Protein AF-0000000083251674 (afdb_homodimer)

Organism: NCBI:txid582686

Radius of gyration: 40.23 Å; Cα contacts (8 Å, |Δi|>4): 4989; chains: 2; bounding box: 79×121×109 Å

Structure (mmCIF, N/CA/C/O backbone):
data_AF-0000000083251674-model_v1
#
loop_
_entity.id
_entity.type
_entity.pdbx_description
1 polymer 'Glycosyl hydrolase family 65'
#
loop_
_atom_site.group_PDB
_atom_site.id
_atom_site.type_symbol
_atom_site.label_atom_id
_atom_site.label_alt_id
_atom_site.label_comp_id
_atom_site.label_asym_id
_atom_site.label_entity_id
_atom_site.label_seq_id
_atom_site.pdbx_PDB_ins_code
_atom_site.Cartn_x
_atom_site.Cartn_y
_atom_site.Cartn_z
_atom_site.occupancy
_atom_site.B_iso_or_equiv
_atom_site.auth_seq_id
_atom_site.auth_comp_id
_atom_site.auth_asym_id
_atom_site.auth_atom_id
_atom_site.pdbx_PDB_model_num
ATOM 1 N N . MET A 1 1 ? 18.375 31.219 18.047 1 66.94 1 MET A N 1
ATOM 2 C CA . MET A 1 1 ? 17.484 31.719 17 1 66.94 1 MET A CA 1
ATOM 3 C C . MET A 1 1 ? 16.75 30.562 16.328 1 66.94 1 MET A C 1
ATOM 5 O O . MET A 1 1 ? 17.359 29.547 15.984 1 66.94 1 MET A O 1
ATOM 9 N N . THR A 1 2 ? 15.352 30.672 16.344 1 87.25 2 THR A N 1
ATOM 10 C CA . THR A 1 2 ? 14.547 29.672 15.633 1 87.25 2 THR A CA 1
ATOM 11 C C . THR A 1 2 ? 14.133 30.188 14.258 1 87.25 2 THR A C 1
ATOM 13 O O . THR A 1 2 ? 13.391 31.172 14.156 1 87.25 2 THR A O 1
ATOM 16 N N . THR A 1 3 ? 14.766 29.672 13.227 1 94.19 3 THR A N 1
ATOM 17 C CA . THR A 1 3 ? 14.469 30.078 11.859 1 94.19 3 THR A CA 1
ATOM 18 C C . THR A 1 3 ? 14.039 28.891 11.016 1 94.19 3 THR A C 1
ATOM 20 O O . THR A 1 3 ? 14.344 27.734 11.352 1 94.19 3 THR A O 1
ATOM 23 N N . VAL A 1 4 ? 13.242 29.109 10.07 1 97.12 4 VAL A N 1
ATOM 24 C CA . VAL A 1 4 ? 12.938 28.203 8.977 1 97.12 4 VAL A CA 1
ATOM 25 C C . VAL A 1 4 ? 13.484 28.75 7.66 1 97.12 4 VAL A C 1
ATOM 27 O O . VAL A 1 4 ? 13.102 29.859 7.242 1 97.12 4 VAL A O 1
ATOM 30 N N . THR A 1 5 ? 14.383 28.016 7.031 1 97.38 5 THR A N 1
ATOM 31 C CA . THR A 1 5 ? 15.078 28.547 5.867 1 97.38 5 THR A CA 1
ATOM 32 C C . THR A 1 5 ? 14.93 27.609 4.668 1 97.38 5 THR A C 1
ATOM 34 O O . THR A 1 5 ? 15.016 26.391 4.816 1 97.38 5 THR A O 1
ATOM 37 N N . TYR A 1 6 ? 14.609 28.172 3.521 1 97.5 6 TYR A N 1
ATOM 38 C CA . TYR A 1 6 ? 14.727 27.531 2.221 1 97.5 6 TYR A CA 1
ATOM 39 C C . TYR A 1 6 ? 15.961 28.016 1.479 1 97.5 6 TYR A C 1
ATOM 41 O O . TYR A 1 6 ? 15.922 29.047 0.807 1 97.5 6 TYR A O 1
ATOM 49 N N . ASP A 1 7 ? 17.016 27.25 1.614 1 96.62 7 ASP A N 1
ATOM 50 C CA . ASP A 1 7 ? 18.312 27.609 1.05 1 96.62 7 ASP A CA 1
ATOM 51 C C . ASP A 1 7 ? 18.484 27.016 -0.347 1 96.62 7 ASP A C 1
ATOM 53 O O . ASP A 1 7 ? 18.672 25.812 -0.494 1 96.62 7 ASP A O 1
ATOM 57 N N . ASN A 1 8 ? 18.484 27.922 -1.36 1 94.5 8 ASN A N 1
ATOM 58 C CA . ASN A 1 8 ? 18.547 27.516 -2.762 1 94.5 8 ASN A CA 1
ATOM 59 C C . ASN A 1 8 ? 17.5 26.453 -3.094 1 94.5 8 ASN A C 1
ATOM 61 O O . ASN A 1 8 ? 17.797 25.484 -3.779 1 94.5 8 ASN A O 1
ATOM 65 N N . ALA A 1 9 ? 16.391 26.594 -2.541 1 93.88 9 ALA A N 1
ATOM 66 C CA . ALA A 1 9 ? 15.25 25.703 -2.777 1 93.88 9 ALA A CA 1
ATOM 67 C C . ALA A 1 9 ? 13.953 26.5 -2.912 1 93.88 9 ALA A C 1
ATOM 69 O O . ALA A 1 9 ? 13.695 27.422 -2.125 1 93.88 9 ALA A O 1
ATOM 70 N N . PRO A 1 10 ? 13.211 26.203 -3.91 1 93.19 10 PRO A N 1
ATOM 71 C CA . PRO A 1 10 ? 11.945 26.906 -4.074 1 93.19 10 PRO A CA 1
ATOM 72 C C . PRO A 1 10 ? 10.898 26.5 -3.039 1 93.19 10 PRO A C 1
ATOM 74 O O . PRO A 1 10 ? 11.07 25.5 -2.342 1 93.19 10 PRO A O 1
ATOM 77 N N . SER A 1 11 ? 9.914 27.312 -2.848 1 94.19 11 SER A N 1
ATOM 78 C CA . SER A 1 11 ? 8.781 27.016 -1.973 1 94.19 11 SER A CA 1
ATOM 79 C C . SER A 1 11 ? 7.461 27.391 -2.633 1 94.19 11 SER A C 1
ATOM 81 O O . SER A 1 11 ? 7.379 28.406 -3.334 1 94.19 11 SER A O 1
ATOM 83 N N . GLY A 1 12 ? 6.477 26.5 -2.426 1 90.75 12 GLY A N 1
ATOM 84 C CA . GLY A 1 12 ? 5.125 26.766 -2.889 1 90.75 12 GLY A CA 1
ATOM 85 C C . GLY A 1 12 ? 4.156 27.062 -1.758 1 90.75 12 GLY A C 1
ATOM 86 O O . GLY A 1 12 ? 4.57 27.344 -0.635 1 90.75 12 GLY A O 1
ATOM 87 N N . TRP A 1 13 ? 2.924 27 -2.096 1 86.94 13 TRP A N 1
ATOM 88 C CA . TRP A 1 13 ? 1.87 27.391 -1.161 1 86.94 13 TRP A CA 1
ATOM 89 C C . TRP A 1 13 ? 1.936 26.531 0.105 1 86.94 13 TRP A C 1
ATOM 91 O O . TRP A 1 13 ? 1.899 27.062 1.218 1 86.94 13 TRP A O 1
ATOM 101 N N . ASN A 1 14 ? 2.1 25.234 0.009 1 85.56 14 ASN A N 1
ATOM 102 C CA . ASN A 1 14 ? 2.068 24.344 1.164 1 85.56 14 ASN A CA 1
ATOM 103 C C . ASN A 1 14 ? 3.34 24.469 2 1 85.56 14 ASN A C 1
ATOM 105 O O . ASN A 1 14 ? 3.432 23.891 3.086 1 85.56 14 ASN A O 1
ATOM 109 N N . GLU A 1 15 ? 4.23 25.312 1.51 1 92.56 15 GLU A N 1
ATOM 110 C CA . GLU A 1 15 ? 5.48 25.547 2.227 1 92.56 15 GLU A CA 1
ATOM 111 C C . GLU A 1 15 ? 5.645 27.031 2.576 1 92.56 15 GLU A C 1
ATOM 113 O O . GLU A 1 15 ? 6.715 27.453 3.018 1 92.56 15 GLU A O 1
ATOM 118 N N . ALA A 1 16 ? 4.582 27.75 2.357 1 95.81 16 ALA A N 1
ATOM 119 C CA . ALA A 1 16 ? 4.66 29.203 2.559 1 95.81 16 ALA A CA 1
ATOM 120 C C . ALA A 1 16 ? 4.934 29.531 4.02 1 95.81 16 ALA A C 1
ATOM 122 O O . ALA A 1 16 ? 4.516 28.797 4.922 1 95.81 16 ALA A O 1
ATOM 123 N N . LEU A 1 17 ? 5.633 30.609 4.246 1 98 17 LEU A N 1
ATOM 124 C CA . LEU A 1 17 ? 6.027 31.047 5.578 1 98 17 LEU A CA 1
ATOM 125 C C . LEU A 1 17 ? 5.039 32.094 6.125 1 98 17 LEU A C 1
ATOM 127 O O . LEU A 1 17 ? 4.754 33.094 5.469 1 98 17 LEU A O 1
ATOM 131 N N . PRO A 1 18 ? 4.543 31.906 7.332 1 96.88 18 PRO A N 1
ATOM 132 C CA . PRO A 1 18 ? 3.432 32.719 7.848 1 96.88 18 PRO A CA 1
ATOM 133 C C . PRO A 1 18 ? 3.9 34 8.508 1 96.88 18 PRO A C 1
ATOM 135 O O . PRO A 1 18 ? 4.961 34.031 9.133 1 96.88 18 PRO A O 1
ATOM 138 N N . LEU A 1 19 ? 3.158 35.062 8.375 1 97.69 19 LEU A N 1
ATOM 139 C CA . LEU A 1 19 ? 3.219 36.312 9.102 1 97.69 19 LEU A CA 1
ATOM 140 C C . LEU A 1 19 ? 1.829 36.75 9.555 1 97.69 19 LEU A C 1
ATOM 142 O O . LEU A 1 19 ? 0.825 36.375 8.953 1 97.69 19 LEU A O 1
ATOM 146 N N . GLY A 1 20 ? 1.795 37.5 10.672 1 97 20 GLY A N 1
ATOM 147 C CA . GLY A 1 20 ? 0.514 38.031 11.102 1 97 20 GLY A CA 1
ATOM 148 C C . GLY A 1 20 ? 0.587 38.75 12.438 1 97 20 GLY A C 1
ATOM 149 O O . GLY A 1 20 ? 1.54 38.562 13.195 1 97 20 GLY A O 1
ATOM 150 N N . ASN A 1 21 ? -0.344 39.594 12.672 1 96.19 21 ASN A N 1
ATOM 151 C CA . ASN A 1 21 ? -0.434 40.312 13.938 1 96.19 21 ASN A CA 1
ATOM 152 C C . ASN A 1 21 ? -1.709 39.969 14.695 1 96.19 21 ASN A C 1
ATOM 154 O O . ASN A 1 21 ? -2.172 40.75 15.539 1 96.19 21 ASN A O 1
ATOM 158 N N . GLY A 1 22 ? -2.303 38.844 14.344 1 94.5 22 GLY A N 1
ATOM 159 C CA . GLY A 1 22 ? -3.523 38.375 14.969 1 94.5 22 GLY A CA 1
ATOM 160 C C . GLY A 1 22 ? -4.703 38.312 14.008 1 94.5 22 GLY A C 1
ATOM 161 O O . GLY A 1 22 ? -5.27 37.25 13.766 1 94.5 22 GLY A O 1
ATOM 162 N N . HIS A 1 23 ? -5.09 39.5 13.422 1 94.94 23 HIS A N 1
ATOM 163 C CA . HIS A 1 23 ? -6.27 39.562 12.562 1 94.94 23 HIS A CA 1
ATOM 164 C C . HIS A 1 23 ? -5.895 39.938 11.133 1 94.94 23 HIS A C 1
ATOM 166 O O . HIS A 1 23 ? -6.734 39.875 10.227 1 94.94 23 HIS A O 1
ATOM 172 N N . PHE A 1 24 ? -4.656 40.312 10.914 1 96.06 24 PHE A N 1
ATOM 173 C CA . PHE A 1 24 ? -4.141 40.719 9.609 1 96.06 24 PHE A CA 1
ATOM 174 C C . PHE A 1 24 ? -2.787 40.062 9.344 1 96.06 24 PHE A C 1
ATOM 176 O O . PHE A 1 24 ? -1.938 40 10.242 1 96.06 24 PHE A O 1
ATOM 183 N N . GLY A 1 25 ? -2.643 39.469 8.234 1 95.25 25 GLY A N 1
ATOM 184 C CA . GLY A 1 25 ? -1.374 38.812 7.91 1 95.25 25 GLY A CA 1
ATOM 185 C C . GLY A 1 25 ? -1.382 38.125 6.57 1 95.25 25 GLY A C 1
ATOM 186 O O . GLY A 1 25 ? -2.215 38.406 5.711 1 95.25 25 GLY A O 1
ATOM 187 N N . GLY A 1 26 ? -0.346 37.312 6.348 1 95 26 GLY A N 1
ATOM 188 C CA . GLY A 1 26 ? -0.196 36.594 5.102 1 95 26 GLY A CA 1
ATOM 189 C C . GLY A 1 26 ? 0.861 35.5 5.172 1 95 26 GLY A C 1
ATOM 190 O O . GLY A 1 26 ? 1.481 35.281 6.219 1 95 26 GLY A O 1
ATOM 191 N N . MET A 1 27 ? 0.949 34.719 4.113 1 95.25 27 MET A N 1
ATOM 192 C CA . MET A 1 27 ? 1.993 33.688 3.951 1 95.25 27 MET A CA 1
ATOM 193 C C . MET A 1 27 ? 2.814 33.969 2.695 1 95.25 27 MET A C 1
ATOM 195 O O . MET A 1 27 ? 2.273 34.375 1.67 1 95.25 27 MET A O 1
ATOM 199 N N . ILE A 1 28 ? 4.121 33.719 2.758 1 97.69 28 ILE A N 1
ATOM 200 C CA . ILE A 1 28 ? 5.031 34.094 1.683 1 97.69 28 ILE A CA 1
ATOM 201 C C . ILE A 1 28 ? 5.738 32.844 1.135 1 97.69 28 ILE A C 1
ATOM 203 O O . ILE A 1 28 ? 6.191 32 1.9 1 97.69 28 ILE A O 1
ATOM 207 N N . HIS A 1 29 ? 5.762 32.688 -0.113 1 96.25 29 HIS A N 1
ATOM 208 C CA . HIS A 1 29 ? 6.543 31.656 -0.774 1 96.25 29 HIS A CA 1
ATOM 209 C C . HIS A 1 29 ? 7.273 32.219 -1.994 1 96.25 29 HIS A C 1
ATOM 211 O O . HIS A 1 29 ? 6.977 33.312 -2.451 1 96.25 29 HIS A O 1
ATOM 217 N N . TYR A 1 30 ? 8.305 31.562 -2.451 1 97.56 30 TYR A N 1
ATOM 218 C CA . TYR A 1 30 ? 9.141 32 -3.557 1 97.56 30 TYR A CA 1
ATOM 219 C C . TYR A 1 30 ? 9.391 30.891 -4.547 1 97.56 30 TYR A C 1
ATOM 221 O O . TYR A 1 30 ? 10.023 29.875 -4.207 1 97.56 30 TYR A O 1
ATOM 229 N N . GLU A 1 31 ? 8.859 31.016 -5.668 1 93.31 31 GLU A N 1
ATOM 230 C CA . GLU A 1 31 ? 9.062 30.078 -6.758 1 93.31 31 GLU A CA 1
ATOM 231 C C . GLU A 1 31 ? 8.906 30.75 -8.117 1 93.31 31 GLU A C 1
ATOM 233 O O . GLU A 1 31 ? 8.234 31.781 -8.227 1 93.31 31 GLU A O 1
ATOM 238 N N . ASP A 1 32 ? 9.609 30.375 -9.156 1 91.25 32 ASP A N 1
ATOM 239 C CA . ASP A 1 32 ? 9.57 30.891 -10.523 1 91.25 32 ASP A CA 1
ATOM 240 C C . ASP A 1 32 ? 10 32.344 -10.578 1 91.25 32 ASP A C 1
ATOM 242 O O . ASP A 1 32 ? 9.445 33.156 -11.344 1 91.25 32 ASP A O 1
ATOM 246 N N . HIS A 1 33 ? 10.836 32.656 -9.711 1 94.94 33 HIS A N 1
ATOM 247 C CA . HIS A 1 33 ? 11.43 34 -9.672 1 94.94 33 HIS A CA 1
ATOM 248 C C . HIS A 1 33 ? 10.391 35.062 -9.281 1 94.94 33 HIS A C 1
ATOM 250 O O . HIS A 1 33 ? 10.453 36.188 -9.742 1 94.94 33 HIS A O 1
ATOM 256 N N . ILE A 1 34 ? 9.375 34.625 -8.531 1 97.19 34 ILE A N 1
ATOM 257 C CA . ILE A 1 34 ? 8.344 35.531 -8 1 97.19 34 ILE A CA 1
ATOM 258 C C . ILE A 1 34 ? 8.211 35.312 -6.496 1 97.19 34 ILE A C 1
ATOM 260 O O . ILE A 1 34 ? 8.07 34.188 -6.031 1 97.19 34 ILE A O 1
ATOM 264 N N . LEU A 1 35 ? 8.344 36.312 -5.754 1 98.25 35 LEU A N 1
ATOM 265 C CA . LEU A 1 35 ? 7.973 36.312 -4.344 1 98.25 35 LEU A CA 1
ATOM 266 C C . LEU A 1 35 ? 6.5 36.656 -4.168 1 98.25 35 LEU A C 1
ATOM 268 O O . LEU A 1 35 ? 6.059 37.719 -4.559 1 98.25 35 LEU A O 1
ATOM 272 N N . THR A 1 36 ? 5.746 35.75 -3.621 1 96.56 36 THR A N 1
ATOM 273 C CA . THR A 1 36 ? 4.309 35.969 -3.48 1 96.56 36 THR A CA 1
ATOM 274 C C . THR A 1 36 ? 3.902 35.938 -2.01 1 96.56 36 THR A C 1
ATOM 276 O O . THR A 1 36 ? 4.289 35.062 -1.26 1 96.56 36 THR A O 1
ATOM 279 N N . MET A 1 37 ? 3.178 36.906 -1.598 1 96.44 37 MET A N 1
ATOM 280 C CA . MET A 1 37 ? 2.533 36.906 -0.288 1 96.44 37 MET A CA 1
ATOM 281 C C . MET A 1 37 ? 1.017 36.844 -0.428 1 96.44 37 MET A C 1
ATOM 283 O O . MET A 1 37 ? 0.399 37.719 -1.034 1 96.44 37 MET A O 1
ATOM 287 N N . ALA A 1 38 ? 0.453 35.875 0.093 1 93.12 38 ALA A N 1
ATOM 288 C CA . ALA A 1 38 ? -0.998 35.781 0.246 1 93.12 38 ALA A CA 1
ATOM 289 C C . ALA A 1 38 ? -1.465 36.594 1.456 1 93.12 38 ALA A C 1
ATOM 291 O O . ALA A 1 38 ? -0.956 36.406 2.564 1 93.12 38 ALA A O 1
ATOM 292 N N . LEU A 1 39 ? 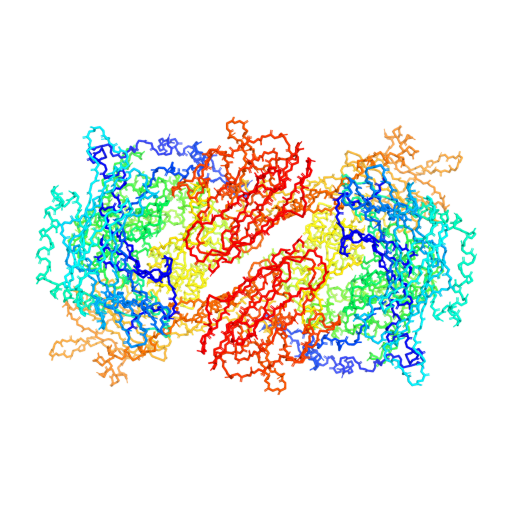-2.389 37.406 1.215 1 94.19 39 LEU A N 1
ATOM 293 C CA . LEU A 1 39 ? -2.785 38.375 2.225 1 94.19 39 LEU A CA 1
ATOM 294 C C . LEU A 1 39 ? -4.234 38.188 2.648 1 94.19 39 LEU A C 1
ATOM 296 O O . LEU A 1 39 ? -5.109 37.969 1.802 1 94.19 39 LEU A O 1
ATOM 300 N N . ASN A 1 40 ? -4.438 38.25 3.986 1 93.56 40 ASN A N 1
ATOM 301 C CA . ASN A 1 40 ? -5.805 38.188 4.492 1 93.56 40 ASN A CA 1
ATOM 302 C C . ASN A 1 40 ? -6 39.094 5.703 1 93.56 40 ASN A C 1
ATOM 304 O O . ASN A 1 40 ? -5.09 39.25 6.52 1 93.56 40 ASN A O 1
ATOM 308 N N . HIS A 1 41 ? -7.121 39.656 5.723 1 95.38 41 HIS A N 1
ATOM 309 C CA . HIS A 1 41 ? -7.676 40.375 6.875 1 95.38 41 HIS A CA 1
ATOM 310 C C . HIS A 1 41 ? -8.969 39.719 7.348 1 95.38 41 HIS A C 1
ATOM 312 O O . HIS A 1 41 ? -9.859 39.438 6.539 1 95.38 41 HIS A O 1
ATOM 318 N N . TYR A 1 42 ? -9.18 39.469 8.648 1 93.25 42 TYR A N 1
ATOM 319 C CA . TYR A 1 42 ? -10.305 38.719 9.188 1 93.25 42 TYR A CA 1
ATOM 320 C C . TYR A 1 42 ? -11.633 39.312 8.719 1 93.25 42 TYR A C 1
ATOM 322 O O . TYR A 1 42 ? -12.578 38.594 8.414 1 93.25 42 TYR A O 1
ATOM 330 N N . GLU A 1 43 ? -11.719 40.594 8.594 1 93.81 43 GLU A N 1
ATOM 331 C CA . GLU A 1 43 ? -12.969 41.25 8.234 1 93.81 43 GLU A CA 1
ATOM 332 C C . GLU A 1 43 ? -13.352 41 6.785 1 93.81 43 GLU A C 1
ATOM 334 O O . GLU A 1 43 ? -14.516 41.094 6.41 1 93.81 43 GLU A O 1
ATOM 339 N N . VAL A 1 44 ? -12.359 40.688 6 1 93.31 44 VAL A N 1
ATOM 340 C CA . VAL A 1 44 ? -12.633 40.281 4.629 1 93.31 44 VAL A CA 1
ATOM 341 C C . VAL A 1 44 ? -12.805 38.781 4.562 1 93.31 44 VAL A C 1
ATOM 343 O O . VAL A 1 44 ? -13.789 38.281 4 1 93.31 44 VAL A O 1
ATOM 346 N N . TYR A 1 45 ? -11.938 38.125 5.195 1 90.31 45 TYR A N 1
ATOM 347 C CA . TYR A 1 45 ? -11.805 36.656 5.164 1 90.31 45 TYR A CA 1
ATOM 348 C C . TYR A 1 45 ? -13.102 36 5.59 1 90.31 45 TYR A C 1
ATOM 350 O O . TYR A 1 45 ? -13.531 35 4.973 1 90.31 45 TYR A O 1
ATOM 358 N N . TYR A 1 46 ? -13.82 36.5 6.559 1 90 46 TYR A N 1
ATOM 359 C CA . TYR A 1 46 ? -14.969 35.812 7.141 1 90 46 TYR A CA 1
ATOM 360 C C . TYR A 1 46 ? -16.266 36.5 6.77 1 90 46 TYR A C 1
ATOM 362 O O . TYR A 1 46 ? -17.359 36 7.07 1 90 46 TYR A O 1
ATOM 370 N N . ARG A 1 47 ? -16.219 37.562 6.109 1 90.25 47 ARG A N 1
ATOM 371 C CA . ARG A 1 47 ? -17.391 38.375 5.871 1 90.25 47 ARG A CA 1
ATOM 372 C C . ARG A 1 47 ? -18.422 37.625 5.035 1 90.25 47 ARG A C 1
ATOM 374 O O . ARG A 1 47 ? -19.609 37.969 5.059 1 90.25 47 ARG A O 1
ATOM 381 N N . LYS A 1 48 ? -18.031 36.688 4.328 1 87.44 48 LYS A N 1
ATOM 382 C CA . LYS A 1 48 ? -18.922 35.938 3.469 1 87.44 48 LYS A CA 1
ATOM 383 C C . LYS A 1 48 ? -19.953 35.156 4.297 1 87.44 48 LYS A C 1
ATOM 385 O O . LYS A 1 48 ? -21.031 34.812 3.803 1 87.44 48 LYS A O 1
ATOM 390 N N . LEU A 1 49 ? -19.688 34.875 5.496 1 85.38 49 LEU A N 1
ATOM 391 C CA . LEU A 1 49 ? -20.547 34.062 6.363 1 85.38 49 LEU A CA 1
ATOM 392 C C . LEU A 1 49 ? -21.906 34.75 6.578 1 85.38 49 LEU A C 1
ATOM 394 O O . LEU A 1 49 ? -21.953 35.969 6.766 1 85.38 49 LEU A O 1
ATOM 398 N N . HIS A 1 50 ? -22.984 34 6.664 1 85.5 50 HIS A N 1
ATOM 399 C CA . HIS A 1 50 ? -24.344 34.5 6.812 1 85.5 50 HIS A CA 1
ATOM 400 C C . HIS A 1 50 ? -24.5 35.312 8.094 1 85.5 50 HIS A C 1
ATOM 402 O O . HIS A 1 50 ? -25.266 36.281 8.141 1 85.5 50 HIS A O 1
ATOM 408 N N . ARG A 1 51 ? -23.766 35.031 9.047 1 84.75 51 ARG A N 1
ATOM 409 C CA . ARG A 1 51 ? -23.875 35.719 10.344 1 84.75 51 ARG A CA 1
ATOM 410 C C . ARG A 1 51 ? -23.594 37.188 10.227 1 84.75 51 ARG A C 1
ATOM 412 O O . ARG A 1 51 ? -24.047 38 11.055 1 84.75 51 ARG A O 1
ATOM 419 N N . TYR A 1 52 ? -22.906 37.562 9.18 1 88.56 52 TYR A N 1
ATOM 420 C CA . TYR A 1 52 ? -22.516 38.938 9.047 1 88.56 52 TYR A CA 1
ATOM 421 C C . TYR A 1 52 ? -23.391 39.656 8.023 1 88.56 52 TYR A C 1
ATOM 423 O O . TYR A 1 52 ? -23.125 40.812 7.672 1 88.56 52 TYR A O 1
ATOM 431 N N . SER A 1 53 ? -24.375 38.969 7.539 1 89.88 53 SER A N 1
ATOM 432 C CA . SER A 1 53 ? -25.359 39.656 6.695 1 89.88 53 SER A CA 1
ATOM 433 C C . SER A 1 53 ? -26.266 40.562 7.516 1 89.88 53 SER A C 1
ATOM 435 O O . SER A 1 53 ? -26.469 40.312 8.711 1 89.88 53 SER A O 1
ATOM 437 N N . HIS A 1 54 ? -26.766 41.531 6.859 1 90.25 54 HIS A N 1
ATOM 438 C CA . HIS A 1 54 ? -27.719 42.406 7.535 1 90.25 54 HIS A CA 1
ATOM 439 C C . HIS A 1 54 ? -28.969 41.656 7.938 1 90.25 54 HIS A C 1
ATOM 441 O O . HIS A 1 54 ? -29.531 41.906 9.008 1 90.25 54 HIS A O 1
ATOM 447 N N . ARG A 1 55 ? -29.297 40.781 7.113 1 88.12 55 ARG A N 1
ATOM 448 C CA . ARG A 1 55 ? -30.469 39.969 7.395 1 88.12 55 ARG A CA 1
ATOM 449 C C . ARG A 1 55 ? -30.312 39.188 8.703 1 88.12 55 ARG A C 1
ATOM 451 O O . ARG A 1 55 ? -31.234 39.156 9.523 1 88.12 55 ARG A O 1
ATOM 458 N N . TYR A 1 56 ? -29.25 38.625 8.867 1 87.88 56 TYR A N 1
ATOM 459 C CA . TYR A 1 56 ? -28.969 37.875 10.086 1 87.88 56 TYR A CA 1
ATOM 460 C C . TYR A 1 56 ? -28.875 38.781 11.289 1 87.88 56 TYR A C 1
ATOM 462 O O . TYR A 1 56 ? -29.5 38.562 12.328 1 87.88 56 TYR A O 1
ATOM 470 N N . MET A 1 57 ? -28.156 39.875 11.148 1 85.38 57 MET A N 1
ATOM 471 C CA . MET A 1 57 ? -27.875 40.812 12.242 1 85.38 57 MET A CA 1
ATOM 472 C C . MET A 1 57 ? -29.125 41.531 12.688 1 85.38 57 MET A C 1
ATOM 474 O O . MET A 1 57 ? -29.234 41.969 13.828 1 85.38 57 MET A O 1
ATOM 478 N N . GLU A 1 58 ? -30.094 41.594 11.758 1 85 58 GLU A N 1
ATOM 479 C CA . GLU A 1 58 ? -31.328 42.312 12.07 1 85 58 GLU A CA 1
ATOM 480 C C . GLU A 1 58 ? -32.375 41.375 12.633 1 85 58 GLU A C 1
ATOM 482 O O . GLU A 1 58 ? -33.562 41.75 12.766 1 85 58 GLU A O 1
ATOM 487 N N . GLY A 1 59 ? -32 40.156 12.93 1 79.81 59 GLY A N 1
ATOM 488 C CA . GLY A 1 59 ? -32.938 39.375 13.758 1 79.81 59 GLY A CA 1
ATOM 489 C C . GLY A 1 59 ? -33.281 38.031 13.172 1 79.81 59 GLY A C 1
ATOM 490 O O . GLY A 1 59 ? -33.938 37.219 13.828 1 79.81 59 GLY A O 1
ATOM 491 N N . GLU A 1 60 ? -32.969 37.75 11.898 1 78.06 60 GLU A N 1
ATOM 492 C CA . GLU A 1 60 ? -33.312 36.438 11.367 1 78.06 60 GLU A CA 1
ATOM 493 C C . GLU A 1 60 ? -32.75 35.312 12.258 1 78.06 60 GLU A C 1
ATOM 495 O O . GLU A 1 60 ? -33.5 34.438 12.68 1 78.06 60 GLU A O 1
ATOM 500 N N . GLY A 1 61 ? -31.531 35.406 12.695 1 75.12 61 GLY A N 1
ATOM 501 C CA . GLY A 1 61 ? -30.859 34.438 13.57 1 75.12 61 GLY A CA 1
ATOM 502 C C . GLY A 1 61 ? -31.266 33 13.297 1 75.12 61 GLY A C 1
ATOM 503 O O . GLY A 1 61 ? -32.031 32.75 12.367 1 75.12 61 GLY A O 1
ATOM 504 N N . PRO A 1 62 ? -30.688 32 13.945 1 80.5 62 PRO A N 1
ATOM 505 C CA . PRO A 1 62 ? -31.031 30.594 13.758 1 80.5 62 PRO A CA 1
ATOM 506 C C . PRO A 1 62 ? -32.406 30.234 14.359 1 80.5 62 PRO A C 1
ATOM 508 O O . PRO A 1 62 ? -32.781 30.797 15.375 1 80.5 62 PRO A O 1
ATOM 511 N N . ASP A 1 63 ? -33.094 29.344 13.703 1 83.25 63 ASP A N 1
ATOM 512 C CA . ASP A 1 63 ? -34.344 28.766 14.242 1 83.25 63 ASP A CA 1
ATOM 513 C C . ASP A 1 63 ? -34.062 27.531 15.086 1 83.25 63 ASP A C 1
ATOM 515 O O . ASP A 1 63 ? -33.562 26.531 14.57 1 83.25 63 ASP A O 1
ATOM 519 N N . PHE A 1 64 ? -34.312 27.625 16.312 1 90.19 64 PHE A N 1
ATOM 520 C CA . PHE A 1 64 ? -34 26.531 17.219 1 90.19 64 PHE A CA 1
ATOM 521 C C . PHE A 1 64 ? -35.219 25.672 17.516 1 90.19 64 PHE A C 1
ATOM 523 O O . PHE A 1 64 ? -35.156 24.812 18.406 1 90.19 64 PHE A O 1
ATOM 530 N N . SER A 1 65 ? -36.25 25.844 16.766 1 88.69 65 SER A N 1
ATOM 531 C CA . SER A 1 65 ? -37.469 25.062 17.016 1 88.69 65 SER A CA 1
ATOM 532 C C . SER A 1 65 ? -37.281 23.609 16.641 1 88.69 65 SER A C 1
ATOM 534 O O . SER A 1 65 ? -37.875 22.719 17.234 1 88.69 65 SER A O 1
ATOM 536 N N . LEU A 1 66 ? -36.531 23.344 15.664 1 89.38 66 LEU A N 1
ATOM 537 C CA . LEU A 1 66 ? -36.25 22 15.172 1 89.38 66 LEU A CA 1
ATOM 538 C C . LEU A 1 66 ? -34.75 21.797 14.984 1 89.38 66 LEU A C 1
ATOM 540 O O . LEU A 1 66 ? -34.031 22.719 14.602 1 89.38 66 LEU A O 1
ATOM 544 N N . GLN A 1 67 ? -34.312 20.656 15.383 1 87.38 67 GLN A N 1
ATOM 545 C CA . GLN A 1 67 ? -33 20.156 14.992 1 87.38 67 GLN A CA 1
ATOM 546 C C . GLN A 1 67 ? -33.125 18.844 14.219 1 87.38 67 GLN A C 1
ATOM 548 O O . GLN A 1 67 ? -33.906 17.969 14.578 1 87.38 67 GLN A O 1
ATOM 553 N N . TYR A 1 68 ? -32.406 18.703 13.195 1 82.56 68 TYR A N 1
ATOM 554 C CA . TYR A 1 68 ? -32.531 17.562 12.297 1 82.56 68 TYR A CA 1
ATOM 555 C C . TYR A 1 68 ? -33.969 17.438 11.781 1 82.56 68 TYR A C 1
ATOM 557 O O . TYR A 1 68 ? -34.438 16.312 11.586 1 82.56 68 TYR A O 1
ATOM 565 N N . GLY A 1 69 ? -34.688 18.5 11.75 1 82.62 69 GLY A N 1
ATOM 566 C CA . GLY A 1 69 ? -36.062 18.531 11.25 1 82.62 69 GLY A CA 1
ATOM 567 C C . GLY A 1 69 ? -37.062 18 12.25 1 82.62 69 GLY A C 1
ATOM 568 O O . GLY A 1 69 ? -38.188 17.672 11.875 1 82.62 69 GLY A O 1
ATOM 569 N N . ARG A 1 70 ? -36.656 17.891 13.484 1 89.88 70 ARG A N 1
ATOM 570 C CA . ARG A 1 70 ? -37.5 17.266 14.492 1 89.88 70 ARG A CA 1
ATOM 571 C C . ARG A 1 70 ? -37.469 18.031 15.805 1 89.88 70 ARG A C 1
ATOM 573 O O . ARG A 1 70 ? -36.469 18.719 16.094 1 89.88 70 ARG A O 1
ATOM 580 N N . THR A 1 71 ? -38.562 17.938 16.562 1 91.81 71 THR A N 1
ATOM 581 C CA . THR A 1 71 ? -38.531 18.391 17.953 1 91.81 71 THR A CA 1
ATOM 582 C C . THR A 1 71 ? -37.656 17.453 18.797 1 91.81 71 THR A C 1
ATOM 584 O O . THR A 1 71 ? -37.344 16.344 18.375 1 91.81 71 THR A O 1
ATOM 587 N N . PHE A 1 72 ? -37.375 17.891 19.953 1 93 72 PHE A N 1
ATOM 588 C CA . PHE A 1 72 ? -36.531 17.047 20.812 1 93 72 PHE A CA 1
ATOM 589 C C . PHE A 1 72 ? -37.281 15.766 21.172 1 93 72 PHE A C 1
ATOM 591 O O . PHE A 1 72 ? -36.656 14.688 21.203 1 93 72 PHE A O 1
ATOM 598 N N . GLU A 1 73 ? -38.469 15.82 21.375 1 91.38 73 GLU A N 1
ATOM 599 C CA . GLU A 1 73 ? -39.25 14.648 21.719 1 91.38 73 GLU A CA 1
ATOM 600 C C . GLU A 1 73 ? -39.312 13.656 20.562 1 91.38 73 GLU A C 1
ATOM 602 O O . GLU A 1 73 ? -39.219 12.445 20.766 1 91.38 73 GLU A O 1
ATOM 607 N N . GLN A 1 74 ? -39.469 14.148 19.391 1 89.12 74 GLN A N 1
ATOM 608 C CA . GLN A 1 74 ? -39.469 13.305 18.203 1 89.12 74 GLN A CA 1
ATOM 609 C C . GLN A 1 74 ? -38.094 12.633 18 1 89.12 74 GLN A C 1
ATOM 611 O O . GLN A 1 74 ? -38.031 11.469 17.609 1 89.12 74 GLN A O 1
ATOM 616 N N . LEU A 1 75 ? -37.156 13.414 18.25 1 87.62 75 LEU A N 1
ATOM 617 C CA . LEU A 1 75 ? -35.781 12.898 18.109 1 87.62 75 LEU A CA 1
ATOM 618 C C . LEU A 1 75 ? -35.531 11.773 19.094 1 87.62 75 LEU A C 1
ATOM 620 O O . LEU A 1 75 ? -34.875 10.773 18.766 1 87.62 75 LEU A O 1
ATOM 624 N N . LYS A 1 76 ? -35.906 11.891 20.281 1 88.31 76 LYS A N 1
ATOM 625 C CA . LYS A 1 76 ? -35.75 10.875 21.328 1 88.31 76 LYS A CA 1
ATOM 626 C C . LYS A 1 76 ? -36.438 9.578 20.938 1 88.31 76 LYS A C 1
ATOM 628 O O . LYS A 1 76 ? -35.906 8.492 21.141 1 88.31 76 LYS A O 1
ATOM 633 N N . ARG A 1 77 ? -37.562 9.68 20.406 1 87.81 77 ARG A N 1
ATOM 634 C CA . ARG A 1 77 ? -38.312 8.508 19.984 1 87.81 77 ARG A CA 1
ATOM 635 C C . ARG A 1 77 ? -37.625 7.785 18.828 1 87.81 77 ARG A C 1
ATOM 637 O O . ARG A 1 77 ? -37.5 6.555 18.844 1 87.81 77 ARG A O 1
ATOM 644 N N . ARG A 1 78 ? -37.188 8.594 17.984 1 84.06 78 ARG A N 1
ATOM 645 C CA . ARG A 1 78 ? -36.469 8.023 16.828 1 84.06 78 ARG A CA 1
ATOM 646 C C . ARG A 1 78 ? -35.188 7.336 17.281 1 84.06 78 ARG A C 1
ATOM 648 O O . ARG A 1 78 ? -34.812 6.289 16.734 1 84.06 78 ARG A O 1
ATOM 655 N N . ALA A 1 79 ? -34.531 7.957 18.172 1 82.94 79 ALA A N 1
ATOM 656 C CA . ALA A 1 79 ? -33.281 7.391 18.688 1 82.94 79 ALA A CA 1
ATOM 657 C C . ALA A 1 79 ? -33.531 6.031 19.328 1 82.94 79 ALA A C 1
ATOM 659 O O . ALA A 1 79 ? -32.719 5.113 19.188 1 82.94 79 ALA A O 1
ATOM 660 N N . LEU A 1 80 ? -34.562 5.852 19.969 1 81.38 80 LEU A N 1
ATOM 661 C CA . LEU A 1 80 ? -34.906 4.59 20.609 1 81.38 80 LEU A CA 1
ATOM 662 C C . LEU A 1 80 ? -35.188 3.51 19.578 1 81.38 80 LEU A C 1
ATOM 664 O O . LEU A 1 80 ? -34.844 2.342 19.781 1 81.38 80 LEU A O 1
ATOM 668 N N . GLU A 1 81 ? -35.688 3.943 18.516 1 78.25 81 GLU A N 1
ATOM 669 C CA . GLU A 1 81 ? -36.031 3.008 17.453 1 78.25 81 GLU A CA 1
ATOM 670 C C . GLU A 1 81 ? -34.781 2.547 16.703 1 78.25 81 GLU A C 1
ATOM 672 O O . GLU A 1 81 ? -34.75 1.451 16.141 1 78.25 81 GLU A O 1
ATOM 677 N N . LEU A 1 82 ? -33.844 3.318 16.75 1 73.56 82 LEU A N 1
ATOM 678 C CA . LEU A 1 82 ? -32.656 3.045 15.945 1 73.56 82 LEU A CA 1
ATOM 679 C C . LEU A 1 82 ? -31.562 2.443 16.797 1 73.56 82 LEU A C 1
ATOM 681 O O . LEU A 1 82 ? -30.438 2.248 16.312 1 73.56 82 LEU A O 1
ATOM 685 N N . TYR A 1 83 ? -31.859 2.232 17.969 1 69.69 83 TYR A N 1
ATOM 686 C CA . TYR A 1 83 ? -30.859 1.562 18.781 1 69.69 83 TYR A CA 1
ATOM 687 C C . TYR A 1 83 ? -30.781 0.079 18.438 1 69.69 83 TYR A C 1
ATOM 689 O O . TYR A 1 83 ? -31.812 -0.577 18.234 1 69.69 83 TYR A O 1
ATOM 697 N N . ARG A 1 84 ? -29.469 -0.46 18.156 1 67.88 84 ARG A N 1
ATOM 698 C CA . ARG A 1 84 ? -29.219 -1.88 17.922 1 67.88 84 ARG A CA 1
ATOM 699 C C . ARG A 1 84 ? -27.984 -2.346 18.688 1 67.88 84 ARG A C 1
ATOM 701 O O . ARG A 1 84 ? -26.953 -1.665 18.688 1 67.88 84 ARG A O 1
ATOM 708 N N . ASP A 1 85 ? -28.172 -3.438 19.406 1 62.78 85 ASP A N 1
ATOM 709 C CA . ASP A 1 85 ? -27.016 -4.094 20.016 1 62.78 85 ASP A CA 1
ATOM 710 C C . ASP A 1 85 ? -26.016 -4.551 18.953 1 62.78 85 ASP A C 1
ATOM 712 O O . ASP A 1 85 ? -26.391 -5.234 18 1 62.78 85 ASP A O 1
ATOM 716 N N . SER A 1 86 ? -24.797 -4.094 19.172 1 63.69 86 SER A N 1
ATOM 717 C CA . SER A 1 86 ? -23.75 -4.406 18.188 1 63.69 86 SER A CA 1
ATOM 718 C C . SER A 1 86 ? -23.562 -5.91 18.047 1 63.69 86 SER A C 1
ATOM 720 O O . SER A 1 86 ? -23.062 -6.383 17.016 1 63.69 86 SER A O 1
ATOM 722 N N . ALA A 1 87 ? -23.859 -6.688 19.141 1 58.78 87 ALA A N 1
ATOM 723 C CA . ALA A 1 87 ? -23.781 -8.141 19.078 1 58.78 87 ALA A CA 1
ATOM 724 C C . ALA A 1 87 ? -24.844 -8.711 18.141 1 58.78 87 ALA A C 1
ATOM 726 O O . ALA A 1 87 ? -24.688 -9.82 17.609 1 58.78 87 ALA A O 1
ATOM 727 N N . GLU A 1 88 ? -25.906 -7.895 18.031 1 58.06 88 GLU A N 1
ATOM 728 C CA . GLU A 1 88 ? -27.031 -8.383 17.25 1 58.06 88 GLU A CA 1
ATOM 729 C C . GLU A 1 88 ? -26.906 -7.988 15.781 1 58.06 88 GLU A C 1
ATOM 731 O O . GLU A 1 88 ? -27.438 -8.672 14.898 1 58.06 88 GLU A O 1
ATOM 736 N N . GLY A 1 89 ? -26.297 -6.898 15.555 1 58.81 89 GLY A N 1
ATOM 737 C CA . GLY A 1 89 ? -26.156 -6.449 14.18 1 58.81 89 GLY A CA 1
ATOM 738 C C . GLY A 1 89 ? -25.359 -5.168 14.039 1 58.81 89 GLY A C 1
ATOM 739 O O . GLY A 1 89 ? -24.938 -4.59 15.039 1 58.81 89 GLY A O 1
ATOM 740 N N . PRO A 1 90 ? -25.094 -4.809 12.758 1 59.5 90 PRO A N 1
ATOM 741 C CA . PRO A 1 90 ? -24.328 -3.58 12.516 1 59.5 90 PRO A CA 1
ATOM 742 C C . PRO A 1 90 ? -25.016 -2.34 13.078 1 59.5 90 PRO A C 1
ATOM 744 O O . PRO A 1 90 ? -26.25 -2.24 13.039 1 59.5 90 PRO A O 1
ATOM 747 N N . LEU A 1 91 ? -24.172 -1.422 13.555 1 66 91 LEU A N 1
ATOM 748 C CA . LEU A 1 91 ? -24.656 -0.191 14.172 1 66 91 LEU A CA 1
ATOM 749 C C . LEU A 1 91 ? -25.156 0.783 13.109 1 66 91 LEU A C 1
ATOM 751 O O . LEU A 1 91 ? -24.703 0.746 11.961 1 66 91 LEU A O 1
ATOM 755 N N . PHE A 1 92 ? -26.125 1.662 13.469 1 63.06 92 PHE A N 1
ATOM 756 C CA . PHE A 1 92 ? -26.625 2.711 12.586 1 63.06 92 PHE A CA 1
ATOM 757 C C . PHE A 1 92 ? -25.781 3.975 12.719 1 63.06 92 PHE A C 1
ATOM 759 O O . PHE A 1 92 ? -25.375 4.344 13.82 1 63.06 92 PHE A O 1
ATOM 766 N N . LEU A 1 93 ? -25.469 4.613 11.5 1 63.59 93 LEU A N 1
ATOM 767 C CA . L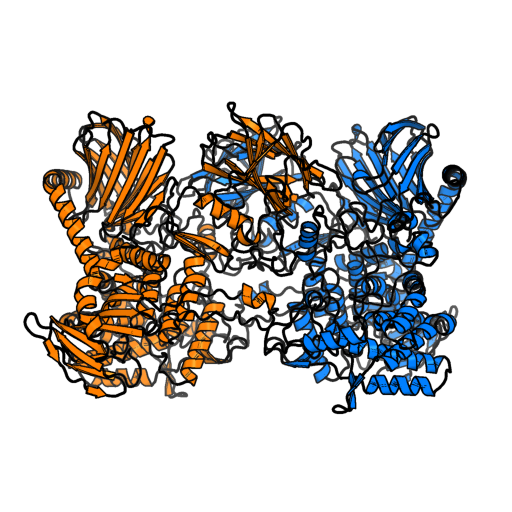EU A 1 93 ? -24.906 5.957 11.547 1 63.59 93 LEU A CA 1
ATOM 768 C C . LEU A 1 93 ? -25.984 7 11.812 1 63.59 93 LEU A C 1
ATOM 770 O O . LEU A 1 93 ? -27.094 6.906 11.266 1 63.59 93 LEU A O 1
ATOM 774 N N . TYR A 1 94 ? -25.656 7.941 12.672 1 58.16 94 TYR A N 1
ATOM 775 C CA . TYR A 1 94 ? -26.672 8.914 13.07 1 58.16 94 TYR A CA 1
ATOM 776 C C . TYR A 1 94 ? -27.125 9.742 11.875 1 58.16 94 TYR A C 1
ATOM 778 O O . TYR A 1 94 ? -28.297 10.125 11.789 1 58.16 94 TYR A O 1
ATOM 786 N N . GLY A 1 95 ? -26.156 10.047 11 1 59.25 95 GLY A N 1
ATOM 787 C CA . GLY A 1 95 ? -26.562 10.828 9.844 1 59.25 95 GLY A CA 1
ATOM 788 C C . GLY A 1 95 ? -27.641 10.156 9.023 1 59.25 95 GLY A C 1
ATOM 789 O O . GLY A 1 95 ? -28.609 10.805 8.594 1 59.25 95 GLY A O 1
ATOM 790 N N . ASP A 1 96 ? -27.531 8.914 8.938 1 55.66 96 ASP A N 1
ATOM 791 C CA . ASP A 1 96 ? -28.516 8.141 8.188 1 55.66 96 ASP A CA 1
ATOM 792 C C . ASP A 1 96 ? -29.828 7.988 8.977 1 55.66 96 ASP A C 1
ATOM 794 O O . ASP A 1 96 ? -30.906 7.977 8.391 1 55.66 96 ASP A O 1
ATOM 798 N N . ALA A 1 97 ? -29.594 8.008 10.25 1 50.94 97 ALA A N 1
ATOM 799 C CA . ALA A 1 97 ? -30.734 7.703 11.109 1 50.94 97 ALA A CA 1
ATOM 800 C C . ALA A 1 97 ? -31.594 8.945 11.344 1 50.94 97 ALA A C 1
ATOM 802 O O . ALA A 1 97 ? -32.812 8.859 11.375 1 50.94 97 ALA A O 1
ATOM 803 N N . LEU A 1 98 ? -30.969 10.117 11.43 1 58.16 98 LEU A N 1
ATOM 804 C CA . LEU A 1 98 ? -31.719 11.266 11.922 1 58.16 98 LEU A CA 1
ATOM 805 C C . LEU A 1 98 ? -32.094 12.211 10.781 1 58.16 98 LEU A C 1
ATOM 807 O O . LEU A 1 98 ? -33.062 12.969 10.875 1 58.16 98 LEU A O 1
ATOM 811 N N . ASN A 1 99 ? -31.125 12.18 9.789 1 54.78 99 ASN A N 1
ATOM 812 C CA . ASN A 1 99 ? -31.359 13.156 8.734 1 54.78 99 ASN A CA 1
ATOM 813 C C . ASN A 1 99 ? -32.125 12.523 7.559 1 54.78 99 ASN A C 1
ATOM 815 O O . ASN A 1 99 ? -31.75 11.445 7.09 1 54.78 99 ASN A O 1
ATOM 819 N N . GLU A 1 100 ? -33.5 12.656 7.48 1 51.41 100 GLU A N 1
ATOM 820 C CA . GLU A 1 100 ? -34.188 12.195 6.273 1 51.41 100 GLU A CA 1
ATOM 821 C C . GLU A 1 100 ? -33.312 12.422 5.035 1 51.41 100 GLU A C 1
ATOM 823 O O . GLU A 1 100 ? -33.469 11.727 4.031 1 51.41 100 GLU A O 1
ATOM 828 N N . GLN A 1 101 ? -32.625 13.398 4.98 1 42.34 101 GLN A N 1
ATOM 829 C CA . GLN A 1 101 ? -31.734 13.672 3.865 1 42.34 101 GLN A CA 1
ATOM 830 C C . GLN A 1 101 ? -30.328 13.141 4.148 1 42.34 101 GLN A C 1
ATOM 832 O O . GLN A 1 101 ? -29.688 13.531 5.129 1 42.34 101 GLN A O 1
ATOM 837 N N . SER A 1 102 ? -30.406 11.734 4.207 1 37.25 102 SER A N 1
ATOM 838 C CA . SER A 1 102 ? -29.203 10.945 4.445 1 37.25 102 SER A CA 1
ATOM 839 C C . SER A 1 102 ? -27.953 11.797 4.301 1 37.25 102 SER A C 1
ATOM 841 O O . SER A 1 102 ? -27.984 12.875 3.701 1 37.25 102 SER A O 1
ATOM 843 N N . MET A 1 103 ? -26.969 11.188 4.953 1 37.44 103 MET A N 1
ATOM 844 C CA . MET A 1 103 ? -25.594 11.648 5.004 1 37.44 103 MET A CA 1
ATOM 845 C C . MET A 1 103 ? -25.156 12.227 3.66 1 37.44 103 MET A C 1
ATOM 847 O O . MET A 1 103 ? -23.984 12.547 3.463 1 37.44 103 MET A O 1
ATOM 851 N N . TYR A 1 104 ? -25.875 11.773 2.703 1 33.97 104 TYR A N 1
ATOM 852 C CA . TYR A 1 104 ? -25.391 12.5 1.541 1 33.97 104 TYR A CA 1
ATOM 853 C C . TYR A 1 104 ? -25.344 14 1.813 1 33.97 104 TYR A C 1
ATOM 855 O O . TYR A 1 104 ? -26.281 14.727 1.459 1 33.97 104 TYR A O 1
ATOM 863 N N . ARG A 1 105 ? -25.344 14.156 3.082 1 36.38 105 ARG A N 1
ATOM 864 C CA . ARG A 1 105 ? -25.047 15.578 3.225 1 36.38 105 ARG A CA 1
ATOM 865 C C . ARG A 1 105 ? -24.328 16.109 1.994 1 36.38 105 ARG A C 1
ATOM 867 O O . ARG A 1 105 ? -23.297 15.57 1.582 1 36.38 105 ARG A O 1
ATOM 874 N N . LYS A 1 106 ? -25.078 16.422 1.136 1 35.22 106 LYS A N 1
ATOM 875 C CA . LYS A 1 106 ? -24.5 17.344 0.163 1 35.22 106 LYS A CA 1
ATOM 876 C C . LYS A 1 106 ? -23.406 18.203 0.796 1 35.22 106 LYS A C 1
ATOM 878 O O . LYS A 1 106 ? -23.688 19.297 1.312 1 35.22 106 LYS A O 1
ATOM 883 N N . TYR A 1 107 ? -22.922 17.562 1.68 1 35.34 107 TYR A N 1
ATOM 884 C CA . TYR A 1 107 ? -21.797 18.281 2.238 1 35.34 107 TYR A CA 1
ATOM 885 C C . TYR A 1 107 ? -21.328 19.391 1.289 1 35.34 107 TYR A C 1
ATOM 887 O O . TYR A 1 107 ? -20.469 20.203 1.641 1 35.34 107 TYR A O 1
ATOM 895 N N . GLY A 1 108 ? -21.5 19.031 0.058 1 34.12 108 GLY A N 1
ATOM 896 C CA . GLY A 1 108 ? -21.109 20.156 -0.773 1 34.12 108 GLY A CA 1
ATOM 897 C C . GLY A 1 108 ? -22 21.375 -0.573 1 34.12 108 GLY A C 1
ATOM 898 O O . GLY A 1 108 ? -23.219 21.297 -0.731 1 34.12 108 GLY A O 1
ATOM 899 N N . LYS A 1 109 ? -21.875 22.078 0.579 1 37.97 109 LYS A N 1
ATOM 900 C CA . LYS A 1 109 ? -22.531 23.344 0.302 1 37.97 109 LYS A CA 1
ATOM 901 C C . LYS A 1 109 ? -22.734 23.547 -1.198 1 37.97 109 LYS A C 1
ATOM 903 O O . LYS A 1 109 ? -21.906 23.109 -2.002 1 37.97 109 LYS A O 1
ATOM 908 N N . PRO A 1 110 ? -23.875 23.656 -1.647 1 36.5 110 PRO A N 1
ATOM 909 C CA . PRO A 1 110 ? -23.844 24.062 -3.055 1 36.5 110 PRO A CA 1
ATOM 910 C C . PRO A 1 110 ? -22.531 24.734 -3.449 1 36.5 110 PRO A C 1
ATOM 912 O O . PRO A 1 110 ? -21.891 25.359 -2.609 1 36.5 110 PRO A O 1
ATOM 915 N N . SER A 1 111 ? -21.828 24.25 -4.445 1 37.81 111 SER A N 1
ATOM 916 C CA . SER A 1 111 ? -20.672 24.938 -5.004 1 37.81 111 SER A CA 1
ATOM 917 C C . SER A 1 111 ? -20.609 26.391 -4.527 1 37.81 111 SER A C 1
ATOM 919 O O . SER A 1 111 ? -19.516 26.953 -4.379 1 37.81 111 SER A O 1
ATOM 921 N N . GLY A 1 112 ? -21.719 27.047 -4.145 1 40.25 112 GLY A N 1
ATOM 922 C CA . GLY A 1 112 ? -21.812 28.469 -3.879 1 40.25 112 GLY A CA 1
ATOM 923 C C . GLY A 1 112 ? -21.672 28.812 -2.408 1 40.25 112 GLY A C 1
ATOM 924 O O . GLY A 1 112 ? -21.734 29.984 -2.031 1 40.25 112 GLY A O 1
ATOM 925 N N . GLY A 1 113 ? -21.781 28.031 -1.519 1 45.56 113 GLY A N 1
ATOM 926 C CA . GLY A 1 113 ? -21.75 28.516 -0.146 1 45.56 113 GLY A CA 1
ATOM 927 C C . GLY A 1 113 ? -20.359 28.453 0.464 1 45.56 113 GLY A C 1
ATOM 928 O O . GLY A 1 113 ? -20 27.484 1.119 1 45.56 113 GLY A O 1
ATOM 929 N N . VAL A 1 114 ? -19.578 29.344 -0.112 1 54.59 114 VAL A N 1
ATOM 930 C CA . VAL A 1 114 ? -18.172 29.547 0.149 1 54.59 114 VAL A CA 1
ATOM 931 C C . VAL A 1 114 ? -17.984 30.188 1.526 1 54.59 114 VAL A C 1
ATOM 933 O O . VAL A 1 114 ? -18.859 30.922 2.002 1 54.59 114 VAL A O 1
ATOM 936 N N . SER A 1 115 ? -17.031 29.609 2.518 1 63.94 115 SER A N 1
ATOM 937 C CA . SER A 1 115 ? -16.938 30.078 3.898 1 63.94 115 SER A CA 1
ATOM 938 C C . SER A 1 115 ? -15.914 31.188 4.039 1 63.94 115 SER A C 1
ATOM 940 O O . SER A 1 115 ? -15.969 31.984 4.977 1 63.94 115 SER A O 1
ATOM 942 N N . HIS A 1 116 ? -14.922 31.344 3.219 1 80 116 HIS A N 1
ATOM 943 C CA . HIS A 1 116 ? -13.969 32.438 3.391 1 80 116 HIS A CA 1
ATOM 944 C C . HIS A 1 116 ? -13.523 33 2.043 1 80 116 HIS A C 1
ATOM 946 O O . HIS A 1 116 ? -13.523 32.281 1.039 1 80 116 HIS A O 1
ATOM 952 N N . TYR A 1 117 ? -13.32 34.344 2.037 1 86.81 117 TYR A N 1
ATOM 953 C CA . TYR A 1 117 ? -12.867 35.031 0.829 1 86.81 117 TYR A CA 1
ATOM 954 C C . TYR A 1 117 ? -11.516 35.688 1.055 1 86.81 117 TYR A C 1
ATOM 956 O O . TYR A 1 117 ? -11.234 36.188 2.148 1 86.81 117 TYR A O 1
ATOM 964 N N . PRO A 1 118 ? -10.688 35.75 0.024 1 89.5 118 PRO A N 1
ATOM 965 C CA . PRO A 1 118 ? -9.344 36.281 0.177 1 89.5 118 PRO A CA 1
ATOM 966 C C . PRO A 1 118 ? -9.328 37.812 0.152 1 89.5 118 PRO A C 1
ATOM 968 O O . PRO A 1 118 ? -10.164 38.438 -0.513 1 89.5 118 PRO A O 1
ATOM 971 N N . THR A 1 119 ? -8.312 38.344 0.849 1 94.19 119 THR A N 1
ATOM 972 C CA . THR A 1 119 ? -8.055 39.781 0.749 1 94.19 119 THR A CA 1
ATOM 973 C C . THR A 1 119 ? -7.203 40.094 -0.478 1 94.19 119 THR A C 1
ATOM 975 O O . THR A 1 119 ? -7.375 41.156 -1.109 1 94.19 119 THR A O 1
ATOM 978 N N . GLY A 1 120 ? -6.258 39.25 -0.817 1 94.12 120 GLY A N 1
ATOM 979 C CA . GLY A 1 120 ? -5.516 39.375 -2.059 1 94.12 120 GLY A CA 1
ATOM 980 C C . GLY A 1 120 ? -4.086 38.875 -1.96 1 94.12 120 GLY A C 1
ATOM 981 O O . GLY A 1 120 ? -3.766 38.062 -1.09 1 94.12 120 GLY A O 1
ATOM 982 N N . GLU A 1 121 ? -3.262 39.312 -2.98 1 95.19 121 GLU A N 1
ATOM 983 C CA . GLU A 1 121 ? -1.859 38.906 -3.049 1 95.19 121 GLU A CA 1
ATOM 984 C C . GLU A 1 121 ? -0.967 40.094 -3.398 1 95.19 121 GLU A C 1
ATOM 986 O O . GLU A 1 121 ? -1.387 41 -4.121 1 95.19 121 GLU A O 1
ATOM 991 N N . ILE A 1 122 ? 0.213 40.031 -2.846 1 97.31 122 ILE A N 1
ATOM 992 C CA . ILE A 1 122 ? 1.307 40.938 -3.236 1 97.31 122 ILE A CA 1
ATOM 993 C C . ILE A 1 122 ? 2.42 40.125 -3.889 1 97.31 122 ILE A C 1
ATOM 995 O O . ILE A 1 122 ? 2.902 39.125 -3.312 1 97.31 122 ILE A O 1
ATOM 999 N N . LYS A 1 123 ? 2.803 40.5 -5.066 1 97.88 123 LYS A N 1
ATOM 1000 C CA . LYS A 1 123 ? 3.873 39.812 -5.766 1 97.88 123 LYS A CA 1
ATOM 1001 C C . LYS A 1 123 ? 5.039 40.75 -6.078 1 97.88 123 LYS A C 1
ATOM 1003 O O . LYS A 1 123 ? 4.828 41.906 -6.449 1 97.88 123 LYS A O 1
ATOM 1008 N N . LEU A 1 124 ? 6.211 40.312 -5.801 1 98.56 124 LEU A N 1
ATOM 1009 C CA . LEU A 1 124 ? 7.438 41 -6.195 1 98.56 124 LEU A CA 1
ATOM 1010 C C . LEU A 1 124 ? 8.156 40.219 -7.301 1 98.56 124 LEU A C 1
ATOM 1012 O O . LEU A 1 124 ? 8.227 39 -7.262 1 98.56 124 LEU A O 1
ATOM 1016 N N . PHE A 1 125 ? 8.703 40.938 -8.242 1 98.31 125 PHE A N 1
ATOM 1017 C CA . PHE A 1 125 ? 9.359 40.344 -9.391 1 98.31 125 PHE A CA 1
ATOM 1018 C C . PHE A 1 125 ? 10.828 40.75 -9.453 1 98.31 125 PHE A C 1
ATOM 1020 O O . PHE A 1 125 ? 11.148 41.781 -10.047 1 98.31 125 PHE A O 1
ATOM 1027 N N . PRO A 1 126 ? 11.688 39.969 -8.844 1 98.12 126 PRO A N 1
ATOM 1028 C CA . PRO A 1 126 ? 13.102 40.25 -9.117 1 98.12 126 PRO A CA 1
ATOM 1029 C C . PRO A 1 126 ? 13.414 40.312 -10.609 1 98.12 126 PRO A C 1
ATOM 1031 O O . PRO A 1 126 ? 12.797 39.594 -11.406 1 98.12 126 PRO A O 1
ATOM 1034 N N . SER A 1 127 ? 14.43 41.062 -11.016 1 97.12 127 SER A N 1
ATOM 1035 C CA . SER A 1 127 ? 14.742 41.281 -12.43 1 97.12 127 SER A CA 1
ATOM 1036 C C . SER A 1 127 ? 15.414 40.062 -13.039 1 97.12 127 SER A C 1
ATOM 1038 O O . SER A 1 127 ? 15.891 39.188 -12.32 1 97.12 127 SER A O 1
ATOM 1040 N N . ALA A 1 128 ? 15.477 40.094 -14.344 1 95.38 128 ALA A N 1
ATOM 1041 C CA . ALA A 1 128 ? 16.109 39.031 -15.102 1 95.38 128 ALA A CA 1
ATOM 1042 C C . ALA A 1 128 ? 17.609 38.906 -14.766 1 95.38 128 ALA A C 1
ATOM 1044 O O . ALA A 1 128 ? 18.203 37.844 -14.883 1 95.38 128 ALA A O 1
ATOM 1045 N N . ALA A 1 129 ? 18.141 40.031 -14.273 1 95.69 129 ALA A N 1
ATOM 1046 C CA . ALA A 1 129 ? 19.547 40.031 -13.906 1 95.69 129 ALA A CA 1
ATOM 1047 C C . ALA A 1 129 ? 19.844 39.094 -12.75 1 95.69 129 ALA A C 1
ATOM 1049 O O . ALA A 1 129 ? 20.984 38.719 -12.516 1 95.69 129 ALA A O 1
ATOM 1050 N N . LEU A 1 130 ? 18.797 38.688 -12.039 1 96.94 130 LEU A N 1
ATOM 1051 C CA . LEU A 1 130 ? 18.969 37.812 -10.867 1 96.94 130 LEU A CA 1
ATOM 1052 C C . LEU A 1 130 ? 18.531 36.406 -11.18 1 96.94 130 LEU A C 1
ATOM 1054 O O . LEU A 1 130 ? 18.484 35.562 -10.281 1 96.94 130 LEU A O 1
ATOM 1058 N N . GLU A 1 131 ? 18.141 36.156 -12.398 1 93.69 131 GLU A N 1
ATOM 1059 C CA . GLU A 1 131 ? 17.797 34.781 -12.758 1 93.69 131 GLU A CA 1
ATOM 1060 C C . GLU A 1 131 ? 19 33.844 -12.633 1 93.69 131 GLU A C 1
ATOM 1062 O O . GLU A 1 131 ? 20.141 34.281 -12.781 1 93.69 131 GLU A O 1
ATOM 1067 N N . ASP A 1 132 ? 18.75 32.594 -12.352 1 89.88 132 ASP A N 1
ATOM 1068 C CA . ASP A 1 132 ? 19.797 31.578 -12.125 1 89.88 132 ASP A CA 1
ATOM 1069 C C . ASP A 1 132 ? 20.828 32.094 -11.125 1 89.88 132 ASP A C 1
ATOM 1071 O O . ASP A 1 132 ? 22.031 32.156 -11.438 1 89.88 132 ASP A O 1
ATOM 1075 N N . PRO A 1 133 ? 20.328 32.375 -9.938 1 95.31 133 PRO A N 1
ATOM 1076 C CA . PRO A 1 133 ? 21.188 33.031 -8.938 1 95.31 133 PRO A CA 1
ATOM 1077 C C . PRO A 1 133 ? 22.312 32.094 -8.453 1 95.31 133 PRO A C 1
ATOM 1079 O O . PRO A 1 133 ? 22.188 30.875 -8.555 1 95.31 133 PRO A O 1
ATOM 1082 N N . ASP A 1 134 ? 23.406 32.75 -7.941 1 93.69 134 ASP A N 1
ATOM 1083 C CA . ASP A 1 134 ? 24.469 32 -7.242 1 93.69 134 ASP A CA 1
ATOM 1084 C C . ASP A 1 134 ? 23.953 31.438 -5.922 1 93.69 134 ASP A C 1
ATOM 1086 O O . ASP A 1 134 ? 24.344 30.344 -5.512 1 93.69 134 ASP A O 1
ATOM 1090 N N . HIS A 1 135 ? 23.172 32.25 -5.367 1 94.62 135 HIS A N 1
ATOM 1091 C CA . HIS A 1 135 ? 22.594 31.859 -4.086 1 94.62 135 HIS A CA 1
ATOM 1092 C C . HIS A 1 135 ? 21.297 32.625 -3.816 1 94.62 135 HIS A C 1
ATOM 1094 O O . HIS A 1 135 ? 21.188 33.812 -4.184 1 94.62 135 HIS A O 1
ATOM 1100 N N . TYR A 1 136 ? 20.328 32 -3.258 1 96.88 136 TYR A N 1
ATOM 1101 C CA . TYR A 1 136 ? 19.188 32.688 -2.67 1 96.88 136 TYR A CA 1
ATOM 1102 C C . TYR A 1 136 ? 18.672 31.969 -1.442 1 96.88 136 TYR A C 1
ATOM 1104 O O . TYR A 1 136 ? 18.922 30.766 -1.277 1 96.88 136 TYR A O 1
ATOM 1112 N N . ASP A 1 137 ? 18.031 32.656 -0.568 1 96.81 137 ASP A N 1
ATOM 1113 C CA . ASP A 1 137 ? 17.344 32 0.544 1 96.81 137 ASP A CA 1
ATOM 1114 C C . ASP A 1 137 ? 16.094 32.781 0.945 1 96.81 137 ASP A C 1
ATOM 1116 O O . ASP A 1 137 ? 16.047 34 0.787 1 96.81 137 ASP A O 1
ATOM 1120 N N . LEU A 1 138 ? 15.039 32.125 1.221 1 98.25 138 LEU A N 1
ATOM 1121 C CA . LEU A 1 138 ? 13.844 32.625 1.896 1 98.25 138 LEU A CA 1
ATOM 1122 C C . LEU A 1 138 ? 13.797 32.156 3.342 1 98.25 138 LEU A C 1
ATOM 1124 O O . LEU A 1 138 ? 13.844 30.938 3.6 1 98.25 138 LEU A O 1
ATOM 1128 N N . ARG A 1 139 ? 13.703 33.094 4.262 1 97.81 139 ARG A N 1
ATOM 1129 C CA . ARG A 1 139 ? 13.875 32.719 5.664 1 97.81 139 ARG A CA 1
ATOM 1130 C C . ARG A 1 139 ? 12.805 33.375 6.535 1 97.81 139 ARG A C 1
ATOM 1132 O O . ARG A 1 139 ? 12.516 34.562 6.391 1 97.81 139 ARG A O 1
ATOM 1139 N N . LEU A 1 140 ? 12.164 32.562 7.387 1 98.31 140 LEU A N 1
ATOM 1140 C CA . LEU A 1 140 ? 11.328 33.062 8.477 1 98.31 140 LEU A CA 1
ATOM 1141 C C . LEU A 1 140 ? 12.109 33.094 9.789 1 98.31 140 LEU A C 1
ATOM 1143 O O . LEU A 1 140 ? 12.703 32.062 10.18 1 98.31 140 LEU A O 1
ATOM 1147 N N . ASP A 1 141 ? 12.242 34.219 10.375 1 97.06 141 ASP A N 1
ATOM 1148 C CA . ASP A 1 141 ? 12.719 34.375 11.75 1 97.06 141 ASP A CA 1
ATOM 1149 C C . ASP A 1 141 ? 11.555 34.562 12.719 1 97.06 141 ASP A C 1
ATOM 1151 O O . ASP A 1 141 ? 10.953 35.656 12.758 1 97.06 141 ASP A O 1
ATOM 1155 N N . VAL A 1 142 ? 11.289 33.625 13.555 1 96.12 142 VAL A N 1
ATOM 1156 C CA . VAL A 1 142 ? 10.078 33.688 14.367 1 96.12 142 VAL A CA 1
ATOM 1157 C C . VAL A 1 142 ? 10.281 34.688 15.523 1 96.12 142 VAL A C 1
ATOM 1159 O O . VAL A 1 142 ? 9.312 35.25 16.047 1 96.12 142 VAL A O 1
ATOM 1162 N N . GLU A 1 143 ? 11.516 34.844 15.961 1 95.19 143 GLU A N 1
ATOM 1163 C CA . GLU A 1 143 ? 11.773 35.781 17.047 1 95.19 143 GLU A CA 1
ATOM 1164 C C . GLU A 1 143 ? 11.586 37.25 16.594 1 95.19 143 GLU A C 1
ATOM 1166 O O . GLU A 1 143 ? 11.102 38.062 17.359 1 95.19 143 GLU A O 1
ATOM 1171 N N . GLN A 1 144 ? 11.898 37.438 15.367 1 96.25 144 GLN A N 1
ATOM 1172 C CA . GLN A 1 144 ? 11.75 38.781 14.82 1 96.25 144 GLN A CA 1
ATOM 1173 C C . GLN A 1 144 ? 10.43 38.906 14.062 1 96.25 144 GLN A C 1
ATOM 1175 O O . GLN A 1 144 ? 10.023 40.031 13.711 1 96.25 144 GLN A O 1
ATOM 1180 N N . ALA A 1 145 ? 9.75 37.875 13.852 1 97.62 145 ALA A N 1
ATOM 1181 C CA . ALA A 1 145 ? 8.523 37.812 13.055 1 97.62 145 ALA A CA 1
ATOM 1182 C C . ALA A 1 145 ? 8.719 38.5 11.703 1 97.62 145 ALA A C 1
ATOM 1184 O O . ALA A 1 145 ? 7.957 39.406 11.352 1 97.62 145 ALA A O 1
ATOM 1185 N N . GLU A 1 146 ? 9.695 37.969 10.969 1 98.25 146 GLU A N 1
ATOM 1186 C CA . GLU A 1 146 ? 10.102 38.531 9.695 1 98.25 146 GLU A CA 1
ATOM 1187 C C . GLU A 1 146 ? 10.383 37.438 8.664 1 98.25 146 GLU A C 1
ATOM 1189 O O . GLU A 1 146 ? 10.977 36.406 8.992 1 98.25 146 GLU A O 1
ATOM 1194 N N . VAL A 1 147 ? 9.867 37.656 7.453 1 98.56 147 VAL A N 1
ATOM 1195 C CA . VAL A 1 147 ? 10.266 36.812 6.328 1 98.56 147 VAL A CA 1
ATOM 1196 C C . VAL A 1 147 ? 11.172 37.594 5.391 1 98.56 147 VAL A C 1
ATOM 1198 O O . VAL A 1 147 ? 10.82 38.688 4.957 1 98.56 147 VAL A O 1
ATOM 1201 N N . ARG A 1 148 ? 12.336 37 5.055 1 98.56 148 ARG A N 1
ATOM 1202 C CA . ARG A 1 148 ? 13.32 37.719 4.25 1 98.56 148 ARG A CA 1
ATOM 1203 C C . ARG A 1 148 ? 13.75 36.875 3.049 1 98.56 148 ARG A C 1
ATOM 1205 O O . ARG A 1 148 ? 14.109 35.719 3.195 1 98.56 148 ARG A O 1
ATOM 1212 N N . LEU A 1 149 ? 13.641 37.469 1.892 1 98.62 149 LEU A N 1
ATOM 1213 C CA . LEU A 1 149 ? 14.234 36.875 0.686 1 98.62 149 LEU A CA 1
ATOM 1214 C C . LEU A 1 149 ? 15.562 37.562 0.364 1 98.62 149 LEU A C 1
ATOM 1216 O O . LEU A 1 149 ? 15.664 38.781 0.378 1 98.62 149 LEU A O 1
ATOM 1220 N N . ARG A 1 150 ? 16.578 36.812 0.156 1 98.31 150 ARG A N 1
ATOM 1221 C CA . ARG A 1 150 ? 17.875 37.312 -0.326 1 98.31 150 ARG A CA 1
ATOM 1222 C C . ARG A 1 150 ? 18.281 36.594 -1.604 1 98.31 150 ARG A C 1
ATOM 1224 O O . ARG A 1 150 ? 18.219 35.344 -1.678 1 98.31 150 ARG A O 1
ATOM 1231 N N . ILE A 1 151 ? 18.609 37.312 -2.637 1 98.25 151 ILE A N 1
ATOM 1232 C CA . ILE A 1 151 ? 19.109 36.781 -3.895 1 98.25 151 ILE A CA 1
ATOM 1233 C C . ILE A 1 151 ? 20.453 37.406 -4.242 1 98.25 151 ILE A C 1
ATOM 1235 O O . ILE A 1 151 ? 20.625 38.625 -4.109 1 98.25 151 ILE A O 1
ATOM 1239 N N . GLU A 1 152 ? 21.375 36.594 -4.617 1 97.81 152 GLU A N 1
ATOM 1240 C CA . GLU A 1 152 ? 22.703 37.062 -5 1 97.81 152 GLU A CA 1
ATOM 1241 C C . GLU A 1 152 ? 23.141 36.469 -6.336 1 97.81 152 GLU A C 1
ATOM 1243 O O . GLU A 1 152 ? 22.938 35.281 -6.586 1 97.81 152 GLU A O 1
ATOM 1248 N N . ARG A 1 153 ? 23.609 37.312 -7.203 1 96.75 153 ARG A N 1
ATOM 1249 C CA . ARG A 1 153 ? 24.172 36.875 -8.477 1 96.75 153 ARG A CA 1
ATOM 1250 C C . ARG A 1 153 ? 25.312 37.781 -8.906 1 96.75 153 ARG A C 1
ATOM 1252 O O . ARG A 1 153 ? 25.094 38.969 -9.148 1 96.75 153 ARG A O 1
ATOM 1259 N N . GLU A 1 154 ? 26.547 37.281 -9.039 1 94.62 154 GLU A N 1
ATOM 1260 C CA . GLU A 1 154 ? 27.703 38 -9.562 1 94.62 154 GLU A CA 1
ATOM 1261 C C . GLU A 1 154 ? 27.875 39.344 -8.867 1 94.62 154 GLU A C 1
ATOM 1263 O O . GLU A 1 154 ? 27.984 40.375 -9.531 1 94.62 154 GLU A O 1
ATOM 1268 N N . GLY A 1 155 ? 27.719 39.344 -7.586 1 94.62 155 GLY A N 1
ATOM 1269 C CA . GLY A 1 155 ? 27.938 40.562 -6.793 1 94.62 155 GLY A CA 1
ATOM 1270 C C . GLY A 1 155 ? 26.672 41.375 -6.613 1 94.62 155 GLY A C 1
ATOM 1271 O O . GLY A 1 155 ? 26.609 42.219 -5.73 1 94.62 155 GLY A O 1
ATOM 1272 N N . ARG A 1 156 ? 25.625 41.219 -7.441 1 97.25 156 ARG A N 1
ATOM 1273 C CA . ARG A 1 156 ? 24.328 41.844 -7.281 1 97.25 156 ARG A CA 1
ATOM 1274 C C . ARG A 1 156 ? 23.531 41.188 -6.16 1 97.25 156 ARG A C 1
ATOM 1276 O O . ARG A 1 156 ? 23.516 39.969 -6.035 1 97.25 156 ARG A O 1
ATOM 1283 N N . LYS A 1 157 ? 22.984 42.062 -5.332 1 98.06 157 LYS A N 1
ATOM 1284 C CA . LYS A 1 157 ? 22.234 41.562 -4.184 1 98.06 157 LYS A CA 1
ATOM 1285 C C . LYS A 1 157 ? 20.875 42.25 -4.07 1 98.06 157 LYS A C 1
ATOM 1287 O O . LYS A 1 157 ? 20.781 43.469 -4.258 1 98.06 157 LYS A O 1
ATOM 1292 N N . LEU A 1 158 ? 19.859 41.5 -3.889 1 98.56 158 LEU A N 1
ATOM 1293 C CA . LEU A 1 158 ? 18.516 41.969 -3.582 1 98.56 158 LEU A CA 1
ATOM 1294 C C . LEU A 1 158 ? 18 41.312 -2.299 1 98.56 158 LEU A C 1
ATOM 1296 O O . LEU A 1 158 ? 18.031 40.094 -2.152 1 98.56 158 LEU A O 1
ATOM 1300 N N . THR A 1 159 ? 17.625 42.156 -1.37 1 98.62 159 THR A N 1
ATOM 1301 C CA . THR A 1 159 ? 17.031 41.688 -0.129 1 98.62 159 THR A CA 1
ATOM 1302 C C . THR A 1 159 ? 15.641 42.312 0.071 1 98.62 159 THR A C 1
ATOM 1304 O O . THR A 1 159 ? 15.477 43.531 -0.058 1 98.62 159 THR A O 1
ATOM 1307 N N . ALA A 1 160 ? 14.648 41.562 0.263 1 98.69 160 ALA A N 1
ATOM 1308 C CA . ALA A 1 160 ? 13.297 42 0.624 1 98.69 160 ALA A CA 1
ATOM 1309 C C . ALA A 1 160 ? 12.898 41.438 1.993 1 98.69 160 ALA A C 1
ATOM 1311 O O . ALA A 1 160 ? 12.719 40.25 2.162 1 98.69 160 ALA A O 1
ATOM 1312 N N . SER A 1 161 ? 12.773 42.25 2.998 1 98.5 161 SER A N 1
ATOM 1313 C CA . SER A 1 161 ? 12.375 41.906 4.355 1 98.5 161 SER A CA 1
ATOM 1314 C C . SER A 1 161 ? 10.953 42.375 4.656 1 98.5 161 SER A C 1
ATOM 1316 O O . SER A 1 161 ? 10.664 43.562 4.617 1 98.5 161 SER A O 1
ATOM 1318 N N . THR A 1 162 ? 10.078 41.438 4.973 1 98.75 162 THR A N 1
ATOM 1319 C CA . THR A 1 162 ? 8.664 41.75 5.141 1 98.75 162 THR A CA 1
ATOM 1320 C C . THR A 1 162 ? 8.219 41.469 6.578 1 98.75 162 THR A C 1
ATOM 1322 O O . THR A 1 162 ? 8.539 40.438 7.152 1 98.75 162 THR A O 1
ATOM 1325 N N . ILE A 1 163 ? 7.488 42.406 7.207 1 98.44 163 ILE A N 1
ATOM 1326 C CA . ILE A 1 163 ? 6.84 42.25 8.5 1 98.44 163 ILE A CA 1
ATOM 1327 C C . ILE A 1 163 ? 5.391 42.719 8.422 1 98.44 163 ILE A C 1
ATOM 1329 O O . ILE A 1 163 ? 5.027 43.469 7.523 1 98.44 163 ILE A O 1
ATOM 1333 N N . VAL A 1 164 ? 4.547 42.219 9.25 1 98 164 VAL A N 1
ATOM 1334 C CA . VAL A 1 164 ? 3.221 42.781 9.516 1 98 164 VAL A CA 1
ATOM 1335 C C . VAL A 1 164 ? 3.238 43.562 10.82 1 98 164 VAL A C 1
ATOM 1337 O O . VAL A 1 164 ? 3.547 43.031 11.883 1 98 164 VAL A O 1
ATOM 1340 N N . ALA A 1 165 ? 2.955 44.812 10.68 1 96.88 165 ALA A N 1
ATOM 1341 C CA . ALA A 1 165 ? 3.062 45.719 11.828 1 96.88 165 ALA A CA 1
ATOM 1342 C C . ALA A 1 165 ? 2.082 45.312 12.922 1 96.88 165 ALA A C 1
ATOM 1344 O O . ALA A 1 165 ? 0.959 44.906 12.641 1 96.88 165 ALA A O 1
ATOM 1345 N N . GLU A 1 166 ? 2.562 45.562 14.164 1 94.12 166 GLU A N 1
ATOM 1346 C CA . GLU A 1 166 ? 1.692 45.312 15.312 1 94.12 166 GLU A CA 1
ATOM 1347 C C . GLU A 1 166 ? 0.723 46.469 15.539 1 94.12 166 GLU A C 1
ATOM 1349 O O . GLU A 1 166 ? -0.351 46.281 16.125 1 94.12 166 GLU A O 1
ATOM 1354 N N . ASP A 1 167 ? 1.165 47.625 15.07 1 89.88 167 ASP A N 1
ATOM 1355 C CA . ASP A 1 167 ? 0.349 48.844 15.234 1 89.88 167 ASP A CA 1
ATOM 1356 C C . ASP A 1 167 ? -0.381 49.188 13.938 1 89.88 167 ASP A C 1
ATOM 1358 O O . ASP A 1 167 ? 0.141 49.938 13.102 1 89.88 167 ASP A O 1
ATOM 1362 N N . GLY A 1 168 ? -1.605 48.688 13.836 1 89.31 168 GLY A N 1
ATOM 1363 C CA . GLY A 1 168 ? -2.4 49 12.664 1 89.31 168 GLY A CA 1
ATOM 1364 C C . GLY A 1 168 ? -2.352 47.938 11.594 1 89.31 168 GLY A C 1
ATOM 1365 O O . GLY A 1 168 ? -1.63 46.938 11.727 1 89.31 168 GLY A O 1
ATOM 1366 N N . ASP A 1 169 ? -3.096 48.125 10.539 1 94.81 169 ASP A N 1
ATOM 1367 C CA . ASP A 1 169 ? -3.203 47.188 9.43 1 94.81 169 ASP A CA 1
ATOM 1368 C C . ASP A 1 169 ? -2.215 47.531 8.32 1 94.81 169 ASP A C 1
ATOM 1370 O O . ASP A 1 169 ? -2.609 48.031 7.258 1 94.81 169 ASP A O 1
ATOM 1374 N N . TYR A 1 170 ? -0.89 47.219 8.594 1 97.12 170 TYR A N 1
ATOM 1375 C CA . TYR A 1 170 ? 0.151 47.562 7.629 1 97.12 170 TYR A CA 1
ATOM 1376 C C . TYR A 1 170 ? 1.063 46.375 7.371 1 97.12 170 TYR A C 1
ATOM 1378 O O . TYR A 1 170 ? 1.426 45.625 8.305 1 97.12 170 TYR A O 1
ATOM 1386 N N . VAL A 1 171 ? 1.349 46.094 6.145 1 97.94 171 VAL A N 1
ATOM 1387 C CA . VAL A 1 171 ? 2.473 45.281 5.738 1 97.94 171 VAL A CA 1
ATOM 1388 C C . VAL A 1 171 ? 3.637 46.156 5.289 1 97.94 171 VAL A C 1
ATOM 1390 O O . VAL A 1 171 ? 3.463 47.031 4.453 1 97.94 171 VAL A O 1
ATOM 1393 N N . LEU A 1 172 ? 4.801 45.938 5.871 1 98.06 172 LEU A N 1
ATOM 1394 C CA . LEU A 1 172 ? 6.016 46.688 5.508 1 98.06 172 LEU A CA 1
ATOM 1395 C C . LEU A 1 172 ? 7.023 45.75 4.844 1 98.06 172 LEU A C 1
ATOM 1397 O O . LEU A 1 172 ? 7.402 44.719 5.422 1 98.06 172 LEU A O 1
ATOM 1401 N N . THR A 1 173 ? 7.395 46.031 3.66 1 98.5 173 THR A N 1
ATOM 1402 C CA . THR A 1 173 ? 8.477 45.312 2.99 1 98.5 173 THR A CA 1
ATOM 1403 C C . THR A 1 173 ? 9.641 46.25 2.689 1 98.5 173 THR A C 1
ATOM 1405 O O . THR A 1 173 ? 9.531 47.156 1.836 1 98.5 173 THR A O 1
ATOM 1408 N N . GLU A 1 174 ? 10.75 46.062 3.371 1 98.06 174 GLU A N 1
ATOM 1409 C CA . GLU A 1 174 ? 11.961 46.844 3.115 1 98.06 174 GLU A CA 1
ATOM 1410 C C . GLU A 1 174 ? 12.828 46.156 2.057 1 98.06 174 GLU A C 1
ATOM 1412 O O . GLU A 1 174 ? 13.172 44.969 2.186 1 98.06 174 GLU A O 1
ATOM 1417 N N . ILE A 1 175 ? 13.117 46.906 1.069 1 98.19 175 ILE A N 1
ATOM 1418 C CA . ILE A 1 175 ? 13.906 46.375 -0.044 1 98.19 175 ILE A CA 1
ATOM 1419 C C . ILE A 1 175 ? 15.273 47.031 -0.06 1 98.19 175 ILE A C 1
ATOM 1421 O O . ILE A 1 175 ? 15.383 48.25 0.004 1 98.19 175 ILE A O 1
ATOM 1425 N N . ARG A 1 176 ? 16.328 46.219 -0.092 1 98.25 176 ARG A N 1
ATOM 1426 C CA . ARG A 1 176 ? 17.688 46.656 -0.327 1 98.25 176 ARG A CA 1
ATOM 1427 C C . ARG A 1 176 ? 18.266 46.031 -1.583 1 98.25 176 ARG A C 1
ATOM 1429 O O . ARG A 1 176 ? 18.094 44.812 -1.799 1 98.25 176 ARG A O 1
ATOM 1436 N N . GLN A 1 177 ? 18.844 46.812 -2.432 1 97.94 177 GLN A N 1
ATOM 1437 C CA . GLN A 1 177 ? 19.406 46.281 -3.672 1 97.94 177 GLN A CA 1
ATOM 1438 C C . GLN A 1 177 ? 20.672 47.031 -4.051 1 97.94 177 GLN A C 1
ATOM 1440 O O . GLN A 1 177 ? 20.797 48.219 -3.775 1 97.94 177 GLN A O 1
ATOM 1445 N N . THR A 1 178 ? 21.641 46.438 -4.641 1 97.31 178 THR A N 1
ATOM 1446 C CA . THR A 1 178 ? 22.906 47.031 -5.027 1 97.31 178 THR A CA 1
ATOM 1447 C C . THR A 1 178 ? 22.734 47.969 -6.227 1 97.31 178 THR A C 1
ATOM 1449 O O . THR A 1 178 ? 23.531 48.875 -6.449 1 97.31 178 THR A O 1
ATOM 1452 N N . GLU A 1 179 ? 21.734 47.625 -7.066 1 94.56 179 GLU A N 1
ATOM 1453 C CA . GLU A 1 179 ? 21.297 48.438 -8.195 1 94.56 179 GLU A CA 1
ATOM 1454 C C . GLU A 1 179 ? 19.797 48.656 -8.195 1 94.56 179 GLU A C 1
ATOM 1456 O O . GLU A 1 179 ? 19.031 47.719 -7.941 1 94.56 179 GLU A O 1
ATOM 1461 N N . GLY A 1 180 ? 19.375 49.812 -8.422 1 93.12 180 GLY A N 1
ATOM 1462 C CA . GLY A 1 180 ? 17.969 50.156 -8.336 1 93.12 180 GLY A CA 1
ATOM 1463 C C . GLY A 1 180 ? 17.094 49.375 -9.281 1 93.12 180 GLY A C 1
ATOM 1464 O O . GLY A 1 180 ? 15.867 49.312 -9.102 1 93.12 180 GLY A O 1
ATOM 1465 N N . SER A 1 181 ? 17.656 48.656 -10.234 1 94 181 SER A N 1
ATOM 1466 C CA . SER A 1 181 ? 16.891 47.969 -11.266 1 94 181 SER A CA 1
ATOM 1467 C C . SER A 1 181 ? 16.656 46.5 -10.898 1 94 181 SER A C 1
ATOM 1469 O O . SER A 1 181 ? 15.984 45.781 -11.625 1 94 181 SER A O 1
ATOM 1471 N N . LEU A 1 182 ? 17.094 46.062 -9.727 1 97.12 182 LEU A N 1
ATOM 1472 C CA . LEU A 1 182 ? 17.062 44.625 -9.414 1 97.12 182 LEU A CA 1
ATOM 1473 C C . LEU A 1 182 ? 15.656 44.188 -9.047 1 97.12 182 LEU A C 1
ATOM 1475 O O . LEU A 1 182 ? 15.305 43 -9.234 1 97.12 182 LEU A O 1
ATOM 1479 N N . LEU A 1 183 ? 14.883 44.969 -8.461 1 97.88 183 LEU A N 1
ATOM 1480 C CA . LEU A 1 183 ? 13.445 44.719 -8.383 1 97.88 183 LEU A CA 1
ATOM 1481 C C . LEU A 1 183 ? 12.719 45.375 -9.555 1 97.88 183 LEU A C 1
ATOM 1483 O O . LEU A 1 183 ? 12.711 46.594 -9.688 1 97.88 183 LEU A O 1
ATOM 1487 N N . SER A 1 184 ? 12.062 44.562 -10.328 1 97.25 184 SER A N 1
ATOM 1488 C CA . SER A 1 184 ? 11.508 45.062 -11.586 1 97.25 184 SER A CA 1
ATOM 1489 C C . SER A 1 184 ? 10.086 45.562 -11.398 1 97.25 184 SER A C 1
ATOM 1491 O O . SER A 1 184 ? 9.672 46.531 -12.055 1 97.25 184 SER A O 1
ATOM 1493 N N . ALA A 1 185 ? 9.352 44.875 -10.57 1 98 185 ALA A N 1
ATOM 1494 C CA . ALA A 1 185 ? 7.938 45.219 -10.484 1 98 185 ALA A CA 1
ATOM 1495 C C . ALA A 1 185 ? 7.332 44.719 -9.172 1 98 185 ALA A C 1
ATOM 1497 O O . ALA A 1 185 ? 7.898 43.844 -8.516 1 98 185 ALA A O 1
ATOM 1498 N N . VAL A 1 186 ? 6.254 45.344 -8.805 1 98.12 186 VAL A N 1
ATOM 1499 C CA . VAL A 1 186 ? 5.379 44.938 -7.707 1 98.12 186 VAL A CA 1
ATOM 1500 C C . VAL A 1 186 ? 3.938 44.844 -8.203 1 98.12 186 VAL A C 1
ATOM 1502 O O . VAL A 1 186 ? 3.494 45.688 -8.992 1 98.12 186 VAL A O 1
ATOM 1505 N N . GLU A 1 187 ? 3.236 43.781 -7.805 1 98.12 187 GLU A N 1
ATOM 1506 C CA . GLU A 1 187 ? 1.876 43.562 -8.289 1 98.12 187 GLU A CA 1
ATOM 1507 C C . GLU A 1 187 ? 0.916 43.281 -7.137 1 98.12 187 GLU A C 1
ATOM 1509 O O . GLU A 1 187 ? 1.278 42.625 -6.168 1 98.12 187 GLU A O 1
ATOM 1514 N N . LEU A 1 188 ? -0.292 43.875 -7.215 1 97.56 188 LEU A N 1
ATOM 1515 C CA . LEU A 1 188 ? -1.429 43.531 -6.375 1 97.56 188 LEU A CA 1
ATOM 1516 C C . LEU A 1 188 ? -2.488 42.781 -7.184 1 97.56 188 LEU A C 1
ATOM 1518 O O . LEU A 1 188 ? -2.807 43.156 -8.305 1 97.56 188 LEU A O 1
ATOM 1522 N N . SER A 1 189 ? -2.922 41.688 -6.617 1 94.19 189 SER A N 1
ATOM 1523 C CA . SER A 1 189 ? -3.961 40.938 -7.293 1 94.19 189 SER A CA 1
ATOM 1524 C C . SER A 1 189 ? -4.887 40.25 -6.289 1 94.19 189 SER A C 1
ATOM 1526 O O . SER A 1 189 ? -4.574 40.188 -5.098 1 94.19 189 SER A O 1
ATOM 1528 N N . VAL A 1 190 ? -6.074 39.906 -6.645 1 90 190 VAL A N 1
ATOM 1529 C CA . VAL A 1 190 ? -7.004 39.031 -5.922 1 90 190 VAL A CA 1
ATOM 1530 C C . VAL A 1 190 ? -7.305 37.781 -6.754 1 90 190 VAL A C 1
ATOM 1532 O O . VAL A 1 190 ? -7.648 37.906 -7.934 1 90 190 VAL A O 1
ATOM 1535 N N . PRO A 1 191 ? -7.062 36.594 -6.137 1 80.44 191 PRO A N 1
ATOM 1536 C CA . PRO A 1 191 ? -7.434 35.406 -6.91 1 80.44 191 PRO A CA 1
ATOM 1537 C C . PRO A 1 191 ? -8.945 35.219 -7.039 1 80.44 191 PRO A C 1
ATOM 1539 O O . PRO A 1 191 ? -9.492 34.219 -6.605 1 80.44 191 PRO A O 1
ATOM 1542 N N . ALA A 1 192 ? -9.672 36.062 -7.559 1 61.47 192 ALA A N 1
ATOM 1543 C CA . ALA A 1 192 ? -11.117 36.219 -7.59 1 61.47 192 ALA A CA 1
ATOM 1544 C C . ALA A 1 192 ? -11.773 35.094 -8.375 1 61.47 192 ALA A C 1
ATOM 1546 O O . ALA A 1 192 ? -12.906 34.688 -8.094 1 61.47 192 ALA A O 1
ATOM 1547 N N . ARG A 1 193 ? -11.055 34.531 -9.227 1 59.25 193 ARG A N 1
ATOM 1548 C CA . ARG A 1 193 ? -11.695 33.594 -10.172 1 59.25 193 ARG A CA 1
ATOM 1549 C C . ARG A 1 193 ? -12.156 32.344 -9.469 1 59.25 193 ARG A C 1
ATOM 1551 O O . ARG A 1 193 ? -12.984 31.578 -10 1 59.25 193 ARG A O 1
ATOM 1558 N N . ARG A 1 194 ? -11.805 32.281 -8.195 1 70.69 194 ARG A N 1
ATOM 1559 C CA . ARG A 1 194 ? -12.227 31.078 -7.512 1 70.69 194 ARG A CA 1
ATOM 1560 C C . ARG A 1 194 ? -13.359 31.359 -6.535 1 70.69 194 ARG A C 1
ATOM 1562 O O . ARG A 1 194 ? -13.883 30.438 -5.902 1 70.69 194 ARG A O 1
ATOM 1569 N N . TYR A 1 195 ? -13.672 32.625 -6.477 1 74.44 195 TYR A N 1
ATOM 1570 C CA . TYR A 1 195 ? -14.664 33.062 -5.496 1 74.44 195 TYR A CA 1
ATOM 1571 C C . TYR A 1 195 ? -15.867 33.688 -6.184 1 74.44 195 TYR A C 1
ATOM 1573 O O . TYR A 1 195 ? -15.75 34.719 -6.855 1 74.44 195 TYR A O 1
ATOM 1581 N N . ALA A 1 196 ? -16.953 33.094 -6.027 1 70.06 196 ALA A N 1
ATOM 1582 C CA . ALA A 1 196 ? -18.188 33.469 -6.711 1 70.06 196 ALA A CA 1
ATOM 1583 C C . ALA A 1 196 ? -18.641 34.875 -6.281 1 70.06 196 ALA A C 1
ATOM 1585 O O . ALA A 1 196 ? -18.547 35.219 -5.102 1 70.06 196 ALA A O 1
ATOM 1586 N N . GLU A 1 197 ? -19.062 35.688 -7.219 1 77.19 197 GLU A N 1
ATOM 1587 C CA . GLU A 1 197 ? -19.766 36.938 -7.012 1 77.19 197 GLU A CA 1
ATOM 1588 C C . GLU A 1 197 ? -18.875 37.969 -6.328 1 77.19 197 GLU A C 1
ATOM 1590 O O . GLU A 1 197 ? -19.312 38.688 -5.426 1 77.19 197 GLU A O 1
ATOM 1595 N N . MET A 1 198 ? -17.609 37.938 -6.543 1 87 198 MET A N 1
ATOM 1596 C CA . MET A 1 198 ? -16.703 38.969 -6.074 1 87 198 MET A CA 1
ATOM 1597 C C . MET A 1 198 ? -16.328 39.938 -7.207 1 87 198 MET A C 1
ATOM 1599 O O . MET A 1 198 ? -16 39.5 -8.312 1 87 198 MET A O 1
ATOM 1603 N N . ASP A 1 199 ? -16.516 41.156 -6.988 1 91 199 ASP A N 1
ATOM 1604 C CA . ASP A 1 199 ? -16.109 42.188 -7.941 1 91 199 ASP A CA 1
ATOM 1605 C C . ASP A 1 199 ? -14.852 42.906 -7.469 1 91 199 ASP A C 1
ATOM 1607 O O . ASP A 1 199 ? -14.727 43.25 -6.285 1 91 199 ASP A O 1
ATOM 1611 N N . VAL A 1 200 ? -13.883 43.062 -8.367 1 94.31 200 VAL A N 1
ATOM 1612 C CA . VAL A 1 200 ? -12.641 43.75 -8.023 1 94.31 200 VAL A CA 1
ATOM 1613 C C . VAL A 1 200 ? -12.32 44.781 -9.094 1 94.31 200 VAL A C 1
ATOM 1615 O O . VAL A 1 200 ? -12.492 44.531 -10.289 1 94.31 200 VAL A O 1
ATOM 1618 N N . SER A 1 201 ? -11.945 45.969 -8.711 1 95.69 201 SER A N 1
ATOM 1619 C CA . SER A 1 201 ? -11.484 47.031 -9.609 1 95.69 201 SER A CA 1
ATOM 1620 C C . SER A 1 201 ? -10.102 47.531 -9.219 1 95.69 201 SER A C 1
ATOM 1622 O O . SER A 1 201 ? -9.836 47.781 -8.039 1 95.69 201 SER A O 1
ATOM 1624 N N . TYR A 1 202 ? -9.242 47.625 -10.164 1 97.62 202 TYR A N 1
ATOM 1625 C CA . TYR A 1 202 ? -7.859 48.031 -9.945 1 97.62 202 TYR A CA 1
ATOM 1626 C C . TYR A 1 202 ? -7.645 49.5 -10.367 1 97.62 202 TYR A C 1
ATOM 1628 O O . TYR A 1 202 ? -8.203 49.938 -11.367 1 97.62 202 TYR A O 1
ATOM 1636 N N . HIS A 1 203 ? -6.785 50.25 -9.562 1 97.75 203 HIS A N 1
ATOM 1637 C CA . HIS A 1 203 ? -6.629 51.688 -9.789 1 97.75 203 HIS A CA 1
ATOM 1638 C C . HIS A 1 203 ? -5.188 52.125 -9.555 1 97.75 203 HIS A C 1
ATOM 1640 O O . HIS A 1 203 ? -4.473 51.531 -8.742 1 97.75 203 HIS A O 1
ATOM 1646 N N . ALA A 1 204 ? -4.777 53.125 -10.258 1 97.69 204 ALA A N 1
ATOM 1647 C CA . ALA A 1 204 ? -3.555 53.875 -10.008 1 97.69 204 ALA A CA 1
ATOM 1648 C C . ALA A 1 204 ? -3.873 55.281 -9.484 1 97.69 204 ALA A C 1
ATOM 1650 O O . ALA A 1 204 ? -4.676 56 -10.078 1 97.69 204 ALA A O 1
ATOM 1651 N N . ARG A 1 205 ? -3.348 55.625 -8.383 1 96.69 205 ARG A N 1
ATOM 1652 C CA . ARG A 1 205 ? -3.586 56.969 -7.824 1 96.69 205 ARG A CA 1
ATOM 1653 C C . ARG A 1 205 ? -2.572 57.969 -8.359 1 96.69 205 ARG A C 1
ATOM 1655 O O . ARG A 1 205 ? -2.932 59.094 -8.695 1 96.69 205 ARG A O 1
ATOM 1662 N N . ASP A 1 206 ? -1.335 57.656 -8.289 1 95.31 206 ASP A N 1
ATOM 1663 C CA . ASP A 1 206 ? -0.22 58.406 -8.844 1 95.31 206 ASP A CA 1
ATOM 1664 C C . ASP A 1 206 ? 0.945 57.5 -9.203 1 95.31 206 ASP A C 1
ATOM 1666 O O . ASP A 1 206 ? 0.744 56.312 -9.492 1 95.31 206 ASP A O 1
ATOM 1670 N N . GLU A 1 207 ? 2.141 58.031 -9.203 1 96.12 207 GLU A N 1
ATOM 1671 C CA . GLU A 1 207 ? 3.275 57.219 -9.672 1 96.12 207 GLU A CA 1
ATOM 1672 C C . GLU A 1 207 ? 3.838 56.344 -8.547 1 96.12 207 GLU A C 1
ATOM 1674 O O . GLU A 1 207 ? 4.77 55.594 -8.773 1 96.12 207 GLU A O 1
ATOM 1679 N N . SER A 1 208 ? 3.303 56.438 -7.336 1 96.06 208 SER A N 1
ATOM 1680 C CA . SER A 1 208 ? 3.852 55.656 -6.215 1 96.06 208 SER A CA 1
ATOM 1681 C C . SER A 1 208 ? 2.756 54.906 -5.469 1 96.06 208 SER A C 1
ATOM 1683 O O . SER A 1 208 ? 3.045 54.094 -4.586 1 96.06 208 SER A O 1
ATOM 1685 N N . ILE A 1 209 ? 1.446 55.219 -5.82 1 97.5 209 ILE A N 1
ATOM 1686 C CA . ILE A 1 209 ? 0.339 54.594 -5.094 1 97.5 209 ILE A CA 1
ATOM 1687 C C . ILE A 1 209 ? -0.592 53.875 -6.07 1 97.5 209 ILE A C 1
ATOM 1689 O O . ILE A 1 209 ? -1.04 54.469 -7.055 1 97.5 209 ILE A O 1
ATOM 1693 N N . PHE A 1 210 ? -0.884 52.656 -5.863 1 98.12 210 PHE A N 1
ATOM 1694 C CA . PHE A 1 210 ? -1.871 51.875 -6.594 1 98.12 210 PHE A CA 1
ATOM 1695 C C . PHE A 1 210 ? -2.689 51.031 -5.641 1 98.12 210 PHE A C 1
ATOM 1697 O O . PHE A 1 210 ? -2.26 50.75 -4.52 1 98.12 210 PHE A O 1
ATOM 1704 N N . TYR A 1 211 ? -3.896 50.688 -5.973 1 98.25 211 TYR A N 1
ATOM 1705 C CA . TYR A 1 211 ? -4.809 49.969 -5.078 1 98.25 211 TYR A CA 1
ATOM 1706 C C . TYR A 1 211 ? -5.895 49.25 -5.863 1 98.25 211 TYR A C 1
ATOM 1708 O O . TYR A 1 211 ? -5.992 49.406 -7.086 1 98.25 211 TYR A O 1
ATOM 1716 N N . TYR A 1 212 ? -6.633 48.375 -5.242 1 97.69 212 TYR A N 1
ATOM 1717 C CA . TYR A 1 212 ? -7.859 47.812 -5.785 1 97.69 212 TYR A CA 1
ATOM 1718 C C . TYR A 1 212 ? -8.977 47.844 -4.754 1 97.69 212 TYR A C 1
ATOM 1720 O O . TYR A 1 212 ? -8.727 48 -3.557 1 97.69 212 TYR A O 1
ATOM 1728 N N . THR A 1 213 ? -10.188 47.875 -5.188 1 96.62 213 THR A N 1
ATOM 1729 C CA . THR A 1 213 ? -11.391 47.719 -4.379 1 96.62 213 THR A CA 1
ATOM 1730 C C . THR A 1 213 ? -12.094 46.406 -4.695 1 96.62 213 THR A C 1
ATOM 1732 O O . THR A 1 213 ? -12.211 46.031 -5.863 1 96.62 213 THR A O 1
ATOM 1735 N N . GLY A 1 214 ? -12.375 45.688 -3.695 1 94.69 214 GLY A N 1
ATOM 1736 C CA . GLY A 1 214 ? -13.156 44.469 -3.828 1 94.69 214 GLY A CA 1
ATOM 1737 C C . GLY A 1 214 ? -14.5 44.562 -3.133 1 94.69 214 GLY A C 1
ATOM 1738 O O . GLY A 1 214 ? -14.672 45.344 -2.189 1 94.69 214 GLY A O 1
ATOM 1739 N N . SER A 1 215 ? -15.5 43.812 -3.646 1 94.12 215 SER A N 1
ATOM 1740 C CA . SER A 1 215 ? -16.828 43.75 -3.021 1 94.12 215 SER A CA 1
ATOM 1741 C C . SER A 1 215 ? -17.5 42.406 -3.26 1 94.12 215 SER A C 1
ATOM 1743 O O . SER A 1 215 ? -17.266 41.75 -4.277 1 94.12 215 SER A O 1
ATOM 1745 N N . PHE A 1 216 ? -18.266 41.938 -2.326 1 91.5 216 PHE A N 1
ATOM 1746 C CA . PHE A 1 216 ? -19.062 40.719 -2.441 1 91.5 216 PHE A CA 1
ATOM 1747 C C . PHE A 1 216 ? -20.203 40.75 -1.43 1 91.5 216 PHE A C 1
ATOM 1749 O O . PHE A 1 216 ? -20.219 41.562 -0.5 1 91.5 216 PHE A O 1
ATOM 1756 N N . TYR A 1 217 ? -21.234 39.875 -1.65 1 90.69 217 TYR A N 1
ATOM 1757 C CA . TYR A 1 217 ? -22.359 39.75 -0.729 1 90.69 217 TYR A CA 1
ATOM 1758 C C . TYR A 1 217 ? -22.125 38.625 0.27 1 90.69 217 TYR A C 1
ATOM 1760 O O . TYR A 1 217 ? -21.719 37.531 -0.111 1 90.69 217 TYR A O 1
ATOM 1768 N N . PRO A 1 218 ? -22.266 38.906 1.58 1 89.25 218 PRO A N 1
ATOM 1769 C CA . PRO A 1 218 ? -22.344 37.781 2.504 1 89.25 218 PRO A CA 1
ATOM 1770 C C . PRO A 1 218 ? -23.438 36.781 2.111 1 89.25 218 PRO A C 1
ATOM 1772 O O . PRO A 1 218 ? -24.406 37.156 1.448 1 89.25 218 PRO A O 1
ATOM 1775 N N . ASP A 1 219 ? -23.234 35.625 2.547 1 83.56 219 ASP A N 1
ATOM 1776 C CA . ASP A 1 219 ? -24.25 34.594 2.287 1 83.56 219 ASP A CA 1
ATOM 1777 C C . ASP A 1 219 ? -25.594 34.969 2.91 1 83.56 219 ASP A C 1
ATOM 1779 O O . ASP A 1 219 ? -25.641 35.5 4.023 1 83.56 219 ASP A O 1
ATOM 1783 N N . GLY A 1 220 ? -26.672 34.75 2.201 1 83.12 220 GLY A N 1
ATOM 1784 C CA . GLY A 1 220 ? -28.031 34.969 2.699 1 83.12 220 GLY A CA 1
ATOM 1785 C C . GLY A 1 220 ? -28.453 36.406 2.686 1 83.12 220 GLY A C 1
ATOM 1786 O O . GLY A 1 220 ? -29.562 36.75 3.092 1 83.12 220 GLY A O 1
ATOM 1787 N N . GLU A 1 221 ? -27.562 37.25 2.191 1 88.69 221 GLU A N 1
ATOM 1788 C CA . GLU A 1 221 ? -27.859 38.688 2.197 1 88.69 221 GLU A CA 1
ATOM 1789 C C . GLU A 1 221 ? -29.016 39.031 1.262 1 88.69 221 GLU A C 1
ATOM 1791 O O . GLU A 1 221 ? -29.219 38.344 0.25 1 88.69 221 GLU A O 1
ATOM 1796 N N . ASP A 1 222 ? -29.875 40 1.695 1 90.69 222 ASP A N 1
ATOM 1797 C CA . ASP A 1 222 ? -30.875 40.562 0.808 1 90.69 222 ASP A CA 1
ATOM 1798 C C . ASP A 1 222 ? -30.25 41.562 -0.162 1 90.69 222 ASP A C 1
ATOM 1800 O O . ASP A 1 222 ? -30.109 42.75 0.16 1 90.69 222 ASP A O 1
ATOM 1804 N N . LYS A 1 223 ? -30.016 41.188 -1.331 1 91.19 223 LYS A N 1
ATOM 1805 C CA . LYS A 1 223 ? -29.266 41.938 -2.316 1 91.19 223 LYS A CA 1
ATOM 1806 C C . LYS A 1 223 ? -30.047 43.156 -2.799 1 91.19 223 LYS A C 1
ATOM 1808 O O . LYS A 1 223 ? -29.469 44.094 -3.324 1 91.19 223 LYS A O 1
ATOM 1813 N N . GLU A 1 224 ? -31.359 43.156 -2.699 1 92.12 224 GLU A N 1
ATOM 1814 C CA . GLU A 1 224 ? -32.188 44.281 -3.111 1 92.12 224 GLU A CA 1
ATOM 1815 C C . GLU A 1 224 ? -32.156 45.406 -2.076 1 92.12 224 GLU A C 1
ATOM 1817 O O . GLU A 1 224 ? -32.312 46.594 -2.422 1 92.12 224 GLU A O 1
ATOM 1822 N N . ARG A 1 225 ? -31.906 45 -0.873 1 91.69 225 ARG A N 1
ATOM 1823 C CA . ARG A 1 225 ? -32.031 45.969 0.212 1 91.69 225 ARG A CA 1
ATOM 1824 C C . ARG A 1 225 ? -30.672 46.469 0.681 1 91.69 225 ARG A C 1
ATOM 1826 O O . ARG A 1 225 ? -30.547 47.531 1.262 1 91.69 225 ARG A O 1
ATOM 1833 N N . SER A 1 226 ? -29.672 45.656 0.533 1 92.19 226 SER A N 1
ATOM 1834 C CA . SER A 1 226 ? -28.359 45.969 1.079 1 92.19 226 SER A CA 1
ATOM 1835 C C . SER A 1 226 ? -27.281 45.938 -0.007 1 92.19 226 SER A C 1
ATOM 1837 O O . SER A 1 226 ? -27.297 45.094 -0.878 1 92.19 226 SER A O 1
ATOM 1839 N N . PRO A 1 227 ? -26.406 47 0.019 1 92.19 227 PRO A N 1
ATOM 1840 C CA . PRO A 1 227 ? -25.266 46.938 -0.89 1 92.19 227 PRO A CA 1
ATOM 1841 C C . PRO A 1 227 ? -24.25 45.844 -0.502 1 92.19 227 PRO A C 1
ATOM 1843 O O . PRO A 1 227 ? -24.297 45.344 0.623 1 92.19 227 PRO A O 1
ATOM 1846 N N . PRO A 1 228 ? -23.422 45.406 -1.411 1 93.94 228 PRO A N 1
ATOM 1847 C CA . PRO A 1 228 ? -22.391 44.438 -1.062 1 93.94 228 PRO A CA 1
ATOM 1848 C C . PRO A 1 228 ? -21.359 45 -0.097 1 93.94 228 PRO A C 1
ATOM 1850 O O . PRO A 1 228 ? -21.141 46.219 -0.054 1 93.94 228 PRO A O 1
ATOM 1853 N N . PHE A 1 229 ? -20.75 44.094 0.66 1 94.44 229 PHE A N 1
ATOM 1854 C CA . PHE A 1 229 ? -19.578 44.438 1.463 1 94.44 229 PHE A CA 1
ATOM 1855 C C . PHE A 1 229 ? -18.422 44.875 0.574 1 94.44 229 PHE A C 1
ATOM 1857 O O . PHE A 1 229 ? -18.188 44.281 -0.485 1 94.44 229 PHE A O 1
ATOM 1864 N N . SER A 1 230 ? -17.672 45.906 1.031 1 95.94 230 SER A N 1
ATOM 1865 C CA . SER A 1 230 ? -16.562 46.406 0.224 1 95.94 230 SER A CA 1
ATOM 1866 C C . SER A 1 230 ? -15.297 46.562 1.058 1 95.94 230 SER A C 1
ATOM 1868 O O . SER A 1 230 ? -15.367 46.812 2.264 1 95.94 230 SER A O 1
ATOM 1870 N N . PHE A 1 231 ? -14.141 46.406 0.423 1 97.06 231 PHE A N 1
ATOM 1871 C CA . PHE A 1 231 ? -12.836 46.625 1.037 1 97.06 231 PHE A CA 1
ATOM 1872 C C . PHE A 1 231 ? -11.852 47.188 0.028 1 97.06 231 PHE A C 1
ATOM 1874 O O . PHE A 1 231 ? -12.125 47.219 -1.174 1 97.06 231 PHE A O 1
ATOM 1881 N N . LEU A 1 232 ? -10.781 47.75 0.504 1 98.12 232 LEU A N 1
ATOM 1882 C CA . LEU A 1 232 ? -9.75 48.344 -0.317 1 98.12 232 LEU A CA 1
ATOM 1883 C C . LEU A 1 232 ? -8.359 47.969 0.177 1 98.12 232 LEU A C 1
ATOM 1885 O O . LEU A 1 232 ? -8.109 47.938 1.385 1 98.12 232 LEU A O 1
ATOM 1889 N N . VAL A 1 233 ? -7.457 47.562 -0.722 1 98.25 233 VAL A N 1
ATOM 1890 C CA . VAL A 1 233 ? -6.047 47.312 -0.435 1 98.25 233 VAL A CA 1
ATOM 1891 C C . VAL A 1 233 ? -5.184 48.281 -1.224 1 98.25 233 VAL A C 1
ATOM 1893 O O . VAL A 1 233 ? -5.34 48.438 -2.439 1 98.25 233 VAL A O 1
ATOM 1896 N N . MET A 1 234 ? -4.312 48.969 -0.563 1 98.38 234 MET A N 1
ATOM 1897 C CA . MET A 1 234 ? -3.475 50 -1.175 1 98.38 234 MET A CA 1
ATOM 1898 C C . MET A 1 234 ? -2.004 49.781 -0.851 1 98.38 234 MET A C 1
ATOM 1900 O O . MET A 1 234 ? -1.66 49.438 0.282 1 98.38 234 MET A O 1
ATOM 1904 N N . THR A 1 235 ? -1.147 49.906 -1.854 1 98.31 235 THR A N 1
ATOM 1905 C CA . THR A 1 235 ? 0.298 49.875 -1.657 1 98.31 235 THR A CA 1
ATOM 1906 C C . THR A 1 235 ? 0.945 51.156 -2.102 1 98.31 235 THR A C 1
ATOM 1908 O O . THR A 1 235 ? 0.587 51.719 -3.145 1 98.31 235 THR A O 1
ATOM 1911 N N . LYS A 1 236 ? 1.824 51.688 -1.322 1 97.81 236 LYS A N 1
ATOM 1912 C CA . LYS A 1 236 ? 2.646 52.875 -1.639 1 97.81 236 LYS A CA 1
ATOM 1913 C C . LYS A 1 236 ? 4.125 52.5 -1.688 1 97.81 236 LYS A C 1
ATOM 1915 O O . LYS A 1 236 ? 4.633 51.812 -0.79 1 97.81 236 LYS A O 1
ATOM 1920 N N . ALA A 1 237 ? 4.797 52.906 -2.723 1 97.06 237 ALA A N 1
ATOM 1921 C CA . ALA A 1 237 ? 6.246 52.781 -2.816 1 97.06 237 ALA A CA 1
ATOM 1922 C C . ALA A 1 237 ? 6.949 54.031 -2.32 1 97.06 237 ALA A C 1
ATOM 1924 O O . ALA A 1 237 ? 6.727 55.125 -2.852 1 97.06 237 ALA A O 1
ATOM 1925 N N . ILE A 1 238 ? 7.707 53.906 -1.279 1 95.94 238 ILE A N 1
ATOM 1926 C CA . ILE A 1 238 ? 8.516 55 -0.75 1 95.94 238 ILE A CA 1
ATOM 1927 C C . ILE A 1 238 ? 9.953 54.844 -1.232 1 95.94 238 ILE A C 1
ATOM 1929 O O . ILE A 1 238 ? 10.625 53.875 -0.933 1 95.94 238 ILE A O 1
ATOM 1933 N N . GLY A 1 239 ? 10.484 55.781 -1.959 1 93.44 239 GLY A N 1
ATOM 1934 C CA . GLY A 1 239 ? 11.828 55.719 -2.508 1 93.44 239 GLY A CA 1
ATOM 1935 C C . GLY A 1 239 ? 11.867 55.25 -3.951 1 93.44 239 GLY A C 1
ATOM 1936 O O . GLY A 1 239 ? 12.938 54.938 -4.477 1 93.44 239 GLY A O 1
ATOM 1937 N N . ALA A 1 240 ? 10.719 55.156 -4.539 1 95.06 240 ALA A N 1
ATOM 1938 C CA . ALA A 1 240 ? 10.625 54.781 -5.949 1 95.06 240 ALA A CA 1
ATOM 1939 C C . ALA A 1 240 ? 9.328 55.312 -6.566 1 95.06 240 ALA A C 1
ATOM 1941 O O . ALA A 1 240 ? 8.367 55.594 -5.848 1 95.06 240 ALA A O 1
ATOM 1942 N N . THR A 1 241 ? 9.328 55.5 -7.801 1 95.56 241 THR A N 1
ATOM 1943 C CA . THR A 1 241 ? 8.133 55.688 -8.617 1 95.56 241 THR A CA 1
ATOM 1944 C C . THR A 1 241 ? 8.055 54.625 -9.711 1 95.56 241 THR A C 1
ATOM 1946 O O . THR A 1 241 ? 8.922 53.75 -9.812 1 95.56 241 THR A O 1
ATOM 1949 N N . GLY A 1 242 ? 6.945 54.562 -10.414 1 96.19 242 GLY A N 1
ATOM 1950 C CA . GLY A 1 242 ? 6.852 53.594 -11.469 1 96.19 242 GLY A CA 1
ATOM 1951 C C . GLY A 1 242 ? 5.668 53.812 -12.391 1 96.19 242 GLY A C 1
ATOM 1952 O O . GLY A 1 242 ? 4.867 54.719 -12.18 1 96.19 242 GLY A O 1
ATOM 1953 N N . ASP A 1 243 ? 5.629 53.062 -13.5 1 96.75 243 ASP A N 1
ATOM 1954 C CA . ASP A 1 243 ? 4.492 52.969 -14.414 1 96.75 243 ASP A CA 1
ATOM 1955 C C . ASP A 1 243 ? 3.471 51.938 -13.938 1 96.75 243 ASP A C 1
ATOM 1957 O O . ASP A 1 243 ? 3.793 50.781 -13.805 1 96.75 243 ASP A O 1
ATOM 1961 N N . ILE A 1 244 ? 2.324 52.438 -13.633 1 97.81 244 ILE A N 1
ATOM 1962 C CA . ILE A 1 244 ? 1.296 51.562 -13.086 1 97.81 244 ILE A CA 1
ATOM 1963 C C . ILE A 1 244 ? 0.308 51.156 -14.188 1 97.81 244 ILE A C 1
ATOM 1965 O O . ILE A 1 244 ? -0.265 52.031 -14.852 1 97.81 244 ILE A O 1
ATOM 1969 N N . GLU A 1 245 ? 0.169 49.875 -14.383 1 97.06 245 GLU A N 1
ATOM 1970 C CA . GLU A 1 245 ? -0.756 49.312 -15.359 1 97.06 245 GLU A CA 1
ATOM 1971 C C . GLU A 1 245 ? -1.847 48.469 -14.68 1 97.06 245 GLU A C 1
ATOM 1973 O O . GLU A 1 245 ? -1.552 47.594 -13.891 1 97.06 245 GLU A O 1
ATOM 1978 N N . CYS A 1 246 ? -3.051 48.844 -15 1 96.62 246 CYS A N 1
ATOM 1979 C CA . CYS A 1 246 ? -4.199 48.094 -14.484 1 96.62 246 CYS A CA 1
ATOM 1980 C C . CYS A 1 246 ? -4.703 47.094 -15.516 1 96.62 246 CYS A C 1
ATOM 1982 O O . CYS A 1 246 ? -5.094 47.469 -16.625 1 96.62 246 CYS A O 1
ATOM 1984 N N . ALA A 1 247 ? -4.547 45.906 -15.148 1 93.31 247 ALA A N 1
ATOM 1985 C CA . ALA A 1 247 ? -5.137 44.844 -15.953 1 93.31 247 ALA A CA 1
ATOM 1986 C C . ALA A 1 247 ? -6.391 44.281 -15.289 1 93.31 247 ALA A C 1
ATOM 1988 O O . ALA A 1 247 ? -6.789 44.719 -14.211 1 93.31 247 ALA A O 1
ATOM 1989 N N . SER A 1 248 ? -7.07 43.344 -15.961 1 87.81 248 SER A N 1
ATOM 1990 C CA . SER A 1 248 ? -8.297 42.75 -15.445 1 87.81 248 SER A CA 1
ATOM 1991 C C . SER A 1 248 ? -8.023 41.875 -14.227 1 87.81 248 SER A C 1
ATOM 1993 O O . SER A 1 248 ? -8.914 41.625 -13.406 1 87.81 248 SER A O 1
ATOM 1995 N N . ASP A 1 249 ? -6.758 41.469 -14.094 1 88.88 249 ASP A N 1
ATOM 1996 C CA . ASP A 1 249 ? -6.504 40.5 -13.039 1 88.88 249 ASP A CA 1
ATOM 1997 C C . ASP A 1 249 ? -5.496 41.031 -12.031 1 88.88 249 ASP A C 1
ATOM 1999 O O . ASP A 1 249 ? -5.012 40.281 -11.172 1 88.88 249 ASP A O 1
ATOM 2003 N N . GLY A 1 250 ? -5.141 42.281 -12.156 1 94.94 250 GLY A N 1
ATOM 2004 C CA . GLY A 1 250 ? -4.207 42.844 -11.195 1 94.94 250 GLY A CA 1
ATOM 2005 C C . GLY A 1 250 ? -3.711 44.219 -11.586 1 94.94 250 GLY A C 1
ATOM 2006 O O . GLY A 1 250 ? -4.047 44.719 -12.664 1 94.94 250 GLY A O 1
ATOM 2007 N N . VAL A 1 251 ? -3.123 44.844 -10.711 1 97.88 251 VAL A N 1
ATOM 2008 C CA . VAL A 1 251 ? -2.455 46.125 -10.961 1 97.88 251 VAL A CA 1
ATOM 2009 C C . VAL A 1 251 ? -0.963 46 -10.664 1 97.88 251 VAL A C 1
ATOM 2011 O O . VAL A 1 251 ? -0.575 45.438 -9.633 1 97.88 251 VAL A O 1
ATOM 2014 N N . ARG A 1 252 ? -0.128 46.375 -11.602 1 97.06 252 ARG A N 1
ATOM 2015 C CA . ARG A 1 252 ? 1.316 46.188 -11.523 1 97.06 252 ARG A CA 1
ATOM 2016 C C . ARG A 1 252 ? 2.057 47.5 -11.695 1 97.06 252 ARG A C 1
ATOM 2018 O O . ARG A 1 252 ? 1.742 48.281 -12.602 1 97.06 252 ARG A O 1
ATOM 2025 N N . MET A 1 253 ? 2.939 47.75 -10.844 1 98 253 MET A N 1
ATOM 2026 C CA . MET A 1 253 ? 3.85 48.875 -10.953 1 98 253 MET A CA 1
ATOM 2027 C C . MET A 1 253 ? 5.223 48.438 -11.438 1 98 253 MET A C 1
ATOM 2029 O O . MET A 1 253 ? 5.898 47.656 -10.766 1 98 253 MET A O 1
ATOM 2033 N N . ARG A 1 254 ? 5.605 48.812 -12.523 1 97.81 254 ARG A N 1
ATOM 2034 C CA . ARG A 1 254 ? 6.988 48.656 -12.961 1 97.81 254 ARG A CA 1
ATOM 2035 C C . ARG A 1 254 ? 7.867 49.781 -12.391 1 97.81 254 ARG A C 1
ATOM 2037 O O . ARG A 1 254 ? 7.672 50.938 -12.703 1 97.81 254 ARG A O 1
ATOM 2044 N N . LEU A 1 255 ? 8.789 49.438 -11.578 1 96.75 255 LEU A N 1
ATOM 2045 C CA . LEU A 1 255 ? 9.555 50.406 -10.805 1 96.75 255 LEU A CA 1
ATOM 2046 C C . LEU A 1 255 ? 10.484 51.219 -11.711 1 96.75 255 LEU A C 1
ATOM 2048 O O . LEU A 1 255 ? 11.078 50.656 -12.648 1 96.75 255 LEU A O 1
ATOM 2052 N N . ARG A 1 256 ? 10.445 52.531 -11.469 1 92.25 256 ARG A N 1
ATOM 2053 C CA . ARG A 1 256 ? 11.383 53.469 -12.039 1 92.25 256 ARG A CA 1
ATOM 2054 C C . ARG A 1 256 ? 11.984 54.375 -10.945 1 92.25 256 ARG A C 1
ATOM 2056 O O . ARG A 1 256 ? 11.352 54.625 -9.922 1 92.25 256 ARG A O 1
ATOM 2063 N N . ASP A 1 257 ? 13.227 54.781 -11.109 1 89.75 257 ASP A N 1
ATOM 2064 C CA . ASP A 1 257 ? 13.891 55.719 -10.219 1 89.75 257 ASP A CA 1
ATOM 2065 C C . ASP A 1 257 ? 14.07 55.125 -8.82 1 89.75 257 ASP A C 1
ATOM 2067 O O . ASP A 1 257 ? 13.914 55.844 -7.82 1 89.75 257 ASP A O 1
ATOM 2071 N N . ALA A 1 258 ? 14.109 53.781 -8.797 1 93.25 258 ALA A N 1
ATOM 2072 C CA . ALA A 1 258 ? 14.289 53.156 -7.5 1 93.25 258 ALA A CA 1
ATOM 2073 C C . ALA A 1 258 ? 15.734 53.281 -7.02 1 93.25 258 ALA A C 1
ATOM 2075 O O . ALA A 1 258 ? 16.672 53.156 -7.809 1 93.25 258 ALA A O 1
ATOM 2076 N N . GLY A 1 259 ? 15.93 53.656 -5.828 1 92.75 259 GLY A N 1
ATOM 2077 C CA . GLY A 1 259 ? 17.25 53.656 -5.227 1 92.75 259 GLY A CA 1
ATOM 2078 C C . GLY A 1 259 ? 17.656 52.344 -4.625 1 92.75 259 GLY A C 1
ATOM 2079 O O . GLY A 1 259 ? 17.047 51.312 -4.93 1 92.75 259 GLY A O 1
ATOM 2080 N N . GLU A 1 260 ? 18.688 52.344 -3.838 1 95.31 260 GLU A N 1
ATOM 2081 C CA . GLU A 1 260 ? 19.219 51.156 -3.186 1 95.31 260 GLU A CA 1
ATOM 2082 C C . GLU A 1 260 ? 18.312 50.719 -2.035 1 95.31 260 GLU A C 1
ATOM 2084 O O . GLU A 1 260 ? 18.375 49.562 -1.597 1 95.31 260 GLU A O 1
ATOM 2089 N N . ARG A 1 261 ? 17.578 51.688 -1.552 1 96.31 261 ARG A N 1
ATOM 2090 C CA . ARG A 1 261 ? 16.641 51.406 -0.47 1 96.31 261 ARG A CA 1
ATOM 2091 C C . ARG A 1 261 ? 15.234 51.875 -0.821 1 96.31 261 ARG A C 1
ATOM 2093 O O . ARG A 1 261 ? 15.047 53.031 -1.266 1 96.31 261 ARG A O 1
ATOM 2100 N N . LEU A 1 262 ? 14.32 51.094 -0.758 1 95.5 262 LEU A N 1
ATOM 2101 C CA . LEU A 1 262 ? 12.922 51.5 -0.883 1 95.5 262 LEU A CA 1
ATOM 2102 C C . LEU A 1 262 ? 12.039 50.656 0.061 1 95.5 262 LEU A C 1
ATOM 2104 O O . LEU A 1 262 ? 12.469 49.656 0.585 1 95.5 262 LEU A O 1
ATOM 2108 N N . THR A 1 263 ? 10.898 51.156 0.449 1 97.25 263 THR A N 1
ATOM 2109 C CA . THR A 1 263 ? 9.922 50.5 1.321 1 97.25 263 THR A CA 1
ATOM 2110 C C . THR A 1 263 ? 8.562 50.438 0.641 1 97.25 263 THR A C 1
ATOM 2112 O O . THR A 1 263 ? 8.07 51.406 0.092 1 97.25 263 THR A O 1
ATOM 2115 N N . LEU A 1 264 ? 8.023 49.281 0.562 1 97.94 264 LEU A N 1
ATOM 2116 C CA . LEU A 1 264 ? 6.633 49.062 0.169 1 97.94 264 LEU A CA 1
ATOM 2117 C C . LEU A 1 264 ? 5.723 49.031 1.394 1 97.94 264 LEU A C 1
ATOM 2119 O O . LEU A 1 264 ? 5.938 48.219 2.293 1 97.94 264 LEU A O 1
ATOM 2123 N N . LEU A 1 265 ? 4.816 49.938 1.435 1 97.62 265 LEU A N 1
ATOM 2124 C CA . LEU A 1 265 ? 3.824 50 2.502 1 97.62 265 LEU A CA 1
ATOM 2125 C C . LEU A 1 265 ? 2.438 49.625 1.972 1 97.62 265 LEU A C 1
ATOM 2127 O O . LEU A 1 265 ? 1.952 50.25 1.024 1 97.62 265 LEU A O 1
ATOM 2131 N N . THR A 1 266 ? 1.816 48.562 2.527 1 98.06 266 THR A N 1
ATOM 2132 C CA . THR A 1 266 ? 0.49 48.156 2.104 1 98.06 266 THR A CA 1
ATOM 2133 C C . THR A 1 266 ? -0.499 48.219 3.264 1 98.06 266 THR A C 1
ATOM 2135 O O . THR A 1 266 ? -0.159 47.875 4.398 1 98.06 266 THR A O 1
ATOM 2138 N N . THR A 1 267 ? -1.713 48.688 3.029 1 97.56 267 THR A N 1
ATOM 2139 C CA . THR A 1 267 ? -2.758 48.719 4.047 1 97.56 267 THR A CA 1
ATOM 2140 C C . THR A 1 267 ? -4.066 48.156 3.498 1 97.56 267 THR A C 1
ATOM 2142 O O . THR A 1 267 ? -4.211 47.969 2.289 1 97.56 267 THR A O 1
ATOM 2145 N N . VAL A 1 268 ? -4.945 47.781 4.371 1 97.44 268 VAL A N 1
ATOM 2146 C CA . VAL A 1 268 ? -6.289 47.312 4.062 1 97.44 268 VAL A CA 1
ATOM 2147 C C . VAL A 1 268 ? -7.32 48.156 4.801 1 97.44 268 VAL A C 1
ATOM 2149 O O . VAL A 1 268 ? -7.121 48.531 5.965 1 97.44 268 VAL A O 1
ATOM 2152 N N . VAL A 1 269 ? -8.344 48.625 4.094 1 97.62 269 VAL A N 1
ATOM 2153 C CA . VAL A 1 269 ? -9.484 49.344 4.676 1 97.62 269 VAL A CA 1
ATOM 2154 C C . VAL A 1 269 ? -10.781 48.594 4.312 1 97.62 269 VAL A C 1
ATOM 2156 O O . VAL A 1 269 ? -10.992 48.25 3.148 1 97.62 269 VAL A O 1
ATOM 2159 N N . THR A 1 270 ? -11.555 48.344 5.301 1 96.12 270 THR A N 1
ATOM 2160 C CA . THR A 1 270 ? -12.828 47.688 5.047 1 96.12 270 THR A CA 1
ATOM 2161 C C . THR A 1 270 ? -13.992 48.625 5.363 1 96.12 270 THR A C 1
ATOM 2163 O O . THR A 1 270 ? -13.805 49.656 6.027 1 96.12 270 THR A O 1
ATOM 2166 N N . GLU A 1 271 ? -15.18 48.312 4.938 1 92.31 271 GLU A N 1
ATOM 2167 C CA . GLU A 1 271 ? -16.359 49.125 5.184 1 92.31 271 GLU A CA 1
ATOM 2168 C C . GLU A 1 271 ? -16.719 49.156 6.664 1 92.31 271 GLU A C 1
ATOM 2170 O O . GLU A 1 271 ? -17.406 50.062 7.133 1 92.31 271 GLU A O 1
ATOM 2175 N N . ALA A 1 272 ? -16.266 48.125 7.371 1 87.5 272 ALA A N 1
ATOM 2176 C CA . ALA A 1 272 ? -16.5 48.094 8.812 1 87.5 272 ALA A CA 1
ATOM 2177 C C . ALA A 1 272 ? -15.703 49.188 9.508 1 87.5 272 ALA A C 1
ATOM 2179 O O . ALA A 1 272 ? -16.062 49.656 10.602 1 87.5 272 ALA A O 1
ATOM 2180 N N . GLN A 1 273 ? -14.742 49.719 8.844 1 89.19 273 GLN A N 1
ATOM 2181 C CA . GLN A 1 273 ? -13.836 50.688 9.453 1 89.19 273 GLN A CA 1
ATOM 2182 C C . GLN A 1 273 ? -14.172 52.094 9 1 89.19 273 GLN A C 1
ATOM 2184 O O . GLN A 1 273 ? -13.938 53.062 9.727 1 89.19 273 GLN A O 1
ATOM 2189 N N . ALA A 1 274 ? -14.609 52.156 7.746 1 92.75 274 ALA A N 1
ATOM 2190 C CA . ALA A 1 274 ? -14.82 53.5 7.207 1 92.75 274 ALA A CA 1
ATOM 2191 C C . ALA A 1 274 ? -15.867 53.5 6.094 1 92.75 274 ALA A C 1
ATOM 2193 O O . ALA A 1 274 ? -16.031 52.469 5.414 1 92.75 274 ALA A O 1
ATOM 2194 N N . THR A 1 275 ? -16.438 54.656 5.949 1 91.81 275 THR A N 1
ATOM 2195 C CA . THR A 1 275 ? -17.406 54.844 4.867 1 91.81 275 THR A CA 1
ATOM 2196 C C . THR A 1 275 ? -16.688 55.156 3.553 1 91.81 275 THR A C 1
ATOM 2198 O O . THR A 1 275 ? -17.031 54.562 2.51 1 91.81 275 THR A O 1
ATOM 2201 N N . ASP A 1 276 ? -15.781 56.031 3.652 1 96.19 276 ASP A N 1
ATOM 2202 C CA . ASP A 1 276 ? -14.953 56.344 2.486 1 96.19 276 ASP A CA 1
ATOM 2203 C C . ASP A 1 276 ? -13.633 55.594 2.533 1 96.19 276 ASP A C 1
ATOM 2205 O O . ASP A 1 276 ? -12.648 56.062 3.1 1 96.19 276 ASP A O 1
ATOM 2209 N N . LEU A 1 277 ? -13.625 54.469 1.829 1 97.75 277 LEU A N 1
ATOM 2210 C CA . LEU A 1 277 ? -12.492 53.562 1.893 1 97.75 277 LEU A CA 1
ATOM 2211 C C . LEU A 1 277 ? -11.242 54.188 1.307 1 97.75 277 LEU A C 1
ATOM 2213 O O . LEU A 1 277 ? -10.148 54.094 1.876 1 97.75 277 LEU A O 1
ATOM 2217 N N . LEU A 1 278 ? -11.344 54.875 0.182 1 97.62 278 LEU A N 1
ATOM 2218 C CA . LEU A 1 278 ? -10.195 55.469 -0.506 1 97.62 278 LEU A CA 1
ATOM 2219 C C . LEU A 1 278 ? -9.562 56.562 0.33 1 97.62 278 LEU A C 1
ATOM 2221 O O . LEU A 1 278 ? -8.352 56.594 0.529 1 97.62 278 LEU A O 1
ATOM 2225 N N . GLN A 1 279 ? -10.406 57.5 0.774 1 97.38 279 GLN A N 1
ATOM 2226 C CA . GLN A 1 279 ? -9.875 58.594 1.57 1 97.38 279 GLN A CA 1
ATOM 2227 C C . GLN A 1 279 ? -9.211 58.062 2.846 1 97.38 279 GLN A C 1
ATOM 2229 O O . GLN A 1 279 ? -8.156 58.562 3.246 1 97.38 279 GLN A O 1
ATOM 2234 N N . THR A 1 280 ? -9.867 57.125 3.445 1 97.44 280 THR A N 1
ATOM 2235 C CA . THR A 1 280 ? -9.297 56.562 4.66 1 97.44 280 THR A CA 1
ATOM 2236 C C . THR A 1 280 ? -7.945 55.906 4.375 1 97.44 280 THR A C 1
ATOM 2238 O O . THR A 1 280 ? -7.004 56.062 5.156 1 97.44 280 THR A O 1
ATOM 2241 N N . ALA A 1 281 ? -7.82 55.156 3.297 1 97.94 281 ALA A N 1
ATOM 2242 C CA . ALA A 1 281 ? -6.559 54.531 2.922 1 97.94 281 ALA A CA 1
ATOM 2243 C C . ALA A 1 281 ? -5.477 55.562 2.664 1 97.94 281 ALA A C 1
ATOM 2245 O O . ALA A 1 281 ? -4.328 55.406 3.09 1 97.94 281 ALA A O 1
ATOM 2246 N N . LEU A 1 282 ? -5.816 56.656 1.988 1 97.19 282 LEU A N 1
ATOM 2247 C CA . LEU A 1 282 ? -4.867 57.719 1.684 1 97.19 282 LEU A CA 1
ATOM 2248 C C . LEU A 1 282 ? -4.398 58.406 2.959 1 97.19 282 LEU A C 1
ATOM 2250 O O . LEU A 1 282 ? -3.211 58.719 3.105 1 97.19 282 LEU A O 1
ATOM 2254 N N . ASP A 1 283 ? -5.34 58.625 3.814 1 96.25 283 ASP A N 1
ATOM 2255 C CA . ASP A 1 283 ? -4.988 59.25 5.094 1 96.25 283 ASP A CA 1
ATOM 2256 C C . ASP A 1 283 ? -4.059 58.344 5.898 1 96.25 283 ASP A C 1
ATOM 2258 O O . ASP A 1 283 ? -3.086 58.781 6.496 1 96.25 283 ASP A O 1
ATOM 2262 N N . ARG A 1 284 ? -4.379 57.031 5.902 1 95.31 284 ARG A N 1
ATOM 2263 C CA . ARG A 1 284 ? -3.529 56.062 6.586 1 95.31 284 ARG A CA 1
ATOM 2264 C C . ARG A 1 284 ? -2.113 56.094 6.02 1 95.31 284 ARG A C 1
ATOM 2266 O O . ARG A 1 284 ? -1.139 56.062 6.773 1 95.31 284 ARG A O 1
ATOM 2273 N N . MET A 1 285 ? -1.993 56.156 4.715 1 95.44 285 MET A N 1
ATOM 2274 C CA . MET A 1 285 ? -0.69 56.125 4.055 1 95.44 285 MET A CA 1
ATOM 2275 C C . MET A 1 285 ? 0.109 57.375 4.375 1 95.44 285 MET A C 1
ATOM 2277 O O . MET A 1 285 ? 1.315 57.312 4.613 1 95.44 285 MET A O 1
ATOM 2281 N N . ALA A 1 286 ? -0.558 58.469 4.391 1 93.81 286 ALA A N 1
ATOM 2282 C CA . ALA A 1 286 ? 0.103 59.75 4.68 1 93.81 286 ALA A CA 1
ATOM 2283 C C . ALA A 1 286 ? 0.658 59.75 6.102 1 93.81 286 ALA A C 1
ATOM 2285 O O . ALA A 1 286 ? 1.766 60.25 6.336 1 93.81 286 ALA A O 1
ATOM 2286 N N . GLU A 1 287 ? -0.088 59.219 6.938 1 93 287 GLU A N 1
ATOM 2287 C CA . GLU A 1 287 ? 0.328 59.156 8.336 1 93 287 GLU A CA 1
ATOM 2288 C C . GLU A 1 287 ? 1.424 58.125 8.547 1 93 287 GLU A C 1
ATOM 2290 O O . GLU A 1 287 ? 2.361 58.344 9.312 1 93 287 GLU A O 1
ATOM 2295 N N . ALA A 1 288 ? 1.343 57.062 7.922 1 92.62 288 ALA A N 1
ATOM 2296 C CA . ALA A 1 288 ? 2.199 55.906 8.164 1 92.62 288 ALA A CA 1
ATOM 2297 C C . ALA A 1 288 ? 3.631 56.156 7.707 1 92.62 288 ALA A C 1
ATOM 2299 O O . ALA A 1 288 ? 4.582 55.688 8.312 1 92.62 288 ALA A O 1
ATOM 2300 N N . VAL A 1 289 ? 3.846 56.969 6.738 1 92.62 289 VAL A N 1
ATOM 2301 C CA . VAL A 1 289 ? 5.16 57.219 6.152 1 92.62 289 VAL A CA 1
ATOM 2302 C C . VAL A 1 289 ? 6.102 57.781 7.215 1 92.62 289 VAL A C 1
ATOM 2304 O O . VAL A 1 289 ? 7.27 57.406 7.293 1 92.62 289 VAL A O 1
ATOM 2307 N N . SER A 1 290 ? 5.539 58.625 8.055 1 92.56 290 SER A N 1
ATOM 2308 C CA . SER A 1 290 ? 6.375 59.25 9.07 1 92.56 290 SER A CA 1
ATOM 2309 C C . SER A 1 290 ? 6.531 58.344 10.289 1 92.56 290 SER A C 1
ATOM 2311 O O . SER A 1 290 ? 7.324 58.656 11.188 1 92.56 290 SER A O 1
ATOM 2313 N N . ARG A 1 291 ? 5.891 57.219 10.266 1 95.06 291 ARG A N 1
ATOM 2314 C CA . ARG A 1 291 ? 5.855 56.375 11.453 1 95.06 291 ARG A CA 1
ATOM 2315 C C . ARG A 1 291 ? 6.508 55.031 11.195 1 95.06 291 ARG A C 1
ATOM 2317 O O . ARG A 1 291 ? 6.438 54.125 12.031 1 95.06 291 ARG A O 1
ATOM 2324 N N . ILE A 1 292 ? 7.133 54.844 10.125 1 95.94 292 ILE A N 1
ATOM 2325 C CA . ILE A 1 292 ? 7.664 53.562 9.719 1 95.94 292 ILE A CA 1
ATOM 2326 C C . ILE A 1 292 ? 8.648 53.062 10.773 1 95.94 292 ILE A C 1
ATOM 2328 O O . ILE A 1 292 ? 8.562 51.906 11.211 1 95.94 292 ILE A O 1
ATOM 2332 N N . GLU A 1 293 ? 9.562 53.875 11.203 1 96.06 293 GLU A N 1
ATOM 2333 C CA . GLU A 1 293 ? 10.562 53.469 12.18 1 96.06 293 GLU A CA 1
ATOM 2334 C C . GLU A 1 293 ? 9.914 53.125 13.523 1 96.06 293 GLU A C 1
ATOM 2336 O O . GLU A 1 293 ? 10.336 52.188 14.203 1 96.06 293 GLU A O 1
ATOM 2341 N N . ALA A 1 294 ? 8.938 53.906 13.82 1 96.25 294 ALA A N 1
ATOM 2342 C CA . ALA A 1 294 ? 8.195 53.594 15.047 1 96.25 294 ALA A CA 1
ATOM 2343 C C . ALA A 1 294 ? 7.453 52.281 14.945 1 96.25 294 ALA A C 1
ATOM 2345 O O . ALA A 1 294 ? 7.383 51.531 15.914 1 96.25 294 ALA A O 1
ATOM 2346 N N . MET A 1 295 ? 6.879 52.031 13.805 1 96.5 295 MET A N 1
ATOM 2347 C CA . MET A 1 295 ? 6.18 50.781 13.578 1 96.5 295 MET A CA 1
ATOM 2348 C C . MET A 1 295 ? 7.133 49.594 13.703 1 96.5 295 MET A C 1
ATOM 2350 O O . MET A 1 295 ? 6.793 48.562 14.305 1 96.5 295 MET A O 1
ATOM 2354 N N . LYS A 1 296 ? 8.297 49.719 13.156 1 97.19 296 LYS A N 1
ATOM 2355 C CA . LYS A 1 296 ? 9.297 48.656 13.25 1 97.19 296 LYS A CA 1
ATOM 2356 C C . LYS A 1 296 ? 9.734 48.438 14.703 1 97.19 296 LYS A C 1
ATOM 2358 O O . LYS A 1 296 ? 9.883 47.312 15.141 1 97.19 296 LYS A O 1
ATOM 2363 N N . ALA A 1 297 ? 9.914 49.531 15.375 1 97.19 297 ALA A N 1
ATOM 2364 C CA . ALA A 1 297 ? 10.328 49.469 16.781 1 97.19 297 ALA A CA 1
ATOM 2365 C C . ALA A 1 297 ? 9.25 48.812 17.625 1 97.19 297 ALA A C 1
ATOM 2367 O O . ALA A 1 297 ? 9.562 47.969 18.5 1 97.19 297 ALA A O 1
ATOM 2368 N N . ASN A 1 298 ? 8.023 49.219 17.406 1 97.19 298 ASN A N 1
ATOM 2369 C CA . ASN A 1 298 ? 6.918 48.594 18.141 1 97.19 298 ASN A CA 1
ATOM 2370 C C . ASN A 1 298 ? 6.805 47.125 17.828 1 97.19 298 ASN A C 1
ATOM 2372 O O . ASN A 1 298 ? 6.496 46.312 18.703 1 97.19 298 ASN A O 1
ATOM 2376 N N . HIS A 1 299 ? 6.977 46.812 16.594 1 97.5 299 HIS A N 1
ATOM 2377 C CA . HIS A 1 299 ? 6.973 45.406 16.172 1 97.5 299 HIS A CA 1
ATOM 2378 C C . HIS A 1 299 ? 8.039 44.625 16.906 1 97.5 299 HIS A C 1
ATOM 2380 O O . HIS A 1 299 ? 7.75 43.562 17.453 1 97.5 299 HIS A O 1
ATOM 2386 N N . ARG A 1 300 ? 9.234 45.031 16.906 1 97.19 300 ARG A N 1
ATOM 2387 C CA . ARG A 1 300 ? 10.328 44.375 17.594 1 97.19 300 ARG A CA 1
ATOM 2388 C C . ARG A 1 300 ? 10.055 44.25 19.094 1 97.19 300 ARG A C 1
ATOM 2390 O O . ARG A 1 300 ? 10.328 43.219 19.703 1 97.19 300 ARG A O 1
ATOM 2397 N N . ALA A 1 301 ? 9.523 45.281 19.625 1 97.25 301 ALA A N 1
ATOM 2398 C CA . ALA A 1 301 ? 9.219 45.312 21.047 1 97.25 301 ALA A CA 1
ATOM 2399 C C . ALA A 1 301 ? 8.164 44.25 21.391 1 97.25 301 ALA A C 1
ATOM 2401 O O . ALA A 1 301 ? 8.266 43.562 22.422 1 97.25 301 ALA A O 1
ATOM 2402 N N . TYR A 1 302 ? 7.195 44.219 20.609 1 96.56 302 TYR A N 1
ATOM 2403 C CA . TYR A 1 302 ? 6.133 43.25 20.859 1 96.56 302 TYR A CA 1
ATOM 2404 C C . TYR A 1 302 ? 6.68 41.844 20.875 1 96.56 302 TYR A C 1
ATOM 2406 O O . TYR A 1 302 ? 6.426 41.062 21.812 1 96.56 302 TYR A O 1
ATOM 2414 N N . TRP A 1 303 ? 7.379 41.438 19.875 1 97.12 303 TRP A N 1
ATOM 2415 C CA . TRP A 1 303 ? 7.828 40.062 19.75 1 97.12 303 TRP A CA 1
ATOM 2416 C C . TRP A 1 303 ? 8.922 39.75 20.781 1 97.12 303 TRP A C 1
ATOM 2418 O O . TRP A 1 303 ? 9.031 38.625 21.25 1 97.12 303 TRP A O 1
ATOM 2428 N N . SER A 1 304 ? 9.688 40.781 21.078 1 96.19 304 SER A N 1
ATOM 2429 C CA . SER A 1 304 ? 10.633 40.594 22.188 1 96.19 304 SER A CA 1
ATOM 2430 C C . SER A 1 304 ? 9.906 40.281 23.484 1 96.19 304 SER A C 1
ATOM 2432 O O . SER A 1 304 ? 10.305 39.375 24.219 1 96.19 304 SER A O 1
ATOM 2434 N N . ARG A 1 305 ? 8.898 41 23.766 1 95.69 305 ARG A N 1
ATOM 2435 C CA . ARG A 1 305 ? 8.094 40.75 24.953 1 95.69 305 ARG A CA 1
ATOM 2436 C C . ARG A 1 305 ? 7.414 39.375 24.875 1 95.69 305 ARG A C 1
ATOM 2438 O O . ARG A 1 305 ? 7.312 38.688 25.875 1 95.69 305 ARG A O 1
ATOM 2445 N N . PHE A 1 306 ? 6.918 39.094 23.75 1 96 306 PHE A N 1
ATOM 2446 C CA . PHE A 1 306 ? 6.254 37.812 23.531 1 96 306 PHE A CA 1
ATOM 2447 C C . PHE A 1 306 ? 7.168 36.656 23.906 1 96 306 PHE A C 1
ATOM 2449 O O . PHE A 1 306 ? 6.773 35.75 24.656 1 96 306 PHE A O 1
ATOM 2456 N N . TRP A 1 307 ? 8.438 36.656 23.422 1 95.69 307 TRP A N 1
ATOM 2457 C CA . TRP A 1 307 ? 9.336 35.531 23.609 1 95.69 307 TRP A CA 1
ATOM 2458 C C . TRP A 1 307 ? 10.023 35.594 24.969 1 95.69 307 TRP A C 1
ATOM 2460 O O . TRP A 1 307 ? 10.633 34.625 25.406 1 95.69 307 TRP A O 1
ATOM 2470 N N . SER A 1 308 ? 9.906 36.688 25.641 1 94.5 308 SER A N 1
ATOM 2471 C CA . SER A 1 308 ? 10.453 36.812 26.984 1 94.5 308 SER A CA 1
ATOM 2472 C C . SER A 1 308 ? 9.555 36.094 28 1 94.5 308 SER A C 1
ATOM 2474 O O . SER A 1 308 ? 9.984 35.812 29.125 1 94.5 308 SER A O 1
ATOM 2476 N N . ARG A 1 309 ? 8.391 35.812 27.672 1 95.06 309 ARG A N 1
ATOM 2477 C CA . ARG A 1 309 ? 7.406 35.25 28.578 1 95.06 309 ARG A CA 1
ATOM 2478 C C . ARG A 1 309 ? 7.672 33.75 28.828 1 95.06 309 ARG A C 1
ATOM 2480 O O . ARG A 1 309 ? 7.539 33.281 29.953 1 95.06 309 ARG A O 1
ATOM 2487 N N . SER A 1 310 ? 7.898 33.062 27.797 1 95.62 310 SER A N 1
ATOM 2488 C CA . SER A 1 310 ? 8.117 31.625 27.953 1 95.62 310 SER A CA 1
ATOM 2489 C C . SER A 1 310 ? 9.031 31.078 26.859 1 95.62 310 SER A C 1
ATOM 2491 O O . SER A 1 310 ? 9.102 31.641 25.781 1 95.62 310 SER A O 1
ATOM 2493 N N . SER A 1 311 ? 9.719 30.031 27.125 1 95.44 311 SER A N 1
ATOM 2494 C CA . SER A 1 311 ? 10.586 29.312 26.188 1 95.44 311 SER A CA 1
ATOM 2495 C C . SER A 1 311 ? 10.914 27.922 26.703 1 95.44 311 SER A C 1
ATOM 2497 O O . SER A 1 311 ? 10.742 27.625 27.891 1 95.44 311 SER A O 1
ATOM 2499 N N . VAL A 1 312 ? 11.297 27.031 25.797 1 97.12 312 VAL A N 1
ATOM 2500 C CA . VAL A 1 312 ? 11.703 25.688 26.172 1 97.12 312 VAL A CA 1
ATOM 2501 C C . VAL A 1 312 ? 13.07 25.359 25.578 1 97.12 312 VAL A C 1
ATOM 2503 O O . VAL A 1 312 ? 13.438 25.922 24.531 1 97.12 312 VAL A O 1
ATOM 2506 N N . ALA A 1 313 ? 13.859 24.594 26.172 1 95.75 313 ALA A N 1
ATOM 2507 C CA . ALA A 1 313 ? 15.117 24.016 25.719 1 95.75 313 ALA A CA 1
ATOM 2508 C C . ALA A 1 313 ? 15.094 22.5 25.812 1 95.75 313 ALA A C 1
ATOM 2510 O O . ALA A 1 313 ? 14.969 21.938 26.906 1 95.75 313 ALA A O 1
ATOM 2511 N N . LEU A 1 314 ? 15.117 21.906 24.703 1 96.06 314 LEU A N 1
ATOM 2512 C CA . LEU A 1 314 ? 15 20.453 24.625 1 96.06 314 LEU A CA 1
ATOM 2513 C C . LEU A 1 314 ? 16.234 19.844 23.969 1 96.06 314 LEU A C 1
ATOM 2515 O O . LEU A 1 314 ? 16.938 20.516 23.203 1 96.06 314 LEU A O 1
ATOM 2519 N N . PRO A 1 315 ? 16.594 18.609 24.281 1 92.31 315 PRO A N 1
ATOM 2520 C CA . PRO A 1 315 ? 17.672 17.953 23.562 1 92.31 315 PRO A CA 1
ATOM 2521 C C . PRO A 1 315 ? 17.359 17.719 22.078 1 92.31 315 PRO A C 1
ATOM 2523 O O . PRO A 1 315 ? 18.266 17.672 21.25 1 92.31 315 PRO A O 1
ATOM 2526 N N . ASP A 1 316 ? 16.188 17.609 21.812 1 89.88 316 ASP A N 1
ATOM 2527 C CA . ASP A 1 316 ? 15.695 17.469 20.438 1 89.88 316 ASP A CA 1
ATOM 2528 C C . ASP A 1 316 ? 15.445 18.828 19.797 1 89.88 316 ASP A C 1
ATOM 2530 O O . ASP A 1 316 ? 14.383 19.422 19.984 1 89.88 316 ASP A O 1
ATOM 2534 N N . LYS A 1 317 ? 16.344 19.234 18.891 1 91.94 317 LYS A N 1
ATOM 2535 C CA . LYS A 1 317 ? 16.266 20.578 18.312 1 91.94 317 LYS A CA 1
ATOM 2536 C C . LYS A 1 317 ? 15.055 20.719 17.391 1 91.94 317 LYS A C 1
ATOM 2538 O O . LYS A 1 317 ? 14.469 21.797 17.297 1 91.94 317 LYS A O 1
ATOM 2543 N N . LEU A 1 318 ? 14.742 19.688 16.641 1 94.81 318 LEU A N 1
ATOM 2544 C CA . LEU A 1 318 ? 13.562 19.75 15.781 1 94.81 318 LEU A CA 1
ATOM 2545 C C . LEU A 1 318 ? 12.312 20.047 16.609 1 94.81 318 LEU A C 1
ATOM 2547 O O . LEU A 1 318 ? 11.523 20.922 16.25 1 94.81 318 LEU A O 1
ATOM 2551 N N . LEU A 1 319 ? 12.148 19.312 17.672 1 96.31 319 LEU A N 1
ATOM 2552 C CA . LEU A 1 319 ? 10.953 19.484 18.484 1 96.31 319 LEU A CA 1
ATOM 2553 C C . LEU A 1 319 ? 10.945 20.859 19.156 1 96.31 319 LEU A C 1
ATOM 2555 O O . LEU A 1 319 ? 9.891 21.484 19.297 1 96.31 319 LEU A O 1
ATOM 2559 N N . GLN A 1 320 ? 12.125 21.297 19.641 1 96.12 320 GLN A N 1
ATOM 2560 C CA . GLN A 1 320 ? 12.234 22.641 20.219 1 96.12 320 GLN A CA 1
ATOM 2561 C C . GLN A 1 320 ? 11.789 23.688 19.203 1 96.12 320 GLN A C 1
ATOM 2563 O O . GLN A 1 320 ? 11.016 24.594 19.547 1 96.12 320 GLN A O 1
ATOM 2568 N N . ASP A 1 321 ? 12.266 23.609 17.984 1 96.62 321 ASP A N 1
ATOM 2569 C CA . ASP A 1 321 ? 11.914 24.562 16.953 1 96.62 321 ASP A CA 1
ATOM 2570 C C . ASP A 1 321 ? 10.43 24.5 16.609 1 96.62 321 ASP A C 1
ATOM 2572 O O . ASP A 1 321 ? 9.797 25.516 16.359 1 96.62 321 ASP A O 1
ATOM 2576 N N . LEU A 1 322 ? 9.906 23.281 16.562 1 97.81 322 LEU A N 1
ATOM 2577 C CA . LEU A 1 322 ? 8.484 23.141 16.266 1 97.81 322 LEU A CA 1
ATOM 2578 C C . LEU A 1 322 ? 7.633 23.781 17.359 1 97.81 322 LEU A C 1
ATOM 2580 O O . LEU A 1 322 ? 6.574 24.344 17.062 1 97.81 322 LEU A O 1
ATOM 2584 N N . TRP A 1 323 ? 8.055 23.641 18.625 1 97.94 323 TRP A N 1
ATOM 2585 C CA . TRP A 1 323 ? 7.348 24.312 19.688 1 97.94 323 TRP A CA 1
ATOM 2586 C C . TRP A 1 323 ? 7.273 25.812 19.438 1 97.94 323 TRP A C 1
ATOM 2588 O O . TRP A 1 323 ? 6.199 26.422 19.5 1 97.94 323 TRP A O 1
ATOM 2598 N N . HIS A 1 324 ? 8.367 26.422 19 1 97.75 324 HIS A N 1
ATOM 2599 C CA . HIS A 1 324 ? 8.438 27.859 18.781 1 97.75 324 HIS A CA 1
ATOM 2600 C C . HIS A 1 324 ? 7.652 28.266 17.547 1 97.75 324 HIS A C 1
ATOM 2602 O O . HIS A 1 324 ? 6.906 29.25 17.562 1 97.75 324 HIS A O 1
ATOM 2608 N N . VAL A 1 325 ? 7.805 27.516 16.453 1 98 325 VAL A N 1
ATOM 2609 C CA . VAL A 1 325 ? 7.148 27.844 15.195 1 98 325 VAL A CA 1
ATOM 2610 C C . VAL A 1 325 ? 5.633 27.797 15.375 1 98 325 VAL A C 1
ATOM 2612 O O . VAL A 1 325 ? 4.914 28.656 14.875 1 98 325 VAL A O 1
ATOM 2615 N N . ASN A 1 326 ? 5.188 26.828 16.078 1 97.94 326 ASN A N 1
ATOM 2616 C CA . ASN A 1 326 ? 3.74 26.656 16.188 1 97.94 326 ASN A CA 1
ATOM 2617 C C . ASN A 1 326 ? 3.141 27.625 17.203 1 97.94 326 ASN A C 1
ATOM 2619 O O . ASN A 1 326 ? 2.01 28.094 17.031 1 97.94 326 ASN A O 1
ATOM 2623 N N . LEU A 1 327 ? 3.838 27.922 18.297 1 98 327 LEU A N 1
ATOM 2624 C CA . LEU A 1 327 ? 3.385 28.969 19.203 1 98 327 LEU A CA 1
ATOM 2625 C C . LEU A 1 327 ? 3.334 30.312 18.469 1 98 327 LEU A C 1
ATOM 2627 O O . LEU A 1 327 ? 2.393 31.094 18.656 1 98 327 LEU A O 1
ATOM 2631 N N . TYR A 1 328 ? 4.344 30.594 17.703 1 97.38 328 TYR A N 1
ATOM 2632 C CA . TYR A 1 328 ? 4.395 31.781 16.844 1 97.38 328 TYR A CA 1
ATOM 2633 C C . TYR A 1 328 ? 3.191 31.828 15.914 1 97.38 328 TYR A C 1
ATOM 2635 O O . TYR A 1 328 ? 2.545 32.875 15.773 1 97.38 328 TYR A O 1
ATOM 2643 N N . ALA A 1 329 ? 2.92 30.688 15.219 1 97.06 329 ALA A N 1
ATOM 2644 C CA . ALA A 1 329 ? 1.805 30.641 14.273 1 97.06 329 ALA A CA 1
ATOM 2645 C C . ALA A 1 329 ? 0.484 30.969 14.969 1 97.06 329 ALA A C 1
ATOM 2647 O O . ALA A 1 329 ? -0.366 31.656 14.406 1 97.06 329 ALA A O 1
ATOM 2648 N N . LEU A 1 330 ? 0.328 30.469 16.141 1 97.12 330 LEU A N 1
ATOM 2649 C CA . LEU A 1 330 ? -0.876 30.766 16.906 1 97.12 330 LEU A CA 1
ATOM 2650 C C . LEU A 1 330 ? -0.97 32.25 17.219 1 97.12 330 LEU A C 1
ATOM 2652 O O . LEU A 1 330 ? -2.047 32.844 17.125 1 97.12 330 LEU A O 1
ATOM 2656 N N . ALA A 1 331 ? 0.11 32.812 17.547 1 96.81 331 ALA A N 1
ATOM 2657 C CA . ALA A 1 331 ? 0.131 34.25 17.844 1 96.81 331 ALA A CA 1
ATOM 2658 C C . ALA A 1 331 ? -0.204 35.062 16.594 1 96.81 331 ALA A C 1
ATOM 2660 O O . ALA A 1 331 ? -0.843 36.125 16.688 1 96.81 331 ALA A O 1
ATOM 2661 N N . CYS A 1 332 ? 0.202 34.625 15.484 1 96.5 332 CYS A N 1
ATOM 2662 C CA . CYS A 1 332 ? 0.011 35.312 14.219 1 96.5 332 CYS A CA 1
ATOM 2663 C C . CYS A 1 332 ? -1.461 35.344 13.82 1 96.5 332 CYS A C 1
ATOM 2665 O O . CYS A 1 332 ? -1.896 36.219 13.086 1 96.5 332 CYS A O 1
ATOM 2667 N N . CYS A 1 333 ? -2.268 34.438 14.32 1 94.69 333 CYS A N 1
ATOM 2668 C CA . CYS A 1 333 ? -3.621 34.344 13.781 1 94.69 333 CYS A CA 1
ATOM 2669 C C . CYS A 1 333 ? -4.648 34.281 14.906 1 94.69 333 CYS A C 1
ATOM 2671 O O . CYS A 1 333 ? -5.766 33.781 14.703 1 94.69 333 CYS A O 1
ATOM 2673 N N . ASN A 1 334 ? -4.383 34.75 16.031 1 91.56 334 ASN A N 1
ATOM 2674 C CA . ASN A 1 334 ? -5.223 34.562 17.219 1 91.56 334 ASN A CA 1
ATOM 2675 C C . ASN A 1 334 ? -6.383 35.531 17.266 1 91.56 334 ASN A C 1
ATOM 2677 O O . ASN A 1 334 ? -7.219 35.5 18.156 1 91.56 334 ASN A O 1
ATOM 2681 N N . GLY A 1 335 ? -6.445 36.469 16.344 1 87.5 335 GLY A N 1
ATOM 2682 C CA . GLY A 1 335 ? -7.574 37.375 16.25 1 87.5 335 GLY A CA 1
ATOM 2683 C C . GLY A 1 335 ? -7.414 38.625 17.109 1 87.5 335 GLY A C 1
ATOM 2684 O O . GLY A 1 335 ? -8.281 39.5 17.094 1 87.5 335 GLY A O 1
ATOM 2685 N N . ARG A 1 336 ? -6.348 38.688 17.797 1 86.5 336 ARG A N 1
ATOM 2686 C CA . ARG A 1 336 ? -6.137 39.844 18.656 1 86.5 336 ARG A CA 1
ATOM 2687 C C . ARG A 1 336 ? -6.203 41.156 17.859 1 86.5 336 ARG A C 1
ATOM 2689 O O . ARG A 1 336 ? -5.715 41.219 16.734 1 86.5 336 ARG A O 1
ATOM 2696 N N . GLY A 1 337 ? -6.809 42.094 18.5 1 79.69 337 GLY A N 1
ATOM 2697 C CA . GLY A 1 337 ? -6.906 43.406 17.875 1 79.69 337 GLY A CA 1
ATOM 2698 C C . GLY A 1 337 ? -7.996 43.469 16.812 1 79.69 337 GLY A C 1
ATOM 2699 O O . GLY A 1 337 ? -8.289 44.562 16.281 1 79.69 337 GLY A O 1
ATOM 2700 N N . GLY A 1 338 ? -8.648 42.344 16.547 1 85.44 338 GLY A N 1
ATOM 2701 C CA . GLY A 1 338 ? -9.68 42.312 15.516 1 85.44 338 GLY A CA 1
ATOM 2702 C C . GLY A 1 338 ? -11.078 42.469 16.078 1 85.44 338 GLY A C 1
ATOM 2703 O O . GLY A 1 338 ? -11.266 42.594 17.281 1 85.44 338 GLY A O 1
ATOM 2704 N N . SER A 1 339 ? -12.008 42.531 15.141 1 88.5 339 SER A N 1
ATOM 2705 C CA . SER A 1 339 ? -13.391 42.812 15.523 1 88.5 339 SER A CA 1
ATOM 2706 C C . SER A 1 339 ? -14.242 41.531 15.438 1 88.5 339 SER A C 1
ATOM 2708 O O . SER A 1 339 ? -15.461 41.594 15.594 1 88.5 339 SER A O 1
ATOM 2710 N N . MET A 1 340 ? -13.617 40.469 15.195 1 90.5 340 MET A N 1
ATOM 2711 C CA . MET A 1 340 ? -14.352 39.219 15.023 1 90.5 340 MET A CA 1
ATOM 2712 C C . MET A 1 340 ? -13.797 38.156 15.953 1 90.5 340 MET A C 1
ATOM 2714 O O . MET A 1 340 ? -13.336 37.094 15.484 1 90.5 340 MET A O 1
ATOM 2718 N N . PRO A 1 341 ? -13.953 38.312 17.188 1 87.75 341 PRO A N 1
ATOM 2719 C CA . PRO A 1 341 ? -13.398 37.312 18.109 1 87.75 341 PRO A CA 1
ATOM 2720 C C . PRO A 1 341 ? -14 35.938 17.938 1 87.75 341 PRO A C 1
ATOM 2722 O O . PRO A 1 341 ? -13.328 34.938 18.203 1 87.75 341 PRO A O 1
ATOM 2725 N N . GLU A 1 342 ? -15.195 35.812 17.422 1 88.25 342 GLU A N 1
ATOM 2726 C CA . GLU A 1 342 ? -15.891 34.562 17.266 1 88.25 342 GLU A CA 1
ATOM 2727 C C . GLU A 1 342 ? -15.289 33.75 16.125 1 88.25 342 GLU A C 1
ATOM 2729 O O . GLU A 1 342 ? -15.664 32.594 15.906 1 88.25 342 GLU A O 1
ATOM 2734 N N . GLN A 1 343 ? -14.359 34.344 15.414 1 89.38 343 GLN A N 1
ATOM 2735 C CA . GLN A 1 343 ? -13.695 33.625 14.336 1 89.38 343 GLN A CA 1
ATOM 2736 C C . GLN A 1 343 ? -12.203 33.469 14.617 1 89.38 343 GLN A C 1
ATOM 2738 O O . GLN A 1 343 ? -11.453 33 13.758 1 89.38 343 GLN A O 1
ATOM 2743 N N . ALA A 1 344 ? -11.805 33.781 15.805 1 88.69 344 ALA A N 1
ATOM 2744 C CA . ALA A 1 344 ? -10.383 33.812 16.156 1 88.69 344 ALA A CA 1
ATOM 2745 C C . ALA A 1 344 ? -9.758 32.438 15.984 1 88.69 344 ALA A C 1
ATOM 2747 O O . ALA A 1 344 ? -10.281 31.438 16.5 1 88.69 344 ALA A O 1
ATOM 2748 N N . CYS A 1 345 ? -8.656 32.406 15.227 1 91.81 345 CYS A N 1
ATOM 2749 C CA . CYS A 1 345 ? -7.863 31.203 15.047 1 91.81 345 CYS A CA 1
ATOM 2750 C C . CYS A 1 345 ? -8.711 30.062 14.484 1 91.81 345 CYS A C 1
ATOM 2752 O O . CYS A 1 345 ? -8.664 28.938 14.992 1 91.81 345 CYS A O 1
ATOM 2754 N N . GLY A 1 346 ? -9.508 30.359 13.539 1 89.5 346 GLY A N 1
ATOM 2755 C CA . GLY A 1 346 ? -10.328 29.328 12.906 1 89.5 346 GLY A CA 1
ATOM 2756 C C . GLY A 1 346 ? -9.516 28.156 12.391 1 89.5 346 GLY A C 1
ATOM 2757 O O . GLY A 1 346 ? -8.289 28.141 12.508 1 89.5 346 GLY A O 1
ATOM 2758 N N . LEU A 1 347 ? -10.133 27.219 11.859 1 89 347 LEU A N 1
ATOM 2759 C CA . LEU A 1 347 ? -9.586 25.906 11.492 1 89 347 LEU A CA 1
ATOM 2760 C C . LEU A 1 347 ? -8.273 26.062 10.727 1 89 347 LEU A C 1
ATOM 2762 O O . LEU A 1 347 ? -7.32 25.328 10.969 1 89 347 LEU A O 1
ATOM 2766 N N . ASN A 1 348 ? -8.219 27.047 9.766 1 88.94 348 ASN A N 1
ATOM 2767 C CA . ASN A 1 348 ? -7.062 27.172 8.883 1 88.94 348 ASN A CA 1
ATOM 2768 C C . ASN A 1 348 ? -6.258 28.438 9.195 1 88.94 348 ASN A C 1
ATOM 2770 O O . ASN A 1 348 ? -5.43 28.859 8.391 1 88.94 348 ASN A O 1
ATOM 2774 N N . GLY A 1 349 ? -6.555 29.062 10.258 1 88.88 349 GLY A N 1
ATOM 2775 C CA . GLY A 1 349 ? -5.859 30.281 10.617 1 88.88 349 GLY A CA 1
ATOM 2776 C C . GLY A 1 349 ? -6.281 31.484 9.781 1 88.88 349 GLY A C 1
ATOM 2777 O O . GLY A 1 349 ? -7.477 31.734 9.609 1 88.88 349 GLY A O 1
ATOM 2778 N N . LEU A 1 350 ? -5.316 32.25 9.352 1 87.31 350 LEU A N 1
ATOM 2779 C CA . LEU A 1 350 ? -5.555 33.531 8.695 1 87.31 350 LEU A CA 1
ATOM 2780 C C . LEU A 1 350 ? -5.148 33.469 7.227 1 87.31 350 LEU A C 1
ATOM 2782 O O . LEU A 1 350 ? -5.34 34.438 6.484 1 87.31 350 LEU A O 1
ATOM 2786 N N . TRP A 1 351 ? -4.781 32.281 6.699 1 84.75 351 TRP A N 1
ATOM 2787 C CA . TRP A 1 351 ? -3.887 32.438 5.555 1 84.75 351 TRP A CA 1
ATOM 2788 C C . TRP A 1 351 ? -4.488 31.781 4.312 1 84.75 351 TRP A C 1
ATOM 2790 O O . TRP A 1 351 ? -4.043 32.031 3.191 1 84.75 351 TRP A O 1
ATOM 2800 N N . ASP A 1 352 ? -5.465 31.031 4.406 1 80.31 352 ASP A N 1
ATOM 2801 C CA . ASP A 1 352 ? -5.902 30.234 3.262 1 80.31 352 ASP A CA 1
ATOM 2802 C C . ASP A 1 352 ? -6.539 31.125 2.193 1 80.31 352 ASP A C 1
ATOM 2804 O O . ASP A 1 352 ? -7.527 31.812 2.457 1 80.31 352 ASP A O 1
ATOM 2808 N N . ILE A 1 353 ? -5.938 31.172 0.99 1 77.56 353 ILE A N 1
ATOM 2809 C CA . ILE A 1 353 ? -6.453 31.984 -0.105 1 77.56 353 ILE A CA 1
ATOM 2810 C C . ILE A 1 353 ? -6.734 31.109 -1.317 1 77.56 353 ILE A C 1
ATOM 2812 O O . ILE A 1 353 ? -7.078 31.609 -2.393 1 77.56 353 ILE A O 1
ATOM 2816 N N . LYS A 1 354 ? -6.426 29.891 -1.188 1 69.69 354 LYS A N 1
ATOM 2817 C CA . LYS A 1 354 ? -6.465 29.031 -2.361 1 69.69 354 LYS A CA 1
ATOM 2818 C C . LYS A 1 354 ? -7.898 28.781 -2.812 1 69.69 354 LYS A C 1
ATOM 2820 O O . LYS A 1 354 ? -8.203 28.859 -4.004 1 69.69 354 LYS A O 1
ATOM 2825 N N . GLN A 1 355 ? -8.695 28.344 -1.929 1 70.75 355 GLN A N 1
ATOM 2826 C CA . GLN A 1 355 ? -10.102 28.109 -2.223 1 70.75 355 GLN A CA 1
ATOM 2827 C C . GLN A 1 355 ? -10.945 28.172 -0.954 1 70.75 355 GLN A C 1
ATOM 2829 O O . GLN A 1 355 ? -10.43 28.016 0.152 1 70.75 355 GLN A O 1
ATOM 2834 N N . PRO A 1 356 ? -12.148 28.609 -1.313 1 63.69 356 PRO A N 1
ATOM 2835 C CA . PRO A 1 356 ? -12.992 28.531 -0.121 1 63.69 356 PRO A CA 1
ATOM 2836 C C . PRO A 1 356 ? -12.977 27.141 0.522 1 63.69 356 PRO A C 1
ATOM 2838 O O . PRO A 1 356 ? -13.156 26.141 -0.168 1 63.69 356 PRO A O 1
ATOM 2841 N N . THR A 1 357 ? -12.438 27.234 1.677 1 60.94 357 THR A N 1
ATOM 2842 C CA . THR A 1 357 ? -12.297 25.938 2.318 1 60.94 357 THR A CA 1
ATOM 2843 C C . THR A 1 357 ? -13.664 25.344 2.645 1 60.94 357 THR A C 1
ATOM 2845 O O . THR A 1 357 ? -14.609 26.078 2.928 1 60.94 357 THR A O 1
ATOM 2848 N N . LYS A 1 358 ? -13.758 24.094 2.646 1 60.66 358 LYS A N 1
ATOM 2849 C CA . LYS A 1 358 ? -14.961 23.312 2.865 1 60.66 358 LYS A CA 1
ATOM 2850 C C . LYS A 1 358 ? -15.484 23.484 4.289 1 60.66 358 LYS A C 1
ATOM 2852 O O . LYS A 1 358 ? -16.688 23.484 4.52 1 60.66 358 LYS A O 1
ATOM 2857 N N . TRP A 1 359 ? -14.57 23.672 5.121 1 70.56 359 TRP A N 1
ATOM 2858 C CA . TRP A 1 359 ? -14.992 23.766 6.512 1 70.56 359 TRP A CA 1
ATOM 2859 C C . TRP A 1 359 ? -15.023 25.219 6.98 1 70.56 359 TRP A C 1
ATOM 2861 O O . TRP A 1 359 ? -15.289 25.484 8.156 1 70.56 359 TRP A O 1
ATOM 2871 N N . GLY A 1 360 ? -14.914 26.156 5.988 1 70.88 360 GLY A N 1
ATOM 2872 C CA . GLY A 1 360 ? -15.141 27.578 6.191 1 70.88 360 GLY A CA 1
ATOM 2873 C C . GLY A 1 360 ? -14.133 28.219 7.125 1 70.88 360 GLY A C 1
ATOM 2874 O O . GLY A 1 360 ? -14.297 29.375 7.523 1 70.88 360 GLY A O 1
ATOM 2875 N N . SER A 1 361 ? -13.078 27.453 7.473 1 81.12 361 SER A N 1
ATOM 2876 C CA . SER A 1 361 ? -12.102 27.938 8.445 1 81.12 361 SER A CA 1
ATOM 2877 C C . SER A 1 361 ? -12.797 28.5 9.688 1 81.12 361 SER A C 1
ATOM 2879 O O . SER A 1 361 ? -12.328 29.469 10.273 1 81.12 361 SER A O 1
ATOM 2881 N N . MET A 1 362 ? -14.008 27.984 9.992 1 83.5 362 MET A N 1
ATOM 2882 C CA . MET A 1 362 ? -14.789 28.438 11.141 1 83.5 362 MET A CA 1
ATOM 2883 C C . MET A 1 362 ? -14.453 27.641 12.383 1 83.5 362 MET A C 1
ATOM 2885 O O . MET A 1 362 ? -13.578 26.766 12.352 1 83.5 362 MET A O 1
ATOM 2889 N N . TRP A 1 363 ? -15.086 28.031 13.422 1 88.25 363 TRP A N 1
ATOM 2890 C CA . TRP A 1 363 ? -14.914 27.281 14.664 1 88.25 363 TRP A CA 1
ATOM 2891 C C . TRP A 1 363 ? -15.625 25.922 14.586 1 88.25 363 TRP A C 1
ATOM 2893 O O . TRP A 1 363 ? -16.828 25.875 14.297 1 88.25 363 TRP A O 1
ATOM 2903 N N . TYR A 1 364 ? -14.883 24.953 14.766 1 88.31 364 TYR A N 1
ATOM 2904 C CA . TYR A 1 364 ? -15.438 23.641 15.023 1 88.31 364 TYR A CA 1
ATOM 2905 C C . TYR A 1 364 ? -15.234 23.234 16.469 1 88.31 364 TYR A C 1
ATOM 2907 O O . TYR A 1 364 ? -14.102 23.203 16.969 1 88.31 364 TYR A O 1
ATOM 2915 N N . TRP A 1 365 ? -16.312 22.828 17.109 1 90.31 365 TRP A N 1
ATOM 2916 C CA . TRP A 1 365 ? -16.391 22.891 18.562 1 90.31 365 TRP A CA 1
ATOM 2917 C C . TRP A 1 365 ? -16.172 21.516 19.172 1 90.31 365 TRP A C 1
ATOM 2919 O O . TRP A 1 365 ? -16.281 21.344 20.391 1 90.31 365 TRP A O 1
ATOM 2929 N N . ASP A 1 366 ? -15.859 20.547 18.375 1 90.75 366 ASP A N 1
ATOM 2930 C CA . ASP A 1 366 ? -15.828 19.188 18.906 1 90.75 366 ASP A CA 1
ATOM 2931 C C . ASP A 1 366 ? -14.398 18.719 19.141 1 90.75 366 ASP A C 1
ATOM 2933 O O . ASP A 1 366 ? -14.164 17.547 19.438 1 90.75 366 ASP A O 1
ATOM 2937 N N . VAL A 1 367 ? -13.383 19.562 18.906 1 93.06 367 VAL A N 1
ATOM 2938 C CA . VAL A 1 367 ? -12 19.312 19.297 1 93.06 367 VAL A CA 1
ATOM 2939 C C . VAL A 1 367 ? -11.086 20.375 18.688 1 93.06 367 VAL A C 1
ATOM 2941 O O . VAL A 1 367 ? -10.055 20.719 19.281 1 93.06 367 VAL A O 1
ATOM 2944 N N . ASN A 1 368 ? -11.391 20.922 17.578 1 93.5 368 ASN A N 1
ATOM 2945 C CA . ASN A 1 368 ? -10.469 21.703 16.75 1 93.5 368 ASN A CA 1
ATOM 2946 C C . ASN A 1 368 ? -10.094 23.016 17.438 1 93.5 368 ASN A C 1
ATOM 2948 O O . ASN A 1 368 ? -8.914 23.297 17.656 1 93.5 368 ASN A O 1
ATOM 2952 N N . ILE A 1 369 ? -11.125 23.781 17.781 1 93.69 369 ILE A N 1
ATOM 2953 C CA . ILE A 1 369 ? -10.828 25.078 18.359 1 93.69 369 ILE A CA 1
ATOM 2954 C C . ILE A 1 369 ? -10.258 24.906 19.766 1 93.69 369 ILE A C 1
ATOM 2956 O O . ILE A 1 369 ? -9.414 25.688 20.203 1 93.69 369 ILE A O 1
ATOM 2960 N N . GLN A 1 370 ? -10.727 23.859 20.453 1 94.56 370 GLN A N 1
ATOM 2961 C CA . GLN A 1 370 ? -10.188 23.562 21.781 1 94.56 370 GLN A CA 1
ATOM 2962 C C . GLN A 1 370 ? -8.703 23.219 21.703 1 94.56 370 GLN A C 1
ATOM 2964 O O . GLN A 1 370 ? -7.895 23.766 22.469 1 94.56 370 GLN A O 1
ATOM 2969 N N . ALA A 1 371 ? -8.359 22.406 20.781 1 95.06 371 ALA A N 1
ATOM 2970 C CA . ALA A 1 371 ? -6.977 21.969 20.625 1 95.06 371 ALA A CA 1
ATOM 2971 C C . ALA A 1 371 ? -6.066 23.125 20.25 1 95.06 371 ALA A C 1
ATOM 2973 O O . ALA A 1 371 ? -4.902 23.172 20.656 1 95.06 371 ALA A O 1
ATOM 2974 N N . ALA A 1 372 ? -6.562 24.047 19.484 1 95.62 372 ALA A N 1
ATOM 2975 C CA . ALA A 1 372 ? -5.766 25.203 19.078 1 95.62 372 ALA A CA 1
ATOM 2976 C C . ALA A 1 372 ? -5.418 26.094 20.266 1 95.62 372 ALA A C 1
ATOM 2978 O O . ALA A 1 372 ? -4.34 26.688 20.312 1 95.62 372 ALA A O 1
ATOM 2979 N N . PHE A 1 373 ? -6.246 26.094 21.297 1 95.19 373 PHE A N 1
ATOM 2980 C CA . PHE A 1 373 ? -6.07 27.078 22.359 1 95.19 373 PHE A CA 1
ATOM 2981 C C . PHE A 1 373 ? -5.531 26.438 23.625 1 95.19 373 PHE A C 1
ATOM 2983 O O . PHE A 1 373 ? -5.055 27.109 24.531 1 95.19 373 PHE A O 1
ATOM 2990 N N . TRP A 1 374 ? -5.48 25.109 23.703 1 90.12 374 TRP A N 1
ATOM 2991 C CA . TRP A 1 374 ? -5.098 24.328 24.875 1 90.12 374 TRP A CA 1
ATOM 2992 C C . TRP A 1 374 ? -3.73 24.75 25.391 1 90.12 374 TRP A C 1
ATOM 2994 O O . TRP A 1 374 ? -3.52 24.844 26.609 1 90.12 374 TRP A O 1
ATOM 3004 N N . PRO A 1 375 ? -2.846 25.031 24.609 1 94.62 375 PRO A N 1
ATOM 3005 C CA . PRO A 1 375 ? -1.479 25.203 25.109 1 94.62 375 PRO A CA 1
ATOM 3006 C C . PRO A 1 375 ? -1.219 26.609 25.656 1 94.62 375 PRO A C 1
ATOM 3008 O O . PRO A 1 375 ? -0.21 26.828 26.328 1 94.62 375 PRO A O 1
ATOM 3011 N N . LEU A 1 376 ? -2.08 27.531 25.406 1 96.75 376 LEU A N 1
ATOM 3012 C CA . LEU A 1 376 ? -1.774 28.938 25.594 1 96.75 376 LEU A CA 1
ATOM 3013 C C . LEU A 1 376 ? -1.738 29.297 27.078 1 96.75 376 LEU A C 1
ATOM 3015 O O . LEU A 1 376 ? -1.103 30.266 27.469 1 96.75 376 LEU A O 1
ATOM 3019 N N . TYR A 1 377 ? -2.426 28.484 27.938 1 97.12 377 TYR A N 1
ATOM 3020 C CA . TYR A 1 377 ? -2.398 28.703 29.375 1 97.12 377 TYR A CA 1
ATOM 3021 C C . TYR A 1 377 ? -1.025 28.375 29.953 1 97.12 377 TYR A C 1
ATOM 3023 O O . TYR A 1 377 ? -0.316 29.266 30.422 1 97.12 377 TYR A O 1
ATOM 3031 N N . THR A 1 378 ? -0.608 27.203 29.672 1 98 378 THR A N 1
ATOM 3032 C CA . THR A 1 378 ? 0.683 26.766 30.203 1 98 378 THR A CA 1
ATOM 3033 C C . THR A 1 378 ? 1.824 27.5 29.5 1 98 378 THR A C 1
ATOM 3035 O O . THR A 1 378 ? 2.854 27.797 30.109 1 98 378 THR A O 1
ATOM 3038 N N . ALA A 1 379 ? 1.628 27.953 28.297 1 98.12 379 ALA A N 1
ATOM 3039 C CA . ALA A 1 379 ? 2.67 28.656 27.562 1 98.12 379 ALA A CA 1
ATOM 3040 C C . ALA A 1 379 ? 2.754 30.109 28 1 98.12 379 ALA A C 1
ATOM 3042 O O . ALA A 1 379 ? 3.594 30.875 27.516 1 98.12 379 ALA A O 1
ATOM 3043 N N . ASN A 1 380 ? 1.912 30.453 28.922 1 98.12 380 ASN A N 1
ATOM 3044 C CA . ASN A 1 380 ? 1.941 31.766 29.562 1 98.12 380 ASN A CA 1
ATOM 3045 C C . ASN A 1 380 ? 1.573 32.875 28.578 1 98.12 380 ASN A C 1
ATOM 3047 O O . ASN A 1 380 ? 2.232 33.906 28.531 1 98.12 380 ASN A O 1
ATOM 3051 N N . HIS A 1 381 ? 0.59 32.594 27.781 1 97.5 381 HIS A N 1
ATOM 3052 C CA . HIS A 1 381 ? 0.071 33.594 26.859 1 97.5 381 HIS A CA 1
ATOM 3053 C C . HIS A 1 381 ? -1.441 33.75 27 1 97.5 381 HIS A C 1
ATOM 3055 O O . HIS A 1 381 ? -2.178 33.531 26.031 1 97.5 381 HIS A O 1
ATOM 3061 N N . LEU A 1 382 ? -1.87 34.188 28.156 1 96.12 382 LEU A N 1
ATOM 3062 C CA . LEU A 1 382 ? -3.283 34.344 28.469 1 96.12 382 LEU A CA 1
ATOM 3063 C C . LEU A 1 382 ? -3.896 35.438 27.609 1 96.12 382 LEU A C 1
ATOM 3065 O O . LEU A 1 382 ? -5.094 35.406 27.312 1 96.12 382 LEU A O 1
ATOM 3069 N N . GLU A 1 383 ? -3.055 36.375 27.188 1 93.75 383 GLU A N 1
ATOM 3070 C CA . GLU A 1 383 ? -3.551 37.469 26.328 1 93.75 383 GLU A CA 1
ATOM 3071 C C . GLU A 1 383 ? -4.051 36.906 24.984 1 93.75 383 GLU A C 1
ATOM 3073 O O . GLU A 1 383 ? -4.941 37.5 24.359 1 93.75 383 GLU A O 1
ATOM 3078 N N . LEU A 1 384 ? -3.451 35.812 24.547 1 95.12 384 LEU A N 1
ATOM 3079 C CA . LEU A 1 384 ? -3.939 35.156 23.344 1 95.12 384 LEU A CA 1
ATOM 3080 C C . LEU A 1 384 ? -5.164 34.312 23.656 1 95.12 384 LEU A C 1
ATOM 3082 O O . LEU A 1 384 ? -6.117 34.25 22.891 1 95.12 384 LEU A O 1
ATOM 3086 N N . ALA A 1 385 ? -5.156 33.656 24.844 1 94.62 385 ALA A N 1
ATOM 3087 C CA . ALA A 1 385 ? -6.242 32.781 25.25 1 94.62 385 ALA A CA 1
ATOM 3088 C C . ALA A 1 385 ? -7.543 33.562 25.422 1 94.62 385 ALA A C 1
ATOM 3090 O O . ALA A 1 385 ? -8.633 33 25.328 1 94.62 385 ALA A O 1
ATOM 3091 N N . GLU A 1 386 ? -7.465 34.781 25.641 1 94.31 386 GLU A N 1
ATOM 3092 C CA . GLU A 1 386 ? -8.625 35.625 25.875 1 94.31 386 GLU A CA 1
ATOM 3093 C C . GLU A 1 386 ? -9.562 35.625 24.656 1 94.31 386 GLU A C 1
ATOM 3095 O O . GLU A 1 386 ? -10.773 35.75 24.812 1 94.31 386 GLU A O 1
ATOM 3100 N N . ALA A 1 387 ? -8.961 35.469 23.516 1 93.25 387 ALA A N 1
ATOM 3101 C CA . ALA A 1 387 ? -9.766 35.438 22.297 1 93.25 387 ALA A CA 1
ATOM 3102 C C . ALA A 1 387 ? -10.781 34.312 22.328 1 93.25 387 ALA A C 1
ATOM 3104 O O . ALA A 1 387 ? -11.891 34.438 21.812 1 93.25 387 ALA A O 1
ATOM 3105 N N . PHE A 1 388 ? -10.422 33.219 22.875 1 93.94 388 PHE A N 1
ATOM 3106 C CA . PHE A 1 388 ? -11.352 32.125 23.016 1 93.94 388 PHE A CA 1
ATOM 3107 C C . PHE A 1 388 ? -12.539 32.5 23.891 1 93.94 388 PHE A C 1
ATOM 3109 O O . PHE A 1 388 ? -13.688 32.188 23.562 1 93.94 388 PHE A O 1
ATOM 3116 N N . ASN A 1 389 ? -12.305 33.156 25.016 1 94.5 389 ASN A N 1
ATOM 3117 C CA . ASN A 1 389 ? -13.359 33.594 25.938 1 94.5 389 ASN A CA 1
ATOM 3118 C C . ASN A 1 389 ? -14.344 34.531 25.25 1 94.5 389 ASN A C 1
ATOM 3120 O O . ASN A 1 389 ? -15.562 34.344 25.344 1 94.5 389 ASN A O 1
ATOM 3124 N N . GLU A 1 390 ? -13.734 35.438 24.578 1 93.5 390 GLU A N 1
ATOM 3125 C CA . GLU A 1 390 ? -14.586 36.406 23.906 1 93.5 390 GLU A CA 1
ATOM 3126 C C . GLU A 1 390 ? -15.422 35.75 22.812 1 93.5 390 GLU A C 1
ATOM 3128 O O . GLU A 1 390 ? -16.594 36.094 22.625 1 93.5 390 GLU A O 1
ATOM 3133 N N . GLY A 1 391 ? -14.805 34.906 22.125 1 93 391 GLY A N 1
ATOM 3134 C CA . GLY A 1 391 ? -15.523 34.188 21.078 1 93 391 GLY A CA 1
ATOM 3135 C C . GLY A 1 391 ? -16.656 33.344 21.625 1 93 391 GLY A C 1
ATOM 3136 O O . GLY A 1 391 ? -17.766 33.344 21.094 1 93 391 GLY A O 1
ATOM 3137 N N . LEU A 1 392 ? -16.359 32.594 22.656 1 94.12 392 LEU A N 1
ATOM 3138 C CA . LEU A 1 392 ? -17.375 31.75 23.266 1 94.12 392 LEU A CA 1
ATOM 3139 C C . LEU A 1 392 ? -18.547 32.594 23.797 1 94.12 392 LEU A C 1
ATOM 3141 O O . LEU A 1 392 ? -19.703 32.219 23.609 1 94.12 392 LEU A O 1
ATOM 3145 N N . LEU A 1 393 ? -18.281 33.656 24.453 1 94.75 393 LEU A N 1
ATOM 3146 C CA . LEU A 1 393 ? -19.281 34.5 25.078 1 94.75 393 LEU A CA 1
ATOM 3147 C C . LEU A 1 393 ? -20.203 35.125 24.016 1 94.75 393 LEU A C 1
ATOM 3149 O O . LEU A 1 393 ? -21.391 35.344 24.281 1 94.75 393 LEU A O 1
ATOM 3153 N N . ALA A 1 394 ? -19.672 35.25 22.812 1 91.25 394 ALA A N 1
ATOM 3154 C CA . ALA A 1 394 ? -20.469 35.812 21.719 1 91.25 394 ALA A CA 1
ATOM 3155 C C . ALA A 1 394 ? -21.578 34.844 21.297 1 91.25 394 ALA A C 1
ATOM 3157 O O . ALA A 1 394 ? -22.531 35.25 20.641 1 91.25 394 ALA A O 1
ATOM 3158 N N . TYR A 1 395 ? -21.5 33.594 21.672 1 92.44 395 TYR A N 1
ATOM 3159 C CA . TYR A 1 395 ? -22.484 32.625 21.234 1 92.44 395 TYR A CA 1
ATOM 3160 C C . TYR A 1 395 ? -23.438 32.25 22.359 1 92.44 395 TYR A C 1
ATOM 3162 O O . TYR A 1 395 ? -24.391 31.5 22.172 1 92.44 395 TYR A O 1
ATOM 3170 N N . VAL A 1 396 ? -23.312 32.812 23.547 1 95.25 396 VAL A N 1
ATOM 3171 C CA . VAL A 1 396 ? -24.078 32.406 24.734 1 95.25 396 VAL A CA 1
ATOM 3172 C C . VAL A 1 396 ? -25.562 32.656 24.5 1 95.25 396 VAL A C 1
ATOM 3174 O O . VAL A 1 396 ? -26.406 31.828 24.844 1 95.25 396 VAL A O 1
ATOM 3177 N N . GLY A 1 397 ? -25.875 33.812 23.906 1 93.19 397 GLY A N 1
ATOM 3178 C CA . GLY A 1 397 ? -27.266 34.125 23.609 1 93.19 397 GLY A CA 1
ATOM 3179 C C . GLY A 1 397 ? -27.938 33.062 22.766 1 93.19 397 GLY A C 1
ATOM 3180 O O . GLY A 1 397 ? -29.094 32.688 23.016 1 93.19 397 GLY A O 1
ATOM 3181 N N . HIS A 1 398 ? -27.312 32.594 21.766 1 92.25 398 HIS A N 1
ATOM 3182 C CA . HIS A 1 398 ? -27.844 31.547 20.906 1 92.25 398 HIS A CA 1
ATOM 3183 C C . HIS A 1 398 ? -28.047 30.25 21.672 1 92.25 398 HIS A C 1
ATOM 3185 O O . HIS A 1 398 ? -29.078 29.578 21.516 1 92.25 398 HIS A O 1
ATOM 3191 N N . ALA A 1 399 ? -27.062 29.891 22.469 1 95.94 399 ALA A N 1
ATOM 3192 C CA . ALA A 1 399 ? -27.141 28.656 23.219 1 95.94 399 ALA A CA 1
ATOM 3193 C C . ALA A 1 399 ? -28.281 28.688 24.234 1 95.94 399 ALA A C 1
ATOM 3195 O O . ALA A 1 399 ? -28.922 27.672 24.5 1 95.94 399 ALA A O 1
ATOM 3196 N N . GLU A 1 400 ? -28.562 29.797 24.781 1 96.5 400 GLU A N 1
ATOM 3197 C CA . GLU A 1 400 ? -29.688 29.969 25.688 1 96.5 400 GLU A CA 1
ATOM 3198 C C . GLU A 1 400 ? -31.016 29.766 24.984 1 96.5 400 GLU A C 1
ATOM 3200 O O . GLU A 1 400 ? -31.922 29.109 25.5 1 96.5 400 GLU A O 1
ATOM 3205 N N . ARG A 1 401 ? -31.094 30.344 23.844 1 95 401 ARG A N 1
ATOM 3206 C CA . ARG A 1 401 ? -32.312 30.188 23.062 1 95 401 ARG A CA 1
ATOM 3207 C C . ARG A 1 401 ? -32.531 28.734 22.672 1 95 401 ARG A C 1
ATOM 3209 O O . ARG A 1 401 ? -33.688 28.266 22.656 1 95 401 ARG A O 1
ATOM 3216 N N . MET A 1 402 ? -31.484 28.094 22.297 1 96 402 MET A N 1
ATOM 3217 C CA . MET A 1 402 ? -31.609 26.688 21.953 1 96 402 MET A CA 1
ATOM 3218 C C . MET A 1 402 ? -32.094 25.875 23.141 1 96 402 MET A C 1
ATOM 3220 O O . MET A 1 402 ? -32.969 25 22.984 1 96 402 MET A O 1
ATOM 3224 N N . ALA A 1 403 ? -31.562 26.141 24.344 1 97.12 403 ALA A N 1
ATOM 3225 C CA . ALA A 1 403 ? -32 25.453 25.562 1 97.12 403 ALA A CA 1
ATOM 3226 C C . ALA A 1 403 ? -33.5 25.641 25.781 1 97.12 403 ALA A C 1
ATOM 3228 O O . ALA A 1 403 ? -34.219 24.672 26.078 1 97.12 403 ALA A O 1
ATOM 3229 N N . GLU A 1 404 ? -33.938 26.734 25.547 1 96 404 GLU A N 1
ATOM 3230 C CA . GLU A 1 404 ? -35.344 27.078 25.797 1 96 404 GLU A CA 1
ATOM 3231 C C . GLU A 1 404 ? -36.25 26.531 24.703 1 96 404 GLU A C 1
ATOM 3233 O O . GLU A 1 404 ? -37.25 25.891 24.984 1 96 404 GLU A O 1
ATOM 3238 N N . ARG A 1 405 ? -35.875 26.75 23.469 1 95.12 405 ARG A N 1
ATOM 3239 C CA . ARG A 1 405 ? -36.781 26.516 22.359 1 95.12 405 ARG A CA 1
ATOM 3240 C C . ARG A 1 405 ? -36.719 25.062 21.906 1 95.12 405 ARG A C 1
ATOM 3242 O O . ARG A 1 405 ? -37.75 24.5 21.516 1 95.12 405 ARG A O 1
ATOM 3249 N N . PHE A 1 406 ? -35.625 24.531 21.859 1 95.12 406 PHE A N 1
ATOM 3250 C CA . PHE A 1 406 ? -35.5 23.156 21.375 1 95.12 406 PHE A CA 1
ATOM 3251 C C . PHE A 1 406 ? -35.688 22.172 22.516 1 95.12 406 PHE A C 1
ATOM 3253 O O . PHE A 1 406 ? -36.5 21.25 22.422 1 95.12 406 PHE A O 1
ATOM 3260 N N . TYR A 1 407 ? -35.031 22.391 23.609 1 96.06 407 TYR A N 1
ATOM 3261 C CA . TYR A 1 407 ? -35.031 21.422 24.688 1 96.06 407 TYR A CA 1
ATOM 3262 C C . TYR A 1 407 ? -36.156 21.719 25.688 1 96.06 407 TYR A C 1
ATOM 3264 O O . TYR A 1 407 ? -36.594 20.828 26.422 1 96.06 407 TYR A O 1
ATOM 3272 N N . GLY A 1 408 ? -36.562 22.938 25.797 1 95.31 408 GLY A N 1
ATOM 3273 C CA . GLY A 1 408 ? -37.625 23.312 26.719 1 95.31 408 GLY A CA 1
ATOM 3274 C C . GLY A 1 408 ? -37.156 23.406 28.172 1 95.31 408 GLY A C 1
ATOM 3275 O O . GLY A 1 408 ? -37.938 23.141 29.094 1 95.31 408 GLY A O 1
ATOM 3276 N N . VAL A 1 409 ? -35.875 23.656 28.359 1 96.5 409 VAL A N 1
ATOM 3277 C CA . VAL A 1 409 ? -35.312 23.766 29.703 1 96.5 409 VAL A CA 1
ATOM 3278 C C . VAL A 1 409 ? -34.562 25.094 29.844 1 96.5 409 VAL A C 1
ATOM 3280 O O . VAL A 1 409 ? -34.344 25.797 28.859 1 96.5 409 VAL A O 1
ATOM 3283 N N . GLU A 1 410 ? -34.188 25.453 31.031 1 95.5 410 GLU A N 1
ATOM 3284 C CA . GLU A 1 410 ? -33.438 26.672 31.297 1 95.5 410 GLU A CA 1
ATOM 3285 C C . GLU A 1 410 ? -31.922 26.438 31.156 1 95.5 410 GLU A C 1
ATOM 3287 O O . GLU A 1 410 ? -31.469 25.297 31.156 1 95.5 410 GLU A O 1
ATOM 3292 N N . GLY A 1 411 ? -31.25 27.656 31.031 1 97.38 411 GLY A N 1
ATOM 3293 C CA . GLY A 1 411 ? -29.797 27.594 31.016 1 97.38 411 GLY A CA 1
ATOM 3294 C C . GLY A 1 411 ? -29.219 27.75 29.625 1 97.38 411 GLY A C 1
ATOM 3295 O O . GLY A 1 411 ? -29.781 28.438 28.781 1 97.38 411 GLY A O 1
ATOM 3296 N N . ILE A 1 412 ? -28.031 27.203 29.422 1 97.19 412 ILE A N 1
ATOM 3297 C CA . ILE A 1 412 ? -27.25 27.281 28.188 1 97.19 412 ILE A CA 1
ATOM 3298 C C . ILE A 1 412 ? -27.078 25.875 27.609 1 97.19 412 ILE A C 1
ATOM 3300 O O . ILE A 1 412 ? -26.438 25.016 28.234 1 97.19 412 ILE A O 1
ATOM 3304 N N . ALA A 1 413 ? -27.562 25.641 26.453 1 92.94 413 ALA A N 1
ATOM 3305 C CA . ALA A 1 413 ? -27.531 24.312 25.844 1 92.94 413 ALA A CA 1
ATOM 3306 C C . ALA A 1 413 ? -26.109 23.781 25.75 1 92.94 413 ALA A C 1
ATOM 3308 O O . ALA A 1 413 ? -25.25 24.406 25.125 1 92.94 413 ALA A O 1
ATOM 3309 N N . GLY A 1 414 ? -25.875 22.625 26.219 1 87.88 414 GLY A N 1
ATOM 3310 C CA . GLY A 1 414 ? -24.547 22.047 26.328 1 87.88 414 GLY A CA 1
ATOM 3311 C C . GLY A 1 414 ? -23.984 21.578 25 1 87.88 414 GLY A C 1
ATOM 3312 O O . GLY A 1 414 ? -22.781 21.391 24.875 1 87.88 414 GLY A O 1
ATOM 3313 N N . ASP A 1 415 ? -24.844 21.453 23.938 1 89.88 415 ASP A N 1
ATOM 3314 C CA . ASP A 1 415 ? -24.438 20.828 22.688 1 89.88 415 ASP A CA 1
ATOM 3315 C C . ASP A 1 415 ? -24.422 21.859 21.547 1 89.88 415 ASP A C 1
ATOM 3317 O O . ASP A 1 415 ? -24.281 21.5 20.375 1 89.88 415 ASP A O 1
ATOM 3321 N N . TYR A 1 416 ? -24.641 23.078 21.781 1 90.19 416 TYR A N 1
ATOM 3322 C CA . TYR A 1 416 ? -24.594 24.094 20.734 1 90.19 416 TYR A CA 1
ATOM 3323 C C . TYR A 1 416 ? -23.219 24.141 20.078 1 90.19 416 TYR A C 1
ATOM 3325 O O . TYR A 1 416 ? -22.203 24.094 20.766 1 90.19 416 TYR A O 1
ATOM 3333 N N . PRO A 1 417 ? -23.109 24.281 18.859 1 87.88 417 PRO A N 1
ATOM 3334 C CA . PRO A 1 417 ? -24.203 24.406 17.906 1 87.88 417 PRO A CA 1
ATOM 3335 C C . PRO A 1 417 ? -24.609 23.078 17.281 1 87.88 417 PRO A C 1
ATOM 3337 O O . PRO A 1 417 ? -25.469 23.031 16.391 1 87.88 417 PRO A O 1
ATOM 3340 N N . HIS A 1 418 ? -23.953 21.984 17.656 1 85.31 418 HIS A N 1
ATOM 3341 C CA . HIS A 1 418 ? -24.25 20.672 17.094 1 85.31 418 HIS A CA 1
ATOM 3342 C C . HIS A 1 418 ? -25.172 19.875 18 1 85.31 418 HIS A C 1
ATOM 3344 O O . HIS A 1 418 ? -24.703 19.203 18.922 1 85.31 418 HIS A O 1
ATOM 3350 N N . ALA A 1 419 ? -26.375 19.781 17.578 1 88.5 419 ALA A N 1
ATOM 3351 C CA . ALA A 1 419 ? -27.375 19.141 18.422 1 88.5 419 ALA A CA 1
ATOM 3352 C C . ALA A 1 419 ? -26.953 17.734 18.812 1 88.5 419 ALA A C 1
ATOM 3354 O O . ALA A 1 419 ? -26.469 16.969 17.969 1 88.5 419 ALA A O 1
ATOM 3355 N N . LEU A 1 420 ? -26.984 17.438 20.094 1 91.62 420 LEU A N 1
ATOM 3356 C CA . LEU A 1 420 ? -26.766 16.141 20.734 1 91.62 420 LEU A CA 1
ATOM 3357 C C . LEU A 1 420 ? -25.281 15.922 21 1 91.62 420 LEU A C 1
ATOM 3359 O O . LEU A 1 420 ? -24.891 14.922 21.609 1 91.62 420 LEU A O 1
ATOM 3363 N N . TYR A 1 421 ? -24.406 16.828 20.594 1 93.88 421 TYR A N 1
ATOM 3364 C CA . TYR A 1 421 ? -23.016 16.812 21.031 1 93.88 421 TYR A CA 1
ATOM 3365 C C . TYR A 1 421 ? -22.859 17.422 22.406 1 93.88 421 TYR A C 1
ATOM 3367 O O . TYR A 1 421 ? -22.234 18.484 22.562 1 93.88 421 TYR A O 1
ATOM 3375 N N . PHE A 1 422 ? -23.25 16.719 23.375 1 96.44 422 PHE A N 1
ATOM 3376 C CA . PHE A 1 422 ? -23.453 17.297 24.688 1 96.44 422 PHE A CA 1
ATOM 3377 C C . PHE A 1 422 ? -22.109 17.578 25.359 1 96.44 422 PHE A C 1
ATOM 3379 O O . PHE A 1 422 ? -22.047 18.297 26.359 1 96.44 422 PHE A O 1
ATOM 3386 N N . SER A 1 423 ? -21.047 17.109 24.828 1 96.19 423 SER A N 1
ATOM 3387 C CA . SER A 1 423 ? -19.75 17.312 25.422 1 96.19 423 SER A CA 1
ATOM 3388 C C . SER A 1 423 ? -19.188 18.703 25.094 1 96.19 423 SER A C 1
ATOM 3390 O O . SER A 1 423 ? -18.234 19.156 25.719 1 96.19 423 SER A O 1
ATOM 3392 N N . ILE A 1 424 ? -19.75 19.438 24.188 1 95.56 424 ILE A N 1
ATOM 3393 C CA . ILE A 1 424 ? -19.156 20.625 23.578 1 95.56 424 ILE A CA 1
ATOM 3394 C C . ILE A 1 424 ? -19.031 21.734 24.625 1 95.56 424 ILE A C 1
ATOM 3396 O O . ILE A 1 424 ? -17.938 22.031 25.094 1 95.56 424 ILE A O 1
ATOM 3400 N N . TRP A 1 425 ? -20.078 22.25 25.125 1 96.25 425 TRP A N 1
ATOM 3401 C CA . TRP A 1 425 ? -20.047 23.438 25.969 1 96.25 425 TRP A CA 1
ATOM 3402 C C . TRP A 1 425 ? -19.484 23.109 27.344 1 96.25 425 TRP A C 1
ATOM 3404 O O . TRP A 1 425 ? -18.781 23.938 27.938 1 96.25 425 TRP A O 1
ATOM 3414 N N . PRO A 1 426 ? -19.781 21.906 27.906 1 97 426 PRO A N 1
ATOM 3415 C CA . PRO A 1 426 ? -19.047 21.547 29.141 1 97 426 PRO A CA 1
ATOM 3416 C C . PRO A 1 426 ? -17.531 21.578 28.953 1 97 426 PRO A C 1
ATOM 3418 O O . PRO A 1 426 ? -16.812 22.016 29.844 1 97 426 PRO A O 1
ATOM 3421 N N . TRP A 1 427 ? -17.078 21.125 27.859 1 96 427 TRP A N 1
ATOM 3422 C CA . TRP A 1 427 ? -15.648 21.188 27.547 1 96 427 TRP A CA 1
ATOM 3423 C C . TRP A 1 427 ? -15.18 22.641 27.422 1 96 427 TRP A C 1
ATOM 3425 O O . TRP A 1 427 ? -14.117 23 27.922 1 96 427 TRP A O 1
ATOM 3435 N N . CYS A 1 428 ? -15.961 23.453 26.797 1 95.06 428 CYS A N 1
ATOM 3436 C CA . CYS A 1 428 ? -15.633 24.875 26.656 1 95.06 428 CYS A CA 1
ATOM 3437 C C . CYS A 1 428 ? -15.586 25.547 28.031 1 95.06 428 CYS A C 1
ATOM 3439 O O . CYS A 1 428 ? -14.805 26.469 28.234 1 95.06 428 CYS A O 1
ATOM 3441 N N . ALA A 1 429 ? -16.438 25.062 28.938 1 94.12 429 ALA A N 1
ATOM 3442 C CA . ALA A 1 429 ? -16.453 25.594 30.297 1 94.12 429 ALA A CA 1
ATOM 3443 C C . ALA A 1 429 ? -15.086 25.469 30.953 1 94.12 429 ALA A C 1
ATOM 3445 O O . ALA A 1 429 ? -14.695 26.328 31.75 1 94.12 429 ALA A O 1
ATOM 3446 N N . GLN A 1 430 ? -14.477 24.484 30.656 1 94.88 430 GLN A N 1
ATOM 3447 C CA . GLN A 1 430 ? -13.141 24.266 31.188 1 94.88 430 GLN A CA 1
ATOM 3448 C C . GLN A 1 430 ? -12.195 25.406 30.828 1 94.88 430 GLN A C 1
ATOM 3450 O O . GLN A 1 430 ? -11.344 25.797 31.625 1 94.88 430 GLN A O 1
ATOM 3455 N N . PHE A 1 431 ? -12.328 25.969 29.688 1 95.88 431 PHE A N 1
ATOM 3456 C CA . PHE A 1 431 ? -11.445 27.016 29.219 1 95.88 431 PHE A CA 1
ATOM 3457 C C . PHE A 1 431 ? -11.695 28.312 29.984 1 95.88 431 PHE A C 1
ATOM 3459 O O . PHE A 1 431 ? -10.758 29.031 30.344 1 95.88 431 PHE A O 1
ATOM 3466 N N . LEU A 1 432 ? -12.938 28.562 30.25 1 97 432 LEU A N 1
ATOM 3467 C CA . LEU A 1 432 ? -13.266 29.719 31.078 1 97 432 LEU A CA 1
ATOM 3468 C C . LEU A 1 432 ? -12.711 29.547 32.5 1 97 432 LEU A C 1
ATOM 3470 O O . LEU A 1 432 ? -12.133 30.484 33.062 1 97 432 LEU A O 1
ATOM 3474 N N . TRP A 1 433 ? -12.93 28.375 33 1 97.12 433 TRP A N 1
ATOM 3475 C CA . TRP A 1 433 ? -12.445 28.047 34.312 1 97.12 433 TRP A CA 1
ATOM 3476 C C . TRP A 1 433 ? -10.93 28.156 34.406 1 97.12 433 TRP A C 1
ATOM 3478 O O . TRP A 1 433 ? -10.383 28.734 35.344 1 97.12 433 TRP A O 1
ATOM 3488 N N . ASP A 1 434 ? -10.227 27.672 33.469 1 96.81 434 ASP A N 1
ATOM 3489 C CA . ASP A 1 434 ? -8.766 27.688 33.438 1 96.81 434 ASP A CA 1
ATOM 3490 C C . ASP A 1 434 ? -8.234 29.109 33.25 1 96.81 434 ASP A C 1
ATOM 3492 O O . ASP A 1 434 ? -7.188 29.453 33.812 1 96.81 434 ASP A O 1
ATOM 3496 N N . TYR A 1 435 ? -8.953 29.875 32.438 1 97.44 435 TYR A N 1
ATOM 3497 C CA . TYR A 1 435 ? -8.531 31.266 32.312 1 97.44 435 TYR A CA 1
ATOM 3498 C C . TYR A 1 435 ? -8.484 31.953 33.688 1 97.44 435 TYR A C 1
ATOM 3500 O O . TYR A 1 435 ? -7.543 32.688 33.969 1 97.44 435 TYR A O 1
ATOM 3508 N N . TYR A 1 436 ? -9.477 31.719 34.562 1 96.88 436 TYR A N 1
ATOM 3509 C CA . TYR A 1 436 ? -9.461 32.219 35.906 1 96.88 436 TYR A CA 1
ATOM 3510 C C . TYR A 1 436 ? -8.32 31.609 36.719 1 96.88 436 TYR A C 1
ATOM 3512 O O . TYR A 1 436 ? -7.516 32.312 37.312 1 96.88 436 TYR A O 1
ATOM 3520 N N . ARG A 1 437 ? -8.219 30.234 36.656 1 97.12 437 ARG A N 1
ATOM 3521 C CA . ARG A 1 437 ? -7.301 29.5 37.531 1 97.12 437 ARG A CA 1
ATOM 3522 C C . ARG A 1 437 ? -5.852 29.875 37.25 1 97.12 437 ARG A C 1
ATOM 3524 O O . ARG A 1 437 ? -5.012 29.891 38.125 1 97.12 437 ARG A O 1
ATOM 3531 N N . TYR A 1 438 ? -5.559 30.219 36 1 97.75 438 TYR A N 1
ATOM 3532 C CA . TYR A 1 438 ? -4.188 30.547 35.625 1 97.75 438 TYR A CA 1
ATOM 3533 C C . TYR A 1 438 ? -3.922 32.031 35.812 1 97.75 438 TYR A C 1
ATOM 3535 O O . TYR A 1 438 ? -2.779 32.438 36.031 1 97.75 438 TYR A O 1
ATOM 3543 N N . GLY A 1 439 ? -4.93 32.844 35.688 1 96.44 439 GLY A N 1
ATOM 3544 C CA . GLY A 1 439 ? -4.77 34.281 35.812 1 96.44 439 GLY A CA 1
ATOM 3545 C C . GLY A 1 439 ? -5.156 34.812 37.188 1 96.44 439 GLY A C 1
ATOM 3546 O O . GLY A 1 439 ? -4.742 35.906 37.562 1 96.44 439 GLY A O 1
ATOM 3547 N N . MET A 1 440 ? -6.031 34.094 37.906 1 97.25 440 MET A N 1
ATOM 3548 C CA . MET A 1 440 ? -6.52 34.406 39.25 1 97.25 440 MET A CA 1
ATOM 3549 C C . MET A 1 440 ? -7.258 35.75 39.25 1 97.25 440 MET A C 1
ATOM 3551 O O . MET A 1 440 ? -7.137 36.531 40.219 1 97.25 440 MET A O 1
ATOM 3555 N N . ASN A 1 441 ? -7.895 36.031 38.156 1 96.56 441 ASN A N 1
ATOM 3556 C CA . ASN A 1 441 ? -8.727 37.219 38.062 1 96.56 441 ASN A CA 1
ATOM 3557 C C . ASN A 1 441 ? -10.148 36.969 38.562 1 96.56 441 ASN A C 1
ATOM 3559 O O . ASN A 1 441 ? -10.992 36.5 37.781 1 96.56 441 ASN A O 1
ATOM 3563 N N . GLU A 1 442 ? -10.453 37.375 39.688 1 96 442 GLU A N 1
ATOM 3564 C CA . GLU A 1 442 ? -11.75 37.062 40.281 1 96 442 GLU A CA 1
ATOM 3565 C C . GLU A 1 442 ? -12.875 37.844 39.594 1 96 442 GLU A C 1
ATOM 3567 O O . GLU A 1 442 ? -14 37.344 39.531 1 96 442 GLU A O 1
ATOM 3572 N N . ALA A 1 443 ? -12.57 39 39.125 1 97.12 443 ALA A N 1
ATOM 3573 C CA . ALA A 1 443 ? -13.586 39.781 38.406 1 97.12 443 ALA A CA 1
ATOM 3574 C C . ALA A 1 443 ? -14.031 39.062 37.156 1 97.12 443 ALA A C 1
ATOM 3576 O O . ALA A 1 443 ? -15.227 39.031 36.844 1 97.12 443 ALA A O 1
ATOM 3577 N N . PHE A 1 444 ? -13.102 38.562 36.469 1 96.38 444 PHE A N 1
ATOM 3578 C CA . PHE A 1 444 ? -13.43 37.75 35.281 1 96.38 444 PHE A CA 1
ATOM 3579 C C . PHE A 1 444 ? -14.312 36.562 35.656 1 96.38 444 PHE A C 1
ATOM 3581 O O . PHE A 1 444 ? -15.305 36.281 34.969 1 96.38 444 PHE A O 1
ATOM 3588 N N . LEU A 1 445 ? -13.938 35.812 36.719 1 98.06 445 LEU A N 1
ATOM 3589 C CA . LEU A 1 445 ? -14.719 34.656 37.188 1 98.06 445 LEU A CA 1
ATOM 3590 C C . LEU A 1 445 ? -16.156 35.062 37.5 1 98.06 445 LEU A C 1
ATOM 3592 O O . LEU A 1 445 ? -17.094 34.406 37.062 1 98.06 445 LEU A O 1
ATOM 3596 N N . ARG A 1 446 ? -16.266 36.156 38.188 1 97.25 446 ARG A N 1
ATOM 3597 C CA . ARG A 1 446 ? -17.562 36.594 38.688 1 97.25 446 ARG A CA 1
ATOM 3598 C C . ARG A 1 446 ? -18.438 37.094 37.562 1 97.25 446 ARG A C 1
ATOM 3600 O O . ARG A 1 446 ? -19.609 36.75 37.438 1 97.25 446 ARG A O 1
ATOM 3607 N N . ASP A 1 447 ? -17.828 37.844 36.656 1 97.19 447 ASP A N 1
ATOM 3608 C CA . ASP A 1 447 ? -18.641 38.625 35.75 1 97.19 447 ASP A CA 1
ATOM 3609 C C . ASP A 1 447 ? -18.797 37.938 34.406 1 97.19 447 ASP A C 1
ATOM 3611 O O . ASP A 1 447 ? -19.781 38.156 33.688 1 97.19 447 ASP A O 1
ATOM 3615 N N . LYS A 1 448 ? -17.875 37.156 34.062 1 97.19 448 LYS A N 1
ATOM 3616 C CA . LYS A 1 448 ? -17.906 36.562 32.719 1 97.19 448 LYS A CA 1
ATOM 3617 C C . LYS A 1 448 ? -18.016 35.062 32.781 1 97.19 448 LYS A C 1
ATOM 3619 O O . LYS A 1 448 ? -18.844 34.469 32.062 1 97.19 448 LYS A O 1
ATOM 3624 N N . ALA A 1 449 ? -17.25 34.375 33.562 1 98.06 449 ALA A N 1
ATOM 3625 C CA . ALA A 1 449 ? -17.156 32.938 33.5 1 98.06 449 ALA A CA 1
ATOM 3626 C C . ALA A 1 449 ? -18.312 32.281 34.25 1 98.06 449 ALA A C 1
ATOM 3628 O O . ALA A 1 449 ? -18.984 31.391 33.719 1 98.06 449 ALA A O 1
ATOM 3629 N N . TYR A 1 450 ? -18.641 32.688 35.469 1 97.69 450 TYR A N 1
ATOM 3630 C CA . TYR A 1 450 ? -19.578 32 36.344 1 97.69 450 TYR A CA 1
ATOM 3631 C C . TYR A 1 450 ? -20.984 32 35.75 1 97.69 450 TYR A C 1
ATOM 3633 O O . TYR A 1 450 ? -21.688 31 35.812 1 97.69 450 TYR A O 1
ATOM 3641 N N . PRO A 1 451 ? -21.438 33.094 35.156 1 97.44 451 PRO A N 1
ATOM 3642 C CA . PRO A 1 451 ? -22.766 33.031 34.562 1 97.44 451 PRO A CA 1
ATOM 3643 C C . PRO A 1 451 ? -22.891 31.938 33.531 1 97.44 451 PRO A C 1
ATOM 3645 O O . PRO A 1 451 ? -23.938 31.266 33.438 1 97.44 451 PRO A O 1
ATOM 3648 N N . VAL A 1 452 ? -21.891 31.75 32.75 1 98 452 VAL A N 1
ATOM 3649 C CA . VAL A 1 452 ? -21.906 30.703 31.719 1 98 452 VAL A CA 1
ATOM 3650 C C . VAL A 1 452 ? -21.859 29.328 32.375 1 98 452 VAL A C 1
ATOM 3652 O O . VAL A 1 452 ? -22.594 28.422 32 1 98 452 VAL A O 1
ATOM 3655 N N . LEU A 1 453 ? -20.969 29.156 33.406 1 98.06 453 LEU A N 1
ATOM 3656 C CA . LEU A 1 453 ? -20.844 27.906 34.125 1 98.06 453 LEU A CA 1
ATOM 3657 C C . LEU A 1 453 ? -22.172 27.516 34.75 1 98.06 453 LEU A C 1
ATOM 3659 O O . LEU A 1 453 ? -22.609 26.375 34.656 1 98.06 453 LEU A O 1
ATOM 3663 N N . ARG A 1 454 ? -22.781 28.469 35.344 1 97.44 454 ARG A N 1
ATOM 3664 C CA . ARG A 1 454 ? -24.078 28.25 36 1 97.44 454 ARG A CA 1
ATOM 3665 C C . ARG A 1 454 ? -25.141 27.875 34.969 1 97.44 454 ARG A C 1
ATOM 3667 O O . ARG A 1 454 ? -25.953 26.984 35.219 1 97.44 454 ARG A O 1
ATOM 3674 N N . GLY A 1 455 ? -25.156 28.609 33.906 1 97.81 455 GLY A N 1
ATOM 3675 C CA . GLY A 1 455 ? -26.109 28.328 32.844 1 97.81 455 GLY A CA 1
ATOM 3676 C C . GLY A 1 455 ? -25.984 26.906 32.312 1 97.81 455 GLY A C 1
ATOM 3677 O O . GLY A 1 455 ? -27 26.25 32.062 1 97.81 455 GLY A O 1
ATOM 3678 N N . ILE A 1 456 ? -24.781 26.422 32.062 1 98.19 456 ILE A N 1
ATOM 3679 C CA . ILE A 1 456 ? -24.547 25.062 31.562 1 98.19 456 ILE A CA 1
ATOM 3680 C C . ILE A 1 456 ? -25.016 24.047 32.594 1 98.19 456 ILE A C 1
ATOM 3682 O O . ILE A 1 456 ? -25.656 23.047 32.25 1 98.19 456 ILE A O 1
ATOM 3686 N N . ALA A 1 457 ? -24.688 24.312 33.875 1 97.5 457 ALA A N 1
ATOM 3687 C CA . ALA A 1 457 ? -25.109 23.422 34.938 1 97.5 457 ALA A CA 1
ATOM 3688 C C . ALA A 1 457 ? -26.625 23.328 35 1 97.5 457 ALA A C 1
ATOM 3690 O O . ALA A 1 457 ? -27.188 22.234 35.156 1 97.5 457 ALA A O 1
ATOM 3691 N N . ARG A 1 458 ? -27.297 24.391 34.812 1 96.81 458 ARG A N 1
ATOM 3692 C CA . ARG A 1 458 ? -28.75 24.438 34.875 1 96.81 458 ARG A CA 1
ATOM 3693 C C . ARG A 1 458 ? -29.359 23.672 33.719 1 96.81 458 ARG A C 1
ATOM 3695 O O . ARG A 1 458 ? -30.391 23.016 33.844 1 96.81 458 ARG A O 1
ATOM 3702 N N . PHE A 1 459 ? -28.875 23.875 32.594 1 97.44 459 PHE A N 1
ATOM 3703 C CA . PHE A 1 459 ? -29.328 23.125 31.453 1 97.44 459 PHE A CA 1
ATOM 3704 C C . PHE A 1 459 ? -29.297 21.625 31.734 1 97.44 459 PHE A C 1
ATOM 3706 O O . PHE A 1 459 ? -30.281 20.906 31.484 1 97.44 459 PHE A O 1
ATOM 3713 N N . PHE A 1 460 ? -28.156 21.094 32.312 1 97.69 460 PHE A N 1
ATOM 3714 C CA . PHE A 1 460 ? -28 19.656 32.5 1 97.69 460 PHE A CA 1
ATOM 3715 C C . PHE A 1 460 ? -28.859 19.172 33.656 1 97.69 460 PHE A C 1
ATOM 3717 O O . PHE A 1 460 ? -29.25 18 33.688 1 97.69 460 PHE A O 1
ATOM 3724 N N . GLU A 1 461 ? -29.234 20.062 34.562 1 95.62 461 GLU A N 1
ATOM 3725 C CA . GLU A 1 461 ? -30.25 19.719 35.562 1 95.62 461 GLU A CA 1
ATOM 3726 C C . GLU A 1 461 ? -31.547 19.297 34.875 1 95.62 461 GLU A C 1
ATOM 3728 O O . GLU A 1 461 ? -32.25 18.422 35.375 1 95.62 461 GLU A O 1
ATOM 3733 N N . GLY A 1 462 ? -31.734 19.938 33.812 1 94.88 462 GLY A N 1
ATOM 3734 C CA . GLY A 1 462 ? -33 19.688 33.156 1 94.88 462 GLY A CA 1
ATOM 3735 C C . GLY A 1 462 ? -32.969 18.547 32.156 1 94.88 462 GLY A C 1
ATOM 3736 O O . GLY A 1 462 ? -33.969 17.891 31.891 1 94.88 462 GLY A O 1
ATOM 3737 N N . VAL A 1 463 ? -31.812 18.297 31.578 1 95.62 463 VAL A N 1
ATOM 3738 C CA . VAL A 1 463 ? -31.766 17.406 30.422 1 95.62 463 VAL A CA 1
ATOM 3739 C C . VAL A 1 463 ? -31.344 16.016 30.875 1 95.62 463 VAL A C 1
ATOM 3741 O O . VAL A 1 463 ? -31.688 15.016 30.219 1 95.62 463 VAL A O 1
ATOM 3744 N N . LEU A 1 464 ? -30.594 15.836 31.984 1 96.81 464 LEU A N 1
ATOM 3745 C CA . LEU A 1 464 ? -30.188 14.523 32.469 1 96.81 464 LEU A CA 1
ATOM 3746 C C . LEU A 1 464 ? -31.406 13.695 32.875 1 96.81 464 LEU A C 1
ATOM 3748 O O . LEU A 1 464 ? -32.375 14.234 33.438 1 96.81 464 LEU A O 1
ATOM 3752 N N . GLU A 1 465 ? -31.312 12.406 32.594 1 94.81 465 GLU A N 1
ATOM 3753 C CA . GLU A 1 465 ? -32.406 11.5 32.906 1 94.81 465 GLU A CA 1
ATOM 3754 C C . GLU A 1 465 ? -32.062 10.578 34.062 1 94.81 465 GLU A C 1
ATOM 3756 O O . GLU A 1 465 ? -31.047 9.906 34.062 1 94.81 465 GLU A O 1
ATOM 3761 N N . TYR A 1 466 ? -32.938 10.539 34.938 1 94.88 466 TYR A N 1
ATOM 3762 C CA . TYR A 1 466 ? -32.75 9.664 36.094 1 94.88 466 TYR A CA 1
ATOM 3763 C C . TYR A 1 466 ? -33.219 8.25 35.781 1 94.88 466 TYR A C 1
ATOM 3765 O O . TYR A 1 466 ? -34.312 8.047 35.281 1 94.88 466 TYR A O 1
ATOM 3773 N N . ASP A 1 467 ? -32.344 7.375 36 1 92.81 467 ASP A N 1
ATOM 3774 C CA . ASP A 1 467 ? -32.688 5.957 35.875 1 92.81 467 ASP A CA 1
ATOM 3775 C C . ASP A 1 467 ? -32.938 5.336 37.25 1 92.81 467 ASP A C 1
ATOM 3777 O O . ASP A 1 467 ? -32.031 5.098 38.031 1 92.81 467 ASP A O 1
ATOM 3781 N N . ALA A 1 468 ? -34.156 4.922 37.5 1 90.44 468 ALA A N 1
ATOM 3782 C CA . ALA A 1 468 ? -34.562 4.434 38.812 1 90.44 468 ALA A CA 1
ATOM 3783 C C . ALA A 1 468 ? -33.906 3.094 39.156 1 90.44 468 ALA A C 1
ATOM 3785 O O . ALA A 1 468 ? -33.688 2.779 40.312 1 90.44 468 ALA A O 1
ATOM 3786 N N . ASP A 1 469 ? -33.656 2.34 38.156 1 90 469 ASP A N 1
ATOM 3787 C CA . ASP A 1 469 ? -33.094 1.02 38.375 1 90 469 ASP A CA 1
ATOM 3788 C C . ASP A 1 469 ? -31.641 1.131 38.875 1 90 469 ASP A C 1
ATOM 3790 O O . ASP A 1 469 ? -31.25 0.413 39.812 1 90 469 ASP A O 1
ATOM 3794 N N . SER A 1 470 ? -30.891 2.055 38.375 1 91.12 470 SER A N 1
ATOM 3795 C CA . SER A 1 470 ? -29.484 2.17 38.719 1 91.12 470 SER A CA 1
ATOM 3796 C C . SER A 1 470 ? -29.266 3.264 39.75 1 91.12 470 SER A C 1
ATOM 3798 O O . SER A 1 470 ? -28.219 3.316 40.406 1 91.12 470 SER A O 1
ATOM 3800 N N . GLY A 1 471 ? -30.281 4.102 39.906 1 93.94 471 GLY A N 1
ATOM 3801 C CA . GLY A 1 471 ? -30.125 5.242 40.781 1 93.94 471 GLY A CA 1
ATOM 3802 C C . GLY A 1 471 ? -29.156 6.289 40.25 1 93.94 471 GLY A C 1
ATOM 3803 O O . GLY A 1 471 ? -28.609 7.078 41 1 93.94 471 GLY A O 1
ATOM 3804 N N . ARG A 1 472 ? -28.859 6.23 39 1 96.38 472 ARG A N 1
ATOM 3805 C CA . ARG A 1 472 ? -27.891 7.121 38.344 1 96.38 472 ARG A CA 1
ATOM 3806 C C . ARG A 1 472 ? -28.578 8 37.312 1 96.38 472 ARG A C 1
ATOM 3808 O O . ARG A 1 472 ? -29.719 7.738 36.906 1 96.38 472 ARG A O 1
ATOM 3815 N N . TYR A 1 473 ? -27.906 9.055 37 1 97.31 473 TYR A N 1
ATOM 3816 C CA . TYR A 1 473 ? -28.344 9.93 35.938 1 97.31 473 TYR A CA 1
ATOM 3817 C C . TYR A 1 473 ? -27.594 9.625 34.625 1 97.31 473 TYR A C 1
ATOM 3819 O O . TYR A 1 473 ? -26.406 9.344 34.656 1 97.31 473 TYR A O 1
ATOM 3827 N N . GLY A 1 474 ? -28.312 9.586 33.594 1 96.12 474 GLY A N 1
ATOM 3828 C CA . GLY A 1 474 ? -27.719 9.367 32.281 1 96.12 474 GLY A CA 1
ATOM 3829 C C . GLY A 1 474 ? -28.188 10.375 31.25 1 96.12 474 GLY A C 1
ATOM 3830 O O . GLY A 1 474 ? -28.938 11.297 31.562 1 96.12 474 GLY A O 1
ATOM 3831 N N . ILE A 1 475 ? -27.547 10.273 30.031 1 94.62 475 ILE A N 1
ATOM 3832 C CA . ILE A 1 475 ? -27.891 11.156 28.922 1 94.62 475 ILE A CA 1
ATOM 3833 C C . ILE A 1 475 ? -28.297 10.328 27.703 1 94.62 475 ILE A C 1
ATOM 3835 O O . ILE A 1 475 ? -27.531 9.477 27.25 1 94.62 475 ILE A O 1
ATOM 3839 N N . PHE A 1 476 ? -29.453 10.602 27.188 1 91.94 476 PHE A N 1
ATOM 3840 C CA . PHE A 1 476 ? -29.969 9.977 25.969 1 91.94 476 PHE A CA 1
ATOM 3841 C C . PHE A 1 476 ? -30.969 10.883 25.266 1 91.94 476 PHE A C 1
ATOM 3843 O O . PHE A 1 476 ? -31.828 11.477 25.922 1 91.94 476 PHE A O 1
ATOM 3850 N N . PRO A 1 477 ? -30.984 11.023 23.953 1 90.44 477 PRO A N 1
ATOM 3851 C CA . PRO A 1 477 ? -29.953 10.547 23.047 1 90.44 477 PRO A CA 1
ATOM 3852 C C . PRO A 1 477 ? -28.656 11.352 23.156 1 90.44 477 PRO A C 1
ATOM 3854 O O . PRO A 1 477 ? -28.688 12.516 23.562 1 90.44 477 PRO A O 1
ATOM 3857 N N . ASP A 1 478 ? -27.547 10.68 22.906 1 91.75 478 ASP A N 1
ATOM 3858 C CA . ASP A 1 478 ? -26.203 11.273 22.906 1 91.75 478 ASP A CA 1
ATOM 3859 C C . ASP A 1 478 ? -25.438 10.883 21.641 1 91.75 478 ASP A C 1
ATOM 3861 O O . ASP A 1 478 ? -25.75 9.891 21 1 91.75 478 ASP A O 1
ATOM 3865 N N . ILE A 1 479 ? -24.609 11.828 21.203 1 90.38 479 ILE A N 1
ATOM 3866 C CA . ILE A 1 479 ? -23.688 11.516 20.094 1 90.38 479 ILE A CA 1
ATOM 3867 C C . ILE A 1 479 ? -22.25 11.797 20.516 1 90.38 479 ILE A C 1
ATOM 3869 O O . ILE A 1 479 ? -21.953 12.898 20.984 1 90.38 479 ILE A O 1
ATOM 3873 N N . SER A 1 480 ? -21.375 10.719 20.453 1 91.75 480 SER A N 1
ATOM 3874 C CA . SER A 1 480 ? -19.953 11.008 20.484 1 91.75 480 SER A CA 1
ATOM 3875 C C . SER A 1 480 ? -19.5 11.742 19.234 1 91.75 480 SER A C 1
ATOM 3877 O O . SER A 1 480 ? -19.688 11.258 18.109 1 91.75 480 SER A O 1
ATOM 3879 N N . PRO A 1 481 ? -18.969 12.82 19.375 1 90.12 481 PRO A N 1
ATOM 3880 C CA . PRO A 1 481 ? -18.75 13.695 18.219 1 90.12 481 PRO A CA 1
ATOM 3881 C C . PRO A 1 481 ? -18.031 12.992 17.062 1 90.12 481 PRO A C 1
ATOM 3883 O O . PRO A 1 481 ? -16.938 12.469 17.25 1 90.12 481 PRO A O 1
ATOM 3886 N N . GLU A 1 482 ? -18.609 12.977 15.883 1 82.06 482 GLU A N 1
ATOM 3887 C CA . GLU A 1 482 ? -18.172 12.516 14.562 1 82.06 482 GLU A CA 1
ATOM 3888 C C . GLU A 1 482 ? -18.016 11 14.531 1 82.06 482 GLU A C 1
ATOM 3890 O O . GLU A 1 482 ? -17.578 10.438 13.531 1 82.06 482 GLU A O 1
ATOM 3895 N N . GLN A 1 483 ? -18.312 10.352 15.648 1 82.06 483 GLN A N 1
ATOM 3896 C CA . GLN A 1 483 ? -18.172 8.898 15.664 1 82.06 483 GLN A CA 1
ATOM 3897 C C . GLN A 1 483 ? -19.266 8.234 14.828 1 82.06 483 GLN A C 1
ATOM 3899 O O . GLN A 1 483 ? -19.062 7.156 14.273 1 82.06 483 GLN A O 1
ATOM 3904 N N . GLY A 1 484 ? -20.469 8.875 14.766 1 71.12 484 GLY A N 1
ATOM 3905 C CA . GLY A 1 484 ? -21.453 8.398 13.812 1 71.12 484 GLY A CA 1
ATOM 3906 C C . GLY A 1 484 ? -22.703 7.852 14.477 1 71.12 484 GLY A C 1
ATOM 3907 O O . GLY A 1 484 ? -23.797 8.383 14.289 1 71.12 484 GLY A O 1
ATOM 3908 N N . PRO A 1 485 ? -22.594 6.836 15.438 1 72.12 485 PRO A N 1
ATOM 3909 C CA . PRO A 1 485 ? -23.797 6.195 15.961 1 72.12 485 PRO A CA 1
ATOM 3910 C C . PRO A 1 485 ? -24.484 7.023 17.047 1 72.12 485 PRO A C 1
ATOM 3912 O O . PRO A 1 485 ? -23.812 7.684 17.844 1 72.12 485 PRO A O 1
ATOM 3915 N N . LEU A 1 486 ? -25.875 7.031 16.969 1 80.75 486 LEU A N 1
ATOM 3916 C CA . LEU A 1 486 ? -26.609 7.457 18.141 1 80.75 486 LEU A CA 1
ATOM 3917 C C . LEU A 1 486 ? -26.328 6.539 19.328 1 80.75 486 LEU A C 1
ATOM 3919 O O . LEU A 1 486 ? -26.25 5.316 19.172 1 80.75 486 LEU A O 1
ATOM 3923 N N . THR A 1 487 ? -26.078 7.16 20.438 1 87.81 487 THR A N 1
ATOM 3924 C CA . THR A 1 487 ? -25.656 6.352 21.578 1 87.81 487 THR A CA 1
ATOM 3925 C C . THR A 1 487 ? -26.219 6.91 22.891 1 87.81 487 THR A C 1
ATOM 3927 O O . THR A 1 487 ? -27.156 7.719 22.859 1 87.81 487 THR A O 1
ATOM 3930 N N . ARG A 1 488 ? -25.875 6.277 23.953 1 90.38 488 ARG A N 1
ATOM 3931 C CA . ARG A 1 488 ? -26.172 6.688 25.312 1 90.38 488 ARG A CA 1
ATOM 3932 C C . ARG A 1 488 ? -24.906 6.773 26.156 1 90.38 488 ARG A C 1
ATOM 3934 O O . ARG A 1 488 ? -24.016 5.926 26.031 1 90.38 488 ARG A O 1
ATOM 3941 N N . ASN A 1 489 ? -24.797 7.898 26.906 1 95 489 ASN A N 1
ATOM 3942 C CA . ASN A 1 489 ? -23.719 8.008 27.891 1 95 489 ASN A CA 1
ATOM 3943 C C . ASN A 1 489 ? -22.344 7.832 27.25 1 95 489 ASN A C 1
ATOM 3945 O O . ASN A 1 489 ? -21.578 6.969 27.656 1 95 489 ASN A O 1
ATOM 3949 N N . SER A 1 490 ? -22 8.664 26.281 1 96 490 SER A N 1
ATOM 3950 C CA . SER A 1 490 ? -20.625 8.617 25.781 1 96 490 SER A CA 1
ATOM 3951 C C . SER A 1 490 ? -19.625 9.047 26.844 1 96 490 SER A C 1
ATOM 3953 O O . SER A 1 490 ? -19.938 9.906 27.672 1 96 490 SER A O 1
ATOM 3955 N N . THR A 1 491 ? -18.484 8.43 26.844 1 97.69 491 THR A N 1
ATOM 3956 C CA . THR A 1 491 ? -17.453 8.727 27.844 1 97.69 491 THR A CA 1
ATOM 3957 C C . THR A 1 491 ? -17.078 10.203 27.812 1 97.69 491 THR A C 1
ATOM 3959 O O . THR A 1 491 ? -16.891 10.828 28.859 1 97.69 491 THR A O 1
ATOM 3962 N N . CYS A 1 492 ? -16.969 10.75 26.656 1 97.19 492 CYS A N 1
ATOM 3963 C CA . CYS A 1 492 ? -16.609 12.156 26.516 1 97.19 492 CYS A CA 1
ATOM 3964 C C . CYS A 1 492 ? -17.672 13.062 27.141 1 97.19 492 CYS A C 1
ATOM 3966 O O . CYS A 1 492 ? -17.359 14.023 27.828 1 97.19 492 CYS A O 1
ATOM 3968 N N . THR A 1 493 ? -18.938 12.711 26.906 1 97.56 493 THR A N 1
ATOM 3969 C CA . THR A 1 493 ? -20.031 13.492 27.469 1 97.56 493 THR A CA 1
ATOM 3970 C C . THR A 1 493 ? -20.062 13.367 28.984 1 97.56 493 THR A C 1
ATOM 3972 O O . THR A 1 493 ? -20.141 14.375 29.703 1 97.56 493 THR A O 1
ATOM 3975 N N . LEU A 1 494 ? -19.984 12.18 29.469 1 98.25 494 LEU A N 1
ATOM 3976 C CA . LEU A 1 494 ? -20.031 11.961 30.906 1 98.25 494 LEU A CA 1
ATOM 3977 C C . LEU A 1 494 ? -18.891 12.703 31.609 1 98.25 494 LEU A C 1
ATOM 3979 O O . LEU A 1 494 ? -19.109 13.359 32.625 1 98.25 494 LEU A O 1
ATOM 3983 N N . ALA A 1 495 ? -17.734 12.594 31.047 1 98 495 ALA A N 1
ATOM 3984 C CA . ALA A 1 495 ? -16.578 13.234 31.656 1 98 495 ALA A CA 1
ATOM 3985 C C . ALA A 1 495 ? -16.719 14.75 31.641 1 98 495 ALA A C 1
ATOM 3987 O O . ALA A 1 495 ? -16.438 15.414 32.625 1 98 495 ALA A O 1
ATOM 3988 N N . ALA A 1 496 ? -17.094 15.328 30.516 1 98 496 ALA A N 1
ATOM 3989 C CA . ALA A 1 496 ? -17.203 16.766 30.359 1 98 496 ALA A CA 1
ATOM 3990 C C . ALA A 1 496 ? -18.297 17.328 31.266 1 98 496 ALA A C 1
ATOM 3992 O O . ALA A 1 496 ? -18.125 18.359 31.922 1 98 496 ALA A O 1
ATOM 3993 N N . VAL A 1 497 ? -19.406 16.656 31.312 1 98.31 497 VAL A N 1
ATOM 3994 C CA . VAL A 1 497 ? -20.531 17.109 32.125 1 98.31 497 VAL A CA 1
ATOM 3995 C C . VAL A 1 497 ? -20.172 17.016 33.594 1 98.31 497 VAL A C 1
ATOM 3997 O O . VAL A 1 497 ? -20.438 17.953 34.375 1 98.31 497 VAL A O 1
ATOM 4000 N N . LYS A 1 498 ? -19.641 15.898 33.969 1 98.12 498 LYS A N 1
ATOM 4001 C CA . LYS A 1 498 ? -19.188 15.734 35.344 1 98.12 498 LYS A CA 1
ATOM 4002 C C . LYS A 1 498 ? -18.266 16.875 35.781 1 98.12 498 LYS A C 1
ATOM 4004 O O . LYS A 1 498 ? -18.453 17.469 36.844 1 98.12 498 LYS A O 1
ATOM 4009 N N . TYR A 1 499 ? -17.359 17.141 34.969 1 97.81 499 TYR A N 1
ATOM 4010 C CA . TYR A 1 499 ? -16.391 18.188 35.25 1 97.81 499 TYR A CA 1
ATOM 4011 C C . TYR A 1 499 ? -17.062 19.562 35.312 1 97.81 499 TYR A C 1
ATOM 4013 O O . TYR A 1 499 ? -16.75 20.391 36.156 1 97.81 499 TYR A O 1
ATOM 4021 N N . ALA A 1 500 ? -17.938 19.828 34.375 1 98 500 ALA A N 1
ATOM 4022 C CA . ALA A 1 500 ? -18.641 21.109 34.312 1 98 500 ALA A CA 1
ATOM 4023 C C . ALA A 1 500 ? -19.438 21.344 35.594 1 98 500 ALA A C 1
ATOM 4025 O O . ALA A 1 500 ? -19.484 22.453 36.125 1 98 500 ALA A O 1
ATOM 4026 N N . LEU A 1 501 ? -20.094 20.312 36.062 1 98 501 LEU A N 1
ATOM 4027 C CA . LEU A 1 501 ? -20.859 20.406 37.312 1 98 501 LEU A CA 1
ATOM 4028 C C . LEU A 1 501 ? -19.953 20.703 38.5 1 98 501 LEU A C 1
ATOM 4030 O O . LEU A 1 501 ? -20.281 21.516 39.344 1 98 501 LEU A O 1
ATOM 4034 N N . ARG A 1 502 ? -18.859 20.109 38.469 1 97.12 502 ARG A N 1
ATOM 4035 C CA . ARG A 1 502 ? -17.891 20.328 39.562 1 97.12 502 ARG A CA 1
ATOM 4036 C C . ARG A 1 502 ? -17.328 21.75 39.5 1 97.12 502 ARG A C 1
ATOM 4038 O O . ARG A 1 502 ? -17.172 22.406 40.531 1 97.12 502 ARG A O 1
ATOM 4045 N N . ILE A 1 503 ? -16.984 22.203 38.281 1 97.25 503 ILE A N 1
ATOM 4046 C CA . ILE A 1 503 ? -16.469 23.562 38.094 1 97.25 503 ILE A CA 1
ATOM 4047 C C . ILE A 1 503 ? -17.5 24.578 38.594 1 97.25 503 ILE A C 1
ATOM 4049 O O . ILE A 1 503 ? -17.141 25.531 39.281 1 97.25 503 ILE A O 1
ATOM 4053 N N . ALA A 1 504 ? -18.703 24.359 38.219 1 97.75 504 ALA A N 1
ATOM 4054 C CA . ALA A 1 504 ? -19.75 25.281 38.625 1 97.75 504 ALA A CA 1
ATOM 4055 C C . ALA A 1 504 ? -19.891 25.328 40.125 1 97.75 504 ALA A C 1
ATOM 4057 O O . ALA A 1 504 ? -20.047 26.406 40.719 1 97.75 504 ALA A O 1
ATOM 4058 N N . ALA A 1 505 ? -19.859 24.203 40.719 1 97.62 505 ALA A N 1
ATOM 4059 C CA . ALA A 1 505 ? -19.953 24.125 42.156 1 97.62 505 ALA A CA 1
ATOM 4060 C C . ALA A 1 505 ? -18.781 24.812 42.844 1 97.62 505 ALA A C 1
ATOM 4062 O O . ALA A 1 505 ? -18.953 25.562 43.812 1 97.62 505 ALA A O 1
ATOM 4063 N N . GLU A 1 506 ? -17.625 24.578 42.375 1 96.62 506 GLU A N 1
ATOM 4064 C CA . GLU A 1 506 ? -16.438 25.188 42.938 1 96.62 506 GLU A CA 1
ATOM 4065 C C . GLU A 1 506 ? -16.453 26.703 42.75 1 96.62 506 GLU A C 1
ATOM 4067 O O . GLU A 1 506 ? -16.062 27.438 43.656 1 96.62 506 GLU A O 1
ATOM 4072 N N . ALA A 1 507 ? -16.797 27.125 41.562 1 97.69 507 ALA A N 1
ATOM 4073 C CA . ALA A 1 507 ? -16.906 28.562 41.312 1 97.69 507 ALA A CA 1
ATOM 4074 C C . ALA A 1 507 ? -17.922 29.219 42.219 1 97.69 507 ALA A C 1
ATOM 4076 O O . ALA A 1 507 ? -17.719 30.328 42.719 1 97.69 507 ALA A O 1
ATOM 4077 N N . SER A 1 508 ? -19.031 28.516 42.375 1 96.88 508 SER A N 1
ATOM 4078 C CA . SER A 1 508 ? -20.062 29 43.281 1 96.88 508 SER A CA 1
ATOM 4079 C C . SER A 1 508 ? -19.531 29.188 44.688 1 96.88 508 SER A C 1
ATOM 4081 O O . SER A 1 508 ? -19.812 30.188 45.344 1 96.88 508 SER A O 1
ATOM 4083 N N . GLU A 1 509 ? -18.812 28.297 45.156 1 96.31 509 GLU A N 1
ATOM 4084 C CA . GLU A 1 509 ? -18.203 28.359 46.469 1 96.31 509 GLU A CA 1
ATOM 4085 C C . GLU A 1 509 ? -17.234 29.531 46.594 1 96.31 509 GLU A C 1
ATOM 4087 O O . GLU A 1 509 ? -17.25 30.266 47.562 1 96.31 509 GLU A O 1
ATOM 4092 N N . LEU A 1 510 ? -16.375 29.703 45.625 1 95.94 510 LEU A N 1
ATOM 4093 C CA . LEU A 1 510 ? -15.367 30.75 45.625 1 95.94 510 LEU A CA 1
ATOM 4094 C C . LEU A 1 510 ? -16.016 32.125 45.625 1 95.94 510 LEU A C 1
ATOM 4096 O O . LEU A 1 510 ? -15.484 33.062 46.188 1 95.94 510 LEU A O 1
ATOM 4100 N N . LEU A 1 511 ? -17.188 32.219 44.969 1 96.69 511 LEU A N 1
ATOM 4101 C CA . LEU A 1 511 ? -17.828 33.531 44.812 1 96.69 511 LEU A CA 1
ATOM 4102 C C . LEU A 1 511 ? -18.844 33.781 45.906 1 96.69 511 LEU A C 1
ATOM 4104 O O . LEU A 1 511 ? -19.469 34.844 45.969 1 96.69 511 LEU A O 1
ATOM 4108 N N . GLY A 1 512 ? -19.062 32.781 46.75 1 93.69 512 GLY A N 1
ATOM 4109 C CA . GLY A 1 512 ? -19.984 32.938 47.844 1 93.69 512 GLY A CA 1
ATOM 4110 C C . GLY A 1 512 ? -21.438 32.906 47.406 1 93.69 512 GLY A C 1
ATOM 4111 O O . GLY A 1 512 ? -22.281 33.562 48.031 1 93.69 512 GLY A O 1
ATOM 4112 N N . GLU A 1 513 ? -21.703 32.219 46.375 1 91.25 513 GLU A N 1
ATOM 4113 C CA . GLU A 1 513 ? -23.062 32.062 45.875 1 91.25 513 GLU A CA 1
ATOM 4114 C C . GLU A 1 513 ? -23.875 31.094 46.75 1 91.25 513 GLU A C 1
ATOM 4116 O O . GLU A 1 513 ? -23.359 30.562 47.719 1 91.25 513 GLU A O 1
ATOM 4121 N N . THR A 1 514 ? -25.141 30.859 46.344 1 86.75 514 THR A N 1
ATOM 4122 C CA . THR A 1 514 ? -26.078 30.109 47.188 1 86.75 514 THR A CA 1
ATOM 4123 C C . THR A 1 514 ? -25.656 28.656 47.312 1 86.75 514 THR A C 1
ATOM 4125 O O . THR A 1 514 ? -25.188 28.047 46.344 1 86.75 514 THR A O 1
ATOM 4128 N N . TYR A 1 515 ? -25.875 28.203 48.375 1 88.69 515 TYR A N 1
ATOM 4129 C CA . TYR A 1 515 ? -25.469 26.844 48.75 1 88.69 515 TYR A CA 1
ATOM 4130 C C . TYR A 1 515 ? -26.359 25.812 48.062 1 88.69 515 TYR A C 1
ATOM 4132 O O . TYR A 1 515 ? -25.891 24.734 47.688 1 88.69 515 TYR A O 1
ATOM 4140 N N . GLU A 1 516 ? -27.531 26.047 47.812 1 90.38 516 GLU A N 1
ATOM 4141 C CA . GLU A 1 516 ? -28.5 25.078 47.344 1 90.38 516 GLU A CA 1
ATOM 4142 C C . GLU A 1 516 ? -28.125 24.594 45.938 1 90.38 516 GLU A C 1
ATOM 4144 O O . GLU A 1 516 ? -28.141 23.391 45.656 1 90.38 516 GLU A O 1
ATOM 4149 N N . GLU A 1 517 ? -27.797 25.484 45.125 1 92.56 517 GLU A N 1
ATOM 4150 C CA . GLU A 1 517 ? -27.438 25.109 43.781 1 92.56 517 GLU A CA 1
ATOM 4151 C C . GLU A 1 517 ? -26.156 24.281 43.75 1 92.56 517 GLU A C 1
ATOM 4153 O O . GLU A 1 517 ? -26.094 23.25 43.062 1 92.56 517 GLU A O 1
ATOM 4158 N N . ARG A 1 518 ? -25.172 24.734 44.438 1 93.75 518 ARG A N 1
ATOM 4159 C CA . ARG A 1 518 ? -23.906 24.031 44.406 1 93.75 518 ARG A CA 1
ATOM 4160 C C . ARG A 1 518 ? -24.047 22.625 44.938 1 93.75 518 ARG A C 1
ATOM 4162 O O . ARG A 1 518 ? -23.422 21.688 44.438 1 93.75 518 ARG A O 1
ATOM 4169 N N . ASP A 1 519 ? -24.812 22.422 45.969 1 95.06 519 ASP A N 1
ATOM 4170 C CA . ASP A 1 519 ? -25.031 21.094 46.531 1 95.06 519 ASP A CA 1
ATOM 4171 C C . ASP A 1 519 ? -25.719 20.172 45.5 1 95.06 519 ASP A C 1
ATOM 4173 O O . ASP A 1 519 ? -25.406 18.984 45.438 1 95.06 519 ASP A O 1
ATOM 4177 N N . ARG A 1 520 ? -26.609 20.688 44.812 1 95.62 520 ARG A N 1
ATOM 4178 C CA . ARG A 1 520 ? -27.297 19.922 43.781 1 95.62 520 ARG A CA 1
ATOM 4179 C C . ARG A 1 520 ? -26.328 19.484 42.688 1 95.62 520 ARG A C 1
ATOM 4181 O O . ARG A 1 520 ? -26.375 18.344 42.219 1 95.62 520 ARG A O 1
ATOM 4188 N N . TRP A 1 521 ? -25.516 20.422 42.25 1 97.44 521 TRP A N 1
ATOM 4189 C CA . TRP A 1 521 ? -24.562 20.125 41.188 1 97.44 521 TRP A CA 1
ATOM 4190 C C . TRP A 1 521 ? -23.547 19.078 41.625 1 97.44 521 TRP A C 1
ATOM 4192 O O . TRP A 1 521 ? -23.203 18.172 40.844 1 97.44 521 TRP A O 1
ATOM 4202 N N . LYS A 1 522 ? -23.047 19.172 42.844 1 96.81 522 LYS A N 1
ATOM 4203 C CA . LYS A 1 522 ? -22.141 18.156 43.375 1 96.81 522 LYS A CA 1
ATOM 4204 C C . LYS A 1 522 ? -22.812 16.781 43.406 1 96.81 522 LYS A C 1
ATOM 4206 O O . LYS A 1 522 ? -22.203 15.773 43.062 1 96.81 522 LYS A O 1
ATOM 4211 N N . ALA A 1 523 ? -24.047 16.781 43.812 1 96.06 523 ALA A N 1
ATOM 4212 C CA . ALA A 1 523 ? -24.797 15.531 43.906 1 96.06 523 ALA A CA 1
ATOM 4213 C C . ALA A 1 523 ? -25.016 14.93 42.5 1 96.06 523 ALA A C 1
ATOM 4215 O O . ALA A 1 523 ? -24.906 13.711 42.344 1 96.06 523 ALA A O 1
ATOM 4216 N N . LEU A 1 524 ? -25.359 15.727 41.594 1 96.81 524 LEU A N 1
ATOM 4217 C CA . LEU A 1 524 ? -25.562 15.266 40.219 1 96.81 524 LEU A CA 1
ATOM 4218 C C . LEU A 1 524 ? -24.266 14.68 39.656 1 96.81 524 LEU A C 1
ATOM 4220 O O . LEU A 1 524 ? -24.297 13.641 39 1 96.81 524 LEU A O 1
ATOM 4224 N N . ALA A 1 525 ? -23.141 15.344 39.875 1 97.56 525 ALA A N 1
ATOM 4225 C CA . ALA A 1 525 ? -21.844 14.875 39.375 1 97.56 525 ALA A CA 1
ATOM 4226 C C . ALA A 1 525 ? -21.5 13.5 39.969 1 97.56 525 ALA A C 1
ATOM 4228 O O . ALA A 1 525 ? -20.969 12.641 39.25 1 97.56 525 ALA A O 1
ATOM 4229 N N . GLU A 1 526 ? -21.844 13.305 41.188 1 96.06 526 GLU A N 1
ATOM 4230 C CA . GLU A 1 526 ? -21.516 12.055 41.875 1 96.06 526 GLU A CA 1
ATOM 4231 C C . GLU A 1 526 ? -22.438 10.922 41.406 1 96.06 526 GLU A C 1
ATOM 4233 O O . GLU A 1 526 ? -22.062 9.75 41.469 1 96.06 526 GLU A O 1
ATOM 4238 N N . ARG A 1 527 ? -23.594 11.266 40.969 1 96.62 527 ARG A N 1
ATOM 4239 C CA . ARG A 1 527 ? -24.578 10.25 40.625 1 96.62 527 ARG A CA 1
ATOM 4240 C C . ARG A 1 527 ? -24.719 10.094 39.125 1 96.62 527 ARG A C 1
ATOM 4242 O O . ARG A 1 527 ? -25.672 9.492 38.625 1 96.62 527 ARG A O 1
ATOM 4249 N N . LEU A 1 528 ? -23.828 10.672 38.406 1 97.69 528 LEU A N 1
ATOM 4250 C CA . LEU A 1 528 ? -23.812 10.438 36.938 1 97.69 528 LEU A CA 1
ATOM 4251 C C . LEU A 1 528 ? -23.438 9 36.625 1 97.69 528 LEU A C 1
ATOM 4253 O O . LEU A 1 528 ? -22.703 8.359 37.406 1 97.69 528 LEU A O 1
ATOM 4257 N N . ALA A 1 529 ? -23.875 8.469 35.531 1 97.06 529 ALA A N 1
ATOM 4258 C CA . ALA A 1 529 ? -23.516 7.129 35.094 1 97.06 529 ALA A CA 1
ATOM 4259 C C . ALA A 1 529 ? -22 6.961 35.031 1 97.06 529 ALA A C 1
ATOM 4261 O O . ALA A 1 529 ? -21.281 7.898 34.688 1 97.06 529 ALA A O 1
ATOM 4262 N N . PRO A 1 530 ? -21.516 5.84 35.438 1 96.19 530 PRO A N 1
ATOM 4263 C CA . PRO A 1 530 ? -20.078 5.613 35.344 1 96.19 530 PRO A CA 1
ATOM 4264 C C . PRO A 1 530 ? -19.594 5.512 33.906 1 96.19 530 PRO A C 1
ATOM 4266 O O . PRO A 1 530 ? -20.406 5.297 33 1 96.19 530 PRO A O 1
ATOM 4269 N N . TYR A 1 531 ? -18.281 5.668 33.719 1 97.06 531 TYR A N 1
ATOM 4270 C CA . TYR A 1 531 ? -17.719 5.477 32.406 1 97.06 531 TYR A CA 1
ATOM 4271 C C . TYR A 1 531 ? -17.906 4.035 31.938 1 97.06 531 TYR A C 1
ATOM 4273 O O . TYR A 1 531 ? -17.5 3.1 32.625 1 97.06 531 TYR A O 1
ATOM 4281 N N . PRO A 1 532 ? -18.484 3.877 30.75 1 95.88 532 PRO A N 1
ATOM 4282 C CA . PRO A 1 532 ? -18.625 2.5 30.266 1 95.88 532 PRO A CA 1
ATOM 4283 C C . PRO A 1 532 ? -17.297 1.827 29.984 1 95.88 532 PRO A C 1
ATOM 4285 O O . PRO A 1 532 ? -16.375 2.473 29.484 1 95.88 532 PRO A O 1
ATOM 4288 N N . SER A 1 533 ? -17.141 0.568 30.328 1 95.44 533 SER A N 1
ATOM 4289 C CA . SER A 1 533 ? -15.898 -0.183 30.125 1 95.44 533 SER A CA 1
ATOM 4290 C C . SER A 1 533 ? -16.188 -1.63 29.75 1 95.44 533 SER A C 1
ATOM 4292 O O . SER A 1 533 ? -17.297 -2.131 29.984 1 95.44 533 SER A O 1
ATOM 4294 N N . ALA A 1 534 ? -15.273 -2.244 29.078 1 92.69 534 ALA A N 1
ATOM 4295 C CA . ALA A 1 534 ? -15.352 -3.656 28.703 1 92.69 534 ALA A CA 1
ATOM 4296 C C . ALA A 1 534 ? -13.969 -4.227 28.406 1 92.69 534 ALA A C 1
ATOM 4298 O O . ALA A 1 534 ? -12.992 -3.48 28.312 1 92.69 534 ALA A O 1
ATOM 4299 N N . VAL A 1 535 ? -13.859 -5.535 28.344 1 86.44 535 VAL A N 1
ATOM 4300 C CA . VAL A 1 535 ? -12.602 -6.199 28 1 86.44 535 VAL A CA 1
ATOM 4301 C C . VAL A 1 535 ? -12.477 -6.336 26.484 1 86.44 535 VAL A C 1
ATOM 4303 O O . VAL A 1 535 ? -13.32 -6.961 25.844 1 86.44 535 VAL A O 1
ATOM 4306 N N . SER A 1 536 ? -11.469 -5.645 25.922 1 79.19 536 SER A N 1
ATOM 4307 C CA . SER A 1 536 ? -11.094 -5.809 24.516 1 79.19 536 SER A CA 1
ATOM 4308 C C . SER A 1 536 ? -10.305 -7.098 24.312 1 79.19 536 SER A C 1
ATOM 4310 O O . SER A 1 536 ? -9.531 -7.508 25.172 1 79.19 536 SER A O 1
ATOM 4312 N N . ALA A 1 537 ? -10.508 -7.719 23.172 1 62.41 537 ALA A N 1
ATOM 4313 C CA . ALA A 1 537 ? -9.766 -8.93 22.828 1 62.41 537 ALA A CA 1
ATOM 4314 C C . ALA A 1 537 ? -8.273 -8.641 22.703 1 62.41 537 ALA A C 1
ATOM 4316 O O . ALA A 1 537 ? -7.441 -9.508 23 1 62.41 537 ALA A O 1
ATOM 4317 N N . ARG A 1 538 ? -7.953 -7.438 22.359 1 61.59 538 ARG A N 1
ATOM 4318 C CA . ARG A 1 538 ? -6.578 -7.113 22 1 61.59 538 ARG A CA 1
ATOM 4319 C C . ARG A 1 538 ? -5.914 -6.25 23.062 1 61.59 538 ARG A C 1
ATOM 4321 O O . ARG A 1 538 ? -4.699 -6.316 23.25 1 61.59 538 ARG A O 1
ATOM 4328 N N . TYR A 1 539 ? -6.703 -5.477 23.859 1 78.75 539 TYR A N 1
ATOM 4329 C CA . TYR A 1 539 ? -6.066 -4.414 24.625 1 78.75 539 TYR A CA 1
ATOM 4330 C C . TYR A 1 539 ? -6.344 -4.582 26.109 1 78.75 539 TYR A C 1
ATOM 4332 O O . TYR A 1 539 ? -5.848 -3.812 26.938 1 78.75 539 TYR A O 1
ATOM 4340 N N . GLY A 1 540 ? -7.137 -5.621 26.562 1 81.25 540 GLY A N 1
ATOM 4341 C CA . GLY A 1 540 ? -7.551 -5.758 27.938 1 81.25 540 GLY A CA 1
ATOM 4342 C C . GLY A 1 540 ? -8.773 -4.926 28.281 1 81.25 540 GLY A C 1
ATOM 4343 O O . GLY A 1 540 ? -9.602 -4.645 27.422 1 81.25 540 GLY A O 1
ATOM 4344 N N . GLU A 1 541 ? -8.875 -4.59 29.531 1 90.62 541 GLU A N 1
ATOM 4345 C CA . GLU A 1 541 ? -10.016 -3.773 29.938 1 90.62 541 GLU A CA 1
ATOM 4346 C C . GLU A 1 541 ? -9.836 -2.324 29.484 1 90.62 541 GLU A C 1
ATOM 4348 O O . GLU A 1 541 ? -8.844 -1.68 29.812 1 90.62 541 GLU A O 1
ATOM 4353 N N . VAL A 1 542 ? -10.766 -1.814 28.719 1 94.56 542 VAL A N 1
ATOM 4354 C CA . VAL A 1 542 ? -10.68 -0.462 28.172 1 94.56 542 VAL A CA 1
ATOM 4355 C C . VAL A 1 542 ? -11.969 0.3 28.469 1 94.56 542 VAL A C 1
ATOM 4357 O O . VAL A 1 542 ? -13.008 -0.308 28.734 1 94.56 542 VAL A O 1
ATOM 4360 N N . MET A 1 543 ? -11.883 1.593 28.484 1 96.75 543 MET A N 1
ATOM 4361 C CA . MET A 1 543 ? -13.086 2.416 28.406 1 96.75 543 MET A CA 1
ATOM 4362 C C . MET A 1 543 ? -13.695 2.375 27.016 1 96.75 543 MET A C 1
ATOM 4364 O O . MET A 1 543 ? -12.977 2.357 26.016 1 96.75 543 MET A O 1
ATOM 4368 N N . LEU A 1 544 ? -15.016 2.377 27 1 94.5 544 LEU A N 1
ATOM 4369 C CA . LEU A 1 544 ? -15.742 2.363 25.734 1 94.5 544 LEU A CA 1
ATOM 4370 C C . LEU A 1 544 ? -16.047 3.781 25.266 1 94.5 544 LEU A C 1
ATOM 4372 O O . LEU A 1 544 ? -16.078 4.715 26.078 1 94.5 544 LEU A O 1
ATOM 4376 N N . ASP A 1 545 ? -16.281 3.9 23.969 1 93.75 545 ASP A N 1
ATOM 4377 C CA . ASP A 1 545 ? -16.703 5.191 23.453 1 93.75 545 ASP A CA 1
ATOM 4378 C C . ASP A 1 545 ? -18.016 5.637 24.078 1 93.75 545 ASP A C 1
ATOM 4380 O O . ASP A 1 545 ? -18.219 6.824 24.344 1 93.75 545 ASP A O 1
ATOM 4384 N N . SER A 1 546 ? -18.875 4.676 24.219 1 92.94 546 SER A N 1
ATOM 4385 C CA . SER A 1 546 ? -20.172 4.906 24.828 1 92.94 546 SER A CA 1
ATOM 4386 C C . SER A 1 546 ? -20.766 3.611 25.391 1 92.94 546 SER A C 1
ATOM 4388 O O . SER A 1 546 ? -20.203 2.531 25.156 1 92.94 546 SER A O 1
ATOM 4390 N N . GLU A 1 547 ? -21.797 3.783 26.062 1 90.81 547 GLU A N 1
ATOM 4391 C CA . GLU A 1 547 ? -22.422 2.639 26.719 1 90.81 547 GLU A CA 1
ATOM 4392 C C . GLU A 1 547 ? -22.797 1.563 25.703 1 90.81 547 GLU A C 1
ATOM 4394 O O . GLU A 1 547 ? -22.703 0.369 25.984 1 90.81 547 GLU A O 1
ATOM 4399 N N . TRP A 1 548 ? -23.141 1.971 24.469 1 84.44 548 TRP A N 1
ATOM 4400 C CA . TRP A 1 548 ? -23.609 1.005 23.469 1 84.44 548 TRP A CA 1
ATOM 4401 C C . TRP A 1 548 ? -22.516 0.69 22.453 1 84.44 548 TRP A C 1
ATOM 4403 O O . TRP A 1 548 ? -22.75 -0.018 21.484 1 84.44 548 TRP A O 1
ATOM 4413 N N . ALA A 1 549 ? -21.312 1.185 22.641 1 86.5 549 ALA A N 1
ATOM 4414 C CA . ALA A 1 549 ? -20.219 0.958 21.703 1 86.5 549 ALA A CA 1
ATOM 4415 C C . ALA A 1 549 ? -19.562 -0.399 21.938 1 86.5 549 ALA A C 1
ATOM 4417 O O . ALA A 1 549 ? -19.391 -0.814 23.078 1 86.5 549 ALA A O 1
ATOM 4418 N N . PRO A 1 550 ? -19.203 -1.138 20.891 1 81.81 550 PRO A N 1
ATOM 4419 C CA . PRO A 1 550 ? -18.375 -2.336 21.094 1 81.81 550 PRO A CA 1
ATOM 4420 C C . PRO A 1 550 ? -16.969 -2.012 21.562 1 81.81 550 PRO A C 1
ATOM 4422 O O . PRO A 1 550 ? -16.484 -0.888 21.375 1 81.81 550 PRO A O 1
ATOM 4425 N N . ALA A 1 551 ? -16.25 -2.975 22.219 1 80.31 551 ALA A N 1
ATOM 4426 C CA . ALA A 1 551 ? -14.93 -2.773 22.828 1 80.31 551 ALA A CA 1
ATOM 4427 C C . ALA A 1 551 ? -13.875 -2.473 21.766 1 80.31 551 ALA A C 1
ATOM 4429 O O . ALA A 1 551 ? -12.852 -1.853 22.062 1 80.31 551 ALA A O 1
ATOM 4430 N N . ASP A 1 552 ? -14.039 -2.803 20.547 1 75.81 552 ASP A N 1
ATOM 4431 C CA . ASP A 1 552 ? -13.023 -2.598 19.516 1 75.81 552 ASP A CA 1
ATOM 4432 C C . ASP A 1 552 ? -13.547 -1.697 18.391 1 75.81 552 ASP A C 1
ATOM 4434 O O . ASP A 1 552 ? -13.141 -1.836 17.234 1 75.81 552 ASP A O 1
ATOM 4438 N N . LEU A 1 553 ? -14.391 -0.777 18.812 1 80.12 553 LEU A N 1
ATOM 4439 C CA . LEU A 1 553 ? -14.953 0.168 17.859 1 80.12 553 LEU A CA 1
ATOM 4440 C C . LEU A 1 553 ? -13.852 1.017 17.234 1 80.12 553 LEU A C 1
ATOM 4442 O O . LEU A 1 553 ? -12.984 1.538 17.938 1 80.12 553 LEU A O 1
ATOM 4446 N N . PRO A 1 554 ? -13.781 1.128 15.82 1 75.25 554 PRO A N 1
ATOM 4447 C CA . PRO A 1 554 ? -12.883 2.137 15.242 1 75.25 554 PRO A CA 1
ATOM 4448 C C . PRO A 1 554 ? -13.234 3.555 15.688 1 75.25 554 PRO A C 1
ATOM 4450 O O . PRO A 1 554 ? -14.414 3.902 15.781 1 75.25 554 PRO A O 1
ATOM 4453 N N . LEU A 1 555 ? -12.227 4.355 15.914 1 85.94 555 LEU A N 1
ATOM 4454 C CA . LEU A 1 555 ? -12.453 5.668 16.5 1 85.94 555 LEU A CA 1
ATOM 4455 C C . LEU A 1 555 ? -12.164 6.777 15.5 1 85.94 555 LEU A C 1
ATOM 4457 O O . LEU A 1 555 ? -11.211 6.688 14.727 1 85.94 555 LEU A O 1
ATOM 4461 N N . ARG A 1 556 ? -12.992 7.797 15.5 1 85.06 556 ARG A N 1
ATOM 4462 C CA . ARG A 1 556 ? -12.742 9.031 14.766 1 85.06 556 ARG A CA 1
ATOM 4463 C C . ARG A 1 556 ? -11.875 9.992 15.578 1 85.06 556 ARG A C 1
ATOM 4465 O O . ARG A 1 556 ? -10.859 10.484 15.086 1 85.06 556 ARG A O 1
ATOM 4472 N N . HIS A 1 557 ? -12.344 10.312 16.75 1 89.88 557 HIS A N 1
ATOM 4473 C CA . HIS A 1 557 ? -11.625 11.102 17.734 1 89.88 557 HIS A CA 1
ATOM 4474 C C . HIS A 1 557 ? -11.219 10.242 18.938 1 89.88 557 HIS A C 1
ATOM 4476 O O . HIS A 1 557 ? -11.867 9.234 19.234 1 89.88 557 HIS A O 1
ATOM 4482 N N . PRO A 1 558 ? -10.117 10.664 19.547 1 93.56 558 PRO A N 1
ATOM 4483 C CA . PRO A 1 558 ? -9.82 9.969 20.797 1 93.56 558 PRO A CA 1
ATOM 4484 C C . PRO A 1 558 ? -10.586 10.547 21.984 1 93.56 558 PRO A C 1
ATOM 4486 O O . PRO A 1 558 ? -10.023 10.672 23.078 1 93.56 558 PRO A O 1
ATOM 4489 N N . SER A 1 559 ? -11.828 10.789 21.781 1 93.69 559 SER A N 1
ATOM 4490 C CA . SER A 1 559 ? -12.648 11.516 22.734 1 93.69 559 SER A CA 1
ATOM 4491 C C . SER A 1 559 ? -12.852 10.711 24.016 1 93.69 559 SER A C 1
ATOM 4493 O O . SER A 1 559 ? -13.125 11.266 25.078 1 93.69 559 SER A O 1
ATOM 4495 N N . LEU A 1 560 ? -12.75 9.406 23.906 1 96.31 560 LEU A N 1
ATOM 4496 C CA . LEU A 1 560 ? -12.914 8.555 25.078 1 96.31 560 LEU A CA 1
ATOM 4497 C C . LEU A 1 560 ? -11.773 8.781 26.062 1 96.31 560 LEU A C 1
ATOM 4499 O O . LEU A 1 560 ? -11.844 8.32 27.203 1 96.31 560 LEU A O 1
ATOM 4503 N N . LEU A 1 561 ? -10.758 9.562 25.703 1 97.31 561 LEU A N 1
ATOM 4504 C CA . LEU A 1 561 ? -9.648 9.883 26.578 1 97.31 561 LEU A CA 1
ATOM 4505 C C . LEU A 1 561 ? -9.938 11.133 27.406 1 97.31 561 LEU A C 1
ATOM 4507 O O . LEU A 1 561 ? -9.125 11.539 28.234 1 97.31 561 LEU A O 1
ATOM 4511 N N . MET A 1 562 ? -11.086 11.695 27.297 1 97.38 562 MET A N 1
ATOM 4512 C CA . MET A 1 562 ? -11.477 12.945 27.938 1 97.38 562 MET A CA 1
ATOM 4513 C C . MET A 1 562 ? -11.242 12.883 29.438 1 97.38 562 MET A C 1
ATOM 4515 O O . MET A 1 562 ? -10.797 13.859 30.047 1 97.38 562 MET A O 1
ATOM 4519 N N . PRO A 1 563 ? -11.461 11.75 30.172 1 97.88 563 PRO A N 1
ATOM 4520 C CA . PRO A 1 563 ? -11.188 11.703 31.609 1 97.88 563 PRO A CA 1
ATOM 4521 C C . PRO A 1 563 ? -9.703 11.828 31.938 1 97.88 563 PRO A C 1
ATOM 4523 O O . PRO A 1 563 ? -9.344 12.164 33.062 1 97.88 563 PRO A O 1
ATOM 4526 N N . ILE A 1 564 ? -8.828 11.539 31.016 1 98.06 564 ILE A N 1
ATOM 4527 C CA . ILE A 1 564 ? -7.387 11.594 31.219 1 98.06 564 ILE A CA 1
ATOM 4528 C C . ILE A 1 564 ? -6.863 12.969 30.797 1 98.06 564 ILE A C 1
ATOM 4530 O O . ILE A 1 564 ? -6.27 13.688 31.594 1 98.06 564 ILE A O 1
ATOM 4534 N N . TYR A 1 565 ? -7.086 13.312 29.625 1 96.81 565 TYR A N 1
ATOM 4535 C CA . TYR A 1 565 ? -6.777 14.617 29.062 1 96.81 565 TYR A CA 1
ATOM 4536 C C . TYR A 1 565 ? -7.887 15.094 28.141 1 96.81 565 TYR A C 1
ATOM 4538 O O . TYR A 1 565 ? -8.352 14.336 27.281 1 96.81 565 TYR A O 1
ATOM 4546 N N . PRO A 1 566 ? -8.344 16.281 28.344 1 95.56 566 PRO A N 1
ATOM 4547 C CA . PRO A 1 566 ? -7.707 17.375 29.078 1 95.56 566 PRO A CA 1
ATOM 4548 C C . PRO A 1 566 ? -8.188 17.484 30.516 1 95.56 566 PRO A C 1
ATOM 4550 O O . PRO A 1 566 ? -7.648 18.281 31.297 1 95.56 566 PRO A O 1
ATOM 4553 N N . ILE A 1 567 ? -9.172 16.688 31 1 95.5 567 ILE A N 1
ATOM 4554 C CA . ILE A 1 567 ? -9.82 16.906 32.281 1 95.5 567 ILE A CA 1
ATOM 4555 C C . ILE A 1 567 ? -8.891 16.484 33.406 1 95.5 567 ILE A C 1
ATOM 4557 O O . ILE A 1 567 ? -8.75 17.203 34.406 1 95.5 567 ILE A O 1
ATOM 4561 N N . GLY A 1 568 ? -8.258 15.336 33.312 1 95.12 568 GLY A N 1
ATOM 4562 C CA . GLY A 1 568 ? -7.281 14.898 34.312 1 95.12 568 GLY A CA 1
ATOM 4563 C C . GLY A 1 568 ? -7.91 14.211 35.5 1 95.12 568 GLY A C 1
ATOM 4564 O O . GLY A 1 568 ? -7.305 14.148 36.594 1 95.12 568 GLY A O 1
ATOM 4565 N N . GLU A 1 569 ? -9.109 13.75 35.344 1 96.44 569 GLU A N 1
ATOM 4566 C CA . GLU A 1 569 ? -9.734 12.953 36.406 1 96.44 569 GLU A CA 1
ATOM 4567 C C . GLU A 1 569 ? -8.953 11.664 36.656 1 96.44 569 GLU A C 1
ATOM 4569 O O . GLU A 1 569 ? -8.859 11.203 37.781 1 96.44 569 GLU A O 1
ATOM 4574 N N . ILE A 1 570 ? -8.5 11.062 35.625 1 97.44 570 ILE A N 1
ATOM 4575 C CA . ILE A 1 570 ? -7.645 9.883 35.688 1 97.44 570 ILE A CA 1
ATOM 4576 C C . ILE A 1 570 ? -6.211 10.266 35.312 1 97.44 570 ILE A C 1
ATOM 4578 O O . ILE A 1 570 ? -5.973 10.883 34.281 1 97.44 570 ILE A O 1
ATOM 4582 N N . ASP A 1 571 ? -5.289 9.922 36.156 1 96.69 571 ASP A N 1
ATOM 4583 C CA . ASP A 1 571 ? -3.895 10.266 35.906 1 96.69 571 ASP A CA 1
ATOM 4584 C C . ASP A 1 571 ? -2.951 9.25 36.562 1 96.69 571 ASP A C 1
ATOM 4586 O O . ASP A 1 571 ? -3.373 8.156 36.938 1 96.69 571 ASP A O 1
ATOM 4590 N N . ARG A 1 572 ? -1.663 9.547 36.625 1 94.69 572 ARG A N 1
ATOM 4591 C CA . ARG A 1 572 ? -0.628 8.617 37.062 1 94.69 572 ARG A CA 1
ATOM 4592 C C . ARG A 1 572 ? -0.775 8.312 38.531 1 94.69 572 ARG A C 1
ATOM 4594 O O . ARG A 1 572 ? -0.197 7.344 39.031 1 94.69 572 ARG A O 1
ATOM 4601 N N . ARG A 1 573 ? -1.577 9.023 39.219 1 93.5 573 ARG A N 1
ATOM 4602 C CA . ARG A 1 573 ? -1.734 8.836 40.656 1 93.5 573 ARG A CA 1
ATOM 4603 C C . ARG A 1 573 ? -3.023 8.086 40.969 1 93.5 573 ARG A C 1
ATOM 4605 O O . ARG A 1 573 ? -3.287 7.75 42.125 1 93.5 573 ARG A O 1
ATOM 4612 N N . SER A 1 574 ? -3.76 7.84 40 1 95.5 574 SER A N 1
ATOM 4613 C CA . SER A 1 574 ? -4.992 7.082 40.188 1 95.5 574 SER A CA 1
ATOM 4614 C C . SER A 1 574 ? -4.695 5.656 40.625 1 95.5 574 SER A C 1
ATOM 4616 O O . SER A 1 574 ? -3.551 5.203 40.562 1 95.5 574 SER A O 1
ATOM 4618 N N . GLY A 1 575 ? -5.734 4.965 41.125 1 94.56 575 GLY A N 1
ATOM 4619 C CA . GLY A 1 575 ? -5.582 3.58 41.531 1 94.56 575 GLY A CA 1
ATOM 4620 C C . GLY A 1 575 ? -5.047 2.686 40.438 1 94.56 575 GLY A C 1
ATOM 4621 O O . GLY A 1 575 ? -5.262 2.953 39.25 1 94.56 575 GLY A O 1
ATOM 4622 N N . PRO A 1 576 ? -4.406 1.708 40.812 1 92.19 576 PRO A N 1
ATOM 4623 C CA . PRO A 1 576 ? -3.713 0.874 39.844 1 92.19 576 PRO A CA 1
ATOM 4624 C C . PRO A 1 576 ? -4.652 0.317 38.75 1 92.19 576 PRO A C 1
ATOM 4626 O O . PRO A 1 576 ? -4.301 0.28 37.594 1 92.19 576 PRO A O 1
ATOM 4629 N N . GLU A 1 577 ? -5.828 -0.134 39.156 1 90.94 577 GLU A N 1
ATOM 4630 C CA . GLU A 1 577 ? -6.773 -0.705 38.188 1 90.94 577 GLU A CA 1
ATOM 4631 C C . GLU A 1 577 ? -7.238 0.342 37.188 1 90.94 577 GLU A C 1
ATOM 4633 O O . GLU A 1 577 ? -7.336 0.059 36 1 90.94 577 GLU A O 1
ATOM 4638 N N . LEU A 1 578 ? -7.48 1.498 37.75 1 94.75 578 LEU A N 1
ATOM 4639 C CA . LEU A 1 578 ? -7.938 2.59 36.906 1 94.75 578 LEU A CA 1
ATOM 4640 C C . LEU A 1 578 ? -6.816 3.066 36 1 94.75 578 LEU A C 1
ATOM 4642 O O . LEU A 1 578 ? -7.059 3.383 34.812 1 94.75 578 LEU A O 1
ATOM 4646 N N . ARG A 1 579 ? -5.652 3.104 36.469 1 94.06 579 ARG A N 1
ATOM 4647 C CA . ARG A 1 579 ? -4.496 3.502 35.688 1 94.06 579 ARG A CA 1
ATOM 4648 C C . ARG A 1 579 ? -4.238 2.51 34.562 1 94.06 579 ARG A C 1
ATOM 4650 O O . ARG A 1 579 ? -3.918 2.908 33.438 1 94.06 579 ARG A O 1
ATOM 4657 N N . GLN A 1 580 ? -4.352 1.25 34.938 1 92 580 GLN A N 1
ATOM 4658 C CA . GLN A 1 580 ? -4.152 0.214 33.938 1 92 580 GLN A CA 1
ATOM 4659 C C . GLN A 1 580 ? -5.215 0.3 32.844 1 92 580 GLN A C 1
ATOM 4661 O O . GLN A 1 580 ? -4.906 0.169 31.656 1 92 580 GLN A O 1
ATOM 4666 N N . ARG A 1 581 ? -6.422 0.468 33.25 1 94.19 581 ARG A N 1
ATOM 4667 C CA . ARG A 1 581 ? -7.508 0.629 32.281 1 94.19 581 ARG A CA 1
ATOM 4668 C C . ARG A 1 581 ? -7.254 1.821 31.375 1 94.19 581 ARG A C 1
ATOM 4670 O O . ARG A 1 581 ? -7.496 1.748 30.156 1 94.19 581 ARG A O 1
ATOM 4677 N N . ALA A 1 582 ? -6.754 2.883 31.953 1 96.44 582 ALA A N 1
ATOM 4678 C CA . ALA A 1 582 ? -6.449 4.09 31.188 1 96.44 582 ALA A CA 1
ATOM 4679 C C . ALA A 1 582 ? -5.32 3.832 30.188 1 96.44 582 ALA A C 1
ATOM 4681 O O . ALA A 1 582 ? -5.391 4.262 29.031 1 96.44 582 ALA A O 1
ATOM 4682 N N . ALA A 1 583 ? -4.32 3.148 30.641 1 93.5 583 ALA A N 1
ATOM 4683 C CA . ALA A 1 583 ? -3.199 2.814 29.766 1 93.5 583 ALA A CA 1
ATOM 4684 C C . ALA A 1 583 ? -3.652 1.922 28.609 1 93.5 583 ALA A C 1
ATOM 4686 O O . ALA A 1 583 ? -3.229 2.111 27.469 1 93.5 583 ALA A O 1
ATOM 4687 N N . ASN A 1 584 ? -4.504 0.918 28.953 1 92.56 584 ASN A N 1
ATOM 4688 C CA . ASN A 1 584 ? -5.086 0.071 27.922 1 92.56 584 ASN A CA 1
ATOM 4689 C C . ASN A 1 584 ? -5.883 0.89 26.906 1 92.56 584 ASN A C 1
ATOM 4691 O O . ASN A 1 584 ? -5.801 0.649 25.703 1 92.56 584 ASN A O 1
ATOM 4695 N N . THR A 1 585 ? -6.633 1.804 27.391 1 94.69 585 THR A N 1
ATOM 4696 C CA . THR A 1 585 ? -7.477 2.641 26.547 1 94.69 585 THR A CA 1
ATOM 4697 C C . THR A 1 585 ? -6.629 3.502 25.625 1 94.69 585 THR A C 1
ATOM 4699 O O . THR A 1 585 ? -6.973 3.686 24.453 1 94.69 585 THR A O 1
ATOM 4702 N N . LEU A 1 586 ? -5.531 4.008 26.156 1 95 586 LEU A N 1
ATOM 4703 C CA . LEU A 1 586 ? -4.617 4.809 25.344 1 95 586 LEU A CA 1
ATOM 4704 C C . LEU A 1 586 ? -4.023 3.977 24.203 1 95 586 LEU A C 1
ATOM 4706 O O . LEU A 1 586 ? -3.945 4.441 23.062 1 95 586 LEU A O 1
ATOM 4710 N N . ARG A 1 587 ? -3.629 2.76 24.516 1 88.19 587 ARG A N 1
ATOM 4711 C CA . ARG A 1 587 ? -3.096 1.865 23.5 1 88.19 587 ARG A CA 1
ATOM 4712 C C . ARG A 1 587 ? -4.148 1.551 22.438 1 88.19 587 ARG A C 1
ATOM 4714 O O . ARG A 1 587 ? -3.852 1.554 21.25 1 88.19 587 ARG A O 1
ATOM 4721 N N . TYR A 1 588 ? -5.348 1.255 22.922 1 88.69 588 TYR A N 1
ATOM 4722 C CA . TYR A 1 588 ? -6.488 1.005 22.047 1 88.69 588 TYR A CA 1
ATOM 4723 C C . TYR A 1 588 ? -6.746 2.197 21.141 1 88.69 588 TYR A C 1
ATOM 4725 O O . TYR A 1 588 ? -6.812 2.049 19.906 1 88.69 588 TYR A O 1
ATOM 4733 N N . ALA A 1 589 ? -6.812 3.393 21.672 1 91.81 589 ALA A N 1
ATOM 4734 C CA . ALA A 1 589 ? -7.094 4.613 20.922 1 91.81 589 ALA A CA 1
ATOM 4735 C C . ALA A 1 589 ? -5.988 4.895 19.906 1 91.81 589 ALA A C 1
ATOM 4737 O O . ALA A 1 589 ? -6.27 5.273 18.766 1 91.81 589 ALA A O 1
ATOM 4738 N N . SER A 1 590 ? -4.77 4.738 20.297 1 88.06 590 SER A N 1
ATOM 4739 C CA . SER A 1 590 ? -3.641 5.02 19.406 1 88.06 590 SER A CA 1
ATOM 4740 C C . SER A 1 590 ? -3.631 4.074 18.219 1 88.06 590 SER A C 1
ATOM 4742 O O . SER A 1 590 ? -3.205 4.457 17.125 1 88.06 590 SER A O 1
ATOM 4744 N N . ALA A 1 591 ? -4.141 2.891 18.406 1 75.31 591 ALA A N 1
ATOM 4745 C CA . ALA A 1 591 ? -4.086 1.869 17.359 1 75.31 591 ALA A CA 1
ATOM 4746 C C . ALA A 1 591 ? -5.309 1.943 16.453 1 75.31 591 ALA A C 1
ATOM 4748 O O . ALA A 1 591 ? -5.242 1.571 15.273 1 75.31 591 ALA A O 1
ATOM 4749 N N . ARG A 1 592 ? -6.453 2.365 16.953 1 77.62 592 ARG A N 1
ATOM 4750 C CA . ARG A 1 592 ? -7.703 2.172 16.234 1 77.62 592 ARG A CA 1
ATOM 4751 C C . ARG A 1 592 ? -8.281 3.506 15.766 1 77.62 592 ARG A C 1
ATOM 4753 O O . ARG A 1 592 ? -9.344 3.547 15.148 1 77.62 592 ARG A O 1
ATOM 4760 N N . MET A 1 593 ? -7.656 4.508 16.047 1 82.62 593 MET A N 1
ATOM 4761 C CA . MET A 1 593 ? -8.164 5.82 15.656 1 82.62 593 MET A CA 1
ATOM 4762 C C . MET A 1 593 ? -7.809 6.137 14.211 1 82.62 593 MET A C 1
ATOM 4764 O O . MET A 1 593 ? -6.742 5.75 13.727 1 82.62 593 MET A O 1
ATOM 4768 N N . GLU A 1 594 ? -8.742 6.812 13.539 1 73.94 594 GLU A N 1
ATOM 4769 C CA . GLU A 1 594 ? -8.477 7.355 12.211 1 73.94 594 GLU A CA 1
ATOM 4770 C C . GLU A 1 594 ? -7.395 8.43 12.258 1 73.94 594 GLU A C 1
ATOM 4772 O O . GLU A 1 594 ? -7.355 9.234 13.195 1 73.94 594 GLU A O 1
ATOM 4777 N N . TYR A 1 595 ? -6.605 8.453 11.18 1 75.19 595 TYR A N 1
ATOM 4778 C CA . TYR A 1 595 ? -5.555 9.461 11.086 1 75.19 595 TYR A CA 1
ATOM 4779 C C . TYR A 1 595 ? -6.133 10.82 10.719 1 75.19 595 TYR A C 1
ATOM 4781 O O . TYR A 1 595 ? -6.895 10.938 9.758 1 75.19 595 TYR A O 1
ATOM 4789 N N . GLY A 1 596 ? -5.895 11.789 11.617 1 79.19 596 GLY A N 1
ATOM 4790 C CA . GLY A 1 596 ? -6.273 13.18 11.398 1 79.19 596 GLY A CA 1
ATOM 4791 C C . GLY A 1 596 ? -5.266 14.164 11.961 1 79.19 596 GLY A C 1
ATOM 4792 O O . GLY A 1 596 ? -4.102 13.82 12.164 1 79.19 596 GLY A O 1
ATOM 4793 N N . MET A 1 597 ? -5.652 15.453 12.07 1 86.75 597 MET A N 1
ATOM 4794 C CA . MET A 1 597 ? -4.766 16.5 12.562 1 86.75 597 MET A CA 1
ATOM 4795 C C . MET A 1 597 ? -5.051 16.812 14.023 1 86.75 597 MET A C 1
ATOM 4797 O O . MET A 1 597 ? -4.43 17.703 14.609 1 86.75 597 MET A O 1
ATOM 4801 N N . PHE A 1 598 ? -5.922 16.062 14.617 1 88.69 598 PHE A N 1
ATOM 4802 C CA . PHE A 1 598 ? -6.402 16.422 15.945 1 88.69 598 PHE A CA 1
ATOM 4803 C C . PHE A 1 598 ? -6.066 15.328 16.953 1 88.69 598 PHE A C 1
ATOM 4805 O O . PHE A 1 598 ? -6.438 15.43 18.125 1 88.69 598 PHE A O 1
ATOM 4812 N N . GLN A 1 599 ? -5.395 14.328 16.625 1 90.31 599 GLN A N 1
ATOM 4813 C CA . GLN A 1 599 ? -5.324 13.172 17.516 1 90.31 599 GLN A CA 1
ATOM 4814 C C . GLN A 1 599 ? -3.934 13.031 18.125 1 90.31 599 GLN A C 1
ATOM 4816 O O . GLN A 1 599 ? -3.789 12.547 19.25 1 90.31 599 GLN A O 1
ATOM 4821 N N . PHE A 1 600 ? -2.836 13.391 17.438 1 92.19 600 PHE A N 1
ATOM 4822 C CA . PHE A 1 600 ? -1.506 12.969 17.859 1 92.19 600 PHE A CA 1
ATOM 4823 C C . PHE A 1 600 ? -1.07 13.719 19.109 1 92.19 600 PHE A C 1
ATOM 4825 O O . PHE A 1 600 ? -0.474 13.133 20.016 1 92.19 600 PHE A O 1
ATOM 4832 N N . GLY A 1 601 ? -1.396 15.031 19.219 1 95.94 601 GLY A N 1
ATOM 4833 C CA . GLY A 1 601 ? -1.109 15.766 20.453 1 95.94 601 GLY A CA 1
ATOM 4834 C C . GLY A 1 601 ? -1.968 15.328 21.625 1 95.94 601 GLY A C 1
ATOM 4835 O O . GLY A 1 601 ? -1.498 15.281 22.766 1 95.94 601 GLY A O 1
ATOM 4836 N N . TRP A 1 602 ? -3.246 15 21.312 1 96.94 602 TRP A N 1
ATOM 4837 C CA . TRP A 1 602 ? -4.152 14.516 22.344 1 96.94 602 TRP A CA 1
ATOM 4838 C C . TRP A 1 602 ? -3.648 13.211 22.938 1 96.94 602 TRP A C 1
ATOM 4840 O O . TRP A 1 602 ? -3.607 13.055 24.172 1 96.94 602 TRP A O 1
ATOM 4850 N N . LEU A 1 603 ? -3.207 12.305 22.109 1 96.88 603 LEU A N 1
ATOM 4851 C CA . LEU A 1 603 ? -2.633 11.039 22.547 1 96.88 603 LEU A CA 1
ATOM 4852 C C . LEU A 1 603 ? -1.375 11.266 23.375 1 96.88 603 LEU A C 1
ATOM 4854 O O . LEU A 1 603 ? -1.196 10.641 24.422 1 96.88 603 LEU A O 1
ATOM 4858 N N . SER A 1 604 ? -0.565 12.148 22.891 1 97.19 604 SER A N 1
ATOM 4859 C CA . SER A 1 604 ? 0.679 12.469 23.578 1 97.19 604 SER A CA 1
ATOM 4860 C C . SER A 1 604 ? 0.408 13.062 24.953 1 97.19 604 SER A C 1
ATOM 4862 O O . SER A 1 604 ? 1.037 12.672 25.938 1 97.19 604 SER A O 1
ATOM 4864 N N . CYS A 1 605 ? -0.497 14 25.047 1 98 605 CYS A N 1
ATOM 4865 C CA . CYS A 1 605 ? -0.842 14.633 26.328 1 98 605 CYS A CA 1
ATOM 4866 C C . CYS A 1 605 ? -1.418 13.617 27.297 1 98 605 CYS A C 1
ATOM 4868 O O . CYS A 1 605 ? -1.114 13.656 28.5 1 98 605 CYS A O 1
ATOM 4870 N N . ALA A 1 606 ? -2.25 12.727 26.766 1 98.25 606 ALA A N 1
ATOM 4871 C CA . ALA A 1 606 ? -2.809 11.68 27.625 1 98.25 606 ALA A CA 1
ATOM 4872 C C . ALA A 1 606 ? -1.709 10.789 28.188 1 98.25 606 ALA A C 1
ATOM 4874 O O . ALA A 1 606 ? -1.737 10.43 29.375 1 98.25 606 ALA A O 1
ATOM 4875 N N . ALA A 1 607 ? -0.765 10.445 27.375 1 97.38 607 ALA A N 1
ATOM 4876 C CA . ALA A 1 607 ? 0.37 9.648 27.844 1 97.38 607 ALA A CA 1
ATOM 4877 C C . ALA A 1 607 ? 1.143 10.383 28.938 1 97.38 607 ALA A C 1
ATOM 4879 O O . ALA A 1 607 ? 1.562 9.781 29.922 1 97.38 607 ALA A O 1
ATOM 4880 N N . SER A 1 608 ? 1.321 11.672 28.75 1 98 608 SER A N 1
ATOM 4881 C CA . SER A 1 608 ? 2.016 12.484 29.734 1 98 608 SER A CA 1
ATOM 4882 C C . SER A 1 608 ? 1.27 12.492 31.062 1 98 608 SER A C 1
ATOM 4884 O O . SER A 1 608 ? 1.884 12.391 32.125 1 98 608 SER A O 1
ATOM 4886 N N . ARG A 1 609 ? -0.041 12.609 31.031 1 98.12 609 ARG A N 1
ATOM 4887 C CA . ARG A 1 609 ? -0.867 12.633 32.219 1 98.12 609 ARG A CA 1
ATOM 4888 C C . ARG A 1 609 ? -0.785 11.305 32.969 1 98.12 609 ARG A C 1
ATOM 4890 O O . ARG A 1 609 ? -0.921 11.273 34.219 1 98.12 609 ARG A O 1
ATOM 4897 N N . LEU A 1 610 ? -0.527 10.281 32.25 1 97.31 610 LEU A N 1
ATOM 4898 C CA . LEU A 1 610 ? -0.393 8.961 32.844 1 97.31 610 LEU A CA 1
ATOM 4899 C C . LEU A 1 610 ? 1.042 8.719 33.312 1 97.31 610 LEU A C 1
ATOM 4901 O O . LEU A 1 610 ? 1.363 7.637 33.812 1 97.31 610 LEU A O 1
ATOM 4905 N N . GLY A 1 611 ? 1.948 9.688 33.062 1 95.75 611 GLY A N 1
ATOM 4906 C CA . GLY A 1 611 ? 3.316 9.633 33.562 1 95.75 611 GLY A CA 1
ATOM 4907 C C . GLY A 1 611 ? 4.262 8.914 32.625 1 95.75 611 GLY A C 1
ATOM 4908 O O . GLY A 1 611 ? 5.391 8.586 33 1 95.75 611 GLY A O 1
ATOM 4909 N N . ASP A 1 612 ? 3.85 8.609 31.406 1 94.5 612 ASP A N 1
ATOM 4910 C CA . ASP A 1 612 ? 4.648 7.879 30.438 1 94.5 612 ASP A CA 1
ATOM 4911 C C . ASP A 1 612 ? 5.238 8.82 29.375 1 94.5 612 ASP A C 1
ATOM 4913 O O . ASP A 1 612 ? 4.727 8.898 28.266 1 94.5 612 ASP A O 1
ATOM 4917 N N . GLY A 1 613 ? 6.391 9.453 29.734 1 95.25 613 GLY A N 1
ATOM 4918 C CA . GLY A 1 613 ? 7.031 10.422 28.859 1 95.25 613 GLY A CA 1
ATOM 4919 C C . GLY A 1 613 ? 7.535 9.82 27.562 1 95.25 613 GLY A C 1
ATOM 4920 O O . GLY A 1 613 ? 7.508 10.469 26.516 1 95.25 613 GLY A O 1
ATOM 4921 N N . ASP A 1 614 ? 8.016 8.555 27.594 1 92.44 614 ASP A N 1
ATOM 4922 C CA . ASP A 1 614 ? 8.5 7.887 26.391 1 92.44 614 ASP A CA 1
ATOM 4923 C C . ASP A 1 614 ? 7.367 7.68 25.391 1 92.44 614 ASP A C 1
ATOM 4925 O O . ASP A 1 614 ? 7.527 7.949 24.188 1 92.44 614 ASP A O 1
ATOM 4929 N N . ALA A 1 615 ? 6.203 7.207 25.906 1 91.31 615 ALA A N 1
ATOM 4930 C CA . ALA A 1 615 ? 5.047 7.039 25.031 1 91.31 615 ALA A CA 1
ATOM 4931 C C . ALA A 1 615 ? 4.574 8.383 24.469 1 91.31 615 ALA A C 1
ATOM 4933 O O . ALA A 1 615 ? 4.141 8.469 23.328 1 91.31 615 ALA A O 1
ATOM 4934 N N . ALA A 1 616 ? 4.621 9.414 25.281 1 96.06 616 ALA A N 1
ATOM 4935 C CA . ALA A 1 616 ? 4.188 10.742 24.859 1 96.06 616 ALA A CA 1
ATOM 4936 C C . ALA A 1 616 ? 4.996 11.219 23.656 1 96.06 616 ALA A C 1
ATOM 4938 O O . ALA A 1 616 ? 4.426 11.656 22.641 1 96.06 616 ALA A O 1
ATOM 4939 N N . LEU A 1 617 ? 6.297 11.109 23.781 1 95.88 617 LEU A N 1
ATOM 4940 C CA . LEU A 1 617 ? 7.164 11.555 22.688 1 95.88 617 LEU A CA 1
ATOM 4941 C C . LEU A 1 617 ? 6.965 10.695 21.453 1 95.88 617 LEU A C 1
ATOM 4943 O O . LEU A 1 617 ? 6.895 11.219 20.328 1 95.88 617 LEU A O 1
ATOM 4947 N N . ARG A 1 618 ? 6.918 9.406 21.641 1 91.44 618 ARG A N 1
ATOM 4948 C CA . ARG A 1 618 ? 6.734 8.477 20.531 1 91.44 618 ARG A CA 1
ATOM 4949 C C . ARG A 1 618 ? 5.453 8.789 19.766 1 91.44 618 ARG A C 1
ATOM 4951 O O . ARG A 1 618 ? 5.461 8.859 18.531 1 91.44 618 ARG A O 1
ATOM 4958 N N . LEU A 1 619 ? 4.344 8.914 20.469 1 92.62 619 LEU A N 1
ATOM 4959 C CA . LEU A 1 619 ? 3.053 9.172 19.844 1 92.62 619 LEU A CA 1
ATOM 4960 C C . LEU A 1 619 ? 3.062 10.508 19.109 1 92.62 619 LEU A C 1
ATOM 4962 O O . LEU A 1 619 ? 2.469 10.633 18.031 1 92.62 619 LEU A O 1
ATOM 4966 N N . LEU A 1 620 ? 3.695 11.469 19.656 1 95.44 620 LEU A N 1
ATOM 4967 C CA . LEU A 1 620 ? 3.787 12.773 19.016 1 95.44 620 LEU A CA 1
ATOM 4968 C C . LEU A 1 620 ? 4.492 12.68 17.672 1 95.44 620 LEU A C 1
ATOM 4970 O O . LEU A 1 620 ? 4.043 13.273 16.688 1 95.44 620 LEU A O 1
ATOM 4974 N N . TYR A 1 621 ? 5.523 11.938 17.547 1 92.94 621 TYR A N 1
ATOM 4975 C CA . TYR A 1 621 ? 6.277 11.781 16.312 1 92.94 621 TYR A CA 1
ATOM 4976 C C . TYR A 1 621 ? 5.559 10.836 15.359 1 92.94 621 TYR A C 1
ATOM 4978 O O . TYR A 1 621 ? 5.211 11.219 14.242 1 92.94 621 TYR A O 1
ATOM 4986 N N . GLU A 1 622 ? 5.223 9.656 15.828 1 86.56 622 GLU A N 1
ATOM 4987 C CA . GLU A 1 622 ? 4.777 8.594 14.938 1 86.56 622 GLU A CA 1
ATOM 4988 C C . GLU A 1 622 ? 3.357 8.844 14.445 1 86.56 622 GLU A C 1
ATOM 4990 O O . GLU A 1 622 ? 2.982 8.391 13.359 1 86.56 622 GLU A O 1
ATOM 4995 N N . GLN A 1 623 ? 2.621 9.602 15.234 1 89.31 623 GLN A N 1
ATOM 4996 C CA . GLN A 1 623 ? 1.23 9.812 14.852 1 89.31 623 GLN A CA 1
ATOM 4997 C C . GLN A 1 623 ? 1.029 11.211 14.281 1 89.31 623 GLN A C 1
ATOM 4999 O O . GLN A 1 623 ? -0.045 11.531 13.766 1 89.31 623 GLN A O 1
ATOM 5004 N N . GLY A 1 624 ? 2.053 12.039 14.328 1 91.75 624 GLY A N 1
ATOM 5005 C CA . GLY A 1 624 ? 1.884 13.398 13.859 1 91.75 624 GLY A CA 1
ATOM 5006 C C . GLY A 1 624 ? 3.041 13.883 13.008 1 91.75 624 GLY A C 1
ATOM 5007 O O . GLY A 1 624 ? 2.977 13.836 11.773 1 91.75 624 GLY A O 1
ATOM 5008 N N . ILE A 1 625 ? 4.16 14.172 13.57 1 93.88 625 ILE A N 1
ATOM 5009 C CA . ILE A 1 625 ? 5.309 14.812 12.938 1 93.88 625 ILE A CA 1
ATOM 5010 C C . ILE A 1 625 ? 5.781 13.977 11.75 1 93.88 625 ILE A C 1
ATOM 5012 O O . ILE A 1 625 ? 5.98 14.5 10.656 1 93.88 625 ILE A O 1
ATOM 5016 N N . ASP A 1 626 ? 5.863 12.688 11.906 1 88 626 ASP A N 1
ATOM 5017 C CA . ASP A 1 626 ? 6.383 11.789 10.883 1 88 626 ASP A CA 1
ATOM 5018 C C . ASP A 1 626 ? 5.445 11.719 9.68 1 88 626 ASP A C 1
ATOM 5020 O O . ASP A 1 626 ? 5.863 11.352 8.586 1 88 626 ASP A O 1
ATOM 5024 N N . LEU A 1 627 ? 4.211 12.117 9.898 1 82 627 LEU A N 1
ATOM 5025 C CA . LEU A 1 627 ? 3.217 11.844 8.867 1 82 627 LEU A CA 1
ATOM 5026 C C . LEU A 1 627 ? 2.768 13.141 8.195 1 82 627 LEU A C 1
ATOM 5028 O O . LEU A 1 627 ? 2.451 13.141 7 1 82 627 LEU A O 1
ATOM 5032 N N . SER A 1 628 ? 2.729 14.305 8.906 1 88.19 628 SER A N 1
ATOM 5033 C CA . SER A 1 628 ? 1.98 15.438 8.375 1 88.19 628 SER A CA 1
ATOM 5034 C C . SER A 1 628 ? 2.814 16.719 8.414 1 88.19 628 SER A C 1
ATOM 5036 O O . SER A 1 628 ? 2.359 17.781 7.977 1 88.19 628 SER A O 1
ATOM 5038 N N . LEU A 1 629 ? 3.984 16.703 8.875 1 93 629 LEU A N 1
ATOM 5039 C CA . LEU A 1 629 ? 4.828 17.891 8.953 1 93 629 LEU A CA 1
ATOM 5040 C C . LEU A 1 629 ? 5.215 18.375 7.562 1 93 629 LEU A C 1
ATOM 5042 O O . LEU A 1 629 ? 5.562 17.578 6.691 1 93 629 LEU A O 1
ATOM 5046 N N . ARG A 1 630 ? 5.051 19.688 7.32 1 93.31 630 ARG A N 1
ATOM 5047 C CA . ARG A 1 630 ? 5.574 20.328 6.121 1 93.31 630 ARG A CA 1
ATOM 5048 C C . ARG A 1 630 ? 6.855 21.094 6.43 1 93.31 630 ARG A C 1
ATOM 5050 O O . ARG A 1 630 ? 7.133 21.406 7.586 1 93.31 630 ARG A O 1
ATOM 5057 N N . CYS A 1 631 ? 7.555 21.531 5.434 1 95.38 631 CYS A N 1
ATOM 5058 C CA . CYS A 1 631 ? 8.883 22.109 5.594 1 95.38 631 CYS A CA 1
ATOM 5059 C C . CYS A 1 631 ? 8.812 23.469 6.254 1 95.38 631 CYS A C 1
ATOM 5061 O O . CYS A 1 631 ? 9.82 24 6.727 1 95.38 631 CYS A O 1
ATOM 5063 N N . ASN A 1 632 ? 7.656 24.078 6.301 1 96.62 632 ASN A N 1
ATOM 5064 C CA . ASN A 1 632 ? 7.523 25.375 6.953 1 96.62 632 ASN A CA 1
ATOM 5065 C C . ASN A 1 632 ? 7.262 25.234 8.453 1 96.62 632 ASN A C 1
ATOM 5067 O O . ASN A 1 632 ? 7.141 26.219 9.164 1 96.62 632 ASN A O 1
ATOM 5071 N N . GLY A 1 633 ? 7.113 24 8.883 1 96.56 633 GLY A N 1
ATOM 5072 C CA . GLY A 1 633 ? 6.941 23.734 10.305 1 96.56 633 GLY A CA 1
ATOM 5073 C C . GLY A 1 633 ? 5.488 23.609 10.719 1 96.56 633 GLY A C 1
ATOM 5074 O O . GLY A 1 633 ? 5.188 23.375 11.891 1 96.56 633 GLY A O 1
ATOM 5075 N N . LEU A 1 634 ? 4.617 23.734 9.766 1 96.12 634 LEU A N 1
ATOM 5076 C CA . LEU A 1 634 ? 3.195 23.562 10.031 1 96.12 634 LEU A CA 1
ATOM 5077 C C . LEU A 1 634 ? 2.715 22.203 9.531 1 96.12 634 LEU A C 1
ATOM 5079 O O . LEU A 1 634 ? 3.514 21.391 9.062 1 96.12 634 LEU A O 1
ATOM 5083 N N . PHE A 1 635 ? 1.422 21.922 9.781 1 93.69 635 PHE A N 1
ATOM 5084 C CA . PHE A 1 635 ? 0.868 20.609 9.453 1 93.69 635 PHE A CA 1
ATOM 5085 C C . PHE A 1 635 ? -0.319 20.734 8.508 1 93.69 635 PHE A C 1
ATOM 5087 O O . PHE A 1 635 ? -1.182 21.594 8.703 1 93.69 635 PHE A O 1
ATOM 5094 N N . ALA A 1 636 ? -0.335 19.938 7.461 1 88 636 ALA A N 1
ATOM 5095 C CA . ALA A 1 636 ? -1.39 20 6.453 1 88 636 ALA A CA 1
ATOM 5096 C C . ALA A 1 636 ? -2.223 18.719 6.445 1 88 636 ALA A C 1
ATOM 5098 O O . ALA A 1 636 ? -1.692 17.625 6.645 1 88 636 ALA A O 1
ATOM 5099 N N . GLU A 1 637 ? -3.48 18.844 6.164 1 83.19 637 GLU A N 1
ATOM 5100 C CA . GLU A 1 637 ? -4.414 17.734 6.125 1 83.19 637 GLU A CA 1
ATOM 5101 C C . GLU A 1 637 ? -4.367 17.016 4.777 1 83.19 637 GLU A C 1
ATOM 5103 O O . GLU A 1 637 ? -4.852 17.547 3.773 1 83.19 637 GLU A O 1
ATOM 5108 N N . GLU A 1 638 ? -3.824 15.828 4.742 1 74.69 638 GLU A N 1
ATOM 5109 C CA . GLU A 1 638 ? -3.773 14.984 3.551 1 74.69 638 GLU A CA 1
ATOM 5110 C C . GLU A 1 638 ? -4.355 13.602 3.828 1 74.69 638 GLU A C 1
ATOM 5112 O O . GLU A 1 638 ? -3.771 12.586 3.438 1 74.69 638 GLU A O 1
ATOM 5117 N N . THR A 1 639 ? -5.414 13.633 4.504 1 69.81 639 THR A N 1
ATOM 5118 C CA . THR A 1 639 ? -6.051 12.375 4.875 1 69.81 639 THR A CA 1
ATOM 5119 C C . THR A 1 639 ? -6.984 11.891 3.77 1 69.81 639 THR A C 1
ATOM 5121 O O . THR A 1 639 ? -7.414 12.68 2.926 1 69.81 639 THR A O 1
ATOM 5124 N N . GLU A 1 640 ? -7.289 10.656 3.742 1 60.66 640 GLU A N 1
ATOM 5125 C CA . GLU A 1 640 ? -8.234 10.078 2.789 1 60.66 640 GLU A CA 1
ATOM 5126 C C . GLU A 1 640 ? -9.594 10.766 2.875 1 60.66 640 GLU A C 1
ATOM 5128 O O . GLU A 1 640 ? -10.242 11.008 1.854 1 60.66 640 GLU A O 1
ATOM 5133 N N . ARG A 1 641 ? -10.008 11.047 4.051 1 64.56 641 ARG A N 1
ATOM 5134 C CA . ARG A 1 641 ? -11.305 11.703 4.234 1 64.56 641 ARG A CA 1
ATOM 5135 C C . ARG A 1 641 ? -11.328 13.07 3.559 1 64.56 641 ARG A C 1
ATOM 5137 O O . ARG A 1 641 ? -12.312 13.43 2.912 1 64.56 641 ARG A O 1
ATOM 5144 N N . TRP A 1 642 ? -10.289 13.805 3.682 1 71.62 642 TRP A N 1
ATOM 5145 C CA . TRP A 1 642 ? -10.203 15.117 3.055 1 71.62 642 TRP A CA 1
ATOM 5146 C C . TRP A 1 642 ? -10.234 15 1.534 1 71.62 642 TRP A C 1
ATOM 5148 O O . TRP A 1 642 ? -10.961 15.727 0.859 1 71.62 642 TRP A O 1
ATOM 5158 N N . MET A 1 643 ? -9.477 14.102 1.072 1 66.94 643 MET A N 1
ATOM 5159 C CA . MET A 1 643 ? -9.414 13.906 -0.373 1 66.94 643 MET A CA 1
ATOM 5160 C C . MET A 1 643 ? -10.766 13.477 -0.927 1 66.94 643 MET A C 1
ATOM 5162 O O . MET A 1 643 ? -11.18 13.938 -1.988 1 66.94 643 MET A O 1
ATOM 5166 N N . ASN A 1 644 ? -11.398 12.617 -0.192 1 62.12 644 ASN A N 1
ATOM 5167 C CA . ASN A 1 644 ? -12.734 12.188 -0.593 1 62.12 644 ASN A CA 1
ATOM 5168 C C . ASN A 1 644 ? -13.727 13.344 -0.566 1 62.12 644 ASN A C 1
ATOM 5170 O O . ASN A 1 644 ? -14.609 13.43 -1.423 1 62.12 644 ASN A O 1
ATOM 5174 N N . TYR A 1 645 ? -13.523 14.141 0.387 1 67 645 TYR A N 1
ATOM 5175 C CA . TYR A 1 645 ? -14.398 15.305 0.481 1 67 645 TYR A CA 1
ATOM 5176 C C . TYR A 1 645 ? -14.227 16.219 -0.733 1 67 645 TYR A C 1
ATOM 5178 O O . TYR A 1 645 ? -15.203 16.734 -1.263 1 67 645 TYR A O 1
ATOM 5186 N N . CYS A 1 646 ? -13.055 16.422 -1.162 1 67.38 646 CYS A N 1
ATOM 5187 C CA . CYS A 1 646 ? -12.797 17.25 -2.338 1 67.38 646 CYS A CA 1
ATOM 5188 C C . CYS A 1 646 ? -13.461 16.656 -3.576 1 67.38 646 CYS A C 1
ATOM 5190 O O . CYS A 1 646 ? -14.016 17.375 -4.398 1 67.38 646 CYS A O 1
ATOM 5192 N N . ASN A 1 647 ? -13.5 15.391 -3.594 1 60.28 647 ASN A N 1
ATOM 5193 C CA . ASN A 1 647 ? -14.062 14.719 -4.758 1 60.28 647 ASN A CA 1
ATOM 5194 C C . ASN A 1 647 ? -15.594 14.758 -4.742 1 60.28 647 ASN A C 1
ATOM 5196 O O . ASN A 1 647 ? -16.219 14.961 -5.781 1 60.28 647 ASN A O 1
ATOM 5200 N N . ILE A 1 648 ? -16.141 14.555 -3.568 1 59.03 648 ILE A N 1
ATOM 5201 C CA . ILE A 1 648 ? -17.594 14.523 -3.424 1 59.03 648 ILE A CA 1
ATOM 5202 C C . ILE A 1 648 ? -18.156 15.914 -3.697 1 59.03 648 ILE A C 1
ATOM 5204 O O . ILE A 1 648 ? -19.25 16.047 -4.258 1 59.03 648 ILE A O 1
ATOM 5208 N N . THR A 1 649 ? -17.375 16.906 -3.357 1 62.5 649 THR A N 1
ATOM 5209 C CA . THR A 1 649 ? -17.875 18.266 -3.508 1 62.5 649 THR A CA 1
ATOM 5210 C C . THR A 1 649 ? -17.406 18.875 -4.824 1 62.5 649 THR A C 1
ATOM 5212 O O . THR A 1 649 ? -17.625 20.062 -5.082 1 62.5 649 THR A O 1
ATOM 5215 N N . ASN A 1 650 ? -16.75 18.078 -5.617 1 62.41 650 ASN A N 1
ATOM 5216 C CA . ASN A 1 650 ? -16.25 18.484 -6.926 1 62.41 650 ASN A CA 1
ATOM 5217 C C . ASN A 1 650 ? -15.336 19.703 -6.828 1 62.41 650 ASN A C 1
ATOM 5219 O O . ASN A 1 650 ? -15.445 20.625 -7.633 1 62.41 650 ASN A O 1
ATOM 5223 N N . GLU A 1 651 ? -14.641 19.703 -5.777 1 68.56 651 GLU A N 1
ATOM 5224 C CA . GLU A 1 651 ? -13.672 20.781 -5.59 1 68.56 651 GLU A CA 1
ATOM 5225 C C . GLU A 1 651 ? -12.258 20.312 -5.934 1 68.56 651 GLU A C 1
ATOM 5227 O O . GLU A 1 651 ? -11.953 19.125 -5.863 1 68.56 651 GLU A O 1
ATOM 5232 N N . PRO A 1 652 ? -11.523 21.328 -6.355 1 68.88 652 PRO A N 1
ATOM 5233 C CA . PRO A 1 652 ? -10.133 20.953 -6.625 1 68.88 652 PRO A CA 1
ATOM 5234 C C . PRO A 1 652 ? -9.414 20.422 -5.387 1 68.88 652 PRO A C 1
ATOM 5236 O O . PRO A 1 652 ? -9.68 20.891 -4.27 1 68.88 652 PRO A O 1
ATOM 5239 N N . LEU A 1 653 ? -8.523 19.531 -5.617 1 71.12 653 LEU A N 1
ATOM 5240 C CA . LEU A 1 653 ? -7.746 18.938 -4.535 1 71.12 653 LEU A CA 1
ATOM 5241 C C . LEU A 1 653 ? -6.719 19.938 -4 1 71.12 653 LEU A C 1
ATOM 5243 O O . LEU A 1 653 ? -6.066 20.641 -4.777 1 71.12 653 LEU A O 1
ATOM 5247 N N . TYR A 1 654 ? -6.664 20.188 -2.723 1 75.44 654 TYR A N 1
ATOM 5248 C CA . TYR A 1 654 ? -5.594 20.922 -2.057 1 75.44 654 TYR A CA 1
ATOM 5249 C C . TYR A 1 654 ? -5.414 20.438 -0.622 1 75.44 654 TYR A C 1
ATOM 5251 O O . TYR A 1 654 ? -6.199 19.625 -0.13 1 75.44 654 TYR A O 1
ATOM 5259 N N . HIS A 1 655 ? -4.387 20.906 0.113 1 79.38 655 HIS A N 1
ATOM 5260 C CA . HIS A 1 655 ? -4.051 20.453 1.46 1 79.38 655 HIS A CA 1
ATOM 5261 C C . HIS A 1 655 ? -3.893 21.641 2.41 1 79.38 655 HIS A C 1
ATOM 5263 O O . HIS A 1 655 ? -2.812 22.219 2.504 1 79.38 655 HIS A O 1
ATOM 5269 N N . PRO A 1 656 ? -4.891 21.906 3.197 1 83.75 656 PRO A N 1
ATOM 5270 C CA . PRO A 1 656 ? -4.832 23.094 4.059 1 83.75 656 PRO A CA 1
ATOM 5271 C C . PRO A 1 656 ? -4.043 22.844 5.34 1 83.75 656 PRO A C 1
ATOM 5273 O O . PRO A 1 656 ? -4.055 21.734 5.879 1 83.75 656 PRO A O 1
ATOM 5276 N N . HIS A 1 657 ? -3.43 23.875 5.879 1 89.56 657 HIS A N 1
ATOM 5277 C CA . HIS A 1 657 ? -2.838 23.844 7.211 1 89.56 657 HIS A CA 1
ATOM 5278 C C . HIS A 1 657 ? -3.914 23.859 8.289 1 89.56 657 HIS A C 1
ATOM 5280 O O . HIS A 1 657 ? -4.926 24.547 8.156 1 89.56 657 HIS A O 1
ATOM 5286 N N . MET A 1 658 ? -3.658 23.156 9.336 1 92.75 658 MET A N 1
ATOM 5287 C CA . MET A 1 658 ? -4.648 23.047 10.406 1 92.75 658 MET A CA 1
ATOM 5288 C C . MET A 1 658 ? -4.09 23.578 11.719 1 92.75 658 MET A C 1
ATOM 5290 O O . MET A 1 658 ? -3.084 23.062 12.219 1 92.75 658 MET A O 1
ATOM 5294 N N . MET A 1 659 ? -4.82 24.453 12.375 1 94.75 659 MET A N 1
ATOM 5295 C CA . MET A 1 659 ? -4.309 25.125 13.562 1 94.75 659 MET A CA 1
ATOM 5296 C C . MET A 1 659 ? -4.414 24.234 14.789 1 94.75 659 MET A C 1
ATOM 5298 O O . MET A 1 659 ? -3.676 24.406 15.758 1 94.75 659 MET A O 1
ATOM 5302 N N . GLU A 1 660 ? -5.359 23.297 14.766 1 95.56 660 GLU A N 1
ATOM 5303 C CA . GLU A 1 660 ? -5.418 22.359 15.883 1 95.56 660 GLU A CA 1
ATOM 5304 C C . GLU A 1 660 ? -4.094 21.609 16.047 1 95.56 660 GLU A C 1
ATOM 5306 O O . GLU A 1 660 ? -3.686 21.297 17.172 1 95.56 660 GLU A O 1
ATOM 5311 N N . ALA A 1 661 ? -3.441 21.344 14.961 1 95.94 661 ALA A N 1
ATOM 5312 C CA . ALA A 1 661 ? -2.15 20.656 15.023 1 95.94 661 ALA A CA 1
ATOM 5313 C C . ALA A 1 661 ? -1.1 21.531 15.695 1 95.94 661 ALA A C 1
ATOM 5315 O O . ALA A 1 661 ? -0.264 21.031 16.453 1 95.94 661 ALA A O 1
ATOM 5316 N N . SER A 1 662 ? -1.144 22.828 15.414 1 96.5 662 SER A N 1
ATOM 5317 C CA . SER A 1 662 ? -0.218 23.75 16.062 1 96.5 662 SER A CA 1
ATOM 5318 C C . SER A 1 662 ? -0.416 23.766 17.578 1 96.5 662 SER A C 1
ATOM 5320 O O . SER A 1 662 ? 0.555 23.734 18.328 1 96.5 662 SER A O 1
ATOM 5322 N N . GLY A 1 663 ? -1.647 23.828 17.969 1 97.38 663 GLY A N 1
ATOM 5323 C CA . GLY A 1 663 ? -1.932 23.781 19.391 1 97.38 663 GLY A CA 1
ATOM 5324 C C . GLY A 1 663 ? -1.476 22.5 20.047 1 97.38 663 GLY A C 1
ATOM 5325 O O . GLY A 1 663 ? -0.917 22.531 21.156 1 97.38 663 GLY A O 1
ATOM 5326 N N . GLU A 1 664 ? -1.647 21.438 19.359 1 96.81 664 GLU A N 1
ATOM 5327 C CA . GLU A 1 664 ? -1.326 20.125 19.906 1 96.81 664 GLU A CA 1
ATOM 5328 C C . GLU A 1 664 ? 0.178 19.953 20.094 1 96.81 664 GLU A C 1
ATOM 5330 O O . GLU A 1 664 ? 0.623 19.359 21.078 1 96.81 664 GLU A O 1
ATOM 5335 N N . ILE A 1 665 ? 0.982 20.453 19.172 1 97.44 665 ILE A N 1
ATOM 5336 C CA . ILE A 1 665 ? 2.434 20.375 19.281 1 97.44 665 ILE A CA 1
ATOM 5337 C C . ILE A 1 665 ? 2.902 21.078 20.547 1 97.44 665 ILE A C 1
ATOM 5339 O O . ILE A 1 665 ? 3.666 20.516 21.344 1 97.44 665 ILE A O 1
ATOM 5343 N N . VAL A 1 666 ? 2.445 22.25 20.75 1 98.25 666 VAL A N 1
ATOM 5344 C CA . VAL A 1 666 ? 2.859 23.062 21.891 1 98.25 666 VAL A CA 1
ATOM 5345 C C . VAL A 1 666 ? 2.344 22.453 23.188 1 98.25 666 VAL A C 1
ATOM 5347 O O . VAL A 1 666 ? 3.082 22.344 24.172 1 98.25 666 VAL A O 1
ATOM 5350 N N . ALA A 1 667 ? 1.13 21.953 23.156 1 98.19 667 ALA A N 1
ATOM 5351 C CA . ALA A 1 667 ? 0.521 21.359 24.344 1 98.19 667 ALA A CA 1
ATOM 5352 C C . ALA A 1 667 ? 1.274 20.109 24.766 1 98.19 667 ALA A C 1
ATOM 5354 O O . ALA A 1 667 ? 1.48 19.875 25.969 1 98.19 667 ALA A O 1
ATOM 5355 N N . ALA A 1 668 ? 1.604 19.266 23.828 1 98.12 668 ALA A N 1
ATOM 5356 C CA . ALA A 1 668 ? 2.287 18.016 24.141 1 98.12 668 ALA A CA 1
ATOM 5357 C C . ALA A 1 668 ? 3.617 18.266 24.828 1 98.12 668 ALA A C 1
ATOM 5359 O O . ALA A 1 668 ? 3.936 17.625 25.828 1 98.12 668 ALA A O 1
ATOM 5360 N N . VAL A 1 669 ? 4.383 19.234 24.344 1 98.19 669 VAL A N 1
ATOM 5361 C CA . VAL A 1 669 ? 5.676 19.562 24.938 1 98.19 669 VAL A CA 1
ATOM 5362 C C . VAL A 1 669 ? 5.465 20.156 26.328 1 98.19 669 VAL A C 1
ATOM 5364 O O . VAL A 1 669 ? 6.156 19.781 27.281 1 98.19 669 VAL A O 1
ATOM 5367 N N . ASN A 1 670 ? 4.504 21.016 26.453 1 98.5 670 ASN A N 1
ATOM 5368 C CA . ASN A 1 670 ? 4.188 21.594 27.75 1 98.5 670 ASN A CA 1
ATOM 5369 C C . ASN A 1 670 ? 3.875 20.516 28.797 1 98.5 670 ASN A C 1
ATOM 5371 O O . ASN A 1 670 ? 4.395 20.562 29.906 1 98.5 670 ASN A O 1
ATOM 5375 N N . GLU A 1 671 ? 3.041 19.562 28.391 1 98.19 671 GLU A N 1
ATOM 5376 C CA . GLU A 1 671 ? 2.566 18.547 29.312 1 98.19 671 GLU A CA 1
ATOM 5377 C C . GLU A 1 671 ? 3.711 17.656 29.781 1 98.19 671 GLU A C 1
ATOM 5379 O O . GLU A 1 671 ? 3.668 17.109 30.891 1 98.19 671 GLU A O 1
ATOM 5384 N N . MET A 1 672 ? 4.699 17.5 29 1 98.06 672 MET A N 1
ATOM 5385 C CA . MET A 1 672 ? 5.867 16.719 29.391 1 98.06 672 MET A CA 1
ATOM 5386 C C . MET A 1 672 ? 6.719 17.469 30.391 1 98.06 672 MET A C 1
ATOM 5388 O O . MET A 1 672 ? 7.324 16.859 31.281 1 98.06 672 MET A O 1
ATOM 5392 N N . LEU A 1 673 ? 6.691 18.812 30.328 1 98.31 673 LEU A N 1
ATOM 5393 C CA . LEU A 1 673 ? 7.617 19.641 31.094 1 98.31 673 LEU A CA 1
ATOM 5394 C C . LEU A 1 673 ? 6.977 20.109 32.406 1 98.31 673 LEU A C 1
ATOM 5396 O O . LEU A 1 673 ? 7.641 20.172 33.438 1 98.31 673 LEU A O 1
ATOM 5400 N N . LEU A 1 674 ? 5.707 20.469 32.344 1 98.62 674 LEU A N 1
ATOM 5401 C CA . LEU A 1 674 ? 5.031 21.078 33.469 1 98.62 674 LEU A CA 1
ATOM 5402 C C . LEU A 1 674 ? 3.545 20.734 33.469 1 98.62 674 LEU A C 1
ATOM 5404 O O . LEU A 1 674 ? 2.877 20.859 32.438 1 98.62 674 LEU A O 1
ATOM 5408 N N . GLN A 1 675 ? 3.068 20.281 34.594 1 98.25 675 GLN A N 1
ATOM 5409 C CA . GLN A 1 675 ? 1.643 20.062 34.844 1 98.25 675 GLN A CA 1
ATOM 5410 C C . GLN A 1 675 ? 1.183 20.719 36.125 1 98.25 675 GLN A C 1
ATOM 5412 O O . GLN A 1 675 ? 1.96 20.859 37.062 1 98.25 675 GLN A O 1
ATOM 5417 N N . SER A 1 676 ? -0.087 21.203 36.188 1 97.94 676 SER A N 1
ATOM 5418 C CA . SER A 1 676 ? -0.636 21.812 37.406 1 97.94 676 SER A CA 1
ATOM 5419 C C . SER A 1 676 ? -2.16 21.75 37.406 1 97.94 676 SER A C 1
ATOM 5421 O O . SER A 1 676 ? -2.812 22.484 38.156 1 97.94 676 SER A O 1
ATOM 5423 N N . TYR A 1 677 ? -2.748 20.906 36.562 1 94.62 677 TYR A N 1
ATOM 5424 C CA . TYR A 1 677 ? -4.18 20.828 36.312 1 94.62 677 TYR A CA 1
ATOM 5425 C C . TYR A 1 677 ? -4.957 20.547 37.594 1 94.62 677 TYR A C 1
ATOM 5427 O O . TYR A 1 677 ? -6.129 20.906 37.688 1 94.62 677 TYR A O 1
ATOM 5435 N N . ASP A 1 678 ? -4.348 19.906 38.594 1 93.5 678 ASP A N 1
ATOM 5436 C CA . ASP A 1 678 ? -5.023 19.547 39.812 1 93.5 678 ASP A CA 1
ATOM 5437 C C . ASP A 1 678 ? -4.676 20.531 40.938 1 93.5 678 ASP A C 1
ATOM 5439 O O . ASP A 1 678 ? -4.941 20.266 42.125 1 93.5 678 ASP A O 1
ATOM 5443 N N . GLY A 1 679 ? -4.016 21.562 40.594 1 94.44 679 GLY A N 1
ATOM 5444 C CA . GLY A 1 679 ? -3.66 22.594 41.562 1 94.44 679 GLY A CA 1
ATOM 5445 C C . GLY A 1 679 ? -2.293 22.375 42.188 1 94.44 679 GLY A C 1
ATOM 5446 O O . GLY A 1 679 ? -1.868 23.141 43.031 1 94.44 679 GLY A O 1
ATOM 5447 N N . VAL A 1 680 ? -1.647 21.344 41.781 1 96.75 680 VAL A N 1
ATOM 5448 C CA . VAL A 1 680 ? -0.315 21.031 42.281 1 96.75 680 VAL A CA 1
ATOM 5449 C C . VAL A 1 680 ? 0.711 21.203 41.156 1 96.75 680 VAL A C 1
ATOM 5451 O O . VAL A 1 680 ? 0.544 20.656 40.062 1 96.75 680 VAL A O 1
ATOM 5454 N N . ILE A 1 681 ? 1.771 21.984 41.406 1 98.12 681 ILE A N 1
ATOM 5455 C CA . ILE A 1 681 ? 2.83 22.203 40.438 1 98.12 681 ILE A CA 1
ATOM 5456 C C . ILE A 1 681 ? 3.705 20.953 40.344 1 98.12 681 ILE A C 1
ATOM 5458 O O . ILE A 1 681 ? 4.312 20.531 41.344 1 98.12 681 ILE A O 1
ATOM 5462 N N . ASP A 1 682 ? 3.678 20.359 39.219 1 97.75 682 ASP A N 1
ATOM 5463 C CA . ASP A 1 682 ? 4.504 19.188 38.938 1 97.75 682 ASP A CA 1
ATOM 5464 C C . ASP A 1 682 ? 5.516 19.5 37.812 1 97.75 682 ASP A C 1
ATOM 5466 O O . ASP A 1 682 ? 5.145 19.672 36.656 1 97.75 682 ASP A O 1
ATOM 5470 N N . VAL A 1 683 ? 6.797 19.594 38.188 1 98.06 683 VAL A N 1
ATOM 5471 C CA . VAL A 1 683 ? 7.867 19.969 37.281 1 98.06 683 VAL A CA 1
ATOM 5472 C C . VAL A 1 683 ? 8.531 18.719 36.719 1 98.06 683 VAL A C 1
ATOM 5474 O O . VAL A 1 683 ? 8.953 17.828 37.469 1 98.06 683 VAL A O 1
ATOM 5477 N N . PHE A 1 684 ? 8.648 18.609 35.406 1 97.81 684 PHE A N 1
ATOM 5478 C CA . PHE A 1 684 ? 9.203 17.484 34.625 1 97.81 684 PHE A CA 1
ATOM 5479 C C . PHE A 1 684 ? 8.469 16.188 34.969 1 97.81 684 PHE A C 1
ATOM 5481 O O . PHE A 1 684 ? 9.102 15.18 35.281 1 97.81 684 PHE A O 1
ATOM 5488 N N . PRO A 1 685 ? 7.145 16.219 34.844 1 96.75 685 PRO A N 1
ATOM 5489 C CA . PRO A 1 685 ? 6.371 15.07 35.312 1 96.75 685 PRO A CA 1
ATOM 5490 C C . PRO A 1 685 ? 6.441 13.883 34.375 1 96.75 685 PRO A C 1
ATOM 5492 O O . PRO A 1 685 ? 6.23 12.742 34.781 1 96.75 685 PRO A O 1
ATOM 5495 N N . ALA A 1 686 ? 6.691 14.195 33.094 1 97 686 ALA A N 1
ATOM 5496 C CA . ALA A 1 686 ? 6.633 13.133 32.094 1 97 686 ALA A CA 1
ATOM 5497 C C . ALA A 1 686 ? 7.676 13.352 31 1 97 686 ALA A C 1
ATOM 5499 O O . ALA A 1 686 ? 7.367 13.273 29.812 1 97 686 ALA A O 1
ATOM 5500 N N . VAL A 1 687 ? 8.852 13.742 31.328 1 96.38 687 VAL A N 1
ATOM 5501 C CA . VAL A 1 687 ? 9.93 13.867 30.359 1 96.38 687 VAL A CA 1
ATOM 5502 C C . VAL A 1 687 ? 10.367 12.484 29.891 1 96.38 687 VAL A C 1
ATOM 5504 O O . VAL A 1 687 ? 10.406 11.539 30.672 1 96.38 687 VAL A O 1
ATOM 5507 N N . PRO A 1 688 ? 10.648 12.312 28.594 1 95.19 688 PRO A N 1
ATOM 5508 C CA . PRO A 1 688 ? 11.078 11.023 28.062 1 95.19 688 PRO A CA 1
ATOM 5509 C C . PRO A 1 688 ? 12.367 10.516 28.703 1 95.19 688 PRO A C 1
ATOM 5511 O O . PRO A 1 688 ? 13.281 11.305 28.969 1 95.19 688 PRO A O 1
ATOM 5514 N N . GLN A 1 689 ? 12.438 9.203 28.906 1 92.38 689 GLN A N 1
ATOM 5515 C CA . GLN A 1 689 ? 13.578 8.578 29.562 1 92.38 689 GLN A CA 1
ATOM 5516 C C . GLN A 1 689 ? 14.453 7.828 28.562 1 92.38 689 GLN A C 1
ATOM 5518 O O . GLN A 1 689 ? 15.508 7.297 28.922 1 92.38 689 GLN A O 1
ATOM 5523 N N . GLY A 1 690 ? 14.102 7.809 27.312 1 87.69 690 GLY A N 1
ATOM 5524 C CA . GLY A 1 690 ? 14.883 7.156 26.281 1 87.69 690 GLY A CA 1
ATOM 5525 C C . GLY A 1 690 ? 14.625 5.664 26.188 1 87.69 690 GLY A C 1
ATOM 5526 O O . GLY A 1 690 ? 15.438 4.926 25.625 1 87.69 690 GLY A O 1
ATOM 5527 N N . ALA A 1 691 ? 13.562 5.203 26.703 1 75.75 691 ALA A N 1
ATOM 5528 C CA . ALA A 1 691 ? 13.242 3.781 26.656 1 75.75 691 ALA A CA 1
ATOM 5529 C C . ALA A 1 691 ? 12.797 3.373 25.25 1 75.75 691 ALA A C 1
ATOM 5531 O O . ALA A 1 691 ? 12.203 4.172 24.516 1 75.75 691 ALA A O 1
ATOM 5532 N N . THR A 1 692 ? 13.422 2.189 24.828 1 65 692 THR A N 1
ATOM 5533 C CA . THR A 1 692 ? 13.086 1.685 23.5 1 65 692 THR A CA 1
ATOM 5534 C C . THR A 1 692 ? 11.695 1.05 23.5 1 65 692 THR A C 1
ATOM 5536 O O . THR A 1 692 ? 11.305 0.393 24.453 1 65 692 THR A O 1
ATOM 5539 N N . ALA A 1 693 ? 10.938 1.548 22.625 1 57 693 ALA A N 1
ATOM 5540 C CA . ALA A 1 693 ? 9.633 0.92 22.469 1 57 693 ALA A CA 1
ATOM 5541 C C . ALA A 1 693 ? 9.766 -0.526 22 1 57 693 ALA A C 1
ATOM 5543 O O . ALA A 1 693 ? 10.5 -0.812 21.062 1 57 693 ALA A O 1
ATOM 5544 N N . GLN A 1 694 ? 9.727 -1.575 22.938 1 47.91 694 GLN A N 1
ATOM 5545 C CA . GLN A 1 694 ? 9.711 -2.957 22.469 1 47.91 694 GLN A CA 1
ATOM 5546 C C . GLN A 1 694 ? 8.648 -3.17 21.406 1 47.91 694 GLN A C 1
ATOM 5548 O O . GLN A 1 694 ? 7.492 -2.771 21.578 1 47.91 694 GLN A O 1
ATOM 5553 N N . LEU A 1 695 ? 9.117 -3.186 20.281 1 45.72 695 LEU A N 1
ATOM 5554 C CA . LEU A 1 695 ? 8.047 -3.602 19.375 1 45.72 695 LEU A CA 1
ATOM 5555 C C . LEU A 1 695 ? 7.406 -4.898 19.844 1 45.72 695 LEU A C 1
ATOM 5557 O O . LEU A 1 695 ? 8.102 -5.859 20.172 1 45.72 695 LEU A O 1
ATOM 5561 N N . GLY A 1 696 ? 6.77 -4.898 20.953 1 43.44 696 GLY A N 1
ATOM 5562 C CA . GLY A 1 696 ? 6.059 -6.027 21.531 1 43.44 696 GLY A CA 1
ATOM 5563 C C . GLY A 1 696 ? 5.73 -7.109 20.531 1 43.44 696 GLY A C 1
ATOM 5564 O O . GLY A 1 696 ? 4.695 -7.77 20.625 1 43.44 696 GLY A O 1
ATOM 5565 N N . ASP A 1 697 ? 6.523 -7.207 19.5 1 43.62 697 ASP A N 1
ATOM 5566 C CA . ASP A 1 697 ? 6.105 -8.305 18.641 1 43.62 697 ASP A CA 1
ATOM 5567 C C . ASP A 1 697 ? 6.836 -9.594 18.984 1 43.62 697 ASP A C 1
ATOM 5569 O O . ASP A 1 697 ? 8.008 -9.773 18.656 1 43.62 697 ASP A O 1
ATOM 5573 N N . PRO A 1 698 ? 6.383 -10.297 20.109 1 43.28 698 PRO A N 1
ATOM 5574 C CA . PRO A 1 698 ? 6.977 -11.57 20.516 1 43.28 698 PRO A CA 1
ATOM 5575 C C . PRO A 1 698 ? 7.375 -12.438 19.312 1 43.28 698 PRO A C 1
ATOM 5577 O O . PRO A 1 698 ? 8.102 -13.422 19.469 1 43.28 698 PRO A O 1
ATOM 5580 N N . ALA A 1 699 ? 6.902 -12.156 18.219 1 43.56 699 ALA A N 1
ATOM 5581 C CA . ALA A 1 699 ? 7.145 -12.984 17.047 1 43.56 699 ALA A CA 1
ATOM 5582 C C . ALA A 1 699 ? 8.297 -12.43 16.219 1 43.56 699 ALA A C 1
ATOM 5584 O O . ALA A 1 699 ? 8.602 -12.945 15.141 1 43.56 699 ALA A O 1
ATOM 5585 N N . ALA A 1 700 ? 9.102 -11.539 16.875 1 48.62 700 ALA A N 1
ATOM 5586 C CA . ALA A 1 700 ? 10.195 -10.953 16.109 1 48.62 700 ALA A CA 1
ATOM 5587 C C . ALA A 1 700 ? 11.477 -11.758 16.281 1 48.62 700 ALA A C 1
ATOM 5589 O O . ALA A 1 700 ? 11.734 -12.305 17.359 1 48.62 700 ALA A O 1
ATOM 5590 N N . TYR A 1 701 ? 12.148 -12.094 15.203 1 49.03 701 TYR A N 1
ATOM 5591 C CA . TYR A 1 701 ? 13.469 -12.703 15.266 1 49.03 701 TYR A CA 1
ATOM 5592 C C . TYR A 1 701 ? 14.492 -11.727 15.828 1 49.03 701 TYR A C 1
ATOM 5594 O O . TYR A 1 701 ? 14.367 -10.516 15.656 1 49.03 701 TYR A O 1
ATOM 5602 N N . ASP A 1 702 ? 15.406 -12.211 16.656 1 43.41 702 ASP A N 1
ATOM 5603 C CA . ASP A 1 702 ? 16.391 -11.43 17.391 1 43.41 702 ASP A CA 1
ATOM 5604 C C . ASP A 1 702 ? 17.031 -10.375 16.484 1 43.41 702 ASP A C 1
ATOM 5606 O O . ASP A 1 702 ? 17.234 -9.227 16.906 1 43.41 702 ASP A O 1
ATOM 5610 N N . HIS A 1 703 ? 17.219 -10.844 15.352 1 46.16 703 HIS A N 1
ATOM 5611 C CA . HIS A 1 703 ? 17.922 -9.93 14.453 1 46.16 703 HIS A CA 1
ATOM 5612 C C . HIS A 1 703 ? 17.016 -8.766 14.047 1 46.16 703 HIS A C 1
ATOM 5614 O O . HIS A 1 703 ? 17.5 -7.723 13.609 1 46.16 703 HIS A O 1
ATOM 5620 N N . GLN A 1 704 ? 15.742 -8.977 14.258 1 47.97 704 GLN A N 1
ATOM 5621 C CA . GLN A 1 704 ? 14.766 -7.949 13.898 1 47.97 704 GLN A CA 1
ATOM 5622 C C . GLN A 1 704 ? 14.602 -6.938 15.031 1 47.97 704 GLN A C 1
ATOM 5624 O O . GLN A 1 704 ? 14.18 -5.801 14.797 1 47.97 704 GLN A O 1
ATOM 5629 N N . THR A 1 705 ? 14.766 -7.379 16.25 1 48.03 705 THR A N 1
ATOM 5630 C CA . THR A 1 705 ? 14.477 -6.543 17.406 1 48.03 705 THR A CA 1
ATOM 5631 C C . THR A 1 705 ? 15.391 -5.32 17.438 1 48.03 705 THR A C 1
ATOM 5633 O O . THR A 1 705 ? 14.953 -4.223 17.781 1 48.03 705 THR A O 1
ATOM 5636 N N . GLU A 1 706 ? 16.609 -5.586 17.312 1 47.34 706 GLU A N 1
ATOM 5637 C CA . GLU A 1 706 ? 17.5 -4.43 17.406 1 47.34 706 GLU A CA 1
ATOM 5638 C C . GLU A 1 706 ? 17.125 -3.379 16.359 1 47.34 706 GLU A C 1
ATOM 5640 O O . GLU A 1 706 ? 17.188 -2.18 16.625 1 47.34 706 GLU A O 1
ATOM 5645 N N . GLU A 1 707 ? 16.797 -3.9 15.234 1 47.78 707 GLU A N 1
ATOM 5646 C CA . GLU A 1 707 ? 16.562 -2.994 14.117 1 47.78 707 GLU A CA 1
ATOM 5647 C C . GLU A 1 707 ? 15.219 -2.291 14.242 1 47.78 707 GLU A C 1
ATOM 5649 O O . GLU A 1 707 ? 15.07 -1.138 13.828 1 47.78 707 GLU A O 1
ATOM 5654 N N . ARG A 1 708 ? 14.367 -2.955 14.938 1 50.78 708 ARG A N 1
ATOM 5655 C CA . ARG A 1 708 ? 13.008 -2.428 14.969 1 50.78 708 ARG A CA 1
ATOM 5656 C C . ARG A 1 708 ? 12.797 -1.521 16.172 1 50.78 708 ARG A C 1
ATOM 5658 O O . ARG A 1 708 ? 11.828 -0.771 16.234 1 50.78 708 ARG A O 1
ATOM 5665 N N . MET A 1 709 ? 13.625 -1.515 17.062 1 56.5 709 MET A N 1
ATOM 5666 C CA . MET A 1 709 ? 13.422 -0.679 18.234 1 56.5 709 MET A CA 1
ATOM 5667 C C . MET A 1 709 ? 13.914 0.742 17.984 1 56.5 709 MET A C 1
ATOM 5669 O O . MET A 1 709 ? 15.102 0.954 17.734 1 56.5 709 MET A O 1
ATOM 5673 N N . ARG A 1 710 ? 12.938 1.604 17.594 1 62.06 710 ARG A N 1
ATOM 5674 C CA . ARG A 1 710 ? 13.336 3.004 17.5 1 62.06 710 ARG A CA 1
ATOM 5675 C C . ARG A 1 710 ? 13.383 3.662 18.875 1 62.06 710 ARG A C 1
ATOM 5677 O O . ARG A 1 710 ? 12.492 3.439 19.703 1 62.06 710 ARG A O 1
ATOM 5684 N N . ALA A 1 711 ? 14.523 4.098 19.234 1 69.31 711 ALA A N 1
ATOM 5685 C CA . ALA A 1 711 ? 14.656 4.84 20.484 1 69.31 711 ALA A CA 1
ATOM 5686 C C . ALA A 1 711 ? 14.602 6.344 20.234 1 69.31 711 ALA A C 1
ATOM 5688 O O . ALA A 1 711 ? 15.164 6.84 19.25 1 69.31 711 ALA A O 1
ATOM 5689 N N . TYR A 1 712 ? 13.758 7.043 21.031 1 82.88 712 TYR A N 1
ATOM 5690 C CA . TYR A 1 712 ? 13.766 8.5 21.078 1 82.88 712 TYR A CA 1
ATOM 5691 C C . TYR A 1 712 ? 14.656 9 22.203 1 82.88 712 TYR A C 1
ATOM 5693 O O . TYR A 1 712 ? 14.836 8.312 23.219 1 82.88 712 TYR A O 1
ATOM 5701 N N . PRO A 1 713 ? 15.211 10.125 22.031 1 85.25 713 PRO A N 1
ATOM 5702 C CA . PRO A 1 713 ? 16.203 10.609 23 1 85.25 713 PRO A CA 1
ATOM 5703 C C . PRO A 1 713 ? 15.602 10.883 24.375 1 85.25 713 PRO A C 1
ATOM 5705 O O . PRO A 1 713 ? 14.477 11.383 24.469 1 85.25 713 PRO A O 1
ATOM 5708 N N . ALA A 1 714 ? 16.344 10.477 25.375 1 93.12 714 ALA A N 1
ATOM 5709 C CA . ALA A 1 714 ? 16 10.875 26.75 1 93.12 714 ALA A CA 1
ATOM 5710 C C . ALA A 1 714 ? 16.188 12.375 26.953 1 93.12 714 ALA A C 1
ATOM 5712 O O . ALA A 1 714 ? 17.109 12.977 26.375 1 93.12 714 ALA A O 1
ATOM 5713 N N . TRP A 1 715 ? 15.352 12.969 27.75 1 95.94 715 TRP A N 1
ATOM 5714 C CA . TRP A 1 715 ? 15.492 14.375 28.109 1 95.94 715 TRP A CA 1
ATOM 5715 C C . TRP A 1 715 ? 16.25 14.539 29.422 1 95.94 715 TRP A C 1
ATOM 5717 O O . TRP A 1 715 ? 15.742 15.141 30.359 1 95.94 715 TRP A O 1
ATOM 5727 N N . ASP A 1 716 ? 17.453 14.062 29.406 1 94.69 716 ASP A N 1
ATOM 5728 C CA . ASP A 1 716 ? 18.328 14.195 30.578 1 94.69 716 ASP A CA 1
ATOM 5729 C C . ASP A 1 716 ? 18.781 15.641 30.75 1 94.69 716 ASP A C 1
ATOM 5731 O O . ASP A 1 716 ? 19.125 16.062 31.859 1 94.69 716 ASP A O 1
ATOM 5735 N N . GLU A 1 717 ? 18.844 16.312 29.688 1 94.56 717 GLU A N 1
ATOM 5736 C CA . GLU A 1 717 ? 19.156 17.734 29.656 1 94.56 717 GLU A CA 1
ATOM 5737 C C . GLU A 1 717 ? 18.016 18.531 29.031 1 94.56 717 GLU A C 1
ATOM 5739 O O . GLU A 1 717 ? 17.797 18.469 27.828 1 94.56 717 GLU A O 1
ATOM 5744 N N . CYS A 1 718 ? 17.25 19.281 29.828 1 96 718 CYS A N 1
ATOM 5745 C CA . CYS A 1 718 ? 16.203 20.141 29.312 1 96 718 CYS A CA 1
ATOM 5746 C C . CYS A 1 718 ? 15.844 21.234 30.312 1 96 718 CYS A C 1
ATOM 5748 O O . CYS A 1 718 ? 16.266 21.188 31.469 1 96 718 CYS A O 1
ATOM 5750 N N . ALA A 1 719 ? 15.258 22.203 29.859 1 97.06 719 ALA A N 1
ATOM 5751 C CA . ALA A 1 719 ? 14.867 23.344 30.672 1 97.06 719 ALA A CA 1
ATOM 5752 C C . ALA A 1 719 ? 13.672 24.078 30.062 1 97.06 719 ALA A C 1
ATOM 5754 O O . ALA A 1 719 ? 13.328 23.859 28.906 1 97.06 719 ALA A O 1
ATOM 5755 N N . PHE A 1 720 ? 13 24.797 30.906 1 97.69 720 PHE A N 1
ATOM 5756 C CA . PHE A 1 720 ? 11.984 25.719 30.422 1 97.69 720 PHE A CA 1
ATOM 5757 C C . PHE A 1 720 ? 11.953 26.984 31.266 1 97.69 720 PHE A C 1
ATOM 5759 O O . PHE A 1 720 ? 12.438 26.984 32.406 1 97.69 720 PHE A O 1
ATOM 5766 N N . ARG A 1 721 ? 11.438 28.016 30.672 1 96.62 721 ARG A N 1
ATOM 5767 C CA . ARG A 1 721 ? 11.336 29.312 31.328 1 96.62 721 ARG A CA 1
ATOM 5768 C C . ARG A 1 721 ? 9.93 29.906 31.188 1 96.62 721 ARG A C 1
ATOM 5770 O O . ARG A 1 721 ? 9.375 29.922 30.078 1 96.62 721 ARG A O 1
ATOM 5777 N N . GLY A 1 722 ? 9.43 30.281 32.312 1 97.5 722 GLY A N 1
ATOM 5778 C CA . GLY A 1 722 ? 8.281 31.156 32.344 1 97.5 722 GLY A CA 1
ATOM 5779 C C . GLY A 1 722 ? 6.98 30.453 32.031 1 97.5 722 GLY A C 1
ATOM 5780 O O . GLY A 1 722 ? 5.984 31.109 31.688 1 97.5 722 GLY A O 1
ATOM 5781 N N . LEU A 1 723 ? 6.934 29.141 32 1 98.44 723 LEU A N 1
ATOM 5782 C CA . LEU A 1 723 ? 5.637 28.484 31.844 1 98.44 723 LEU A CA 1
ATOM 5783 C C . LEU A 1 723 ? 4.715 28.797 33 1 98.44 723 LEU A C 1
ATOM 5785 O O . LEU A 1 723 ? 5.184 29.062 34.125 1 98.44 723 LEU A O 1
ATOM 5789 N N . LEU A 1 724 ? 3.488 28.828 32.719 1 98.56 724 LEU A N 1
ATOM 5790 C CA . LEU A 1 724 ? 2.518 29.25 33.719 1 98.56 724 LEU A CA 1
ATOM 5791 C C . LEU A 1 724 ? 1.8 28.031 34.344 1 98.56 724 LEU A C 1
ATOM 5793 O O . LEU A 1 724 ? 1.42 27.109 33.594 1 98.56 724 LEU A O 1
ATOM 5797 N N . ALA A 1 725 ? 1.688 28.016 35.625 1 98.5 725 ALA A N 1
ATOM 5798 C CA . ALA A 1 725 ? 0.933 27 36.344 1 98.5 725 ALA A CA 1
ATOM 5799 C C . ALA A 1 725 ? -0.307 27.594 37 1 98.5 725 ALA A C 1
ATOM 5801 O O . ALA A 1 725 ? -0.409 28.812 37.156 1 98.5 725 ALA A O 1
ATOM 5802 N N . VAL A 1 726 ? -1.222 26.75 37.344 1 97.81 726 VAL A N 1
ATOM 5803 C CA . VAL A 1 726 ? -2.441 27.141 38.062 1 97.81 726 VAL A CA 1
ATOM 5804 C C . VAL A 1 726 ? -2.084 27.891 39.344 1 97.81 726 VAL A C 1
ATOM 5806 O O . VAL A 1 726 ? -1.14 27.531 40.031 1 97.81 726 VAL A O 1
ATOM 5809 N N . GLY A 1 727 ? -2.891 28.938 39.625 1 97.19 727 GLY A N 1
ATOM 5810 C CA . GLY A 1 727 ? -2.637 29.781 40.812 1 97.19 727 GLY A CA 1
ATOM 5811 C C . GLY A 1 727 ? -1.888 31.047 40.469 1 97.19 727 GLY A C 1
ATOM 5812 O O . GLY A 1 727 ? -1.655 31.891 41.344 1 97.19 727 GLY A O 1
ATOM 5813 N N . GLY A 1 728 ? -1.567 31.234 39.156 1 97.75 728 GLY A N 1
ATOM 5814 C CA . GLY A 1 728 ? -0.805 32.375 38.688 1 97.75 728 GLY A CA 1
A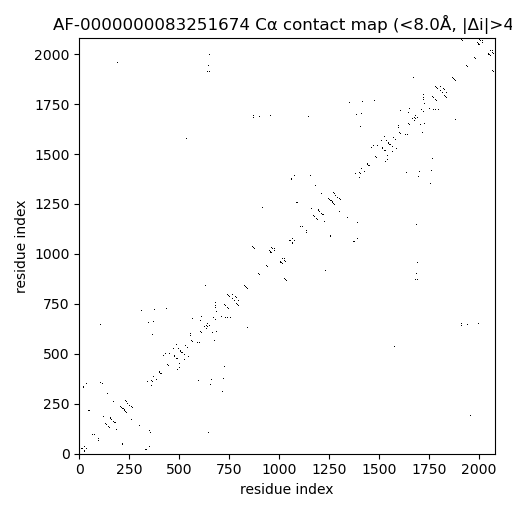TOM 5815 C C . GLY A 1 728 ? 0.672 32.281 39.031 1 97.75 728 GLY A C 1
ATOM 5816 O O . GLY A 1 728 ? 1.285 33.281 39.438 1 97.75 728 GLY A O 1
ATOM 5817 N N . PHE A 1 729 ? 1.228 31.125 38.938 1 98.31 729 PHE A N 1
ATOM 5818 C CA . PHE A 1 729 ? 2.639 30.906 39.219 1 98.31 729 PHE A CA 1
ATOM 5819 C C . PHE A 1 729 ? 3.436 30.734 37.938 1 98.31 729 PHE A C 1
ATOM 5821 O O . PHE A 1 729 ? 3.227 29.781 37.188 1 98.31 729 PHE A O 1
ATOM 5828 N N . GLU A 1 730 ? 4.316 31.672 37.594 1 98.06 730 GLU A N 1
ATOM 5829 C CA . GLU A 1 730 ? 5.285 31.5 36.531 1 98.06 730 GLU A CA 1
ATOM 5830 C C . GLU A 1 730 ? 6.457 30.625 36.969 1 98.06 730 GLU A C 1
ATOM 5832 O O . GLU A 1 730 ? 7.172 30.969 37.906 1 98.06 730 GLU A O 1
ATOM 5837 N N . VAL A 1 731 ? 6.582 29.516 36.281 1 98.25 731 VAL A N 1
ATOM 5838 C CA . VAL A 1 731 ? 7.535 28.516 36.719 1 98.25 731 VAL A CA 1
ATOM 5839 C C . VAL A 1 731 ? 8.656 28.359 35.719 1 98.25 731 VAL A C 1
ATOM 5841 O O . VAL A 1 731 ? 8.398 28.344 34.5 1 98.25 731 VAL A O 1
ATOM 5844 N N . SER A 1 732 ? 9.914 28.375 36.094 1 97.44 732 SER A N 1
ATOM 5845 C CA . SER A 1 732 ? 11.102 28.016 35.312 1 97.44 732 SER A CA 1
ATOM 5846 C C . SER A 1 732 ? 11.891 26.906 36 1 97.44 732 SER A C 1
ATOM 5848 O O . SER A 1 732 ? 11.875 26.797 37.219 1 97.44 732 SER A O 1
ATOM 5850 N N . ALA A 1 733 ? 12.43 26.047 35.188 1 97.56 733 ALA A N 1
ATOM 5851 C CA . ALA A 1 733 ? 13.18 24.938 35.781 1 97.56 733 ALA A CA 1
ATOM 5852 C C . ALA A 1 733 ? 14.258 24.438 34.844 1 97.56 733 ALA A C 1
ATOM 5854 O O . ALA A 1 733 ? 14.188 24.641 33.625 1 97.56 733 ALA A O 1
ATOM 5855 N N . SER A 1 734 ? 15.242 23.828 35.406 1 95.88 734 SER A N 1
ATOM 5856 C CA . SER A 1 734 ? 16.328 23.203 34.656 1 95.88 734 SER A CA 1
ATOM 5857 C C . SER A 1 734 ? 16.609 21.797 35.156 1 95.88 734 SER A C 1
ATOM 5859 O O . SER A 1 734 ? 16.469 21.5 36.344 1 95.88 734 SER A O 1
ATOM 5861 N N . ARG A 1 735 ? 16.859 20.969 34.219 1 95.12 735 ARG A N 1
ATOM 5862 C CA . ARG A 1 735 ? 17.188 19.562 34.469 1 95.12 735 ARG A CA 1
ATOM 5863 C C . ARG A 1 735 ? 18.5 19.188 33.812 1 95.12 735 ARG A C 1
ATOM 5865 O O . ARG A 1 735 ? 18.734 19.516 32.625 1 95.12 735 ARG A O 1
ATOM 5872 N N . SER A 1 736 ? 19.453 18.578 34.5 1 93.38 736 SER A N 1
ATOM 5873 C CA . SER A 1 736 ? 20.734 18.094 34 1 93.38 736 SER A CA 1
ATOM 5874 C C . SER A 1 736 ? 21.062 16.719 34.531 1 93.38 736 SER A C 1
ATOM 5876 O O . SER A 1 736 ? 20.828 16.438 35.719 1 93.38 736 SER A O 1
ATOM 5878 N N . GLY A 1 737 ? 21.656 15.859 33.719 1 92 737 GLY A N 1
ATOM 5879 C CA . GLY A 1 737 ? 22 14.508 34.125 1 92 737 GLY A CA 1
ATOM 5880 C C . GLY A 1 737 ? 20.812 13.711 34.625 1 92 737 GLY A C 1
ATOM 5881 O O . GLY A 1 737 ? 20.938 12.914 35.531 1 92 737 GLY A O 1
ATOM 5882 N N . GLY A 1 738 ? 19.703 14.078 34.156 1 92.56 738 GLY A N 1
ATOM 5883 C CA . GLY A 1 738 ? 18.484 13.352 34.531 1 92.56 738 GLY A CA 1
ATOM 5884 C C . GLY A 1 738 ? 17.891 13.797 35.844 1 92.56 738 GLY A C 1
ATOM 5885 O O . GLY A 1 738 ? 16.922 13.211 36.312 1 92.56 738 GLY A O 1
ATOM 5886 N N . ARG A 1 739 ? 18.438 14.852 36.469 1 92.75 739 ARG A N 1
ATOM 5887 C CA . ARG A 1 739 ? 17.953 15.344 37.75 1 92.75 739 ARG A CA 1
ATOM 5888 C C . ARG A 1 739 ? 17.594 16.812 37.656 1 92.75 739 ARG A C 1
ATOM 5890 O O . ARG A 1 739 ? 18.234 17.578 36.938 1 92.75 739 ARG A O 1
ATOM 5897 N N . THR A 1 740 ? 16.625 17.203 38.469 1 95.56 740 THR A N 1
ATOM 5898 C CA . THR A 1 740 ? 16.219 18.594 38.531 1 95.56 740 THR A CA 1
ATOM 5899 C C . THR A 1 740 ? 17.266 19.422 39.281 1 95.56 740 THR A C 1
ATOM 5901 O O . THR A 1 740 ? 17.641 19.094 40.406 1 95.56 740 THR A O 1
ATOM 5904 N N . ASP A 1 741 ? 17.672 20.5 38.719 1 93.69 741 ASP A N 1
ATOM 5905 C CA . ASP A 1 741 ? 18.656 21.391 39.344 1 93.69 741 ASP A CA 1
ATOM 5906 C C . ASP A 1 741 ? 17.984 22.375 40.281 1 93.69 741 ASP A C 1
ATOM 5908 O O . ASP A 1 741 ? 18.406 22.531 41.438 1 93.69 741 ASP A O 1
ATOM 5912 N N . TRP A 1 742 ? 17.031 23.031 39.781 1 93.81 742 TRP A N 1
ATOM 5913 C CA . TRP A 1 742 ? 16.281 24.047 40.5 1 93.81 742 TRP A CA 1
ATOM 5914 C C . TRP A 1 742 ? 14.922 24.297 39.875 1 93.81 742 TRP A C 1
ATOM 5916 O O . TRP A 1 742 ? 14.695 23.938 38.719 1 93.81 742 TRP A O 1
ATOM 5926 N N . VAL A 1 743 ? 14.047 24.828 40.625 1 96.56 743 VAL A N 1
ATOM 5927 C CA . VAL A 1 743 ? 12.742 25.328 40.188 1 96.56 743 VAL A CA 1
ATOM 5928 C C . VAL A 1 743 ? 12.555 26.766 40.656 1 96.56 743 VAL A C 1
ATOM 5930 O O . VAL A 1 743 ? 12.695 27.062 41.875 1 96.56 743 VAL A O 1
ATOM 5933 N N . SER A 1 744 ? 12.344 27.641 39.75 1 96.19 744 SER A N 1
ATOM 5934 C CA . SER A 1 744 ? 12.031 29.016 40.094 1 96.19 744 SER A CA 1
ATOM 5935 C C . SER A 1 744 ? 10.539 29.297 39.938 1 96.19 744 SER A C 1
ATOM 5937 O O . SER A 1 744 ? 9.922 28.875 38.969 1 96.19 744 SER A O 1
ATOM 5939 N N . ILE A 1 745 ? 9.953 29.984 40.906 1 96.62 745 ILE A N 1
ATOM 5940 C CA . ILE A 1 745 ? 8.539 30.312 40.875 1 96.62 745 ILE A CA 1
ATOM 5941 C C . ILE A 1 745 ? 8.359 31.812 41.125 1 96.62 745 ILE A C 1
ATOM 5943 O O . ILE A 1 745 ? 8.758 32.344 42.156 1 96.62 745 ILE A O 1
ATOM 5947 N N . ARG A 1 746 ? 7.91 32.5 40.156 1 96.5 746 ARG A N 1
ATOM 5948 C CA . ARG A 1 746 ? 7.41 33.875 40.344 1 96.5 746 ARG A CA 1
ATOM 5949 C C . ARG A 1 746 ? 5.91 33.844 40.625 1 96.5 746 ARG A C 1
ATOM 5951 O O . ARG A 1 746 ? 5.121 33.406 39.812 1 96.5 746 ARG A O 1
ATOM 5958 N N . SER A 1 747 ? 5.523 34.312 41.812 1 96.44 747 SER A N 1
ATOM 5959 C CA . SER A 1 747 ? 4.117 34.344 42.188 1 96.44 747 SER A CA 1
ATOM 5960 C C . SER A 1 747 ? 3.436 35.625 41.719 1 96.44 747 SER A C 1
ATOM 5962 O O . SER A 1 747 ? 3.738 36.719 42.219 1 96.44 747 SER A O 1
ATOM 5964 N N . LEU A 1 748 ? 2.547 35.5 40.781 1 96.5 748 LEU A N 1
ATOM 5965 C CA . LEU A 1 748 ? 1.906 36.656 40.188 1 96.5 748 LEU A CA 1
ATOM 5966 C C . LEU A 1 748 ? 0.73 37.125 41.031 1 96.5 748 LEU A C 1
ATOM 5968 O O . LEU A 1 748 ? 0.395 38.312 41.031 1 96.5 748 LEU A O 1
ATOM 5972 N N . ALA A 1 749 ? 0.131 36.219 41.781 1 96.38 749 ALA A N 1
ATOM 5973 C CA . ALA A 1 749 ? -1.102 36.531 42.469 1 96.38 749 ALA A CA 1
ATOM 5974 C C . ALA A 1 749 ? -0.946 36.312 43.969 1 96.38 749 ALA A C 1
ATOM 5976 O O . ALA A 1 749 ? -1.857 36.625 44.75 1 96.38 749 ALA A O 1
ATOM 5977 N N . GLY A 1 750 ? 0.199 35.812 44.375 1 94.88 750 GLY A N 1
ATOM 5978 C CA . GLY A 1 750 ? 0.346 35.406 45.75 1 94.88 750 GLY A CA 1
ATOM 5979 C C . GLY A 1 750 ? -0.35 34.094 46.062 1 94.88 750 GLY A C 1
ATOM 5980 O O . GLY A 1 750 ? -0.632 33.312 45.156 1 94.88 750 GLY A O 1
ATOM 5981 N N . GLY A 1 751 ? -0.469 33.719 47.281 1 94 751 GLY A N 1
ATOM 5982 C CA . GLY A 1 751 ? -1.146 32.5 47.656 1 94 751 GLY A CA 1
ATOM 5983 C C . GLY A 1 751 ? -0.191 31.391 48.031 1 94 751 GLY A C 1
ATOM 5984 O O . GLY A 1 751 ? 1.015 31.609 48.156 1 94 751 GLY A O 1
ATOM 5985 N N . GLU A 1 752 ? -0.811 30.266 48.156 1 95.94 752 GLU A N 1
ATOM 5986 C CA . GLU A 1 752 ? -0.022 29.094 48.562 1 95.94 752 GLU A CA 1
ATOM 5987 C C . GLU A 1 752 ? 0.454 28.312 47.344 1 95.94 752 GLU A C 1
ATOM 5989 O O . GLU A 1 752 ? -0.351 27.938 46.5 1 95.94 752 GLU A O 1
ATOM 5994 N N . ALA A 1 753 ? 1.717 28.188 47.219 1 97 753 ALA A N 1
ATOM 5995 C CA . ALA A 1 753 ? 2.273 27.297 46.188 1 97 753 ALA A CA 1
ATOM 5996 C C . ALA A 1 753 ? 2.346 25.859 46.719 1 97 753 ALA A C 1
ATOM 5998 O O . ALA A 1 753 ? 2.836 25.609 47.812 1 97 753 ALA A O 1
ATOM 5999 N N . VAL A 1 754 ? 1.692 24.969 46.031 1 97.25 754 VAL A N 1
ATOM 6000 C CA . VAL A 1 754 ? 1.751 23.531 46.344 1 97.25 754 VAL A CA 1
ATOM 6001 C C . VAL A 1 754 ? 2.514 22.812 45.219 1 97.25 754 VAL A C 1
ATOM 6003 O O . VAL A 1 754 ? 2.146 22.906 44.062 1 97.25 754 VAL A O 1
ATOM 6006 N N . MET A 1 755 ? 3.604 22.172 45.531 1 96.81 755 MET A N 1
ATOM 6007 C CA . MET A 1 755 ? 4.465 21.562 44.5 1 96.81 755 MET A CA 1
ATOM 6008 C C . MET A 1 755 ? 4.805 20.125 44.906 1 96.81 755 MET A C 1
ATOM 6010 O O . MET A 1 755 ? 5.055 19.828 46.062 1 96.81 755 MET A O 1
ATOM 6014 N N . ARG A 1 756 ? 4.684 19.234 43.938 1 95 756 ARG A N 1
ATOM 6015 C CA . ARG A 1 756 ? 5.285 17.922 44.094 1 95 756 ARG A CA 1
ATOM 6016 C C . ARG A 1 756 ? 6.797 17.984 43.906 1 95 756 ARG A C 1
ATOM 6018 O O . ARG A 1 756 ? 7.285 18.531 42.938 1 95 756 ARG A O 1
ATOM 6025 N N . SER A 1 757 ? 7.543 17.422 44.812 1 92.62 757 SER A N 1
ATOM 6026 C CA . SER A 1 757 ? 8.992 17.547 44.75 1 92.62 757 SER A CA 1
ATOM 6027 C C . SER A 1 757 ? 9.555 16.922 43.5 1 92.62 757 SER A C 1
ATOM 6029 O O . SER A 1 757 ? 9.352 15.734 43.25 1 92.62 757 SER A O 1
ATOM 6031 N N . PRO A 1 758 ? 10.164 17.719 42.719 1 94.12 758 PRO A N 1
ATOM 6032 C CA . PRO A 1 758 ? 10.805 17.156 41.531 1 94.12 758 PRO A CA 1
ATOM 6033 C C . PRO A 1 758 ? 12.219 16.656 41.812 1 94.12 758 PRO A C 1
ATOM 6035 O O . PRO A 1 758 ? 12.938 16.266 40.875 1 94.12 758 PRO A O 1
ATOM 6038 N N . PHE A 1 759 ? 12.539 16.656 43.094 1 92.19 759 PHE A N 1
ATOM 6039 C CA . PHE A 1 759 ? 13.883 16.266 43.5 1 92.19 759 PHE A CA 1
ATOM 6040 C C . PHE A 1 759 ? 13.883 14.844 44.062 1 92.19 759 PHE A C 1
ATOM 6042 O O . PHE A 1 759 ? 12.82 14.234 44.219 1 92.19 759 PHE A O 1
ATOM 6049 N N . GLY A 1 760 ? 15.047 14.281 44.281 1 86.5 760 GLY A N 1
ATOM 6050 C CA . GLY A 1 760 ? 15.156 12.922 44.781 1 86.5 760 GLY A CA 1
ATOM 6051 C C . GLY A 1 760 ? 14.625 12.766 46.188 1 86.5 760 GLY A C 1
ATOM 6052 O O . GLY A 1 760 ? 14.594 13.734 46.969 1 86.5 760 GLY A O 1
ATOM 6053 N N . GLU A 1 761 ? 14.195 11.602 46.469 1 82.44 761 GLU A N 1
ATOM 6054 C CA . GLU A 1 761 ? 13.711 11.305 47.812 1 82.44 761 GLU A CA 1
ATOM 6055 C C . GLU A 1 761 ? 14.789 11.539 48.875 1 82.44 761 GLU A C 1
ATOM 6057 O O . GLU A 1 761 ? 15.945 11.156 48.688 1 82.44 761 GLU A O 1
ATOM 6062 N N . GLY A 1 762 ? 14.484 12.141 49.938 1 80.88 762 GLY A N 1
ATOM 6063 C CA . GLY A 1 762 ? 15.391 12.305 51.062 1 80.88 762 GLY A CA 1
ATOM 6064 C C . GLY A 1 762 ? 16.328 13.484 50.906 1 80.88 762 GLY A C 1
ATOM 6065 O O . GLY A 1 762 ? 17.109 13.781 51.812 1 80.88 762 GLY A O 1
ATOM 6066 N N . GLU A 1 763 ? 16.203 14.195 49.812 1 87.38 763 GLU A N 1
ATOM 6067 C CA . GLU A 1 763 ? 17.094 15.344 49.594 1 87.38 763 GLU A CA 1
ATOM 6068 C C . GLU A 1 763 ? 16.656 16.531 50.438 1 87.38 763 GLU A C 1
ATOM 6070 O O . GLU A 1 763 ? 15.477 16.703 50.719 1 87.38 763 GLU A O 1
ATOM 6075 N N . ASP A 1 764 ? 17.672 17.281 50.906 1 88.69 764 ASP A N 1
ATOM 6076 C CA . ASP A 1 764 ? 17.391 18.5 51.688 1 88.69 764 ASP A CA 1
ATOM 6077 C C . ASP A 1 764 ? 16.938 19.625 50.75 1 88.69 764 ASP A C 1
ATOM 6079 O O . ASP A 1 764 ? 17.75 20.188 50 1 88.69 764 ASP A O 1
ATOM 6083 N N . ILE A 1 765 ? 15.617 19.938 50.781 1 92.25 765 ILE A N 1
ATOM 6084 C CA . ILE A 1 765 ? 15.031 20.938 49.906 1 92.25 765 ILE A CA 1
ATOM 6085 C C . ILE A 1 765 ? 15.055 22.312 50.562 1 92.25 765 ILE A C 1
ATOM 6087 O O . ILE A 1 765 ? 14.594 22.469 51.688 1 92.25 765 ILE A O 1
ATOM 6091 N N . VAL A 1 766 ? 15.602 23.297 49.875 1 91.88 766 VAL A N 1
ATOM 6092 C CA . VAL A 1 766 ? 15.664 24.688 50.312 1 91.88 766 VAL A CA 1
ATOM 6093 C C . VAL A 1 766 ? 14.75 25.547 49.438 1 91.88 766 VAL A C 1
ATOM 6095 O O . VAL A 1 766 ? 14.727 25.406 48.219 1 91.88 766 VAL A O 1
ATOM 6098 N N . ILE A 1 767 ? 13.953 26.344 50.094 1 93.69 767 ILE A N 1
ATOM 6099 C CA . ILE A 1 767 ? 13.156 27.359 49.406 1 93.69 767 ILE A CA 1
ATOM 6100 C C . ILE A 1 767 ? 13.664 28.75 49.75 1 93.69 767 ILE A C 1
ATOM 6102 O O . ILE A 1 767 ? 13.68 29.125 50.938 1 93.69 767 ILE A O 1
ATOM 6106 N N . MET A 1 768 ? 14.102 29.469 48.812 1 91.56 768 MET A N 1
ATOM 6107 C CA . MET A 1 768 ? 14.641 30.812 49.031 1 91.56 768 MET A CA 1
ATOM 6108 C C . MET A 1 768 ? 13.742 31.859 48.375 1 91.56 768 MET A C 1
ATOM 6110 O O . MET A 1 768 ? 13.469 31.797 47.188 1 91.56 768 MET A O 1
ATOM 6114 N N . ALA A 1 769 ? 13.188 32.75 49.125 1 91.94 769 ALA A N 1
ATOM 6115 C CA . ALA A 1 769 ? 12.5 33.906 48.594 1 91.94 769 ALA A CA 1
ATOM 6116 C C . ALA A 1 769 ? 13.492 34.969 48.125 1 91.94 769 ALA A C 1
ATOM 6118 O O . ALA A 1 769 ? 14.391 35.344 48.875 1 91.94 769 ALA A O 1
ATOM 6119 N N . LEU A 1 770 ? 13.336 35.344 46.938 1 86.31 770 LEU A N 1
ATOM 6120 C CA . LEU A 1 770 ? 14.25 36.312 46.375 1 86.31 770 LEU A CA 1
ATOM 6121 C C . LEU A 1 770 ? 13.594 37.688 46.312 1 86.31 770 LEU A C 1
ATOM 6123 O O . LEU A 1 770 ? 12.508 37.875 45.781 1 86.31 770 LEU A O 1
ATOM 6127 N N . THR A 1 771 ? 13.883 38.594 47.125 1 72.62 771 THR A N 1
ATOM 6128 C CA . THR A 1 771 ? 13.469 39.969 47 1 72.62 771 THR A CA 1
ATOM 6129 C C . THR A 1 771 ? 14.578 40.844 46.406 1 72.62 771 THR A C 1
ATOM 6131 O O . THR A 1 771 ? 15.68 40.344 46.156 1 72.62 771 THR A O 1
ATOM 6134 N N . ALA A 1 772 ? 14.258 42.062 45.875 1 62.97 772 ALA A N 1
ATOM 6135 C CA . ALA A 1 772 ? 15.25 42.969 45.312 1 62.97 772 ALA A CA 1
ATOM 6136 C C . ALA A 1 772 ? 16.469 43.125 46.219 1 62.97 772 ALA A C 1
ATOM 6138 O O . ALA A 1 772 ? 17.578 43.312 45.75 1 62.97 772 ALA A O 1
ATOM 6139 N N . THR A 1 773 ? 16.312 43.031 47.562 1 65.38 773 THR A N 1
ATOM 6140 C CA . THR A 1 773 ? 17.406 43.438 48.469 1 65.38 773 THR A CA 1
ATOM 6141 C C . THR A 1 773 ? 17.797 42.281 49.375 1 65.38 773 THR A C 1
ATOM 6143 O O . THR A 1 773 ? 18.812 42.344 50.062 1 65.38 773 THR A O 1
ATOM 6146 N N . SER A 1 774 ? 16.906 41.219 49.406 1 70.38 774 SER A N 1
ATOM 6147 C CA . SER A 1 774 ? 17.234 40.188 50.406 1 70.38 774 SER A CA 1
ATOM 6148 C C . SER A 1 774 ? 16.859 38.781 49.938 1 70.38 774 SER A C 1
ATOM 6150 O O . SER A 1 774 ? 16.062 38.656 49 1 70.38 774 SER A O 1
ATOM 6152 N N . ARG A 1 775 ? 17.688 37.781 50.406 1 83.69 775 ARG A N 1
ATOM 6153 C CA . ARG A 1 775 ? 17.391 36.375 50.312 1 83.69 775 ARG A CA 1
ATOM 6154 C C . ARG A 1 775 ? 17 35.781 51.656 1 83.69 775 ARG A C 1
ATOM 6156 O O . ARG A 1 775 ? 17.75 35.906 52.625 1 83.69 775 ARG A O 1
ATOM 6163 N N . GLU A 1 776 ? 15.688 35.344 51.688 1 86.94 776 GLU A N 1
ATOM 6164 C CA . GLU A 1 776 ? 15.211 34.781 52.938 1 86.94 776 GLU A CA 1
ATOM 6165 C C . GLU A 1 776 ? 14.75 33.344 52.75 1 86.94 776 GLU A C 1
ATOM 6167 O O . GLU A 1 776 ? 14.055 33 51.781 1 86.94 776 GLU A O 1
ATOM 6172 N N . ARG A 1 777 ? 15.164 32.5 53.562 1 89.88 777 ARG A N 1
ATOM 6173 C CA . ARG A 1 777 ? 14.734 31.109 53.531 1 89.88 777 ARG A CA 1
ATOM 6174 C C . ARG A 1 777 ? 13.297 30.969 54 1 89.88 777 ARG A C 1
ATOM 6176 O O . ARG A 1 777 ? 12.891 31.609 54.969 1 89.88 777 ARG A O 1
ATOM 6183 N N . VAL A 1 778 ? 12.578 30.297 53.25 1 91.69 778 VAL A N 1
ATOM 6184 C CA . VAL A 1 778 ? 11.195 30 53.625 1 91.69 778 VAL A CA 1
ATOM 6185 C C . VAL A 1 778 ? 11.086 28.531 54.031 1 91.69 778 VAL A C 1
ATOM 6187 O O . VAL A 1 778 ? 11.578 27.641 53.344 1 91.69 778 VAL A O 1
ATOM 6190 N N . ALA A 1 779 ? 10.523 28.219 55.219 1 86.44 779 ALA A N 1
ATOM 6191 C CA . ALA A 1 779 ? 10.352 26.844 55.688 1 86.44 779 ALA A CA 1
ATOM 6192 C C . ALA A 1 779 ? 9.172 26.172 55 1 86.44 779 ALA A C 1
ATOM 6194 O O . ALA A 1 779 ? 8.039 26.656 55.062 1 86.44 779 ALA A O 1
ATOM 6195 N N . PRO A 1 780 ? 9.469 25.188 54.25 1 86 780 PRO A N 1
ATOM 6196 C CA . PRO A 1 780 ? 8.344 24.484 53.625 1 86 780 PRO A CA 1
ATOM 6197 C C . PRO A 1 780 ? 7.516 23.688 54.625 1 86 780 PRO A C 1
ATOM 6199 O O . PRO A 1 780 ? 8.031 23.25 55.656 1 86 780 PRO A O 1
ATOM 6202 N N . VAL A 1 781 ? 6.215 23.594 54.312 1 90.19 781 VAL A N 1
ATOM 6203 C CA . VAL A 1 781 ? 5.32 22.672 55 1 90.19 781 VAL A CA 1
ATOM 6204 C C . VAL A 1 781 ? 5.02 21.469 54.125 1 90.19 781 VAL A C 1
ATOM 6206 O O . VAL A 1 781 ? 4.68 21.625 52.938 1 90.19 781 VAL A O 1
ATOM 6209 N N . TYR A 1 782 ? 5.297 20.281 54.656 1 90.19 782 TYR A N 1
ATOM 6210 C CA . TYR A 1 782 ? 5.004 19.062 53.906 1 90.19 782 TYR A CA 1
ATOM 6211 C C . TYR A 1 782 ? 3.641 18.5 54.312 1 90.19 782 TYR A C 1
ATOM 6213 O O . TYR A 1 782 ? 3.385 18.25 55.469 1 90.19 782 TYR A O 1
ATOM 6221 N N . ARG A 1 783 ? 2.768 18.484 53.344 1 89.12 783 ARG A N 1
ATOM 6222 C CA . ARG A 1 783 ? 1.452 17.891 53.531 1 89.12 783 ARG A CA 1
ATOM 6223 C C . ARG A 1 783 ? 1.04 17.062 52.312 1 89.12 783 ARG A C 1
ATOM 6225 O O . ARG A 1 783 ? 1.13 17.531 51.188 1 89.12 783 ARG A O 1
ATOM 6232 N N . ASP A 1 784 ? 0.623 15.797 52.469 1 84.94 784 ASP A N 1
ATOM 6233 C CA . ASP A 1 784 ? 0.098 14.906 51.438 1 84.94 784 ASP A CA 1
ATOM 6234 C C . ASP A 1 784 ? 1.124 14.688 50.344 1 84.94 784 ASP A C 1
ATOM 6236 O O . ASP A 1 784 ? 0.778 14.711 49.156 1 84.94 784 ASP A O 1
ATOM 6240 N N . GLY A 1 785 ? 2.371 14.688 50.719 1 83.81 785 GLY A N 1
ATOM 6241 C CA . GLY A 1 785 ? 3.443 14.383 49.781 1 83.81 785 GLY A CA 1
ATOM 6242 C C . GLY A 1 785 ? 3.852 15.578 48.938 1 83.81 785 GLY A C 1
ATOM 6243 O O . GLY A 1 785 ? 4.594 15.438 47.969 1 83.81 785 GLY A O 1
ATOM 6244 N N . CYS A 1 786 ? 3.338 16.781 49.281 1 93.88 786 CYS A N 1
ATOM 6245 C CA . CYS A 1 786 ? 3.635 17.984 48.531 1 93.88 786 CYS A CA 1
ATOM 6246 C C . CYS A 1 786 ? 4.336 19.016 49.406 1 93.88 786 CYS A C 1
ATOM 6248 O O . CYS A 1 786 ? 4.164 19.031 50.625 1 93.88 786 CYS A O 1
ATOM 6250 N N . LEU A 1 787 ? 5.133 19.734 48.781 1 93.88 787 LEU A N 1
ATOM 6251 C CA . LEU A 1 787 ? 5.742 20.906 49.375 1 93.88 787 LEU A CA 1
ATOM 6252 C C . LEU A 1 787 ? 4.816 22.125 49.281 1 93.88 787 LEU A C 1
ATOM 6254 O O . LEU A 1 787 ? 4.312 22.438 48.219 1 93.88 787 LEU A O 1
ATOM 6258 N N . ARG A 1 788 ? 4.512 22.766 50.438 1 96 788 ARG A N 1
ATOM 6259 C CA . ARG A 1 788 ? 3.617 23.906 50.469 1 96 788 ARG A CA 1
ATOM 6260 C C . ARG A 1 788 ? 4.289 25.109 51.125 1 96 788 ARG A C 1
ATOM 6262 O O . ARG A 1 788 ? 5.016 24.969 52.125 1 96 788 ARG A O 1
ATOM 6269 N N . PHE A 1 789 ? 4.156 26.266 50.594 1 95.44 789 PHE A N 1
ATOM 6270 C CA . PHE A 1 789 ? 4.645 27.5 51.188 1 95.44 789 PHE A CA 1
ATOM 6271 C C . PHE A 1 789 ? 3.857 28.703 50.688 1 95.44 789 PHE A C 1
ATOM 6273 O O . PHE A 1 789 ? 3.414 28.719 49.531 1 95.44 789 PHE A O 1
ATOM 6280 N N . ASN A 1 790 ? 3.646 29.672 51.531 1 94.31 790 ASN A N 1
ATOM 6281 C CA . ASN A 1 790 ? 2.936 30.891 51.125 1 94.31 790 ASN A CA 1
ATOM 6282 C C . ASN A 1 790 ? 3.822 31.828 50.312 1 94.31 790 ASN A C 1
ATOM 6284 O O . ASN A 1 790 ? 5.027 31.906 50.562 1 94.31 790 ASN A O 1
ATOM 6288 N N . THR A 1 791 ? 3.26 32.406 49.406 1 95.06 791 THR A N 1
ATOM 6289 C CA . THR A 1 791 ? 4 33.344 48.531 1 95.06 791 THR A CA 1
ATOM 6290 C C . THR A 1 791 ? 3.365 34.719 48.562 1 95.06 791 THR A C 1
ATOM 6292 O O . THR A 1 791 ? 2.188 34.875 48.875 1 95.06 791 THR A O 1
ATOM 6295 N N . ALA A 1 792 ? 4.176 35.75 48.25 1 93.56 792 ALA A N 1
ATOM 6296 C CA . ALA A 1 792 ? 3.689 37.125 48.094 1 93.56 792 ALA A CA 1
ATOM 6297 C C . ALA A 1 792 ? 3.557 37.5 46.625 1 93.56 792 ALA A C 1
ATOM 6299 O O . ALA A 1 792 ? 4.309 37 45.781 1 93.56 792 ALA A O 1
ATOM 6300 N N . ARG A 1 793 ? 2.592 38.312 46.312 1 94 793 ARG A N 1
ATOM 6301 C CA . ARG A 1 793 ? 2.383 38.781 44.938 1 94 793 ARG A CA 1
ATOM 6302 C C . ARG A 1 793 ? 3.66 39.406 44.375 1 94 793 ARG A C 1
ATOM 6304 O O . ARG A 1 793 ? 4.301 40.219 45.031 1 94 793 ARG A O 1
ATOM 6311 N N . ASP A 1 794 ? 4.078 38.969 43.219 1 91.94 794 ASP A N 1
ATOM 6312 C CA . ASP A 1 794 ? 5.184 39.469 42.406 1 91.94 794 ASP A CA 1
ATOM 6313 C C . ASP A 1 794 ? 6.531 39.125 43.062 1 91.94 794 ASP A C 1
ATOM 6315 O O . ASP A 1 794 ? 7.543 39.781 42.75 1 91.94 794 ASP A O 1
ATOM 6319 N N . ALA A 1 795 ? 6.508 38.094 44 1 92.88 795 ALA A N 1
ATOM 6320 C CA . ALA A 1 795 ? 7.758 37.656 44.594 1 92.88 795 ALA A CA 1
ATOM 6321 C C . ALA A 1 795 ? 8.32 36.438 43.875 1 92.88 795 ALA A C 1
ATOM 6323 O O . ALA A 1 795 ? 7.578 35.688 43.219 1 92.88 795 ALA A O 1
ATOM 6324 N N . ASN A 1 796 ? 9.594 36.344 43.969 1 94.69 796 ASN A N 1
ATOM 6325 C CA . ASN A 1 796 ? 10.305 35.219 43.312 1 94.69 796 ASN A CA 1
ATOM 6326 C C . ASN A 1 796 ? 10.844 34.25 44.375 1 94.69 796 ASN A C 1
ATOM 6328 O O . ASN A 1 796 ? 11.32 34.656 45.406 1 94.69 796 ASN A O 1
ATOM 6332 N N . TYR A 1 797 ? 10.617 33 44.062 1 94.56 797 TYR A N 1
ATOM 6333 C CA . TYR A 1 797 ? 11.109 31.906 44.906 1 94.56 797 TYR A CA 1
ATOM 6334 C C . TYR A 1 797 ? 11.953 30.938 44.094 1 94.56 797 TYR A C 1
ATOM 6336 O O . TYR A 1 797 ? 11.672 30.688 42.938 1 94.56 797 TYR A O 1
ATOM 6344 N N . VAL A 1 798 ? 12.984 30.406 44.688 1 93.81 798 VAL A N 1
ATOM 6345 C CA . VAL A 1 798 ? 13.773 29.344 44.062 1 93.81 798 VAL A CA 1
ATOM 6346 C C . VAL A 1 798 ? 13.844 28.141 45 1 93.81 798 VAL A C 1
ATOM 6348 O O . VAL A 1 798 ? 14.102 28.281 46.188 1 93.81 798 VAL A O 1
ATOM 6351 N N . VAL A 1 799 ? 13.516 27.031 44.469 1 94.75 799 VAL A N 1
ATOM 6352 C CA . VAL A 1 799 ? 13.555 25.766 45.188 1 94.75 799 VAL A CA 1
ATOM 6353 C C . VAL A 1 799 ? 14.703 24.906 44.656 1 94.75 799 VAL A C 1
ATOM 6355 O O . VAL A 1 799 ? 14.812 24.688 43.438 1 94.75 799 VAL A O 1
ATOM 6358 N N . TYR A 1 800 ? 15.547 24.438 45.5 1 93 800 TYR A N 1
ATOM 6359 C CA . TYR A 1 800 ? 16.703 23.641 45.094 1 93 800 TYR A CA 1
ATOM 6360 C C . TYR A 1 800 ? 17.172 22.734 46.219 1 93 800 TYR A C 1
ATOM 6362 O O . TYR A 1 800 ? 16.641 22.797 47.344 1 93 800 TYR A O 1
ATOM 6370 N N . VAL A 1 801 ? 18.062 21.875 45.875 1 91.81 801 VAL A N 1
ATOM 6371 C CA . VAL A 1 801 ? 18.672 21 46.875 1 91.81 801 VAL A CA 1
ATOM 6372 C C . VAL A 1 801 ? 19.844 21.703 47.531 1 91.81 801 VAL A C 1
ATOM 6374 O O . VAL A 1 801 ? 20.75 22.188 46.844 1 91.81 801 VAL A O 1
ATOM 6377 N N . GLY A 1 802 ? 19.859 21.719 48.906 1 87.94 802 GLY A N 1
ATOM 6378 C CA . GLY A 1 802 ? 20.828 22.484 49.688 1 87.94 802 GLY A CA 1
ATOM 6379 C C . GLY A 1 802 ? 22.266 22.109 49.375 1 87.94 802 GLY A C 1
ATOM 6380 O O . GLY A 1 802 ? 23.125 22.969 49.281 1 87.94 802 GLY A O 1
ATOM 6381 N N . SER A 1 803 ? 22.562 20.891 49.25 1 80.69 803 SER A N 1
ATOM 6382 C CA . SER A 1 803 ? 23.922 20.422 49.031 1 80.69 803 SER A CA 1
ATOM 6383 C C . SER A 1 803 ? 24.422 20.828 47.656 1 80.69 803 SER A C 1
ATOM 6385 O O . SER A 1 803 ? 25.625 20.766 47.375 1 80.69 803 SER A O 1
ATOM 6387 N N . ARG A 1 804 ? 23.484 21.391 46.75 1 74.75 804 ARG A N 1
ATOM 6388 C CA . ARG A 1 804 ? 23.891 21.719 45.406 1 74.75 804 ARG A CA 1
ATOM 6389 C C . ARG A 1 804 ? 23.844 23.219 45.156 1 74.75 804 ARG A C 1
ATOM 6391 O O . ARG A 1 804 ? 23.703 23.672 44.031 1 74.75 804 ARG A O 1
ATOM 6398 N N . ALA A 1 805 ? 23.766 24.047 46.219 1 70.44 805 ALA A N 1
ATOM 6399 C CA . ALA A 1 805 ? 23.578 25.5 46.188 1 70.44 805 ALA A CA 1
ATOM 6400 C C . ALA A 1 805 ? 24.703 26.188 45.438 1 70.44 805 ALA A C 1
ATOM 6402 O O . ALA A 1 805 ? 24.484 27.172 44.75 1 70.44 805 ALA A O 1
ATOM 6403 N N . GLU A 1 806 ? 25.953 25.875 45.688 1 58.97 806 GLU A N 1
ATOM 6404 C CA . GLU A 1 806 ? 27.078 26.578 45.062 1 58.97 806 GLU A CA 1
ATOM 6405 C C . GLU A 1 806 ? 26.922 26.656 43.562 1 58.97 806 GLU A C 1
ATOM 6407 O O . GLU A 1 806 ? 27.266 27.672 42.938 1 58.97 806 GLU A O 1
ATOM 6412 N N . GLY A 1 807 ? 26.453 25.656 42.938 1 52.59 807 GLY A N 1
ATOM 6413 C CA . GLY A 1 807 ? 26.328 25.672 41.5 1 52.59 807 GLY A CA 1
ATOM 6414 C C . GLY A 1 807 ? 25.203 26.547 41 1 52.59 807 GLY A C 1
ATOM 6415 O O . GLY A 1 807 ? 25.094 26.812 39.812 1 52.59 807 GLY A O 1
ATOM 6416 N N . LEU A 1 808 ? 24.266 26.828 41.844 1 56.94 808 LEU A N 1
ATOM 6417 C CA . LEU A 1 808 ? 23.047 27.516 41.438 1 56.94 808 LEU A CA 1
ATOM 6418 C C . LEU A 1 808 ? 23.297 29.016 41.312 1 56.94 808 LEU A C 1
ATOM 6420 O O . LEU A 1 808 ? 22.531 29.719 40.656 1 56.94 808 LEU A O 1
ATOM 6424 N N . ARG A 1 809 ? 24.219 29.688 42.156 1 48.84 809 ARG A N 1
ATOM 6425 C CA . ARG A 1 809 ? 24.453 31.125 42.031 1 48.84 809 ARG A CA 1
ATOM 6426 C C . ARG A 1 809 ? 24.734 31.516 40.594 1 48.84 809 ARG A C 1
ATOM 6428 O O . ARG A 1 809 ? 24.344 32.594 40.156 1 48.84 809 ARG A O 1
ATOM 6435 N N . SER A 1 810 ? 25.578 30.734 40 1 44.09 810 SER A N 1
ATOM 6436 C CA . SER A 1 810 ? 25.922 31.094 38.625 1 44.09 810 SER A CA 1
ATOM 6437 C C . SER A 1 810 ? 24.781 30.781 37.656 1 44.09 810 SER A C 1
ATOM 6439 O O . SER A 1 810 ? 24.656 31.406 36.594 1 44.09 810 SER A O 1
ATOM 6441 N N . ALA A 1 811 ? 24.062 29.828 37.906 1 45.34 811 ALA A N 1
ATOM 6442 C CA . ALA A 1 811 ? 23.109 29.297 36.938 1 45.34 811 ALA A CA 1
ATOM 6443 C C . ALA A 1 811 ? 21.906 30.219 36.781 1 45.34 811 ALA A C 1
ATOM 6445 O O . ALA A 1 811 ? 21.156 30.125 35.812 1 45.34 811 ALA A O 1
ATOM 6446 N N . TRP A 1 812 ? 21.672 31.016 37.938 1 42.31 812 TRP A N 1
ATOM 6447 C CA . TRP A 1 812 ? 20.453 31.812 37.875 1 42.31 812 TRP A CA 1
ATOM 6448 C C . TRP A 1 812 ? 20.594 32.969 36.875 1 42.31 812 TRP A C 1
ATOM 6450 O O . TRP A 1 812 ? 19.609 33.406 36.281 1 42.31 812 TRP A O 1
ATOM 6460 N N . SER A 1 813 ? 21.688 33.781 37.062 1 35.16 813 SER A N 1
ATOM 6461 C CA . SER A 1 813 ? 21.875 34.938 36.188 1 35.16 813 SER A CA 1
ATOM 6462 C C . SER A 1 813 ? 22.203 34.5 34.75 1 35.16 813 SER A C 1
ATOM 6464 O O . SER A 1 813 ? 21.969 35.25 33.812 1 35.16 813 SER A O 1
ATOM 6466 N N . THR A 1 814 ? 23.125 33.594 34.594 1 34.78 814 THR A N 1
ATOM 6467 C CA . THR A 1 814 ? 23.828 33.438 33.312 1 34.78 814 THR A CA 1
ATOM 6468 C C . THR A 1 814 ? 22.938 32.719 32.312 1 34.78 814 THR A C 1
ATOM 6470 O O . THR A 1 814 ? 23.188 32.781 31.094 1 34.78 814 THR A O 1
ATOM 6473 N N . ARG A 1 815 ? 22.281 31.656 32.656 1 38.31 815 ARG A N 1
ATOM 6474 C CA . ARG A 1 815 ? 21.922 30.703 31.625 1 38.31 815 ARG A CA 1
ATOM 6475 C C . ARG A 1 815 ? 20.797 31.219 30.75 1 38.31 815 ARG A C 1
ATOM 6477 O O . ARG A 1 815 ? 20.234 30.484 29.938 1 38.31 815 ARG A O 1
ATOM 6484 N N . ALA A 1 816 ? 20.25 32.25 31.156 1 34.66 816 ALA A N 1
ATOM 6485 C CA . ALA A 1 816 ? 19.344 32.75 30.125 1 34.66 816 ALA A CA 1
ATOM 6486 C C . ALA A 1 816 ? 20 32.719 28.75 1 34.66 816 ALA A C 1
ATOM 6488 O O . ALA A 1 816 ? 19.328 32.562 27.734 1 34.66 816 ALA A O 1
ATOM 6489 N N . ARG A 1 817 ? 21.359 33.062 28.688 1 30.95 817 ARG A N 1
ATOM 6490 C CA . ARG A 1 817 ? 22.031 33.438 27.453 1 30.95 817 ARG A CA 1
ATOM 6491 C C . ARG A 1 817 ? 22.484 32.188 26.688 1 30.95 817 ARG A C 1
ATOM 6493 O O . ARG A 1 817 ? 22.938 32.281 25.547 1 30.95 817 ARG A O 1
ATOM 6500 N N . GLU A 1 818 ? 22.75 31.094 27.422 1 33.78 818 GLU A N 1
ATOM 6501 C CA . GLU A 1 818 ? 23.469 30.062 26.703 1 33.78 818 GLU A CA 1
ATOM 6502 C C . GLU A 1 818 ? 22.547 29.344 25.703 1 33.78 818 GLU A C 1
ATOM 6504 O O . GLU A 1 818 ? 23 28.438 24.984 1 33.78 818 GLU A O 1
ATOM 6509 N N . GLY A 1 819 ? 21.391 29.422 25.922 1 31.89 819 GLY A N 1
ATOM 6510 C CA . GLY A 1 819 ? 20.562 28.781 24.906 1 31.89 819 GLY A CA 1
ATOM 6511 C C . GLY A 1 819 ? 20.859 29.266 23.5 1 31.89 819 GLY A C 1
ATOM 6512 O O . GLY A 1 819 ? 20.125 28.938 22.562 1 31.89 819 GLY A O 1
ATOM 6513 N N . ARG A 1 820 ? 21.734 30.359 23.516 1 30.66 820 ARG A N 1
ATOM 6514 C CA . ARG A 1 820 ? 21.984 31 22.234 1 30.66 820 ARG A CA 1
ATOM 6515 C C . ARG A 1 820 ? 22.969 30.188 21.391 1 30.66 820 ARG A C 1
ATOM 6517 O O . ARG A 1 820 ? 23.312 30.562 20.281 1 30.66 820 ARG A O 1
ATOM 6524 N N . ALA A 1 821 ? 23.828 29.453 22.094 1 31.27 821 ALA A N 1
ATOM 6525 C CA . ALA A 1 821 ? 24.953 29.062 21.266 1 31.27 821 ALA A CA 1
ATOM 6526 C C . ALA A 1 821 ? 24.5 28.203 20.078 1 31.27 821 ALA A C 1
ATOM 6528 O O . ALA A 1 821 ? 25.234 28 19.125 1 31.27 821 ALA A O 1
ATOM 6529 N N . ALA A 1 822 ? 23.875 27.219 20.484 1 32.12 822 ALA A N 1
ATOM 6530 C CA . ALA A 1 822 ? 23.75 26.281 19.375 1 32.12 822 ALA A CA 1
ATOM 6531 C C . ALA A 1 822 ? 23 26.922 18.203 1 32.12 822 ALA A C 1
ATOM 6533 O O . ALA A 1 822 ? 21.922 26.453 17.828 1 32.12 822 ALA A O 1
ATOM 6534 N N . LEU A 1 823 ? 22.922 28.078 18.328 1 31.89 823 LEU A N 1
ATOM 6535 C CA . LEU A 1 823 ? 22.141 28.844 17.359 1 31.89 823 LEU A CA 1
ATOM 6536 C C . LEU A 1 823 ? 22.609 28.562 15.938 1 31.89 823 LEU A C 1
ATOM 6538 O O . LEU A 1 823 ? 21.875 28.797 14.977 1 31.89 823 LEU A O 1
ATOM 6542 N N . ALA A 1 824 ? 23.984 28.719 15.82 1 33.28 824 ALA A N 1
ATOM 6543 C CA . ALA A 1 824 ? 24.391 29.141 14.477 1 33.28 824 ALA A CA 1
ATOM 6544 C C . ALA A 1 824 ? 24.188 28.016 13.469 1 33.28 824 ALA A C 1
ATOM 6546 O O . ALA A 1 824 ? 24.734 28.047 12.367 1 33.28 824 ALA A O 1
ATOM 6547 N N . ALA A 1 825 ? 24.078 26.891 13.969 1 39.72 825 ALA A N 1
ATOM 6548 C CA . ALA A 1 825 ? 24.172 26.016 12.797 1 39.72 825 ALA A CA 1
ATOM 6549 C C . ALA A 1 825 ? 22.984 26.219 11.859 1 39.72 825 ALA A C 1
ATOM 6551 O O . ALA A 1 825 ? 21.922 25.625 12.07 1 39.72 825 ALA A O 1
ATOM 6552 N N . GLY A 1 826 ? 22.594 27.391 11.586 1 46 826 GLY A N 1
ATOM 6553 C CA . GLY A 1 826 ? 21.5 28.078 10.914 1 46 826 GLY A CA 1
ATOM 6554 C C . GLY A 1 826 ? 20.891 27.266 9.781 1 46 826 GLY A C 1
ATOM 6555 O O . GLY A 1 826 ? 19.688 27.047 9.75 1 46 826 GLY A O 1
ATOM 6556 N N . GLY A 1 827 ? 21.641 27.375 8.445 1 62.78 827 GLY A N 1
ATOM 6557 C CA . GLY A 1 827 ? 21.016 27.375 7.125 1 62.78 827 GLY A CA 1
ATOM 6558 C C . GLY A 1 827 ? 20.531 26.016 6.695 1 62.78 827 GLY A C 1
ATOM 6559 O O . GLY A 1 827 ? 19.703 25.906 5.777 1 62.78 827 GLY A O 1
ATOM 6560 N N . ALA A 1 828 ? 20.906 25.047 7.492 1 84.56 828 ALA A N 1
ATOM 6561 C CA . ALA A 1 828 ? 20.516 23.734 6.973 1 84.56 828 ALA A CA 1
ATOM 6562 C C . ALA A 1 828 ? 19.172 23.297 7.551 1 84.56 828 ALA A C 1
ATOM 6564 O O . ALA A 1 828 ? 18.859 23.609 8.695 1 84.56 828 ALA A O 1
ATOM 6565 N N . PRO A 1 829 ? 18.375 22.656 6.824 1 94 829 PRO A N 1
ATOM 6566 C CA . PRO A 1 829 ? 17.109 22.141 7.332 1 94 829 PRO A CA 1
ATOM 6567 C C . PRO A 1 829 ? 17.281 21.141 8.469 1 94 829 PRO A C 1
ATOM 6569 O O . PRO A 1 829 ? 18.297 20.438 8.531 1 94 829 PRO A O 1
ATOM 6572 N N . ARG A 1 830 ? 16.438 21.109 9.5 1 94.56 830 ARG A N 1
ATOM 6573 C CA . ARG A 1 830 ? 16.359 20.031 10.469 1 94.56 830 ARG A CA 1
ATOM 6574 C C . ARG A 1 830 ? 15.766 18.766 9.844 1 94.56 830 ARG A C 1
ATOM 6576 O O . ARG A 1 830 ? 14.719 18.828 9.195 1 94.56 830 ARG A O 1
ATOM 6583 N N . VAL A 1 831 ? 16.484 17.672 10.016 1 92.12 831 VAL A N 1
ATOM 6584 C CA . VAL A 1 831 ? 16.062 16.438 9.383 1 92.12 831 VAL A CA 1
ATOM 6585 C C . VAL A 1 831 ? 15.805 15.375 10.453 1 92.12 831 VAL A C 1
ATOM 6587 O O . VAL A 1 831 ? 16.578 15.242 11.406 1 92.12 831 VAL A O 1
ATOM 6590 N N . HIS A 1 832 ? 14.625 14.758 10.375 1 91.06 832 HIS A N 1
ATOM 6591 C CA . HIS A 1 832 ? 14.25 13.648 11.25 1 91.06 832 HIS A CA 1
ATOM 6592 C C . HIS A 1 832 ? 13.898 12.406 10.43 1 91.06 832 HIS A C 1
ATOM 6594 O O . HIS A 1 832 ? 13.148 12.5 9.453 1 91.06 832 HIS A O 1
ATOM 6600 N N . GLU A 1 833 ? 14.539 11.258 10.812 1 85.75 833 GLU A N 1
ATOM 6601 C CA . GLU A 1 833 ? 14.117 10 10.203 1 85.75 833 GLU A CA 1
ATOM 6602 C C . GLU A 1 833 ? 12.828 9.484 10.836 1 85.75 833 GLU A C 1
ATOM 6604 O O . GLU A 1 833 ? 12.82 9.078 12.008 1 85.75 833 GLU A O 1
ATOM 6609 N N . ALA A 1 834 ? 11.766 9.477 10.109 1 83.81 834 ALA A N 1
ATOM 6610 C CA . ALA A 1 834 ? 10.453 9.039 10.578 1 83.81 834 ALA A CA 1
ATOM 6611 C C . ALA A 1 834 ? 10.461 7.543 10.891 1 83.81 834 ALA A C 1
ATOM 6613 O O . ALA A 1 834 ? 11.344 6.812 10.438 1 83.81 834 ALA A O 1
ATOM 6614 N N . HIS A 1 835 ? 9.484 7.09 11.672 1 78.19 835 HIS A N 1
ATOM 6615 C CA . HIS A 1 835 ? 9.336 5.68 12.023 1 78.19 835 HIS A CA 1
ATOM 6616 C C . HIS A 1 835 ? 9.055 4.836 10.789 1 78.19 835 HIS A C 1
ATOM 6618 O O . HIS A 1 835 ? 9.266 3.619 10.805 1 78.19 835 HIS A O 1
ATOM 6624 N N . THR A 1 836 ? 8.68 5.512 9.727 1 69.19 836 THR A N 1
ATOM 6625 C CA . THR A 1 836 ? 8.438 4.832 8.461 1 69.19 836 THR A CA 1
ATOM 6626 C C . THR A 1 836 ? 9.734 4.668 7.676 1 69.19 836 THR A C 1
ATOM 6628 O O . THR A 1 836 ? 9.758 4.008 6.637 1 69.19 836 THR A O 1
ATOM 6631 N N . GLY A 1 837 ? 10.758 5.242 8.078 1 71.69 837 GLY A N 1
ATOM 6632 C CA . GLY A 1 837 ? 12.047 5.148 7.406 1 71.69 837 GLY A CA 1
ATOM 6633 C C . GLY A 1 837 ? 12.305 6.305 6.457 1 71.69 837 GLY A C 1
ATOM 6634 O O . GLY A 1 837 ? 13.422 6.461 5.957 1 71.69 837 GLY A O 1
ATOM 6635 N N . ARG A 1 838 ? 11.32 7.156 6.211 1 80.44 838 ARG A N 1
ATOM 6636 C CA . ARG A 1 838 ? 11.539 8.336 5.383 1 80.44 838 ARG A CA 1
ATOM 6637 C C . ARG A 1 838 ? 12.039 9.508 6.223 1 80.44 838 ARG A C 1
ATOM 6639 O O . ARG A 1 838 ? 11.727 9.609 7.406 1 80.44 838 ARG A O 1
ATOM 6646 N N . ARG A 1 839 ? 12.688 10.469 5.633 1 90.75 839 ARG A N 1
ATOM 6647 C CA . ARG A 1 839 ? 13.109 11.695 6.305 1 90.75 839 ARG A CA 1
ATOM 6648 C C . ARG A 1 839 ? 12.008 12.75 6.262 1 90.75 839 ARG A C 1
ATOM 6650 O O . ARG A 1 839 ? 11.312 12.883 5.25 1 90.75 839 ARG A O 1
ATOM 6657 N N . VAL A 1 840 ? 11.797 13.477 7.238 1 90.5 840 VAL A N 1
ATOM 6658 C CA . VAL A 1 840 ? 10.961 14.672 7.297 1 90.5 840 VAL A CA 1
ATOM 6659 C C . VAL A 1 840 ? 11.82 15.891 7.594 1 90.5 840 VAL A C 1
ATOM 6661 O O . VAL A 1 840 ? 12.891 15.781 8.195 1 90.5 840 VAL A O 1
ATOM 6664 N N . PHE A 1 841 ? 11.359 17.109 7.168 1 94.12 841 PHE A N 1
ATOM 6665 C CA . PHE A 1 841 ? 12.242 18.266 7.152 1 94.12 841 PHE A CA 1
ATOM 6666 C C . PHE A 1 841 ? 11.547 19.484 7.746 1 94.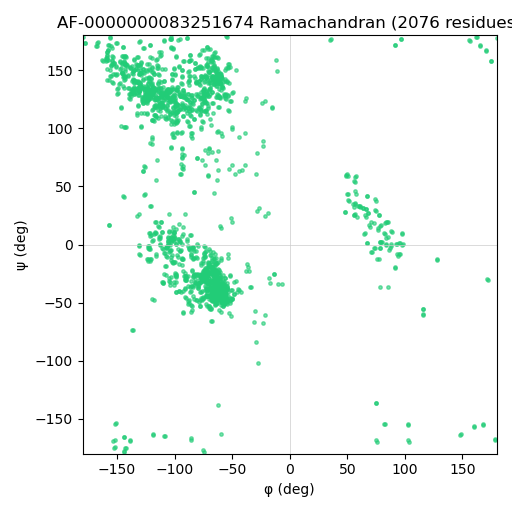12 841 PHE A C 1
ATOM 6668 O O . PHE A 1 841 ? 10.359 19.703 7.52 1 94.12 841 PHE A O 1
ATOM 6675 N N . LEU A 1 842 ? 12.258 20.25 8.492 1 96.69 842 LEU A N 1
ATOM 6676 C CA . LEU A 1 842 ? 11.961 21.656 8.773 1 96.69 842 LEU A CA 1
ATOM 6677 C C . LEU A 1 842 ? 12.945 22.562 8.055 1 96.69 842 LEU A C 1
ATOM 6679 O O . LEU A 1 842 ? 14.125 22.625 8.414 1 96.69 842 LEU A O 1
ATOM 6683 N N . GLY A 1 843 ? 12.438 23.234 7.043 1 96.62 843 GLY A N 1
ATOM 6684 C CA . GLY A 1 843 ? 13.312 23.922 6.113 1 96.62 843 GLY A CA 1
ATOM 6685 C C . GLY A 1 843 ? 13.711 23.078 4.918 1 96.62 843 GLY A C 1
ATOM 6686 O O . GLY A 1 843 ? 13.312 21.906 4.82 1 96.62 843 GLY A O 1
ATOM 6687 N N . LYS A 1 844 ? 14.359 23.703 3.947 1 96.06 844 LYS A N 1
ATOM 6688 C CA . LYS A 1 844 ? 14.82 23 2.748 1 96.06 844 LYS A CA 1
ATOM 6689 C C . LYS A 1 844 ? 16.188 23.516 2.309 1 96.06 844 LYS A C 1
ATOM 6691 O O . LYS A 1 844 ? 16.578 24.641 2.635 1 96.06 844 LYS A O 1
ATOM 6696 N N . ASP A 1 845 ? 16.875 22.734 1.689 1 94.69 845 ASP A N 1
ATOM 6697 C CA . ASP A 1 845 ? 18.062 23.109 0.935 1 94.69 845 ASP A CA 1
ATOM 6698 C C . ASP A 1 845 ? 18.141 22.375 -0.403 1 94.69 845 ASP A C 1
ATOM 6700 O O . ASP A 1 845 ? 17.141 21.812 -0.854 1 94.69 845 ASP A O 1
ATOM 6704 N N . ARG A 1 846 ? 19.203 22.422 -1.079 1 90.88 846 ARG A N 1
ATOM 6705 C CA . ARG A 1 846 ? 19.344 21.875 -2.428 1 90.88 846 ARG A CA 1
ATOM 6706 C C . ARG A 1 846 ? 19.172 20.359 -2.432 1 90.88 846 ARG A C 1
ATOM 6708 O O . ARG A 1 846 ? 18.781 19.781 -3.441 1 90.88 846 ARG A O 1
ATOM 6715 N N . ASP A 1 847 ? 19.453 19.75 -1.274 1 91.44 847 ASP A N 1
ATOM 6716 C CA . ASP A 1 847 ? 19.469 18.281 -1.228 1 91.44 847 ASP A CA 1
ATOM 6717 C C . ASP A 1 847 ? 18.109 17.734 -0.81 1 91.44 847 ASP A C 1
ATOM 6719 O O . ASP A 1 847 ? 17.859 16.531 -0.964 1 91.44 847 ASP A O 1
ATOM 6723 N N . THR A 1 848 ? 17.25 18.609 -0.317 1 91.94 848 THR A N 1
ATOM 6724 C CA . THR A 1 848 ? 15.984 18.156 0.263 1 91.94 848 THR A CA 1
ATOM 6725 C C . THR A 1 848 ? 15.164 17.391 -0.766 1 91.94 848 THR A C 1
ATOM 6727 O O . THR A 1 848 ? 14.633 16.312 -0.468 1 91.94 848 THR A O 1
ATOM 6730 N N . ARG A 1 849 ? 15.055 17.875 -1.955 1 88.62 849 ARG A N 1
ATOM 6731 C CA . ARG A 1 849 ? 14.273 17.219 -2.99 1 88.62 849 ARG A CA 1
ATOM 6732 C C . ARG A 1 849 ? 14.852 15.844 -3.326 1 88.62 849 ARG A C 1
ATOM 6734 O O . ARG A 1 849 ? 14.109 14.875 -3.502 1 88.62 849 ARG A O 1
ATOM 6741 N N . HIS A 1 850 ? 16.203 15.844 -3.498 1 90.06 850 HIS A N 1
ATOM 6742 C CA . HIS A 1 850 ? 16.875 14.57 -3.754 1 90.06 850 HIS A CA 1
ATOM 6743 C C . HIS A 1 850 ? 16.547 13.547 -2.674 1 90.06 850 HIS A C 1
ATOM 6745 O O . HIS A 1 850 ? 16.172 12.414 -2.98 1 90.06 850 HIS A O 1
ATOM 6751 N N . ASP A 1 851 ? 16.656 13.953 -1.458 1 89.44 851 ASP A N 1
ATOM 6752 C CA . ASP A 1 851 ? 16.406 13.047 -0.335 1 89.44 851 ASP A CA 1
ATOM 6753 C C . ASP A 1 851 ? 14.961 12.578 -0.313 1 89.44 851 ASP A C 1
ATOM 6755 O O . ASP A 1 851 ? 14.688 11.398 -0.062 1 89.44 851 ASP A O 1
ATOM 6759 N N . GLN A 1 852 ? 14.062 13.469 -0.555 1 86.69 852 GLN A N 1
ATOM 6760 C CA . GLN A 1 852 ? 12.648 13.109 -0.574 1 86.69 852 GLN A CA 1
ATOM 6761 C C . GLN A 1 852 ? 12.352 12.102 -1.676 1 86.69 852 GLN A C 1
ATOM 6763 O O . GLN A 1 852 ? 11.625 11.125 -1.453 1 86.69 852 GLN A O 1
ATOM 6768 N N . LEU A 1 853 ? 12.891 12.32 -2.812 1 86.19 853 LEU A N 1
ATOM 6769 C CA . LEU A 1 853 ? 12.664 11.414 -3.938 1 86.19 853 LEU A CA 1
ATOM 6770 C C . LEU A 1 853 ? 13.258 10.039 -3.658 1 86.19 853 LEU A C 1
ATOM 6772 O O . LEU A 1 853 ? 12.625 9.016 -3.92 1 86.19 853 LEU A O 1
ATOM 6776 N N . LEU A 1 854 ? 14.492 10.078 -3.205 1 86.38 854 LEU A N 1
ATOM 6777 C CA . LEU A 1 854 ? 15.172 8.828 -2.908 1 86.38 854 LEU A CA 1
ATOM 6778 C C . LEU A 1 854 ? 14.391 8.008 -1.893 1 86.38 854 LEU A C 1
ATOM 6780 O O . LEU A 1 854 ? 14.188 6.805 -2.08 1 86.38 854 LEU A O 1
ATOM 6784 N N . ASP A 1 855 ? 13.953 8.641 -0.836 1 80.81 855 ASP A N 1
ATOM 6785 C CA . ASP A 1 855 ? 13.211 7.945 0.214 1 80.81 855 ASP A CA 1
ATOM 6786 C C . ASP A 1 855 ? 11.891 7.398 -0.317 1 80.81 855 ASP A C 1
ATOM 6788 O O . ASP A 1 855 ? 11.523 6.258 -0.034 1 80.81 855 ASP A O 1
ATOM 6792 N N . HIS A 1 856 ? 11.219 8.234 -1.08 1 75.62 856 HIS A N 1
ATOM 6793 C CA . HIS A 1 856 ? 9.906 7.832 -1.582 1 75.62 856 HIS A CA 1
ATOM 6794 C C . HIS A 1 856 ? 10.031 6.703 -2.598 1 75.62 856 HIS A C 1
ATOM 6796 O O . HIS A 1 856 ? 9.141 5.852 -2.695 1 75.62 856 HIS A O 1
ATOM 6802 N N . PHE A 1 857 ? 11.062 6.793 -3.309 1 75.88 857 PHE A N 1
ATOM 6803 C CA . PHE A 1 857 ? 11.219 5.828 -4.391 1 75.88 857 PHE A CA 1
ATOM 6804 C C . PHE A 1 857 ? 11.734 4.496 -3.857 1 75.88 857 PHE A C 1
ATOM 6806 O O . PHE A 1 857 ? 11.492 3.445 -4.461 1 75.88 857 PHE A O 1
ATOM 6813 N N . THR A 1 858 ? 12.438 4.52 -2.756 1 70.62 858 THR A N 1
ATOM 6814 C CA . THR A 1 858 ? 13.055 3.305 -2.23 1 70.62 858 THR A CA 1
ATOM 6815 C C . THR A 1 858 ? 12.258 2.771 -1.041 1 70.62 858 THR A C 1
ATOM 6817 O O . THR A 1 858 ? 12.555 1.692 -0.525 1 70.62 858 THR A O 1
ATOM 6820 N N . PHE A 1 859 ? 11.383 3.678 -0.611 1 60.06 859 PHE A N 1
ATOM 6821 C CA . PHE A 1 859 ? 10.617 3.283 0.568 1 60.06 859 PHE A CA 1
ATOM 6822 C C . PHE A 1 859 ? 9.641 2.162 0.233 1 60.06 859 PHE A C 1
ATOM 6824 O O . PHE A 1 859 ? 8.898 2.254 -0.745 1 60.06 859 PHE A O 1
ATOM 6831 N N . ASP A 1 860 ? 10.047 1.013 0.769 1 48.84 860 ASP A N 1
ATOM 6832 C CA . ASP A 1 860 ? 9.102 -0.096 0.669 1 48.84 860 ASP A CA 1
ATOM 6833 C C . ASP A 1 860 ? 7.973 0.052 1.684 1 48.84 860 ASP A C 1
ATOM 6835 O O . ASP A 1 860 ? 8.219 0.275 2.871 1 48.84 860 ASP A O 1
ATOM 6839 N N . TYR A 1 861 ? 7.141 0.949 1.435 1 41.09 861 TYR A N 1
ATOM 6840 C CA . TYR A 1 861 ? 6.07 1.189 2.396 1 41.09 861 TYR A CA 1
ATOM 6841 C C . TYR A 1 861 ? 5.73 -0.083 3.164 1 41.09 861 TYR A C 1
ATOM 6843 O O . TYR A 1 861 ? 5.363 -1.097 2.564 1 41.09 861 TYR A O 1
ATOM 6851 N N . TYR A 1 862 ? 6.527 -0.422 4.137 1 37.91 862 TYR A N 1
ATOM 6852 C CA . TYR A 1 862 ? 6.211 -1.527 5.035 1 37.91 862 TYR A CA 1
ATOM 6853 C C . TYR A 1 862 ? 4.703 -1.676 5.203 1 37.91 862 TYR A C 1
ATOM 6855 O O . TYR A 1 862 ? 4.188 -2.795 5.27 1 37.91 862 TYR A O 1
ATOM 6863 N N . ALA A 1 863 ? 4.355 -0.598 5.832 1 37.44 863 ALA A N 1
ATOM 6864 C CA . ALA A 1 863 ? 3.035 -0.785 6.434 1 37.44 863 ALA A CA 1
ATOM 6865 C C . ALA A 1 863 ? 2.018 -1.233 5.387 1 37.44 863 ALA A C 1
ATOM 6867 O O . ALA A 1 863 ? 0.873 -1.55 5.723 1 37.44 863 ALA A O 1
ATOM 6868 N N . GLY A 1 864 ? 2.148 -0.618 4.27 1 33.5 864 GLY A N 1
ATOM 6869 C CA . GLY A 1 864 ? 1.046 -1.111 3.457 1 33.5 864 GLY A CA 1
ATOM 6870 C C . GLY A 1 864 ? 1.115 -2.605 3.203 1 33.5 864 GLY A C 1
ATOM 6871 O O . GLY A 1 864 ? 1.838 -3.326 3.895 1 33.5 864 GLY A O 1
ATOM 6872 N N . ASN A 1 865 ? 0.798 -3.105 1.857 1 33.47 865 ASN A N 1
ATOM 6873 C CA . ASN A 1 865 ? 0.466 -4.5 1.586 1 33.47 865 ASN A CA 1
ATOM 6874 C C . ASN A 1 865 ? 1.699 -5.395 1.658 1 33.47 865 ASN A C 1
ATOM 6876 O O . ASN A 1 865 ? 2.59 -5.301 0.812 1 33.47 865 ASN A O 1
ATOM 6880 N N . SER A 1 866 ? 2.281 -5.598 2.838 1 37.25 866 SER A N 1
ATOM 6881 C CA . SER A 1 866 ? 3.162 -6.758 2.939 1 37.25 866 SER A CA 1
ATOM 6882 C C . SER A 1 866 ? 3.037 -7.656 1.714 1 37.25 866 SER A C 1
ATOM 6884 O O . SER A 1 866 ? 3.979 -8.375 1.363 1 37.25 866 SER A O 1
ATOM 6886 N N . ARG A 1 867 ? 1.863 -7.691 1.235 1 38.25 867 ARG A N 1
ATOM 6887 C CA . ARG A 1 867 ? 1.63 -8.688 0.191 1 38.25 867 ARG A CA 1
ATOM 6888 C C . ARG A 1 867 ? 2.107 -8.172 -1.165 1 38.25 867 ARG A C 1
ATOM 6890 O O . ARG A 1 867 ? 2.303 -8.961 -2.096 1 38.25 867 ARG A O 1
ATOM 6897 N N . VAL A 1 868 ? 1.99 -6.727 -1.383 1 40.06 868 VAL A N 1
ATOM 6898 C CA . VAL A 1 868 ? 2.412 -6.336 -2.725 1 40.06 868 VAL A CA 1
ATOM 6899 C C . VAL A 1 868 ? 3.643 -5.438 -2.639 1 40.06 868 VAL A C 1
ATOM 6901 O O . VAL A 1 868 ? 3.545 -4.277 -2.234 1 40.06 868 VAL A O 1
ATOM 6904 N N . SER A 1 869 ? 4.668 -5.719 -2.086 1 41.41 869 SER A N 1
ATOM 6905 C CA . SER A 1 869 ? 5.91 -4.953 -2.104 1 41.41 869 SER A CA 1
ATOM 6906 C C . SER A 1 869 ? 6.176 -4.359 -3.482 1 41.41 869 SER A C 1
ATOM 6908 O O . SER A 1 869 ? 6.137 -5.07 -4.488 1 41.41 869 SER A O 1
ATOM 6910 N N . LYS A 1 870 ? 5.789 -3.002 -3.805 1 45.91 870 LYS A N 1
ATOM 6911 C CA . LYS A 1 870 ? 6.441 -2.389 -4.957 1 45.91 870 LYS A CA 1
ATOM 6912 C C . LYS A 1 870 ? 7.941 -2.668 -4.957 1 45.91 870 LYS A C 1
ATOM 6914 O O . LYS A 1 870 ? 8.68 -2.115 -4.137 1 45.91 870 LYS A O 1
ATOM 6919 N N . LEU A 1 871 ? 8.32 -3.773 -5.051 1 49.22 871 LEU A N 1
ATOM 6920 C CA . LEU A 1 871 ? 9.719 -4.176 -4.949 1 49.22 871 LEU A CA 1
ATOM 6921 C C . LEU A 1 871 ? 10.531 -3.639 -6.125 1 49.22 871 LEU A C 1
ATOM 6923 O O . LEU A 1 871 ? 10.062 -3.65 -7.266 1 49.22 871 LEU A O 1
ATOM 6927 N N . ALA A 1 872 ? 11.477 -2.691 -5.762 1 56.53 872 ALA A N 1
ATOM 6928 C CA . ALA A 1 872 ? 12.461 -2.244 -6.742 1 56.53 872 ALA A CA 1
ATOM 6929 C C . ALA A 1 872 ? 12.945 -3.408 -7.605 1 56.53 872 ALA A C 1
ATOM 6931 O O . ALA A 1 872 ? 13.352 -4.449 -7.082 1 56.53 872 ALA A O 1
ATOM 6932 N N . SER A 1 873 ? 12.719 -3.125 -8.938 1 61.25 873 SER A N 1
ATOM 6933 C CA . SER A 1 873 ? 13.258 -4.105 -9.875 1 61.25 873 SER A CA 1
ATOM 6934 C C . SER A 1 873 ? 14.781 -4.078 -9.891 1 61.25 873 SER A C 1
ATOM 6936 O O . SER A 1 873 ? 15.43 -5.129 -9.867 1 61.25 873 SER A O 1
ATOM 6938 N N . TYR A 1 874 ? 15.352 -2.779 -9.906 1 80.12 874 TYR A N 1
ATOM 6939 C CA . TYR A 1 874 ? 16.797 -2.611 -9.945 1 80.12 874 TYR A CA 1
ATOM 6940 C C . TYR A 1 874 ? 17.219 -1.391 -9.141 1 80.12 874 TYR A C 1
ATOM 6942 O O . TYR A 1 874 ? 16.578 -0.346 -9.188 1 80.12 874 TYR A O 1
ATOM 6950 N N . ARG A 1 875 ? 18.297 -1.49 -8.32 1 85.56 875 ARG A N 1
ATOM 6951 C CA . ARG A 1 875 ? 19.031 -0.396 -7.703 1 85.56 875 ARG A CA 1
ATOM 6952 C C . ARG A 1 875 ? 20.484 -0.386 -8.164 1 85.56 875 ARG A C 1
ATOM 6954 O O . ARG A 1 875 ? 21.297 -1.192 -7.699 1 85.56 875 ARG A O 1
ATOM 6961 N N . LEU A 1 876 ? 20.766 0.577 -8.984 1 90.81 876 LEU A N 1
ATOM 6962 C CA . LEU A 1 876 ? 22.062 0.598 -9.656 1 90.81 876 LEU A CA 1
ATOM 6963 C C . LEU A 1 876 ? 22.891 1.79 -9.195 1 90.81 876 LEU A C 1
ATOM 6965 O O . LEU A 1 876 ? 22.5 2.941 -9.383 1 90.81 876 LEU A O 1
ATOM 6969 N N . ASP A 1 877 ? 24 1.496 -8.555 1 93 877 ASP A N 1
ATOM 6970 C CA . ASP A 1 877 ? 24.969 2.498 -8.102 1 93 877 ASP A CA 1
ATOM 6971 C C . ASP A 1 877 ? 26.141 2.621 -9.07 1 93 877 ASP A C 1
ATOM 6973 O O . ASP A 1 877 ? 26.938 1.695 -9.203 1 93 877 ASP A O 1
ATOM 6977 N N . PHE A 1 878 ? 26.234 3.75 -9.703 1 97.19 878 PHE A N 1
ATOM 6978 C CA . PHE A 1 878 ? 27.25 3.943 -10.742 1 97.19 878 PHE A CA 1
ATOM 6979 C C . PHE A 1 878 ? 28.516 4.543 -10.148 1 97.19 878 PHE A C 1
ATOM 6981 O O . PHE A 1 878 ? 28.453 5.508 -9.383 1 97.19 878 PHE A O 1
ATOM 6988 N N . GLY A 1 879 ? 29.641 3.971 -10.5 1 97.06 879 GLY A N 1
ATOM 6989 C CA . GLY A 1 879 ? 30.875 4.535 -9.969 1 97.06 879 GLY A CA 1
ATOM 6990 C C . GLY A 1 879 ? 32.094 3.648 -10.195 1 97.06 879 GLY A C 1
ATOM 6991 O O . GLY A 1 879 ? 32.156 2.92 -11.188 1 97.06 879 GLY A O 1
ATOM 6992 N N . VAL A 1 880 ? 33.062 3.844 -9.336 1 95.88 880 VAL A N 1
ATOM 6993 C CA . VAL A 1 880 ? 34.344 3.15 -9.453 1 95.88 880 VAL A CA 1
ATOM 6994 C C . VAL A 1 880 ? 34.188 1.718 -8.945 1 95.88 880 VAL A C 1
ATOM 6996 O O . VAL A 1 880 ? 33.188 1.372 -8.305 1 95.88 880 VAL A O 1
ATOM 6999 N N . LYS A 1 881 ? 35.094 0.888 -9.25 1 92 881 LYS A N 1
ATOM 7000 C CA . LYS A 1 881 ? 35.062 -0.533 -8.914 1 92 881 LYS A CA 1
ATOM 7001 C C . LYS A 1 881 ? 35.062 -0.744 -7.406 1 92 881 LYS A C 1
ATOM 7003 O O . LYS A 1 881 ? 35.625 0.052 -6.652 1 92 881 LYS A O 1
ATOM 7008 N N . PRO A 1 882 ? 34.344 -1.848 -7.035 1 84.88 882 PRO A N 1
ATOM 7009 C CA . PRO A 1 882 ? 34.219 -2.129 -5.602 1 84.88 882 PRO A CA 1
ATOM 7010 C C . PRO A 1 882 ? 35.562 -2.262 -4.914 1 84.88 882 PRO A C 1
ATOM 7012 O O . PRO A 1 882 ? 35.688 -1.966 -3.725 1 84.88 882 PRO A O 1
ATOM 7015 N N . GLU A 1 883 ? 36.5 -2.686 -5.668 1 81.31 883 GLU A N 1
ATOM 7016 C CA . GLU A 1 883 ? 37.844 -2.82 -5.109 1 81.31 883 GLU A CA 1
ATOM 7017 C C . GLU A 1 883 ? 38.406 -1.466 -4.691 1 81.31 883 GLU A C 1
ATOM 7019 O O . GLU A 1 883 ? 39.219 -1.382 -3.764 1 81.31 883 GLU A O 1
ATOM 7024 N N . LEU A 1 884 ? 38 -0.469 -5.363 1 79.81 884 LEU A N 1
ATOM 7025 C CA . LEU A 1 884 ? 38.469 0.884 -5.078 1 79.81 884 LEU A CA 1
ATOM 7026 C C . LEU A 1 884 ? 37.625 1.546 -4.012 1 79.81 884 LEU A C 1
ATOM 7028 O O . LEU A 1 884 ? 38.125 2.305 -3.182 1 79.81 884 LEU A O 1
ATOM 7032 N N . LEU A 1 885 ? 36.406 1.28 -4.047 1 84.56 885 LEU A N 1
ATOM 7033 C CA . LEU A 1 885 ? 35.438 1.861 -3.104 1 84.56 885 LEU A CA 1
ATOM 7034 C C . LEU A 1 885 ? 34.375 0.848 -2.717 1 84.56 885 LEU A C 1
ATOM 7036 O O . LEU A 1 885 ? 33.438 0.61 -3.477 1 84.56 885 LEU A O 1
ATOM 7040 N N . ALA A 1 886 ? 34.562 0.302 -1.55 1 84.44 886 ALA A N 1
ATOM 7041 C CA . ALA A 1 886 ? 33.531 -0.56 -0.983 1 84.44 886 ALA A CA 1
ATOM 7042 C C . ALA A 1 886 ? 32.531 0.252 -0.173 1 84.44 886 ALA A C 1
ATOM 7044 O O . ALA A 1 886 ? 32.906 0.987 0.742 1 84.44 886 ALA A O 1
ATOM 7045 N N . LYS A 1 887 ? 31.359 0.24 -0.599 1 86.62 887 LYS A N 1
ATOM 7046 C CA . LYS A 1 887 ? 30.312 1.02 0.068 1 86.62 887 LYS A CA 1
ATOM 7047 C C . LYS A 1 887 ? 29.5 0.145 1.01 1 86.62 887 LYS A C 1
ATOM 7049 O O . LYS A 1 887 ? 29.188 -1.005 0.689 1 86.62 887 LYS A O 1
ATOM 7054 N N . ASP A 1 888 ? 29.281 0.571 2.133 1 82.31 888 ASP A N 1
ATOM 7055 C CA . ASP A 1 888 ? 28.266 -0.002 3 1 82.31 888 ASP A CA 1
ATOM 7056 C C . ASP A 1 888 ? 26.891 0.604 2.707 1 82.31 888 ASP A C 1
ATOM 7058 O O . ASP A 1 888 ? 26.5 1.611 3.307 1 82.31 888 ASP A O 1
ATOM 7062 N N . TYR A 1 889 ? 26.172 -0.047 1.825 1 78.38 889 TYR A N 1
ATOM 7063 C CA . TYR A 1 889 ? 24.922 0.503 1.322 1 78.38 889 TYR A CA 1
ATOM 7064 C C . TYR A 1 889 ? 23.875 0.59 2.432 1 78.38 889 TYR A C 1
ATOM 7066 O O . TYR A 1 889 ? 22.859 1.273 2.285 1 78.38 889 TYR A O 1
ATOM 7074 N N . ARG A 1 890 ? 24.047 -0.044 3.65 1 70.81 890 ARG A N 1
ATOM 7075 C CA . ARG A 1 890 ? 23.156 0.045 4.797 1 70.81 890 ARG A CA 1
ATOM 7076 C C . ARG A 1 890 ? 23.109 1.467 5.348 1 70.81 890 ARG A C 1
ATOM 7078 O O . ARG A 1 890 ? 22.141 1.848 6.02 1 70.81 890 ARG A O 1
ATOM 7085 N N . GLN A 1 891 ? 24.078 2.152 4.93 1 76.94 891 GLN A N 1
ATOM 7086 C CA . GLN A 1 891 ? 24.172 3.521 5.426 1 76.94 891 GLN A CA 1
ATOM 7087 C C . GLN A 1 891 ? 23.688 4.523 4.379 1 76.94 891 GLN A C 1
ATOM 7089 O O . GLN A 1 891 ? 23.578 5.719 4.664 1 76.94 891 GLN A O 1
ATOM 7094 N N . ALA A 1 892 ? 23.469 4.02 3.211 1 79.62 892 ALA A N 1
ATOM 7095 C CA . ALA A 1 892 ? 23.109 4.926 2.127 1 79.62 892 ALA A CA 1
ATOM 7096 C C . ALA A 1 892 ? 21.641 5.34 2.227 1 79.62 892 ALA A C 1
ATOM 7098 O O . ALA A 1 892 ? 21.25 6.398 1.727 1 79.62 892 ALA A O 1
ATOM 7099 N N . LEU A 1 893 ? 20.75 4.395 2.762 1 73.56 893 LEU A N 1
ATOM 7100 C CA . LEU A 1 893 ? 19.328 4.664 2.949 1 73.56 893 LEU A CA 1
ATOM 7101 C C . LEU A 1 893 ? 18.922 4.461 4.406 1 73.56 893 LEU A C 1
ATOM 7103 O O . LEU A 1 893 ? 19.5 3.623 5.102 1 73.56 893 LEU A O 1
ATOM 7107 N N . PRO A 1 894 ? 18.047 5.426 4.918 1 61.12 894 PRO A N 1
ATOM 7108 C CA . PRO A 1 894 ? 17.609 5.16 6.293 1 61.12 894 PRO A CA 1
ATOM 7109 C C . PRO A 1 894 ? 17.062 3.75 6.477 1 61.12 894 PRO A C 1
ATOM 7111 O O . PRO A 1 894 ? 17.281 3.129 7.52 1 61.12 894 PRO A O 1
ATOM 7114 N N . ARG A 1 895 ? 15.922 3.324 5.766 1 55.34 895 ARG A N 1
ATOM 7115 C CA . ARG A 1 895 ? 15.328 2.008 5.98 1 55.34 895 ARG A CA 1
ATOM 7116 C C . ARG A 1 895 ? 15.586 1.091 4.789 1 55.34 895 ARG A C 1
ATOM 7118 O O . ARG A 1 895 ? 15.516 1.527 3.639 1 55.34 895 ARG A O 1
ATOM 7125 N N . GLN A 1 896 ? 16.438 0.084 5.031 1 48 896 GLN A N 1
ATOM 7126 C CA . GLN A 1 896 ? 16.406 -0.972 4.023 1 48 896 GLN A CA 1
ATOM 7127 C C . GLN A 1 896 ? 15.453 -2.094 4.434 1 48 896 GLN A C 1
ATOM 7129 O O . GLN A 1 896 ? 15.547 -2.619 5.547 1 48 896 GLN A O 1
ATOM 7134 N N . VAL A 1 897 ? 14.172 -1.883 4.172 1 42.22 897 VAL A N 1
ATOM 7135 C CA . VAL A 1 897 ? 13.18 -2.842 4.641 1 42.22 897 VAL A CA 1
ATOM 7136 C C . VAL A 1 897 ? 13.836 -4.203 4.859 1 42.22 897 VAL A C 1
ATOM 7138 O O . VAL A 1 897 ? 13.57 -4.871 5.859 1 42.22 897 VAL A O 1
ATOM 7141 N N . HIS A 1 898 ? 14.312 -4.941 3.736 1 40.38 898 HIS A N 1
ATOM 7142 C CA . HIS A 1 898 ? 14.625 -6.359 3.877 1 40.38 898 HIS A CA 1
ATOM 7143 C C . HIS A 1 898 ? 16.094 -6.566 4.25 1 40.38 898 HIS A C 1
ATOM 7145 O O . HIS A 1 898 ? 16.703 -7.551 3.832 1 40.38 898 HIS A O 1
ATOM 7151 N N . VAL A 1 899 ? 16.578 -5.637 4.828 1 35.38 899 VAL A N 1
ATOM 7152 C CA . VAL A 1 899 ? 17.938 -6.059 5.156 1 35.38 899 VAL A CA 1
ATOM 7153 C C . VAL A 1 899 ? 17.891 -7.32 6.008 1 35.38 899 VAL A C 1
ATOM 7155 O O . VAL A 1 899 ? 18.938 -7.93 6.273 1 35.38 899 VAL A O 1
ATOM 7158 N N . GLU A 1 900 ? 16.953 -7.309 6.941 1 33 900 GLU A N 1
ATOM 7159 C CA . GLU A 1 900 ? 17 -8.289 8.023 1 33 900 GLU A CA 1
ATOM 7160 C C . GLU A 1 900 ? 16.672 -9.688 7.516 1 33 900 GLU A C 1
ATOM 7162 O O . GLU A 1 900 ? 15.516 -10.102 7.5 1 33 900 GLU A O 1
ATOM 7167 N N . GLY A 1 901 ? 17.531 -10.336 6.918 1 35.16 901 GLY A N 1
ATOM 7168 C CA . GLY A 1 901 ? 17.5 -11.703 6.41 1 35.16 901 GLY A CA 1
ATOM 7169 C C . GLY A 1 901 ? 16.734 -11.828 5.105 1 35.16 901 GLY A C 1
ATOM 7170 O O . GLY A 1 901 ? 16.641 -12.922 4.535 1 35.16 901 GLY A O 1
ATOM 7171 N N . VAL A 1 902 ? 15.672 -11 5.098 1 37.31 902 VAL A N 1
ATOM 7172 C CA . VAL A 1 902 ? 15.055 -10.93 3.777 1 37.31 902 VAL A CA 1
ATOM 7173 C C . VAL A 1 902 ? 15.961 -10.156 2.822 1 37.31 902 VAL A C 1
ATOM 7175 O O . VAL A 1 902 ? 16.484 -9.102 3.18 1 37.31 902 VAL A O 1
ATOM 7178 N N . LEU A 1 903 ? 16.484 -10.742 1.921 1 40.16 903 LEU A N 1
ATOM 7179 C CA . LEU A 1 903 ? 17.328 -10.242 0.844 1 40.16 903 LEU A CA 1
ATOM 7180 C C . LEU A 1 903 ? 16.812 -8.898 0.337 1 40.16 903 LEU A C 1
ATOM 7182 O O . LEU A 1 903 ? 15.695 -8.805 -0.158 1 40.16 903 LEU A O 1
ATOM 7186 N N . GLY A 1 904 ? 16.922 -7.82 1.191 1 46.03 904 GLY A N 1
ATOM 7187 C CA . GLY A 1 904 ? 16.609 -6.488 0.701 1 46.03 904 GLY A CA 1
ATOM 7188 C C . GLY A 1 904 ? 17.234 -6.18 -0.641 1 46.03 904 GLY A C 1
ATOM 7189 O O . GLY A 1 904 ? 18.141 -6.898 -1.089 1 46.03 904 GLY A O 1
ATOM 7190 N N . GLN A 1 905 ? 16.594 -5.367 -1.404 1 55.59 905 GLN A N 1
ATOM 7191 C CA . GLN A 1 905 ? 17.109 -4.977 -2.709 1 55.59 905 GLN A CA 1
ATOM 7192 C C . GLN A 1 905 ? 18.484 -4.32 -2.572 1 55.59 905 GLN A C 1
ATOM 7194 O O . GLN A 1 905 ? 18.609 -3.258 -1.959 1 55.59 905 GLN A O 1
ATOM 7199 N N . ALA A 1 906 ? 19.562 -5.105 -2.701 1 64.31 906 ALA A N 1
ATOM 7200 C CA . ALA A 1 906 ? 20.938 -4.598 -2.676 1 64.31 906 ALA A CA 1
ATOM 7201 C C . ALA A 1 906 ? 21.234 -3.758 -3.916 1 64.31 906 ALA A C 1
ATOM 7203 O O . ALA A 1 906 ? 20.641 -3.973 -4.973 1 64.31 906 ALA A O 1
ATOM 7204 N N . PHE A 1 907 ? 21.922 -2.621 -3.676 1 79.12 907 PHE A N 1
ATOM 7205 C CA . PHE A 1 907 ? 22.438 -1.85 -4.797 1 79.12 907 PHE A CA 1
ATOM 7206 C C . PHE A 1 907 ? 23.453 -2.666 -5.594 1 79.12 907 PHE A C 1
ATOM 7208 O O . PHE A 1 907 ? 24.266 -3.389 -5.012 1 79.12 907 PHE A O 1
ATOM 7215 N N . ARG A 1 908 ? 23.266 -2.746 -6.844 1 82.12 908 ARG A N 1
ATOM 7216 C CA . ARG A 1 908 ? 24.266 -3.312 -7.75 1 82.12 908 ARG A CA 1
ATOM 7217 C C . ARG A 1 908 ? 25.234 -2.24 -8.234 1 82.12 908 ARG A C 1
ATOM 7219 O O . ARG A 1 908 ? 24.812 -1.174 -8.688 1 82.12 908 ARG A O 1
ATOM 7226 N N . LYS A 1 909 ? 26.5 -2.557 -8.094 1 89.06 909 LYS A N 1
ATOM 7227 C CA . LYS A 1 909 ? 27.516 -1.635 -8.594 1 89.06 909 LYS A CA 1
ATOM 7228 C C . LYS A 1 909 ? 27.641 -1.727 -10.117 1 89.06 909 LYS A C 1
ATOM 7230 O O . LYS A 1 909 ? 27.75 -2.822 -10.664 1 89.06 909 LYS A O 1
ATOM 7235 N N . VAL A 1 910 ? 27.531 -0.599 -10.773 1 94.25 910 VAL A N 1
ATOM 7236 C CA . VAL A 1 910 ? 27.766 -0.501 -12.211 1 94.25 910 VAL A CA 1
ATOM 7237 C C . VAL A 1 910 ? 29.016 0.34 -12.477 1 94.25 910 VAL A C 1
ATOM 7239 O O . VAL A 1 910 ? 29.078 1.507 -12.086 1 94.25 910 VAL A O 1
ATOM 7242 N N . THR A 1 911 ? 30 -0.234 -13.109 1 96.31 911 THR A N 1
ATOM 7243 C CA . THR A 1 911 ? 31.266 0.447 -13.391 1 96.31 911 THR A CA 1
ATOM 7244 C C . THR A 1 911 ? 31.391 0.744 -14.883 1 96.31 911 THR A C 1
ATOM 7246 O O . THR A 1 911 ? 30.5 0.41 -15.664 1 96.31 911 THR A O 1
ATOM 7249 N N . ALA A 1 912 ? 32.469 1.438 -15.195 1 96.5 912 ALA A N 1
ATOM 7250 C CA . ALA A 1 912 ? 32.75 1.742 -16.594 1 96.5 912 ALA A CA 1
ATOM 7251 C C . ALA A 1 912 ? 32.969 0.466 -17.406 1 96.5 912 ALA A C 1
ATOM 7253 O O . ALA A 1 912 ? 32.844 0.461 -18.625 1 96.5 912 ALA A O 1
ATOM 7254 N N . ASP A 1 913 ? 33.188 -0.716 -16.703 1 94.38 913 ASP A N 1
ATOM 7255 C CA . ASP A 1 913 ? 33.5 -1.979 -17.375 1 94.38 913 ASP A CA 1
ATOM 7256 C C . ASP A 1 913 ? 32.281 -2.904 -17.391 1 94.38 913 ASP A C 1
ATOM 7258 O O . ASP A 1 913 ? 32.375 -4.039 -17.875 1 94.38 913 ASP A O 1
ATOM 7262 N N . SER A 1 914 ? 31.219 -2.469 -16.828 1 94 914 SER A N 1
ATOM 7263 C CA . SER A 1 914 ? 30.031 -3.311 -16.766 1 94 914 SER A CA 1
ATOM 7264 C C . SER A 1 914 ? 29.391 -3.48 -18.141 1 94 914 SER A C 1
ATOM 7266 O O . SER A 1 914 ? 28.375 -2.844 -18.453 1 94 914 SER A O 1
ATOM 7268 N N . LEU A 1 915 ? 29.922 -4.41 -18.922 1 94 915 LEU A N 1
ATOM 7269 C CA . LEU A 1 915 ? 29.406 -4.676 -20.25 1 94 915 LEU A CA 1
ATOM 7270 C C . LEU A 1 915 ? 28.141 -5.516 -20.203 1 94 915 LEU A C 1
ATOM 7272 O O . LEU A 1 915 ? 28.047 -6.453 -19.406 1 94 915 LEU A O 1
ATOM 7276 N N . PHE A 1 916 ? 27.234 -5.16 -21.078 1 91.88 916 PHE A N 1
ATOM 7277 C CA . PHE A 1 916 ? 26 -5.93 -21.172 1 91.88 916 PHE A CA 1
ATOM 7278 C C . PHE A 1 916 ? 26.266 -7.309 -21.766 1 91.88 916 PHE A C 1
ATOM 7280 O O . PHE A 1 916 ? 26.969 -7.441 -22.766 1 91.88 916 PHE A O 1
ATOM 7287 N N . THR A 1 917 ? 25.672 -8.336 -21.078 1 82.75 917 THR A N 1
ATOM 7288 C CA . THR A 1 917 ? 25.531 -9.688 -21.609 1 82.75 917 THR A CA 1
ATOM 7289 C C . THR A 1 917 ? 24.141 -10.242 -21.328 1 82.75 917 THR A C 1
ATOM 7291 O O . THR A 1 917 ? 23.469 -9.805 -20.391 1 82.75 917 THR A O 1
ATOM 7294 N N . PRO A 1 918 ? 23.656 -11.062 -22.172 1 75.69 918 PRO A N 1
ATOM 7295 C CA . PRO A 1 918 ? 22.359 -11.664 -21.875 1 75.69 918 PRO A CA 1
ATOM 7296 C C . PRO A 1 918 ? 22.312 -12.312 -20.484 1 75.69 918 PRO A C 1
ATOM 7298 O O . PRO A 1 918 ? 21.234 -12.43 -19.906 1 75.69 918 PRO A O 1
ATOM 7301 N N . GLN A 1 919 ? 23.453 -12.734 -19.984 1 73.44 919 GLN A N 1
ATOM 7302 C CA . GLN A 1 919 ? 23.516 -13.352 -18.656 1 73.44 919 GLN A CA 1
ATOM 7303 C C . GLN A 1 919 ? 23.312 -12.312 -17.562 1 73.44 919 GLN A C 1
ATOM 7305 O O . GLN A 1 919 ? 22.578 -12.562 -16.594 1 73.44 919 GLN A O 1
ATOM 7310 N N . THR A 1 920 ? 23.984 -11.18 -17.75 1 77.12 920 THR A N 1
ATOM 7311 C CA . THR A 1 920 ? 23.859 -10.164 -16.703 1 77.12 920 THR A CA 1
ATOM 7312 C C . THR A 1 920 ? 22.516 -9.445 -16.797 1 77.12 920 THR A C 1
ATOM 7314 O O . THR A 1 920 ? 21.984 -9.008 -15.789 1 77.12 920 THR A O 1
ATOM 7317 N N . GLY A 1 921 ? 22.016 -9.336 -18.031 1 82.62 921 GLY A N 1
ATOM 7318 C CA . GLY A 1 921 ? 20.75 -8.656 -18.281 1 82.62 921 GLY A CA 1
ATOM 7319 C C . GLY A 1 921 ? 20.844 -7.152 -18.109 1 82.62 921 GLY A C 1
ATOM 7320 O O . GLY A 1 921 ? 19.844 -6.441 -18.25 1 82.62 921 GLY A O 1
ATOM 7321 N N . ILE A 1 922 ? 22 -6.621 -17.625 1 90.25 922 ILE A N 1
ATOM 7322 C CA . ILE A 1 922 ? 22.203 -5.184 -17.484 1 90.25 922 ILE A CA 1
ATOM 7323 C C . ILE A 1 922 ? 23.656 -4.836 -17.797 1 90.25 922 ILE A C 1
ATOM 7325 O O . ILE A 1 922 ? 24.562 -5.621 -17.531 1 90.25 922 ILE A O 1
ATOM 7329 N N . GLY A 1 923 ? 23.891 -3.721 -18.406 1 93.38 923 GLY A N 1
ATOM 7330 C CA . GLY A 1 923 ? 25.234 -3.238 -18.688 1 93.38 923 GLY A CA 1
ATOM 7331 C C . GLY A 1 923 ? 25.281 -2.26 -19.844 1 93.38 923 GLY A C 1
ATOM 7332 O O . GLY A 1 923 ? 24.266 -1.939 -20.438 1 93.38 923 GLY A O 1
ATOM 7333 N N . TRP A 1 924 ? 26.516 -1.744 -20.031 1 96.81 924 TRP A N 1
ATOM 7334 C CA . TRP A 1 924 ? 26.766 -0.84 -21.156 1 96.81 924 TRP A CA 1
ATOM 7335 C C . TRP A 1 924 ? 26.812 -1.607 -22.469 1 96.81 924 TRP A C 1
ATOM 7337 O O . TRP A 1 924 ? 27.375 -2.705 -22.531 1 96.81 924 TRP A O 1
ATOM 7347 N N . ALA A 1 925 ? 26.234 -1.018 -23.562 1 96.12 925 ALA A N 1
ATOM 7348 C CA . ALA A 1 925 ? 26.359 -1.604 -24.891 1 96.12 925 ALA A CA 1
ATOM 7349 C C . ALA A 1 925 ? 27.812 -1.625 -25.344 1 96.12 925 ALA A C 1
ATOM 7351 O O . ALA A 1 925 ? 28.25 -2.566 -26 1 96.12 925 ALA A O 1
ATOM 7352 N N . ARG A 1 926 ? 28.531 -0.515 -25.016 1 95.25 926 ARG A N 1
ATOM 7353 C CA . ARG A 1 926 ? 29.953 -0.356 -25.25 1 95.25 926 ARG A CA 1
ATOM 7354 C C . ARG A 1 926 ? 30.625 0.344 -24.078 1 95.25 926 ARG A C 1
ATOM 7356 O O . ARG A 1 926 ? 30.016 1.199 -23.422 1 95.25 926 ARG A O 1
ATOM 7363 N N . THR A 1 927 ? 31.859 -0.054 -23.797 1 93.12 927 THR A N 1
ATOM 7364 C CA . THR A 1 927 ? 32.5 0.478 -22.594 1 93.12 927 THR A CA 1
ATOM 7365 C C . THR A 1 927 ? 33.594 1.461 -22.953 1 93.12 927 THR A C 1
ATOM 7367 O O . THR A 1 927 ? 34.188 2.104 -22.078 1 93.12 927 THR A O 1
ATOM 7370 N N . GLU A 1 928 ? 34 1.668 -24.156 1 89.81 928 GLU A N 1
ATOM 7371 C CA . GLU A 1 928 ? 35.188 2.416 -24.578 1 89.81 928 GLU A CA 1
ATOM 7372 C C . GLU A 1 928 ? 35.062 3.898 -24.234 1 89.81 928 GLU A C 1
ATOM 7374 O O . GLU A 1 928 ? 36.062 4.562 -23.938 1 89.81 928 GLU A O 1
ATOM 7379 N N . SER A 1 929 ? 33.969 4.492 -24.203 1 89.12 929 SER A N 1
ATOM 7380 C CA . SER A 1 929 ? 33.844 5.941 -24.078 1 89.12 929 SER A CA 1
ATOM 7381 C C . SER A 1 929 ? 33.25 6.324 -22.719 1 89.12 929 SER A C 1
ATOM 7383 O O . SER A 1 929 ? 32.75 7.438 -22.562 1 89.12 929 SER A O 1
ATOM 7385 N N . VAL A 1 930 ? 33.281 5.473 -21.734 1 95.44 930 VAL A N 1
ATOM 7386 C CA . VAL A 1 930 ? 32.688 5.793 -20.438 1 95.44 930 VAL A CA 1
ATOM 7387 C C . VAL A 1 930 ? 33.75 5.707 -19.344 1 95.44 930 VAL A C 1
ATOM 7389 O O . VAL A 1 930 ? 34.656 4.879 -19.422 1 95.44 930 VAL A O 1
ATOM 7392 N N . GLU A 1 931 ? 33.719 6.59 -18.438 1 96.06 931 GLU A N 1
ATOM 7393 C CA . GLU A 1 931 ? 34.688 6.641 -17.328 1 96.06 931 GLU A CA 1
ATOM 7394 C C . GLU A 1 931 ? 33.969 6.695 -15.984 1 96.06 931 GLU A C 1
ATOM 7396 O O . GLU A 1 931 ? 32.812 7.168 -15.898 1 96.06 931 GLU A O 1
ATOM 7401 N N . ALA A 1 932 ? 34.625 6.16 -14.938 1 97.62 932 ALA A N 1
ATOM 7402 C CA . ALA A 1 932 ? 34.094 6.219 -13.57 1 97.62 932 ALA A CA 1
ATOM 7403 C C . ALA A 1 932 ? 35 7.094 -12.688 1 97.62 932 ALA A C 1
ATOM 7405 O O . ALA A 1 932 ? 36.219 7.035 -12.781 1 97.62 932 ALA A O 1
ATOM 7406 N N . VAL A 1 933 ? 34.344 7.961 -11.906 1 97.5 933 VAL A N 1
ATOM 7407 C CA . VAL A 1 933 ? 35.094 8.898 -11.07 1 97.5 933 VAL A CA 1
ATOM 7408 C C . VAL A 1 933 ? 34.469 8.93 -9.672 1 97.5 933 VAL A C 1
ATOM 7410 O O . VAL A 1 933 ? 33.25 8.891 -9.516 1 97.5 933 VAL A O 1
ATOM 7413 N N . ASP A 1 934 ? 35.281 8.883 -8.648 1 97.25 934 ASP A N 1
ATOM 7414 C CA . ASP A 1 934 ? 34.875 9.109 -7.262 1 97.25 934 ASP A CA 1
ATOM 7415 C C . ASP A 1 934 ? 35.312 10.484 -6.773 1 97.25 934 ASP A C 1
ATOM 7417 O O . ASP A 1 934 ? 36.5 10.812 -6.836 1 97.25 934 ASP A O 1
ATOM 7421 N N . ARG A 1 935 ? 34.375 11.305 -6.312 1 96.88 935 ARG A N 1
ATOM 7422 C CA . ARG A 1 935 ? 34.656 12.641 -5.812 1 96.88 935 ARG A CA 1
ATOM 7423 C C . ARG A 1 935 ? 34.719 12.656 -4.289 1 96.88 935 ARG A C 1
ATOM 7425 O O . ARG A 1 935 ? 34.781 13.727 -3.678 1 96.88 935 ARG A O 1
ATOM 7432 N N . GLU A 1 936 ? 34.531 11.508 -3.67 1 93.69 936 GLU A N 1
ATOM 7433 C CA . GLU A 1 936 ? 34.625 11.289 -2.23 1 93.69 936 GLU A CA 1
ATOM 7434 C C . GLU A 1 936 ? 33.406 11.828 -1.498 1 93.69 936 GLU A C 1
ATOM 7436 O O . GLU A 1 936 ? 33.219 11.57 -0.306 1 93.69 936 GLU A O 1
ATOM 7441 N N . GLY A 1 937 ? 32.625 12.562 -2.094 1 92.12 937 GLY A N 1
ATOM 7442 C CA . GLY A 1 937 ? 31.375 13.055 -1.536 1 92.12 937 GLY A CA 1
ATOM 7443 C C . GLY A 1 937 ? 30.312 13.328 -2.59 1 92.12 937 GLY A C 1
ATOM 7444 O O . GLY A 1 937 ? 30.547 13.117 -3.781 1 92.12 937 GLY A O 1
ATOM 7445 N N . PRO A 1 938 ? 29.203 13.906 -2.059 1 93 938 PRO A N 1
ATOM 7446 C CA . PRO A 1 938 ? 28.75 14.367 -0.743 1 93 938 PRO A CA 1
ATOM 7447 C C . PRO A 1 938 ? 28.188 13.227 0.117 1 93 938 PRO A C 1
ATOM 7449 O O . PRO A 1 938 ? 28.078 13.375 1.338 1 93 938 PRO A O 1
ATOM 7452 N N . ASP A 1 939 ? 27.672 12.141 -0.46 1 92.06 939 ASP A N 1
ATOM 7453 C CA . ASP A 1 939 ? 27.172 10.969 0.241 1 92.06 939 ASP A CA 1
ATOM 7454 C C . ASP A 1 939 ? 27.5 9.688 -0.523 1 92.06 939 ASP A C 1
ATOM 7456 O O . ASP A 1 939 ? 28.125 9.734 -1.579 1 92.06 939 ASP A O 1
ATOM 7460 N N . LEU A 1 940 ? 27.047 8.578 -0.101 1 91.56 940 LEU A N 1
ATOM 7461 C CA . LEU A 1 940 ? 27.484 7.281 -0.628 1 91.56 940 LEU A CA 1
ATOM 7462 C C . LEU A 1 940 ? 26.922 7.059 -2.031 1 91.56 940 LEU A C 1
ATOM 7464 O O . LEU A 1 940 ? 27.531 6.355 -2.838 1 91.56 940 LEU A O 1
ATOM 7468 N N . LEU A 1 941 ? 25.844 7.641 -2.387 1 92.94 941 LEU A N 1
ATOM 7469 C CA . LEU A 1 941 ? 25.188 7.324 -3.648 1 92.94 941 LEU A CA 1
ATOM 7470 C C . LEU A 1 941 ? 25.484 8.383 -4.703 1 92.94 941 LEU A C 1
ATOM 7472 O O . LEU A 1 941 ? 25.359 8.133 -5.902 1 92.94 941 LEU A O 1
ATOM 7476 N N . ARG A 1 942 ? 25.984 9.578 -4.258 1 95.88 942 ARG A N 1
ATOM 7477 C CA . ARG A 1 942 ? 26.234 10.664 -5.207 1 95.88 942 ARG A CA 1
ATOM 7478 C C . ARG A 1 942 ? 27.734 10.859 -5.426 1 95.88 942 ARG A C 1
ATOM 7480 O O . ARG A 1 942 ? 28.141 11.508 -6.387 1 95.88 942 ARG A O 1
ATOM 7487 N N . ARG A 1 943 ? 28.5 10.398 -4.59 1 95.75 943 ARG A N 1
ATOM 7488 C CA . ARG A 1 943 ? 29.922 10.742 -4.539 1 95.75 943 ARG A CA 1
ATOM 7489 C C . ARG A 1 943 ? 30.641 10.289 -5.805 1 95.75 943 ARG A C 1
ATOM 7491 O O . ARG A 1 943 ? 31.625 10.898 -6.215 1 95.75 943 ARG A O 1
ATOM 7498 N N . ASP A 1 944 ? 30.234 9.109 -6.344 1 96.88 944 ASP A N 1
ATOM 7499 C CA . ASP A 1 944 ? 30.875 8.656 -7.578 1 96.88 944 ASP A CA 1
ATOM 7500 C C . ASP A 1 944 ? 29.828 8.469 -8.688 1 96.88 944 ASP A C 1
ATOM 7502 O O . ASP A 1 944 ? 28.625 8.508 -8.43 1 96.88 944 ASP A O 1
ATOM 7506 N N . PHE A 1 945 ? 30.328 8.453 -9.891 1 98.12 945 PHE A N 1
ATOM 7507 C CA . PHE A 1 945 ? 29.469 8.398 -11.062 1 98.12 945 PHE A CA 1
ATOM 7508 C C . PHE A 1 945 ? 30.203 7.766 -12.242 1 98.12 945 PHE A C 1
ATOM 7510 O O . PHE A 1 945 ? 31.406 7.539 -12.188 1 98.12 945 PHE A O 1
ATOM 7517 N N . VAL A 1 946 ? 29.453 7.336 -13.227 1 98.31 946 VAL A N 1
ATOM 7518 C CA . VAL A 1 946 ? 29.953 7.031 -14.562 1 98.31 946 VAL A CA 1
ATOM 7519 C C . VAL A 1 946 ? 29.516 8.117 -15.539 1 98.31 946 VAL A C 1
ATOM 7521 O O . VAL A 1 946 ? 28.406 8.633 -15.438 1 98.31 946 VAL A O 1
ATOM 7524 N N . GLY A 1 947 ? 30.438 8.594 -16.344 1 97.75 947 GLY A N 1
ATOM 7525 C CA . GLY A 1 947 ? 30.109 9.648 -17.297 1 97.75 947 GLY A CA 1
ATOM 7526 C C . GLY A 1 947 ? 31.047 9.68 -18.484 1 97.75 947 GLY A C 1
ATOM 7527 O O . GLY A 1 947 ? 31.875 8.781 -18.672 1 97.75 947 GLY A O 1
ATOM 7528 N N . GLY A 1 948 ? 30.719 10.617 -19.344 1 96.62 948 GLY A N 1
ATOM 7529 C CA . GLY A 1 948 ? 31.5 10.812 -20.547 1 96.62 948 GLY A CA 1
ATOM 7530 C C . GLY A 1 948 ? 30.984 11.938 -21.422 1 96.62 948 GLY A C 1
ATOM 7531 O O . GLY A 1 948 ? 30.047 12.648 -21.047 1 96.62 948 GLY A O 1
ATOM 7532 N N . THR A 1 949 ? 31.672 12.141 -22.453 1 96.06 949 THR A N 1
ATOM 7533 C CA . THR A 1 949 ? 31.281 13.164 -23.422 1 96.06 949 THR A CA 1
ATOM 7534 C C . THR A 1 949 ? 30.578 12.531 -24.609 1 96.06 949 THR A C 1
ATOM 7536 O O . THR A 1 949 ? 29.656 13.125 -25.188 1 96.06 949 THR A O 1
ATOM 7539 N N . ASP A 1 950 ? 30.953 11.305 -24.969 1 95.56 950 ASP 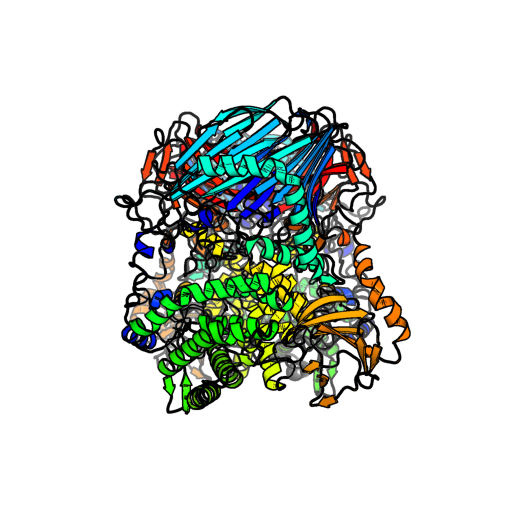A N 1
ATOM 7540 C CA . ASP A 1 950 ? 30.312 10.586 -26.078 1 95.56 950 ASP A CA 1
ATOM 7541 C C . ASP A 1 950 ? 29.016 9.93 -25.609 1 95.56 950 ASP A C 1
ATOM 7543 O O . ASP A 1 950 ? 28.844 9.656 -24.422 1 95.56 950 ASP A O 1
ATOM 7547 N N . GLU A 1 951 ? 28.234 9.742 -26.531 1 95.69 951 GLU A N 1
ATOM 7548 C CA . GLU A 1 951 ? 26.984 9.031 -26.266 1 95.69 951 GLU A CA 1
ATOM 7549 C C . GLU A 1 951 ? 27.266 7.621 -25.75 1 95.69 951 GLU A C 1
ATOM 7551 O O . GLU A 1 951 ? 28.172 6.945 -26.219 1 95.69 951 GLU A O 1
ATOM 7556 N N . ALA A 1 952 ? 26.547 7.164 -24.781 1 97 952 ALA A N 1
ATOM 7557 C CA . ALA A 1 952 ? 26.625 5.809 -24.25 1 97 952 ALA A CA 1
ATOM 7558 C C . ALA A 1 952 ? 25.234 5.223 -24.031 1 97 952 ALA A C 1
ATOM 7560 O O . ALA A 1 952 ? 24.297 5.941 -23.656 1 97 952 ALA A O 1
ATOM 7561 N N . VAL A 1 953 ? 25.094 3.953 -24.312 1 97.06 953 VAL A N 1
ATOM 7562 C CA . VAL A 1 953 ? 23.828 3.27 -24.141 1 97.06 953 VAL A CA 1
ATOM 7563 C C . VAL A 1 953 ? 23.922 2.227 -23.031 1 97.06 953 VAL A C 1
ATOM 7565 O O . VAL A 1 953 ? 24.828 1.379 -23.062 1 97.06 953 VAL A O 1
ATOM 7568 N N . PHE A 1 954 ? 23.094 2.316 -22.062 1 96.62 954 PHE A N 1
ATOM 7569 C CA . PHE A 1 954 ? 22.969 1.348 -20.984 1 96.62 954 PHE A CA 1
ATOM 7570 C C . PHE A 1 954 ? 21.719 0.487 -21.172 1 96.62 954 PHE A C 1
ATOM 7572 O O . PHE A 1 954 ? 20.625 1.01 -21.359 1 96.62 954 PHE A O 1
ATOM 7579 N N . LEU A 1 955 ? 21.938 -0.827 -21.156 1 95 955 LEU A N 1
ATOM 7580 C CA . LEU A 1 955 ? 20.859 -1.77 -21.391 1 95 955 LEU A CA 1
ATOM 7581 C C . LEU A 1 955 ? 20.406 -2.432 -20.094 1 95 955 LEU A C 1
ATOM 7583 O O . LEU A 1 955 ? 21.234 -2.844 -19.281 1 95 955 LEU A O 1
ATOM 7587 N N . VAL A 1 956 ? 19.094 -2.488 -19.906 1 91.56 956 VAL A N 1
ATOM 7588 C CA . VAL A 1 956 ? 18.5 -3.162 -18.75 1 91.56 956 VAL A CA 1
ATOM 7589 C C . VAL A 1 956 ? 17.375 -4.078 -19.219 1 91.56 956 VAL A C 1
ATOM 7591 O O . VAL A 1 956 ? 16.391 -3.615 -19.797 1 91.56 956 VAL A O 1
ATOM 7594 N N . GLU A 1 957 ? 17.453 -5.324 -18.984 1 88 957 GLU A N 1
ATOM 7595 C CA . GLU A 1 957 ? 16.375 -6.25 -19.312 1 88 957 GLU A CA 1
ATOM 7596 C C . GLU A 1 957 ? 15.211 -6.102 -18.328 1 88 957 GLU A C 1
ATOM 7598 O O . GLU A 1 957 ? 15.406 -6.156 -17.109 1 88 957 GLU A O 1
ATOM 7603 N N . LEU A 1 958 ? 14.031 -5.84 -18.828 1 84.94 958 LEU A N 1
ATOM 7604 C CA . LEU A 1 958 ? 12.812 -5.672 -18.031 1 84.94 958 LEU A CA 1
ATOM 7605 C C . LEU A 1 958 ? 11.68 -6.516 -18.609 1 84.94 958 LEU A C 1
ATOM 7607 O O . LEU A 1 958 ? 11.484 -6.566 -19.812 1 84.94 958 LEU A O 1
ATOM 7611 N N . PRO A 1 959 ? 10.938 -7.262 -17.75 1 82 959 PRO A N 1
ATOM 7612 C CA . PRO A 1 959 ? 9.68 -7.855 -18.203 1 82 959 PRO A CA 1
ATOM 7613 C C . PRO A 1 959 ? 8.648 -6.809 -18.609 1 82 959 PRO A C 1
ATOM 7615 O O . PRO A 1 959 ? 8.812 -5.625 -18.312 1 82 959 PRO A O 1
ATOM 7618 N N . ARG A 1 960 ? 7.703 -7.297 -19.375 1 83.44 960 ARG A N 1
ATOM 7619 C CA . ARG A 1 960 ? 6.578 -6.438 -19.719 1 83.44 960 ARG A CA 1
ATOM 7620 C C . ARG A 1 960 ? 5.992 -5.777 -18.484 1 83.44 960 ARG A C 1
ATOM 7622 O O . ARG A 1 960 ? 5.824 -6.426 -17.453 1 83.44 960 ARG A O 1
ATOM 7629 N N . GLY A 1 961 ? 5.797 -4.48 -18.547 1 79.75 961 GLY A N 1
ATOM 7630 C CA . GLY A 1 961 ? 5.227 -3.748 -17.422 1 79.75 961 GLY A CA 1
ATOM 7631 C C . GLY A 1 961 ? 5.473 -2.254 -17.5 1 79.75 961 GLY A C 1
ATOM 7632 O O . GLY A 1 961 ? 6.012 -1.759 -18.484 1 79.75 961 GLY A O 1
ATOM 7633 N N . ARG A 1 962 ? 4.98 -1.59 -16.578 1 83.06 962 ARG A N 1
ATOM 7634 C CA . ARG A 1 962 ? 5.234 -0.162 -16.406 1 83.06 962 ARG A CA 1
ATOM 7635 C C . ARG A 1 962 ? 6.188 0.09 -15.242 1 83.06 962 ARG A C 1
ATOM 7637 O O . ARG A 1 962 ? 6.016 -0.467 -14.156 1 83.06 962 ARG A O 1
ATOM 7644 N N . TYR A 1 963 ? 7.137 0.882 -15.5 1 84.56 963 TYR A N 1
ATOM 7645 C CA . TYR A 1 963 ? 8.188 1.129 -14.523 1 84.56 963 TYR A CA 1
ATOM 7646 C C . TYR A 1 963 ? 8.414 2.623 -14.336 1 84.56 963 TYR A C 1
ATOM 7648 O O . TYR A 1 963 ? 8.07 3.426 -15.203 1 84.56 963 TYR A O 1
ATOM 7656 N N . ASP A 1 964 ? 8.922 2.969 -13.172 1 84.69 964 ASP A N 1
ATOM 7657 C CA . ASP A 1 964 ? 9.477 4.289 -12.883 1 84.69 964 ASP A CA 1
ATOM 7658 C C . ASP A 1 964 ? 10.984 4.215 -12.672 1 84.69 964 ASP A C 1
ATOM 7660 O O . ASP A 1 964 ? 11.477 3.324 -11.977 1 84.69 964 ASP A O 1
ATOM 7664 N N . LEU A 1 965 ? 11.617 5.098 -13.367 1 91.44 965 LEU A N 1
ATOM 7665 C CA . LEU A 1 965 ? 13.07 5.203 -13.234 1 91.44 965 LEU A CA 1
ATOM 7666 C C . LEU A 1 965 ? 13.453 6.473 -12.484 1 91.44 965 LEU A C 1
ATOM 7668 O O . LEU A 1 965 ? 13.125 7.582 -12.922 1 91.44 965 LEU A O 1
ATOM 7672 N N . LEU A 1 966 ? 14.086 6.34 -11.312 1 92.19 966 LEU A N 1
ATOM 7673 C CA . LEU A 1 966 ? 14.727 7.465 -10.641 1 92.19 966 LEU A CA 1
ATOM 7674 C C . LEU A 1 966 ? 16.156 7.648 -11.141 1 92.19 966 LEU A C 1
ATOM 7676 O O . LEU A 1 966 ? 16.969 6.723 -11.055 1 92.19 966 LEU A O 1
ATOM 7680 N N . ILE A 1 967 ? 16.453 8.789 -11.641 1 95.81 967 ILE A N 1
ATOM 7681 C CA . ILE A 1 967 ? 17.812 9.094 -12.062 1 95.81 967 ILE A CA 1
ATOM 7682 C C . ILE A 1 967 ? 18.391 10.188 -11.172 1 95.81 967 ILE A C 1
ATOM 7684 O O . ILE A 1 967 ? 17.703 11.141 -10.812 1 95.81 967 ILE A O 1
ATOM 7688 N N . VAL A 1 968 ? 19.609 10.016 -10.727 1 96.38 968 VAL A N 1
ATOM 7689 C CA . VAL A 1 968 ? 20.406 11.055 -10.078 1 96.38 968 VAL A CA 1
ATOM 7690 C C . VAL A 1 968 ? 21.641 11.367 -10.922 1 96.38 968 VAL A C 1
ATOM 7692 O O . VAL A 1 968 ? 22.375 10.453 -11.305 1 96.38 968 VAL A O 1
ATOM 7695 N N . SER A 1 969 ? 21.797 12.625 -11.258 1 97.62 969 SER A N 1
ATOM 7696 C CA . SER A 1 969 ? 22.906 13.07 -12.094 1 97.62 969 SER A CA 1
ATOM 7697 C C . SER A 1 969 ? 23.562 14.328 -11.523 1 97.62 969 SER A C 1
ATOM 7699 O O . SER A 1 969 ? 22.875 15.25 -11.078 1 97.62 969 SER A O 1
ATOM 7701 N N . GLY A 1 970 ? 24.828 14.344 -11.469 1 97.12 970 GLY A N 1
ATOM 7702 C CA . GLY A 1 970 ? 25.594 15.5 -11.023 1 97.12 970 GLY A CA 1
ATOM 7703 C C . GLY A 1 970 ? 27.047 15.18 -10.711 1 97.12 970 GLY A C 1
ATOM 7704 O O . GLY A 1 970 ? 27.469 14.031 -10.812 1 97.12 970 GLY A O 1
ATOM 7705 N N . ASP A 1 971 ? 27.797 16.188 -10.477 1 97.19 971 ASP A N 1
ATOM 7706 C CA . ASP A 1 971 ? 29.234 16.109 -10.195 1 97.19 971 ASP A CA 1
ATOM 7707 C C . ASP A 1 971 ? 29.625 17.094 -9.094 1 97.19 971 ASP A C 1
ATOM 7709 O O . ASP A 1 971 ? 29.359 18.297 -9.195 1 97.19 971 ASP A O 1
ATOM 7713 N N . ALA A 1 972 ? 30.266 16.562 -8.078 1 96.19 972 ALA A N 1
ATOM 7714 C CA . ALA A 1 972 ? 30.609 17.391 -6.93 1 96.19 972 ALA A CA 1
ATOM 7715 C C . ALA A 1 972 ? 31.656 18.438 -7.309 1 96.19 972 ALA A C 1
ATOM 7717 O O . ALA A 1 972 ? 31.734 19.5 -6.672 1 96.19 972 ALA A O 1
ATOM 7718 N N . ALA A 1 973 ? 32.406 18.25 -8.422 1 96.31 973 ALA A N 1
ATOM 7719 C CA . ALA A 1 973 ? 33.594 19.078 -8.633 1 96.31 973 ALA A CA 1
ATOM 7720 C C . ALA A 1 973 ? 33.531 19.797 -9.977 1 96.31 973 ALA A C 1
ATOM 7722 O O . ALA A 1 973 ? 34.312 20.719 -10.227 1 96.31 973 ALA A O 1
ATOM 7723 N N . ALA A 1 974 ? 32.594 19.406 -10.844 1 96.06 974 ALA A N 1
ATOM 7724 C CA . ALA A 1 974 ? 32.656 19.953 -12.195 1 96.06 974 ALA A CA 1
ATOM 7725 C C . ALA A 1 974 ? 31.25 20.188 -12.742 1 96.06 974 ALA A C 1
ATOM 7727 O O . ALA A 1 974 ? 30.281 19.609 -12.25 1 96.06 974 ALA A O 1
ATOM 7728 N N . LEU A 1 975 ? 31.203 21.016 -13.773 1 96.19 975 LEU A N 1
ATOM 7729 C CA . LEU A 1 975 ? 29.969 21.234 -14.523 1 96.19 975 LEU A CA 1
ATOM 7730 C C . LEU A 1 975 ? 29.578 19.984 -15.297 1 96.19 975 LEU A C 1
ATOM 7732 O O . LEU A 1 975 ? 30.438 19.266 -15.82 1 96.19 975 LEU A O 1
ATOM 7736 N N . SER A 1 976 ? 28.297 19.703 -15.367 1 97.25 976 SER A N 1
ATOM 7737 C CA . SER A 1 976 ? 27.781 18.578 -16.141 1 97.25 976 SER A CA 1
ATOM 7738 C C . SER A 1 976 ? 26.406 18.891 -16.734 1 97.25 976 SER A C 1
ATOM 7740 O O . SER A 1 976 ? 25.719 19.781 -16.25 1 97.25 976 SER A O 1
ATOM 7742 N N . TYR A 1 977 ? 26.125 18.297 -17.781 1 97.69 977 TYR A N 1
ATOM 7743 C CA . TYR A 1 977 ? 24.828 18.438 -18.438 1 97.69 977 TYR A CA 1
ATOM 7744 C C . TYR A 1 977 ? 24.422 17.141 -19.109 1 97.69 977 TYR A C 1
ATOM 7746 O O . TYR A 1 977 ? 24.828 16.859 -20.25 1 97.69 977 TYR A O 1
ATOM 7754 N N . THR A 1 978 ? 23.5 16.359 -18.469 1 97.19 978 THR A N 1
ATOM 7755 C CA . THR A 1 978 ? 23.125 15.016 -18.891 1 97.19 978 THR A CA 1
ATOM 7756 C C . THR A 1 978 ? 21.797 15.031 -19.625 1 97.19 978 THR A C 1
ATOM 7758 O O . THR A 1 978 ? 20.812 15.625 -19.156 1 97.19 978 THR A O 1
ATOM 7761 N N . GLU A 1 979 ? 21.781 14.477 -20.766 1 96.5 979 GLU A N 1
ATOM 7762 C CA . GLU A 1 979 ? 20.547 14.117 -21.453 1 96.5 979 GLU A CA 1
ATOM 7763 C C . GLU A 1 979 ? 20.344 12.602 -21.438 1 96.5 979 GLU A C 1
ATOM 7765 O O . GLU A 1 979 ? 21.266 11.836 -21.734 1 96.5 979 GLU A O 1
ATOM 7770 N N . LEU A 1 980 ? 19.203 12.133 -21.047 1 96 980 LEU A N 1
ATOM 7771 C CA . LEU A 1 980 ? 18.828 10.719 -21.062 1 96 980 LEU A CA 1
ATOM 7772 C C . LEU A 1 980 ? 17.656 10.477 -22 1 96 980 LEU A C 1
ATOM 7774 O O . LEU A 1 980 ? 16.609 11.094 -21.875 1 96 980 LEU A O 1
ATOM 7778 N N . ASN A 1 981 ? 17.891 9.648 -22.969 1 93.94 981 ASN A N 1
ATOM 7779 C CA . ASN A 1 981 ? 16.844 9.211 -23.875 1 93.94 981 ASN A CA 1
ATOM 7780 C C . ASN A 1 981 ? 16.516 7.734 -23.688 1 93.94 981 ASN A C 1
ATOM 7782 O O . ASN A 1 981 ? 17.391 6.879 -23.781 1 93.94 981 ASN A O 1
ATOM 7786 N N . ILE A 1 982 ? 15.273 7.488 -23.375 1 90.75 982 ILE A N 1
ATOM 7787 C CA . ILE A 1 982 ? 14.797 6.113 -23.281 1 90.75 982 ILE A CA 1
ATOM 7788 C C . ILE A 1 982 ? 14.055 5.727 -24.547 1 90.75 982 ILE A C 1
ATOM 7790 O O . ILE A 1 982 ? 13.102 6.398 -24.953 1 90.75 982 ILE A O 1
ATOM 7794 N N . GLN A 1 983 ? 14.43 4.734 -25.172 1 82.75 983 GLN A N 1
ATOM 7795 C CA . GLN A 1 983 ? 13.82 4.32 -26.438 1 82.75 983 GLN A CA 1
ATOM 7796 C C . GLN A 1 983 ? 12.312 4.121 -26.281 1 82.75 983 GLN A C 1
ATOM 7798 O O . GLN A 1 983 ? 11.875 3.359 -25.406 1 82.75 983 GLN A O 1
ATOM 7803 N N . GLY A 1 984 ? 11.562 4.711 -27.125 1 74.38 984 GLY A N 1
ATOM 7804 C CA . GLY A 1 984 ? 10.109 4.629 -27.062 1 74.38 984 GLY A CA 1
ATOM 7805 C C . GLY A 1 984 ? 9.516 5.441 -25.922 1 74.38 984 GLY A C 1
ATOM 7806 O O . GLY A 1 984 ? 8.297 5.445 -25.734 1 74.38 984 GLY A O 1
ATOM 7807 N N . GLY A 1 985 ? 10.422 6.027 -25.141 1 77.19 985 GLY A N 1
ATOM 7808 C CA . GLY A 1 985 ? 9.977 6.793 -24 1 77.19 985 GLY A CA 1
ATOM 7809 C C . GLY A 1 985 ? 10.375 8.258 -24.062 1 77.19 985 GLY A C 1
ATOM 7810 O O . GLY A 1 985 ? 10.617 8.789 -25.141 1 77.19 985 GLY A O 1
ATOM 7811 N N . PRO A 1 986 ? 10.305 8.945 -22.984 1 78.19 986 PRO A N 1
ATOM 7812 C CA . PRO A 1 986 ? 10.578 10.383 -22.938 1 78.19 986 PRO A CA 1
ATOM 7813 C C . PRO A 1 986 ? 12.07 10.703 -22.969 1 78.19 986 PRO A C 1
ATOM 7815 O O . PRO A 1 986 ? 12.898 9.828 -22.688 1 78.19 986 PRO A O 1
ATOM 7818 N N . ARG A 1 987 ? 12.328 11.891 -23.5 1 87.38 987 ARG A N 1
ATOM 7819 C CA . ARG A 1 987 ? 13.648 12.508 -23.391 1 87.38 987 ARG A CA 1
ATOM 7820 C C . ARG A 1 987 ? 13.719 13.414 -22.156 1 87.38 987 ARG A C 1
ATOM 7822 O O . ARG A 1 987 ? 12.844 14.258 -21.953 1 87.38 987 ARG A O 1
ATOM 7829 N N . TRP A 1 988 ? 14.766 13.148 -21.312 1 90.88 988 TRP A N 1
ATOM 7830 C CA . TRP A 1 988 ? 14.898 13.945 -20.094 1 90.88 988 TRP A CA 1
ATOM 7831 C C . TRP A 1 988 ? 16.203 14.734 -20.094 1 90.88 988 TRP A C 1
ATOM 7833 O O . TRP A 1 988 ? 17.25 14.219 -20.5 1 90.88 988 TRP A O 1
ATOM 7843 N N . THR A 1 989 ? 16.125 15.969 -19.75 1 92.06 989 THR A N 1
ATOM 7844 C CA . THR A 1 989 ? 17.266 16.828 -19.453 1 92.06 989 THR A CA 1
ATOM 7845 C C . THR A 1 989 ? 16.953 17.781 -18.312 1 92.06 989 THR A C 1
ATOM 7847 O O . THR A 1 989 ? 15.781 18.016 -18 1 92.06 989 THR A O 1
ATOM 7850 N N . THR A 1 990 ? 18.047 18.203 -17.641 1 88.94 990 THR A N 1
ATOM 7851 C CA . THR A 1 990 ? 17.844 19.297 -16.688 1 88.94 990 THR A CA 1
ATOM 7852 C C . THR A 1 990 ? 17.578 20.609 -17.422 1 88.94 990 THR A C 1
ATOM 7854 O O . THR A 1 990 ? 17.906 20.75 -18.594 1 88.94 990 THR A O 1
ATOM 7857 N N . GLU A 1 991 ? 16.938 21.516 -16.75 1 82.06 991 GLU A N 1
ATOM 7858 C CA . GLU A 1 991 ? 16.609 22.812 -17.344 1 82.06 991 GLU A CA 1
ATOM 7859 C C . GLU A 1 991 ? 17.891 23.562 -17.734 1 82.06 991 GLU A C 1
ATOM 7861 O O . GLU A 1 991 ? 17.891 24.297 -18.719 1 82.06 991 GLU A O 1
ATOM 7866 N N . ARG A 1 992 ? 18.891 23.375 -16.984 1 89.25 992 ARG A N 1
ATOM 7867 C CA . ARG A 1 992 ? 20.188 23.984 -17.219 1 89.25 992 ARG A CA 1
ATOM 7868 C C . ARG A 1 992 ? 21.312 23.031 -16.812 1 89.25 992 ARG A C 1
ATOM 7870 O O . ARG A 1 992 ? 21.062 21.984 -16.203 1 89.25 992 ARG A O 1
ATOM 7877 N N . ALA A 1 993 ? 22.516 23.484 -17.219 1 95 993 ALA A N 1
ATOM 7878 C CA . ALA A 1 993 ? 23.688 22.734 -16.766 1 95 993 ALA A CA 1
ATOM 7879 C C . ALA A 1 993 ? 23.797 22.75 -15.25 1 95 993 ALA A C 1
ATOM 7881 O O . ALA A 1 993 ? 23.453 23.734 -14.602 1 95 993 ALA A O 1
ATOM 7882 N N . LEU A 1 994 ? 24.25 21.703 -14.68 1 95.44 994 LEU A N 1
ATOM 7883 C CA . LEU A 1 994 ? 24.453 21.609 -13.242 1 95.44 994 LEU A CA 1
ATOM 7884 C C . LEU A 1 994 ? 25.859 22.078 -12.867 1 95.44 994 LEU A C 1
ATOM 7886 O O . LEU A 1 994 ? 26.844 21.609 -13.438 1 95.44 994 LEU A O 1
ATOM 7890 N N . ARG A 1 995 ? 25.953 22.984 -12.008 1 93.94 995 ARG A N 1
ATOM 7891 C CA . ARG A 1 995 ? 27.234 23.453 -11.5 1 93.94 995 ARG A CA 1
ATOM 7892 C C . ARG A 1 995 ? 27.875 22.406 -10.578 1 93.94 995 ARG A C 1
ATOM 7894 O O . ARG A 1 995 ? 27.234 21.422 -10.219 1 93.94 995 ARG A O 1
ATOM 7901 N N . ALA A 1 996 ? 29.156 22.672 -10.234 1 94.81 996 ALA A N 1
ATOM 7902 C CA . ALA A 1 996 ? 29.828 21.812 -9.258 1 94.81 996 ALA A CA 1
ATOM 7903 C C . ALA A 1 996 ? 29.047 21.75 -7.953 1 94.81 996 ALA A C 1
ATOM 7905 O O . ALA A 1 996 ? 28.656 22.781 -7.398 1 94.81 996 ALA A O 1
ATOM 7906 N N . GLY A 1 997 ? 28.75 20.516 -7.539 1 93.31 997 GLY A N 1
ATOM 7907 C CA . GLY A 1 997 ? 28.047 20.344 -6.273 1 93.31 997 GLY A CA 1
ATOM 7908 C C . GLY A 1 997 ? 26.547 20.266 -6.434 1 93.31 997 GLY A C 1
ATOM 7909 O O . GLY A 1 997 ? 25.828 19.938 -5.48 1 93.31 997 GLY A O 1
ATOM 7910 N N . GLU A 1 998 ? 26.031 20.531 -7.645 1 93.75 998 GLU A N 1
ATOM 7911 C CA . GLU A 1 998 ? 24.609 20.422 -7.902 1 93.75 998 GLU A CA 1
ATOM 7912 C C . GLU A 1 998 ? 24.25 19.062 -8.477 1 93.75 998 GLU A C 1
ATOM 7914 O O . GLU A 1 998 ? 25 18.5 -9.281 1 93.75 998 GLU A O 1
ATOM 7919 N N . TYR A 1 999 ? 23.156 18.516 -8.008 1 95.75 999 TYR A N 1
ATOM 7920 C CA . TYR A 1 999 ? 22.656 17.25 -8.5 1 95.75 999 TYR A CA 1
ATOM 7921 C C . TYR A 1 999 ? 21.188 17.344 -8.914 1 95.75 999 TYR A C 1
ATOM 7923 O O . TYR A 1 999 ? 20.438 18.125 -8.328 1 95.75 999 TYR A O 1
ATOM 7931 N N . ALA A 1 1000 ? 20.859 16.688 -9.945 1 94.44 1000 ALA A N 1
ATOM 7932 C CA . ALA A 1 1000 ? 19.469 16.547 -10.359 1 94.44 1000 ALA A CA 1
ATOM 7933 C C . ALA A 1 1000 ? 18.938 15.156 -10.031 1 94.44 1000 ALA A C 1
ATOM 7935 O O . ALA A 1 1000 ? 19.641 14.164 -10.195 1 94.44 1000 ALA A O 1
ATOM 7936 N N . ALA A 1 1001 ? 17.828 15.047 -9.445 1 92.94 1001 ALA A N 1
ATOM 7937 C CA . ALA A 1 1001 ? 17.078 13.812 -9.234 1 92.94 1001 ALA A CA 1
ATOM 7938 C C . ALA A 1 1001 ? 15.688 13.906 -9.859 1 92.94 1001 ALA A C 1
ATOM 7940 O O . ALA A 1 1001 ? 14.977 14.891 -9.664 1 92.94 1001 ALA A O 1
ATOM 7941 N N . GLU A 1 1002 ? 15.391 12.93 -10.68 1 90.81 1002 GLU A N 1
ATOM 7942 C CA . GLU A 1 1002 ? 14.102 12.953 -11.367 1 90.81 1002 GLU A CA 1
ATOM 7943 C C . GLU A 1 1002 ? 13.555 11.539 -11.555 1 90.81 1002 GLU A C 1
ATOM 7945 O O . GLU A 1 1002 ? 14.32 10.578 -11.641 1 90.81 1002 GLU A O 1
ATOM 7950 N N . ILE A 1 1003 ? 12.211 11.375 -11.531 1 88.31 1003 ILE A N 1
ATOM 7951 C CA . ILE A 1 1003 ? 11.539 10.117 -11.836 1 88.31 1003 ILE A CA 1
ATOM 7952 C C . ILE A 1 1003 ? 11.047 10.125 -13.281 1 88.31 1003 ILE A C 1
ATOM 7954 O O . ILE A 1 1003 ? 10.328 11.039 -13.695 1 88.31 1003 ILE A O 1
ATOM 7958 N N . ILE A 1 1004 ? 11.492 9.219 -14.023 1 89.19 1004 ILE A N 1
ATOM 7959 C CA . ILE A 1 1004 ? 11.141 9.102 -15.438 1 89.19 1004 ILE A CA 1
ATOM 7960 C C . ILE A 1 1004 ? 10.367 7.809 -15.672 1 89.19 1004 ILE A C 1
ATOM 7962 O O . ILE A 1 1004 ? 10.828 6.723 -15.312 1 89.19 1004 ILE A O 1
ATOM 7966 N N . PRO A 1 1005 ? 9.164 7.84 -16.281 1 83.88 1005 PRO A N 1
ATOM 7967 C CA . PRO A 1 1005 ? 8.398 6.621 -16.547 1 83.88 1005 PRO A CA 1
ATOM 7968 C C . PRO A 1 1005 ? 9 5.785 -17.672 1 83.88 1005 PRO A C 1
ATOM 7970 O O . PRO A 1 1005 ? 9.523 6.336 -18.641 1 83.88 1005 PRO A O 1
ATOM 7973 N N . ILE A 1 1006 ? 8.938 4.465 -17.547 1 87.19 1006 ILE A N 1
ATOM 7974 C CA . ILE A 1 1006 ? 9.305 3.506 -18.578 1 87.19 1006 ILE A CA 1
ATOM 7975 C C . ILE A 1 1006 ? 8.117 2.588 -18.875 1 87.19 1006 ILE A C 1
ATOM 7977 O O . ILE A 1 1006 ? 7.57 1.961 -17.969 1 87.19 1006 ILE A O 1
ATOM 7981 N N . THR A 1 1007 ? 7.711 2.537 -20.125 1 82.62 1007 THR A N 1
ATOM 7982 C CA . THR A 1 1007 ? 6.707 1.566 -20.547 1 82.62 1007 THR A CA 1
ATOM 7983 C C . THR A 1 1007 ? 7.352 0.437 -21.359 1 82.62 1007 THR A C 1
ATOM 7985 O O . THR A 1 1007 ? 7.875 0.663 -22.453 1 82.62 1007 THR A O 1
ATOM 7988 N N . GLN A 1 1008 ? 7.379 -0.691 -20.75 1 84.56 1008 GLN A N 1
ATOM 7989 C CA . GLN A 1 1008 ? 7.867 -1.893 -21.422 1 84.56 1008 GLN A CA 1
ATOM 7990 C C . GLN A 1 1008 ? 6.707 -2.736 -21.953 1 84.56 1008 GLN A C 1
ATOM 7992 O O . GLN A 1 1008 ? 6.055 -3.451 -21.188 1 84.56 1008 GLN A O 1
ATOM 7997 N N . ARG A 1 1009 ? 6.504 -2.752 -23.25 1 80.62 1009 ARG A N 1
ATOM 7998 C CA . ARG A 1 1009 ? 5.324 -3.371 -23.844 1 80.62 1009 ARG A CA 1
ATOM 7999 C C . ARG A 1 1009 ? 5.531 -4.871 -24.047 1 80.62 1009 ARG A C 1
ATOM 8001 O O . ARG A 1 1009 ? 4.57 -5.617 -24.219 1 80.62 1009 ARG A O 1
ATOM 8008 N N . LYS A 1 1010 ? 6.766 -5.285 -24.109 1 84.25 1010 LYS A N 1
ATOM 8009 C CA . LYS A 1 1010 ? 7.125 -6.699 -24.188 1 84.25 1010 LYS A CA 1
ATOM 8010 C C . LYS A 1 1010 ? 8.383 -6.996 -23.391 1 84.25 1010 LYS A C 1
ATOM 8012 O O . LYS A 1 1010 ? 9.141 -6.082 -23.047 1 84.25 1010 LYS A O 1
ATOM 8017 N N . ASP A 1 1011 ? 8.586 -8.219 -23.094 1 82.88 1011 ASP A N 1
ATOM 8018 C CA . ASP A 1 1011 ? 9.836 -8.602 -22.438 1 82.88 1011 ASP A CA 1
ATOM 8019 C C . ASP A 1 1011 ? 11.039 -8.203 -23.281 1 82.88 1011 ASP A C 1
ATOM 8021 O O . ASP A 1 1011 ? 11.016 -8.328 -24.516 1 82.88 1011 ASP A O 1
ATOM 8025 N N . GLY A 1 1012 ? 12.047 -7.637 -22.719 1 86.31 1012 GLY A N 1
ATOM 8026 C CA . GLY A 1 1012 ? 13.25 -7.254 -23.438 1 86.31 1012 GLY A CA 1
ATOM 8027 C C . GLY A 1 1012 ? 14.078 -6.211 -22.719 1 86.31 1012 GLY A C 1
ATOM 8028 O O . GLY A 1 1012 ? 14.055 -6.145 -21.484 1 86.31 1012 GLY A O 1
ATOM 8029 N N . CYS A 1 1013 ? 14.859 -5.516 -23.5 1 90.06 1013 CYS A N 1
ATOM 8030 C CA . CYS A 1 1013 ? 15.773 -4.559 -22.875 1 90.06 1013 CYS A CA 1
ATOM 8031 C C . CYS A 1 1013 ? 15.258 -3.133 -23.047 1 90.06 1013 CYS A C 1
ATOM 8033 O O . CYS A 1 1013 ? 14.805 -2.748 -24.125 1 90.06 1013 CYS A O 1
ATOM 8035 N N . ALA A 1 1014 ? 15.25 -2.408 -22 1 91.94 1014 ALA A N 1
ATOM 8036 C CA . ALA A 1 1014 ? 15.141 -0.955 -22.094 1 91.94 1014 ALA A CA 1
ATOM 8037 C C . ALA A 1 1014 ? 16.5 -0.324 -22.406 1 91.94 1014 ALA A C 1
ATOM 8039 O O . ALA A 1 1014 ? 17.5 -0.66 -21.781 1 91.94 1014 ALA A O 1
ATOM 8040 N N . GLU A 1 1015 ? 16.5 0.522 -23.406 1 95.31 1015 GLU A N 1
ATOM 8041 C CA . GLU A 1 1015 ? 17.719 1.218 -23.797 1 95.31 1015 GLU A CA 1
ATOM 8042 C C . GLU A 1 1015 ? 17.766 2.627 -23.219 1 95.31 1015 GLU A C 1
ATOM 8044 O O . GLU A 1 1015 ? 16.938 3.475 -23.578 1 95.31 1015 GLU A O 1
ATOM 8049 N N . LEU A 1 1016 ? 18.719 2.867 -22.359 1 96.25 1016 LEU A N 1
ATOM 8050 C CA . LEU A 1 1016 ? 18.953 4.184 -21.766 1 96.25 1016 LEU A CA 1
ATOM 8051 C C . LEU A 1 1016 ? 20.156 4.859 -22.438 1 96.25 1016 LEU A C 1
ATOM 8053 O O . LEU A 1 1016 ? 21.297 4.488 -22.172 1 96.25 1016 LEU A O 1
ATOM 8057 N N . ARG A 1 1017 ? 19.844 5.84 -23.234 1 96.75 1017 ARG A N 1
ATOM 8058 C CA . ARG A 1 1017 ? 20.906 6.527 -23.984 1 96.75 1017 ARG A CA 1
ATOM 8059 C C . ARG A 1 1017 ? 21.297 7.832 -23.297 1 96.75 1017 ARG A C 1
ATOM 8061 O O . ARG A 1 1017 ? 20.469 8.734 -23.141 1 96.75 1017 ARG A O 1
ATOM 8068 N N . PHE A 1 1018 ? 22.562 7.957 -22.875 1 96.94 1018 PHE A N 1
ATOM 8069 C CA . PHE A 1 1018 ? 23.109 9.156 -22.25 1 96.94 1018 PHE A CA 1
ATOM 8070 C C . PHE A 1 1018 ? 23.875 10 -23.266 1 96.94 1018 PHE A C 1
ATOM 8072 O O . PHE A 1 1018 ? 24.656 9.477 -24.062 1 96.94 1018 PHE A O 1
ATOM 8079 N N . ARG A 1 1019 ? 23.562 11.297 -23.219 1 96.44 1019 ARG A N 1
ATOM 8080 C CA . ARG A 1 1019 ? 24.203 12.227 -24.141 1 96.44 1019 ARG A CA 1
ATOM 8081 C C . ARG A 1 1019 ? 24.656 13.492 -23.422 1 96.44 1019 ARG A C 1
ATOM 8083 O O . ARG A 1 1019 ? 24.062 13.875 -22.406 1 96.44 1019 ARG A O 1
ATOM 8090 N N . SER A 1 1020 ? 25.719 14.062 -23.953 1 96 1020 SER A N 1
ATOM 8091 C CA . SER A 1 1020 ? 26.172 15.375 -23.5 1 96 1020 SER A CA 1
ATOM 8092 C C . SER A 1 1020 ? 25.312 16.484 -24.094 1 96 1020 SER A C 1
ATOM 8094 O O . SER A 1 1020 ? 24.672 16.297 -25.125 1 96 1020 SER A O 1
ATOM 8096 N N . ARG A 1 1021 ? 25.281 17.516 -23.406 1 95.19 1021 ARG A N 1
ATOM 8097 C CA . ARG A 1 1021 ? 24.578 18.703 -23.891 1 95.19 1021 ARG A CA 1
ATOM 8098 C C . ARG A 1 1021 ? 25.438 19.953 -23.703 1 95.19 1021 ARG A C 1
ATOM 8100 O O . ARG A 1 1021 ? 26.109 20.109 -22.672 1 95.19 1021 ARG A O 1
ATOM 8107 N N . SER A 1 1022 ? 25.406 20.859 -24.688 1 94.81 1022 SER A N 1
ATOM 8108 C CA . SER A 1 1022 ? 26.109 22.141 -24.656 1 94.81 1022 SER A CA 1
ATOM 8109 C C . SER A 1 1022 ? 27.594 21.953 -24.406 1 94.81 1022 SER A C 1
ATOM 8111 O O . SER A 1 1022 ? 28.203 22.719 -23.656 1 94.81 1022 SER A O 1
ATOM 8113 N N . GLY A 1 1023 ? 28.109 20.906 -24.859 1 94.12 1023 GLY A N 1
ATOM 8114 C CA . GLY A 1 1023 ? 29.547 20.656 -24.766 1 94.12 1023 GLY A CA 1
ATOM 8115 C C . GLY A 1 1023 ? 29.969 20.156 -23.406 1 94.12 1023 GLY A C 1
ATOM 8116 O O . GLY A 1 1023 ? 31.172 19.969 -23.156 1 94.12 1023 GLY A O 1
ATOM 8117 N N . LEU A 1 1024 ? 29.094 19.953 -22.484 1 97.25 1024 LEU A N 1
ATOM 8118 C CA . LEU A 1 1024 ? 29.406 19.484 -21.125 1 97.25 1024 LEU A CA 1
ATOM 8119 C C . LEU A 1 1024 ? 29.141 17.984 -21 1 97.25 1024 LEU A C 1
ATOM 8121 O O . LEU A 1 1024 ? 28.219 17.469 -21.609 1 97.25 1024 LEU A O 1
ATOM 8125 N N . PRO A 1 1025 ? 29.906 17.328 -20.219 1 97.31 1025 PRO A N 1
ATOM 8126 C CA . PRO A 1 1025 ? 29.766 15.875 -20.109 1 97.31 1025 PRO A CA 1
ATOM 8127 C C . PRO A 1 1025 ? 28.5 15.461 -19.359 1 97.31 1025 PRO A C 1
ATOM 8129 O O . PRO A 1 1025 ? 27.984 16.219 -18.531 1 97.31 1025 PRO A O 1
ATOM 8132 N N . TRP A 1 1026 ? 28.016 14.281 -19.672 1 97.62 1026 TRP A N 1
ATOM 8133 C CA . TRP A 1 1026 ? 26.938 13.68 -18.906 1 97.62 1026 TRP A CA 1
ATOM 8134 C C . TRP A 1 1026 ? 27.484 12.867 -17.734 1 97.62 1026 TRP A C 1
ATOM 8136 O O . TRP A 1 1026 ? 28.625 12.398 -17.766 1 97.62 1026 TRP A O 1
ATOM 8146 N N . ARG A 1 1027 ? 26.781 12.781 -16.625 1 98.06 1027 ARG A N 1
ATOM 8147 C CA . ARG A 1 1027 ? 27.047 11.984 -15.43 1 98.06 1027 ARG A CA 1
ATOM 8148 C C . ARG A 1 1027 ? 25.828 11.188 -15 1 98.06 1027 ARG A C 1
ATOM 8150 O O . ARG A 1 1027 ? 24.703 11.672 -15.109 1 98.06 1027 ARG A O 1
ATOM 8157 N N . VAL A 1 1028 ? 26.016 9.938 -14.602 1 98.25 1028 VAL A N 1
ATOM 8158 C CA . VAL A 1 1028 ? 24.969 9.195 -13.914 1 98.25 1028 VAL A CA 1
ATOM 8159 C C . VAL A 1 1028 ? 25.516 8.617 -12.609 1 98.25 1028 VAL A C 1
ATOM 8161 O O . VAL A 1 1028 ? 26.531 7.914 -12.609 1 98.25 1028 VAL A O 1
ATOM 8164 N N . ASN A 1 1029 ? 24.844 8.953 -11.523 1 98 1029 ASN A N 1
ATOM 8165 C CA . ASN A 1 1029 ? 25.25 8.492 -10.203 1 98 1029 ASN A CA 1
ATOM 8166 C C . ASN A 1 1029 ? 24.438 7.285 -9.75 1 98 1029 ASN A C 1
ATOM 8168 O O . ASN A 1 1029 ? 24.969 6.363 -9.141 1 98 1029 ASN A O 1
ATOM 8172 N N . LEU A 1 1030 ? 23.234 7.328 -10.008 1 95.88 1030 LEU A N 1
ATOM 8173 C CA . LEU A 1 1030 ? 22.281 6.363 -9.469 1 95.88 1030 LEU A CA 1
ATOM 8174 C C . LEU A 1 1030 ? 21.109 6.152 -10.438 1 95.88 1030 LEU A C 1
ATOM 8176 O O . LEU A 1 1030 ? 20.609 7.113 -11.016 1 95.88 1030 LEU A O 1
ATOM 8180 N N . LEU A 1 1031 ? 20.75 4.941 -10.664 1 94.5 1031 LEU A N 1
ATOM 8181 C CA . LEU A 1 1031 ? 19.469 4.582 -11.266 1 94.5 1031 LEU A CA 1
ATOM 8182 C C . LEU A 1 1031 ? 18.703 3.598 -10.383 1 94.5 1031 LEU A C 1
ATOM 8184 O O . LEU A 1 1031 ? 19.266 2.58 -9.961 1 94.5 1031 LEU A O 1
ATOM 8188 N N . VAL A 1 1032 ? 17.484 3.883 -10.094 1 88.94 1032 VAL A N 1
ATOM 8189 C CA . VAL A 1 1032 ? 16.594 2.941 -9.438 1 88.94 1032 VAL A CA 1
ATOM 8190 C C . VAL A 1 1032 ? 15.352 2.717 -10.305 1 88.94 1032 VAL A C 1
ATOM 8192 O O . VAL A 1 1032 ? 14.727 3.676 -10.766 1 88.94 1032 VAL A O 1
ATOM 8195 N N . ILE A 1 1033 ? 15.031 1.506 -10.578 1 87.81 1033 ILE A N 1
ATOM 8196 C CA . ILE A 1 1033 ? 13.883 1.164 -11.414 1 87.81 1033 ILE A CA 1
ATOM 8197 C C . ILE A 1 1033 ? 12.875 0.357 -10.602 1 87.81 1033 ILE A C 1
ATOM 8199 O O . ILE A 1 1033 ? 13.188 -0.732 -10.117 1 87.81 1033 ILE A O 1
ATOM 8203 N N . ASN A 1 1034 ? 11.695 0.935 -10.492 1 80 1034 ASN A N 1
ATOM 8204 C CA . ASN A 1 1034 ? 10.609 0.271 -9.781 1 80 1034 ASN A CA 1
ATOM 8205 C C . ASN A 1 1034 ? 9.461 -0.089 -10.711 1 80 1034 ASN A C 1
ATOM 8207 O O . ASN A 1 1034 ? 9.102 0.694 -11.594 1 80 1034 ASN A O 1
ATOM 8211 N N . ARG A 1 1035 ? 8.93 -1.29 -10.492 1 79.31 1035 ARG A N 1
ATOM 8212 C CA . ARG A 1 1035 ? 7.684 -1.62 -11.18 1 79.31 1035 ARG A CA 1
ATOM 8213 C C . ARG A 1 1035 ? 6.496 -0.919 -10.531 1 79.31 1035 ARG A C 1
ATOM 8215 O O . ARG A 1 1035 ? 6.348 -0.946 -9.305 1 79.31 1035 ARG A O 1
ATOM 8222 N N . ASN A 1 1036 ? 5.66 -0.19 -11.195 1 70.19 1036 ASN A N 1
ATOM 8223 C CA . ASN A 1 1036 ? 4.57 0.619 -10.664 1 70.19 1036 ASN A CA 1
ATOM 8224 C C . ASN A 1 1036 ? 3.256 -0.156 -10.641 1 70.19 1036 ASN A C 1
ATOM 8226 O O . ASN A 1 1036 ? 2.445 0.013 -9.727 1 70.19 1036 ASN A O 1
ATOM 8230 N N . TYR A 1 1037 ? 2.891 -1.01 -11.703 1 67.94 1037 TYR A N 1
ATOM 8231 C CA . TYR A 1 1037 ? 1.627 -1.733 -11.781 1 67.94 1037 TYR A CA 1
ATOM 8232 C C . TYR A 1 1037 ? 1.864 -3.236 -11.867 1 67.94 1037 TYR A C 1
ATOM 8234 O O . TYR A 1 1037 ? 1.926 -3.801 -12.969 1 67.94 1037 TYR A O 1
ATOM 8242 N N . THR A 1 1038 ? 1.971 -3.811 -10.641 1 58.09 1038 THR A N 1
ATOM 8243 C CA . THR A 1 1038 ? 2.453 -5.18 -10.523 1 58.09 1038 THR A CA 1
ATOM 8244 C C . THR A 1 1038 ? 1.509 -6.148 -11.227 1 58.09 1038 THR A C 1
ATOM 8246 O O . THR A 1 1038 ? 1.928 -7.219 -11.672 1 58.09 1038 THR A O 1
ATOM 8249 N N . TYR A 1 1039 ? 0.224 -5.797 -11.391 1 58.09 1039 TYR A N 1
ATOM 8250 C CA . TYR A 1 1039 ? -0.675 -6.816 -11.922 1 58.09 1039 TYR A CA 1
ATOM 8251 C C . TYR A 1 1039 ? -0.923 -6.605 -13.414 1 58.09 1039 TYR A C 1
ATOM 8253 O O . TYR A 1 1039 ? -1.823 -7.219 -13.992 1 58.09 1039 TYR A O 1
ATOM 8261 N N . LEU A 1 1040 ? -0.156 -5.73 -14.047 1 63.09 1040 LEU A N 1
ATOM 8262 C CA . LEU A 1 1040 ? -0.255 -5.559 -15.492 1 63.09 1040 LEU A CA 1
ATOM 8263 C C . LEU A 1 1040 ? 0.908 -6.242 -16.203 1 63.09 1040 LEU A C 1
ATOM 8265 O O . LEU A 1 1040 ? 2.049 -6.18 -15.742 1 63.09 1040 LEU A O 1
ATOM 8269 N N . MET B 1 1 ? -16.375 -28.719 -23.578 1 67.44 1 MET B N 1
ATOM 8270 C CA . MET B 1 1 ? -15.016 -28.438 -24.031 1 67.44 1 MET B CA 1
ATOM 8271 C C . MET B 1 1 ? -14.344 -27.406 -23.141 1 67.44 1 MET B C 1
ATOM 8273 O O . MET B 1 1 ? -14.953 -26.391 -22.797 1 67.44 1 MET B O 1
ATOM 8277 N N . THR B 1 2 ? -13.109 -27.797 -22.594 1 87.31 2 THR B N 1
ATOM 8278 C CA . THR B 1 2 ? -12.328 -26.859 -21.797 1 87.31 2 THR B CA 1
ATOM 8279 C C . THR B 1 2 ? -11.211 -26.25 -22.641 1 87.31 2 THR B C 1
ATOM 8281 O O . THR B 1 2 ? -10.297 -26.953 -23.078 1 87.31 2 THR B O 1
ATOM 8284 N N . THR B 1 3 ? -11.406 -24.984 -23.031 1 94.31 3 THR B N 1
ATOM 8285 C CA . THR B 1 3 ? -10.422 -24.281 -23.844 1 94.31 3 THR B CA 1
ATOM 8286 C C . THR B 1 3 ? -9.953 -23.016 -23.141 1 94.31 3 THR B C 1
ATOM 8288 O O . THR B 1 3 ? -10.641 -22.484 -22.266 1 94.31 3 THR B O 1
ATOM 8291 N N . VAL B 1 4 ? -8.773 -22.625 -23.391 1 97.12 4 VAL B N 1
ATOM 8292 C CA . VAL B 1 4 ? -8.227 -21.312 -23.078 1 97.12 4 VAL B CA 1
ATOM 8293 C C . VAL B 1 4 ? -7.953 -20.547 -24.375 1 97.12 4 VAL B C 1
ATOM 8295 O O . VAL B 1 4 ? -7.172 -21 -25.203 1 97.12 4 VAL B O 1
ATOM 8298 N N . THR B 1 5 ? -8.609 -19.391 -24.516 1 97.38 5 THR B N 1
ATOM 8299 C CA . THR B 1 5 ? -8.539 -18.688 -25.797 1 97.38 5 THR B CA 1
ATOM 8300 C C . THR B 1 5 ? -8.086 -17.25 -25.578 1 97.38 5 THR B C 1
ATOM 8302 O O . THR B 1 5 ? -8.508 -16.594 -24.641 1 97.38 5 THR B O 1
ATOM 8305 N N . TYR B 1 6 ? -7.141 -16.812 -26.391 1 97.5 6 TYR B N 1
ATOM 8306 C CA . TYR B 1 6 ? -6.797 -15.406 -26.578 1 97.5 6 TYR B CA 1
ATOM 8307 C C . TYR B 1 6 ? -7.391 -14.859 -27.859 1 97.5 6 TYR B C 1
ATOM 8309 O O . TYR B 1 6 ? -6.797 -15 -28.938 1 97.5 6 TYR B O 1
ATOM 8317 N N . ASP B 1 7 ? -8.531 -14.234 -27.719 1 96.56 7 ASP B N 1
ATOM 8318 C CA . ASP B 1 7 ? -9.289 -13.719 -28.859 1 96.56 7 ASP B CA 1
ATOM 8319 C C . ASP B 1 7 ? -8.93 -12.266 -29.141 1 96.56 7 ASP B C 1
ATOM 8321 O O . ASP B 1 7 ? -9.312 -11.359 -28.391 1 96.56 7 ASP B O 1
ATOM 8325 N N . ASN B 1 8 ? -8.234 -12.062 -30.297 1 94.5 8 ASN B N 1
ATOM 8326 C CA . ASN B 1 8 ? -7.738 -10.742 -30.672 1 94.5 8 ASN B CA 1
ATOM 8327 C C . ASN B 1 8 ? -6.949 -10.094 -29.547 1 94.5 8 ASN B C 1
ATOM 8329 O O . ASN B 1 8 ? -7.125 -8.906 -29.266 1 94.5 8 ASN B O 1
ATOM 8333 N N . ALA B 1 9 ? -6.223 -10.852 -28.859 1 93.94 9 ALA B N 1
ATOM 8334 C CA . ALA B 1 9 ? -5.355 -10.398 -27.781 1 93.94 9 ALA B CA 1
ATOM 8335 C C . ALA B 1 9 ? -4 -11.094 -27.844 1 93.94 9 ALA B C 1
ATOM 8337 O O . ALA B 1 9 ? -3.924 -12.312 -28.031 1 93.94 9 ALA B O 1
ATOM 8338 N N . PRO B 1 10 ? -2.971 -10.32 -27.719 1 93.25 10 PRO B N 1
ATOM 8339 C CA . PRO B 1 10 ? -1.64 -10.93 -27.75 1 93.25 10 PRO B CA 1
ATOM 8340 C C . PRO B 1 10 ? -1.323 -11.711 -26.469 1 93.25 10 PRO B C 1
ATOM 8342 O O . PRO B 1 10 ? -2.031 -11.578 -25.469 1 93.25 10 PRO B O 1
ATOM 8345 N N . SER B 1 11 ? -0.382 -12.594 -26.531 1 94.5 11 SER B N 1
ATOM 8346 C CA . SER B 1 11 ? 0.111 -13.336 -25.375 1 94.5 11 SER B CA 1
ATOM 8347 C C . SER B 1 11 ? 1.635 -13.391 -25.359 1 94.5 11 SER B C 1
ATOM 8349 O O . SER B 1 11 ? 2.27 -13.5 -26.406 1 94.5 11 SER B O 1
ATOM 8351 N N . GLY B 1 12 ? 2.166 -13.227 -24.141 1 91.06 12 GLY B N 1
ATOM 8352 C CA . GLY B 1 12 ? 3.6 -13.359 -23.938 1 91.06 12 GLY B CA 1
ATOM 8353 C C . GLY B 1 12 ? 3.973 -14.617 -23.172 1 91.06 12 GLY B C 1
ATOM 8354 O O . GLY B 1 12 ? 3.166 -15.547 -23.062 1 91.06 12 GLY B O 1
ATOM 8355 N N . TRP B 1 13 ? 5.168 -14.625 -22.703 1 87.5 13 TRP B N 1
ATOM 8356 C CA . TRP B 1 13 ? 5.727 -15.812 -22.062 1 87.5 13 TRP B CA 1
ATOM 8357 C C . TRP B 1 13 ? 4.883 -16.219 -20.859 1 87.5 13 TRP B C 1
ATOM 8359 O O . TRP B 1 13 ? 4.516 -17.391 -20.734 1 87.5 13 TRP B O 1
ATOM 8369 N N . ASN B 1 14 ? 4.484 -15.328 -20.016 1 86.31 14 ASN B N 1
ATOM 8370 C CA . ASN B 1 14 ? 3.766 -15.656 -18.781 1 86.31 14 ASN B CA 1
ATOM 8371 C C . ASN B 1 14 ? 2.32 -16.047 -19.078 1 86.31 14 ASN B C 1
ATOM 8373 O O . ASN B 1 14 ? 1.603 -16.5 -18.172 1 86.31 14 ASN B O 1
ATOM 8377 N N . GLU B 1 15 ? 1.987 -15.984 -20.359 1 92.81 15 GLU B N 1
ATOM 8378 C CA . GLU B 1 15 ? 0.644 -16.375 -20.781 1 92.81 15 GLU B CA 1
ATOM 8379 C C . GLU B 1 15 ? 0.689 -17.5 -21.797 1 92.81 15 GLU B C 1
ATOM 8381 O O . GLU B 1 15 ? -0.33 -17.844 -22.406 1 92.81 15 GLU B O 1
ATOM 8386 N N . ALA B 1 16 ? 1.867 -18.031 -21.953 1 96.06 16 ALA B N 1
ATOM 8387 C CA . ALA B 1 16 ? 2.049 -19.062 -22.984 1 96.06 16 ALA B CA 1
ATOM 8388 C C . ALA B 1 16 ? 1.22 -20.297 -22.672 1 96.06 16 ALA B C 1
ATOM 8390 O O . ALA B 1 16 ? 0.981 -20.625 -21.516 1 96.06 16 ALA B O 1
ATOM 8391 N N . LEU B 1 17 ? 0.773 -20.969 -23.703 1 98.06 17 LEU B N 1
ATOM 8392 C CA . LEU B 1 17 ? -0.077 -22.156 -23.594 1 98.06 17 LEU B CA 1
ATOM 8393 C C . LEU B 1 17 ? 0.754 -23.422 -23.656 1 98.06 17 LEU B C 1
ATOM 8395 O O . LEU B 1 17 ? 1.533 -23.625 -24.594 1 98.06 17 LEU B O 1
ATOM 8399 N N . PRO B 1 18 ? 0.585 -24.344 -22.719 1 97 18 PRO B N 1
ATOM 8400 C CA . PRO B 1 18 ? 1.484 -25.484 -22.578 1 97 18 PRO B CA 1
ATOM 8401 C C . PRO B 1 18 ? 1.084 -26.672 -23.453 1 97 18 PRO B C 1
ATOM 8403 O O . PRO B 1 18 ? -0.107 -26.906 -23.672 1 97 18 PRO B O 1
ATOM 8406 N N . LEU B 1 19 ? 2.029 -27.391 -23.953 1 97.75 19 LEU B N 1
ATOM 8407 C CA . LEU B 1 19 ? 1.939 -28.703 -24.594 1 97.75 19 LEU B CA 1
ATOM 8408 C C . LEU B 1 19 ? 3.018 -29.641 -24.062 1 97.75 19 LEU B C 1
ATOM 8410 O O . LEU B 1 19 ? 4.062 -29.188 -23.594 1 97.75 19 LEU B O 1
ATOM 8414 N N . GLY B 1 20 ? 2.699 -30.938 -24.078 1 97.06 20 GLY B N 1
ATOM 8415 C CA . GLY B 1 20 ? 3.721 -31.906 -23.688 1 97.06 20 GLY B CA 1
ATOM 8416 C C . GLY B 1 20 ? 3.213 -33.344 -23.625 1 97.06 20 GLY B C 1
ATOM 8417 O O . GLY B 1 20 ? 2.004 -33.562 -23.578 1 97.06 20 GLY B O 1
ATOM 8418 N N . ASN B 1 21 ? 4.102 -34.25 -23.719 1 96.25 21 ASN B N 1
ATOM 8419 C CA . ASN B 1 21 ? 3.766 -35.656 -23.641 1 96.25 21 ASN B CA 1
ATOM 8420 C C . ASN B 1 21 ? 4.418 -36.312 -22.422 1 96.25 21 ASN B C 1
ATOM 8422 O O . ASN B 1 21 ? 4.605 -37.531 -22.391 1 96.25 21 ASN B O 1
ATOM 8426 N N . GLY B 1 22 ? 4.816 -35.5 -21.469 1 94.56 22 GLY B N 1
ATOM 8427 C CA . GLY B 1 22 ? 5.453 -35.969 -20.25 1 94.56 22 GLY B CA 1
ATOM 8428 C C . GLY B 1 22 ? 6.891 -35.5 -20.109 1 94.56 22 GLY B C 1
ATOM 8429 O O . GLY B 1 22 ? 7.238 -34.812 -19.156 1 94.56 22 GLY B O 1
ATOM 8430 N N . HIS B 1 23 ? 7.77 -35.875 -21.094 1 95 23 HIS B N 1
ATOM 8431 C CA . HIS B 1 23 ? 9.188 -35.531 -21 1 95 23 HIS B CA 1
ATOM 8432 C C . HIS B 1 23 ? 9.617 -34.594 -22.125 1 95 23 HIS B C 1
ATOM 8434 O O . HIS B 1 23 ? 10.734 -34.094 -22.125 1 95 23 HIS B O 1
ATOM 8440 N N . PHE B 1 24 ? 8.758 -34.406 -23.094 1 96.12 24 PHE B N 1
ATOM 8441 C CA . PHE B 1 24 ? 9.016 -33.531 -24.234 1 96.12 24 PHE B CA 1
ATOM 8442 C C . PHE B 1 24 ? 7.828 -32.625 -24.5 1 96.12 24 PHE B C 1
ATOM 8444 O O . PHE B 1 24 ? 6.676 -33.031 -24.438 1 96.12 24 PHE B O 1
ATOM 8451 N N . GLY B 1 25 ? 8.078 -31.375 -24.641 1 95.44 25 GLY B N 1
ATOM 8452 C CA . GLY B 1 25 ? 6.996 -30.438 -24.906 1 95.44 25 GLY B CA 1
ATOM 8453 C C . GLY B 1 25 ? 7.457 -29 -25 1 95.44 25 GLY B C 1
ATOM 8454 O O . GLY B 1 25 ? 8.633 -28.734 -25.234 1 95.44 25 GLY B O 1
ATOM 8455 N N . GLY B 1 26 ? 6.484 -28.094 -24.984 1 95.12 26 GLY B N 1
ATOM 8456 C CA . GLY B 1 26 ? 6.758 -26.672 -25.078 1 95.12 26 GLY B CA 1
ATOM 8457 C C . GLY B 1 26 ? 5.566 -25.797 -24.719 1 95.12 26 GLY B C 1
ATOM 8458 O O . GLY B 1 26 ? 4.504 -26.312 -24.359 1 95.12 26 GLY B O 1
ATOM 8459 N N . MET B 1 27 ? 5.793 -24.516 -24.672 1 95.44 27 MET B N 1
ATOM 8460 C CA . MET B 1 27 ? 4.738 -23.516 -24.484 1 95.44 27 MET B CA 1
ATOM 8461 C C . MET B 1 27 ? 4.684 -22.547 -25.641 1 95.44 27 MET B C 1
ATOM 8463 O O . MET B 1 27 ? 5.719 -22.156 -26.188 1 95.44 27 MET B O 1
ATOM 8467 N N . ILE B 1 28 ? 3.477 -22.125 -26.031 1 97.81 28 ILE B N 1
ATOM 8468 C CA . ILE B 1 28 ? 3.293 -21.344 -27.25 1 97.81 28 ILE B CA 1
ATOM 8469 C C . ILE B 1 28 ? 2.65 -20 -26.906 1 97.81 28 ILE B C 1
ATOM 8471 O O . ILE B 1 28 ? 1.704 -19.938 -26.109 1 97.81 28 ILE B O 1
ATOM 8475 N N . HIS B 1 29 ? 3.18 -18.953 -27.375 1 96.44 29 HIS B N 1
ATOM 8476 C CA . HIS B 1 29 ? 2.572 -17.625 -27.266 1 96.44 29 HIS B CA 1
ATOM 8477 C C . HIS B 1 29 ? 2.648 -16.875 -28.594 1 96.44 29 HIS B C 1
ATOM 8479 O O . HIS B 1 29 ? 3.379 -17.281 -29.5 1 96.44 29 HIS B O 1
ATOM 8485 N N . TYR B 1 30 ? 1.81 -15.891 -28.797 1 97.69 30 TYR B N 1
ATOM 8486 C CA . TYR B 1 30 ? 1.714 -15.141 -30.047 1 97.69 30 TYR B CA 1
ATOM 8487 C C . TYR B 1 30 ? 1.695 -13.641 -29.766 1 97.69 30 TYR B C 1
ATOM 8489 O O . TYR B 1 30 ? 0.764 -13.125 -29.141 1 97.69 30 TYR B O 1
ATOM 8497 N N . GLU B 1 31 ? 2.703 -13.008 -30.172 1 93.5 31 GLU B N 1
ATOM 8498 C CA . GLU B 1 31 ? 2.811 -11.555 -30.062 1 93.5 31 GLU B CA 1
ATOM 8499 C C . GLU B 1 31 ? 3.732 -10.992 -31.141 1 93.5 31 GLU B C 1
ATOM 8501 O O . GLU B 1 31 ? 4.598 -11.703 -31.656 1 93.5 31 GLU B O 1
ATOM 8506 N N . ASP B 1 32 ? 3.533 -9.82 -31.672 1 91.38 32 ASP B N 1
ATOM 8507 C CA . ASP B 1 32 ? 4.324 -9.117 -32.688 1 91.38 32 ASP B CA 1
ATOM 8508 C C . ASP B 1 32 ? 4.324 -9.867 -34 1 91.38 32 ASP B C 1
ATOM 8510 O O . ASP B 1 32 ? 5.344 -9.922 -34.688 1 91.38 32 ASP B O 1
ATOM 8514 N N . HIS B 1 33 ? 3.281 -10.508 -34.219 1 95 33 HIS B N 1
ATOM 8515 C CA . HIS B 1 33 ? 3.076 -11.211 -35.469 1 95 33 HIS B CA 1
ATOM 8516 C C . HIS B 1 33 ? 4.027 -12.398 -35.594 1 95 33 HIS B C 1
ATOM 8518 O O . HIS B 1 33 ? 4.457 -12.742 -36.719 1 95 33 HIS B O 1
ATOM 8524 N N . ILE B 1 34 ? 4.449 -12.953 -34.469 1 97.25 34 ILE B N 1
ATOM 8525 C CA . ILE B 1 34 ? 5.293 -14.141 -34.406 1 97.25 34 ILE B CA 1
ATOM 8526 C C . ILE B 1 34 ? 4.664 -15.18 -33.469 1 97.25 34 ILE B C 1
ATOM 8528 O O . ILE B 1 34 ? 4.297 -14.859 -32.344 1 97.25 34 ILE B O 1
ATOM 8532 N N . LEU B 1 35 ? 4.438 -16.328 -33.938 1 98.31 35 LEU B N 1
ATOM 8533 C CA . LEU B 1 35 ? 4.094 -17.453 -33.094 1 98.31 35 LEU B CA 1
ATOM 8534 C C . LEU B 1 35 ? 5.352 -18.156 -32.594 1 98.31 35 LEU B C 1
ATOM 8536 O O . LEU B 1 35 ? 6.16 -18.641 -33.375 1 98.31 35 LEU B O 1
ATOM 8540 N N . THR B 1 36 ? 5.535 -18.203 -31.312 1 96.75 36 THR B N 1
ATOM 8541 C CA . THR B 1 36 ? 6.746 -18.766 -30.734 1 96.75 36 THR B CA 1
ATOM 8542 C C . THR B 1 36 ? 6.41 -19.969 -29.844 1 96.75 36 THR B C 1
ATOM 8544 O O . THR B 1 36 ? 5.52 -19.875 -29 1 96.75 36 THR B O 1
ATOM 8547 N N . MET B 1 37 ? 7.059 -21.031 -30.031 1 96.62 37 MET B N 1
ATOM 8548 C CA . MET B 1 37 ? 7.004 -22.172 -29.125 1 96.62 37 MET B CA 1
ATOM 8549 C C . MET B 1 37 ? 8.344 -22.391 -28.438 1 96.62 37 MET B C 1
ATOM 8551 O O . MET B 1 37 ? 9.359 -22.609 -29.094 1 96.62 37 MET B O 1
ATOM 8555 N N . ALA B 1 38 ? 8.359 -22.312 -27.203 1 93.38 38 ALA B N 1
ATOM 8556 C CA . ALA B 1 38 ? 9.508 -22.734 -26.406 1 93.38 38 ALA B CA 1
ATOM 8557 C C . ALA B 1 38 ? 9.539 -24.25 -26.234 1 93.38 38 ALA B C 1
ATOM 8559 O O . ALA B 1 38 ? 8.539 -24.859 -25.844 1 93.38 38 ALA B O 1
ATOM 8560 N N . LEU B 1 39 ? 10.641 -24.781 -26.516 1 94.5 39 LEU B N 1
ATOM 8561 C CA . LEU B 1 39 ? 10.742 -26.234 -26.609 1 94.5 39 LEU B CA 1
ATOM 8562 C C . LEU B 1 39 ? 11.734 -26.766 -25.578 1 94.5 39 LEU B C 1
ATOM 8564 O O . LEU B 1 39 ? 12.836 -26.234 -25.422 1 94.5 39 LEU B O 1
ATOM 8568 N N . ASN B 1 40 ? 11.305 -27.859 -24.906 1 93.81 40 ASN B N 1
ATOM 8569 C CA . ASN B 1 40 ? 12.219 -28.531 -23.984 1 93.81 40 ASN B CA 1
ATOM 8570 C C . ASN B 1 40 ? 12.039 -30.047 -24 1 93.81 40 ASN B C 1
ATOM 8572 O O . ASN B 1 40 ? 10.914 -30.531 -24.156 1 93.81 40 ASN B O 1
ATOM 8576 N N . HIS B 1 41 ? 13.117 -30.688 -23.906 1 95.5 41 HIS B N 1
ATOM 8577 C CA . HIS B 1 41 ? 13.227 -32.125 -23.625 1 95.5 41 HIS B CA 1
ATOM 8578 C C . HIS B 1 41 ? 13.953 -32.375 -22.312 1 95.5 41 HIS B C 1
ATOM 8580 O O . HIS B 1 41 ? 15.016 -31.797 -22.062 1 95.5 41 HIS B O 1
ATOM 8586 N N . TYR B 1 42 ? 13.469 -33.25 -21.438 1 93.38 42 TYR B N 1
ATOM 8587 C CA . TYR B 1 42 ? 14 -33.469 -20.078 1 93.38 42 TYR B CA 1
ATOM 8588 C C . TYR B 1 42 ? 15.484 -33.781 -20.125 1 93.38 42 TYR B C 1
ATOM 8590 O O . TYR B 1 42 ? 16.25 -33.312 -19.281 1 93.38 42 TYR B O 1
ATOM 8598 N N . GLU B 1 43 ? 15.938 -34.5 -21.109 1 93.88 43 GLU B N 1
ATOM 8599 C CA . GLU B 1 43 ? 17.328 -34.938 -21.188 1 93.88 43 GLU B CA 1
ATOM 8600 C C . GLU B 1 43 ? 18.25 -33.75 -21.5 1 93.88 43 GLU B C 1
ATOM 8602 O O . GLU B 1 43 ? 19.453 -33.812 -21.219 1 93.88 43 GLU B O 1
ATOM 8607 N N . VAL B 1 44 ? 17.703 -32.75 -22.109 1 93.5 44 VAL B N 1
ATOM 8608 C CA . VAL B 1 44 ? 18.469 -31.547 -22.328 1 93.5 44 VAL B CA 1
ATOM 8609 C C . VAL B 1 44 ? 18.297 -30.594 -21.141 1 93.5 44 VAL B C 1
ATOM 8611 O O . VAL B 1 44 ? 19.266 -30.094 -20.578 1 93.5 44 VAL B O 1
ATOM 8614 N N . TYR B 1 45 ? 17.094 -30.453 -20.75 1 90.69 45 TYR B N 1
ATOM 8615 C CA . TYR B 1 45 ? 16.656 -29.516 -19.734 1 90.69 45 TYR B CA 1
ATOM 8616 C C . TYR B 1 45 ? 17.406 -29.719 -18.422 1 90.69 45 TYR B C 1
ATOM 8618 O O . TYR B 1 45 ? 17.828 -28.766 -17.781 1 90.69 45 TYR B O 1
ATOM 8626 N N . TYR B 1 46 ? 17.703 -30.938 -18.016 1 90.19 46 TYR B N 1
ATOM 8627 C CA . TYR B 1 46 ? 18.25 -31.219 -16.688 1 90.19 46 TYR B CA 1
ATOM 8628 C C . TYR B 1 46 ? 19.703 -31.688 -16.781 1 90.19 46 TYR B C 1
ATOM 8630 O O . TYR B 1 46 ? 20.359 -31.859 -15.758 1 90.19 46 TYR B O 1
ATOM 8638 N N . ARG B 1 47 ? 20.203 -31.828 -17.906 1 90.38 47 ARG B N 1
ATOM 8639 C CA . ARG B 1 47 ? 21.516 -32.438 -18.094 1 90.38 47 ARG B CA 1
ATOM 8640 C C . ARG B 1 47 ? 22.609 -31.594 -17.453 1 90.38 47 ARG B C 1
ATOM 8642 O O . ARG B 1 47 ? 23.688 -32.094 -17.141 1 90.38 47 ARG B O 1
ATOM 8649 N N . LYS B 1 48 ? 22.375 -30.391 -17.25 1 87.81 48 LYS B N 1
ATOM 8650 C CA . LYS B 1 48 ? 23.359 -29.484 -16.672 1 87.81 48 LYS B CA 1
ATOM 8651 C C . LYS B 1 48 ? 23.656 -29.875 -15.219 1 87.81 48 LYS B C 1
ATOM 8653 O O . LYS B 1 48 ? 24.734 -29.547 -14.703 1 87.81 48 LYS B O 1
ATOM 8658 N N . LEU B 1 49 ? 22.828 -30.547 -14.562 1 85.62 49 LEU B N 1
ATOM 8659 C CA . LEU B 1 49 ? 22.969 -30.906 -13.156 1 85.62 49 LEU B CA 1
ATOM 8660 C C . LEU B 1 49 ? 24.172 -31.812 -12.945 1 85.62 49 LEU B C 1
ATOM 8662 O O . LEU B 1 49 ? 24.422 -32.719 -13.742 1 85.62 49 LEU B O 1
ATOM 8666 N N . HIS B 1 50 ? 24.875 -31.672 -11.852 1 85.81 50 HIS B N 1
ATOM 8667 C CA . HIS B 1 50 ? 26.094 -32.406 -11.531 1 85.81 50 HIS B CA 1
ATOM 8668 C C . HIS B 1 50 ? 25.812 -33.906 -11.461 1 85.81 50 HIS B C 1
ATOM 8670 O O . HIS B 1 50 ? 26.672 -34.719 -11.805 1 85.81 50 HIS B O 1
ATOM 8676 N N . ARG B 1 51 ? 24.688 -34.281 -11.133 1 85.12 51 ARG B N 1
ATOM 8677 C CA . ARG B 1 51 ? 24.328 -35.688 -10.969 1 85.12 51 ARG B CA 1
ATOM 8678 C C . ARG B 1 51 ? 24.5 -36.469 -12.281 1 85.12 51 ARG B C 1
ATOM 8680 O O . ARG B 1 51 ? 24.672 -37.688 -12.281 1 85.12 51 ARG B O 1
ATOM 8687 N N . TYR B 1 52 ? 24.484 -35.719 -13.359 1 88.69 52 TYR B N 1
ATOM 8688 C CA . TYR B 1 52 ? 24.547 -36.375 -14.656 1 88.69 52 TYR B CA 1
ATOM 8689 C C . TYR B 1 52 ? 25.922 -36.281 -15.266 1 88.69 52 TYR B C 1
ATOM 8691 O O . TYR B 1 52 ? 26.141 -36.625 -16.422 1 88.69 52 TYR B O 1
ATOM 8699 N N . SER B 1 53 ? 26.828 -35.719 -14.523 1 90 53 SER B N 1
ATOM 8700 C CA . SER B 1 53 ? 28.234 -35.719 -14.953 1 90 53 SER B CA 1
ATOM 8701 C C . SER B 1 53 ? 28.828 -37.125 -14.836 1 90 53 SER B C 1
ATOM 8703 O O . SER B 1 53 ? 28.391 -37.938 -14.016 1 90 53 SER B O 1
ATOM 8705 N N . HIS B 1 54 ? 29.797 -37.344 -15.633 1 90.44 54 HIS B N 1
ATOM 8706 C CA . HIS B 1 54 ? 30.5 -38.625 -15.547 1 90.44 54 HIS B CA 1
ATOM 8707 C C . HIS B 1 54 ? 31.203 -38.781 -14.195 1 90.44 54 HIS B C 1
ATOM 8709 O O . HIS B 1 54 ? 31.25 -39.875 -13.633 1 90.44 54 HIS B O 1
ATOM 8715 N N . ARG B 1 55 ? 31.656 -37.688 -13.781 1 88.38 55 ARG B N 1
ATOM 8716 C CA . ARG B 1 55 ? 32.312 -37.688 -12.484 1 88.38 55 ARG B CA 1
ATOM 8717 C C . ARG B 1 55 ? 31.391 -38.156 -11.375 1 88.38 55 ARG B C 1
ATOM 8719 O O . ARG B 1 55 ? 31.781 -39 -10.539 1 88.38 55 ARG B O 1
ATOM 8726 N N . TYR B 1 56 ? 30.266 -37.656 -11.359 1 88 56 TYR B N 1
ATOM 8727 C CA . TYR B 1 56 ? 29.297 -38.062 -10.359 1 88 56 TYR B CA 1
ATOM 8728 C C . TYR B 1 56 ? 28.875 -39.5 -10.547 1 88 56 TYR B C 1
ATOM 8730 O O . TYR B 1 56 ? 28.859 -40.281 -9.586 1 88 56 TYR B O 1
ATOM 8738 N N . MET B 1 57 ? 28.594 -39.906 -11.75 1 85.56 57 MET B N 1
ATOM 8739 C CA . MET B 1 57 ? 28.047 -41.219 -12.062 1 85.56 57 MET B CA 1
ATOM 8740 C C . MET B 1 57 ? 29.094 -42.312 -11.828 1 85.56 57 MET B C 1
ATOM 8742 O O . MET B 1 57 ? 28.75 -43.469 -11.609 1 85.56 57 MET B O 1
ATOM 8746 N N . GLU B 1 58 ? 30.344 -41.844 -11.844 1 85.69 58 GLU B N 1
ATOM 8747 C CA . GLU B 1 58 ? 31.422 -42.812 -11.672 1 85.69 58 GLU B CA 1
ATOM 8748 C C . GLU B 1 58 ? 31.844 -42.938 -10.211 1 85.69 58 GLU B C 1
ATOM 8750 O O . GLU B 1 58 ? 32.875 -43.531 -9.898 1 85.69 58 GLU B O 1
ATOM 8755 N N . GLY B 1 59 ? 31.078 -42.281 -9.312 1 80.56 59 GLY B N 1
ATOM 8756 C CA . GLY B 1 59 ? 31.297 -42.656 -7.926 1 80.56 59 GLY B CA 1
ATOM 8757 C C . GLY B 1 59 ? 31.562 -41.469 -7.02 1 80.56 59 GLY B C 1
ATOM 8758 O O . GLY B 1 59 ? 31.625 -41.625 -5.797 1 80.56 59 GLY B O 1
ATOM 8759 N N . GLU B 1 60 ? 31.828 -40.281 -7.543 1 78.94 60 GLU B N 1
ATOM 8760 C CA . GLU B 1 60 ? 32.031 -39.125 -6.652 1 78.94 60 GLU B CA 1
ATOM 8761 C C . GLU B 1 60 ? 30.891 -38.969 -5.66 1 78.94 60 GLU B C 1
ATOM 8763 O O . GLU B 1 60 ? 31.125 -38.938 -4.449 1 78.94 60 GLU B O 1
ATOM 8768 N N . GLY B 1 61 ? 29.672 -39.062 -6.094 1 75.75 61 GLY B N 1
ATOM 8769 C CA . GLY B 1 61 ? 28.469 -38.969 -5.273 1 75.75 61 GLY B CA 1
ATOM 8770 C C . GLY B 1 61 ? 28.609 -37.969 -4.133 1 75.75 61 GLY B C 1
ATOM 8771 O O . GLY B 1 61 ? 29.625 -37.312 -4.016 1 75.75 61 GLY B O 1
ATOM 8772 N N . PRO B 1 62 ? 27.578 -37.719 -3.334 1 80.81 62 PRO B N 1
ATOM 8773 C CA . PRO B 1 62 ? 27.625 -36.781 -2.203 1 80.81 62 PRO B CA 1
ATOM 8774 C C . PRO B 1 62 ? 28.422 -37.344 -1.022 1 80.81 62 PRO B C 1
ATOM 8776 O O . PRO B 1 62 ? 28.438 -38.562 -0.79 1 80.81 62 PRO B O 1
ATOM 8779 N N . ASP B 1 63 ? 29.109 -36.469 -0.32 1 83.44 63 ASP B N 1
ATOM 8780 C CA . ASP B 1 63 ? 29.781 -36.812 0.927 1 83.44 63 ASP B CA 1
ATOM 8781 C C . ASP B 1 63 ? 28.859 -36.594 2.125 1 83.44 63 ASP B C 1
ATOM 8783 O O . ASP B 1 63 ? 28.422 -35.469 2.404 1 83.44 63 ASP B O 1
ATOM 8787 N N . PHE B 1 64 ? 28.547 -37.656 2.771 1 90.44 64 PHE B N 1
ATOM 8788 C CA . PHE B 1 64 ? 27.578 -37.562 3.863 1 90.44 64 PHE B CA 1
ATOM 8789 C C . PHE B 1 64 ? 28.297 -37.562 5.211 1 90.44 64 PHE B C 1
ATOM 8791 O O . PHE B 1 64 ? 27.656 -37.719 6.258 1 90.44 64 PHE B O 1
ATOM 8798 N N . SER B 1 65 ? 29.578 -37.344 5.215 1 88.94 65 SER B N 1
ATOM 8799 C CA . SER B 1 65 ? 30.312 -37.344 6.477 1 88.94 65 SER B CA 1
ATOM 8800 C C . SER B 1 65 ? 29.969 -36.094 7.309 1 88.94 65 SER B C 1
ATOM 8802 O O . SER B 1 65 ? 30 -36.156 8.539 1 88.94 65 SER B O 1
ATOM 8804 N N . LEU B 1 66 ? 29.719 -35.031 6.688 1 89.44 66 LEU B N 1
ATOM 8805 C CA . LEU B 1 66 ? 29.375 -33.781 7.34 1 89.44 66 LEU B CA 1
ATOM 8806 C C . LEU B 1 66 ? 28.141 -33.156 6.707 1 89.44 66 LEU B C 1
ATOM 8808 O O . LEU B 1 66 ? 27.922 -33.281 5.496 1 89.44 66 LEU B O 1
ATOM 8812 N N . GLN B 1 67 ? 27.328 -32.625 7.551 1 87.62 67 GLN B N 1
ATOM 8813 C CA . GLN B 1 67 ? 26.266 -31.734 7.125 1 87.62 67 GLN B CA 1
ATOM 8814 C C . GLN B 1 67 ? 26.406 -30.359 7.789 1 87.62 67 GLN B C 1
ATOM 8816 O O . GLN B 1 67 ? 26.719 -30.281 8.984 1 87.62 67 GLN B O 1
ATOM 8821 N N . TYR B 1 68 ? 26.25 -29.344 7.082 1 82.75 68 TYR B N 1
ATOM 8822 C CA . TYR B 1 68 ? 26.5 -27.984 7.559 1 82.75 68 TYR B CA 1
ATOM 8823 C C . TYR B 1 68 ? 27.922 -27.844 8.086 1 82.75 68 TYR B C 1
ATOM 8825 O O . TYR B 1 68 ? 28.156 -27.125 9.055 1 82.75 68 TYR B O 1
ATOM 8833 N N . GLY B 1 69 ? 28.797 -28.656 7.621 1 82.62 69 GLY B N 1
ATOM 8834 C CA . GLY B 1 69 ? 30.203 -28.625 8 1 82.62 69 GLY B CA 1
ATOM 8835 C C . GLY B 1 69 ? 30.484 -29.281 9.352 1 82.62 69 GLY B C 1
ATOM 8836 O O . GLY B 1 69 ? 31.531 -29.062 9.945 1 82.62 69 GLY B O 1
ATOM 8837 N N . ARG B 1 70 ? 29.531 -30.062 9.82 1 89.88 70 ARG B N 1
ATOM 8838 C CA . ARG B 1 70 ? 29.641 -30.625 11.156 1 89.88 70 ARG B CA 1
ATOM 8839 C C . ARG B 1 70 ? 29.188 -32.062 11.188 1 89.88 70 ARG B C 1
ATOM 8841 O O . ARG B 1 70 ? 28.375 -32.5 10.352 1 89.88 70 ARG B O 1
ATOM 8848 N N . THR B 1 71 ? 29.734 -32.844 12.148 1 92 71 THR B N 1
ATOM 8849 C CA . THR B 1 71 ? 29.172 -34.156 12.438 1 92 71 THR B CA 1
ATOM 8850 C C . THR B 1 71 ? 27.812 -34 13.133 1 92 71 THR B C 1
ATOM 8852 O O . THR B 1 71 ? 27.469 -32.938 13.609 1 92 71 THR B O 1
ATOM 8855 N N . PHE B 1 72 ? 27.141 -35.094 13.211 1 93.12 72 PHE B N 1
ATOM 8856 C CA . PHE B 1 72 ? 25.828 -35 13.852 1 93.12 72 PHE B CA 1
ATOM 8857 C C . PHE B 1 72 ? 25.969 -34.656 15.328 1 93.12 72 PHE B C 1
ATOM 8859 O O . PHE B 1 72 ? 25.188 -33.844 15.859 1 93.12 72 PHE B O 1
ATOM 8866 N N . GLU B 1 73 ? 26.906 -35.125 15.961 1 91.56 73 GLU B N 1
ATOM 8867 C CA . GLU B 1 73 ? 27.141 -34.844 17.375 1 91.56 73 GLU B CA 1
ATOM 8868 C C . GLU B 1 73 ? 27.484 -33.375 17.578 1 91.56 73 GLU B C 1
ATOM 8870 O O . GLU B 1 73 ? 27.031 -32.75 18.547 1 91.56 73 GLU B O 1
ATOM 8875 N N . GLN B 1 74 ? 28.281 -32.844 16.719 1 89.25 74 GLN B N 1
ATOM 8876 C CA . GLN B 1 74 ? 28.625 -31.422 16.797 1 89.25 74 GLN B CA 1
ATOM 8877 C C . GLN B 1 74 ? 27.406 -30.531 16.562 1 89.25 74 GLN B C 1
ATOM 8879 O O . GLN B 1 74 ? 27.25 -29.5 17.219 1 89.25 74 GLN B O 1
ATOM 8884 N N . LEU B 1 75 ? 26.656 -30.969 15.664 1 87.88 75 LEU B N 1
ATOM 8885 C CA . LEU B 1 75 ? 25.438 -30.234 15.344 1 87.88 75 LEU B CA 1
ATOM 8886 C C . LEU B 1 75 ? 24.484 -30.219 16.531 1 87.88 75 LEU B C 1
ATOM 8888 O O . LEU B 1 75 ? 23.859 -29.188 16.828 1 87.88 75 LEU B O 1
ATOM 8892 N N . LYS B 1 76 ? 24.297 -31.266 17.188 1 88.69 76 LYS B N 1
ATOM 8893 C CA . LYS B 1 76 ? 23.422 -31.375 18.359 1 88.69 76 LYS B CA 1
ATOM 8894 C C . LYS B 1 76 ? 23.891 -30.453 19.484 1 88.69 76 LYS B C 1
ATOM 8896 O O . LYS B 1 76 ? 23.078 -29.781 20.125 1 88.69 76 LYS B O 1
ATOM 8901 N N . ARG B 1 77 ? 25.109 -30.359 19.672 1 88.19 77 ARG B N 1
ATOM 8902 C CA . ARG B 1 77 ? 25.672 -29.484 20.688 1 88.19 77 ARG B CA 1
ATOM 8903 C C . ARG B 1 77 ? 25.438 -28.016 20.359 1 88.19 77 ARG B C 1
ATOM 8905 O O . ARG B 1 77 ? 25.047 -27.234 21.219 1 88.19 77 ARG B O 1
ATOM 8912 N N . ARG B 1 78 ? 25.656 -27.766 19.141 1 84.5 78 ARG B N 1
ATOM 8913 C CA . ARG B 1 78 ? 25.453 -26.391 18.688 1 84.5 78 ARG B CA 1
ATOM 8914 C C . ARG B 1 78 ? 23.984 -26 18.812 1 84.5 78 ARG B C 1
ATOM 8916 O O . ARG B 1 78 ? 23.672 -24.859 19.156 1 84.5 78 ARG B O 1
ATOM 8923 N N . ALA B 1 79 ? 23.156 -26.906 18.469 1 83.5 79 ALA B N 1
ATOM 8924 C CA . ALA B 1 79 ? 21.734 -26.641 18.547 1 83.5 79 ALA B CA 1
ATOM 8925 C C . ALA B 1 79 ? 21.297 -26.328 19.969 1 83.5 79 ALA B C 1
ATOM 8927 O O . ALA B 1 79 ? 20.469 -25.453 20.203 1 83.5 79 ALA B O 1
ATOM 8928 N N . LEU B 1 80 ? 21.828 -26.922 20.906 1 82.38 80 LEU B N 1
ATOM 8929 C CA . LEU B 1 80 ? 21.516 -26.703 22.312 1 82.38 80 LEU B CA 1
ATOM 8930 C C . LEU B 1 80 ? 21.984 -25.328 22.75 1 82.38 80 LEU B C 1
ATOM 8932 O O . LEU B 1 80 ? 21.328 -24.656 23.562 1 82.38 80 LEU B O 1
ATOM 8936 N N . GLU B 1 81 ? 23.031 -24.922 22.172 1 79.31 81 GLU B N 1
ATOM 8937 C CA . GLU B 1 81 ? 23.578 -23.625 22.516 1 79.31 81 GLU B CA 1
ATOM 8938 C C . GLU B 1 81 ? 22.75 -22.484 21.906 1 79.31 81 GLU B C 1
ATOM 8940 O O . GLU B 1 81 ? 22.734 -21.375 22.438 1 79.31 81 GLU B O 1
ATOM 8945 N N . LEU B 1 82 ? 22.141 -22.781 20.922 1 74.75 82 LEU B N 1
ATOM 8946 C CA . LEU B 1 82 ? 21.438 -21.734 20.188 1 74.75 82 LEU B CA 1
ATOM 8947 C C . LEU B 1 82 ? 19.953 -21.75 20.5 1 74.75 82 LEU B C 1
ATOM 8949 O O . LEU B 1 82 ? 19.172 -21.016 19.875 1 74.75 82 LEU B O 1
ATOM 8953 N N . TYR B 1 83 ? 19.609 -22.547 21.328 1 72.5 83 TYR B N 1
ATOM 8954 C CA . TYR B 1 83 ? 18.219 -22.5 21.75 1 72.5 83 TYR B CA 1
ATOM 8955 C C . TYR B 1 83 ? 17.969 -21.344 22.703 1 72.5 83 TYR B C 1
ATOM 8957 O O . TYR B 1 83 ? 18.797 -21.047 23.578 1 72.5 83 TYR B O 1
ATOM 8965 N N . ARG B 1 84 ? 16.859 -20.5 22.438 1 70.19 84 ARG B N 1
ATOM 8966 C CA . ARG B 1 84 ? 16.422 -19.406 23.312 1 70.19 84 ARG B CA 1
ATOM 8967 C C . ARG B 1 84 ? 14.898 -19.406 23.438 1 70.19 84 ARG B C 1
ATOM 8969 O O . ARG B 1 84 ? 14.18 -19.531 22.453 1 70.19 84 ARG B O 1
ATOM 8976 N N . ASP B 1 85 ? 14.484 -19.328 24.688 1 65.25 85 ASP B N 1
ATOM 8977 C CA . ASP B 1 85 ? 13.062 -19.125 24.938 1 65.25 85 ASP B CA 1
ATOM 8978 C C . ASP B 1 85 ? 12.586 -17.797 24.344 1 65.25 85 ASP B C 1
ATOM 8980 O O . ASP B 1 85 ? 13.172 -16.75 24.625 1 65.25 85 ASP B O 1
ATOM 8984 N N . SER B 1 86 ? 11.547 -17.938 23.547 1 65.62 86 SER B N 1
ATOM 8985 C CA . SER B 1 86 ? 11.039 -16.766 22.859 1 65.62 86 SER B CA 1
ATOM 8986 C C . SER B 1 86 ? 10.578 -15.703 23.859 1 65.62 86 SER B C 1
ATOM 8988 O O . SER B 1 86 ? 10.516 -14.516 23.516 1 65.62 86 SER B O 1
ATOM 8990 N N . ALA B 1 87 ? 10.133 -16.125 25.078 1 61.06 87 ALA B N 1
ATOM 8991 C CA . ALA B 1 87 ? 9.742 -15.18 26.125 1 61.06 87 ALA B CA 1
ATOM 8992 C C . ALA B 1 87 ? 10.945 -14.383 26.625 1 61.06 87 ALA B C 1
ATOM 8994 O O . ALA B 1 87 ? 10.789 -13.281 27.156 1 61.06 87 ALA B O 1
ATOM 8995 N N . GLU B 1 88 ? 12.102 -15.047 26.422 1 60.78 88 GLU B N 1
ATOM 8996 C CA . GLU B 1 88 ? 13.312 -14.43 26.938 1 60.78 88 GLU B CA 1
ATOM 8997 C C . GLU B 1 88 ? 13.977 -13.523 25.906 1 60.78 88 GLU B C 1
ATOM 8999 O O . GLU B 1 88 ? 14.688 -12.578 26.25 1 60.78 88 GLU B O 1
ATOM 9004 N N . GLY B 1 89 ? 13.797 -13.883 24.688 1 61.25 89 GLY B N 1
ATOM 9005 C CA . GLY B 1 89 ? 14.422 -13.078 23.656 1 61.25 89 GLY B CA 1
ATOM 9006 C C . GLY B 1 89 ? 14.109 -13.57 22.25 1 61.25 89 GLY B C 1
ATOM 9007 O O . GLY B 1 89 ? 13.438 -14.586 22.078 1 61.25 89 GLY B O 1
ATOM 9008 N N . PRO B 1 90 ? 14.547 -12.766 21.25 1 61.88 90 PRO B N 1
ATOM 9009 C CA . PRO B 1 90 ? 14.305 -13.148 19.859 1 61.88 90 PRO B CA 1
ATOM 9010 C C . PRO B 1 90 ? 14.938 -14.484 19.5 1 61.88 90 PRO B C 1
ATOM 9012 O O . PRO B 1 90 ? 16.031 -14.805 19.969 1 61.88 90 PRO B O 1
ATOM 9015 N N . LEU B 1 91 ? 14.234 -15.18 18.609 1 68.56 91 LEU B N 1
ATOM 9016 C CA . LEU B 1 91 ? 14.664 -16.516 18.188 1 68.56 91 LEU B CA 1
ATOM 9017 C C . LEU B 1 91 ? 15.812 -16.422 17.188 1 68.56 91 LEU B C 1
ATOM 9019 O O . LEU B 1 91 ? 15.953 -15.438 16.469 1 68.56 91 LEU B O 1
ATOM 9023 N N . PHE B 1 92 ? 16.672 -17.484 17.141 1 65.56 92 PHE B N 1
ATOM 9024 C CA . PHE B 1 92 ? 17.75 -17.594 16.156 1 65.56 92 PHE B CA 1
ATOM 9025 C C . PHE B 1 92 ? 17.25 -18.266 14.883 1 65.56 92 PHE B C 1
ATOM 9027 O O . PHE B 1 92 ? 16.469 -19.219 14.938 1 65.56 92 PHE B O 1
ATOM 9034 N N . LEU B 1 93 ? 17.75 -17.703 13.688 1 65.5 93 LEU B N 1
ATOM 9035 C CA . LEU B 1 93 ? 17.547 -18.422 12.438 1 65.5 93 LEU B CA 1
ATOM 9036 C C . LEU B 1 93 ? 18.594 -19.516 12.273 1 65.5 93 LEU B C 1
ATOM 9038 O O . LEU B 1 93 ? 19.766 -19.328 12.594 1 65.5 93 LEU B O 1
ATOM 9042 N N . TYR B 1 94 ? 18.141 -20.656 11.781 1 60.25 94 TYR B N 1
ATOM 9043 C CA . TYR B 1 94 ? 19.062 -21.797 11.703 1 60.25 94 TYR B CA 1
ATOM 9044 C C . TYR B 1 94 ? 20.203 -21.516 10.734 1 60.25 94 TYR B C 1
ATOM 9046 O O . TYR B 1 94 ? 21.328 -21.953 10.945 1 60.25 94 TYR B O 1
ATOM 9054 N N . GLY B 1 95 ? 19.844 -20.828 9.625 1 60.28 95 GLY B N 1
ATOM 9055 C CA . GLY B 1 95 ? 20.906 -20.516 8.68 1 60.28 95 GLY B CA 1
ATOM 9056 C C . GLY B 1 95 ? 22.047 -19.75 9.305 1 60.28 95 GLY B C 1
ATOM 9057 O O . GLY B 1 95 ? 23.219 -20.047 9.047 1 60.28 95 GLY B O 1
ATOM 9058 N N . ASP B 1 96 ? 21.703 -18.891 10.156 1 56.38 96 ASP B N 1
ATOM 9059 C CA . ASP B 1 96 ? 22.703 -18.078 10.844 1 56.38 96 ASP B CA 1
ATOM 9060 C C . ASP B 1 96 ? 23.406 -18.891 11.93 1 56.38 96 ASP B C 1
ATOM 9062 O O . ASP B 1 96 ? 24.609 -18.703 12.18 1 56.38 96 ASP B O 1
ATOM 9066 N N . ALA B 1 97 ? 22.641 -19.828 12.398 1 52.34 97 ALA B N 1
ATOM 9067 C CA . ALA B 1 97 ? 23.141 -20.547 13.562 1 52.34 97 ALA B CA 1
ATOM 9068 C C . ALA B 1 97 ? 24.062 -21.688 13.148 1 52.34 97 ALA B C 1
ATOM 9070 O O . ALA B 1 97 ? 25.078 -21.938 13.805 1 52.34 97 ALA B O 1
ATOM 9071 N N . LEU B 1 98 ? 23.766 -22.344 12.016 1 59 98 LEU B N 1
ATOM 9072 C CA . LEU B 1 98 ? 24.453 -23.594 11.734 1 59 98 LEU B CA 1
ATOM 9073 C C . LEU B 1 98 ? 25.531 -23.375 10.664 1 59 98 LEU B C 1
ATOM 9075 O O . LEU B 1 98 ? 26.5 -24.141 10.594 1 59 98 LEU B O 1
ATOM 9079 N N . ASN B 1 99 ? 25.141 -22.391 9.773 1 55.69 99 ASN B N 1
ATOM 9080 C CA . ASN B 1 99 ? 26.078 -22.25 8.656 1 55.69 99 ASN B CA 1
ATOM 9081 C C . ASN B 1 99 ? 27.125 -21.172 8.938 1 55.69 99 ASN B C 1
ATOM 9083 O O . ASN B 1 99 ? 26.781 -20.078 9.375 1 55.69 99 ASN B O 1
ATOM 9087 N N . GLU B 1 100 ? 28.344 -21.531 9.422 1 52.12 100 GLU B N 1
ATOM 9088 C CA . GLU B 1 100 ? 29.391 -20.516 9.531 1 52.12 100 GLU B CA 1
ATOM 9089 C C . GLU B 1 100 ? 29.281 -19.5 8.398 1 52.12 100 GLU B C 1
ATOM 9091 O O . GLU B 1 100 ? 29.719 -18.359 8.547 1 52.12 100 GLU B O 1
ATOM 9096 N N . GLN B 1 101 ? 28.953 -19.859 7.312 1 42.75 101 GLN B N 1
ATOM 9097 C CA . GLN B 1 101 ? 28.766 -18.953 6.191 1 42.75 101 GLN B CA 1
ATOM 9098 C C . GLN B 1 101 ? 27.312 -18.5 6.098 1 42.75 101 GLN B C 1
ATOM 9100 O O . GLN B 1 101 ? 26.406 -19.328 6 1 42.75 101 GLN B O 1
ATOM 9105 N N . SER B 1 102 ? 27.016 -17.688 7.203 1 37.84 102 SER B N 1
ATOM 9106 C CA . SER B 1 102 ? 25.688 -17.094 7.328 1 37.84 102 SER B CA 1
ATOM 9107 C C . SER B 1 102 ? 24.891 -17.25 6.039 1 37.84 102 SER B C 1
ATOM 9109 O O . SER B 1 102 ? 25.469 -17.453 4.969 1 37.84 102 SER B O 1
ATOM 9111 N N . MET B 1 103 ? 23.609 -17.344 6.34 1 37.56 103 MET B N 1
ATOM 9112 C CA . MET B 1 103 ? 22.578 -17.375 5.312 1 37.56 103 MET B CA 1
ATOM 9113 C C . MET B 1 103 ? 22.953 -16.484 4.137 1 37.56 103 MET B C 1
ATOM 9115 O O . MET B 1 103 ? 22.156 -16.281 3.217 1 37.56 103 MET B O 1
ATOM 9119 N N . TYR B 1 104 ? 23.812 -15.562 4.484 1 34.12 104 TYR B N 1
ATOM 9120 C CA . TYR B 1 104 ? 24.125 -14.891 3.229 1 34.12 104 TYR B CA 1
ATOM 9121 C C . TYR B 1 104 ? 24.516 -15.898 2.154 1 34.12 104 TYR B C 1
ATOM 9123 O O . TYR B 1 104 ? 25.703 -16.172 1.947 1 34.12 104 TYR B O 1
ATOM 9131 N N . ARG B 1 105 ? 24.016 -17.016 2.484 1 36.19 105 ARG B N 1
ATOM 9132 C CA . ARG B 1 105 ? 24.203 -17.844 1.297 1 36.19 105 ARG B CA 1
ATOM 9133 C C . ARG B 1 105 ? 24.344 -16.969 0.048 1 36.19 105 ARG B C 1
ATOM 9135 O O . ARG B 1 105 ? 23.547 -16.078 -0.196 1 36.19 105 ARG B O 1
ATOM 9142 N N . LYS B 1 106 ? 25.5 -16.656 -0.158 1 35.56 106 LYS B N 1
ATOM 9143 C CA . LYS B 1 106 ? 25.719 -16.266 -1.548 1 35.56 106 LYS B CA 1
ATOM 9144 C C . LYS B 1 106 ? 24.703 -16.938 -2.475 1 35.56 106 LYS B C 1
ATOM 9146 O O . LYS B 1 106 ? 24.938 -18.031 -2.973 1 35.56 106 LYS B O 1
ATOM 9151 N N . TYR B 1 107 ? 23.703 -17.078 -1.857 1 35.69 107 TYR B N 1
ATOM 9152 C CA . TYR B 1 107 ? 22.641 -17.609 -2.705 1 35.69 107 TYR B CA 1
ATOM 9153 C C . TYR B 1 107 ? 22.969 -17.422 -4.18 1 35.69 107 TYR B C 1
ATOM 9155 O O . TYR B 1 107 ? 22.219 -17.859 -5.055 1 35.69 107 TYR B O 1
ATOM 9163 N N . GLY B 1 108 ? 23.734 -16.375 -4.367 1 34.16 108 GLY B N 1
ATOM 9164 C CA . GLY B 1 108 ? 24.078 -16.391 -5.777 1 34.16 108 GLY B CA 1
ATOM 9165 C C . GLY B 1 108 ? 24.859 -17.625 -6.188 1 34.16 108 GLY B C 1
ATOM 9166 O O . GLY B 1 108 ? 25.984 -17.828 -5.719 1 34.16 108 GLY B O 1
ATOM 9167 N N . LYS B 1 109 ? 24.281 -18.828 -6.102 1 37.78 109 LYS B N 1
ATOM 9168 C CA . LYS B 1 109 ? 25.156 -19.703 -6.879 1 37.78 109 LYS B CA 1
ATOM 9169 C C . LYS B 1 109 ? 26.094 -18.875 -7.758 1 37.78 109 LYS B C 1
ATOM 9171 O O . LYS B 1 109 ? 25.719 -17.828 -8.266 1 37.78 109 LYS B O 1
ATOM 9176 N N . PRO B 1 110 ? 27.297 -18.969 -7.562 1 36.38 110 PRO B N 1
ATOM 9177 C CA . PRO B 1 110 ? 28.016 -18.297 -8.648 1 36.38 110 PRO B CA 1
ATOM 9178 C C . PRO B 1 110 ? 27.188 -18.219 -9.938 1 36.38 110 PRO B C 1
ATOM 9180 O O . PRO B 1 110 ? 26.359 -19.078 -10.195 1 36.38 110 PRO B O 1
ATOM 9183 N N . SER B 1 111 ? 26.938 -17.016 -10.453 1 37.62 111 SER B N 1
ATOM 9184 C CA . SER B 1 111 ? 26.312 -16.859 -11.766 1 37.62 111 SER B CA 1
ATOM 9185 C C . SER B 1 111 ? 26.328 -18.172 -12.539 1 37.62 111 SER B C 1
ATOM 9187 O O . SER B 1 111 ? 25.438 -18.422 -13.352 1 37.62 111 SER B O 1
ATOM 9189 N N . GLY B 1 112 ? 27.234 -19.125 -12.305 1 39.94 112 GLY B N 1
ATOM 9190 C CA . GLY B 1 112 ? 27.5 -20.281 -13.141 1 39.94 112 GLY B CA 1
ATOM 9191 C C . GLY B 1 112 ? 26.734 -21.516 -12.727 1 39.94 112 GLY B C 1
ATOM 9192 O O . GLY B 1 112 ? 26.844 -22.578 -13.352 1 39.94 112 GLY B O 1
ATOM 9193 N N . GLY B 1 113 ? 26.219 -21.656 -11.664 1 45.59 113 GLY B N 1
ATOM 9194 C CA . GLY B 1 113 ? 25.625 -22.953 -11.359 1 45.59 113 GLY B CA 1
ATOM 9195 C C . GLY B 1 113 ? 24.141 -23.016 -11.703 1 45.59 113 GLY B C 1
ATOM 9196 O O . GLY B 1 113 ? 23.297 -22.828 -10.836 1 45.59 113 GLY B O 1
ATOM 9197 N N . VAL B 1 114 ? 23.984 -22.906 -12.984 1 54.19 114 VAL B N 1
ATOM 9198 C CA . VAL B 1 114 ? 22.719 -22.875 -13.695 1 54.19 114 VAL B CA 1
ATOM 9199 C C . VAL B 1 114 ? 22.047 -24.234 -13.641 1 54.19 114 VAL B C 1
ATOM 9201 O O . VAL B 1 114 ? 22.734 -25.266 -13.555 1 54.19 114 VAL B O 1
ATOM 9204 N N . SER B 1 115 ? 20.641 -24.391 -13.219 1 64.75 115 SER B N 1
ATOM 9205 C CA . SER B 1 115 ? 20.031 -25.688 -12.961 1 64.75 115 SER B CA 1
ATOM 9206 C C . SER B 1 115 ? 19.344 -26.25 -14.211 1 64.75 115 SER B C 1
ATOM 9208 O O . SER B 1 115 ? 19.125 -27.453 -14.328 1 64.75 115 SER B O 1
ATOM 9210 N N . HIS B 1 116 ? 18.938 -25.516 -15.195 1 80.38 116 HIS B N 1
ATOM 9211 C CA . HIS B 1 116 ? 18.312 -26.094 -16.375 1 80.38 116 HIS B CA 1
ATOM 9212 C C . HIS B 1 116 ? 18.672 -25.328 -17.641 1 80.38 116 HIS B C 1
ATOM 9214 O O . HIS B 1 116 ? 18.969 -24.125 -17.562 1 80.38 116 HIS B O 1
ATOM 9220 N N . TYR B 1 117 ? 18.828 -26.094 -18.75 1 87.44 117 TYR B N 1
ATOM 9221 C CA . TYR B 1 117 ? 19.172 -25.5 -20.031 1 87.44 117 TYR B CA 1
ATOM 9222 C C . TYR B 1 117 ? 18.078 -25.75 -21.062 1 87.44 117 TYR B C 1
ATOM 9224 O O . TYR B 1 117 ? 17.438 -26.812 -21.047 1 87.44 117 TYR B O 1
ATOM 9232 N N . PRO B 1 118 ? 17.875 -24.812 -21.969 1 89.88 118 PRO B N 1
ATOM 9233 C CA . PRO B 1 118 ? 16.797 -24.953 -22.938 1 89.88 118 PRO B CA 1
ATOM 9234 C C . PRO B 1 118 ? 17.156 -25.875 -24.094 1 89.88 118 PRO B C 1
ATOM 9236 O O . PRO B 1 118 ? 18.312 -25.969 -24.484 1 89.88 118 PRO B O 1
ATOM 9239 N N . THR B 1 119 ? 16.078 -26.469 -24.656 1 94.38 119 THR B N 1
ATOM 9240 C CA . THR B 1 119 ? 16.25 -27.234 -25.891 1 94.38 119 THR B CA 1
ATOM 9241 C C . THR B 1 119 ? 16.156 -26.297 -27.094 1 94.38 119 THR B C 1
ATOM 9243 O O . THR B 1 119 ? 16.844 -26.516 -28.109 1 94.38 119 THR B O 1
ATOM 9246 N N . GLY B 1 120 ? 15.312 -25.281 -27.047 1 94.44 120 GLY B N 1
ATOM 9247 C CA . GLY B 1 120 ? 15.289 -24.266 -28.094 1 94.44 120 GLY B CA 1
ATOM 9248 C C . GLY B 1 120 ? 13.898 -23.703 -28.328 1 94.44 120 GLY B C 1
ATOM 9249 O O . GLY B 1 120 ? 13.039 -23.766 -27.453 1 94.44 120 GLY B O 1
ATOM 9250 N N . GLU B 1 121 ? 13.773 -23.016 -29.516 1 95.44 121 GLU B N 1
ATOM 9251 C CA . GLU B 1 121 ? 12.508 -22.391 -29.906 1 95.44 121 GLU B CA 1
ATOM 9252 C C . GLU B 1 121 ? 12.195 -22.641 -31.375 1 95.44 121 GLU B C 1
ATOM 9254 O O . GLU B 1 121 ? 13.102 -22.766 -32.219 1 95.44 121 GLU B O 1
ATOM 9259 N N . ILE B 1 122 ? 10.914 -22.734 -31.609 1 97.5 122 ILE B N 1
ATOM 9260 C CA . ILE B 1 122 ? 10.375 -22.719 -32.969 1 97.5 122 ILE B CA 1
ATOM 9261 C C . ILE B 1 122 ? 9.531 -21.469 -33.188 1 97.5 122 ILE B C 1
ATOM 9263 O O . ILE B 1 122 ? 8.617 -21.188 -32.406 1 97.5 122 ILE B O 1
ATOM 9267 N N . LYS B 1 123 ? 9.844 -20.734 -34.219 1 97.94 123 LYS B N 1
ATOM 9268 C CA . LYS B 1 123 ? 9.094 -19.516 -34.5 1 97.94 123 LYS B CA 1
ATOM 9269 C C . LYS B 1 123 ? 8.461 -19.594 -35.906 1 97.94 123 LYS B C 1
ATOM 9271 O O . LYS B 1 123 ? 9.086 -20.062 -36.844 1 97.94 123 LYS B O 1
ATOM 9276 N N . LEU B 1 124 ? 7.227 -19.25 -35.969 1 98.56 124 LEU B N 1
ATOM 9277 C CA . LEU B 1 124 ? 6.523 -19.078 -37.25 1 98.56 124 LEU B CA 1
ATOM 9278 C C . LEU B 1 124 ? 6.238 -17.609 -37.531 1 98.56 124 LEU B C 1
ATOM 9280 O O . LEU B 1 124 ? 5.871 -16.859 -36.594 1 98.56 124 LEU B O 1
ATOM 9284 N N . PHE B 1 125 ? 6.379 -17.219 -38.75 1 98.31 125 PHE B N 1
ATOM 9285 C CA . PHE B 1 125 ? 6.199 -15.828 -39.156 1 98.31 125 PHE B CA 1
ATOM 9286 C C . PHE B 1 125 ? 5.086 -15.695 -40.188 1 98.31 125 PHE B C 1
ATOM 9288 O O . PHE B 1 125 ? 5.328 -15.812 -41.375 1 98.31 125 PHE B O 1
ATOM 9295 N N . PRO B 1 126 ? 3.877 -15.438 -39.688 1 98.19 126 PRO B N 1
ATOM 9296 C CA . PRO B 1 126 ? 2.865 -15.078 -40.688 1 98.19 126 PRO B CA 1
ATOM 9297 C C . PRO B 1 126 ? 3.307 -13.922 -41.594 1 98.19 126 PRO B C 1
ATOM 9299 O O . PRO B 1 126 ? 4.035 -13.031 -41.125 1 98.19 126 PRO B O 1
ATOM 9302 N N . SER B 1 127 ? 2.812 -13.852 -42.812 1 97.12 127 SER B N 1
ATOM 9303 C CA . SER B 1 127 ? 3.248 -12.852 -43.812 1 97.12 127 SER B CA 1
ATOM 9304 C C . SER B 1 127 ? 2.666 -11.477 -43.469 1 97.12 127 SER B C 1
ATOM 9306 O O . SER B 1 127 ? 1.723 -11.367 -42.688 1 97.12 127 SER B O 1
ATOM 9308 N N . ALA B 1 128 ? 3.211 -10.5 -44.156 1 95.38 128 ALA B N 1
ATOM 9309 C CA . ALA B 1 128 ? 2.764 -9.117 -43.969 1 95.38 128 ALA B CA 1
ATOM 9310 C C . ALA B 1 128 ? 1.315 -8.953 -44.438 1 95.38 128 ALA B C 1
ATOM 9312 O O . ALA B 1 128 ? 0.607 -8.062 -43.969 1 95.38 128 ALA B O 1
ATOM 9313 N N . ALA B 1 129 ? 0.891 -9.875 -45.281 1 95.75 129 ALA B N 1
ATOM 9314 C CA . ALA B 1 129 ? -0.481 -9.836 -45.781 1 95.75 129 ALA B CA 1
ATOM 9315 C C . ALA B 1 129 ? -1.483 -10.047 -44.656 1 95.75 129 ALA B C 1
ATOM 9317 O O . ALA B 1 129 ? -2.662 -9.711 -44.781 1 95.75 129 ALA B O 1
ATOM 9318 N N . LEU B 1 130 ? -1.02 -10.578 -43.531 1 97 130 LEU B N 1
ATOM 9319 C CA . LEU B 1 130 ? -1.904 -10.891 -42.406 1 97 130 LEU B CA 1
ATOM 9320 C C . LEU B 1 130 ? -1.719 -9.883 -41.281 1 97 130 LEU B C 1
ATOM 9322 O O . LEU B 1 130 ? -2.301 -10.047 -40.219 1 97 130 LEU B O 1
ATOM 9326 N N . GLU B 1 131 ? -0.887 -8.898 -41.5 1 93.75 131 GLU B N 1
ATOM 9327 C CA . GLU B 1 131 ? -0.746 -7.871 -40.469 1 93.75 131 GLU B CA 1
ATOM 9328 C C . GLU B 1 131 ? -2.051 -7.105 -40.25 1 93.75 131 GLU B C 1
ATOM 9330 O O . GLU B 1 131 ? -2.857 -6.992 -41.188 1 93.75 131 GLU B O 1
ATOM 9335 N N . ASP B 1 132 ? -2.266 -6.598 -39.062 1 90 132 ASP B N 1
ATOM 9336 C CA . ASP B 1 132 ? -3.498 -5.91 -38.688 1 90 132 ASP B CA 1
ATOM 9337 C C . ASP B 1 132 ? -4.727 -6.727 -39.094 1 90 132 ASP B C 1
ATOM 9339 O O . ASP B 1 132 ? -5.582 -6.25 -39.844 1 90 132 ASP B O 1
ATOM 9343 N N . PRO B 1 133 ? -4.781 -7.922 -38.531 1 95.38 133 PRO B N 1
ATOM 9344 C CA . PRO B 1 133 ? -5.832 -8.859 -38.938 1 95.38 133 PRO B CA 1
ATOM 9345 C C . PRO B 1 133 ? -7.23 -8.383 -38.531 1 95.38 133 PRO B C 1
ATOM 9347 O O . PRO B 1 133 ? -7.375 -7.59 -37.594 1 95.38 133 PRO B O 1
ATOM 9350 N N . ASP B 1 134 ? -8.25 -8.914 -39.281 1 93.62 134 ASP B N 1
ATOM 9351 C CA . ASP B 1 134 ? -9.641 -8.734 -38.906 1 93.62 134 ASP B CA 1
ATOM 9352 C C . ASP B 1 134 ? -9.953 -9.508 -37.625 1 93.62 134 ASP B C 1
ATOM 9354 O O . ASP B 1 134 ? -10.734 -9.047 -36.781 1 93.62 134 ASP B O 1
ATOM 9358 N N . HIS B 1 135 ? -9.352 -10.594 -37.594 1 94.62 135 HIS B N 1
ATOM 9359 C CA . HIS B 1 135 ? -9.539 -11.461 -36.438 1 94.62 135 HIS B CA 1
ATOM 9360 C C . HIS B 1 135 ? -8.383 -12.445 -36.312 1 94.62 135 HIS B C 1
ATOM 9362 O O . HIS B 1 135 ? -7.84 -12.922 -37.312 1 94.62 135 HIS B O 1
ATOM 9368 N N . TYR B 1 136 ? -7.965 -12.703 -35.094 1 96.88 136 TYR B N 1
ATOM 9369 C CA . TYR B 1 136 ? -7.102 -13.844 -34.812 1 96.88 136 TYR B CA 1
ATOM 9370 C C . TYR B 1 136 ? -7.406 -14.438 -33.469 1 96.88 136 TYR B C 1
ATOM 9372 O O . TYR B 1 136 ? -7.984 -13.766 -32.594 1 96.88 136 TYR B O 1
ATOM 9380 N N . ASP B 1 137 ? -7.098 -15.672 -33.25 1 96.81 137 ASP B N 1
ATOM 9381 C CA . ASP B 1 137 ? -7.18 -16.266 -31.938 1 96.81 137 ASP B CA 1
ATOM 9382 C C . ASP B 1 137 ? -6.113 -17.344 -31.75 1 96.81 137 ASP B C 1
ATOM 9384 O O . ASP B 1 137 ? -5.707 -18 -32.719 1 96.81 137 ASP B O 1
ATOM 9388 N N . LEU B 1 138 ? -5.496 -17.406 -30.641 1 98.25 138 LEU B N 1
ATOM 9389 C CA . LEU B 1 138 ? -4.672 -18.5 -30.125 1 98.25 138 LEU B CA 1
ATOM 9390 C C . LEU B 1 138 ? -5.418 -19.297 -29.062 1 98.25 138 LEU B C 1
ATOM 9392 O O . LEU B 1 138 ? -5.871 -18.75 -28.062 1 98.25 138 LEU B O 1
ATOM 9396 N N . ARG B 1 139 ? -5.535 -20.609 -29.328 1 97.81 139 ARG B N 1
ATOM 9397 C CA . ARG B 1 139 ? -6.418 -21.406 -28.469 1 97.81 139 ARG B CA 1
ATOM 9398 C C . ARG B 1 139 ? -5.758 -22.703 -28.047 1 97.81 139 ARG B C 1
ATOM 9400 O O . ARG B 1 139 ? -5.156 -23.391 -28.875 1 97.81 139 ARG B O 1
ATOM 9407 N N . LEU B 1 140 ? -5.801 -23 -26.734 1 98.31 140 LEU B N 1
ATOM 9408 C CA . LEU B 1 140 ? -5.48 -24.328 -26.203 1 98.31 140 LEU B CA 1
ATOM 9409 C C . LEU B 1 140 ? -6.75 -25.141 -25.969 1 98.31 140 LEU B C 1
ATOM 9411 O O . LEU B 1 140 ? -7.672 -24.672 -25.297 1 98.31 140 LEU B O 1
ATOM 9415 N N . ASP B 1 141 ? -6.863 -26.25 -26.609 1 97.06 141 ASP B N 1
ATOM 9416 C CA . ASP B 1 141 ? -7.871 -27.25 -26.297 1 97.06 141 ASP B CA 1
ATOM 9417 C C . ASP B 1 141 ? -7.277 -28.375 -25.469 1 97.06 141 ASP B C 1
ATOM 9419 O O . ASP B 1 141 ? -6.523 -29.219 -25.969 1 97.06 141 ASP B O 1
ATOM 9423 N N . VAL B 1 142 ? -7.656 -28.5 -24.234 1 96.19 142 VAL B N 1
ATOM 9424 C CA . VAL B 1 142 ? -6.984 -29.438 -23.344 1 96.19 142 VAL B CA 1
ATOM 9425 C C . VAL B 1 142 ? -7.457 -30.859 -23.625 1 96.19 142 VAL B C 1
ATOM 9427 O O . VAL B 1 142 ? -6.738 -31.828 -23.359 1 96.19 142 VAL B O 1
ATOM 9430 N N . GLU B 1 143 ? -8.672 -31.016 -24.141 1 95.25 143 GLU B N 1
ATOM 9431 C CA . GLU B 1 143 ? -9.18 -32.344 -24.453 1 95.25 143 GLU B CA 1
ATOM 9432 C C . GLU B 1 143 ? -8.461 -32.938 -25.656 1 95.25 143 GLU B C 1
ATOM 9434 O O . GLU B 1 143 ? -8.211 -34.156 -25.719 1 95.25 143 GLU B O 1
ATOM 9439 N N . GLN B 1 144 ? -8.117 -32.062 -26.516 1 96.31 144 GLN B N 1
ATOM 9440 C CA . GLN B 1 144 ? -7.414 -32.5 -27.719 1 96.31 144 GLN B CA 1
ATOM 9441 C C . GLN B 1 144 ? -5.906 -32.344 -27.562 1 96.31 144 GLN B C 1
ATOM 9443 O O . GLN B 1 144 ? -5.133 -32.844 -28.375 1 96.31 144 GLN B O 1
ATOM 9448 N N . ALA B 1 145 ? -5.48 -31.688 -26.562 1 97.69 145 ALA B N 1
ATOM 9449 C CA . ALA B 1 145 ? -4.082 -31.344 -26.328 1 97.69 145 ALA B CA 1
ATOM 9450 C C . ALA B 1 145 ? -3.455 -30.703 -27.562 1 97.69 145 ALA B C 1
ATOM 9452 O O . ALA B 1 145 ? -2.424 -31.172 -28.047 1 97.69 145 ALA B O 1
ATOM 9453 N N . GLU B 1 146 ? -4.066 -29.594 -27.953 1 98.25 146 GLU B N 1
ATOM 9454 C CA . GLU B 1 146 ? -3.688 -28.891 -29.172 1 98.25 146 GLU B CA 1
ATOM 9455 C C . GLU B 1 146 ? -3.717 -27.375 -28.96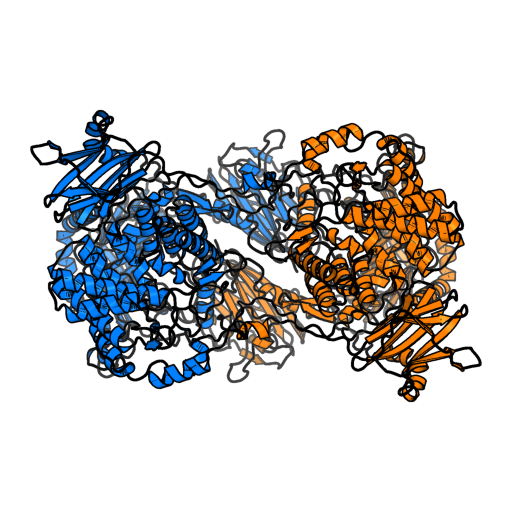9 1 98.25 146 GLU B C 1
ATOM 9457 O O . GLU B 1 146 ? -4.625 -26.844 -28.328 1 98.25 146 GLU B O 1
ATOM 9462 N N . VAL B 1 147 ? -2.66 -26.719 -29.453 1 98.62 147 VAL B N 1
ATOM 9463 C CA . VAL B 1 147 ? -2.686 -25.266 -29.531 1 98.62 147 VAL B CA 1
ATOM 9464 C C . VAL B 1 147 ? -2.832 -24.828 -30.984 1 98.62 147 VAL B C 1
ATOM 9466 O O . VAL B 1 147 ? -2.064 -25.266 -31.859 1 98.62 147 VAL B O 1
ATOM 9469 N N . ARG B 1 148 ? -3.807 -23.953 -31.25 1 98.56 148 ARG B N 1
ATOM 9470 C CA . ARG B 1 148 ? -4.105 -23.547 -32.625 1 98.56 148 ARG B CA 1
ATOM 9471 C C . ARG B 1 148 ? -4.113 -22.016 -32.75 1 98.56 148 ARG B C 1
ATOM 9473 O O . ARG B 1 148 ? -4.77 -21.328 -31.969 1 98.56 148 ARG B O 1
ATOM 9480 N N . LEU B 1 149 ? -3.352 -21.531 -33.688 1 98.62 149 LEU B N 1
ATOM 9481 C CA . LEU B 1 149 ? -3.434 -20.141 -34.094 1 98.62 149 LEU B CA 1
ATOM 9482 C C . LEU B 1 149 ? -4.258 -20 -35.375 1 98.62 149 LEU B C 1
ATOM 9484 O O . LEU B 1 149 ? -4.055 -20.734 -36.312 1 98.62 149 LEU B O 1
ATOM 9488 N N . ARG B 1 150 ? -5.211 -19.141 -35.375 1 98.31 150 ARG B N 1
ATOM 9489 C CA . ARG B 1 150 ? -5.973 -18.766 -36.562 1 98.31 150 ARG B CA 1
ATOM 9490 C C . ARG B 1 150 ? -5.902 -17.266 -36.812 1 98.31 150 ARG B C 1
ATOM 9492 O O . ARG B 1 150 ? -6.105 -16.469 -35.906 1 98.31 150 ARG B O 1
ATOM 9499 N N . ILE B 1 151 ? -5.531 -16.859 -38 1 98.25 151 ILE B N 1
ATOM 9500 C CA . ILE B 1 151 ? -5.496 -15.461 -38.438 1 98.25 151 ILE B CA 1
ATOM 9501 C C . ILE B 1 151 ? -6.328 -15.273 -39.688 1 98.25 151 ILE B C 1
ATOM 9503 O O . ILE B 1 151 ? -6.242 -16.078 -40.625 1 98.25 151 ILE B O 1
ATOM 9507 N N . GLU B 1 152 ? -7.145 -14.266 -39.688 1 97.81 152 GLU B N 1
ATOM 9508 C CA . GLU B 1 152 ? -7.98 -13.953 -40.844 1 97.81 152 GLU B CA 1
ATOM 9509 C C . GLU B 1 152 ? -7.879 -12.484 -41.219 1 97.81 152 GLU B C 1
ATOM 9511 O O . GLU B 1 152 ? -7.875 -11.609 -40.344 1 97.81 152 GLU B O 1
ATOM 9516 N N . ARG B 1 153 ? -7.68 -12.234 -42.469 1 96.81 153 ARG B N 1
ATOM 9517 C CA . ARG B 1 153 ? -7.68 -10.875 -43 1 96.81 153 ARG B CA 1
ATOM 9518 C C . ARG B 1 153 ? -8.234 -10.844 -44.406 1 96.81 153 ARG B C 1
ATOM 9520 O O . ARG B 1 153 ? -7.66 -11.445 -45.312 1 96.81 153 ARG B O 1
ATOM 9527 N N . GLU B 1 154 ? -9.344 -10.133 -44.656 1 94.62 154 GLU B N 1
ATOM 9528 C CA . GLU B 1 154 ? -9.914 -9.914 -45.969 1 94.62 154 GLU B CA 1
ATOM 9529 C C . GLU B 1 154 ? -10.062 -11.227 -46.75 1 94.62 154 GLU B C 1
ATOM 9531 O O . GLU B 1 154 ? -9.609 -11.336 -47.875 1 94.62 154 GLU B O 1
ATOM 9536 N N . GLY B 1 155 ? -10.531 -12.234 -46.094 1 94.75 155 GLY B N 1
ATOM 9537 C CA . GLY B 1 155 ? -10.797 -13.516 -46.719 1 94.75 155 GLY B CA 1
ATOM 9538 C C . GLY B 1 155 ? -9.609 -14.461 -46.656 1 94.75 155 GLY B C 1
ATOM 9539 O O . GLY B 1 155 ? -9.758 -15.664 -46.875 1 94.75 155 GLY B O 1
ATOM 9540 N N . ARG B 1 156 ? -8.367 -13.984 -46.438 1 97.31 156 ARG B N 1
ATOM 9541 C CA . ARG B 1 156 ? -7.18 -14.805 -46.25 1 97.31 156 ARG B CA 1
ATOM 9542 C C . ARG B 1 156 ? -7.168 -15.43 -44.844 1 97.31 156 ARG B C 1
ATOM 9544 O O . ARG B 1 156 ? -7.5 -14.773 -43.875 1 97.31 156 ARG B O 1
ATOM 9551 N N . LYS B 1 157 ? -6.895 -16.719 -44.875 1 98.06 157 LYS B N 1
ATOM 9552 C CA . LYS B 1 157 ? -6.906 -17.453 -43.594 1 98.06 157 LYS B CA 1
ATOM 9553 C C . LYS B 1 157 ? -5.641 -18.281 -43.438 1 98.06 157 LYS B C 1
ATOM 9555 O O . LYS B 1 157 ? -5.18 -18.922 -44.375 1 98.06 157 LYS B O 1
ATOM 9560 N N . LEU B 1 158 ? -5.035 -18.188 -42.312 1 98.56 158 LEU B N 1
ATOM 9561 C CA . LEU B 1 158 ? -3.914 -19.031 -41.875 1 98.56 158 LEU B CA 1
ATOM 9562 C C . LEU B 1 158 ? -4.219 -19.719 -40.562 1 98.56 158 LEU B C 1
ATOM 9564 O O . LEU B 1 158 ? -4.609 -19.062 -39.594 1 98.56 158 LEU B O 1
ATOM 9568 N N . THR B 1 159 ? -4.133 -21.031 -40.594 1 98.62 159 THR B N 1
ATOM 9569 C CA . THR B 1 159 ? -4.305 -21.812 -39.375 1 98.62 159 THR B CA 1
ATOM 9570 C C . THR B 1 159 ? -3.074 -22.672 -39.094 1 98.62 159 THR B C 1
ATOM 9572 O O . THR B 1 159 ? -2.582 -23.359 -40 1 98.62 159 THR B O 1
ATOM 9575 N N . ALA B 1 160 ? -2.49 -22.594 -37.969 1 98.69 160 ALA B N 1
ATOM 9576 C CA . ALA B 1 160 ? -1.405 -23.453 -37.5 1 98.69 160 ALA B CA 1
ATOM 9577 C C . ALA B 1 160 ? -1.825 -24.234 -36.281 1 98.69 160 ALA B C 1
ATOM 9579 O O . ALA B 1 160 ? -2.041 -23.656 -35.219 1 98.69 160 ALA B O 1
ATOM 9580 N N . SER B 1 161 ? -1.987 -25.531 -36.375 1 98.5 161 SER B N 1
ATOM 9581 C CA . SER B 1 161 ? -2.361 -26.422 -35.281 1 98.5 161 SER B CA 1
ATOM 9582 C C . SER B 1 161 ? -1.176 -27.266 -34.812 1 98.5 161 SER B C 1
ATOM 9584 O O . SER B 1 161 ? -0.635 -28.047 -35.594 1 98.5 161 SER B O 1
ATOM 9586 N N . THR B 1 162 ? -0.799 -27.141 -33.562 1 98.75 162 THR B N 1
ATOM 9587 C CA . THR B 1 162 ? 0.404 -27.797 -33.062 1 98.75 162 THR B CA 1
ATOM 9588 C C . THR B 1 162 ? 0.053 -28.812 -31.984 1 98.75 162 THR B C 1
ATOM 9590 O O . THR B 1 162 ? -0.739 -28.531 -31.078 1 98.75 162 THR B O 1
ATOM 9593 N N . ILE B 1 163 ? 0.613 -30.031 -32.062 1 98.44 163 ILE B N 1
ATOM 9594 C CA . ILE B 1 163 ? 0.523 -31.062 -31.016 1 98.44 163 ILE B CA 1
ATOM 9595 C C . ILE B 1 163 ? 1.91 -31.641 -30.734 1 98.44 163 ILE B C 1
ATOM 9597 O O . ILE B 1 163 ? 2.818 -31.516 -31.547 1 98.44 163 ILE B O 1
ATOM 9601 N N . VAL B 1 164 ? 2.131 -32.156 -29.578 1 98 164 VAL B N 1
ATOM 9602 C CA . VAL B 1 164 ? 3.273 -33 -29.25 1 98 164 VAL B CA 1
ATOM 9603 C C . VAL B 1 164 ? 2.844 -34.469 -29.234 1 98 164 VAL B C 1
ATOM 9605 O O . VAL B 1 164 ? 1.965 -34.844 -28.469 1 98 164 VAL B O 1
ATOM 9608 N N . ALA B 1 165 ? 3.445 -35.188 -30.109 1 97 165 ALA B N 1
ATOM 9609 C CA . ALA B 1 165 ? 3.033 -36.562 -30.297 1 97 165 ALA B CA 1
ATOM 9610 C C . ALA B 1 165 ? 3.266 -37.375 -29.031 1 97 165 ALA B C 1
ATOM 9612 O O . ALA B 1 165 ? 4.254 -37.156 -28.328 1 97 165 ALA B O 1
ATOM 9613 N N . GLU B 1 166 ? 2.34 -38.375 -28.859 1 94.25 166 GLU B N 1
ATOM 9614 C CA . GLU B 1 166 ? 2.49 -39.25 -27.719 1 94.25 166 GLU B CA 1
ATOM 9615 C C . GLU B 1 166 ? 3.482 -40.375 -28.016 1 94.25 166 GLU B C 1
ATOM 9617 O O . GLU B 1 166 ? 4.086 -40.938 -27.109 1 94.25 166 GLU B O 1
ATOM 9622 N N . ASP B 1 167 ? 3.596 -40.656 -29.312 1 90 167 ASP B N 1
ATOM 9623 C CA . ASP B 1 167 ? 4.5 -41.688 -29.766 1 90 167 ASP B CA 1
ATOM 9624 C C . ASP B 1 167 ? 5.809 -41.125 -30.297 1 90 167 ASP B C 1
ATOM 9626 O O . ASP B 1 167 ? 5.922 -40.812 -31.484 1 90 167 ASP B O 1
ATOM 9630 N N . GLY B 1 168 ? 6.785 -41.031 -29.422 1 89.5 168 GLY B N 1
ATOM 9631 C CA . GLY B 1 168 ? 8.086 -40.531 -29.844 1 89.5 168 GLY B CA 1
ATOM 9632 C C . GLY B 1 168 ? 8.281 -39.062 -29.562 1 89.5 168 GLY B C 1
ATOM 9633 O O . GLY B 1 168 ? 7.367 -38.375 -29.078 1 89.5 168 GLY B O 1
ATOM 9634 N N . ASP B 1 169 ? 9.469 -38.562 -29.859 1 94.88 169 ASP B N 1
ATOM 9635 C CA . ASP B 1 169 ? 9.852 -37.156 -29.625 1 94.88 169 ASP B CA 1
ATOM 9636 C C . ASP B 1 169 ? 9.602 -36.312 -30.859 1 94.88 169 ASP B C 1
ATOM 9638 O O . ASP B 1 169 ? 10.547 -35.906 -31.531 1 94.88 169 ASP B O 1
ATOM 9642 N N . TYR B 1 170 ? 8.266 -36 -31.109 1 97.19 170 TYR B N 1
ATOM 9643 C CA . TYR B 1 170 ? 7.902 -35.25 -32.281 1 97.19 170 TYR B CA 1
ATOM 9644 C C . TYR B 1 170 ? 6.957 -34.094 -31.938 1 97.19 170 TYR B C 1
ATOM 9646 O O . TYR B 1 170 ? 6.051 -34.281 -31.125 1 97.19 170 TYR B O 1
ATOM 9654 N N . VAL B 1 171 ? 7.219 -32.969 -32.469 1 98 171 VAL B N 1
ATOM 9655 C CA . VAL B 1 171 ? 6.246 -31.875 -32.531 1 98 171 VAL B CA 1
ATOM 9656 C C . VAL B 1 171 ? 5.672 -31.797 -33.969 1 98 171 VAL B C 1
ATOM 9658 O O . VAL B 1 171 ? 6.418 -31.766 -34.938 1 98 171 VAL B O 1
ATOM 9661 N N . LEU B 1 172 ? 4.359 -31.844 -34.062 1 98.12 172 LEU B N 1
ATOM 9662 C CA . LEU B 1 172 ? 3.664 -31.719 -35.344 1 98.12 172 LEU B CA 1
ATOM 9663 C C . LEU B 1 172 ? 2.889 -30.406 -35.438 1 98.12 172 LEU B C 1
ATOM 9665 O O . LEU B 1 172 ? 2.057 -30.125 -34.562 1 98.12 172 LEU B O 1
ATOM 9669 N N . THR B 1 173 ? 3.191 -29.609 -36.406 1 98.56 173 THR B N 1
ATOM 9670 C CA . THR B 1 173 ? 2.408 -28.422 -36.688 1 98.56 173 THR B CA 1
ATOM 9671 C C . THR B 1 173 ? 1.777 -28.5 -38.062 1 98.56 173 THR B C 1
ATOM 9673 O O . THR B 1 173 ? 2.479 -28.422 -39.062 1 98.56 173 THR B O 1
ATOM 9676 N N . GLU B 1 174 ? 0.469 -28.625 -38.094 1 98.12 174 GLU B N 1
ATOM 9677 C CA . GLU B 1 174 ? -0.267 -28.609 -39.344 1 98.12 174 GLU B CA 1
ATOM 9678 C C . GLU B 1 174 ? -0.679 -27.188 -39.75 1 98.12 174 GLU B C 1
ATOM 9680 O O . GLU B 1 174 ? -1.308 -26.484 -38.969 1 98.12 174 GLU B O 1
ATOM 9685 N N . ILE B 1 175 ? -0.298 -26.844 -40.906 1 98.19 175 ILE B N 1
ATOM 9686 C CA . ILE B 1 175 ? -0.578 -25.5 -41.406 1 98.19 175 ILE B CA 1
ATOM 9687 C C . ILE B 1 175 ? -1.582 -25.578 -42.562 1 98.19 175 ILE B C 1
ATOM 9689 O O . ILE B 1 175 ? -1.405 -26.359 -43.5 1 98.19 175 ILE B O 1
ATOM 9693 N N . ARG B 1 176 ? -2.648 -24.797 -42.438 1 98.31 176 ARG B N 1
ATOM 9694 C CA . ARG B 1 176 ? -3.607 -24.578 -43.5 1 98.31 176 ARG B CA 1
ATOM 9695 C C . ARG B 1 176 ? -3.668 -23.094 -43.875 1 98.31 176 ARG B C 1
ATOM 9697 O O . ARG B 1 176 ? -3.711 -22.234 -43 1 98.31 176 ARG B O 1
ATOM 9704 N N . GLN B 1 177 ? -3.574 -22.797 -45.125 1 97.94 177 GLN B N 1
ATOM 9705 C CA . GLN B 1 177 ? -3.605 -21.422 -45.594 1 97.94 177 GLN B CA 1
ATOM 9706 C C . GLN B 1 177 ? -4.34 -21.297 -46.938 1 97.94 177 GLN B C 1
ATOM 9708 O O . GLN B 1 177 ? -4.285 -22.219 -47.75 1 97.94 177 GLN B O 1
ATOM 9713 N N . THR B 1 178 ? -5.039 -20.25 -47.188 1 97.31 178 THR B N 1
ATOM 9714 C CA . THR B 1 178 ? -5.801 -20.031 -48.406 1 97.31 178 THR B CA 1
ATOM 9715 C C . THR B 1 178 ? -4.871 -19.734 -49.594 1 97.31 178 THR B C 1
ATOM 9717 O O . THR B 1 178 ? -5.242 -19.938 -50.75 1 97.31 178 THR B O 1
ATOM 9720 N N . GLU B 1 179 ? -3.707 -19.156 -49.281 1 94.56 179 GLU B N 1
ATOM 9721 C CA . GLU B 1 179 ? -2.625 -18.891 -50.219 1 94.56 179 GLU B CA 1
ATOM 9722 C C . GLU B 1 179 ? -1.287 -19.391 -49.656 1 94.56 179 GLU B C 1
ATOM 9724 O O . GLU B 1 179 ? -0.982 -19.172 -48.5 1 94.56 179 GLU B O 1
ATOM 9729 N N . GLY B 1 180 ? -0.552 -20.016 -50.438 1 93.19 180 GLY B N 1
ATOM 9730 C CA . GLY B 1 180 ? 0.694 -20.641 -50.031 1 93.19 180 GLY B CA 1
ATOM 9731 C C . GLY B 1 180 ? 1.697 -19.641 -49.469 1 93.19 180 GLY B C 1
ATOM 9732 O O . GLY B 1 180 ? 2.643 -20.031 -48.781 1 93.19 180 GLY B O 1
ATOM 9733 N N . SER B 1 181 ? 1.48 -18.344 -49.656 1 94.06 181 SER B N 1
ATOM 9734 C CA . SER B 1 181 ? 2.447 -17.312 -49.25 1 94.06 181 SER B CA 1
ATOM 9735 C C . SER B 1 181 ? 2.129 -16.75 -47.875 1 94.06 181 SER B C 1
ATOM 9737 O O . SER B 1 181 ? 2.873 -15.922 -47.344 1 94.06 181 SER B O 1
ATOM 9739 N N . LEU B 1 182 ? 1.11 -17.266 -47.188 1 97.12 182 LEU B N 1
ATOM 9740 C CA . LEU B 1 182 ? 0.65 -16.625 -45.969 1 97.12 182 LEU B CA 1
ATOM 9741 C C . LEU B 1 182 ? 1.576 -16.969 -44.781 1 97.12 182 LEU B C 1
ATOM 9743 O O . LEU B 1 182 ? 1.69 -16.188 -43.844 1 97.12 182 LEU B O 1
ATOM 9747 N N . LEU B 1 183 ? 2.154 -18.078 -44.781 1 97.88 183 LEU B N 1
ATOM 9748 C CA . LEU B 1 183 ? 3.283 -18.328 -43.875 1 97.88 183 LEU B CA 1
ATOM 9749 C C . LEU B 1 183 ? 4.602 -18.016 -44.562 1 97.88 183 LEU B C 1
ATOM 9751 O O . LEU B 1 183 ? 4.961 -18.672 -45.562 1 97.88 183 LEU B O 1
ATOM 9755 N N . SER B 1 184 ? 5.328 -17.078 -44 1 97.25 184 SER B N 1
ATOM 9756 C CA . SER B 1 184 ? 6.5 -16.562 -44.719 1 97.25 184 SER B CA 1
ATOM 9757 C C . SER B 1 184 ? 7.754 -17.359 -44.344 1 97.25 184 SER B C 1
ATOM 9759 O O . SER B 1 184 ? 8.625 -17.562 -45.188 1 97.25 184 SER B O 1
ATOM 9761 N N . ALA B 1 185 ? 7.836 -17.719 -43.094 1 98 185 ALA B N 1
ATOM 9762 C CA . ALA B 1 185 ? 9.086 -18.344 -42.656 1 98 185 ALA B CA 1
ATOM 9763 C C . ALA B 1 185 ? 8.883 -19.172 -41.406 1 98 185 ALA B C 1
ATOM 9765 O O . ALA B 1 185 ? 7.879 -19 -40.688 1 98 185 ALA B O 1
ATOM 9766 N N . VAL B 1 186 ? 9.781 -20.078 -41.188 1 98.12 186 VAL B N 1
ATOM 9767 C CA . VAL B 1 186 ? 9.93 -20.875 -39.969 1 98.12 186 VAL B CA 1
ATOM 9768 C C . VAL B 1 186 ? 11.367 -20.781 -39.469 1 98.12 186 VAL B C 1
ATOM 9770 O O . VAL B 1 186 ? 12.312 -20.812 -40.281 1 98.12 186 VAL B O 1
ATOM 9773 N N . GLU B 1 187 ? 11.516 -20.578 -38.156 1 98.19 187 GLU B N 1
ATOM 9774 C CA . GLU B 1 187 ? 12.852 -20.406 -37.594 1 98.19 187 GLU B CA 1
ATOM 9775 C C . GLU B 1 187 ? 13.07 -21.328 -36.375 1 98.19 187 GLU B C 1
ATOM 9777 O O . GLU B 1 187 ? 12.148 -21.562 -35.594 1 98.19 187 GLU B O 1
ATOM 9782 N N . LEU B 1 188 ? 14.289 -21.922 -36.312 1 97.69 188 LEU B N 1
ATOM 9783 C CA . LEU B 1 188 ? 14.781 -22.609 -35.125 1 97.69 188 LEU B CA 1
ATOM 9784 C C . LEU B 1 188 ? 15.883 -21.797 -34.438 1 97.69 188 LEU B C 1
ATOM 9786 O O . LEU B 1 188 ? 16.766 -21.266 -35.125 1 97.69 188 LEU B O 1
ATOM 9790 N N . SER B 1 189 ? 15.727 -21.656 -33.156 1 94.44 189 SER B N 1
ATOM 9791 C CA . SER B 1 189 ? 16.734 -20.922 -32.438 1 94.44 189 SER B CA 1
ATOM 9792 C C . SER B 1 189 ? 16.906 -21.469 -31.016 1 94.44 189 SER B C 1
ATOM 9794 O O . SER B 1 189 ? 16.078 -22.25 -30.547 1 94.44 189 SER B O 1
ATOM 9796 N N . VAL B 1 190 ? 18.016 -21.281 -30.359 1 90.44 190 VAL B N 1
ATOM 9797 C CA . VAL B 1 190 ? 18.266 -21.516 -28.953 1 90.44 190 VAL B CA 1
ATOM 9798 C C . VAL B 1 190 ? 18.625 -20.188 -28.266 1 90.44 190 VAL B C 1
ATOM 9800 O O . VAL B 1 190 ? 19.5 -19.453 -28.734 1 90.44 190 VAL B O 1
ATOM 9803 N N . PRO B 1 191 ? 17.859 -19.859 -27.188 1 81.12 191 PRO B N 1
ATOM 9804 C CA . PRO B 1 191 ? 18.266 -18.641 -26.484 1 81.12 191 PRO B CA 1
ATOM 9805 C C . PRO B 1 191 ? 19.562 -18.797 -25.703 1 81.12 191 PRO B C 1
ATOM 9807 O O . PRO B 1 191 ? 19.594 -18.625 -24.484 1 81.12 191 PRO B O 1
ATOM 9810 N N . ALA B 1 192 ? 20.641 -19.094 -26.234 1 62.47 192 ALA B N 1
ATOM 9811 C CA . ALA B 1 192 ? 21.922 -19.516 -25.688 1 62.47 192 ALA B CA 1
ATOM 9812 C C . ALA B 1 192 ? 22.578 -18.391 -24.906 1 62.47 192 ALA B C 1
ATOM 9814 O O . ALA B 1 192 ? 23.328 -18.641 -23.953 1 62.47 192 ALA B O 1
ATOM 9815 N N . ARG B 1 193 ? 22.25 -17.219 -25.234 1 60.06 193 ARG B N 1
ATOM 9816 C CA . ARG B 1 193 ? 23.016 -16.109 -24.688 1 60.06 193 ARG B CA 1
ATOM 9817 C C . ARG B 1 193 ? 22.75 -15.945 -23.203 1 60.06 193 ARG B C 1
ATOM 9819 O O . ARG B 1 193 ? 23.531 -15.289 -22.5 1 60.06 193 ARG B O 1
ATOM 9826 N N . ARG B 1 194 ? 21.828 -16.781 -22.75 1 71.62 194 ARG B N 1
ATOM 9827 C CA . ARG B 1 194 ? 21.547 -16.656 -21.312 1 71.62 194 ARG B CA 1
ATOM 9828 C C . ARG B 1 194 ? 22.125 -17.812 -20.531 1 71.62 194 ARG B C 1
ATOM 9830 O O . ARG B 1 194 ? 22.031 -17.859 -19.297 1 71.62 194 ARG B O 1
ATOM 9837 N N . TYR B 1 195 ? 22.688 -18.703 -21.297 1 75.38 195 TYR B N 1
ATOM 9838 C CA . TYR B 1 195 ? 23.188 -19.953 -20.703 1 75.38 195 TYR B CA 1
ATOM 9839 C C . TYR B 1 195 ? 24.688 -20.109 -20.922 1 75.38 195 TYR B C 1
ATOM 9841 O O . TYR B 1 195 ? 25.141 -20.188 -22.062 1 75.38 195 TYR B O 1
ATOM 9849 N N . ALA B 1 196 ? 25.391 -20.109 -19.891 1 70.38 196 ALA B N 1
ATOM 9850 C CA . ALA B 1 196 ? 26.844 -20.141 -19.922 1 70.38 196 ALA B CA 1
ATOM 9851 C C . ALA B 1 196 ? 27.359 -21.422 -20.562 1 70.38 196 ALA B C 1
ATOM 9853 O O . ALA B 1 196 ? 26.812 -22.5 -20.312 1 70.38 196 ALA B O 1
ATOM 9854 N N . GLU B 1 197 ? 28.359 -21.344 -21.422 1 77.5 197 GLU B N 1
ATOM 9855 C CA . GLU B 1 197 ? 29.156 -22.438 -21.938 1 77.5 197 GLU B CA 1
ATOM 9856 C C . GLU B 1 197 ? 28.328 -23.375 -22.812 1 77.5 197 GLU B C 1
ATOM 9858 O O . GLU B 1 197 ? 28.438 -24.594 -22.719 1 77.5 197 GLU B O 1
ATOM 9863 N N . MET B 1 198 ? 27.344 -22.875 -23.469 1 87.31 198 MET B N 1
ATOM 9864 C CA . MET B 1 198 ? 26.594 -23.656 -24.453 1 87.31 198 MET B CA 1
ATOM 9865 C C . MET B 1 198 ? 27.031 -23.297 -25.875 1 87.31 198 MET B C 1
ATOM 9867 O O . MET B 1 198 ? 27.172 -22.125 -26.219 1 87.31 198 MET B O 1
ATOM 9871 N N . ASP B 1 199 ? 27.375 -24.266 -26.625 1 91.25 199 ASP B N 1
ATOM 9872 C CA . ASP B 1 199 ? 27.719 -24.094 -28.031 1 91.25 199 ASP B CA 1
ATOM 9873 C C . ASP B 1 199 ? 26.594 -24.594 -28.938 1 91.25 199 ASP B C 1
ATOM 9875 O O . ASP B 1 199 ? 26.016 -25.656 -28.672 1 91.25 199 ASP B O 1
ATOM 9879 N N . VAL B 1 200 ? 26.234 -23.781 -29.922 1 94.62 200 VAL B N 1
ATOM 9880 C CA . VAL B 1 200 ? 25.172 -24.156 -30.859 1 94.62 200 VAL B CA 1
ATOM 9881 C C . VAL B 1 200 ? 25.641 -23.938 -32.281 1 94.62 200 VAL B C 1
ATOM 9883 O O . VAL B 1 200 ? 26.297 -22.922 -32.594 1 94.62 200 VAL B O 1
ATOM 9886 N N . SER B 1 201 ? 25.422 -24.859 -33.156 1 95.81 201 SER B N 1
ATOM 9887 C CA . SER B 1 201 ? 25.703 -24.719 -34.594 1 95.81 201 SER B CA 1
ATOM 9888 C C . SER B 1 201 ? 24.453 -24.984 -35.438 1 95.81 201 SER B C 1
ATOM 9890 O O . SER B 1 201 ? 23.734 -25.969 -35.188 1 95.81 201 SER B O 1
ATOM 9892 N N . TYR B 1 202 ? 24.172 -24.141 -36.344 1 97.69 202 TYR B N 1
ATOM 9893 C CA . TYR B 1 202 ? 23 -24.219 -37.188 1 97.69 202 TYR B CA 1
ATOM 9894 C C . TYR B 1 202 ? 23.344 -24.75 -38.594 1 97.69 202 TYR B C 1
ATOM 9896 O O . TYR B 1 202 ? 24.391 -24.406 -39.125 1 97.69 202 TYR B O 1
ATOM 9904 N N . HIS B 1 203 ? 22.422 -25.609 -39.188 1 97.81 203 HIS B N 1
ATOM 9905 C CA . HIS B 1 203 ? 22.719 -26.281 -40.438 1 97.81 203 HIS B CA 1
ATOM 9906 C C . HIS B 1 203 ? 21.484 -26.391 -41.312 1 97.81 203 HIS B C 1
ATOM 9908 O O . HIS B 1 203 ? 20.359 -26.453 -40.812 1 97.81 203 HIS B O 1
ATOM 9914 N N . ALA B 1 204 ? 21.719 -26.406 -42.594 1 97.69 204 ALA B N 1
ATOM 9915 C CA . ALA B 1 204 ? 20.75 -26.766 -43.625 1 97.69 204 ALA B CA 1
ATOM 9916 C C . ALA B 1 204 ? 21.094 -28.094 -44.281 1 97.69 204 ALA B C 1
ATOM 9918 O O . ALA B 1 204 ? 22.234 -28.281 -44.75 1 97.69 204 ALA B O 1
ATOM 9919 N N . ARG B 1 205 ? 20.219 -29 -44.281 1 96.75 205 ARG B N 1
ATOM 9920 C CA . ARG B 1 205 ? 20.469 -30.297 -44.906 1 96.75 205 ARG B CA 1
ATOM 9921 C C . ARG B 1 205 ? 20.094 -30.281 -46.375 1 96.75 205 ARG B C 1
ATOM 9923 O O . ARG B 1 205 ? 20.828 -30.797 -47.219 1 96.75 205 ARG B O 1
ATOM 9930 N N . ASP B 1 206 ? 18.922 -29.844 -46.656 1 95.31 206 ASP B N 1
ATOM 9931 C CA . ASP B 1 206 ? 18.406 -29.625 -48 1 95.31 206 ASP B CA 1
ATOM 9932 C C . ASP B 1 206 ? 17.359 -28.516 -48.031 1 95.31 206 ASP B C 1
ATOM 9934 O O . ASP B 1 206 ? 17.375 -27.625 -47.188 1 95.31 206 ASP B O 1
ATOM 9938 N N . GLU B 1 207 ? 16.469 -28.562 -49 1 96.19 207 GLU B N 1
ATOM 9939 C CA . GLU B 1 207 ? 15.531 -27.453 -49.156 1 96.19 207 GLU B CA 1
ATOM 9940 C C . GLU B 1 207 ? 14.328 -27.625 -48.219 1 96.19 207 GLU B C 1
ATOM 9942 O O . GLU B 1 207 ? 13.445 -26.766 -48.188 1 96.19 207 GLU B O 1
ATOM 9947 N N . SER B 1 208 ? 14.25 -28.703 -47.469 1 96.06 208 SER B N 1
ATOM 9948 C CA . SER B 1 208 ? 13.078 -28.953 -46.625 1 96.06 208 SER B CA 1
ATOM 9949 C C . SER B 1 208 ? 13.484 -29.312 -45.219 1 96.06 208 SER B C 1
ATOM 9951 O O . SER B 1 208 ? 12.641 -29.406 -44.312 1 96.06 208 SER B O 1
ATOM 9953 N N . ILE B 1 209 ? 14.836 -29.531 -44.969 1 97.5 209 ILE B N 1
ATOM 9954 C CA . ILE B 1 209 ? 15.297 -29.969 -43.656 1 97.5 209 ILE B CA 1
ATOM 9955 C C . ILE B 1 209 ? 16.375 -29.016 -43.156 1 97.5 209 ILE B C 1
ATOM 9957 O O . ILE B 1 209 ? 17.359 -28.75 -43.844 1 97.5 209 ILE B O 1
ATOM 9961 N N . PHE B 1 210 ? 16.25 -28.484 -42 1 98.19 210 PHE B N 1
ATOM 9962 C CA . PHE B 1 210 ? 17.234 -27.688 -41.312 1 98.19 210 PHE B CA 1
ATOM 9963 C C . PHE B 1 210 ? 17.281 -28.062 -39.812 1 98.19 210 PHE B C 1
ATOM 9965 O O . PHE B 1 210 ? 16.328 -28.641 -39.281 1 98.19 210 PHE B O 1
ATOM 9972 N N . TYR B 1 211 ? 18.406 -27.891 -39.156 1 98.25 211 TYR B N 1
ATOM 9973 C CA . TYR B 1 211 ? 18.594 -28.359 -37.781 1 98.25 211 TYR B CA 1
ATOM 9974 C C . TYR B 1 211 ? 19.719 -27.578 -37.125 1 98.25 211 TYR B C 1
ATOM 9976 O O . TYR B 1 211 ? 20.406 -26.781 -37.75 1 98.25 211 TYR B O 1
ATOM 9984 N N . TYR B 1 212 ? 19.844 -27.688 -35.812 1 97.75 212 TYR B N 1
ATOM 9985 C CA . TYR B 1 212 ? 21.016 -27.219 -35.094 1 97.75 212 TYR B CA 1
ATOM 9986 C C . TYR B 1 212 ? 21.5 -28.281 -34.094 1 97.75 212 TYR B C 1
ATOM 9988 O O . TYR B 1 212 ? 20.766 -29.203 -33.781 1 97.75 212 TYR B O 1
ATOM 9996 N N . THR B 1 213 ? 22.734 -28.25 -33.75 1 96.75 213 THR B N 1
ATOM 9997 C CA . THR B 1 213 ? 23.344 -29.047 -32.688 1 96.75 213 THR B CA 1
ATOM 9998 C C . THR B 1 213 ? 23.781 -28.172 -31.531 1 96.75 213 THR B C 1
ATOM 10000 O O . THR B 1 213 ? 24.328 -27.094 -31.734 1 96.75 213 THR B O 1
ATOM 10003 N N . GLY B 1 214 ? 23.391 -28.562 -30.406 1 95 214 GLY B N 1
ATOM 10004 C CA . GLY B 1 214 ? 23.828 -27.891 -29.203 1 95 214 GLY B CA 1
ATOM 10005 C C . GLY B 1 214 ? 24.672 -28.781 -28.297 1 95 214 GLY B C 1
ATOM 10006 O O . GLY B 1 214 ? 24.562 -30 -28.359 1 95 214 GLY B O 1
ATOM 10007 N N . SER B 1 215 ? 25.578 -28.156 -27.5 1 94.25 215 SER B N 1
ATOM 10008 C CA . SER B 1 215 ? 26.406 -28.922 -26.562 1 94.25 215 SER B CA 1
ATOM 10009 C C . SER B 1 215 ? 26.781 -28.078 -25.344 1 94.25 215 SER B C 1
ATOM 10011 O O . SER B 1 215 ? 26.891 -26.844 -25.453 1 94.25 215 SER B O 1
ATOM 10013 N N . PHE B 1 216 ? 26.891 -28.672 -24.203 1 91.62 216 PHE B N 1
ATOM 10014 C CA . PHE B 1 216 ? 27.328 -28.031 -22.969 1 91.62 216 PHE B CA 1
ATOM 10015 C C . PHE B 1 216 ? 27.844 -29.062 -21.969 1 91.62 216 PHE B C 1
ATOM 10017 O O . PHE B 1 216 ? 27.609 -30.266 -22.141 1 91.62 216 PHE B O 1
ATOM 10024 N N . TYR B 1 217 ? 28.609 -28.609 -20.938 1 90.75 217 TYR B N 1
ATOM 10025 C CA . TYR B 1 217 ? 29.109 -29.484 -19.906 1 90.75 217 TYR B CA 1
ATOM 10026 C C . TYR B 1 217 ? 28.188 -29.484 -18.688 1 90.75 217 TYR B C 1
ATOM 10028 O O . TYR B 1 217 ? 27.766 -28.438 -18.219 1 90.75 217 TYR B O 1
ATOM 10036 N N . PRO B 1 218 ? 27.766 -30.703 -18.234 1 89.38 218 PRO B N 1
ATOM 10037 C CA . PRO B 1 218 ? 27.156 -30.719 -16.906 1 89.38 218 PRO B CA 1
ATOM 10038 C C . PRO B 1 218 ? 28.031 -30.062 -15.828 1 89.38 218 PRO B C 1
ATOM 10040 O O . PRO B 1 218 ? 29.25 -30.031 -15.969 1 89.38 218 PRO B O 1
ATOM 10043 N N . ASP B 1 219 ? 27.391 -29.625 -14.844 1 84 219 ASP B N 1
ATOM 10044 C CA . ASP B 1 219 ? 28.125 -29.047 -13.727 1 84 219 ASP B CA 1
ATOM 10045 C C . ASP B 1 219 ? 29.062 -30.078 -13.102 1 84 219 ASP B C 1
ATOM 10047 O O . ASP B 1 219 ? 28.719 -31.25 -12.961 1 84 219 ASP B O 1
ATOM 10051 N N . GLY B 1 220 ? 30.266 -29.672 -12.75 1 83.5 220 GLY B N 1
ATOM 10052 C CA . GLY B 1 220 ? 31.234 -30.5 -12.055 1 83.5 220 GLY B CA 1
ATOM 10053 C C . GLY B 1 220 ? 31.938 -31.484 -12.969 1 83.5 220 GLY B C 1
ATOM 10054 O O . GLY B 1 220 ? 32.781 -32.25 -12.516 1 83.5 220 GLY B O 1
ATOM 10055 N N . GLU B 1 221 ? 31.625 -31.422 -14.234 1 88.81 221 GLU B N 1
ATOM 10056 C CA . GLU B 1 221 ? 32.219 -32.375 -15.18 1 88.81 221 GLU B CA 1
ATOM 10057 C C . GLU B 1 221 ? 33.719 -32.156 -15.328 1 88.81 221 GLU B C 1
ATOM 10059 O O . GLU B 1 221 ? 34.188 -31.016 -15.203 1 88.81 221 GLU B O 1
ATOM 10064 N N . ASP B 1 222 ? 34.469 -33.25 -15.453 1 91.06 222 ASP B N 1
ATOM 10065 C CA . ASP B 1 222 ? 35.875 -33.188 -15.836 1 91.06 222 ASP B CA 1
ATOM 10066 C C . ASP B 1 222 ? 36.031 -32.938 -17.328 1 91.06 222 ASP B C 1
ATOM 10068 O O . ASP B 1 222 ? 36.031 -33.875 -18.141 1 91.06 222 ASP B O 1
ATOM 10072 N N . LYS B 1 223 ? 36.281 -31.75 -17.688 1 91.38 223 LYS B N 1
ATOM 10073 C CA . LYS B 1 223 ? 36.281 -31.297 -19.078 1 91.38 223 LYS B CA 1
ATOM 10074 C C . LYS B 1 223 ? 37.438 -31.875 -19.859 1 91.38 223 LYS B C 1
ATOM 10076 O O . LYS B 1 223 ? 37.438 -31.922 -21.094 1 91.38 223 LYS B O 1
ATOM 10081 N N . GLU B 1 224 ? 38.531 -32.281 -19.219 1 92.12 224 GLU B N 1
ATOM 10082 C CA . GLU B 1 224 ? 39.719 -32.844 -19.859 1 92.12 224 GLU B CA 1
ATOM 10083 C C . GLU B 1 224 ? 39.469 -34.312 -20.234 1 92.12 224 GLU B C 1
ATOM 10085 O O . GLU B 1 224 ? 40.031 -34.812 -21.219 1 92.12 224 GLU B O 1
ATOM 10090 N N . ARG B 1 225 ? 38.594 -34.906 -19.5 1 91.81 225 ARG B N 1
ATOM 10091 C CA . ARG B 1 225 ? 38.438 -36.344 -19.656 1 91.81 225 ARG B CA 1
ATOM 10092 C C . ARG B 1 225 ? 37.156 -36.656 -20.438 1 91.81 225 ARG B C 1
ATOM 10094 O O . ARG B 1 225 ? 37.062 -37.719 -21.031 1 91.81 225 ARG B O 1
ATOM 10101 N N . SER B 1 226 ? 36.188 -35.844 -20.359 1 92.25 226 SER B N 1
ATOM 10102 C CA . SER B 1 226 ? 34.875 -36.125 -20.953 1 92.25 226 SER B CA 1
ATOM 10103 C C . SER B 1 226 ? 34.469 -35.031 -21.938 1 92.25 226 SER B C 1
ATOM 10105 O O . SER B 1 226 ? 34.656 -33.844 -21.672 1 92.25 226 SER B O 1
ATOM 10107 N N . PRO B 1 227 ? 33.969 -35.469 -23.109 1 92.19 227 PRO B N 1
ATOM 10108 C CA . PRO B 1 227 ? 33.375 -34.469 -24.031 1 92.19 227 PRO B CA 1
ATOM 10109 C C . PRO B 1 227 ? 32.094 -33.875 -23.5 1 92.19 227 PRO B C 1
ATOM 10111 O O . PRO B 1 227 ? 31.484 -34.406 -22.578 1 92.19 227 PRO B O 1
ATOM 10114 N N . PRO B 1 228 ? 31.703 -32.719 -23.984 1 93.94 228 PRO B N 1
ATOM 10115 C CA . PRO B 1 228 ? 30.422 -32.125 -23.562 1 93.94 228 PRO B CA 1
ATOM 10116 C C . PRO B 1 228 ? 29.219 -32.969 -24.016 1 93.94 228 PRO B C 1
ATOM 10118 O O . PRO B 1 228 ? 29.312 -33.688 -25 1 93.94 228 PRO B O 1
ATOM 10121 N N . PHE B 1 229 ? 28.141 -32.812 -23.266 1 94.5 229 PHE B N 1
ATOM 10122 C CA . PHE B 1 229 ? 26.844 -33.344 -23.688 1 94.5 229 PHE B CA 1
ATOM 10123 C C . PHE B 1 229 ? 26.375 -32.688 -24.969 1 94.5 229 PHE B C 1
ATOM 10125 O O . PHE B 1 229 ? 26.531 -31.469 -25.141 1 94.5 229 PHE B O 1
ATOM 10132 N N . SER B 1 230 ? 25.781 -33.5 -25.891 1 96 230 SER B N 1
ATOM 10133 C CA . SER B 1 230 ? 25.328 -32.938 -27.156 1 96 230 SER B CA 1
ATOM 10134 C C . SER B 1 230 ? 23.891 -33.344 -27.469 1 96 230 SER B C 1
ATOM 10136 O O . SER B 1 230 ? 23.453 -34.438 -27.062 1 96 230 SER B O 1
ATOM 10138 N N . PHE B 1 231 ? 23.172 -32.5 -28.188 1 97.12 231 PHE B N 1
ATOM 10139 C CA . PHE B 1 231 ? 21.812 -32.781 -28.656 1 97.12 231 PHE B CA 1
ATOM 10140 C C . PHE B 1 231 ? 21.578 -32.156 -30.031 1 97.12 231 PHE B C 1
ATOM 10142 O O . PHE B 1 231 ? 22.375 -31.328 -30.484 1 97.12 231 PHE B O 1
ATOM 10149 N N . LEU B 1 232 ? 20.578 -32.594 -30.719 1 98.12 232 LEU B N 1
ATOM 10150 C CA . LEU B 1 232 ? 20.219 -32.094 -32.031 1 98.12 232 LEU B CA 1
ATOM 10151 C C . LEU B 1 232 ? 18.719 -31.906 -32.156 1 98.12 232 LEU B C 1
ATOM 10153 O O . LEU B 1 232 ? 17.938 -32.75 -31.688 1 98.12 232 LEU B O 1
ATOM 10157 N N . VAL B 1 233 ? 18.266 -30.766 -32.688 1 98.31 233 VAL B N 1
ATOM 10158 C CA . VAL B 1 233 ? 16.859 -30.5 -33.031 1 98.31 233 VAL B CA 1
ATOM 10159 C C . VAL B 1 233 ? 16.719 -30.312 -34.531 1 98.31 233 VAL B C 1
ATOM 10161 O O . VAL B 1 233 ? 17.453 -29.516 -35.125 1 98.31 233 VAL B O 1
ATOM 10164 N N . MET B 1 234 ? 15.836 -31.016 -35.156 1 98.38 234 MET B N 1
ATOM 10165 C CA . MET B 1 234 ? 15.648 -30.984 -36.594 1 98.38 234 MET B CA 1
ATOM 10166 C C . MET B 1 234 ? 14.188 -30.75 -36.938 1 98.38 234 MET B C 1
ATOM 10168 O O . MET B 1 234 ? 13.289 -31.312 -36.312 1 98.38 234 MET B O 1
ATOM 10172 N N . THR B 1 235 ? 13.961 -29.859 -37.906 1 98.31 235 THR B N 1
ATOM 10173 C CA . THR B 1 235 ? 12.625 -29.641 -38.469 1 98.31 235 THR B CA 1
ATOM 10174 C C . THR B 1 235 ? 12.586 -29.969 -39.969 1 98.31 235 THR B C 1
ATOM 10176 O O . THR B 1 235 ? 13.508 -29.609 -40.688 1 98.31 235 THR B O 1
ATOM 10179 N N . LYS B 1 236 ? 11.594 -30.672 -40.375 1 97.88 236 LYS B N 1
ATOM 10180 C CA . LYS B 1 236 ? 11.312 -30.953 -41.781 1 97.88 236 LYS B CA 1
ATOM 10181 C C . LYS B 1 236 ? 9.984 -30.328 -42.219 1 97.88 236 LYS B C 1
ATOM 10183 O O . LYS B 1 236 ? 8.977 -30.484 -41.531 1 97.88 236 LYS B O 1
ATOM 10188 N N . ALA B 1 237 ? 9.992 -29.656 -43.344 1 97.19 237 ALA B N 1
ATOM 10189 C CA . ALA B 1 237 ? 8.766 -29.156 -43.938 1 97.19 237 ALA B CA 1
ATOM 10190 C C . ALA B 1 237 ? 8.234 -30.125 -45 1 97.19 237 ALA B C 1
ATOM 10192 O O . ALA B 1 237 ? 8.93 -30.453 -45.969 1 97.19 237 ALA B O 1
ATOM 10193 N N . ILE B 1 238 ? 7.074 -30.656 -44.75 1 96.06 238 ILE B N 1
ATOM 10194 C CA . ILE B 1 238 ? 6.398 -31.531 -45.719 1 96.06 238 ILE B CA 1
ATOM 10195 C C . ILE B 1 238 ? 5.355 -30.734 -46.5 1 96.06 238 ILE B C 1
ATOM 10197 O O . ILE B 1 238 ? 4.414 -30.188 -45.906 1 96.06 238 ILE B O 1
ATOM 10201 N N . GLY B 1 239 ? 5.453 -30.641 -47.781 1 93.69 239 GLY B N 1
ATOM 10202 C CA . GLY B 1 239 ? 4.547 -29.875 -48.625 1 93.69 239 GLY B CA 1
ATOM 10203 C C . GLY B 1 239 ? 5.074 -28.5 -48.969 1 93.69 239 GLY B C 1
ATOM 10204 O O . GLY B 1 239 ? 4.328 -27.641 -49.469 1 93.69 239 GLY B O 1
ATOM 10205 N N . ALA B 1 240 ? 6.301 -28.266 -48.656 1 95.19 240 ALA B N 1
ATOM 10206 C CA . ALA B 1 240 ? 6.945 -27 -48.969 1 95.19 240 ALA B CA 1
ATOM 10207 C C . ALA B 1 240 ? 8.461 -27.156 -49.062 1 95.19 240 ALA B C 1
ATOM 10209 O O . ALA B 1 240 ? 9.016 -28.125 -48.5 1 95.19 240 ALA B O 1
ATOM 10210 N N . THR B 1 241 ? 9.086 -26.359 -49.781 1 95.56 241 THR B N 1
ATOM 10211 C CA . THR B 1 241 ? 10.523 -26.156 -49.75 1 95.56 241 THR B CA 1
ATOM 10212 C C . THR B 1 241 ? 10.859 -24.688 -49.438 1 95.56 241 THR B C 1
ATOM 10214 O O . THR B 1 241 ? 9.953 -23.875 -49.219 1 95.56 241 THR B O 1
ATOM 10217 N N . GLY B 1 242 ? 12.109 -24.391 -49.219 1 96.19 242 GLY B N 1
ATOM 10218 C CA . GLY B 1 242 ? 12.453 -23.016 -48.938 1 96.19 242 GLY B CA 1
ATOM 10219 C C . GLY B 1 242 ? 13.938 -22.734 -48.969 1 96.19 242 GLY B C 1
ATOM 10220 O O . GLY B 1 242 ? 14.734 -23.656 -49.188 1 96.19 242 GLY B O 1
ATOM 10221 N N . ASP B 1 243 ? 14.312 -21.453 -48.906 1 96.75 243 ASP B N 1
ATOM 10222 C CA . ASP B 1 243 ? 15.688 -20.984 -48.75 1 96.75 243 ASP B CA 1
ATOM 10223 C C . ASP B 1 243 ? 16.094 -20.953 -47.281 1 96.75 243 ASP B C 1
ATOM 10225 O O . ASP B 1 243 ? 15.477 -20.25 -46.469 1 96.75 243 ASP B O 1
ATOM 10229 N N . ILE B 1 244 ? 17.047 -21.75 -46.969 1 97.81 244 ILE B N 1
ATOM 10230 C CA . ILE B 1 244 ? 17.469 -21.859 -45.562 1 97.81 244 ILE B CA 1
ATOM 10231 C C . ILE B 1 244 ? 18.719 -21.031 -45.344 1 97.81 244 ILE B C 1
ATOM 10233 O O . ILE B 1 244 ? 19.734 -21.203 -46.031 1 97.81 244 ILE B O 1
ATOM 10237 N N . GLU B 1 245 ? 18.625 -20.109 -44.406 1 97.12 245 GLU B N 1
ATOM 10238 C CA . GLU B 1 245 ? 19.734 -19.25 -44 1 97.12 245 GLU B CA 1
ATOM 10239 C C . GLU B 1 245 ? 20.156 -19.516 -42.562 1 97.12 245 GLU B C 1
ATOM 10241 O O . GLU B 1 245 ? 19.312 -19.484 -41.656 1 97.12 245 GLU B O 1
ATOM 10246 N N . CYS B 1 246 ? 21.406 -19.781 -42.438 1 96.62 246 CYS B N 1
ATOM 10247 C CA . CYS B 1 246 ? 21.969 -19.984 -41.094 1 96.62 246 CYS B CA 1
ATOM 10248 C C . CYS B 1 246 ? 22.656 -18.719 -40.594 1 96.62 246 CYS B C 1
ATOM 10250 O O . CYS B 1 246 ? 23.594 -18.219 -41.219 1 96.62 246 CYS B O 1
ATOM 10252 N N . ALA B 1 247 ? 22.062 -18.219 -39.594 1 93.38 247 ALA B N 1
ATOM 10253 C CA . ALA B 1 247 ? 22.688 -17.094 -38.875 1 93.38 247 ALA B CA 1
ATOM 10254 C C . ALA B 1 247 ? 23.328 -17.547 -37.562 1 93.38 247 ALA B C 1
ATOM 10256 O O . ALA B 1 247 ? 23.297 -18.734 -37.25 1 93.38 247 ALA B O 1
ATOM 10257 N N . SER B 1 248 ? 23.984 -16.625 -36.844 1 88.12 248 SER B N 1
ATOM 10258 C CA . SER B 1 248 ? 24.656 -16.938 -35.594 1 88.12 248 SER B CA 1
ATOM 10259 C C . SER B 1 248 ? 23.641 -17.234 -34.5 1 88.12 248 SER B C 1
ATOM 10261 O O . SER B 1 248 ? 23.969 -17.922 -33.531 1 88.12 248 SER B O 1
ATOM 10263 N N . ASP B 1 249 ? 22.406 -16.812 -34.719 1 89 249 ASP B N 1
ATOM 10264 C CA . ASP B 1 249 ? 21.469 -16.938 -33.625 1 89 249 ASP B CA 1
ATOM 10265 C C . ASP B 1 249 ? 20.266 -17.781 -34 1 89 249 ASP B C 1
ATOM 10267 O O . ASP B 1 249 ? 19.281 -17.844 -33.281 1 89 249 ASP B O 1
ATOM 10271 N N . GLY B 1 250 ? 20.328 -18.375 -35.156 1 95.12 250 GLY B N 1
ATOM 10272 C CA . GLY B 1 250 ? 19.219 -19.219 -35.594 1 95.12 250 GLY B CA 1
ATOM 10273 C C . GLY B 1 250 ? 19.312 -19.656 -37.031 1 95.12 250 GLY B C 1
ATOM 10274 O O . GLY B 1 250 ? 20.219 -19.234 -37.75 1 95.12 250 GLY B O 1
ATOM 10275 N N . VAL B 1 251 ? 18.547 -20.562 -37.375 1 97.94 251 VAL B N 1
ATOM 10276 C CA . VAL B 1 251 ? 18.391 -21 -38.75 1 97.94 251 VAL B CA 1
ATOM 10277 C C . VAL B 1 251 ? 16.953 -20.797 -39.188 1 97.94 251 VAL B C 1
ATOM 10279 O O . VAL B 1 251 ? 16.016 -21.141 -38.469 1 97.94 251 VAL B O 1
ATOM 10282 N N . ARG B 1 252 ? 16.781 -20.141 -40.344 1 97.25 252 ARG B N 1
ATOM 10283 C CA . ARG B 1 252 ? 15.461 -19.734 -40.844 1 97.25 252 ARG B CA 1
ATOM 10284 C C . ARG B 1 252 ? 15.219 -20.25 -42.25 1 97.25 252 ARG B C 1
ATOM 10286 O O . ARG B 1 252 ? 16.094 -20.125 -43.125 1 97.25 252 ARG B O 1
ATOM 10293 N N . MET B 1 253 ? 14.117 -20.812 -42.406 1 98 253 MET B N 1
ATOM 10294 C CA . MET B 1 253 ? 13.664 -21.219 -43.75 1 98 253 MET B CA 1
ATOM 10295 C C . MET B 1 253 ? 12.602 -20.25 -44.281 1 98 253 MET B C 1
ATOM 10297 O O . MET B 1 253 ? 11.531 -20.109 -43.688 1 98 253 MET B O 1
ATOM 10301 N N . ARG B 1 254 ? 12.875 -19.578 -45.25 1 97.81 254 ARG B N 1
ATOM 10302 C CA . ARG B 1 254 ? 11.859 -18.828 -46 1 97.81 254 ARG B CA 1
ATOM 10303 C C . ARG B 1 254 ? 11.102 -19.734 -46.969 1 97.81 254 ARG B C 1
ATOM 10305 O O . ARG B 1 254 ? 11.695 -20.266 -47.906 1 97.81 254 ARG B O 1
ATOM 10312 N N . LEU B 1 255 ? 9.852 -19.922 -46.75 1 96.75 255 LEU B N 1
ATOM 10313 C CA . LEU B 1 255 ? 9.078 -20.922 -47.5 1 96.75 255 LEU B CA 1
ATOM 10314 C C . LEU B 1 255 ? 8.891 -20.516 -48.938 1 96.75 255 LEU B C 1
ATOM 10316 O O . LEU B 1 255 ? 8.688 -19.328 -49.25 1 96.75 255 LEU B O 1
ATOM 10320 N N . ARG B 1 256 ? 9.117 -21.516 -49.781 1 92.19 256 ARG B N 1
ATOM 10321 C CA . ARG B 1 256 ? 8.812 -21.453 -51.219 1 92.19 256 ARG B CA 1
ATOM 10322 C C . ARG B 1 256 ? 7.992 -22.672 -51.656 1 92.19 256 ARG B C 1
ATOM 10324 O O . ARG B 1 256 ? 8.125 -23.75 -51.062 1 92.19 256 ARG B O 1
ATOM 10331 N N . ASP B 1 257 ? 7.105 -22.516 -52.594 1 89.75 257 ASP B N 1
ATOM 10332 C CA . ASP B 1 257 ? 6.348 -23.609 -53.188 1 89.75 257 ASP B CA 1
ATOM 10333 C C . ASP B 1 257 ? 5.406 -24.25 -52.188 1 89.75 257 ASP B C 1
ATOM 10335 O O . ASP B 1 257 ? 5.246 -25.469 -52.156 1 89.75 257 ASP B O 1
ATOM 10339 N N . ALA B 1 258 ? 5.062 -23.422 -51.156 1 93.38 258 ALA B N 1
ATOM 10340 C CA . ALA B 1 258 ? 4.156 -23.953 -50.156 1 93.38 258 ALA B CA 1
ATOM 10341 C C . ALA B 1 258 ? 2.734 -24.078 -50.688 1 93.38 258 ALA B C 1
ATOM 10343 O O . ALA B 1 258 ? 2.254 -23.188 -51.406 1 93.38 258 ALA B O 1
ATOM 10344 N N . GLY B 1 259 ? 2.109 -25.156 -50.5 1 92.88 259 GLY B N 1
ATOM 10345 C CA . GLY B 1 259 ? 0.706 -25.328 -50.844 1 92.88 259 GLY B CA 1
ATOM 10346 C C . GLY B 1 259 ? -0.237 -24.859 -49.75 1 92.88 259 GLY B C 1
ATOM 10347 O O . GLY B 1 259 ? 0.176 -24.156 -48.844 1 92.88 259 GLY B O 1
ATOM 10348 N N . GLU B 1 260 ? -1.473 -25.203 -49.906 1 95.38 260 GLU B N 1
ATOM 10349 C CA . GLU B 1 260 ? -2.51 -24.828 -48.938 1 95.38 260 GLU B CA 1
ATOM 10350 C C . GLU B 1 260 ? -2.383 -25.625 -47.656 1 95.38 260 GLU B C 1
ATOM 10352 O O . GLU B 1 260 ? -2.91 -25.234 -46.625 1 95.38 260 GLU B O 1
ATOM 10357 N N . ARG B 1 261 ? -1.748 -26.781 -47.812 1 96.38 261 ARG B N 1
ATOM 10358 C CA . ARG B 1 261 ? -1.518 -27.641 -46.656 1 96.38 261 ARG B CA 1
ATOM 10359 C C . ARG B 1 261 ? -0.043 -28 -46.531 1 96.38 261 ARG B C 1
ATOM 10361 O O . ARG B 1 261 ? 0.584 -28.422 -47.5 1 96.38 261 ARG B O 1
ATOM 10368 N N . LEU B 1 262 ? 0.52 -27.766 -45.469 1 95.56 262 LEU B N 1
ATOM 10369 C CA . LEU B 1 262 ? 1.864 -28.25 -45.188 1 95.56 262 LEU B CA 1
ATOM 10370 C C . LEU B 1 262 ? 1.983 -28.656 -43.719 1 95.56 262 LEU B C 1
ATOM 10372 O O . LEU B 1 262 ? 1.126 -28.328 -42.906 1 95.56 262 LEU B O 1
ATOM 10376 N N . THR B 1 263 ? 2.895 -29.531 -43.375 1 97.31 263 THR B N 1
ATOM 10377 C CA . THR B 1 263 ? 3.166 -30.016 -42.031 1 97.31 263 THR B CA 1
ATOM 10378 C C . THR B 1 263 ? 4.625 -29.766 -41.656 1 97.31 263 THR B C 1
ATOM 10380 O O . THR B 1 263 ? 5.531 -30.094 -42.438 1 97.31 263 THR B O 1
ATOM 10383 N N . LEU B 1 264 ? 4.844 -29.125 -40.562 1 98 264 LEU B N 1
ATOM 10384 C CA . LEU B 1 264 ? 6.168 -29.047 -39.969 1 98 264 LEU B CA 1
ATOM 10385 C C . LEU B 1 264 ? 6.363 -30.141 -38.938 1 98 264 LEU B C 1
ATOM 10387 O O . LEU B 1 264 ? 5.566 -30.266 -38 1 98 264 LEU B O 1
ATOM 10391 N N . LEU B 1 265 ? 7.348 -30.938 -39.156 1 97.75 265 LEU B N 1
ATOM 10392 C CA . LEU B 1 265 ? 7.715 -32 -38.25 1 97.75 265 LEU B CA 1
ATOM 10393 C C . LEU B 1 265 ? 9.055 -31.719 -37.562 1 97.75 265 LEU B C 1
ATOM 10395 O O . LEU B 1 265 ? 10.055 -31.516 -38.25 1 97.75 265 LEU B O 1
ATOM 10399 N N . THR B 1 266 ? 9.07 -31.641 -36.219 1 98.12 266 THR B N 1
ATOM 10400 C CA . THR B 1 266 ? 10.297 -31.359 -35.5 1 98.12 266 THR B CA 1
ATOM 10401 C C . THR B 1 266 ? 10.617 -32.5 -34.531 1 98.12 266 THR B C 1
ATOM 10403 O O . THR B 1 266 ? 9.727 -33.062 -33.906 1 98.12 266 THR B O 1
ATOM 10406 N N . THR B 1 267 ? 11.883 -32.906 -34.438 1 97.56 267 THR B N 1
ATOM 10407 C CA . THR B 1 267 ? 12.32 -33.969 -33.5 1 97.56 267 THR B CA 1
ATOM 10408 C C . THR B 1 267 ? 13.555 -33.5 -32.75 1 97.56 267 THR B C 1
ATOM 10410 O O . THR B 1 267 ? 14.188 -32.5 -33.094 1 97.56 267 THR B O 1
ATOM 10413 N N . VAL B 1 268 ? 13.82 -34.156 -31.641 1 97.5 268 VAL B N 1
ATOM 10414 C CA . VAL B 1 268 ? 15 -33.969 -30.812 1 97.5 268 VAL B CA 1
ATOM 10415 C C . VAL B 1 268 ? 15.742 -35.281 -30.641 1 97.5 268 VAL B C 1
ATOM 10417 O O . VAL B 1 268 ? 15.117 -36.312 -30.453 1 97.5 268 VAL B O 1
ATOM 10420 N N . VAL B 1 269 ? 17.062 -35.281 -30.828 1 97.62 269 VAL B N 1
ATOM 10421 C CA . VAL B 1 269 ? 17.922 -36.406 -30.547 1 97.62 269 VAL B CA 1
ATOM 10422 C C . VAL B 1 269 ? 19.031 -36 -29.578 1 97.62 269 VAL B C 1
ATOM 10424 O O . VAL B 1 269 ? 19.672 -34.969 -29.75 1 97.62 269 VAL B O 1
ATOM 10427 N N . THR B 1 270 ? 19.156 -36.75 -28.547 1 96 270 THR B N 1
ATOM 10428 C CA . THR B 1 270 ? 20.203 -36.469 -27.578 1 96 270 THR B CA 1
ATOM 10429 C C . THR B 1 270 ? 21.266 -37.562 -27.594 1 96 270 THR B C 1
ATOM 10431 O O . THR B 1 270 ? 21.047 -38.656 -28.141 1 96 270 THR B O 1
ATOM 10434 N N . GLU B 1 271 ? 22.406 -37.312 -27 1 92.12 271 GLU B N 1
ATOM 10435 C CA . GLU B 1 271 ? 23.5 -38.281 -26.969 1 92.12 271 GLU B CA 1
ATOM 10436 C C . GLU B 1 271 ? 23.125 -39.5 -26.125 1 92.12 271 GLU B C 1
ATOM 10438 O O . GLU B 1 271 ? 23.719 -40.562 -26.281 1 92.12 271 GLU B O 1
ATOM 10443 N N . ALA B 1 272 ? 22.188 -39.281 -25.219 1 86.88 272 ALA B N 1
ATOM 10444 C CA . ALA B 1 272 ? 21.703 -40.406 -24.422 1 86.88 272 ALA B CA 1
ATOM 10445 C C . ALA B 1 272 ? 20.969 -41.438 -25.297 1 86.88 272 ALA B C 1
ATOM 10447 O O . ALA B 1 272 ? 20.875 -42.625 -24.953 1 86.88 272 ALA B O 1
ATOM 10448 N N . GLN B 1 273 ? 20.562 -41 -26.422 1 88.69 273 GLN B N 1
ATOM 10449 C CA . GLN B 1 273 ? 19.734 -41.844 -27.297 1 88.69 273 GLN B CA 1
ATOM 10450 C C . GLN B 1 273 ? 20.578 -42.469 -28.422 1 88.69 273 GLN B C 1
ATOM 10452 O O . GLN B 1 273 ? 20.266 -43.531 -28.906 1 88.69 273 GLN B O 1
ATOM 10457 N N . ALA B 1 274 ? 21.531 -41.688 -28.859 1 92.44 274 ALA B N 1
ATOM 10458 C CA . ALA B 1 274 ? 22.281 -42.156 -30.031 1 92.44 274 ALA B CA 1
ATOM 10459 C C . ALA B 1 274 ? 23.688 -41.562 -30.062 1 92.44 274 ALA B C 1
ATOM 10461 O O . ALA B 1 274 ? 23.922 -40.469 -29.531 1 92.44 274 ALA B O 1
ATOM 10462 N N . THR B 1 275 ? 24.516 -42.312 -30.734 1 91.75 275 THR B N 1
ATOM 10463 C CA . THR B 1 275 ? 25.891 -41.812 -30.922 1 91.75 275 THR B CA 1
ATOM 10464 C C . THR B 1 275 ? 25.969 -40.875 -32.094 1 91.75 275 THR B C 1
ATOM 10466 O O . THR B 1 275 ? 26.609 -39.812 -32 1 91.75 275 THR B O 1
ATOM 10469 N N . ASP B 1 276 ? 25.344 -41.25 -33.156 1 96.06 276 ASP B N 1
ATOM 10470 C CA . ASP B 1 276 ? 25.25 -40.375 -34.312 1 96.06 276 ASP B CA 1
ATOM 10471 C C . ASP B 1 276 ? 23.922 -39.625 -34.344 1 96.06 276 ASP B C 1
ATOM 10473 O O . ASP B 1 276 ? 22.938 -40.125 -34.875 1 96.06 276 ASP B O 1
ATOM 10477 N N . LEU B 1 277 ? 23.984 -38.406 -33.812 1 97.75 277 LEU B N 1
ATOM 10478 C CA . LEU B 1 277 ? 22.781 -37.625 -33.625 1 97.75 277 LEU B CA 1
ATOM 10479 C C . LEU B 1 277 ? 22.141 -37.281 -34.969 1 97.75 277 LEU B C 1
ATOM 10481 O O . LEU B 1 277 ? 20.922 -37.375 -35.125 1 97.75 277 LEU B O 1
ATOM 10485 N N . LEU B 1 278 ? 22.906 -36.875 -35.969 1 97.62 278 LEU B N 1
ATOM 10486 C CA . LEU B 1 278 ? 22.391 -36.469 -37.25 1 97.62 278 LEU B CA 1
ATOM 10487 C C . LEU B 1 278 ? 21.719 -37.625 -38 1 97.62 278 LEU B C 1
ATOM 10489 O O . LEU B 1 278 ? 20.594 -37.5 -38.5 1 97.62 278 LEU B O 1
ATOM 10493 N N . GLN B 1 279 ? 22.453 -38.719 -38.094 1 97.44 279 GLN B N 1
ATOM 10494 C CA . GLN B 1 279 ? 21.891 -39.844 -38.781 1 97.44 279 GLN B CA 1
ATOM 10495 C C . GLN B 1 279 ? 20.609 -40.344 -38.094 1 97.44 279 GLN B C 1
ATOM 10497 O O . GLN B 1 279 ? 19.641 -40.688 -38.781 1 97.44 279 GLN B O 1
ATOM 10502 N N . THR B 1 280 ? 20.656 -40.375 -36.812 1 97.44 280 THR B N 1
ATOM 10503 C CA . THR B 1 280 ? 19.469 -40.781 -36.062 1 97.44 280 THR B CA 1
ATOM 10504 C C . THR B 1 280 ? 18.297 -39.875 -36.344 1 97.44 280 THR B C 1
ATOM 10506 O O . THR B 1 280 ? 17.172 -40.312 -36.531 1 97.44 280 THR B O 1
ATOM 10509 N N . ALA B 1 281 ? 18.516 -38.562 -36.344 1 97.94 281 ALA B N 1
ATOM 10510 C CA . ALA B 1 281 ? 17.469 -37.594 -36.625 1 97.94 281 ALA B CA 1
ATOM 10511 C C . ALA B 1 281 ? 16.906 -37.781 -38.031 1 97.94 281 ALA B C 1
ATOM 10513 O O . ALA B 1 281 ? 15.695 -37.719 -38.25 1 97.94 281 ALA B O 1
ATOM 10514 N N . LEU B 1 282 ? 17.766 -38.031 -39 1 97.19 282 LEU B N 1
ATOM 10515 C CA . LEU B 1 282 ? 17.359 -38.219 -40.406 1 97.19 282 LEU B CA 1
ATOM 10516 C C . LEU B 1 282 ? 16.531 -39.5 -40.531 1 97.19 282 LEU B C 1
ATOM 10518 O O . LEU B 1 282 ? 15.508 -39.5 -41.25 1 97.19 282 LEU B O 1
ATOM 10522 N N . ASP B 1 283 ? 16.969 -40.5 -39.844 1 96.25 283 ASP B N 1
ATOM 10523 C CA . ASP B 1 283 ? 16.219 -41.75 -39.875 1 96.25 283 ASP B CA 1
ATOM 10524 C C . ASP B 1 283 ? 14.844 -41.562 -39.25 1 96.25 283 ASP B C 1
ATOM 10526 O O . ASP B 1 283 ? 13.852 -42.062 -39.781 1 96.25 283 ASP B O 1
ATOM 10530 N N . ARG B 1 284 ? 14.812 -40.875 -38.125 1 95.31 284 ARG B N 1
ATOM 10531 C CA . ARG B 1 284 ? 13.539 -40.562 -37.469 1 95.31 284 ARG B CA 1
ATOM 10532 C C . ARG B 1 284 ? 12.602 -39.812 -38.406 1 95.31 284 ARG B C 1
ATOM 10534 O O . ARG B 1 284 ? 11.406 -40.125 -38.5 1 95.31 284 ARG B O 1
ATOM 10541 N N . MET B 1 285 ? 13.125 -38.844 -39.125 1 95.5 285 MET B N 1
ATOM 10542 C CA . MET B 1 285 ? 12.312 -38.031 -40.031 1 95.5 285 MET B CA 1
ATOM 10543 C C . MET B 1 285 ? 11.781 -38.875 -41.188 1 95.5 285 MET B C 1
ATOM 10545 O O . MET B 1 285 ? 10.617 -38.719 -41.594 1 95.5 285 MET B O 1
ATOM 10549 N N . ALA B 1 286 ? 12.594 -39.719 -41.688 1 93.94 286 ALA B N 1
ATOM 10550 C CA . ALA B 1 286 ? 12.188 -40.562 -42.812 1 93.94 286 ALA B CA 1
ATOM 10551 C C . ALA B 1 286 ? 11.062 -41.5 -42.438 1 93.94 286 ALA B C 1
ATOM 10553 O O . ALA B 1 286 ? 10.117 -41.719 -43.188 1 93.94 286 ALA B O 1
ATOM 10554 N N . GLU B 1 287 ? 11.188 -41.938 -41.281 1 93.12 287 GLU B N 1
ATOM 10555 C CA . GLU B 1 287 ? 10.172 -42.875 -40.781 1 93.12 287 GLU B CA 1
ATOM 10556 C C . GLU B 1 287 ? 8.891 -42.125 -40.406 1 93.12 287 GLU B C 1
ATOM 10558 O O . GLU B 1 287 ? 7.789 -42.625 -40.656 1 93.12 287 GLU B O 1
ATOM 10563 N N . ALA B 1 288 ? 9 -41.031 -39.844 1 92.81 288 ALA B N 1
ATOM 10564 C CA . ALA B 1 288 ? 7.883 -40.312 -39.25 1 92.81 288 ALA B CA 1
ATOM 10565 C C . ALA B 1 288 ? 6.934 -39.781 -40.344 1 92.81 288 ALA B C 1
ATOM 10567 O O . ALA B 1 288 ? 5.723 -39.719 -40.125 1 92.81 288 ALA B O 1
ATOM 10568 N N . VAL B 1 289 ? 7.395 -39.5 -41.5 1 92.75 289 VAL B N 1
ATOM 10569 C CA . VAL B 1 289 ? 6.598 -38.906 -42.594 1 92.75 289 VAL B CA 1
ATOM 10570 C C . VAL B 1 289 ? 5.438 -39.844 -42.938 1 92.75 289 VAL B C 1
ATOM 10572 O O . VAL B 1 289 ? 4.309 -39.375 -43.125 1 92.75 289 VAL B O 1
ATOM 10575 N N . SER B 1 290 ? 5.73 -41.094 -42.906 1 92.81 290 SER B N 1
ATOM 10576 C CA . SER B 1 290 ? 4.695 -42.062 -43.281 1 92.81 290 SER B CA 1
ATOM 10577 C C . SER B 1 290 ? 3.785 -42.375 -42.094 1 92.81 290 SER B C 1
ATOM 10579 O O . SER B 1 290 ? 2.76 -43.062 -42.281 1 92.81 290 SER B O 1
ATOM 10581 N N . ARG B 1 291 ? 4.086 -41.844 -40.969 1 95.19 291 ARG B N 1
ATOM 10582 C CA . ARG B 1 291 ? 3.365 -42.219 -39.781 1 95.19 291 ARG B CA 1
ATOM 10583 C C . ARG B 1 291 ? 2.607 -41.031 -39.188 1 95.19 291 ARG B C 1
ATOM 10585 O O . ARG B 1 291 ? 2.066 -41.125 -38.062 1 95.19 291 ARG B O 1
ATOM 10592 N N . ILE B 1 292 ? 2.527 -39.969 -39.844 1 96.06 292 ILE B N 1
ATOM 10593 C CA . ILE B 1 292 ? 1.949 -38.75 -39.312 1 96.06 292 ILE B CA 1
ATOM 10594 C C . ILE B 1 292 ? 0.501 -39 -38.906 1 96.06 292 ILE B C 1
ATOM 10596 O O . ILE B 1 292 ? 0.098 -38.6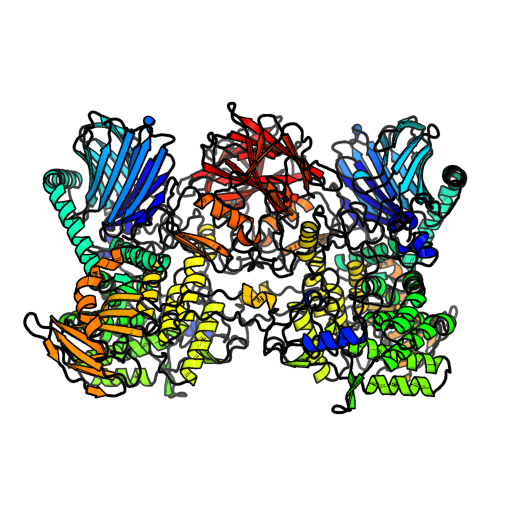56 -37.781 1 96.06 292 ILE B O 1
ATOM 10600 N N . GLU B 1 293 ? -0.28 -39.594 -39.75 1 96.12 293 GLU B N 1
ATOM 10601 C CA . GLU B 1 293 ? -1.686 -39.844 -39.438 1 96.12 293 GLU B CA 1
ATOM 10602 C C . GLU B 1 293 ? -1.834 -40.812 -38.25 1 96.12 293 GLU B C 1
ATOM 10604 O O . GLU B 1 293 ? -2.732 -40.625 -37.406 1 96.12 293 GLU B O 1
ATOM 10609 N N . ALA B 1 294 ? -0.953 -41.75 -38.219 1 96.44 294 ALA B N 1
ATOM 10610 C CA . ALA B 1 294 ? -0.959 -42.656 -37.062 1 96.44 294 ALA B CA 1
ATOM 10611 C C . ALA B 1 294 ? -0.591 -41.938 -35.781 1 96.44 294 ALA B C 1
ATOM 10613 O O . ALA B 1 294 ? -1.162 -42.188 -34.719 1 96.44 294 ALA B O 1
ATOM 10614 N N . MET B 1 295 ? 0.369 -41.062 -35.875 1 96.62 295 MET B N 1
ATOM 10615 C CA . MET B 1 295 ? 0.771 -40.281 -34.719 1 96.62 295 MET B CA 1
ATOM 10616 C C . MET B 1 295 ? -0.383 -39.406 -34.219 1 96.62 295 MET B C 1
ATOM 10618 O O . MET B 1 295 ? -0.615 -39.312 -33 1 96.62 295 MET B O 1
ATOM 10622 N N . LYS B 1 296 ? -1.089 -38.812 -35.094 1 97.31 296 LYS B N 1
ATOM 10623 C CA . LYS B 1 296 ? -2.242 -38 -34.75 1 97.31 296 LYS B CA 1
ATOM 10624 C C . LYS B 1 296 ? -3.334 -38.844 -34.094 1 97.31 296 LYS B C 1
ATOM 10626 O O . LYS B 1 296 ? -3.939 -38.438 -33.094 1 97.31 296 LYS B O 1
ATOM 10631 N N . ALA B 1 297 ? -3.535 -40 -34.688 1 97.25 297 ALA B N 1
ATOM 10632 C CA . ALA B 1 297 ? -4.551 -40.906 -34.156 1 97.25 297 ALA B CA 1
ATOM 10633 C C . ALA B 1 297 ? -4.191 -41.375 -32.75 1 97.25 297 ALA B C 1
ATOM 10635 O O . ALA B 1 297 ? -5.051 -41.438 -31.875 1 97.25 297 ALA B O 1
ATOM 10636 N N . ASN B 1 298 ? -2.945 -41.75 -32.594 1 97.25 298 ASN B N 1
ATOM 10637 C CA . ASN B 1 298 ? -2.486 -42.188 -31.281 1 97.25 298 ASN B CA 1
ATOM 10638 C C . ASN B 1 298 ? -2.604 -41.062 -30.266 1 97.25 298 ASN B C 1
ATOM 10640 O O . ASN B 1 298 ? -2.941 -41.312 -29.109 1 97.25 298 ASN B O 1
ATOM 10644 N N . HIS B 1 299 ? -2.256 -39.906 -30.688 1 97.56 299 HIS B N 1
ATOM 10645 C CA . HIS B 1 299 ? -2.387 -38.75 -29.844 1 97.56 299 HIS B CA 1
ATOM 10646 C C . HIS B 1 299 ? -3.828 -38.531 -29.391 1 97.56 299 HIS B C 1
ATOM 10648 O O . HIS B 1 299 ? -4.09 -38.375 -28.188 1 97.56 299 HIS B O 1
ATOM 10654 N N . ARG B 1 300 ? -4.75 -38.531 -30.266 1 97.25 300 ARG B N 1
ATOM 10655 C CA . ARG B 1 300 ? -6.164 -38.375 -29.938 1 97.25 300 ARG B CA 1
ATOM 10656 C C . ARG B 1 300 ? -6.648 -39.5 -29.031 1 97.25 300 ARG B C 1
ATOM 10658 O O . ARG B 1 300 ? -7.406 -39.25 -28.094 1 97.25 300 ARG B O 1
ATOM 10665 N N . ALA B 1 301 ? -6.188 -40.656 -29.312 1 97.25 301 ALA B N 1
ATOM 10666 C CA . ALA B 1 301 ? -6.59 -41.812 -28.5 1 97.25 301 ALA B CA 1
ATOM 10667 C C . ALA B 1 301 ? -6.098 -41.688 -27.062 1 97.25 301 ALA B C 1
ATOM 10669 O O . ALA B 1 301 ? -6.828 -42 -26.125 1 97.25 301 ALA B O 1
ATOM 10670 N N . TYR B 1 302 ? -4.914 -41.281 -26.969 1 96.62 302 TYR B N 1
ATOM 10671 C CA . TYR B 1 302 ? -4.355 -41.125 -25.625 1 96.62 302 TYR B CA 1
ATOM 10672 C C . TYR B 1 302 ? -5.172 -40.125 -24.812 1 96.62 302 TYR B C 1
ATOM 10674 O O . TYR B 1 302 ? -5.566 -40.438 -23.672 1 96.62 302 TYR B O 1
ATOM 10682 N N . TRP B 1 303 ? -5.398 -39 -25.312 1 97.19 303 TRP B N 1
ATOM 10683 C CA . TRP B 1 303 ? -6.055 -37.938 -24.531 1 97.19 303 TRP B CA 1
ATOM 10684 C C . TRP B 1 303 ? -7.535 -38.25 -24.328 1 97.19 303 TRP B C 1
ATOM 10686 O O . TRP B 1 303 ? -8.117 -37.906 -23.312 1 97.19 303 TRP B O 1
ATOM 10696 N N . SER B 1 304 ? -8.094 -38.938 -25.328 1 96.25 304 SER B N 1
ATOM 10697 C CA . SER B 1 304 ? -9.453 -39.438 -25.109 1 96.25 304 SER B CA 1
ATOM 10698 C C . SER B 1 304 ? -9.508 -40.375 -23.922 1 96.25 304 SER B C 1
ATOM 10700 O O . SER B 1 304 ? -10.406 -40.281 -23.078 1 96.25 304 SER B O 1
ATOM 10702 N N . ARG B 1 305 ? -8.602 -41.281 -23.859 1 95.75 305 ARG B N 1
ATOM 10703 C CA . ARG B 1 305 ? -8.523 -42.219 -22.75 1 95.75 305 ARG B CA 1
ATOM 10704 C C . ARG B 1 305 ? -8.234 -41.469 -21.438 1 95.75 305 ARG B C 1
ATOM 10706 O O . ARG B 1 305 ? -8.797 -41.781 -20.391 1 95.75 305 ARG B O 1
ATOM 10713 N N . PHE B 1 306 ? -7.352 -40.562 -21.516 1 96.06 306 PHE B N 1
ATOM 10714 C CA . PHE B 1 306 ? -6.988 -39.75 -20.344 1 96.06 306 PHE B CA 1
ATOM 10715 C C . PHE B 1 306 ? -8.219 -39.094 -19.719 1 96.06 306 PHE B C 1
ATOM 10717 O O . PHE B 1 306 ? -8.445 -39.219 -18.516 1 96.06 306 PHE B O 1
ATOM 10724 N N . TRP B 1 307 ? -9.086 -38.469 -20.547 1 95.75 307 TRP B N 1
ATOM 10725 C CA . TRP B 1 307 ? -10.203 -37.688 -20.031 1 95.75 307 TRP B CA 1
ATOM 10726 C C . TRP B 1 307 ? -11.406 -38.594 -19.766 1 95.75 307 TRP B C 1
ATOM 10728 O O . TRP B 1 307 ? -12.367 -38.156 -19.109 1 95.75 307 TRP B O 1
ATOM 10738 N N . SER B 1 308 ? -11.352 -39.812 -20.219 1 94.62 308 SER B N 1
ATOM 10739 C CA . SER B 1 308 ? -12.422 -40.75 -19.922 1 94.62 308 SER B CA 1
ATOM 10740 C C . SER B 1 308 ? -12.305 -41.281 -18.5 1 94.62 308 SER B C 1
ATOM 10742 O O . SER B 1 308 ? -13.258 -41.844 -17.953 1 94.62 308 SER B O 1
ATOM 10744 N N . ARG B 1 309 ? -11.227 -41.125 -17.891 1 95.12 309 ARG B N 1
ATOM 10745 C CA . ARG B 1 309 ? -10.945 -41.688 -16.578 1 95.12 309 ARG B CA 1
ATOM 10746 C C . ARG B 1 309 ? -11.641 -40.906 -15.477 1 95.12 309 ARG B C 1
ATOM 10748 O O . ARG B 1 309 ? -12.172 -41.469 -14.531 1 95.12 309 ARG B O 1
ATOM 10755 N N . SER B 1 310 ? -11.508 -39.625 -15.531 1 95.81 310 SER B N 1
ATOM 10756 C CA . SER B 1 310 ? -12.109 -38.844 -14.484 1 95.81 310 SER B CA 1
ATOM 10757 C C . SER B 1 310 ? -12.508 -37.438 -15.008 1 95.81 310 SER B C 1
ATOM 10759 O O . SER B 1 310 ? -11.922 -36.969 -15.977 1 95.81 310 SER B O 1
ATOM 10761 N N . SER B 1 311 ? -13.469 -36.844 -14.43 1 95.5 311 SER B N 1
ATOM 10762 C CA . SER B 1 311 ? -13.938 -35.5 -14.734 1 95.5 311 SER B CA 1
ATOM 10763 C C . SER B 1 311 ? -14.797 -34.938 -13.602 1 95.5 311 SER B C 1
ATOM 10765 O O . SER B 1 311 ? -15.266 -35.688 -12.742 1 95.5 311 SER B O 1
ATOM 10767 N N . VAL B 1 312 ? -14.906 -33.625 -13.531 1 97.19 312 VAL B N 1
ATOM 10768 C CA . VAL B 1 312 ? -15.75 -32.969 -12.523 1 97.19 312 VAL B CA 1
ATOM 10769 C C . VAL B 1 312 ? -16.719 -32 -13.203 1 97.19 312 VAL B C 1
ATOM 10771 O O . VAL B 1 312 ? -16.422 -31.484 -14.281 1 97.19 312 VAL B O 1
ATOM 10774 N N . ALA B 1 313 ? -17.859 -31.797 -12.711 1 95.75 313 ALA B N 1
ATOM 10775 C CA . ALA B 1 313 ? -18.844 -30.797 -13.078 1 95.75 313 ALA B CA 1
ATOM 10776 C C . ALA B 1 313 ? -19.234 -29.938 -11.883 1 95.75 313 ALA B C 1
ATOM 10778 O O . ALA B 1 313 ? -19.766 -30.438 -10.891 1 95.75 313 ALA B O 1
ATOM 10779 N N . LEU B 1 314 ? -18.875 -28.734 -11.961 1 96.12 314 LEU B N 1
ATOM 10780 C CA . LEU B 1 314 ? -19.094 -27.797 -10.852 1 96.12 314 LEU B CA 1
ATOM 10781 C C . LEU B 1 314 ? -19.984 -26.641 -11.281 1 96.12 314 LEU B C 1
ATOM 10783 O O . LEU B 1 314 ? -20.062 -26.328 -12.469 1 96.12 314 LEU B O 1
ATOM 10787 N N . PRO B 1 315 ? -20.719 -26.031 -10.383 1 92.31 315 PRO B N 1
ATOM 10788 C CA . PRO B 1 315 ? -21.484 -24.828 -10.742 1 92.31 315 PRO B CA 1
ATOM 10789 C C . PRO B 1 315 ? -20.578 -23.656 -11.109 1 92.31 315 PRO B C 1
ATOM 10791 O O . PRO B 1 315 ? -20.984 -22.781 -11.883 1 92.31 315 PRO B O 1
ATOM 10794 N N . ASP B 1 316 ? -19.484 -23.672 -10.617 1 90.06 316 ASP B N 1
ATOM 10795 C CA . ASP B 1 316 ? -18.469 -22.656 -10.922 1 90.06 316 ASP B CA 1
ATOM 10796 C C . ASP B 1 316 ? -17.641 -23.078 -12.133 1 90.06 316 ASP B C 1
ATOM 10798 O O . ASP B 1 316 ? -16.672 -23.828 -11.992 1 90.06 316 ASP B O 1
ATOM 10802 N N . LYS B 1 317 ? -17.859 -22.438 -13.289 1 92 317 LYS B N 1
ATOM 10803 C CA . LYS B 1 317 ? -17.219 -22.844 -14.531 1 92 317 LYS B CA 1
ATOM 10804 C C . LYS B 1 317 ? -15.727 -22.531 -14.5 1 92 317 LYS B C 1
ATOM 10806 O O . LYS B 1 317 ? -14.914 -23.266 -15.078 1 92 317 LYS B O 1
ATOM 10811 N N . LEU B 1 318 ? -15.359 -21.406 -13.922 1 94.88 318 LEU B N 1
ATOM 10812 C CA . LEU B 1 318 ? -13.938 -21.078 -13.836 1 94.88 318 LEU B CA 1
ATOM 10813 C C . LEU B 1 318 ? -13.18 -22.172 -13.086 1 94.88 318 LEU B C 1
ATOM 10815 O O . LEU B 1 318 ? -12.141 -22.641 -13.547 1 94.88 318 LEU B O 1
ATOM 10819 N N . LEU B 1 319 ? -13.703 -22.562 -11.953 1 96.31 319 LEU B N 1
ATOM 10820 C CA . LEU B 1 319 ? -13.023 -23.562 -11.148 1 96.31 319 LEU B CA 1
ATOM 10821 C C . LEU B 1 319 ? -13.008 -24.906 -11.852 1 96.31 319 LEU B C 1
ATOM 10823 O O . LEU B 1 319 ? -12.016 -25.641 -11.773 1 96.31 319 LEU B O 1
ATOM 10827 N N . GLN B 1 320 ? -14.133 -25.266 -12.508 1 96.12 320 GLN B N 1
ATOM 10828 C CA . GLN B 1 320 ? -14.172 -26.5 -13.297 1 96.12 320 GLN B CA 1
ATOM 10829 C C . GLN B 1 320 ? -13.07 -26.5 -14.352 1 96.12 320 GLN B C 1
ATOM 10831 O O . GLN B 1 320 ? -12.359 -27.5 -14.508 1 96.12 320 GLN B O 1
ATOM 10836 N N . ASP B 1 321 ? -12.93 -25.422 -15.07 1 96.62 321 ASP B N 1
ATOM 10837 C CA . ASP B 1 321 ? -11.914 -25.312 -16.125 1 96.62 321 ASP B CA 1
ATOM 10838 C C . ASP B 1 321 ? -10.508 -25.359 -15.539 1 96.62 321 ASP B C 1
ATOM 10840 O O . ASP B 1 321 ? -9.609 -25.969 -16.125 1 96.62 321 ASP B O 1
ATOM 10844 N N . LEU B 1 322 ? -10.328 -24.719 -14.414 1 97.81 322 LEU B N 1
ATOM 10845 C CA . LEU B 1 322 ? -9.008 -24.734 -13.781 1 97.81 322 LEU B CA 1
ATOM 10846 C C . LEU B 1 322 ? -8.633 -26.141 -13.352 1 97.81 322 LEU B C 1
ATOM 10848 O O . LEU B 1 322 ? -7.461 -26.531 -13.422 1 97.81 322 LEU B O 1
ATOM 10852 N N . TRP B 1 323 ? -9.617 -26.906 -12.836 1 98 323 TRP B N 1
ATOM 10853 C CA . TRP B 1 323 ? -9.344 -28.297 -12.516 1 98 323 TRP B CA 1
ATOM 10854 C C . TRP B 1 323 ? -8.805 -29.047 -13.734 1 98 323 TRP B C 1
ATOM 10856 O O . TRP B 1 323 ? -7.773 -29.719 -13.648 1 98 323 TRP B O 1
ATOM 10866 N N . HIS B 1 324 ? -9.398 -28.844 -14.891 1 97.75 324 HIS B N 1
ATOM 10867 C CA . HIS B 1 324 ? -9.016 -29.547 -16.109 1 97.75 324 HIS B CA 1
ATOM 10868 C C . HIS B 1 324 ? -7.676 -29.047 -16.641 1 97.75 324 HIS B C 1
ATOM 10870 O O . HIS B 1 324 ? -6.816 -29.844 -17 1 97.75 324 HIS B O 1
ATOM 10876 N N . VAL B 1 325 ? -7.48 -27.734 -16.641 1 98 325 VAL B N 1
ATOM 10877 C CA . VAL B 1 325 ? -6.258 -27.141 -17.188 1 98 325 VAL B CA 1
ATOM 10878 C C . VAL B 1 325 ? -5.059 -27.609 -16.359 1 98 325 VAL B C 1
ATOM 10880 O O . VAL B 1 325 ? -4.008 -27.938 -16.906 1 98 325 VAL B O 1
ATOM 10883 N N . ASN B 1 326 ? -5.227 -27.641 -15.102 1 98 326 ASN B N 1
ATOM 10884 C CA . ASN B 1 326 ? -4.082 -27.953 -14.25 1 98 326 ASN B CA 1
ATOM 10885 C C . ASN B 1 326 ? -3.814 -29.469 -14.211 1 98 326 ASN B C 1
ATOM 10887 O O . ASN B 1 326 ? -2.662 -29.891 -14.117 1 98 326 ASN B O 1
ATOM 10891 N N . LEU B 1 327 ? -4.84 -30.281 -14.242 1 98.06 327 LEU B N 1
ATOM 10892 C CA . LEU B 1 327 ? -4.617 -31.719 -14.398 1 98.06 327 LEU B CA 1
ATOM 10893 C C . LEU B 1 327 ? -3.924 -32.031 -15.727 1 98.06 327 LEU B C 1
ATOM 10895 O O . LEU B 1 327 ? -3.014 -32.844 -15.781 1 98.06 327 LEU B O 1
ATOM 10899 N N . TYR B 1 328 ? -4.371 -31.375 -16.766 1 97.38 328 TYR B N 1
ATOM 10900 C CA . TYR B 1 328 ? -3.74 -31.453 -18.078 1 97.38 328 TYR B CA 1
ATOM 10901 C C . TYR B 1 328 ? -2.268 -31.078 -18 1 97.38 328 TYR B C 1
ATOM 10903 O O . TYR B 1 328 ? -1.407 -31.766 -18.547 1 97.38 328 TYR B O 1
ATOM 10911 N N . ALA B 1 329 ? -1.979 -29.922 -17.359 1 97.19 329 ALA B N 1
ATOM 10912 C CA . ALA B 1 329 ? -0.604 -29.438 -17.234 1 97.19 329 ALA B CA 1
ATOM 10913 C C . ALA B 1 329 ? 0.28 -30.469 -16.547 1 97.19 329 ALA B C 1
ATOM 10915 O O . ALA B 1 329 ? 1.43 -30.672 -16.938 1 97.19 329 ALA B O 1
ATOM 10916 N N . LEU B 1 330 ? -0.25 -31.078 -15.555 1 97.19 330 LEU B N 1
ATOM 10917 C CA . LEU B 1 330 ? 0.495 -32.125 -14.852 1 97.19 330 LEU B CA 1
ATOM 10918 C C . LEU B 1 330 ? 0.785 -33.312 -15.781 1 97.19 330 LEU B C 1
ATOM 10920 O O . LEU B 1 330 ? 1.889 -33.844 -15.773 1 97.19 330 LEU B O 1
ATOM 10924 N N . ALA B 1 331 ? -0.161 -33.625 -16.547 1 96.88 331 ALA B N 1
ATOM 10925 C CA . ALA B 1 331 ? 0.026 -34.719 -17.5 1 96.88 331 ALA B CA 1
ATOM 10926 C C . ALA B 1 331 ? 1.082 -34.375 -18.547 1 96.88 331 ALA B C 1
ATOM 10928 O O . ALA B 1 331 ? 1.834 -35.25 -18.984 1 96.88 331 ALA B O 1
ATOM 10929 N N . CYS B 1 332 ? 1.151 -33.156 -18.906 1 96.56 332 CYS B N 1
ATOM 10930 C CA . CYS B 1 332 ? 2.066 -32.688 -19.953 1 96.56 332 CYS B CA 1
ATOM 10931 C C . CYS B 1 332 ? 3.512 -32.781 -19.469 1 96.56 332 CYS B C 1
ATOM 10933 O O . CYS B 1 332 ? 4.434 -32.875 -20.281 1 96.56 332 CYS B O 1
ATOM 10935 N N . CYS B 1 333 ? 3.756 -32.75 -18.172 1 94.81 333 CYS B N 1
ATOM 10936 C CA . CYS B 1 333 ? 5.137 -32.625 -17.719 1 94.81 333 CYS B CA 1
ATOM 10937 C C . CYS B 1 333 ? 5.477 -33.656 -16.672 1 94.81 333 CYS B C 1
ATOM 10939 O O . CYS B 1 333 ? 6.406 -33.469 -15.883 1 94.81 333 CYS B O 1
ATOM 10941 N N . ASN B 1 334 ? 4.84 -34.75 -16.641 1 91.62 334 ASN B N 1
ATOM 10942 C CA . ASN B 1 334 ? 4.961 -35.719 -15.539 1 91.62 334 ASN B CA 1
ATOM 10943 C C . ASN B 1 334 ? 6.168 -36.625 -15.719 1 91.62 334 ASN B C 1
ATOM 10945 O O . ASN B 1 334 ? 6.445 -37.469 -14.867 1 91.62 334 ASN B O 1
ATOM 10949 N N . GLY B 1 335 ? 6.859 -36.531 -16.812 1 87.56 335 GLY B N 1
ATOM 10950 C CA . GLY B 1 335 ? 8.086 -37.281 -17.016 1 87.56 335 GLY B CA 1
ATOM 10951 C C . GLY B 1 335 ? 7.848 -38.656 -17.609 1 87.56 335 GLY B C 1
ATOM 10952 O O . GLY B 1 335 ? 8.797 -39.406 -17.875 1 87.56 335 GLY B O 1
ATOM 10953 N N . ARG B 1 336 ? 6.633 -38.969 -17.859 1 86.5 336 ARG B N 1
ATOM 10954 C CA . ARG B 1 336 ? 6.328 -40.281 -18.422 1 86.5 336 ARG B CA 1
ATOM 10955 C C . ARG B 1 336 ? 7.062 -40.5 -19.734 1 86.5 336 ARG B C 1
ATOM 10957 O O . ARG B 1 336 ? 7.188 -39.562 -20.547 1 86.5 336 ARG B O 1
ATOM 10964 N N . GLY B 1 337 ? 7.512 -41.688 -19.859 1 79.69 337 GLY B N 1
ATOM 10965 C CA . GLY B 1 337 ? 8.203 -42.062 -21.094 1 79.69 337 GLY B CA 1
ATOM 10966 C C . GLY B 1 337 ? 9.633 -41.562 -21.141 1 79.69 337 GLY B C 1
ATOM 10967 O O . GLY B 1 337 ? 10.383 -41.906 -22.062 1 79.69 337 GLY B O 1
ATOM 10968 N N . GLY B 1 338 ? 10.047 -40.812 -20.109 1 85.56 338 GLY B N 1
ATOM 10969 C CA . GLY B 1 338 ? 11.391 -40.25 -20.094 1 85.56 338 GLY B CA 1
ATOM 10970 C C . GLY B 1 338 ? 12.375 -41.125 -19.312 1 85.56 338 GLY B C 1
ATOM 10971 O O . GLY B 1 338 ? 12 -42.156 -18.75 1 85.56 338 GLY B O 1
ATOM 10972 N N . SER B 1 339 ? 13.609 -40.656 -19.359 1 88.69 339 SER B N 1
ATOM 10973 C CA . SER B 1 339 ? 14.68 -41.438 -18.75 1 88.69 339 SER B CA 1
ATOM 10974 C C . SER B 1 339 ? 15.148 -40.812 -17.438 1 88.69 339 SER B C 1
ATOM 10976 O O . SER B 1 339 ? 16.141 -41.25 -16.859 1 88.69 339 SER B O 1
ATOM 10978 N N . MET B 1 340 ? 14.469 -39.812 -17.047 1 90.5 340 MET B N 1
ATOM 10979 C CA . MET B 1 340 ? 14.867 -39.094 -15.836 1 90.5 340 MET B CA 1
ATOM 10980 C C . MET B 1 340 ? 13.711 -39 -14.852 1 90.5 340 MET B C 1
ATOM 10982 O O . MET B 1 340 ? 13.281 -37.906 -14.5 1 90.5 340 MET B O 1
ATOM 10986 N N . PRO B 1 341 ? 13.312 -40.062 -14.328 1 87.81 341 PRO B N 1
ATOM 10987 C CA . PRO B 1 341 ? 12.172 -40.031 -13.406 1 87.81 341 PRO B CA 1
ATOM 10988 C C . PRO B 1 341 ? 12.438 -39.188 -12.172 1 87.81 341 PRO B C 1
ATOM 10990 O O . PRO B 1 341 ? 11.5 -38.625 -11.602 1 87.81 341 PRO B O 1
ATOM 10993 N N . GLU B 1 342 ? 13.672 -39.031 -11.766 1 88.44 342 GLU B N 1
ATOM 10994 C CA . GLU B 1 342 ? 14.031 -38.281 -10.562 1 88.44 342 GLU B CA 1
ATOM 10995 C C . GLU B 1 342 ? 13.859 -36.781 -10.766 1 88.44 342 GLU B C 1
ATOM 10997 O O . GLU B 1 342 ? 13.992 -36 -9.828 1 88.44 342 GLU B O 1
ATOM 11002 N N . GLN B 1 343 ? 13.539 -36.406 -11.992 1 89.56 343 GLN B N 1
ATOM 11003 C CA . GLN B 1 343 ? 13.305 -35 -12.273 1 89.56 343 GLN B CA 1
ATOM 11004 C C . GLN B 1 343 ? 11.859 -34.75 -12.711 1 89.56 343 GLN B C 1
ATOM 11006 O O . GLN B 1 343 ? 11.508 -33.656 -13.125 1 89.56 343 GLN B O 1
ATOM 11011 N N . ALA B 1 344 ? 11.039 -35.75 -12.578 1 88.94 344 ALA B N 1
ATOM 11012 C CA . ALA B 1 344 ? 9.672 -35.688 -13.086 1 88.94 344 ALA B CA 1
ATOM 11013 C C . ALA B 1 344 ? 8.891 -34.562 -12.422 1 88.94 344 ALA B C 1
ATOM 11015 O O . ALA B 1 344 ? 8.859 -34.438 -11.188 1 88.94 344 ALA B O 1
ATOM 11016 N N . CYS B 1 345 ? 8.312 -33.719 -13.273 1 92 345 CYS B N 1
ATOM 11017 C CA . CYS B 1 345 ? 7.43 -32.625 -12.82 1 92 345 CYS B CA 1
ATOM 11018 C C . CYS B 1 345 ? 8.141 -31.719 -11.828 1 92 345 CYS B C 1
ATOM 11020 O O . CYS B 1 345 ? 7.602 -31.406 -10.766 1 92 345 CYS B O 1
ATOM 11022 N N . GLY B 1 346 ? 9.336 -31.359 -12.133 1 89.69 346 GLY B N 1
ATOM 11023 C CA . GLY B 1 346 ? 10.078 -30.453 -11.273 1 89.69 346 GLY B CA 1
ATOM 11024 C C . GLY B 1 346 ? 9.344 -29.156 -11 1 89.69 346 GLY B C 1
ATOM 11025 O O . GLY B 1 346 ? 8.234 -28.953 -11.5 1 89.69 346 GLY B O 1
ATOM 11026 N N . LEU B 1 347 ? 9.891 -28.328 -10.266 1 89.5 347 LEU B N 1
ATOM 11027 C CA . LEU B 1 347 ? 9.281 -27.125 -9.711 1 89.5 347 LEU B CA 1
ATOM 11028 C C . LEU B 1 347 ? 8.555 -26.328 -10.789 1 89.5 347 LEU B C 1
ATOM 11030 O O . LEU B 1 347 ? 7.445 -25.828 -10.562 1 89.5 347 LEU B O 1
ATOM 11034 N N . ASN B 1 348 ? 9.195 -26.203 -12.008 1 89.25 348 ASN B N 1
ATOM 11035 C CA . ASN B 1 348 ? 8.648 -25.344 -13.047 1 89.25 348 ASN B CA 1
ATOM 11036 C C . ASN B 1 348 ? 8.117 -26.156 -14.227 1 89.25 348 ASN B C 1
ATOM 11038 O O . ASN B 1 348 ? 7.887 -25.609 -15.312 1 89.25 348 ASN B O 1
ATOM 11042 N N . GLY B 1 349 ? 8.023 -27.406 -14.055 1 89.19 349 GLY B N 1
ATOM 11043 C CA . GLY B 1 349 ? 7.551 -28.25 -15.133 1 89.19 349 GLY B CA 1
ATOM 11044 C C . GLY B 1 349 ? 8.586 -28.469 -16.219 1 89.19 349 GLY B C 1
ATOM 11045 O O . GLY B 1 349 ? 9.742 -28.781 -15.93 1 89.19 349 GLY B O 1
ATOM 11046 N N . LEU B 1 350 ? 8.148 -28.391 -17.453 1 87.75 350 LEU B N 1
ATOM 11047 C CA . LEU B 1 350 ? 8.969 -28.75 -18.609 1 87.75 350 LEU B CA 1
ATOM 11048 C C . LEU B 1 350 ? 9.297 -27.531 -19.453 1 87.75 350 LEU B C 1
ATOM 11050 O O . LEU B 1 350 ? 10.047 -27.625 -20.422 1 87.75 350 LEU B O 1
ATOM 11054 N N . TRP B 1 351 ? 8.922 -26.312 -19.016 1 85.69 351 TRP B N 1
ATOM 11055 C CA . TRP B 1 351 ? 8.734 -25.344 -20.094 1 85.69 351 TRP B CA 1
ATOM 11056 C C . TRP B 1 351 ? 9.664 -24.156 -19.922 1 85.69 351 TRP B C 1
ATOM 11058 O O . TRP B 1 351 ? 9.867 -23.375 -20.859 1 85.69 351 TRP B O 1
ATOM 11068 N N . ASP B 1 352 ? 10.273 -23.984 -18.844 1 81.81 352 ASP B N 1
ATOM 11069 C CA . ASP B 1 352 ? 10.984 -22.734 -18.594 1 81.81 352 ASP B CA 1
ATOM 11070 C C . ASP B 1 352 ? 12.234 -22.625 -19.469 1 81.81 352 ASP B C 1
ATOM 11072 O O . ASP B 1 352 ? 13.125 -23.469 -19.391 1 81.81 352 ASP B O 1
ATOM 11076 N N . ILE B 1 353 ? 12.289 -21.594 -20.328 1 78.44 353 ILE B N 1
ATOM 11077 C CA . ILE B 1 353 ? 13.438 -21.391 -21.219 1 78.44 353 ILE B CA 1
ATOM 11078 C C . ILE B 1 353 ? 14.031 -20 -20.984 1 78.44 353 ILE B C 1
ATOM 11080 O O . ILE B 1 353 ? 14.938 -19.578 -21.688 1 78.44 353 ILE B O 1
ATOM 11084 N N . LYS B 1 354 ? 13.422 -19.281 -20.141 1 71.06 354 LYS B N 1
ATOM 11085 C CA . LYS B 1 354 ? 13.789 -17.875 -20 1 71.06 354 LYS B CA 1
ATOM 11086 C C . LYS B 1 354 ? 15.172 -17.734 -19.359 1 71.06 354 LYS B C 1
ATOM 11088 O O . LYS B 1 354 ? 16.016 -16.984 -19.859 1 71.06 354 LYS B O 1
ATOM 11093 N N . GLN B 1 355 ? 15.344 -18.344 -18.266 1 71.75 355 GLN B N 1
ATOM 11094 C CA . GLN B 1 355 ? 16.641 -18.328 -17.594 1 71.75 355 GLN B CA 1
ATOM 11095 C C . GLN B 1 355 ? 16.766 -19.5 -16.625 1 71.75 355 GLN B C 1
ATOM 11097 O O . GLN B 1 355 ? 15.758 -20.094 -16.219 1 71.75 355 GLN B O 1
ATOM 11102 N N . PRO B 1 356 ? 18.062 -19.797 -16.547 1 64.62 356 PRO B N 1
ATOM 11103 C CA . PRO B 1 356 ? 18.203 -20.828 -15.523 1 64.62 356 PRO B CA 1
ATOM 11104 C C . PRO B 1 356 ? 17.578 -20.422 -14.188 1 64.62 356 PRO B C 1
ATOM 11106 O O . PRO B 1 356 ? 17.859 -19.328 -13.688 1 64.62 356 PRO B O 1
ATOM 11109 N N . THR B 1 357 ? 16.594 -21.219 -13.93 1 61.31 357 THR B N 1
ATOM 11110 C CA . THR B 1 357 ? 15.906 -20.844 -12.703 1 61.31 357 THR B CA 1
ATOM 11111 C C . THR B 1 357 ? 16.797 -21.078 -11.492 1 61.31 357 THR B C 1
ATOM 11113 O O . THR B 1 357 ? 17.625 -21.984 -11.484 1 61.31 357 THR B O 1
ATOM 11116 N N . LYS B 1 358 ? 16.625 -20.328 -10.5 1 61.16 358 LYS B N 1
ATOM 11117 C CA . LYS B 1 358 ? 17.391 -20.359 -9.258 1 61.16 358 LYS B CA 1
ATOM 11118 C C . LYS B 1 358 ? 17.156 -21.672 -8.5 1 61.16 358 LYS B C 1
ATOM 11120 O O . LYS B 1 358 ? 18.078 -22.188 -7.859 1 61.16 358 LYS B O 1
ATOM 11125 N N . TRP B 1 359 ? 16.016 -22.141 -8.688 1 71.56 359 TRP B N 1
ATOM 11126 C CA . TRP B 1 359 ? 15.727 -23.344 -7.922 1 71.56 359 TRP B CA 1
ATOM 11127 C C . TRP B 1 359 ? 15.875 -24.594 -8.797 1 71.56 359 TRP B C 1
ATOM 11129 O O . TRP B 1 359 ? 15.625 -25.703 -8.336 1 71.56 359 TRP B O 1
ATOM 11139 N N . GLY B 1 360 ? 16.438 -24.391 -10.016 1 71.56 360 GLY B N 1
ATOM 11140 C CA . GLY B 1 360 ? 16.875 -25.469 -10.891 1 71.56 360 GLY B CA 1
ATOM 11141 C C . GLY B 1 360 ? 15.734 -26.328 -11.398 1 71.56 360 GLY B C 1
ATOM 11142 O O . GLY B 1 360 ? 15.969 -27.391 -11.992 1 71.56 360 GLY B O 1
ATOM 11143 N N . SER B 1 361 ? 14.484 -25.875 -11.148 1 81.56 361 SER B N 1
ATOM 11144 C CA . SER B 1 361 ? 13.32 -26.672 -11.5 1 81.56 361 SER B CA 1
ATOM 11145 C C . SER B 1 361 ? 13.469 -28.109 -11.016 1 81.56 361 SER B C 1
ATOM 11147 O O . SER B 1 361 ? 13.039 -29.047 -11.688 1 81.56 361 SER B O 1
ATOM 11149 N N . MET B 1 362 ? 14.25 -28.312 -9.922 1 83.88 362 MET B N 1
ATOM 11150 C CA . MET B 1 362 ? 14.492 -29.641 -9.359 1 83.88 362 MET B CA 1
ATOM 11151 C C . MET B 1 362 ? 13.43 -30 -8.328 1 83.88 362 MET B C 1
ATOM 11153 O O . MET B 1 362 ? 12.492 -29.234 -8.109 1 83.88 362 MET B O 1
ATOM 11157 N N . TRP B 1 363 ? 13.586 -31.172 -7.84 1 88.44 363 TRP B N 1
ATOM 11158 C CA . TRP B 1 363 ? 12.688 -31.609 -6.777 1 88.44 363 TRP B CA 1
ATOM 11159 C C . TRP B 1 363 ? 13.008 -30.891 -5.469 1 88.44 363 TRP B C 1
ATOM 11161 O O . TRP B 1 363 ? 14.148 -30.906 -5.008 1 88.44 363 TRP B O 1
ATOM 11171 N N . TYR B 1 364 ? 12.047 -30.25 -4.992 1 88.69 364 TYR B N 1
ATOM 11172 C CA . TYR B 1 364 ? 12.086 -29.766 -3.619 1 88.69 364 TYR B CA 1
ATOM 11173 C C . TYR B 1 364 ? 11.141 -30.562 -2.732 1 88.69 364 TYR B C 1
ATOM 11175 O O . TYR B 1 364 ? 9.938 -30.641 -3.01 1 88.69 364 TYR B O 1
ATOM 11183 N N . TRP B 1 365 ? 11.672 -31.047 -1.629 1 90.56 365 TRP B N 1
ATOM 11184 C CA . TRP B 1 365 ? 11.078 -32.188 -0.95 1 90.56 365 TRP B CA 1
ATOM 11185 C C . TRP B 1 365 ? 10.273 -31.75 0.269 1 90.56 365 TRP B C 1
ATOM 11187 O O . TRP B 1 365 ? 9.758 -32.594 1.014 1 90.56 365 TRP B O 1
ATOM 11197 N N . ASP B 1 366 ? 10.148 -30.484 0.463 1 90.88 366 ASP B N 1
ATOM 11198 C CA . ASP B 1 366 ? 9.555 -30.047 1.721 1 90.88 366 ASP B CA 1
ATOM 11199 C C . ASP B 1 366 ? 8.117 -29.594 1.514 1 90.88 366 ASP B C 1
ATOM 11201 O O . ASP B 1 366 ? 7.488 -29.062 2.434 1 90.88 366 ASP B O 1
ATOM 11205 N N . VAL B 1 367 ? 7.559 -29.688 0.299 1 93.19 367 VAL B N 1
ATOM 11206 C CA . VAL B 1 367 ? 6.141 -29.484 0.03 1 93.19 367 VAL B CA 1
ATOM 11207 C C . VAL B 1 367 ? 5.895 -29.469 -1.477 1 93.19 367 VAL B C 1
ATOM 11209 O O . VAL B 1 367 ? 4.828 -29.875 -1.94 1 93.19 367 VAL B O 1
ATOM 11212 N N . ASN B 1 368 ? 6.812 -29.047 -2.275 1 93.75 368 ASN B N 1
ATOM 11213 C CA . ASN B 1 368 ? 6.59 -28.703 -3.674 1 93.75 368 ASN B CA 1
ATOM 11214 C C . ASN B 1 368 ? 6.266 -29.922 -4.52 1 93.75 368 ASN B C 1
ATOM 11216 O O . ASN B 1 368 ? 5.223 -29.984 -5.168 1 93.75 368 ASN B O 1
ATOM 11220 N N . ILE B 1 369 ? 7.164 -30.906 -4.449 1 93.81 369 ILE B N 1
ATOM 11221 C CA . ILE B 1 369 ? 6.949 -32.062 -5.293 1 93.81 369 ILE B CA 1
ATOM 11222 C C . ILE B 1 369 ? 5.77 -32.875 -4.758 1 93.81 369 ILE B C 1
ATOM 11224 O O . ILE B 1 369 ? 5.027 -33.5 -5.531 1 93.81 369 ILE B O 1
ATOM 11228 N N . GLN B 1 370 ? 5.594 -32.875 -3.434 1 94.69 370 GLN B N 1
ATOM 11229 C CA . GLN B 1 370 ? 4.449 -33.562 -2.842 1 94.69 370 GLN B CA 1
ATOM 11230 C C . GLN B 1 370 ? 3.135 -32.938 -3.307 1 94.69 370 GLN B C 1
ATOM 11232 O O . GLN B 1 370 ? 2.229 -33.656 -3.742 1 94.69 370 GLN B O 1
ATOM 11237 N N . ALA B 1 371 ? 3.09 -31.656 -3.293 1 95.19 371 ALA B N 1
ATOM 11238 C CA . ALA B 1 371 ? 1.873 -30.938 -3.672 1 95.19 371 ALA B CA 1
ATOM 11239 C C . ALA B 1 371 ? 1.548 -31.156 -5.148 1 95.19 371 ALA B C 1
ATOM 11241 O O . ALA B 1 371 ? 0.377 -31.219 -5.527 1 95.19 371 ALA B O 1
ATOM 11242 N N . ALA B 1 372 ? 2.539 -31.266 -5.969 1 95.75 372 ALA B N 1
ATOM 11243 C CA . ALA B 1 372 ? 2.326 -31.484 -7.398 1 95.75 372 ALA B CA 1
ATOM 11244 C C . ALA B 1 372 ? 1.688 -32.844 -7.664 1 95.75 372 ALA B C 1
ATOM 11246 O O . ALA B 1 372 ? 0.885 -32.969 -8.594 1 95.75 372 ALA B O 1
ATOM 11247 N N . PHE B 1 373 ? 1.928 -33.812 -6.805 1 95.25 373 PHE B N 1
ATOM 11248 C CA . PHE B 1 373 ? 1.521 -35.188 -7.129 1 95.25 373 PHE B CA 1
ATOM 11249 C C . PHE B 1 373 ? 0.315 -35.594 -6.297 1 95.25 373 PHE B C 1
ATOM 11251 O O . PHE B 1 373 ? -0.349 -36.594 -6.609 1 95.25 373 PHE B O 1
ATOM 11258 N N . TRP B 1 374 ? -0.071 -34.844 -5.293 1 90.19 374 TRP B N 1
ATOM 11259 C CA . TRP B 1 374 ? -1.123 -35.156 -4.328 1 90.19 374 TRP B CA 1
ATOM 11260 C C . TRP B 1 374 ? -2.436 -35.469 -5.039 1 90.19 374 TRP B C 1
ATOM 11262 O O . TRP B 1 374 ? -3.16 -36.375 -4.637 1 90.19 374 TRP B O 1
ATOM 11272 N N . PRO B 1 375 ? -2.76 -34.844 -6.02 1 94.75 375 PRO B N 1
ATOM 11273 C CA . PRO B 1 375 ? -4.117 -35 -6.547 1 94.75 375 PRO B CA 1
ATOM 11274 C C . PRO B 1 375 ? -4.262 -36.188 -7.465 1 94.75 375 PRO B C 1
ATOM 11276 O O . PRO B 1 375 ? -5.383 -36.594 -7.793 1 94.75 375 PRO B O 1
ATOM 11279 N N . LEU B 1 376 ? -3.197 -36.781 -7.875 1 96.81 376 LEU B N 1
ATOM 11280 C CA . LEU B 1 376 ? -3.213 -37.719 -8.992 1 96.81 376 LEU B CA 1
ATOM 11281 C C . LEU B 1 376 ? -3.846 -39.062 -8.57 1 96.81 376 LEU B C 1
ATOM 11283 O O . LEU B 1 376 ? -4.328 -39.812 -9.414 1 96.81 376 LEU B O 1
ATOM 11287 N N . TYR B 1 377 ? -3.855 -39.375 -7.242 1 97.25 377 TYR B N 1
ATOM 11288 C CA . TYR B 1 377 ? -4.496 -40.562 -6.742 1 97.25 377 TYR B CA 1
ATOM 11289 C C . TYR B 1 377 ? -6.012 -40.469 -6.867 1 97.25 377 TYR B C 1
ATOM 11291 O O . TYR B 1 377 ? -6.625 -41.219 -7.645 1 97.25 377 TYR B O 1
ATOM 11299 N N . THR B 1 378 ? -6.52 -39.438 -6.309 1 98.06 378 THR B N 1
ATOM 11300 C CA . THR B 1 378 ? -7.969 -39.281 -6.336 1 98.06 378 THR B CA 1
ATOM 11301 C C . THR B 1 378 ? -8.445 -38.938 -7.746 1 98.06 378 THR B C 1
ATOM 11303 O O . THR B 1 378 ? -9.539 -39.312 -8.148 1 98.06 378 THR B O 1
ATOM 11306 N N . ALA B 1 379 ? -7.613 -38.344 -8.547 1 98.19 379 ALA B N 1
ATOM 11307 C CA . ALA B 1 379 ? -7.992 -37.969 -9.914 1 98.19 379 ALA B CA 1
ATOM 11308 C C . ALA B 1 379 ? -7.926 -39.188 -10.836 1 98.19 379 ALA B C 1
ATOM 11310 O O . ALA B 1 379 ? -8.234 -39.094 -12.023 1 98.19 379 ALA B O 1
ATOM 11311 N N . ASN B 1 380 ? -7.547 -40.281 -10.273 1 98.12 380 ASN B N 1
ATOM 11312 C CA . ASN B 1 380 ? -7.555 -41.562 -10.969 1 98.12 380 ASN B CA 1
ATOM 11313 C C . ASN B 1 380 ? -6.523 -41.594 -12.094 1 98.12 380 ASN B C 1
ATOM 11315 O O . ASN B 1 380 ? -6.824 -42.062 -13.195 1 98.12 380 ASN B O 1
ATOM 11319 N N . HIS B 1 381 ? -5.383 -41.062 -11.805 1 97.56 381 HIS B N 1
ATOM 11320 C CA . HIS B 1 381 ? -4.277 -41.125 -12.75 1 97.56 381 HIS B CA 1
ATOM 11321 C C . HIS B 1 381 ? -3.014 -41.688 -12.094 1 97.56 381 HIS B C 1
ATOM 11323 O O . HIS B 1 381 ? -1.984 -41 -12.055 1 97.56 381 HIS B O 1
ATOM 11329 N N . LEU B 1 382 ? -3.08 -42.906 -11.672 1 96.19 382 LEU B N 1
ATOM 11330 C CA . LEU B 1 382 ? -1.975 -43.594 -11.008 1 96.19 382 LEU B CA 1
ATOM 11331 C C . LEU B 1 382 ? -0.792 -43.75 -11.953 1 96.19 382 LEU B C 1
ATOM 11333 O O . LEU B 1 382 ? 0.359 -43.812 -11.516 1 96.19 382 LEU B O 1
ATOM 11337 N N . GLU B 1 383 ? -1.091 -43.812 -13.242 1 93.81 383 GLU B N 1
ATOM 11338 C CA . GLU B 1 383 ? -0.016 -43.938 -14.227 1 93.81 383 GLU B CA 1
ATOM 11339 C C . GLU B 1 383 ? 0.897 -42.719 -14.211 1 93.81 383 GLU B C 1
ATOM 11341 O O . GLU B 1 383 ? 2.082 -42.812 -14.531 1 93.81 383 GLU B O 1
ATOM 11346 N N . LEU B 1 384 ? 0.329 -41.594 -13.875 1 95.19 384 LEU B N 1
ATOM 11347 C CA . LEU B 1 384 ? 1.143 -40.375 -13.711 1 95.19 384 LEU B CA 1
ATOM 11348 C C . LEU B 1 384 ? 1.842 -40.375 -12.359 1 95.19 384 LEU B C 1
ATOM 11350 O O . LEU B 1 384 ? 3.01 -40 -12.258 1 95.19 384 LEU B O 1
ATOM 11354 N N . ALA B 1 385 ? 1.142 -40.875 -11.328 1 94.75 385 ALA B N 1
ATOM 11355 C CA . ALA B 1 385 ? 1.667 -40.906 -9.961 1 94.75 385 ALA B CA 1
ATOM 11356 C C . ALA B 1 385 ? 2.883 -41.812 -9.859 1 94.75 385 ALA B C 1
ATOM 11358 O O . ALA B 1 385 ? 3.727 -41.656 -8.977 1 94.75 385 ALA B O 1
ATOM 11359 N N . GLU B 1 386 ? 3.004 -42.719 -10.711 1 94.44 386 GLU B N 1
ATOM 11360 C CA . GLU B 1 386 ? 4.094 -43.688 -10.711 1 94.44 386 GLU B CA 1
ATOM 11361 C C . GLU B 1 386 ? 5.449 -43 -10.844 1 94.44 386 GLU B C 1
ATOM 11363 O O . GLU B 1 386 ? 6.449 -43.469 -10.297 1 94.44 386 GLU B O 1
ATOM 11368 N N . ALA B 1 387 ? 5.426 -41.875 -11.539 1 93.19 387 ALA B N 1
ATOM 11369 C CA . ALA B 1 387 ? 6.672 -41.156 -11.727 1 93.19 387 ALA B CA 1
ATOM 11370 C C . ALA B 1 387 ? 7.258 -40.719 -10.391 1 93.19 387 ALA B C 1
ATOM 11372 O O . ALA B 1 387 ? 8.484 -40.688 -10.219 1 93.19 387 ALA B O 1
ATOM 11373 N N . PHE B 1 388 ? 6.449 -40.375 -9.477 1 93.81 388 PHE B N 1
ATOM 11374 C CA . PHE B 1 388 ? 6.918 -40.031 -8.148 1 93.81 388 PHE B CA 1
ATOM 11375 C C . PHE B 1 388 ? 7.613 -41.188 -7.473 1 93.81 388 PHE B C 1
ATOM 11377 O O . PHE B 1 388 ? 8.664 -41.031 -6.852 1 93.81 388 PHE B O 1
ATOM 11384 N N . ASN B 1 389 ? 7.031 -42.406 -7.539 1 94.5 389 ASN B N 1
ATOM 11385 C CA . ASN B 1 389 ? 7.605 -43.594 -6.938 1 94.5 389 ASN B CA 1
ATOM 11386 C C . ASN B 1 389 ? 8.984 -43.906 -7.508 1 94.5 389 ASN B C 1
ATOM 11388 O O . ASN B 1 389 ? 9.938 -44.125 -6.758 1 94.5 389 ASN B O 1
ATOM 11392 N N . GLU B 1 390 ? 8.992 -43.812 -8.789 1 93.5 390 GLU B N 1
ATOM 11393 C CA . GLU B 1 390 ? 10.266 -44.094 -9.445 1 93.5 390 GLU B CA 1
ATOM 11394 C C . GLU B 1 390 ? 11.328 -43.062 -9.086 1 93.5 390 GLU B C 1
ATOM 11396 O O . GLU B 1 390 ? 12.492 -43.438 -8.867 1 93.5 390 GLU B O 1
ATOM 11401 N N . GLY B 1 391 ? 10.93 -41.875 -9.055 1 92.94 391 GLY B N 1
ATOM 11402 C CA . GLY B 1 391 ? 11.852 -40.844 -8.656 1 92.94 391 GLY B CA 1
ATOM 11403 C C . GLY B 1 391 ? 12.367 -41 -7.238 1 92.94 391 GLY B C 1
ATOM 11404 O O . GLY B 1 391 ? 13.562 -40.875 -6.988 1 92.94 391 GLY B O 1
ATOM 11405 N N . LEU B 1 392 ? 11.469 -41.25 -6.348 1 94.06 392 LEU B N 1
ATOM 11406 C CA . LEU B 1 392 ? 11.836 -41.406 -4.945 1 94.06 392 LEU B CA 1
ATOM 11407 C C . LEU B 1 392 ? 12.781 -42.594 -4.781 1 94.06 392 LEU B C 1
ATOM 11409 O O . LEU B 1 392 ? 13.781 -42.5 -4.059 1 94.06 392 LEU B O 1
ATOM 11413 N N . LEU B 1 393 ? 12.516 -43.688 -5.402 1 94.81 393 LEU B N 1
ATOM 11414 C CA . LEU B 1 393 ? 13.289 -44.906 -5.281 1 94.81 393 LEU B CA 1
ATOM 11415 C C . LEU B 1 393 ? 14.711 -44.719 -5.797 1 94.81 393 LEU B C 1
ATOM 11417 O O . LEU B 1 393 ? 15.656 -45.344 -5.297 1 94.81 393 LEU B O 1
ATOM 11421 N N . ALA B 1 394 ? 14.844 -43.781 -6.715 1 91.25 394 ALA B N 1
ATOM 11422 C CA . ALA B 1 394 ? 16.156 -43.469 -7.285 1 91.25 394 ALA B CA 1
ATOM 11423 C C . ALA B 1 394 ? 17.062 -42.812 -6.25 1 91.25 394 ALA B C 1
ATOM 11425 O O . ALA B 1 394 ? 18.297 -42.812 -6.414 1 91.25 394 ALA B O 1
ATOM 11426 N N . TYR B 1 395 ? 16.531 -42.344 -5.164 1 92.44 395 TYR B N 1
ATOM 11427 C CA . TYR B 1 395 ? 17.328 -41.625 -4.168 1 92.44 395 TYR B CA 1
ATOM 11428 C C . TYR B 1 395 ? 17.547 -42.469 -2.926 1 92.44 395 TYR B C 1
ATOM 11430 O O . TYR B 1 395 ? 18.266 -42.062 -2.008 1 92.44 395 TYR B O 1
ATOM 11438 N N . VAL B 1 396 ? 17.016 -43.656 -2.828 1 95.31 396 VAL B N 1
ATOM 11439 C CA . VAL B 1 396 ? 17.031 -44.5 -1.632 1 95.31 396 VAL B CA 1
ATOM 11440 C C . VAL B 1 396 ? 18.469 -44.844 -1.242 1 95.31 396 VAL B C 1
ATOM 11442 O O . VAL B 1 396 ? 18.828 -44.781 -0.063 1 95.31 396 VAL B O 1
ATOM 11445 N N . GLY B 1 397 ? 19.281 -45.156 -2.252 1 93.25 397 GLY B N 1
ATOM 11446 C CA . GLY B 1 397 ? 20.672 -45.469 -1.971 1 93.25 397 GLY B CA 1
ATOM 11447 C C . GLY B 1 397 ? 21.391 -44.312 -1.26 1 93.25 397 GLY B C 1
ATOM 11448 O O . GLY B 1 397 ? 22.172 -44.562 -0.33 1 93.25 397 GLY B O 1
ATOM 11449 N N . HIS B 1 398 ? 21.203 -43.125 -1.667 1 92.38 398 HIS B N 1
ATOM 11450 C CA . HIS B 1 398 ? 21.812 -41.969 -1.04 1 92.38 398 HIS B CA 1
ATOM 11451 C C . HIS B 1 398 ? 21.312 -41.781 0.391 1 92.38 398 HIS B C 1
ATOM 11453 O O . HIS B 1 398 ? 22.109 -41.5 1.296 1 92.38 398 HIS B O 1
ATOM 11459 N N . ALA B 1 399 ? 20.031 -41.938 0.571 1 96 399 ALA B N 1
ATOM 11460 C CA . ALA B 1 399 ? 19.438 -41.781 1.896 1 96 399 ALA B CA 1
ATOM 11461 C C . ALA B 1 399 ? 19.969 -42.812 2.873 1 96 399 ALA B C 1
ATOM 11463 O O . ALA B 1 399 ? 20.141 -42.531 4.059 1 96 399 ALA B O 1
ATOM 11464 N N . GLU B 1 400 ? 20.203 -43.969 2.438 1 96.56 400 GLU B N 1
ATOM 11465 C CA . GLU B 1 400 ? 20.781 -45.031 3.262 1 96.56 400 GLU B CA 1
ATOM 11466 C C . GLU B 1 400 ? 22.203 -44.688 3.691 1 96.56 400 GLU B C 1
ATOM 11468 O O . GLU B 1 400 ? 22.578 -44.875 4.855 1 96.56 400 GLU B O 1
ATOM 11473 N N . ARG B 1 401 ? 22.938 -44.188 2.764 1 95.12 401 ARG B N 1
ATOM 11474 C CA . ARG B 1 401 ? 24.312 -43.812 3.074 1 95.12 401 ARG B CA 1
ATOM 11475 C C . ARG B 1 401 ? 24.344 -42.656 4.09 1 95.12 401 ARG B C 1
ATOM 11477 O O . ARG B 1 401 ? 25.203 -42.656 4.973 1 95.12 401 ARG B O 1
ATOM 11484 N N . MET B 1 402 ? 23.453 -41.75 3.904 1 96.06 402 MET B N 1
ATOM 11485 C CA . MET B 1 402 ? 23.391 -40.656 4.859 1 96.06 402 MET B CA 1
ATOM 11486 C C . MET B 1 402 ? 23.062 -41.156 6.258 1 96.06 402 MET B C 1
ATOM 11488 O O . MET B 1 402 ? 23.656 -40.719 7.242 1 96.06 402 MET B O 1
ATOM 11492 N N . ALA B 1 403 ? 22.094 -42.094 6.383 1 97.19 403 ALA B N 1
ATOM 11493 C CA . ALA B 1 403 ? 21.75 -42.688 7.672 1 97.19 403 ALA B CA 1
ATOM 11494 C C . ALA B 1 403 ? 22.969 -43.344 8.336 1 97.19 403 ALA B C 1
ATOM 11496 O O . ALA B 1 403 ? 23.219 -43.125 9.523 1 97.19 403 ALA B O 1
ATOM 11497 N N . GLU B 1 404 ? 23.719 -43.938 7.598 1 96.12 404 GLU B N 1
ATOM 11498 C CA . GLU B 1 404 ? 24.875 -44.688 8.102 1 96.12 404 GLU B CA 1
ATOM 11499 C C . GLU B 1 404 ? 26.016 -43.719 8.43 1 96.12 404 GLU B C 1
ATOM 11501 O O . GLU B 1 404 ? 26.594 -43.781 9.523 1 96.12 404 GLU B O 1
ATOM 11506 N N . ARG B 1 405 ? 26.328 -42.844 7.508 1 95.19 405 ARG B N 1
ATOM 11507 C CA . ARG B 1 405 ? 27.562 -42.094 7.586 1 95.19 405 ARG B CA 1
ATOM 11508 C C . ARG B 1 405 ? 27.391 -40.844 8.438 1 95.19 405 ARG B C 1
ATOM 11510 O O . ARG B 1 405 ? 28.312 -40.438 9.164 1 95.19 405 ARG B O 1
ATOM 11517 N N . PHE B 1 406 ? 26.344 -40.219 8.312 1 95.12 406 PHE B N 1
ATOM 11518 C CA . PHE B 1 406 ? 26.141 -38.969 9.055 1 95.12 406 PHE B CA 1
ATOM 11519 C C . PHE B 1 406 ? 25.531 -39.25 10.422 1 95.12 406 PHE B C 1
ATOM 11521 O O . PHE B 1 406 ? 26.062 -38.812 11.445 1 95.12 406 PHE B O 1
ATOM 11528 N N . TYR B 1 407 ? 24.5 -40.031 10.453 1 96.12 407 TYR B N 1
ATOM 11529 C CA . TYR B 1 407 ? 23.766 -40.25 11.695 1 96.12 407 TYR B CA 1
ATOM 11530 C C . TYR B 1 407 ? 24.344 -41.438 12.461 1 96.12 407 TYR B C 1
ATOM 11532 O O . TYR B 1 407 ? 24.141 -41.562 13.672 1 96.12 407 TYR B O 1
ATOM 11540 N N . GLY B 1 408 ? 24.938 -42.375 11.797 1 95.44 408 GLY B N 1
ATOM 11541 C CA . GLY B 1 408 ? 25.5 -43.562 12.438 1 95.44 408 GLY B CA 1
ATOM 11542 C C . GLY B 1 408 ? 24.453 -44.594 12.828 1 95.44 408 GLY B C 1
ATOM 11543 O O . GLY B 1 408 ? 24.625 -45.312 13.82 1 95.44 408 GLY B O 1
ATOM 11544 N N . VAL B 1 409 ? 23.328 -44.594 12.133 1 96.5 409 VAL B N 1
ATOM 11545 C CA . VAL B 1 409 ? 22.25 -45.562 12.422 1 96.5 409 VAL B CA 1
ATOM 11546 C C . VAL B 1 409 ? 21.859 -46.281 11.148 1 96.5 409 VAL B C 1
ATOM 11548 O O . VAL B 1 409 ? 22.297 -45.938 10.055 1 96.5 409 VAL B O 1
ATOM 11551 N N . GLU B 1 410 ? 21.078 -47.312 11.25 1 95.62 410 GLU B N 1
ATOM 11552 C CA . GLU B 1 410 ? 20.594 -48.094 10.109 1 95.62 410 GLU B CA 1
ATOM 11553 C C . GLU B 1 410 ? 19.328 -47.5 9.516 1 95.62 410 GLU B C 1
ATOM 11555 O O . GLU B 1 410 ? 18.656 -46.688 10.164 1 95.62 410 GLU B O 1
ATOM 11560 N N . GLY B 1 411 ? 19.094 -48 8.234 1 97.44 411 GLY B N 1
ATOM 11561 C CA . GLY B 1 411 ? 17.844 -47.594 7.602 1 97.44 411 GLY B CA 1
ATOM 11562 C C . GLY B 1 411 ? 18.031 -46.5 6.559 1 97.44 411 GLY B C 1
ATOM 11563 O O . GLY B 1 411 ? 19.078 -46.438 5.906 1 97.44 411 GLY B O 1
ATOM 11564 N N . ILE B 1 412 ? 16.984 -45.75 6.32 1 97.19 412 ILE B N 1
ATOM 11565 C CA . ILE B 1 412 ? 16.906 -44.688 5.324 1 97.19 412 ILE B CA 1
ATOM 11566 C C . ILE B 1 412 ? 16.688 -43.344 6.023 1 97.19 412 ILE B C 1
ATOM 11568 O O . ILE B 1 412 ? 15.656 -43.125 6.66 1 97.19 412 ILE B O 1
ATOM 11572 N N . ALA B 1 413 ? 17.594 -42.438 5.871 1 92.88 413 ALA B N 1
ATOM 11573 C CA . ALA B 1 413 ? 17.531 -41.156 6.57 1 92.88 413 ALA B CA 1
ATOM 11574 C C . ALA B 1 413 ? 16.234 -40.438 6.258 1 92.88 413 ALA B C 1
ATOM 11576 O O . ALA B 1 413 ? 15.93 -40.156 5.094 1 92.88 413 ALA B O 1
ATOM 11577 N N . GLY B 1 414 ? 15.547 -40 7.242 1 87.44 414 GLY B N 1
ATOM 11578 C CA . GLY B 1 414 ? 14.219 -39.406 7.117 1 87.44 414 GLY B CA 1
ATOM 11579 C C . GLY B 1 414 ? 14.234 -38 6.57 1 87.44 414 GLY B C 1
ATOM 11580 O O . GLY B 1 414 ? 13.211 -37.5 6.086 1 87.44 414 GLY B O 1
ATOM 11581 N N . ASP B 1 415 ? 15.438 -37.312 6.566 1 89.75 415 ASP B N 1
ATOM 11582 C CA . ASP B 1 415 ? 15.523 -35.906 6.238 1 89.75 415 ASP B CA 1
ATOM 11583 C C . ASP B 1 415 ? 16.281 -35.688 4.934 1 89.75 415 ASP B C 1
ATOM 11585 O O . ASP B 1 415 ? 16.609 -34.531 4.574 1 89.75 415 ASP B O 1
ATOM 11589 N N . TYR B 1 416 ? 16.641 -36.656 4.227 1 90.19 416 TYR B N 1
ATOM 11590 C CA . TYR B 1 416 ? 17.344 -36.469 2.959 1 90.19 416 TYR B CA 1
ATOM 11591 C C . TYR B 1 416 ? 16.484 -35.719 1.964 1 90.19 416 TYR B C 1
ATOM 11593 O O . TYR B 1 416 ? 15.281 -35.969 1.849 1 90.19 416 TYR B O 1
ATOM 11601 N N . PRO B 1 417 ? 16.984 -34.844 1.231 1 88.06 417 PRO B N 1
ATOM 11602 C CA . PRO B 1 417 ? 18.406 -34.469 1.205 1 88.06 417 PRO B CA 1
ATOM 11603 C C . PRO B 1 417 ? 18.703 -33.25 2.094 1 88.06 417 PRO B C 1
ATOM 11605 O O . PRO B 1 417 ? 19.844 -32.781 2.111 1 88.06 417 PRO B O 1
ATOM 11608 N N . HIS B 1 418 ? 17.734 -32.719 2.789 1 85.44 418 HIS B N 1
ATOM 11609 C CA . HIS B 1 418 ? 17.922 -31.547 3.639 1 85.44 418 HIS B CA 1
ATOM 11610 C C . HIS B 1 418 ? 18.094 -31.953 5.102 1 85.44 418 HIS B C 1
ATOM 11612 O O . HIS B 1 418 ? 17.109 -32.125 5.82 1 85.44 418 HIS B O 1
ATOM 11618 N N . ALA B 1 419 ? 19.297 -31.875 5.531 1 88.62 419 ALA B N 1
ATOM 11619 C CA . ALA B 1 419 ? 19.609 -32.344 6.879 1 88.62 419 ALA B CA 1
ATOM 11620 C C . ALA B 1 419 ? 18.734 -31.656 7.918 1 88.62 419 ALA B C 1
ATOM 11622 O O . ALA B 1 419 ? 18.531 -30.438 7.871 1 88.62 419 ALA B O 1
ATOM 11623 N N . LEU B 1 420 ? 18.109 -32.469 8.773 1 91.75 420 LEU B N 1
ATOM 11624 C CA . LEU B 1 420 ? 17.312 -32.062 9.938 1 91.75 420 LEU B CA 1
ATOM 11625 C C . LEU B 1 420 ? 15.867 -31.781 9.539 1 91.75 420 LEU B C 1
ATOM 11627 O O . LEU B 1 420 ? 15.023 -31.516 10.398 1 91.75 420 LEU B O 1
ATOM 11631 N N . TYR B 1 421 ? 15.523 -31.828 8.258 1 93.94 421 TYR B N 1
ATOM 11632 C CA . TYR B 1 421 ? 14.125 -31.828 7.836 1 93.94 421 TYR B CA 1
ATOM 11633 C C . TYR B 1 421 ? 13.508 -33.219 7.953 1 93.94 421 TYR B C 1
ATOM 11635 O O . TYR B 1 421 ? 13.148 -33.812 6.945 1 93.94 421 TYR B O 1
ATOM 11643 N N . PHE B 1 422 ? 13.242 -33.594 9.117 1 96.5 422 PHE B N 1
ATOM 11644 C CA . PHE B 1 422 ? 12.93 -35 9.398 1 96.5 422 PHE B CA 1
ATOM 11645 C C . PHE B 1 422 ? 11.547 -35.344 8.883 1 96.5 422 PHE B C 1
ATOM 11647 O O . PHE B 1 422 ? 11.195 -36.531 8.789 1 96.5 422 PHE B O 1
ATOM 11654 N N . SER B 1 423 ? 10.781 -34.406 8.492 1 96.25 423 SER B N 1
ATOM 11655 C CA . SER B 1 423 ? 9.43 -34.688 8.016 1 96.25 423 SER B CA 1
ATOM 11656 C C . SER B 1 423 ? 9.445 -35.156 6.562 1 96.25 423 SER B C 1
ATOM 11658 O O . SER B 1 423 ? 8.453 -35.688 6.066 1 96.25 423 SER B O 1
ATOM 11660 N N . ILE B 1 424 ? 10.523 -35.062 5.84 1 95.62 424 ILE B N 1
ATOM 11661 C CA . ILE B 1 424 ? 10.57 -35.188 4.391 1 95.62 424 ILE B CA 1
ATOM 11662 C C . ILE B 1 424 ? 10.25 -36.625 3.996 1 95.62 424 ILE B C 1
ATOM 11664 O O . ILE B 1 424 ? 9.164 -36.906 3.471 1 95.62 424 ILE B O 1
ATOM 11668 N N . TRP B 1 425 ? 11.031 -37.594 4.316 1 96.25 425 TRP B N 1
ATOM 11669 C CA . TRP B 1 425 ? 10.891 -38.938 3.803 1 96.25 425 TRP B CA 1
ATOM 11670 C C . TRP B 1 425 ? 9.688 -39.656 4.434 1 96.25 425 TRP B C 1
ATOM 11672 O O . TRP B 1 425 ? 9.008 -40.438 3.779 1 96.25 425 TRP B O 1
ATOM 11682 N N . PRO B 1 426 ? 9.398 -39.406 5.738 1 97 426 PRO B N 1
ATOM 11683 C CA . PRO B 1 426 ? 8.125 -39.906 6.246 1 97 426 PRO B CA 1
ATOM 11684 C C . PRO B 1 426 ? 6.926 -39.438 5.438 1 97 426 PRO B C 1
ATOM 11686 O O . PRO B 1 426 ? 5.988 -40.219 5.203 1 97 426 PRO B O 1
ATOM 11689 N N . TRP B 1 427 ? 6.93 -38.219 5.051 1 96 427 TRP B N 1
ATOM 11690 C CA . TRP B 1 427 ? 5.867 -37.719 4.195 1 96 427 TRP B CA 1
ATOM 11691 C C . TRP B 1 427 ? 5.875 -38.406 2.838 1 96 427 TRP B C 1
ATOM 11693 O O . TRP B 1 427 ? 4.816 -38.75 2.309 1 96 427 TRP B O 1
ATOM 11703 N N . CYS B 1 428 ? 7.023 -38.625 2.283 1 95 428 CYS B N 1
ATOM 11704 C CA . CYS B 1 428 ? 7.137 -39.312 1.008 1 95 428 CYS B CA 1
ATOM 11705 C C . CYS B 1 428 ? 6.629 -40.75 1.125 1 95 428 CYS B C 1
ATOM 11707 O O . CYS B 1 428 ? 6.082 -41.312 0.169 1 95 428 CYS B O 1
ATOM 11709 N N . ALA B 1 429 ? 6.809 -41.344 2.318 1 93.88 429 ALA B N 1
ATOM 11710 C CA . ALA B 1 429 ? 6.316 -42.688 2.576 1 93.88 429 ALA B CA 1
ATOM 11711 C C . ALA B 1 429 ? 4.812 -42.781 2.332 1 93.88 429 ALA B C 1
ATOM 11713 O O . ALA B 1 429 ? 4.312 -43.812 1.871 1 93.88 429 ALA B O 1
ATOM 11714 N N . GLN B 1 430 ? 4.203 -41.781 2.641 1 94.81 430 GLN B N 1
ATOM 11715 C CA . GLN B 1 430 ? 2.758 -41.75 2.438 1 94.81 430 GLN B CA 1
ATOM 11716 C C . GLN B 1 430 ? 2.402 -41.938 0.966 1 94.81 430 GLN B C 1
ATOM 11718 O O . GLN B 1 430 ? 1.398 -42.594 0.646 1 94.81 430 GLN B O 1
ATOM 11723 N N . PHE B 1 431 ? 3.174 -41.469 0.07 1 95.88 431 PHE B N 1
ATOM 11724 C CA . PHE B 1 431 ? 2.883 -41.562 -1.355 1 95.88 431 PHE B CA 1
ATOM 11725 C C . PHE B 1 431 ? 3.057 -43 -1.847 1 95.88 431 PHE B C 1
ATOM 11727 O O . PHE B 1 431 ? 2.258 -43.469 -2.65 1 95.88 431 PHE B O 1
ATOM 11734 N N . LEU B 1 432 ? 4.055 -43.625 -1.324 1 97 432 LEU B N 1
ATOM 11735 C CA . LEU B 1 432 ? 4.219 -45.031 -1.652 1 97 432 LEU B CA 1
ATOM 11736 C C . LEU B 1 432 ? 3.051 -45.875 -1.118 1 97 432 LEU B C 1
ATOM 11738 O O . LEU B 1 432 ? 2.52 -46.719 -1.822 1 97 432 LEU B O 1
ATOM 11742 N N . TRP B 1 433 ? 2.729 -45.562 0.094 1 97.12 433 TRP B N 1
ATOM 11743 C CA . TRP B 1 433 ? 1.617 -46.25 0.743 1 97.12 433 TRP B CA 1
ATOM 11744 C C . TRP B 1 433 ? 0.313 -46.031 -0.012 1 97.12 433 TRP B C 1
ATOM 11746 O O . TRP B 1 433 ? -0.446 -46.969 -0.264 1 97.12 433 TRP B O 1
ATOM 11756 N N . ASP B 1 434 ? 0.033 -44.844 -0.412 1 96.81 434 ASP B N 1
ATOM 11757 C CA . ASP B 1 434 ? -1.195 -44.5 -1.115 1 96.81 434 ASP B CA 1
ATOM 11758 C C . ASP B 1 434 ? -1.229 -45.125 -2.508 1 96.81 434 ASP B C 1
ATOM 11760 O O . ASP B 1 434 ? -2.295 -45.5 -2.998 1 96.81 434 ASP B O 1
ATOM 11764 N N . TYR B 1 435 ? -0.051 -45.156 -3.145 1 97.44 435 TYR B N 1
ATOM 11765 C CA . TYR B 1 435 ? -0.022 -45.812 -4.445 1 97.44 435 TYR B CA 1
ATOM 11766 C C . TYR B 1 435 ? -0.527 -47.25 -4.336 1 97.44 435 TYR B C 1
ATOM 11768 O O . TYR B 1 435 ? -1.299 -47.688 -5.18 1 97.44 435 TYR B O 1
ATOM 11776 N N . TYR B 1 436 ? -0.14 -48 -3.32 1 97.06 436 TYR B N 1
ATOM 11777 C CA . TYR B 1 436 ? -0.671 -49.312 -3.064 1 97.06 436 TYR B CA 1
ATOM 11778 C C . TYR B 1 436 ? -2.162 -49.281 -2.75 1 97.06 436 TYR B C 1
ATOM 11780 O O . TYR B 1 436 ? -2.961 -49.969 -3.373 1 97.06 436 TYR B O 1
ATOM 11788 N N . ARG B 1 437 ? -2.553 -48.375 -1.767 1 97.19 437 ARG B N 1
ATOM 11789 C CA . ARG B 1 437 ? -3.914 -48.344 -1.24 1 97.19 437 ARG B CA 1
ATOM 11790 C C . ARG B 1 437 ? -4.922 -48.031 -2.336 1 97.19 437 ARG B C 1
ATOM 11792 O O . ARG B 1 437 ? -6.055 -48.5 -2.314 1 97.19 437 ARG B O 1
ATOM 11799 N N . TYR B 1 438 ? -4.523 -47.219 -3.291 1 97.75 438 TYR B N 1
ATOM 11800 C CA . TYR B 1 438 ? -5.441 -46.844 -4.355 1 97.75 438 TYR B CA 1
ATOM 11801 C C . TYR B 1 438 ? -5.398 -47.812 -5.508 1 97.75 438 TYR B C 1
ATOM 11803 O O . TYR B 1 438 ? -6.375 -47.969 -6.25 1 97.75 438 TYR B O 1
ATOM 11811 N N . GLY B 1 439 ? -4.305 -48.469 -5.703 1 96.44 439 GLY B N 1
ATOM 11812 C CA . GLY B 1 439 ? -4.152 -49.406 -6.805 1 96.44 439 GLY B CA 1
ATOM 11813 C C . GLY B 1 439 ? -4.328 -50.844 -6.387 1 96.44 439 GLY B C 1
ATOM 11814 O O . GLY B 1 439 ? -4.594 -51.719 -7.223 1 96.44 439 GLY B O 1
ATOM 11815 N N . MET B 1 440 ? -4.09 -51.156 -5.109 1 97.31 440 MET B N 1
ATOM 11816 C CA . MET B 1 440 ? -4.215 -52.469 -4.488 1 97.31 440 MET B CA 1
ATOM 11817 C C . MET B 1 440 ? -3.275 -53.5 -5.141 1 97.31 440 MET B C 1
ATOM 11819 O O . MET B 1 440 ? -3.633 -54.656 -5.324 1 97.31 440 MET B O 1
ATOM 11823 N N . ASN B 1 441 ? -2.148 -52.969 -5.574 1 96.69 441 ASN B N 1
ATOM 11824 C CA . ASN B 1 441 ? -1.104 -53.844 -6.137 1 96.69 441 ASN B CA 1
ATOM 11825 C C . ASN B 1 441 ? -0.178 -54.375 -5.051 1 96.69 441 ASN B C 1
ATOM 11827 O O . ASN B 1 441 ? 0.788 -53.719 -4.668 1 96.69 441 ASN B O 1
ATOM 11831 N N . GLU B 1 442 ? -0.342 -55.531 -4.668 1 96.12 442 GLU B N 1
ATOM 11832 C CA . GLU B 1 442 ? 0.404 -56.125 -3.564 1 96.12 442 GLU B CA 1
ATOM 11833 C C . GLU B 1 442 ? 1.867 -56.344 -3.939 1 96.12 442 GLU B C 1
ATOM 11835 O O . GLU B 1 442 ? 2.752 -56.25 -3.088 1 96.12 442 GLU B O 1
ATOM 11840 N N . ALA B 1 443 ? 2.111 -56.656 -5.188 1 97.19 443 ALA B N 1
ATOM 11841 C CA . ALA B 1 443 ? 3.492 -56.812 -5.629 1 97.19 443 ALA B CA 1
ATOM 11842 C C . ALA B 1 443 ? 4.289 -55.531 -5.473 1 97.19 443 ALA B C 1
ATOM 11844 O O . ALA B 1 443 ? 5.445 -55.562 -5.043 1 97.19 443 ALA B O 1
ATOM 11845 N N . PHE B 1 444 ? 3.701 -54.469 -5.887 1 96.5 444 PHE B N 1
ATOM 11846 C CA . PHE B 1 444 ? 4.34 -53.188 -5.684 1 96.5 444 PHE B CA 1
ATOM 11847 C C . PHE B 1 444 ? 4.633 -52.938 -4.207 1 96.5 444 PHE B C 1
ATOM 11849 O O . PHE B 1 444 ? 5.719 -52.5 -3.85 1 96.5 444 PHE B O 1
ATOM 11856 N N . LEU B 1 445 ? 3.635 -53.188 -3.275 1 98.06 445 LEU B N 1
ATOM 11857 C CA . LEU B 1 445 ? 3.812 -53 -1.84 1 98.06 445 LEU B CA 1
ATOM 11858 C C . LEU B 1 445 ? 4.984 -53.844 -1.323 1 98.06 445 LEU B C 1
ATOM 11860 O O . LEU B 1 445 ? 5.848 -53.312 -0.605 1 98.06 445 LEU B O 1
ATOM 11864 N N . ARG B 1 446 ? 5.016 -55.062 -1.765 1 97.31 446 ARG B N 1
ATOM 11865 C CA . ARG B 1 446 ? 5.992 -56 -1.256 1 97.31 446 ARG B CA 1
ATOM 11866 C C . ARG B 1 446 ? 7.395 -55.688 -1.764 1 97.31 446 ARG B C 1
ATOM 11868 O O . ARG B 1 446 ? 8.352 -55.656 -0.986 1 97.31 446 ARG B O 1
ATOM 11875 N N . ASP B 1 447 ? 7.469 -55.312 -3.016 1 97.25 447 ASP B N 1
ATOM 11876 C CA . ASP B 1 447 ? 8.773 -55.312 -3.668 1 97.25 447 ASP B CA 1
ATOM 11877 C C . ASP B 1 447 ? 9.367 -53.906 -3.707 1 97.25 447 ASP B C 1
ATOM 11879 O O . ASP B 1 447 ? 10.586 -53.75 -3.752 1 97.25 447 ASP B O 1
ATOM 11883 N N . LYS B 1 448 ? 8.547 -52.938 -3.689 1 97.19 448 LYS B N 1
ATOM 11884 C CA . LYS B 1 448 ? 9.062 -51.594 -3.887 1 97.19 448 LYS B CA 1
ATOM 11885 C C . LYS B 1 448 ? 8.773 -50.719 -2.674 1 97.19 448 LYS B C 1
ATOM 11887 O O . LYS B 1 448 ? 9.656 -50.031 -2.172 1 97.19 448 LYS B O 1
ATOM 11892 N N . ALA B 1 449 ? 7.59 -50.719 -2.15 1 98.06 449 ALA B N 1
ATOM 11893 C CA . ALA B 1 449 ? 7.176 -49.781 -1.123 1 98.06 449 ALA B CA 1
ATOM 11894 C C . ALA B 1 449 ? 7.66 -50.219 0.257 1 98.06 449 ALA B C 1
ATOM 11896 O O . ALA B 1 449 ? 8.289 -49.438 0.977 1 98.06 449 ALA B O 1
ATOM 11897 N N . TYR B 1 450 ? 7.488 -51.438 0.656 1 97.75 450 TYR B N 1
ATOM 11898 C CA . TYR B 1 450 ? 7.715 -51.906 2.021 1 97.75 450 TYR B CA 1
ATOM 11899 C C . TYR B 1 450 ? 9.188 -51.781 2.396 1 97.75 450 TYR B C 1
ATOM 11901 O O . TYR B 1 450 ? 9.523 -51.375 3.512 1 97.75 450 TYR B O 1
ATOM 11909 N N . PRO B 1 451 ? 10.109 -52.125 1.52 1 97.5 451 PRO B N 1
ATOM 11910 C CA . PRO B 1 451 ? 11.508 -51.938 1.897 1 97.5 451 PRO B CA 1
ATOM 11911 C C . PRO B 1 451 ? 11.844 -50.5 2.295 1 97.5 451 PRO B C 1
ATOM 11913 O O . PRO B 1 451 ? 12.609 -50.281 3.232 1 97.5 451 PRO B O 1
ATOM 11916 N N . VAL B 1 452 ? 11.297 -49.594 1.597 1 98 452 VAL B N 1
ATOM 11917 C CA . VAL B 1 452 ? 11.539 -48.188 1.905 1 98 452 VAL B CA 1
ATOM 11918 C C . VAL B 1 452 ? 10.859 -47.812 3.223 1 98 452 VAL B C 1
ATOM 11920 O O . VAL B 1 452 ? 11.461 -47.156 4.074 1 98 452 VAL B O 1
ATOM 11923 N N . LEU B 1 453 ? 9.594 -48.25 3.416 1 98.06 453 LEU B N 1
ATOM 11924 C CA . LEU B 1 453 ? 8.852 -48 4.645 1 98.06 453 LEU B CA 1
ATOM 11925 C C . LEU B 1 453 ? 9.594 -48.562 5.855 1 98.06 453 LEU B C 1
ATOM 11927 O O . LEU B 1 453 ? 9.734 -47.875 6.871 1 98.06 453 LEU B O 1
ATOM 11931 N N . ARG B 1 454 ? 10.07 -49.75 5.711 1 97.44 454 ARG B N 1
ATOM 11932 C CA . ARG B 1 454 ? 10.82 -50.406 6.777 1 97.44 454 ARG B CA 1
ATOM 11933 C C . ARG B 1 454 ? 12.117 -49.656 7.07 1 97.44 454 ARG B C 1
ATOM 11935 O O . ARG B 1 454 ? 12.477 -49.469 8.234 1 97.44 454 ARG B O 1
ATOM 11942 N N . GLY B 1 455 ? 12.797 -49.281 6.012 1 97.81 455 GLY B N 1
ATOM 11943 C CA . GLY B 1 455 ? 14.031 -48.562 6.184 1 97.81 455 GLY B CA 1
ATOM 11944 C C . GLY B 1 455 ? 13.852 -47.25 6.934 1 97.81 455 GLY B C 1
ATOM 11945 O O . GLY B 1 455 ? 14.664 -46.875 7.785 1 97.81 455 GLY B O 1
ATOM 11946 N N . ILE B 1 456 ? 12.812 -46.469 6.633 1 98.19 456 ILE B N 1
ATOM 11947 C CA . ILE B 1 456 ? 12.508 -45.219 7.297 1 98.19 456 ILE B CA 1
ATOM 11948 C C . ILE B 1 456 ? 12.188 -45.469 8.766 1 98.19 456 ILE B C 1
ATOM 11950 O O . ILE B 1 456 ? 12.664 -44.75 9.648 1 98.19 456 ILE B O 1
ATOM 11954 N N . ALA B 1 457 ? 11.391 -46.5 9.016 1 97.5 457 ALA B N 1
ATOM 11955 C CA . ALA B 1 457 ? 11.039 -46.844 10.383 1 97.5 457 ALA B CA 1
ATOM 11956 C C . ALA B 1 457 ? 12.289 -47.219 11.195 1 97.5 457 ALA B C 1
ATOM 11958 O O . ALA B 1 457 ? 12.438 -46.781 12.336 1 97.5 457 ALA B O 1
ATOM 11959 N N . ARG B 1 458 ? 13.18 -47.875 10.602 1 96.75 458 ARG B N 1
ATOM 11960 C CA . ARG B 1 458 ? 14.414 -48.281 11.273 1 96.75 458 ARG B CA 1
ATOM 11961 C C . ARG B 1 458 ? 15.289 -47.062 11.586 1 96.75 458 ARG B C 1
ATOM 11963 O O . ARG B 1 458 ? 15.938 -47.031 12.633 1 96.75 458 ARG B O 1
ATOM 11970 N N . PHE B 1 459 ? 15.43 -46.25 10.688 1 97.31 459 PHE B N 1
ATOM 11971 C CA . PHE B 1 459 ? 16.172 -45 10.93 1 97.31 459 PHE B CA 1
ATOM 11972 C C . PHE B 1 459 ? 15.648 -44.312 12.172 1 97.31 459 PHE B C 1
ATOM 11974 O O . PHE B 1 459 ? 16.438 -43.906 13.031 1 97.31 459 PHE B O 1
ATOM 11981 N N . PHE B 1 460 ? 14.305 -44.188 12.312 1 97.88 460 PHE B N 1
ATOM 11982 C CA . PHE B 1 460 ? 13.727 -43.406 13.406 1 97.88 460 PHE B CA 1
ATOM 11983 C C . PHE B 1 460 ? 13.812 -44.156 14.719 1 97.88 460 PHE B C 1
ATOM 11985 O O . PHE B 1 460 ? 13.836 -43.562 15.797 1 97.88 460 PHE B O 1
ATOM 11992 N N . GLU B 1 461 ? 13.93 -45.5 14.656 1 95.75 461 GLU B N 1
ATOM 11993 C CA . GLU B 1 461 ? 14.25 -46.25 15.852 1 95.75 461 GLU B CA 1
ATOM 11994 C C . GLU B 1 461 ? 15.578 -45.812 16.469 1 95.75 461 GLU B C 1
ATOM 11996 O O . GLU B 1 461 ? 15.734 -45.812 17.688 1 95.75 461 GLU B O 1
ATOM 12001 N N . GLY B 1 462 ? 16.391 -45.438 15.562 1 95 462 GLY B N 1
ATOM 12002 C CA . GLY B 1 462 ? 17.719 -45.094 16.016 1 95 462 GLY B CA 1
ATOM 12003 C C . GLY B 1 462 ? 17.875 -43.625 16.375 1 95 462 GLY B C 1
ATOM 12004 O O . GLY B 1 462 ? 18.703 -43.25 17.219 1 95 462 GLY B O 1
ATOM 12005 N N . VAL B 1 463 ? 17.094 -42.75 15.773 1 95.69 463 VAL B N 1
ATOM 12006 C CA . VAL B 1 463 ? 17.375 -41.344 15.875 1 95.69 463 VAL B CA 1
ATOM 12007 C C . VAL B 1 463 ? 16.484 -40.719 16.953 1 95.69 463 VAL B C 1
ATOM 12009 O O . VAL B 1 463 ? 16.844 -39.688 17.547 1 95.69 463 VAL B O 1
ATOM 12012 N N . LEU B 1 464 ? 15.281 -41.25 17.25 1 96.88 464 LEU B N 1
ATOM 12013 C CA . LEU B 1 464 ? 14.398 -40.719 18.281 1 96.88 464 LEU B CA 1
ATOM 12014 C C . LEU B 1 464 ? 15.047 -40.812 19.656 1 96.88 464 LEU B C 1
ATOM 12016 O O . LEU B 1 464 ? 15.734 -41.781 19.953 1 96.88 464 LEU B O 1
ATOM 12020 N N . GLU B 1 465 ? 14.82 -39.781 20.438 1 94.88 465 GLU B N 1
ATOM 12021 C CA . GLU B 1 465 ? 15.406 -39.688 21.766 1 94.88 465 GLU B CA 1
ATOM 12022 C C . GLU B 1 465 ? 14.352 -39.938 22.844 1 94.88 465 GLU B C 1
ATOM 12024 O O . GLU B 1 465 ? 13.312 -39.25 22.859 1 94.88 465 GLU B O 1
ATOM 12029 N N . TYR B 1 466 ? 14.656 -40.75 23.703 1 94.88 466 TYR B N 1
ATOM 12030 C CA . TYR B 1 466 ? 13.758 -41.031 24.812 1 94.88 466 TYR B CA 1
ATOM 12031 C C . TYR B 1 466 ? 13.961 -40.031 25.938 1 94.88 466 TYR B C 1
ATOM 12033 O O . TYR B 1 466 ? 15.086 -39.781 26.375 1 94.88 466 TYR B O 1
ATOM 12041 N N . ASP B 1 467 ? 12.914 -39.469 26.297 1 92.81 467 ASP B N 1
ATOM 12042 C CA . ASP B 1 467 ? 12.906 -38.562 27.438 1 92.81 467 ASP B CA 1
ATOM 12043 C C . ASP B 1 467 ? 12.359 -39.281 28.688 1 92.81 467 ASP B C 1
ATOM 12045 O O . ASP B 1 467 ? 11.156 -39.469 28.812 1 92.81 467 ASP B O 1
ATOM 12049 N N . ALA B 1 468 ? 13.164 -39.5 29.672 1 90.44 468 ALA B N 1
ATOM 12050 C CA . ALA B 1 468 ? 12.82 -40.281 30.844 1 90.44 468 ALA B CA 1
ATOM 12051 C C . ALA B 1 468 ? 11.789 -39.531 31.703 1 90.44 468 ALA B C 1
ATOM 12053 O O . ALA B 1 468 ? 10.977 -40.188 32.375 1 90.44 468 ALA B O 1
ATOM 12054 N N . ASP B 1 469 ? 11.844 -38.281 31.703 1 90.06 469 ASP B N 1
ATOM 12055 C CA . ASP B 1 469 ? 10.93 -37.5 32.531 1 90.06 469 ASP B CA 1
ATOM 12056 C C . ASP B 1 469 ? 9.492 -37.625 32 1 90.06 469 ASP B C 1
ATOM 12058 O O . ASP B 1 469 ? 8.562 -37.781 32.781 1 90.06 469 ASP B O 1
ATOM 12062 N N . SER B 1 470 ? 9.312 -37.625 30.719 1 91.12 470 SER B N 1
ATOM 12063 C CA . SER B 1 470 ? 7.973 -37.625 30.141 1 91.12 470 SER B CA 1
ATOM 12064 C C . SER B 1 470 ? 7.566 -39.031 29.703 1 91.12 470 SER B C 1
ATOM 12066 O O . SER B 1 470 ? 6.387 -39.312 29.484 1 91.12 470 SER B O 1
ATOM 12068 N N . GLY B 1 471 ? 8.562 -39.906 29.625 1 93.94 471 GLY B N 1
ATOM 12069 C CA . GLY B 1 471 ? 8.289 -41.219 29.109 1 93.94 471 GLY B CA 1
ATOM 12070 C C . GLY B 1 471 ? 7.977 -41.25 27.625 1 93.94 471 GLY B C 1
ATOM 12071 O O . GLY B 1 471 ? 7.328 -42.156 27.125 1 93.94 471 GLY B O 1
ATOM 12072 N N . ARG B 1 472 ? 8.281 -40.188 26.922 1 96.44 472 ARG B N 1
ATOM 12073 C CA . ARG B 1 472 ? 7.969 -40.031 25.516 1 96.44 472 ARG B CA 1
ATOM 12074 C C . ARG B 1 472 ? 9.242 -39.938 24.672 1 96.44 472 ARG B C 1
ATOM 12076 O O . ARG B 1 472 ? 10.336 -39.75 25.219 1 96.44 472 ARG B O 1
ATOM 12083 N N . TYR B 1 473 ? 9.062 -40.219 23.438 1 97.31 473 TYR B N 1
ATOM 12084 C CA . TYR B 1 473 ? 10.148 -40.062 22.484 1 97.31 473 TYR B CA 1
ATOM 12085 C C . TYR B 1 473 ? 10.039 -38.719 21.75 1 97.31 473 TYR B C 1
ATOM 12087 O O . TYR B 1 473 ? 8.93 -38.281 21.422 1 97.31 473 TYR B O 1
ATOM 12095 N N . GLY B 1 474 ? 11.125 -38.062 21.625 1 96.25 474 GLY B N 1
ATOM 12096 C CA . GLY B 1 474 ? 11.172 -36.812 20.891 1 96.25 474 GLY B CA 1
ATOM 12097 C C . GLY B 1 474 ? 12.281 -36.75 19.875 1 96.25 474 GLY B C 1
ATOM 12098 O O . GLY B 1 474 ? 13.008 -37.719 19.672 1 96.25 474 GLY B O 1
ATOM 12099 N N . ILE B 1 475 ? 12.273 -35.625 19.094 1 94.88 475 ILE B N 1
ATOM 12100 C CA . ILE B 1 475 ? 13.289 -35.406 18.062 1 94.88 475 ILE B CA 1
ATOM 12101 C C . ILE B 1 475 ? 13.992 -34.062 18.297 1 94.88 475 ILE B C 1
ATOM 12103 O O . ILE B 1 475 ? 13.344 -33.031 18.375 1 94.88 475 ILE B O 1
ATOM 12107 N N . PHE B 1 476 ? 15.297 -34.125 18.391 1 92.38 476 PHE B N 1
ATOM 12108 C CA . PHE B 1 476 ? 16.141 -32.938 18.516 1 92.38 476 PHE B CA 1
ATOM 12109 C C . PHE B 1 476 ? 17.547 -33.219 17.984 1 92.38 476 PHE B C 1
ATOM 12111 O O . PHE B 1 476 ? 18.125 -34.281 18.25 1 92.38 476 PHE B O 1
ATOM 12118 N N . PRO B 1 477 ? 18.203 -32.312 17.266 1 91 477 PRO B N 1
ATOM 12119 C CA . PRO B 1 477 ? 17.625 -31.094 16.703 1 91 477 PRO B CA 1
ATOM 12120 C C . PRO B 1 477 ? 16.656 -31.375 15.555 1 91 477 PRO B C 1
ATOM 12122 O O . PRO B 1 477 ? 16.781 -32.406 14.883 1 91 477 PRO B O 1
ATOM 12125 N N . ASP B 1 478 ? 15.656 -30.516 15.43 1 92.19 478 ASP B N 1
ATOM 12126 C CA . ASP B 1 478 ? 14.664 -30.578 14.367 1 92.19 478 ASP B CA 1
ATOM 12127 C C . ASP B 1 478 ? 14.484 -29.203 13.703 1 92.19 478 ASP B C 1
ATOM 12129 O O . ASP B 1 478 ? 14.812 -28.172 14.297 1 92.19 478 ASP B O 1
ATOM 12133 N N . ILE B 1 479 ? 14.203 -29.25 12.414 1 90.69 479 ILE B N 1
ATOM 12134 C CA . ILE B 1 479 ? 13.852 -28.016 11.711 1 90.69 479 ILE B CA 1
ATOM 12135 C C . ILE B 1 479 ? 12.5 -28.172 11.023 1 90.69 479 ILE B C 1
ATOM 12137 O O . ILE B 1 479 ? 12.281 -29.141 10.281 1 90.69 479 ILE B O 1
ATOM 12141 N N . SER B 1 480 ? 11.539 -27.266 11.383 1 92.06 480 SER B N 1
ATOM 12142 C CA . SER B 1 480 ? 10.367 -27.141 10.523 1 92.06 480 SER B CA 1
ATOM 12143 C C . SER B 1 480 ? 10.742 -26.547 9.164 1 92.06 480 SER B C 1
ATOM 12145 O O . SER B 1 480 ? 11.297 -25.438 9.094 1 92.06 480 SER B O 1
ATOM 12147 N N . PRO B 1 481 ? 10.492 -27.188 8.18 1 90.56 481 PRO B N 1
ATOM 12148 C CA . PRO B 1 481 ? 11.039 -26.812 6.879 1 90.56 481 PRO B CA 1
ATOM 12149 C C . PRO B 1 481 ? 10.797 -25.344 6.535 1 90.56 481 PRO B C 1
ATOM 12151 O O . PRO B 1 481 ? 9.648 -24.891 6.496 1 90.56 481 PRO B O 1
ATOM 12154 N N . GLU B 1 482 ? 11.836 -24.578 6.258 1 82.75 482 GLU B N 1
ATOM 12155 C CA . GLU B 1 482 ? 11.969 -23.203 5.781 1 82.75 482 GLU B CA 1
ATOM 12156 C C . GLU B 1 482 ? 11.484 -22.203 6.832 1 82.75 482 GLU B C 1
ATOM 12158 O O . GLU B 1 482 ? 11.43 -21 6.574 1 82.75 482 GLU B O 1
ATOM 12163 N N . GLN B 1 483 ? 11.062 -22.703 7.98 1 82.75 483 GLN B N 1
ATOM 12164 C CA . GLN B 1 483 ? 10.594 -21.781 9.016 1 82.75 483 GLN B CA 1
ATOM 12165 C C . GLN B 1 483 ? 11.758 -21 9.625 1 82.75 483 GLN B C 1
ATOM 12167 O O . GLN B 1 483 ? 11.586 -19.859 10.062 1 82.75 483 GLN B O 1
ATOM 12172 N N . GLY B 1 484 ? 12.961 -21.625 9.688 1 72.38 484 GLY B N 1
ATOM 12173 C CA . GLY B 1 484 ? 14.133 -20.859 10.062 1 72.38 484 GLY B CA 1
ATOM 12174 C C . GLY B 1 484 ? 14.766 -21.312 11.367 1 72.38 484 GLY B C 1
ATOM 12175 O O . GLY B 1 484 ? 15.906 -21.766 11.383 1 72.38 484 GLY B O 1
ATOM 12176 N N . PRO B 1 485 ? 13.992 -21.359 12.531 1 73.69 485 PRO B N 1
ATOM 12177 C CA . PRO B 1 485 ? 14.625 -21.641 13.82 1 73.69 485 PRO B CA 1
ATOM 12178 C C . PRO B 1 485 ? 14.906 -23.141 14.023 1 73.69 485 PRO B C 1
ATOM 12180 O O . PRO B 1 485 ? 14.109 -23.984 13.602 1 73.69 485 PRO B O 1
ATOM 12183 N N . LEU B 1 486 ? 16.125 -23.422 14.594 1 81.94 486 LEU B N 1
ATOM 12184 C CA . LEU B 1 486 ? 16.312 -24.734 15.18 1 81.94 486 LEU B CA 1
ATOM 12185 C C . LEU B 1 486 ? 15.305 -25 16.297 1 81.94 486 LEU B C 1
ATOM 12187 O O . LEU B 1 486 ? 15.016 -24.094 17.094 1 81.94 486 LEU B O 1
ATOM 12191 N N . THR B 1 487 ? 14.719 -26.156 16.25 1 88.5 487 THR B N 1
ATOM 12192 C CA . THR B 1 487 ? 13.641 -26.422 17.203 1 88.5 487 THR B CA 1
ATOM 12193 C C . THR B 1 487 ? 13.656 -27.875 17.656 1 88.5 487 THR B C 1
ATOM 12195 O O . THR B 1 487 ? 14.656 -28.578 17.469 1 88.5 487 THR B O 1
ATOM 12198 N N . ARG B 1 488 ? 12.703 -28.203 18.469 1 91.06 488 ARG B N 1
ATOM 12199 C CA . ARG B 1 488 ? 12.43 -29.547 18.938 1 91.06 488 ARG B CA 1
ATOM 12200 C C . ARG B 1 488 ? 10.977 -29.938 18.688 1 91.06 488 ARG B C 1
ATOM 12202 O O . ARG B 1 488 ? 10.07 -29.109 18.844 1 91.06 488 ARG B O 1
ATOM 12209 N N . ASN B 1 489 ? 10.797 -31.156 18.141 1 95.44 489 ASN B N 1
ATOM 12210 C CA . ASN B 1 489 ? 9.461 -31.719 18.016 1 95.44 489 ASN B CA 1
ATOM 12211 C C . ASN B 1 489 ? 8.547 -30.812 17.203 1 95.44 489 ASN B C 1
ATOM 12213 O O . ASN B 1 489 ? 7.477 -30.406 17.672 1 95.44 489 ASN B O 1
ATOM 12217 N N . SER B 1 490 ? 8.891 -30.516 15.961 1 96.19 490 SER B N 1
ATOM 12218 C CA . SER B 1 490 ? 7.945 -29.781 15.117 1 96.19 490 SER B CA 1
ATOM 12219 C C . SER B 1 490 ? 6.699 -30.625 14.836 1 96.19 490 SER B C 1
ATOM 12221 O O . SER B 1 490 ? 6.781 -31.844 14.719 1 96.19 490 SER B O 1
ATOM 12223 N N . THR B 1 491 ? 5.582 -29.984 14.766 1 97.75 491 THR B N 1
ATOM 12224 C CA . THR B 1 491 ? 4.316 -30.672 14.539 1 97.75 491 THR B CA 1
ATOM 12225 C C . THR B 1 491 ? 4.359 -31.469 13.242 1 97.75 491 THR B C 1
ATOM 12227 O O . THR B 1 491 ? 3.863 -32.594 13.18 1 97.75 491 THR B O 1
ATOM 12230 N N . CYS B 1 492 ? 4.93 -30.906 12.234 1 97.31 492 CYS B N 1
ATOM 12231 C CA . CYS B 1 492 ? 5.02 -31.594 10.945 1 97.31 492 CYS B CA 1
ATOM 12232 C C . CYS B 1 492 ? 5.859 -32.875 11.055 1 97.31 492 CYS B C 1
ATOM 12234 O O . CYS B 1 492 ? 5.484 -33.906 10.516 1 97.31 492 CYS B O 1
ATOM 12236 N N . THR B 1 493 ? 6.965 -32.781 11.789 1 97.62 493 THR B N 1
ATOM 12237 C CA . THR B 1 493 ? 7.824 -33.938 11.977 1 97.62 493 THR B CA 1
ATOM 12238 C C . THR B 1 493 ? 7.113 -35 12.797 1 97.62 493 THR B C 1
ATOM 12240 O O . THR B 1 493 ? 7.094 -36.188 12.414 1 97.62 493 THR B O 1
ATOM 12243 N N . LEU B 1 494 ? 6.539 -34.625 13.883 1 98.25 494 LEU B N 1
ATOM 12244 C CA . LEU B 1 494 ? 5.848 -35.562 14.742 1 98.25 494 LEU B CA 1
ATOM 12245 C C . LEU B 1 494 ? 4.738 -36.281 13.977 1 98.25 494 LEU B C 1
ATOM 12247 O O . LEU B 1 494 ? 4.609 -37.5 14.062 1 98.25 494 LEU B O 1
ATOM 12251 N N . ALA B 1 495 ? 3.986 -35.531 13.266 1 98.06 495 ALA B N 1
ATOM 12252 C CA . ALA B 1 495 ? 2.863 -36.094 12.531 1 98.06 495 ALA B CA 1
ATOM 12253 C C . ALA B 1 495 ? 3.352 -37.062 11.445 1 98.06 495 ALA B C 1
ATOM 12255 O O . ALA B 1 495 ? 2.812 -38.156 11.289 1 98.06 495 ALA B O 1
ATOM 12256 N N . ALA B 1 496 ? 4.324 -36.656 10.664 1 98.06 496 ALA B N 1
ATOM 12257 C CA . ALA B 1 496 ? 4.84 -37.469 9.562 1 98.06 496 ALA B CA 1
ATOM 12258 C C . ALA B 1 496 ? 5.488 -38.75 10.078 1 98.06 496 ALA B C 1
ATOM 12260 O O . ALA B 1 496 ? 5.273 -39.812 9.523 1 98.06 496 ALA B O 1
ATOM 12261 N N . VAL B 1 497 ? 6.262 -38.625 11.125 1 98.31 497 VAL B N 1
ATOM 12262 C CA . VAL B 1 497 ? 6.957 -39.781 11.68 1 98.31 497 VAL B CA 1
ATOM 12263 C C . VAL B 1 497 ? 5.941 -40.75 12.273 1 98.31 497 VAL B C 1
ATOM 12265 O O . VAL B 1 497 ? 6.031 -41.969 12.047 1 98.31 497 VAL B O 1
ATOM 12268 N N . LYS B 1 498 ? 5.043 -40.219 13.031 1 98.12 498 LYS B N 1
ATOM 12269 C CA . LYS B 1 498 ? 3.986 -41.031 13.594 1 98.12 498 LYS B CA 1
ATOM 12270 C C . LYS B 1 498 ? 3.277 -41.844 12.508 1 98.12 498 LYS B C 1
ATOM 12272 O O . LYS B 1 498 ? 3.078 -43.062 12.641 1 98.12 498 LYS B O 1
ATOM 12277 N N . TYR B 1 499 ? 2.934 -41.188 11.5 1 97.81 499 TYR B N 1
ATOM 12278 C CA . TYR B 1 499 ? 2.215 -41.844 10.414 1 97.81 499 TYR B CA 1
ATOM 12279 C C . TYR B 1 499 ? 3.098 -42.844 9.711 1 97.81 499 TYR B C 1
ATOM 12281 O O . TYR B 1 499 ? 2.635 -43.938 9.359 1 97.81 499 TYR B O 1
ATOM 12289 N N . ALA B 1 500 ? 4.34 -42.531 9.469 1 98.06 500 ALA B N 1
ATOM 12290 C CA . ALA B 1 500 ? 5.262 -43.438 8.812 1 98.06 500 ALA B CA 1
ATOM 12291 C C . ALA B 1 500 ? 5.41 -44.75 9.609 1 98.06 500 ALA B C 1
ATOM 12293 O O . ALA B 1 500 ? 5.465 -45.812 9.039 1 98.06 500 ALA B O 1
ATOM 12294 N N . LEU B 1 501 ? 5.504 -44.594 10.922 1 98 501 LEU B N 1
ATOM 12295 C CA . LEU B 1 501 ? 5.609 -45.781 11.781 1 98 501 LEU B CA 1
ATOM 12296 C C . LEU B 1 501 ? 4.352 -46.625 11.695 1 98 501 LEU B C 1
ATOM 12298 O O . LEU B 1 501 ? 4.438 -47.875 11.625 1 98 501 LEU B O 1
ATOM 12302 N N . ARG B 1 502 ? 3.287 -46 11.617 1 97.12 502 ARG B N 1
ATOM 12303 C CA . ARG B 1 502 ? 2.023 -46.719 11.508 1 97.12 502 ARG B CA 1
ATOM 12304 C C . ARG B 1 502 ? 1.907 -47.406 10.156 1 97.12 502 ARG B C 1
ATOM 12306 O O . ARG B 1 502 ? 1.455 -48.562 10.078 1 97.12 502 ARG B O 1
ATOM 12313 N N . ILE B 1 503 ? 2.264 -46.719 9.094 1 97.19 503 ILE B N 1
ATOM 12314 C CA . ILE B 1 503 ? 2.248 -47.281 7.746 1 97.19 503 ILE B CA 1
ATOM 12315 C C . ILE B 1 503 ? 3.137 -48.5 7.688 1 97.19 503 ILE B C 1
ATOM 12317 O O . ILE B 1 503 ? 2.75 -49.531 7.125 1 97.19 503 ILE B O 1
ATOM 12321 N N . ALA B 1 504 ? 4.293 -48.406 8.227 1 97.81 504 ALA B N 1
ATOM 12322 C CA . ALA B 1 504 ? 5.234 -49.5 8.219 1 97.81 504 ALA B CA 1
ATOM 12323 C C . ALA B 1 504 ? 4.664 -50.719 8.961 1 97.81 504 ALA B C 1
ATOM 12325 O O . ALA B 1 504 ? 4.777 -51.844 8.5 1 97.81 504 ALA B O 1
ATOM 12326 N N . ALA B 1 505 ? 4.082 -50.438 10.07 1 97.62 505 ALA B N 1
ATOM 12327 C CA . ALA B 1 505 ? 3.48 -51.5 10.859 1 97.62 505 ALA B CA 1
ATOM 12328 C C . ALA B 1 505 ? 2.328 -52.156 10.109 1 97.62 505 ALA B C 1
ATOM 12330 O O . ALA B 1 505 ? 2.219 -53.406 10.078 1 97.62 505 ALA B O 1
ATOM 12331 N N . GLU B 1 506 ? 1.504 -51.375 9.539 1 96.62 506 GLU B N 1
ATOM 12332 C CA . GLU B 1 506 ? 0.364 -51.906 8.797 1 96.62 506 GLU B CA 1
ATOM 12333 C C . GLU B 1 506 ? 0.82 -52.719 7.574 1 96.62 506 GLU B C 1
ATOM 12335 O O . GLU B 1 506 ? 0.251 -53.75 7.262 1 96.62 506 GLU B O 1
ATOM 12340 N N . ALA B 1 507 ? 1.764 -52.156 6.855 1 97.69 507 ALA B N 1
ATOM 12341 C CA . ALA B 1 507 ? 2.311 -52.875 5.699 1 97.69 507 ALA B CA 1
ATOM 12342 C C . ALA B 1 507 ? 2.924 -54.188 6.109 1 97.69 507 ALA B C 1
ATOM 12344 O O . ALA B 1 507 ? 2.77 -55.219 5.406 1 97.69 507 ALA B O 1
ATOM 12345 N N . SER B 1 508 ? 3.631 -54.156 7.223 1 96.88 508 SER B N 1
ATOM 12346 C CA . SER B 1 508 ? 4.215 -55.375 7.758 1 96.88 508 SER B CA 1
ATOM 12347 C C . SER B 1 508 ? 3.145 -56.406 8.039 1 96.88 508 SER B C 1
ATOM 12349 O O . SER B 1 508 ? 3.324 -57.594 7.723 1 96.88 508 SER B O 1
ATOM 12351 N N . GLU B 1 509 ? 2.109 -56.031 8.586 1 96.38 509 GLU B N 1
ATOM 12352 C CA . GLU B 1 509 ? 0.998 -56.938 8.883 1 96.38 509 GLU B CA 1
ATOM 12353 C C . GLU B 1 509 ? 0.393 -57.531 7.605 1 96.38 509 GLU B C 1
ATOM 12355 O O . GLU B 1 509 ? 0.132 -58.719 7.523 1 96.38 509 GLU B O 1
ATOM 12360 N N . LEU B 1 510 ? 0.137 -56.719 6.621 1 96 510 LEU B N 1
ATOM 12361 C CA . LEU B 1 510 ? -0.471 -57.094 5.355 1 96 510 LEU B CA 1
ATOM 12362 C C . LEU B 1 510 ? 0.413 -58.094 4.617 1 96 510 LEU B C 1
ATOM 12364 O O . LEU B 1 510 ? -0.091 -59 3.938 1 96 510 LEU B O 1
ATOM 12368 N N . LEU B 1 511 ? 1.733 -57.969 4.785 1 96.75 511 LEU B N 1
ATOM 12369 C CA . LEU B 1 511 ? 2.67 -58.781 4.031 1 96.75 511 LEU B CA 1
ATOM 12370 C C . LEU B 1 511 ? 3.082 -60 4.832 1 96.75 511 LEU B C 1
ATOM 12372 O O . LEU B 1 511 ? 3.834 -60.844 4.34 1 96.75 511 LEU B O 1
ATOM 12376 N N . GLY B 1 512 ? 2.648 -60.094 6.066 1 93.81 512 GLY B N 1
ATOM 12377 C CA . GLY B 1 512 ? 2.957 -61.219 6.906 1 93.81 512 GLY B CA 1
ATOM 12378 C C . GLY B 1 512 ? 4.391 -61.219 7.402 1 93.81 512 GLY B C 1
ATOM 12379 O O . GLY B 1 512 ? 4.977 -62.281 7.609 1 93.81 512 GLY B O 1
ATOM 12380 N N . GLU B 1 513 ? 4.941 -60.062 7.547 1 91.31 513 GLU B N 1
ATOM 12381 C CA . GLU B 1 513 ? 6.301 -59.938 8.055 1 91.31 513 GLU B CA 1
ATOM 12382 C C . GLU B 1 513 ? 6.355 -60.188 9.562 1 91.31 513 GLU B C 1
ATOM 12384 O O . GLU B 1 513 ? 5.332 -60.469 10.188 1 91.31 513 GLU B O 1
ATOM 12389 N N . THR B 1 514 ? 7.566 -60.031 10.156 1 86.75 514 THR B N 1
ATOM 12390 C CA . THR B 1 514 ? 7.801 -60.438 11.547 1 86.75 514 THR B CA 1
ATOM 12391 C C . THR B 1 514 ? 7.027 -59.531 12.5 1 86.75 514 THR B C 1
ATOM 12393 O O . THR B 1 514 ? 6.945 -58.312 12.289 1 86.75 514 THR B O 1
ATOM 12396 N N . TYR B 1 515 ? 6.602 -60.094 13.469 1 88.75 515 TYR B N 1
ATOM 12397 C CA . TYR B 1 515 ? 5.766 -59.438 14.461 1 88.75 515 TYR B CA 1
ATOM 12398 C C . TYR B 1 515 ? 6.594 -58.5 15.336 1 88.75 515 TYR B C 1
ATOM 12400 O O . TYR B 1 515 ? 6.121 -57.438 15.734 1 88.75 515 TYR B O 1
ATOM 12408 N N . GLU B 1 516 ? 7.777 -58.75 15.578 1 90.25 516 GLU B N 1
ATOM 12409 C CA . GLU B 1 516 ? 8.602 -58 16.531 1 90.25 516 GLU B CA 1
ATOM 12410 C C . GLU B 1 516 ? 8.82 -56.562 16.062 1 90.25 516 GLU B C 1
ATOM 12412 O O . GLU B 1 516 ? 8.664 -55.625 16.828 1 90.25 516 GLU B O 1
ATOM 12417 N N . GLU B 1 517 ? 9.109 -56.438 14.859 1 92.56 517 GLU B N 1
ATOM 12418 C CA . GLU B 1 517 ? 9.352 -55.094 14.336 1 92.56 517 GLU B CA 1
ATOM 12419 C C . GLU B 1 517 ? 8.078 -54.25 14.344 1 92.56 517 GLU B C 1
ATOM 12421 O O . GLU B 1 517 ? 8.094 -53.094 14.758 1 92.56 517 GLU B O 1
ATOM 12426 N N . ARG B 1 518 ? 7.02 -54.844 13.883 1 93.75 518 ARG B N 1
ATOM 12427 C CA . ARG B 1 518 ? 5.777 -54.062 13.805 1 93.75 518 ARG B CA 1
ATOM 12428 C C . ARG B 1 518 ? 5.305 -53.656 15.195 1 93.75 518 ARG B C 1
ATOM 12430 O O . ARG B 1 518 ? 4.789 -52.531 15.367 1 93.75 518 ARG B O 1
ATOM 12437 N N . ASP B 1 519 ? 5.453 -54.469 16.172 1 95.06 519 ASP B N 1
ATOM 12438 C CA . ASP B 1 519 ? 5.066 -54.125 17.531 1 95.06 519 ASP B CA 1
ATOM 12439 C C . ASP B 1 519 ? 5.902 -52.969 18.062 1 95.06 519 ASP B C 1
ATOM 12441 O O . ASP B 1 519 ? 5.387 -52.062 18.766 1 95.06 519 ASP B O 1
ATOM 12445 N N . ARG B 1 520 ? 7.105 -52.938 17.766 1 95.62 520 ARG B N 1
ATOM 12446 C CA . ARG B 1 520 ? 7.988 -51.875 18.172 1 95.62 520 ARG B CA 1
ATOM 12447 C C . ARG B 1 520 ? 7.566 -50.562 17.531 1 95.62 520 ARG B C 1
ATOM 12449 O O . ARG B 1 520 ? 7.559 -49.5 18.188 1 95.62 520 ARG B O 1
ATOM 12456 N N . TRP B 1 521 ? 7.289 -50.594 16.266 1 97.44 521 TRP B N 1
ATOM 12457 C CA . TRP B 1 521 ? 6.902 -49.406 15.539 1 97.44 521 TRP B CA 1
ATOM 12458 C C . TRP B 1 521 ? 5.582 -48.844 16.062 1 97.44 521 TRP B C 1
ATOM 12460 O O . TRP B 1 521 ? 5.422 -47.625 16.203 1 97.44 521 TRP B O 1
ATOM 12470 N N . LYS B 1 522 ? 4.617 -49.688 16.328 1 96.81 522 LYS B N 1
ATOM 12471 C CA . LYS B 1 522 ? 3.355 -49.25 16.922 1 96.81 522 LYS B CA 1
ATOM 12472 C C . LYS B 1 522 ? 3.582 -48.594 18.281 1 96.81 522 LYS B C 1
ATOM 12474 O O . LYS B 1 522 ? 2.988 -47.562 18.594 1 96.81 522 LYS B O 1
ATOM 12479 N N . ALA B 1 523 ? 4.453 -49.188 19.047 1 96.06 523 ALA B N 1
ATOM 12480 C CA . ALA B 1 523 ? 4.758 -48.656 20.375 1 96.06 523 ALA B CA 1
ATOM 12481 C C . ALA B 1 523 ? 5.441 -47.312 20.281 1 96.06 523 ALA B C 1
ATOM 12483 O O . ALA B 1 523 ? 5.137 -46.375 21.047 1 96.06 523 ALA B O 1
ATOM 12484 N N . LEU B 1 524 ? 6.348 -47.188 19.406 1 96.81 524 LEU B N 1
ATOM 12485 C CA . LEU B 1 524 ? 7.039 -45.938 19.203 1 96.81 524 LEU B CA 1
ATOM 12486 C C . LEU B 1 524 ? 6.062 -44.844 18.766 1 96.81 524 LEU B C 1
ATOM 12488 O O . LEU B 1 524 ? 6.152 -43.688 19.25 1 96.81 524 LEU B O 1
ATOM 12492 N N . ALA B 1 525 ? 5.164 -45.125 17.844 1 97.56 525 ALA B N 1
ATOM 12493 C CA . ALA B 1 525 ? 4.172 -44.156 17.375 1 97.56 525 ALA B CA 1
ATOM 12494 C C . ALA B 1 525 ? 3.291 -43.656 18.516 1 97.56 525 ALA B C 1
ATOM 12496 O O . ALA B 1 525 ? 2.957 -42.5 18.578 1 97.56 525 ALA B O 1
ATOM 12497 N N . GLU B 1 526 ? 2.963 -44.562 19.406 1 96.06 526 GLU B N 1
ATOM 12498 C CA . GLU B 1 526 ? 2.074 -44.219 20.516 1 96.06 526 GLU B CA 1
ATOM 12499 C C . GLU B 1 526 ? 2.799 -43.406 21.578 1 96.06 526 GLU B C 1
ATOM 12501 O O . GLU B 1 526 ? 2.17 -42.656 22.312 1 96.06 526 GLU B O 1
ATOM 12506 N N . ARG B 1 527 ? 4.078 -43.562 21.641 1 96.69 527 ARG B N 1
ATOM 12507 C CA . ARG B 1 527 ? 4.844 -42.906 22.703 1 96.69 527 ARG B CA 1
ATOM 12508 C C . ARG B 1 527 ? 5.617 -41.688 22.172 1 96.69 527 ARG B C 1
ATOM 12510 O O . ARG B 1 527 ? 6.516 -41.188 22.844 1 96.69 527 ARG B O 1
ATOM 12517 N N . LEU B 1 528 ? 5.336 -41.281 20.984 1 97.69 528 LEU B N 1
ATOM 12518 C CA . LEU B 1 528 ? 5.93 -40.062 20.484 1 97.69 528 LEU B CA 1
ATOM 12519 C C . LEU B 1 528 ? 5.406 -38.844 21.234 1 97.69 528 LEU B C 1
ATOM 12521 O O . LEU B 1 528 ? 4.277 -38.875 21.734 1 97.69 528 LEU B O 1
ATOM 12525 N N . ALA B 1 529 ? 6.184 -37.812 21.328 1 97.19 529 ALA B N 1
ATOM 12526 C CA . ALA B 1 529 ? 5.762 -36.562 21.953 1 97.19 529 ALA B CA 1
ATOM 12527 C C . ALA B 1 529 ? 4.449 -36.062 21.344 1 97.19 529 ALA B C 1
ATOM 12529 O O . ALA B 1 529 ? 4.211 -36.219 20.156 1 97.19 529 ALA B O 1
ATOM 12530 N N . PRO B 1 530 ? 3.57 -35.562 22.156 1 96.25 530 PRO B N 1
ATOM 12531 C CA . PRO B 1 530 ? 2.332 -35 21.609 1 96.25 530 PRO B CA 1
ATOM 12532 C C . PRO B 1 530 ? 2.566 -33.75 20.781 1 96.25 530 PRO B C 1
ATOM 12534 O O . PRO B 1 530 ? 3.627 -33.125 20.891 1 96.25 530 PRO B O 1
ATOM 12537 N N . TYR B 1 531 ? 1.56 -33.406 19.969 1 97.12 531 TYR B N 1
ATOM 12538 C CA . TYR B 1 531 ? 1.657 -32.156 19.234 1 97.12 531 TYR B CA 1
ATOM 12539 C C . TYR B 1 531 ? 1.677 -30.953 20.172 1 97.12 531 TYR B C 1
ATOM 12541 O O . TYR B 1 531 ? 0.786 -30.812 21.016 1 97.12 531 TYR B O 1
ATOM 12549 N N . PRO B 1 532 ? 2.686 -30.094 20.016 1 96.12 532 PRO B N 1
ATOM 12550 C CA . PRO B 1 532 ? 2.707 -28.922 20.891 1 96.12 532 PRO B CA 1
ATOM 12551 C C . PRO B 1 532 ? 1.534 -27.984 20.641 1 96.12 532 PRO B C 1
ATOM 12553 O O . PRO B 1 532 ? 1.128 -27.781 19.484 1 96.12 532 PRO B O 1
ATOM 12556 N N . SER B 1 533 ? 0.937 -27.438 21.672 1 95.62 533 SER B N 1
ATOM 12557 C CA . SER B 1 533 ? -0.2 -26.516 21.562 1 95.62 533 SER B CA 1
ATOM 12558 C C . SER B 1 533 ? -0.119 -25.406 22.609 1 95.62 533 SER B C 1
ATOM 12560 O O . SER B 1 533 ? 0.592 -25.531 23.609 1 95.62 533 SER B O 1
ATOM 12562 N N . ALA B 1 534 ? -0.733 -24.297 22.344 1 92.75 534 ALA B N 1
ATOM 12563 C CA . ALA B 1 534 ? -0.827 -23.172 23.266 1 92.75 534 ALA B CA 1
ATOM 12564 C C . ALA B 1 534 ? -2.002 -22.266 22.906 1 92.75 534 ALA B C 1
ATOM 12566 O O . ALA B 1 534 ? -2.621 -22.438 21.859 1 92.75 534 ALA B O 1
ATOM 12567 N N . VAL B 1 535 ? -2.379 -21.391 23.812 1 86.38 535 VAL B N 1
ATOM 12568 C CA . VAL B 1 535 ? -3.455 -20.438 23.562 1 86.38 535 VAL B CA 1
ATOM 12569 C C . VAL B 1 535 ? -2.895 -19.172 22.906 1 86.38 535 VAL B C 1
ATOM 12571 O O . VAL B 1 535 ? -2.033 -18.5 23.469 1 86.38 535 VAL B O 1
ATOM 12574 N N . SER B 1 536 ? -3.318 -18.953 21.656 1 79.12 536 SER B N 1
ATOM 12575 C CA . SER B 1 536 ? -3.033 -17.703 20.938 1 79.12 536 SER B CA 1
ATOM 12576 C C . SER B 1 536 ? -3.922 -16.562 21.438 1 79.12 536 SER B C 1
ATOM 12578 O O . SER B 1 536 ? -5.086 -16.781 21.781 1 79.12 536 SER B O 1
ATOM 12580 N N . ALA B 1 537 ? -3.373 -15.375 21.484 1 62.12 537 ALA B N 1
ATOM 12581 C CA . ALA B 1 537 ? -4.145 -14.203 21.891 1 62.12 537 ALA B CA 1
ATOM 12582 C C . ALA B 1 537 ? -5.285 -13.938 20.906 1 62.12 537 ALA B C 1
ATOM 12584 O O . ALA B 1 537 ? -6.344 -13.438 21.297 1 62.12 537 ALA B O 1
ATOM 12585 N N . ARG B 1 538 ? -5.09 -14.328 19.688 1 61.56 538 ARG B N 1
ATOM 12586 C CA . ARG B 1 538 ? -6.004 -13.93 18.625 1 61.56 538 ARG B CA 1
ATOM 12587 C C . ARG B 1 538 ? -6.863 -15.102 18.172 1 61.56 538 ARG B C 1
ATOM 12589 O O . ARG B 1 538 ? -8 -14.914 17.734 1 61.56 538 ARG B O 1
ATOM 12596 N N . TYR B 1 539 ? -6.371 -16.359 18.328 1 78.94 539 TYR B N 1
ATOM 12597 C CA . TYR B 1 539 ? -7.02 -17.453 17.594 1 78.94 539 TYR B CA 1
ATOM 12598 C C . TYR B 1 539 ? -7.512 -18.531 18.562 1 78.94 539 TYR B C 1
ATOM 12600 O O . TYR B 1 539 ? -8.133 -19.516 18.125 1 78.94 539 TYR B O 1
ATOM 12608 N N . GLY B 1 540 ? -7.301 -18.406 19.906 1 81.38 540 GLY B N 1
ATOM 12609 C CA . GLY B 1 540 ? -7.625 -19.469 20.859 1 81.38 540 GLY B CA 1
ATOM 12610 C C . GLY B 1 540 ? -6.547 -20.531 20.953 1 81.38 540 GLY B C 1
ATOM 12611 O O . GLY B 1 540 ? -5.367 -20.25 20.719 1 81.38 540 GLY B O 1
ATOM 12612 N N . GLU B 1 541 ? -6.953 -21.688 21.344 1 90.69 541 GLU B N 1
ATOM 12613 C CA . GLU B 1 541 ? -5.977 -22.766 21.438 1 90.69 541 GLU B CA 1
ATOM 12614 C C . GLU B 1 541 ? -5.574 -23.281 20.062 1 90.69 541 GLU B C 1
ATOM 12616 O O . GLU B 1 541 ? -6.426 -23.703 19.281 1 90.69 541 GLU B O 1
ATOM 12621 N N . VAL B 1 542 ? -4.305 -23.25 19.75 1 94.69 542 VAL B N 1
ATOM 12622 C CA . VAL B 1 542 ? -3.811 -23.656 18.438 1 94.69 542 VAL B CA 1
ATOM 12623 C C . VAL B 1 542 ? -2.666 -24.656 18.609 1 94.69 542 VAL B C 1
ATOM 12625 O O . VAL B 1 542 ? -2.035 -24.719 19.672 1 94.69 542 VAL B O 1
ATOM 12628 N N . MET B 1 543 ? -2.438 -25.438 17.594 1 96.88 543 MET B N 1
ATOM 12629 C CA . MET B 1 543 ? -1.181 -26.172 17.516 1 96.88 543 MET B CA 1
ATOM 12630 C C . MET B 1 543 ? -0.024 -25.234 17.172 1 96.88 543 MET B C 1
ATOM 12632 O O . MET B 1 543 ? -0.183 -24.312 16.375 1 96.88 543 MET B O 1
ATOM 12636 N N . LEU B 1 544 ? 1.115 -25.547 17.781 1 94.81 544 LEU B N 1
ATOM 12637 C CA . LEU B 1 544 ? 2.314 -24.75 17.531 1 94.81 544 LEU B CA 1
ATOM 12638 C C . LEU B 1 544 ? 3.135 -25.344 16.391 1 94.81 544 LEU B C 1
ATOM 12640 O O . LEU B 1 544 ? 3.006 -26.531 16.078 1 94.81 544 LEU B O 1
ATOM 12644 N N . ASP B 1 545 ? 3.951 -24.5 15.789 1 94.12 545 ASP B N 1
ATOM 12645 C CA . ASP B 1 545 ? 4.867 -24.984 14.766 1 94.12 545 ASP B CA 1
ATOM 12646 C C . ASP B 1 545 ? 5.809 -26.047 15.336 1 94.12 545 ASP B C 1
ATOM 12648 O O . ASP B 1 545 ? 6.145 -27.016 14.656 1 94.12 545 ASP B O 1
ATOM 12652 N N . SER B 1 546 ? 6.238 -25.766 16.531 1 93.38 546 SER B N 1
ATOM 12653 C CA . SER B 1 546 ? 7.117 -26.672 17.25 1 93.38 546 SER B CA 1
ATOM 12654 C C . SER B 1 546 ? 7.051 -26.438 18.75 1 93.38 546 SER B C 1
ATOM 12656 O O . SER B 1 546 ? 6.422 -25.469 19.203 1 93.38 546 SER B O 1
ATOM 12658 N N . GLU B 1 547 ? 7.652 -27.297 19.422 1 91.31 547 GLU B N 1
ATOM 12659 C CA . GLU B 1 547 ? 7.625 -27.219 20.891 1 91.31 547 GLU B CA 1
ATOM 12660 C C . GLU B 1 547 ? 8.164 -25.891 21.375 1 91.31 547 GLU B C 1
ATOM 12662 O O . GLU B 1 547 ? 7.668 -25.344 22.375 1 91.31 547 GLU B O 1
ATOM 12667 N N . TRP B 1 548 ? 9.125 -25.312 20.641 1 86.19 548 TRP B N 1
ATOM 12668 C CA . TRP B 1 548 ? 9.766 -24.078 21.125 1 86.19 548 TRP B CA 1
ATOM 12669 C C . TRP B 1 548 ? 9.227 -22.859 20.375 1 86.19 548 TRP B C 1
ATOM 12671 O O . TRP B 1 548 ? 9.719 -21.75 20.562 1 86.19 548 TRP B O 1
ATOM 12681 N N . ALA B 1 549 ? 8.234 -23 19.531 1 87.5 549 ALA B N 1
ATOM 12682 C CA . ALA B 1 549 ? 7.68 -21.906 18.75 1 87.5 549 ALA B CA 1
ATOM 12683 C C . ALA B 1 549 ? 6.684 -21.094 19.578 1 87.5 549 ALA B C 1
ATOM 12685 O O . ALA B 1 549 ? 5.898 -21.656 20.344 1 87.5 549 ALA B O 1
ATOM 12686 N N . PRO B 1 550 ? 6.684 -19.766 19.484 1 82.5 550 PRO B N 1
ATOM 12687 C CA . PRO B 1 550 ? 5.605 -18.984 20.109 1 82.5 550 PRO B CA 1
ATOM 12688 C C . PRO B 1 550 ? 4.258 -19.203 19.422 1 82.5 550 PRO B C 1
ATOM 12690 O O . PRO B 1 550 ? 4.211 -19.625 18.266 1 82.5 550 PRO B O 1
ATOM 12693 N N . ALA B 1 551 ? 3.109 -18.922 20.109 1 81.5 551 ALA B N 1
ATOM 12694 C CA . ALA B 1 551 ? 1.755 -19.203 19.641 1 81.5 551 ALA B CA 1
ATOM 12695 C C . ALA B 1 551 ? 1.416 -18.328 18.438 1 81.5 551 ALA B C 1
ATOM 12697 O O . ALA B 1 551 ? 0.536 -18.672 17.641 1 81.5 551 ALA B O 1
ATOM 12698 N N . ASP B 1 552 ? 2.068 -17.25 18.188 1 76.25 552 ASP B N 1
ATOM 12699 C CA . ASP B 1 552 ? 1.729 -16.359 17.078 1 76.25 552 ASP B CA 1
ATOM 12700 C C . ASP B 1 552 ? 2.904 -16.203 16.125 1 76.25 552 ASP B C 1
ATOM 12702 O O . ASP B 1 552 ? 3.068 -15.148 15.5 1 76.25 552 ASP B O 1
ATOM 12706 N N . LEU B 1 553 ? 3.65 -17.281 16.016 1 80.88 553 LEU B N 1
ATOM 12707 C CA . LEU B 1 553 ? 4.797 -17.266 15.117 1 80.88 553 LEU B CA 1
ATOM 12708 C C . LEU B 1 553 ? 4.348 -17.062 13.672 1 80.88 553 LEU B C 1
ATOM 12710 O O . LEU B 1 553 ? 3.404 -17.719 13.219 1 80.88 553 LEU B O 1
ATOM 12714 N N . PRO B 1 554 ? 4.957 -16.078 12.891 1 75.69 554 PRO B N 1
ATOM 12715 C CA . PRO B 1 554 ? 4.695 -16.062 11.445 1 75.69 554 PRO B CA 1
ATOM 12716 C C . PRO B 1 554 ? 5.121 -17.359 10.758 1 75.69 554 PRO B C 1
ATOM 12718 O O . PRO B 1 554 ? 6.164 -17.922 11.094 1 75.69 554 PRO B O 1
ATOM 12721 N N . LEU B 1 555 ? 4.359 -17.766 9.781 1 86.44 555 LEU B N 1
ATOM 12722 C CA . LEU B 1 555 ? 4.59 -19.078 9.188 1 86.44 555 LEU B CA 1
ATOM 12723 C C . LEU B 1 555 ? 5.07 -18.938 7.746 1 86.44 555 LEU B C 1
ATOM 12725 O O . LEU B 1 555 ? 4.59 -18.078 7.008 1 86.44 555 LEU B O 1
ATOM 12729 N N . ARG B 1 556 ? 6.016 -19.781 7.363 1 85.56 556 ARG B N 1
ATOM 12730 C CA . ARG B 1 556 ? 6.434 -19.922 5.973 1 85.56 556 ARG B CA 1
ATOM 12731 C C . ARG B 1 556 ? 5.543 -20.922 5.238 1 85.56 556 ARG B C 1
ATOM 12733 O O . ARG B 1 556 ? 5 -20.609 4.176 1 85.56 556 ARG B O 1
ATOM 12740 N N . HIS B 1 557 ? 5.488 -22.109 5.734 1 90.25 557 HIS B N 1
ATOM 12741 C CA . HIS B 1 557 ? 4.598 -23.172 5.277 1 90.25 557 HIS B CA 1
ATOM 12742 C C . HIS B 1 557 ? 3.496 -23.438 6.301 1 90.25 557 HIS B C 1
ATOM 12744 O O . HIS B 1 557 ? 3.676 -23.188 7.492 1 90.25 557 HIS B O 1
ATOM 12750 N N . PRO B 1 558 ? 2.361 -23.891 5.762 1 93.75 558 PRO B N 1
ATOM 12751 C CA . PRO B 1 558 ? 1.365 -24.328 6.742 1 93.75 558 PRO B CA 1
ATOM 12752 C C . PRO B 1 558 ? 1.6 -25.766 7.223 1 93.75 558 PRO B C 1
ATOM 12754 O O . PRO B 1 558 ? 0.646 -26.531 7.379 1 93.75 558 PRO B O 1
ATOM 12757 N N . SER B 1 559 ? 2.82 -26.047 7.512 1 94.06 559 SER B N 1
ATOM 12758 C CA . SER B 1 559 ? 3.242 -27.422 7.797 1 94.06 559 SER B CA 1
ATOM 12759 C C . SER B 1 559 ? 2.629 -27.922 9.102 1 94.06 559 SER B C 1
ATOM 12761 O O . SER B 1 559 ? 2.502 -29.141 9.305 1 94.06 559 SER B O 1
ATOM 12763 N N . LEU B 1 560 ? 2.295 -27.031 9.984 1 96.5 560 LEU B N 1
ATOM 12764 C CA . LEU B 1 560 ? 1.685 -27.422 11.242 1 96.5 560 LEU B CA 1
ATOM 12765 C C . LEU B 1 560 ? 0.307 -28.047 11.008 1 96.5 560 LEU B C 1
ATOM 12767 O O . LEU B 1 560 ? -0.277 -28.625 11.922 1 96.5 560 LEU B O 1
ATOM 12771 N N . LEU B 1 561 ? -0.204 -28 9.773 1 97.38 561 LEU B N 1
ATOM 12772 C CA . LEU B 1 561 ? -1.491 -28.594 9.438 1 97.38 561 LEU B CA 1
ATOM 12773 C C . LEU B 1 561 ? -1.32 -30.062 9.008 1 97.38 561 LEU B C 1
ATOM 12775 O O . LEU B 1 561 ? -2.301 -30.734 8.703 1 97.38 561 LEU B O 1
ATOM 12779 N N . MET B 1 562 ? -0.156 -30.594 9.078 1 97.44 562 MET B N 1
ATOM 12780 C CA . MET B 1 562 ? 0.173 -31.938 8.625 1 97.44 562 MET B CA 1
ATOM 12781 C C . MET B 1 562 ? -0.745 -32.969 9.266 1 97.44 562 MET B C 1
ATOM 12783 O O . MET B 1 562 ? -1.172 -33.906 8.609 1 97.44 562 MET B O 1
ATOM 12787 N N . PRO B 1 563 ? -1.162 -32.875 10.555 1 97.88 563 PRO B N 1
ATOM 12788 C CA . PRO B 1 563 ? -2.072 -33.844 11.141 1 97.88 563 PRO B CA 1
ATOM 12789 C C . PRO B 1 563 ? -3.461 -33.812 10.508 1 97.88 563 PRO B C 1
ATOM 12791 O O . PRO B 1 563 ? -4.215 -34.781 10.625 1 97.88 563 PRO B O 1
ATOM 12794 N N . ILE B 1 564 ? -3.844 -32.75 9.898 1 98.12 564 ILE B N 1
ATOM 12795 C CA . ILE B 1 564 ? -5.152 -32.594 9.273 1 98.12 564 ILE B CA 1
ATOM 12796 C C . ILE B 1 564 ? -5.078 -33 7.805 1 98.12 564 ILE B C 1
ATOM 12798 O O . ILE B 1 564 ? -5.785 -33.906 7.367 1 98.12 564 ILE B O 1
ATOM 12802 N N . TYR B 1 565 ? -4.27 -32.375 7.102 1 96.88 565 TYR B N 1
ATOM 12803 C CA . TYR B 1 565 ? -3.961 -32.688 5.711 1 96.88 565 TYR B CA 1
ATOM 12804 C C . TYR B 1 565 ? -2.471 -32.562 5.434 1 96.88 565 TYR B C 1
ATOM 12806 O O . TYR B 1 565 ? -1.856 -31.562 5.812 1 96.88 565 TYR B O 1
ATOM 12814 N N . PRO B 1 566 ? -1.894 -33.531 4.855 1 95.62 566 PRO B N 1
ATOM 12815 C CA . PRO B 1 566 ? -2.516 -34.625 4.074 1 95.62 566 PRO B CA 1
ATOM 12816 C C . PRO B 1 566 ? -2.756 -35.875 4.895 1 95.62 566 PRO B C 1
ATOM 12818 O O . PRO B 1 566 ? -3.379 -36.844 4.41 1 95.62 566 PRO B O 1
ATOM 12821 N N . ILE B 1 567 ? -2.33 -36 6.18 1 95.56 567 ILE B N 1
ATOM 12822 C CA . ILE B 1 567 ? -2.32 -37.25 6.914 1 95.56 567 ILE B CA 1
ATOM 12823 C C . ILE B 1 567 ? -3.744 -37.625 7.324 1 95.56 567 ILE B C 1
ATOM 12825 O O . ILE B 1 567 ? -4.156 -38.781 7.188 1 95.56 567 ILE B O 1
ATOM 12829 N N . GLY B 1 568 ? -4.512 -36.688 7.859 1 95.19 568 GLY B N 1
ATOM 12830 C CA . GLY B 1 568 ? -5.906 -36.938 8.195 1 95.19 568 GLY B CA 1
ATOM 12831 C C . GLY B 1 568 ? -6.09 -37.562 9.562 1 95.19 568 GLY B C 1
ATOM 12832 O O . GLY B 1 568 ? -7.121 -38.188 9.836 1 95.19 568 GLY B O 1
ATOM 12833 N N . GLU B 1 569 ? -5.098 -37.438 10.406 1 96.5 569 GLU B N 1
ATOM 12834 C CA . GLU B 1 569 ? -5.242 -37.875 11.781 1 96.5 569 GLU B CA 1
ATOM 12835 C C . GLU B 1 569 ? -6.328 -37.094 12.508 1 96.5 569 GLU B C 1
ATOM 12837 O O . GLU B 1 569 ? -7.043 -37.656 13.352 1 96.5 569 GLU B O 1
ATOM 12842 N N . ILE B 1 570 ? -6.375 -35.844 12.258 1 97.44 570 ILE B N 1
ATOM 12843 C CA . ILE B 1 570 ? -7.41 -34.969 12.781 1 97.44 570 ILE B CA 1
ATOM 12844 C C . ILE B 1 570 ? -8.375 -34.594 11.656 1 97.44 570 ILE B C 1
ATOM 12846 O O . ILE B 1 570 ? -7.953 -34.125 10.594 1 97.44 570 ILE B O 1
ATOM 12850 N N . ASP B 1 571 ? -9.648 -34.781 11.898 1 96.75 571 ASP B N 1
ATOM 12851 C CA . ASP B 1 571 ? -10.641 -34.469 10.867 1 96.75 571 ASP B CA 1
ATOM 12852 C C . ASP B 1 571 ? -11.984 -34.125 11.492 1 96.75 571 ASP B C 1
ATOM 12854 O O . ASP B 1 571 ? -12.055 -33.812 12.695 1 96.75 571 ASP B O 1
ATOM 12858 N N . ARG B 1 572 ? -13.039 -34.031 10.695 1 94.81 572 ARG B N 1
ATOM 12859 C CA . ARG B 1 572 ? -14.352 -33.562 11.117 1 94.81 572 ARG B CA 1
ATOM 12860 C C . ARG B 1 572 ? -14.992 -34.5 12.109 1 94.81 572 ARG B C 1
ATOM 12862 O O . ARG B 1 572 ? -15.945 -34.156 12.805 1 94.81 572 ARG B O 1
ATOM 12869 N N . ARG B 1 573 ? -14.453 -35.625 12.266 1 93.62 573 ARG B N 1
ATOM 12870 C CA . ARG B 1 573 ? -15.031 -36.625 13.164 1 93.62 573 ARG B CA 1
ATOM 12871 C C . ARG B 1 573 ? -14.25 -36.719 14.469 1 93.62 573 ARG B C 1
ATOM 12873 O O . ARG B 1 573 ? -14.641 -37.438 15.391 1 93.62 573 ARG B O 1
ATOM 12880 N N . SER B 1 574 ? -13.227 -36.031 14.539 1 95.62 574 SER B N 1
ATOM 12881 C CA . SER B 1 574 ? -12.445 -36 15.773 1 95.62 574 SER B CA 1
ATOM 12882 C C . SER B 1 574 ? -13.25 -35.375 16.922 1 95.62 574 SER B C 1
ATOM 12884 O O . SER B 1 574 ? -14.297 -34.781 16.703 1 95.62 574 SER B O 1
ATOM 12886 N N . GLY B 1 575 ? -12.75 -35.562 18.156 1 94.69 575 GLY B N 1
ATOM 12887 C CA . GLY B 1 575 ? -13.398 -34.969 19.328 1 94.69 575 GLY B CA 1
ATOM 12888 C C . GLY B 1 575 ? -13.555 -33.469 19.234 1 94.69 575 GLY B C 1
ATOM 12889 O O . GLY B 1 575 ? -12.758 -32.812 18.578 1 94.69 575 GLY B O 1
ATOM 12890 N N . PRO B 1 576 ? -14.516 -33 19.828 1 92.56 576 PRO B N 1
ATOM 12891 C CA . PRO B 1 576 ? -14.852 -31.594 19.672 1 92.56 576 PRO B CA 1
ATOM 12892 C C . PRO B 1 576 ? -13.688 -30.672 20.031 1 92.56 576 PRO B C 1
ATOM 12894 O O . PRO B 1 576 ? -13.445 -29.672 19.344 1 92.56 576 PRO B O 1
ATOM 12897 N N . GLU B 1 577 ? -12.969 -30.953 21.109 1 91.38 577 GLU B N 1
ATOM 12898 C CA . GLU B 1 577 ? -11.859 -30.109 21.516 1 91.38 577 GLU B CA 1
ATOM 12899 C C . GLU B 1 577 ? -10.742 -30.109 20.484 1 91.38 577 GLU B C 1
ATOM 12901 O O . GLU B 1 577 ? -10.172 -29.047 20.188 1 91.38 577 GLU B O 1
ATOM 12906 N N . LEU B 1 578 ? -10.523 -31.297 19.984 1 94.88 578 LEU B N 1
ATOM 12907 C CA . LEU B 1 578 ? -9.477 -31.438 18.969 1 94.88 578 LEU B CA 1
ATOM 12908 C C . LEU B 1 578 ? -9.891 -30.781 17.672 1 94.88 578 LEU B C 1
ATOM 12910 O O . LEU B 1 578 ? -9.07 -30.156 17 1 94.88 578 LEU B O 1
ATOM 12914 N N . ARG B 1 579 ? -11.102 -30.891 17.328 1 94.31 579 ARG B N 1
ATOM 12915 C CA . ARG B 1 579 ? -11.633 -30.266 16.109 1 94.31 579 ARG B CA 1
ATOM 12916 C C . ARG B 1 579 ? -11.562 -28.75 16.203 1 94.31 579 ARG B C 1
ATOM 12918 O O . ARG B 1 579 ? -11.211 -28.078 15.234 1 94.31 579 ARG B O 1
ATOM 12925 N N . GLN B 1 580 ? -11.938 -28.297 17.391 1 92.25 580 GLN B N 1
ATOM 12926 C CA . GLN B 1 580 ? -11.883 -26.844 17.609 1 92.25 580 GLN B CA 1
ATOM 12927 C C . GLN B 1 580 ? -10.453 -26.328 17.531 1 92.25 580 GLN B C 1
ATOM 12929 O O . GLN B 1 580 ? -10.195 -25.297 16.922 1 92.25 580 GLN B O 1
ATOM 12934 N N . ARG B 1 581 ? -9.562 -27.016 18.156 1 94.44 581 ARG B N 1
ATOM 12935 C CA . ARG B 1 581 ? -8.156 -26.656 18.078 1 94.44 581 ARG B CA 1
ATOM 12936 C C . ARG B 1 581 ? -7.66 -26.641 16.641 1 94.44 581 ARG B C 1
ATOM 12938 O O . ARG B 1 581 ? -6.91 -25.75 16.234 1 94.44 581 ARG B O 1
ATOM 12945 N N . ALA B 1 582 ? -8.109 -27.609 15.883 1 96.62 582 ALA B N 1
ATOM 12946 C CA . ALA B 1 582 ? -7.73 -27.719 14.477 1 96.62 582 ALA B CA 1
ATOM 12947 C C . ALA B 1 582 ? -8.289 -26.547 13.672 1 96.62 582 ALA B C 1
ATOM 12949 O O . ALA B 1 582 ? -7.594 -25.953 12.844 1 96.62 582 ALA B O 1
ATOM 12950 N N . ALA B 1 583 ? -9.523 -26.234 13.93 1 93.75 583 ALA B N 1
ATOM 12951 C CA . ALA B 1 583 ? -10.148 -25.094 13.25 1 93.75 583 ALA B CA 1
ATOM 12952 C C . ALA B 1 583 ? -9.438 -23.797 13.586 1 93.75 583 ALA B C 1
ATOM 12954 O O . ALA B 1 583 ? -9.219 -22.953 12.711 1 93.75 583 ALA B O 1
ATOM 12955 N N . ASN B 1 584 ? -9.117 -23.625 14.898 1 92.69 584 ASN B N 1
ATOM 12956 C CA . ASN B 1 584 ? -8.336 -22.469 15.312 1 92.69 584 ASN B CA 1
ATOM 12957 C C . ASN B 1 584 ? -6.992 -22.406 14.602 1 92.69 584 ASN B C 1
ATOM 12959 O O . ASN B 1 584 ? -6.559 -21.328 14.172 1 92.69 584 ASN B O 1
ATOM 12963 N N . THR B 1 585 ? -6.363 -23.5 14.484 1 94.88 585 THR B N 1
ATOM 12964 C CA . THR B 1 585 ? -5.051 -23.594 13.852 1 94.88 585 THR B CA 1
ATOM 12965 C C . THR B 1 585 ? -5.137 -23.219 12.375 1 94.88 585 THR B C 1
ATOM 12967 O O . THR B 1 585 ? -4.254 -22.547 11.852 1 94.88 585 THR B O 1
ATOM 12970 N N . LEU B 1 586 ? -6.195 -23.672 11.742 1 95.12 586 LEU B N 1
ATOM 12971 C CA . LEU B 1 586 ? -6.406 -23.328 10.336 1 95.12 586 LEU B CA 1
ATOM 12972 C C . LEU B 1 586 ? -6.582 -21.828 10.156 1 95.12 586 LEU B C 1
ATOM 12974 O O . LEU B 1 586 ? -6.008 -21.25 9.234 1 95.12 586 LEU B O 1
ATOM 12978 N N . ARG B 1 587 ? -7.355 -21.219 11.023 1 88.62 587 ARG B N 1
ATOM 12979 C CA . ARG B 1 587 ? -7.547 -19.781 10.969 1 88.62 587 ARG B CA 1
ATOM 12980 C C . ARG B 1 587 ? -6.227 -19.047 11.195 1 88.62 587 ARG B C 1
ATOM 12982 O O . ARG B 1 587 ? -5.918 -18.078 10.492 1 88.62 587 ARG B O 1
ATOM 12989 N N . TYR B 1 588 ? -5.492 -19.5 12.203 1 88.94 588 TYR B N 1
ATOM 12990 C CA . TYR B 1 588 ? -4.172 -18.953 12.508 1 88.94 588 TYR B CA 1
ATOM 12991 C C . TYR B 1 588 ? -3.246 -19.062 11.305 1 88.94 588 TYR B C 1
ATOM 12993 O O . TYR B 1 588 ? -2.654 -18.078 10.875 1 88.94 588 TYR B O 1
ATOM 13001 N N . ALA B 1 589 ? -3.166 -20.234 10.688 1 92.06 589 ALA B N 1
ATOM 13002 C CA . ALA B 1 589 ? -2.289 -20.484 9.547 1 92.06 589 ALA B CA 1
ATOM 13003 C C . ALA B 1 589 ? -2.691 -19.641 8.344 1 92.06 589 ALA B C 1
ATOM 13005 O O . ALA B 1 589 ? -1.833 -19.078 7.652 1 92.06 589 ALA B O 1
ATOM 13006 N N . SER B 1 590 ? -3.955 -19.547 8.094 1 88.19 590 SER B N 1
ATOM 13007 C CA . SER B 1 590 ? -4.438 -18.797 6.945 1 88.19 590 SER B CA 1
ATOM 13008 C C . SER B 1 590 ? -4.109 -17.312 7.086 1 88.19 590 SER B C 1
ATOM 13010 O O . SER B 1 590 ? -3.871 -16.625 6.09 1 88.19 590 SER B O 1
ATOM 13012 N N . ALA B 1 591 ? -4.031 -16.844 8.305 1 75.5 591 ALA B N 1
ATOM 13013 C CA . ALA B 1 591 ? -3.836 -15.414 8.547 1 75.5 591 ALA B CA 1
ATOM 13014 C C . ALA B 1 591 ? -2.352 -15.07 8.641 1 75.5 591 ALA B C 1
ATOM 13016 O O . ALA B 1 591 ? -1.949 -13.938 8.352 1 75.5 591 ALA B O 1
ATOM 13017 N N . ARG B 1 592 ? -1.505 -15.984 9.086 1 78 592 ARG B N 1
ATOM 13018 C CA . ARG B 1 592 ? -0.147 -15.617 9.477 1 78 592 ARG B CA 1
ATOM 13019 C C . ARG B 1 592 ? 0.879 -16.219 8.531 1 78 592 ARG B C 1
ATOM 13021 O O . ARG B 1 592 ? 2.084 -16.031 8.703 1 78 592 ARG B O 1
ATOM 13028 N N . MET B 1 593 ? 0.457 -16.891 7.613 1 82.81 593 MET B N 1
ATOM 13029 C CA . MET B 1 593 ? 1.386 -17.531 6.684 1 82.81 593 MET B CA 1
ATOM 13030 C C . MET B 1 593 ? 1.829 -16.547 5.602 1 82.81 593 MET B C 1
ATOM 13032 O O . MET B 1 593 ? 1.05 -15.688 5.176 1 82.81 593 MET B O 1
ATOM 13036 N N . GLU B 1 594 ? 3.076 -16.688 5.207 1 74.56 594 GLU B N 1
ATOM 13037 C CA . GLU B 1 594 ? 3.59 -15.961 4.051 1 74.56 594 GLU B CA 1
ATOM 13038 C C . GLU B 1 594 ? 2.895 -16.406 2.766 1 74.56 594 GLU B C 1
ATOM 13040 O O . GLU B 1 594 ? 2.623 -17.594 2.58 1 74.56 594 GLU B O 1
ATOM 13045 N N . TYR B 1 595 ? 2.719 -15.43 1.886 1 76.31 595 TYR B N 1
ATOM 13046 C CA . TYR B 1 595 ? 2.104 -15.734 0.599 1 76.31 595 TYR B CA 1
ATOM 13047 C C . TYR B 1 595 ? 3.098 -16.422 -0.332 1 76.31 595 TYR B C 1
ATOM 13049 O O . TYR B 1 595 ? 4.211 -15.938 -0.528 1 76.31 595 TYR B O 1
ATOM 13057 N N . GLY B 1 596 ? 2.711 -17.625 -0.756 1 79.75 596 GLY B N 1
ATOM 13058 C CA . GLY B 1 596 ? 3.469 -18.406 -1.724 1 79.75 596 GLY B CA 1
ATOM 13059 C C . GLY B 1 596 ? 2.588 -19.203 -2.676 1 79.75 596 GLY B C 1
ATOM 13060 O O . GLY B 1 596 ? 1.417 -18.859 -2.867 1 79.75 596 GLY B O 1
ATOM 13061 N N . MET B 1 597 ? 3.17 -20.172 -3.402 1 87.06 597 MET B N 1
ATOM 13062 C CA . MET B 1 597 ? 2.439 -20.984 -4.379 1 87.06 597 MET B CA 1
ATOM 13063 C C . MET B 1 597 ? 2.08 -22.344 -3.797 1 87.06 597 MET B C 1
ATOM 13065 O O . MET B 1 597 ? 1.513 -23.188 -4.488 1 87.06 597 MET B O 1
ATOM 13069 N N . PHE B 1 598 ? 2.355 -22.531 -2.541 1 89 598 PHE B N 1
ATOM 13070 C CA . PHE B 1 598 ? 2.236 -23.859 -1.962 1 89 598 PHE B CA 1
ATOM 13071 C C . PHE B 1 598 ? 1.218 -23.875 -0.828 1 89 598 PHE B C 1
ATOM 13073 O O . PHE B 1 598 ? 1.002 -24.906 -0.189 1 89 598 PHE B O 1
ATOM 13080 N N . GLN B 1 599 ? 0.564 -22.844 -0.545 1 90.5 599 GLN B N 1
ATOM 13081 C CA . GLN B 1 599 ? -0.184 -22.797 0.706 1 90.5 599 GLN B CA 1
ATOM 13082 C C . GLN B 1 599 ? -1.688 -22.844 0.449 1 90.5 599 GLN B C 1
ATOM 13084 O O . GLN B 1 599 ? -2.447 -23.359 1.271 1 90.5 599 GLN B O 1
ATOM 13089 N N . PHE B 1 600 ? -2.215 -22.281 -0.654 1 92.25 600 PHE B N 1
ATOM 13090 C CA . PHE B 1 600 ? -3.646 -22.031 -0.761 1 92.25 600 PHE B CA 1
ATOM 13091 C C . PHE B 1 600 ? -4.418 -23.328 -0.938 1 92.25 600 PHE B C 1
ATOM 13093 O O . PHE B 1 600 ? -5.484 -23.516 -0.349 1 92.25 600 PHE B O 1
ATOM 13100 N N . GLY B 1 601 ? -3.881 -24.297 -1.712 1 96 601 GLY B N 1
ATOM 13101 C CA . GLY B 1 601 ? -4.52 -25.594 -1.818 1 96 601 GLY B CA 1
ATOM 13102 C C . GLY B 1 601 ? -4.438 -26.406 -0.54 1 96 601 GLY B C 1
ATOM 13103 O O . GLY B 1 601 ? -5.375 -27.125 -0.191 1 96 601 GLY B O 1
ATOM 13104 N N . TRP B 1 602 ? -3.277 -26.266 0.151 1 97 602 TRP B N 1
ATOM 13105 C CA . TRP B 1 602 ? -3.102 -26.969 1.422 1 97 602 TRP B CA 1
ATOM 13106 C C . TRP B 1 602 ? -4.121 -26.484 2.449 1 97 602 TRP B C 1
ATOM 13108 O O . TRP B 1 602 ? -4.766 -27.297 3.119 1 97 602 TRP B O 1
ATOM 13118 N N . LEU B 1 603 ? -4.328 -25.203 2.531 1 97 603 LEU B N 1
ATOM 13119 C CA . LEU B 1 603 ? -5.324 -24.609 3.42 1 97 603 LEU B CA 1
ATOM 13120 C C . LEU B 1 603 ? -6.727 -25.078 3.053 1 97 603 LEU B C 1
ATOM 13122 O O . LEU B 1 603 ? -7.516 -25.438 3.932 1 97 603 LEU B O 1
ATOM 13126 N N . SER B 1 604 ? -6.98 -25.062 1.783 1 97.25 604 SER B N 1
ATOM 13127 C CA . SER B 1 604 ? -8.289 -25.484 1.29 1 97.25 604 SER B CA 1
ATOM 13128 C C . SER B 1 604 ? -8.555 -26.953 1.62 1 97.25 604 SER B C 1
ATOM 13130 O O . SER B 1 604 ? -9.641 -27.297 2.09 1 97.25 604 SER B O 1
ATOM 13132 N N . CYS B 1 605 ? -7.605 -27.812 1.379 1 98.06 605 CYS B N 1
ATOM 13133 C CA . CYS B 1 605 ? -7.75 -29.234 1.661 1 98.06 605 CYS B CA 1
ATOM 13134 C C . CYS B 1 605 ? -7.953 -29.484 3.152 1 98.06 605 CYS B C 1
ATOM 13136 O O . CYS B 1 605 ? -8.758 -30.328 3.543 1 98.06 605 CYS B O 1
ATOM 13138 N N . ALA B 1 606 ? -7.211 -28.734 3.957 1 98.31 606 ALA B N 1
ATOM 13139 C CA . ALA B 1 606 ? -7.379 -28.859 5.402 1 98.31 606 ALA B CA 1
ATOM 13140 C C . ALA B 1 606 ? -8.797 -28.484 5.828 1 98.31 606 ALA B C 1
ATOM 13142 O O . ALA B 1 606 ? -9.406 -29.156 6.656 1 98.31 606 ALA B O 1
ATOM 13143 N N . ALA B 1 607 ? -9.305 -27.438 5.266 1 97.44 607 ALA B N 1
ATOM 13144 C CA . ALA B 1 607 ? -10.68 -27.016 5.551 1 97.44 607 ALA B CA 1
ATOM 13145 C C . ALA B 1 607 ? -11.672 -28.109 5.152 1 97.44 607 ALA B C 1
ATOM 13147 O O . ALA B 1 607 ? -12.625 -28.391 5.883 1 97.44 607 ALA B O 1
ATOM 13148 N N . SER B 1 608 ? -11.43 -28.719 4.016 1 98.06 608 SER B N 1
ATOM 13149 C CA . SER B 1 608 ? -12.289 -29.797 3.545 1 98.06 608 SER B CA 1
ATOM 13150 C C . SER B 1 608 ? -12.266 -30.984 4.512 1 98.06 608 SER B C 1
ATOM 13152 O O . SER B 1 608 ? -13.312 -31.562 4.805 1 98.06 608 SER B O 1
ATOM 13154 N N . ARG B 1 609 ? -11.109 -31.328 5.012 1 98.19 609 ARG B N 1
ATOM 13155 C CA . ARG B 1 609 ? -10.953 -32.438 5.941 1 98.19 609 ARG B CA 1
ATOM 13156 C C . ARG B 1 609 ? -11.68 -32.188 7.254 1 98.19 609 ARG B C 1
ATOM 13158 O O . ARG B 1 609 ? -12.141 -33.094 7.918 1 98.19 609 ARG B O 1
ATOM 13165 N N . LEU B 1 610 ? -11.805 -30.938 7.562 1 97.44 610 LEU B N 1
ATOM 13166 C CA . LEU B 1 610 ? -12.508 -30.547 8.781 1 97.44 610 LEU B CA 1
ATOM 13167 C C . LEU B 1 610 ? -14.008 -30.391 8.508 1 97.44 610 LEU B C 1
ATOM 13169 O O . LEU B 1 610 ? -14.766 -30.016 9.406 1 97.44 610 LEU B O 1
ATOM 13173 N N . GLY B 1 611 ? -14.438 -30.594 7.254 1 95.81 611 GLY B N 1
ATOM 13174 C CA . GLY B 1 611 ? -15.852 -30.609 6.891 1 95.81 611 GLY B CA 1
ATOM 13175 C C . GLY B 1 611 ? -16.391 -29.219 6.551 1 95.81 611 GLY B C 1
ATOM 13176 O O . GLY B 1 611 ? -17.594 -29.031 6.457 1 95.81 611 GLY B O 1
ATOM 13177 N N . ASP B 1 612 ? -15.539 -28.234 6.391 1 94.5 612 ASP B N 1
ATOM 13178 C CA . ASP B 1 612 ? -15.945 -26.859 6.117 1 94.5 612 ASP B CA 1
ATOM 13179 C C . ASP B 1 612 ? -15.734 -26.516 4.648 1 94.5 612 ASP B C 1
ATOM 13181 O O . ASP B 1 612 ? -14.766 -25.844 4.297 1 94.5 612 ASP B O 1
ATOM 13185 N N . GLY B 1 613 ? -16.734 -26.891 3.795 1 95.31 613 GLY B N 1
ATOM 13186 C CA . GLY B 1 613 ? -16.641 -26.688 2.359 1 95.31 613 GLY B CA 1
ATOM 13187 C C . GLY B 1 613 ? -16.609 -25.219 1.972 1 95.31 613 GLY B C 1
ATOM 13188 O O . GLY B 1 613 ? -15.945 -24.828 1.008 1 95.31 613 GLY B O 1
ATOM 13189 N N . ASP B 1 614 ? -17.344 -24.359 2.715 1 92.56 614 ASP B N 1
ATOM 13190 C CA . ASP B 1 614 ? -17.344 -22.922 2.428 1 92.56 614 ASP B CA 1
ATOM 13191 C C . ASP B 1 614 ? -15.969 -22.312 2.639 1 92.56 614 ASP B C 1
ATOM 13193 O O . ASP B 1 614 ? -15.492 -21.547 1.799 1 92.56 614 ASP B O 1
ATOM 13197 N N . ALA B 1 615 ? -15.328 -22.688 3.77 1 91.38 615 ALA B N 1
ATOM 13198 C CA . ALA B 1 615 ? -13.969 -22.203 4.023 1 91.38 615 ALA B CA 1
ATOM 13199 C C . ALA B 1 615 ? -12.992 -22.719 2.975 1 91.38 615 ALA B C 1
ATOM 13201 O O . ALA B 1 615 ? -12.07 -22.016 2.57 1 91.38 615 ALA B O 1
ATOM 13202 N N . ALA B 1 616 ? -13.164 -23.953 2.557 1 96 616 ALA B N 1
ATOM 13203 C CA . ALA B 1 616 ? -12.281 -24.547 1.561 1 96 616 ALA B CA 1
ATOM 13204 C C . ALA B 1 616 ? -12.297 -23.75 0.262 1 96 616 ALA B C 1
ATOM 13206 O O . ALA B 1 616 ? -11.242 -23.391 -0.269 1 96 616 ALA B O 1
ATOM 13207 N N . LEU B 1 617 ? -13.5 -23.469 -0.202 1 95.88 617 LEU B N 1
ATOM 13208 C CA . LEU B 1 617 ? -13.625 -22.719 -1.448 1 95.88 617 LEU B CA 1
ATOM 13209 C C . LEU B 1 617 ? -13.086 -21.297 -1.292 1 95.88 617 LEU B C 1
ATOM 13211 O O . LEU B 1 617 ? -12.383 -20.797 -2.17 1 95.88 617 LEU B O 1
ATOM 13215 N N . ARG B 1 618 ? -13.438 -20.672 -0.209 1 91.5 618 ARG B N 1
ATOM 13216 C CA . ARG B 1 618 ? -12.992 -19.297 0.053 1 91.5 618 ARG B CA 1
ATOM 13217 C C . ARG B 1 618 ? -11.469 -19.219 0.059 1 91.5 618 ARG B C 1
ATOM 13219 O O . ARG B 1 618 ? -10.883 -18.344 -0.58 1 91.5 618 ARG B O 1
ATOM 13226 N N . LEU B 1 619 ? -10.812 -20.094 0.801 1 92.88 619 LEU B N 1
ATOM 13227 C CA . LEU B 1 619 ? -9.359 -20.094 0.913 1 92.88 619 LEU B CA 1
ATOM 13228 C C . LEU B 1 619 ? -8.703 -20.359 -0.44 1 92.88 619 LEU B C 1
ATOM 13230 O O . LEU B 1 619 ? -7.672 -19.766 -0.765 1 92.88 619 LEU B O 1
ATOM 13234 N N . LEU B 1 620 ? -9.273 -21.203 -1.203 1 95.5 620 LEU B N 1
ATOM 13235 C CA . LEU B 1 620 ? -8.742 -21.516 -2.527 1 95.5 620 LEU B CA 1
ATOM 13236 C C . LEU B 1 620 ? -8.742 -20.266 -3.414 1 95.5 620 LEU B C 1
ATOM 13238 O O . LEU B 1 620 ? -7.758 -20 -4.105 1 95.5 620 LEU B O 1
ATOM 13242 N N . TYR B 1 621 ? -9.75 -19.484 -3.396 1 93 621 TYR B N 1
ATOM 13243 C CA . TYR B 1 621 ? -9.859 -18.281 -4.207 1 93 621 TYR B CA 1
ATOM 13244 C C . TYR B 1 621 ? -9.031 -17.141 -3.615 1 93 621 TYR B C 1
ATOM 13246 O O . TYR B 1 621 ? -8.117 -16.625 -4.27 1 93 621 TYR B O 1
ATOM 13254 N N . GLU B 1 622 ? -9.242 -16.859 -2.361 1 87 622 GLU B N 1
ATOM 13255 C CA . GLU B 1 622 ? -8.703 -15.641 -1.771 1 87 622 GLU B CA 1
ATOM 13256 C C . GLU B 1 622 ? -7.199 -15.758 -1.53 1 87 622 GLU B C 1
ATOM 13258 O O . GLU B 1 622 ? -6.484 -14.75 -1.524 1 87 622 GLU B O 1
ATOM 13263 N N . GLN B 1 623 ? -6.754 -16.984 -1.376 1 89.75 623 GLN B N 1
ATOM 13264 C CA . GLN B 1 623 ? -5.336 -17.156 -1.073 1 89.75 623 GLN B CA 1
ATOM 13265 C C . GLN B 1 623 ? -4.566 -17.641 -2.301 1 89.75 623 GLN B C 1
ATOM 13267 O O . GLN B 1 623 ? -3.334 -17.703 -2.281 1 89.75 623 GLN B O 1
ATOM 13272 N N . GLY B 1 624 ? -5.27 -17.938 -3.373 1 92.12 624 GLY B N 1
ATOM 13273 C CA . GLY B 1 624 ? -4.582 -18.469 -4.539 1 92.12 624 GLY B CA 1
ATOM 13274 C C . GLY B 1 624 ? -5.059 -17.859 -5.844 1 92.12 624 GLY B C 1
ATOM 13275 O O . GLY B 1 624 ? -4.441 -16.922 -6.355 1 92.12 624 GLY B O 1
ATOM 13276 N N . ILE B 1 625 ? -6.199 -18.188 -6.305 1 94 625 ILE B N 1
ATOM 13277 C CA . ILE B 1 625 ? -6.734 -17.844 -7.617 1 94 625 ILE B CA 1
ATOM 13278 C C . ILE B 1 625 ? -6.789 -16.328 -7.766 1 94 625 ILE B C 1
ATOM 13280 O O . ILE B 1 625 ? -6.32 -15.773 -8.766 1 94 625 ILE B O 1
ATOM 13284 N N . ASP B 1 626 ? -7.246 -15.633 -6.762 1 88.25 626 ASP B N 1
ATOM 13285 C CA . ASP B 1 626 ? -7.434 -14.188 -6.812 1 88.25 626 ASP B CA 1
ATOM 13286 C C . ASP B 1 626 ? -6.094 -13.461 -6.895 1 88.25 626 ASP B C 1
ATOM 13288 O O . ASP B 1 626 ? -6.027 -12.312 -7.332 1 88.25 626 ASP B O 1
ATOM 13292 N N . LEU B 1 627 ? -5.043 -14.156 -6.512 1 82.38 627 LEU B N 1
ATOM 13293 C CA . LEU B 1 627 ? -3.779 -13.453 -6.34 1 82.38 627 LEU B CA 1
ATOM 13294 C C . LEU B 1 627 ? -2.779 -13.844 -7.418 1 82.38 627 LEU B C 1
ATOM 13296 O O . LEU B 1 627 ? -1.96 -13.031 -7.844 1 82.38 627 LEU B O 1
ATOM 13300 N N . SER B 1 628 ? -2.799 -15.109 -7.941 1 88.44 628 SER B N 1
ATOM 13301 C CA . SER B 1 628 ? -1.646 -15.594 -8.695 1 88.44 628 SER B CA 1
ATOM 13302 C C . SER B 1 628 ? -2.072 -16.203 -10.023 1 88.44 628 SER B C 1
ATOM 13304 O O . SER B 1 628 ? -1.229 -16.625 -10.82 1 88.44 628 SER B O 1
ATOM 13306 N N . LEU B 1 629 ? -3.289 -16.266 -10.336 1 93.12 629 LEU B N 1
ATOM 13307 C CA . LEU B 1 629 ? -3.764 -16.859 -11.578 1 93.12 629 LEU B CA 1
ATOM 13308 C C . LEU B 1 629 ? -3.33 -16.031 -12.781 1 93.12 629 LEU B C 1
ATOM 13310 O O . LEU B 1 629 ? -3.414 -14.797 -12.75 1 93.12 629 LEU B O 1
ATOM 13314 N N . ARG B 1 630 ? -2.766 -16.688 -13.789 1 93.56 630 ARG B N 1
ATOM 13315 C CA . ARG B 1 630 ? -2.502 -16.062 -15.078 1 93.56 630 ARG B CA 1
ATOM 13316 C C . ARG B 1 630 ? -3.557 -16.469 -16.109 1 93.56 630 ARG B C 1
ATOM 13318 O O . ARG B 1 630 ? -4.254 -17.469 -15.93 1 93.56 630 ARG B O 1
ATOM 13325 N N . CYS B 1 631 ? -3.588 -15.812 -17.234 1 95.56 631 CYS B N 1
ATOM 13326 C CA . CYS B 1 631 ? -4.66 -15.977 -18.203 1 95.56 631 CYS B CA 1
ATOM 13327 C C . CYS B 1 631 ? -4.574 -17.344 -18.891 1 95.56 631 CYS B C 1
ATOM 13329 O O . CYS B 1 631 ? -5.527 -17.766 -19.531 1 95.56 631 CYS B O 1
ATOM 13331 N N . ASN B 1 632 ? -3.461 -18.016 -18.781 1 96.69 632 ASN B N 1
ATOM 13332 C CA . ASN B 1 632 ? -3.338 -19.328 -19.391 1 96.69 632 ASN B CA 1
ATOM 13333 C C . ASN B 1 632 ? -3.842 -20.422 -18.438 1 96.69 632 ASN B C 1
ATOM 13335 O O . ASN B 1 632 ? -3.828 -21.609 -18.797 1 96.69 632 ASN B O 1
ATOM 13339 N N . GLY B 1 633 ? -4.211 -20.031 -17.234 1 96.62 633 GLY B N 1
ATOM 13340 C CA . GLY B 1 633 ? -4.785 -20.969 -16.297 1 96.62 633 GLY B CA 1
ATOM 13341 C C . GLY B 1 633 ? -3.764 -21.562 -15.336 1 96.62 633 GLY B C 1
ATOM 13342 O O . GLY B 1 633 ? -4.105 -22.359 -14.469 1 96.62 633 GLY B O 1
ATOM 13343 N N . LEU B 1 634 ? -2.551 -21.125 -15.477 1 96.25 634 LEU B N 1
ATOM 13344 C CA . LEU B 1 634 ? -1.498 -21.547 -14.562 1 96.25 634 LEU B CA 1
ATOM 13345 C C . LEU B 1 634 ? -1.182 -20.453 -13.547 1 96.25 634 LEU B C 1
ATOM 13347 O O . LEU B 1 634 ? -1.852 -19.406 -13.516 1 96.25 634 LEU B O 1
ATOM 13351 N N . PHE B 1 635 ? -0.249 -20.766 -12.641 1 93.81 635 PHE B N 1
ATOM 13352 C CA . PHE B 1 635 ? 0.066 -19.844 -11.555 1 93.81 635 PHE B CA 1
ATOM 13353 C C . PHE B 1 635 ? 1.549 -19.5 -11.555 1 93.81 635 PHE B C 1
ATOM 13355 O O . PHE B 1 635 ? 2.4 -20.375 -11.695 1 93.81 635 PHE B O 1
ATOM 13362 N N . ALA B 1 636 ? 1.858 -18.203 -11.445 1 88.31 636 ALA B N 1
ATOM 13363 C CA . ALA B 1 636 ? 3.24 -17.734 -11.477 1 88.31 636 ALA B CA 1
ATOM 13364 C C . ALA B 1 636 ? 3.652 -17.141 -10.133 1 88.31 636 ALA B C 1
ATOM 13366 O O . ALA B 1 636 ? 2.85 -16.484 -9.461 1 88.31 636 ALA B O 1
ATOM 13367 N N . GLU B 1 637 ? 4.883 -17.312 -9.781 1 83.94 637 GLU B N 1
ATOM 13368 C CA . GLU B 1 637 ? 5.43 -16.812 -8.523 1 83.94 637 GLU B CA 1
ATOM 13369 C C . GLU B 1 637 ? 5.84 -15.352 -8.641 1 83.94 637 GLU B C 1
ATOM 13371 O O . GLU B 1 637 ? 6.871 -15.039 -9.234 1 83.94 637 GLU B O 1
ATOM 13376 N N . GLU B 1 638 ? 5.098 -14.469 -8.031 1 75.75 638 GLU B N 1
ATOM 13377 C CA . GLU B 1 638 ? 5.395 -13.039 -7.977 1 75.75 638 GLU B CA 1
ATOM 13378 C C . GLU B 1 638 ? 5.418 -12.531 -6.535 1 75.75 638 GLU B C 1
ATOM 13380 O O . GLU B 1 638 ? 4.828 -11.5 -6.223 1 75.75 638 GLU B O 1
ATOM 13385 N N . THR B 1 639 ? 6.035 -13.312 -5.75 1 70.81 639 THR B N 1
ATOM 13386 C CA . THR B 1 639 ? 6.098 -12.969 -4.332 1 70.81 639 THR B CA 1
ATOM 13387 C C . THR B 1 639 ? 7.289 -12.055 -4.051 1 70.81 639 THR B C 1
ATOM 13389 O O . THR B 1 639 ? 8.234 -12 -4.836 1 70.81 639 THR B O 1
ATOM 13392 N N . GLU B 1 640 ? 7.262 -11.344 -3.002 1 61.25 640 GLU B N 1
ATOM 13393 C CA . GLU B 1 640 ? 8.367 -10.492 -2.572 1 61.25 640 GLU B CA 1
ATOM 13394 C C . GLU B 1 640 ? 9.656 -11.289 -2.414 1 61.25 640 GLU B C 1
ATOM 13396 O O . GLU B 1 640 ? 10.734 -10.82 -2.768 1 61.25 640 GLU B O 1
ATOM 13401 N N . ARG B 1 641 ? 9.547 -12.453 -1.878 1 65.62 641 ARG B N 1
ATOM 13402 C CA . ARG B 1 641 ? 10.719 -13.297 -1.681 1 65.62 641 ARG B CA 1
ATOM 13403 C C . ARG B 1 641 ? 11.383 -13.633 -3.012 1 65.62 641 ARG B C 1
ATOM 13405 O O . ARG B 1 641 ? 12.609 -13.594 -3.125 1 65.62 641 ARG B O 1
ATOM 13412 N N . TRP B 1 642 ? 10.609 -13.922 -3.99 1 72.38 642 TRP B N 1
ATOM 13413 C CA . TRP B 1 642 ? 11.156 -14.242 -5.309 1 72.38 642 TRP B CA 1
ATOM 13414 C C . TRP B 1 642 ? 11.852 -13.023 -5.914 1 72.38 642 TRP B C 1
ATOM 13416 O O . TRP B 1 642 ? 12.969 -13.133 -6.434 1 72.38 642 TRP B O 1
ATOM 13426 N N . MET B 1 643 ? 11.219 -11.961 -5.84 1 67.62 643 MET B N 1
ATOM 13427 C CA . MET B 1 643 ? 11.789 -10.734 -6.395 1 67.62 643 MET B CA 1
ATOM 13428 C C . MET B 1 643 ? 13.094 -10.375 -5.691 1 67.62 643 MET B C 1
ATOM 13430 O O . MET B 1 643 ? 14.062 -9.961 -6.336 1 67.62 643 MET B O 1
ATOM 13434 N N . ASN B 1 644 ? 13.078 -10.539 -4.383 1 62.56 644 ASN B N 1
ATOM 13435 C CA . ASN B 1 644 ? 14.297 -10.297 -3.619 1 62.56 644 ASN B CA 1
ATOM 13436 C C . ASN B 1 644 ? 15.414 -11.266 -4.016 1 62.56 644 ASN B C 1
ATOM 13438 O O . ASN B 1 644 ? 16.578 -10.883 -4.07 1 62.56 644 ASN B O 1
ATOM 13442 N N . TYR B 1 645 ? 14.992 -12.422 -4.273 1 67.81 645 TYR B N 1
ATOM 13443 C CA . TYR B 1 645 ? 15.969 -13.414 -4.703 1 67.81 645 TYR B CA 1
ATOM 13444 C C . TYR B 1 645 ? 16.609 -13.016 -6.027 1 67.81 645 TYR B C 1
ATOM 13446 O O . TYR B 1 645 ? 17.812 -13.172 -6.215 1 67.81 645 TYR B O 1
ATOM 13454 N N . CYS B 1 646 ? 15.852 -12.555 -6.93 1 68.25 646 CYS B N 1
ATOM 13455 C CA . CYS B 1 646 ? 16.375 -12.109 -8.219 1 68.25 646 CYS B CA 1
ATOM 13456 C C . CYS B 1 646 ? 17.375 -10.969 -8.031 1 68.25 646 CYS B C 1
ATOM 13458 O O . CYS B 1 646 ? 18.406 -10.93 -8.703 1 68.25 646 CYS B O 1
ATOM 13460 N N . ASN B 1 647 ? 17.109 -10.195 -7.082 1 60.94 647 ASN B N 1
ATOM 13461 C CA . ASN B 1 647 ? 17.984 -9.039 -6.852 1 60.94 647 ASN B CA 1
ATOM 13462 C C . ASN B 1 647 ? 19.281 -9.438 -6.16 1 60.94 647 ASN B C 1
ATOM 13464 O O . ASN B 1 647 ? 20.344 -8.945 -6.512 1 60.94 647 ASN B O 1
ATOM 13468 N N . ILE B 1 648 ? 19.156 -10.336 -5.203 1 59.91 648 ILE B N 1
ATOM 13469 C CA . ILE B 1 648 ? 20.328 -10.773 -4.441 1 59.91 648 ILE B CA 1
ATOM 13470 C C . ILE B 1 648 ? 21.266 -11.555 -5.348 1 59.91 648 ILE B C 1
ATOM 13472 O O . ILE B 1 648 ? 22.5 -11.477 -5.203 1 59.91 648 ILE B O 1
ATOM 13476 N N . THR B 1 649 ? 20.672 -12.234 -6.316 1 63.44 649 THR B N 1
ATOM 13477 C CA . THR B 1 649 ? 21.5 -13.078 -7.172 1 63.44 649 THR B CA 1
ATOM 13478 C C . THR B 1 649 ? 21.859 -12.359 -8.469 1 63.44 649 THR B C 1
ATOM 13480 O O . THR B 1 649 ? 22.453 -12.945 -9.375 1 63.44 649 THR B O 1
ATOM 13483 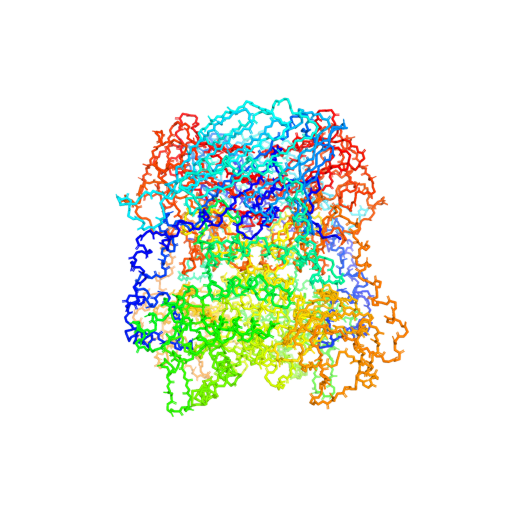N N . ASN B 1 650 ? 21.469 -11.133 -8.555 1 63.12 650 ASN B N 1
ATOM 13484 C CA . ASN B 1 650 ? 21.75 -10.281 -9.703 1 63.12 650 ASN B CA 1
ATOM 13485 C C . ASN B 1 650 ? 21.219 -10.898 -11 1 63.12 650 ASN B C 1
ATOM 13487 O O . ASN B 1 650 ? 21.906 -10.891 -12.023 1 63.12 650 ASN B O 1
ATOM 13491 N N . GLU B 1 651 ? 20.141 -11.516 -10.828 1 69.5 651 GLU B N 1
ATOM 13492 C CA . GLU B 1 651 ? 19.484 -12.094 -11.992 1 69.5 651 GLU B CA 1
ATOM 13493 C C . GLU B 1 651 ? 18.328 -11.211 -12.477 1 69.5 651 GLU B C 1
ATOM 13495 O O . GLU B 1 651 ? 17.766 -10.445 -11.688 1 69.5 651 GLU B O 1
ATOM 13500 N N . PRO B 1 652 ? 18.125 -11.336 -13.773 1 70.5 652 PRO B N 1
ATOM 13501 C CA . PRO B 1 652 ? 16.984 -10.578 -14.273 1 70.5 652 PRO B CA 1
ATOM 13502 C C . PRO B 1 652 ? 15.664 -11.008 -13.633 1 70.5 652 PRO B C 1
ATOM 13504 O O . PRO B 1 652 ? 15.477 -12.195 -13.336 1 70.5 652 PRO B O 1
ATOM 13507 N N . LEU B 1 653 ? 14.805 -10.078 -13.469 1 72 653 LEU B N 1
ATOM 13508 C CA . LEU B 1 653 ? 13.5 -10.352 -12.883 1 72 653 LEU B CA 1
ATOM 13509 C C . LEU B 1 653 ? 12.617 -11.117 -13.859 1 72 653 LEU B C 1
ATOM 13511 O O . LEU B 1 653 ? 12.57 -10.805 -15.047 1 72 653 LEU B O 1
ATOM 13515 N N . TYR B 1 654 ? 12.023 -12.211 -13.477 1 76.25 654 TYR B N 1
ATOM 13516 C CA . TYR B 1 654 ? 10.977 -12.914 -14.211 1 76.25 654 TYR B CA 1
ATOM 13517 C C . TYR B 1 654 ? 10.055 -13.656 -13.258 1 76.25 654 TYR B C 1
ATOM 13519 O O . TYR B 1 654 ? 10.297 -13.703 -12.047 1 76.25 654 TYR B O 1
ATOM 13527 N N . HIS B 1 655 ? 8.961 -14.258 -13.734 1 79.81 655 HIS B N 1
ATOM 13528 C CA . HIS B 1 655 ? 7.953 -14.922 -12.906 1 79.81 655 HIS B CA 1
ATOM 13529 C C . HIS B 1 655 ? 7.656 -16.328 -13.422 1 79.81 655 HIS B C 1
ATOM 13531 O O . HIS B 1 655 ? 6.836 -16.5 -14.32 1 79.81 655 HIS B O 1
ATOM 13537 N N . PRO B 1 656 ? 8.203 -17.312 -12.789 1 84.69 656 PRO B N 1
ATOM 13538 C CA . PRO B 1 656 ? 8.031 -18.672 -13.297 1 84.69 656 PRO B CA 1
ATOM 13539 C C . PRO B 1 656 ? 6.707 -19.297 -12.883 1 84.69 656 PRO B C 1
ATOM 13541 O O . PRO B 1 656 ? 6.199 -19.016 -11.789 1 84.69 656 PRO B O 1
ATOM 13544 N N . HIS B 1 657 ? 6.172 -20.203 -13.695 1 89.94 657 HIS B N 1
ATOM 13545 C CA . HIS B 1 657 ? 5.039 -21.031 -13.312 1 89.94 657 HIS B CA 1
ATOM 13546 C C . HIS B 1 657 ? 5.457 -22.109 -12.328 1 89.94 657 HIS B C 1
ATOM 13548 O O . HIS B 1 657 ? 6.547 -22.672 -12.445 1 89.94 657 HIS B O 1
ATOM 13554 N N . MET B 1 658 ? 4.582 -22.406 -11.422 1 92.94 658 MET B N 1
ATOM 13555 C CA . MET B 1 658 ? 4.902 -23.375 -10.375 1 92.94 658 MET B CA 1
ATOM 13556 C C . MET B 1 658 ? 3.941 -24.547 -10.414 1 92.94 658 MET B C 1
ATOM 13558 O O . MET B 1 658 ? 2.729 -24.375 -10.266 1 92.94 658 MET B O 1
ATOM 13562 N N . MET B 1 659 ? 4.457 -25.75 -10.414 1 95 659 MET B N 1
ATOM 13563 C CA . MET B 1 659 ? 3.631 -26.938 -10.609 1 95 659 MET B CA 1
ATOM 13564 C C . MET B 1 659 ? 2.941 -27.328 -9.305 1 95 659 MET B C 1
ATOM 13566 O O . MET B 1 659 ? 1.904 -28 -9.328 1 95 659 MET B O 1
ATOM 13570 N N . GLU B 1 660 ? 3.541 -26.969 -8.18 1 95.75 660 GLU B N 1
ATOM 13571 C CA . GLU B 1 660 ? 2.848 -27.234 -6.922 1 95.75 660 GLU B CA 1
ATOM 13572 C C . GLU B 1 660 ? 1.468 -26.594 -6.898 1 95.75 660 GLU B C 1
ATOM 13574 O O . GLU B 1 660 ? 0.525 -27.141 -6.328 1 95.75 660 GLU B O 1
ATOM 13579 N N . ALA B 1 661 ? 1.35 -25.453 -7.504 1 96.12 661 ALA B N 1
ATOM 13580 C CA . ALA B 1 661 ? 0.059 -24.766 -7.566 1 96.12 661 ALA B CA 1
ATOM 13581 C C . ALA B 1 661 ? -0.943 -25.562 -8.398 1 96.12 661 ALA B C 1
ATOM 13583 O O . ALA B 1 661 ? -2.125 -25.641 -8.055 1 96.12 661 ALA B O 1
ATOM 13584 N N . SER B 1 662 ? -0.469 -26.172 -9.477 1 96.62 662 SER B N 1
ATOM 13585 C CA . SER B 1 662 ? -1.336 -27 -10.297 1 96.62 662 SER B CA 1
ATOM 13586 C C . SER B 1 662 ? -1.868 -28.188 -9.508 1 96.62 662 SER B C 1
ATOM 13588 O O . SER B 1 662 ? -3.059 -28.5 -9.578 1 96.62 662 SER B O 1
ATOM 13590 N N . GLY B 1 663 ? -0.992 -28.828 -8.797 1 97.44 663 GLY B N 1
ATOM 13591 C CA . GLY B 1 663 ? -1.425 -29.938 -7.965 1 97.44 663 GLY B CA 1
ATOM 13592 C C . GLY B 1 663 ? -2.428 -29.531 -6.902 1 97.44 663 GLY B C 1
ATOM 13593 O O . GLY B 1 663 ? -3.412 -30.234 -6.668 1 97.44 663 GLY B O 1
ATOM 13594 N N . GLU B 1 664 ? -2.211 -28.406 -6.348 1 96.88 664 GLU B N 1
ATOM 13595 C CA . GLU B 1 664 ? -3.049 -27.922 -5.25 1 96.88 664 GLU B CA 1
ATOM 13596 C C . GLU B 1 664 ? -4.461 -27.609 -5.734 1 96.88 664 GLU B C 1
ATOM 13598 O O . GLU B 1 664 ? -5.438 -27.859 -5.031 1 96.88 664 GLU B O 1
ATOM 13603 N N . ILE B 1 665 ? -4.598 -27.031 -6.918 1 97.5 665 ILE B N 1
ATOM 13604 C CA . ILE B 1 665 ? -5.906 -26.719 -7.48 1 97.5 665 ILE B CA 1
ATOM 13605 C C . ILE B 1 665 ? -6.727 -27.984 -7.637 1 97.5 665 ILE B C 1
ATOM 13607 O O . ILE B 1 665 ? -7.875 -28.062 -7.195 1 97.5 665 ILE B O 1
ATOM 13611 N N . VAL B 1 666 ? -6.152 -28.969 -8.195 1 98.25 666 VAL B N 1
ATOM 13612 C CA . VAL B 1 666 ? -6.84 -30.234 -8.469 1 98.25 666 VAL B CA 1
ATOM 13613 C C . VAL B 1 666 ? -7.148 -30.938 -7.152 1 98.25 666 VAL B C 1
ATOM 13615 O O . VAL B 1 666 ? -8.258 -31.438 -6.949 1 98.25 666 VAL B O 1
ATOM 13618 N N . ALA B 1 667 ? -6.215 -30.906 -6.242 1 98.25 667 ALA B N 1
ATOM 13619 C CA . ALA B 1 667 ? -6.387 -31.562 -4.953 1 98.25 667 ALA B CA 1
ATOM 13620 C C . ALA B 1 667 ? -7.527 -30.938 -4.156 1 98.25 667 ALA B C 1
ATOM 13622 O O . ALA B 1 667 ? -8.312 -31.656 -3.523 1 98.25 667 ALA B O 1
ATOM 13623 N N . ALA B 1 668 ? -7.57 -29.641 -4.129 1 98.19 668 ALA B N 1
ATOM 13624 C CA . ALA B 1 668 ? -8.594 -28.938 -3.359 1 98.19 668 ALA B CA 1
ATOM 13625 C C . ALA B 1 668 ? -9.992 -29.297 -3.84 1 98.19 668 ALA B C 1
ATOM 13627 O O . ALA B 1 668 ? -10.883 -29.578 -3.029 1 98.19 668 ALA B O 1
ATOM 13628 N N . VAL B 1 669 ? -10.188 -29.344 -5.156 1 98.19 669 VAL B N 1
ATOM 13629 C CA . VAL B 1 669 ? -11.492 -29.688 -5.719 1 98.19 669 VAL B CA 1
ATOM 13630 C C . VAL B 1 669 ? -11.82 -31.141 -5.406 1 98.19 669 VAL B C 1
ATOM 13632 O O . VAL B 1 669 ? -12.938 -31.469 -5 1 98.19 669 VAL B O 1
ATOM 13635 N N . ASN B 1 670 ? -10.852 -32 -5.547 1 98.5 670 ASN B N 1
ATOM 13636 C CA . ASN B 1 670 ? -11.047 -33.406 -5.227 1 98.5 670 ASN B CA 1
ATOM 13637 C C . ASN B 1 670 ? -11.516 -33.594 -3.787 1 98.5 670 ASN B C 1
ATOM 13639 O O . ASN B 1 670 ? -12.477 -34.344 -3.535 1 98.5 670 ASN B O 1
ATOM 13643 N N . GLU B 1 671 ? -10.844 -32.906 -2.877 1 98.25 671 GLU B N 1
ATOM 13644 C CA . GLU B 1 671 ? -11.109 -33.094 -1.452 1 98.25 671 GLU B CA 1
ATOM 13645 C C . GLU B 1 671 ? -12.523 -32.625 -1.092 1 98.25 671 GLU B C 1
ATOM 13647 O O . GLU B 1 671 ? -13.125 -33.125 -0.142 1 98.25 671 GLU B O 1
ATOM 13652 N N . MET B 1 672 ? -13.031 -31.703 -1.812 1 98.06 672 MET B N 1
ATOM 13653 C CA . MET B 1 672 ? -14.391 -31.234 -1.584 1 98.06 672 MET B CA 1
ATOM 13654 C C . MET B 1 672 ? -15.406 -32.25 -2.068 1 98.06 672 MET B C 1
ATOM 13656 O O . MET B 1 672 ? -16.469 -32.438 -1.472 1 98.06 672 MET B O 1
ATOM 13660 N N . LEU B 1 673 ? -15.031 -33.031 -3.096 1 98.31 673 LEU B N 1
ATOM 13661 C CA . LEU B 1 673 ? -15.984 -33.906 -3.785 1 98.31 673 LEU B CA 1
ATOM 13662 C C . LEU B 1 673 ? -15.922 -35.312 -3.232 1 98.31 673 LEU B C 1
ATOM 13664 O O . LEU B 1 673 ? -16.953 -35.969 -3.094 1 98.31 673 LEU B O 1
ATOM 13668 N N . LEU B 1 674 ? -14.734 -35.812 -2.943 1 98.62 674 LEU B N 1
ATOM 13669 C CA . LEU B 1 674 ? -14.539 -37.188 -2.547 1 98.62 674 LEU B CA 1
ATOM 13670 C C . LEU B 1 674 ? -13.352 -37.344 -1.601 1 98.62 674 LEU B C 1
ATOM 13672 O O . LEU B 1 674 ? -12.273 -36.812 -1.866 1 98.62 674 LEU B O 1
ATOM 13676 N N . GLN B 1 675 ? -13.578 -38.031 -0.511 1 98.31 675 GLN B N 1
ATOM 13677 C CA . GLN B 1 675 ? -12.523 -38.406 0.42 1 98.31 675 GLN B CA 1
ATOM 13678 C C . GLN B 1 675 ? -12.578 -39.875 0.75 1 98.31 675 GLN B C 1
ATOM 13680 O O . GLN B 1 675 ? -13.648 -40.5 0.746 1 98.31 675 GLN B O 1
ATOM 13685 N N . SER B 1 676 ? -11.414 -40.531 1 1 98 676 SER B N 1
ATOM 13686 C CA . SER B 1 676 ? -11.359 -41.938 1.367 1 98 676 SER B CA 1
ATOM 13687 C C . SER B 1 676 ? -10.078 -42.281 2.121 1 98 676 SER B C 1
ATOM 13689 O O . SER B 1 676 ? -9.695 -43.438 2.23 1 98 676 SER B O 1
ATOM 13691 N N . TYR B 1 677 ? -9.391 -41.25 2.635 1 94.62 677 TYR B N 1
ATOM 13692 C CA . TYR B 1 677 ? -8.062 -41.375 3.227 1 94.62 677 TYR B CA 1
ATOM 13693 C C . TYR B 1 677 ? -8.07 -42.312 4.406 1 94.62 677 TYR B C 1
ATOM 13695 O O . TYR B 1 677 ? -7.039 -42.938 4.73 1 94.62 677 TYR B O 1
ATOM 13703 N N . ASP B 1 678 ? -9.203 -42.531 5.074 1 93.56 678 ASP B N 1
ATOM 13704 C CA . ASP B 1 678 ? -9.289 -43.406 6.242 1 93.56 678 ASP B CA 1
ATOM 13705 C C . ASP B 1 678 ? -9.867 -44.781 5.867 1 93.56 678 ASP B C 1
ATOM 13707 O O . ASP B 1 678 ? -10.25 -45.562 6.738 1 93.56 678 ASP B O 1
ATOM 13711 N N . GLY B 1 679 ? -10.031 -45 4.629 1 94.5 679 GLY B N 1
ATOM 13712 C CA . GLY B 1 679 ? -10.539 -46.281 4.145 1 94.5 679 GLY B CA 1
ATOM 13713 C C . GLY B 1 679 ? -12.047 -46.281 3.967 1 94.5 679 GLY B C 1
ATOM 13714 O O . GLY B 1 679 ? -12.625 -47.312 3.604 1 94.5 679 GLY B O 1
ATOM 13715 N N . VAL B 1 680 ? -12.656 -45.188 4.25 1 96.75 680 VAL B N 1
ATOM 13716 C CA . VAL B 1 680 ? -14.102 -45.062 4.109 1 96.75 680 VAL B CA 1
ATOM 13717 C C . VAL B 1 680 ? -14.414 -44.094 2.979 1 96.75 680 VAL B C 1
ATOM 13719 O O . VAL B 1 680 ? -13.898 -42.969 2.955 1 96.75 680 VAL B O 1
ATOM 13722 N N . ILE B 1 681 ? -15.242 -44.5 2.012 1 98.19 681 ILE B N 1
ATOM 13723 C CA . ILE B 1 681 ? -15.641 -43.656 0.898 1 98.19 681 ILE B CA 1
ATOM 13724 C C . ILE B 1 681 ? -16.641 -42.594 1.383 1 98.19 681 ILE B C 1
ATOM 13726 O O . ILE B 1 681 ? -17.719 -42.938 1.877 1 98.19 681 ILE B O 1
ATOM 13730 N N . ASP B 1 682 ? -16.234 -41.375 1.324 1 97.81 682 ASP B N 1
ATOM 13731 C CA . ASP B 1 682 ? -17.078 -40.25 1.682 1 97.81 682 ASP B CA 1
ATOM 13732 C C . ASP B 1 682 ? -17.359 -39.375 0.465 1 97.81 682 ASP B C 1
ATOM 13734 O O . ASP B 1 682 ? -16.469 -38.688 -0.035 1 97.81 682 ASP B O 1
ATOM 13738 N N . VAL B 1 683 ? -18.594 -39.406 -0.027 1 98.06 683 VAL B N 1
ATOM 13739 C CA . VAL B 1 683 ? -19 -38.688 -1.238 1 98.06 683 VAL B CA 1
ATOM 13740 C C . VAL B 1 683 ? -19.594 -37.344 -0.87 1 98.06 683 VAL B C 1
ATOM 13742 O O . VAL B 1 683 ? -20.516 -37.281 -0.053 1 98.06 683 VAL B O 1
ATOM 13745 N N . PHE B 1 684 ? -19.109 -36.25 -1.468 1 97.81 684 PHE B N 1
ATOM 13746 C CA . PHE B 1 684 ? -19.5 -34.875 -1.239 1 97.81 684 PHE B CA 1
ATOM 13747 C C . PHE B 1 684 ? -19.344 -34.5 0.23 1 97.81 684 PHE B C 1
ATOM 13749 O O . PHE B 1 684 ? -20.266 -33.969 0.845 1 97.81 684 PHE B O 1
ATOM 13756 N N . PRO B 1 685 ? -18.156 -34.719 0.766 1 96.75 685 PRO B N 1
ATOM 13757 C CA . PRO B 1 685 ? -17.969 -34.562 2.209 1 96.75 685 PRO B CA 1
ATOM 13758 C C . PRO B 1 685 ? -17.875 -33.094 2.617 1 96.75 685 PRO B C 1
ATOM 13760 O O . PRO B 1 685 ? -18.156 -32.75 3.768 1 96.75 685 PRO B O 1
ATOM 13763 N N . ALA B 1 686 ? -17.422 -32.281 1.677 1 97 686 ALA B N 1
ATOM 13764 C CA . ALA B 1 686 ? -17.156 -30.875 2.029 1 97 686 ALA B CA 1
ATOM 13765 C C . ALA B 1 686 ? -17.5 -29.938 0.867 1 97 686 ALA B C 1
ATOM 13767 O O . ALA B 1 686 ? -16.703 -29.078 0.513 1 97 686 ALA B O 1
ATOM 13768 N N . VAL B 1 687 ? -18.547 -30.156 0.186 1 96.38 687 VAL B N 1
ATOM 13769 C CA . VAL B 1 687 ? -19 -29.25 -0.867 1 96.38 687 VAL B CA 1
ATOM 13770 C C . VAL B 1 687 ? -19.484 -27.938 -0.25 1 96.38 687 VAL B C 1
ATOM 13772 O O . VAL B 1 687 ? -20.109 -27.938 0.815 1 96.38 687 VAL B O 1
ATOM 13775 N N . PRO B 1 688 ? -19.156 -26.797 -0.856 1 95.12 688 PRO B N 1
ATOM 13776 C CA . PRO B 1 688 ? -19.578 -25.5 -0.339 1 95.12 688 PRO B CA 1
ATOM 13777 C C . PRO B 1 688 ? -21.094 -25.375 -0.251 1 95.12 688 PRO B C 1
ATOM 13779 O O . PRO B 1 688 ? -21.812 -25.844 -1.141 1 95.12 688 PRO B O 1
ATOM 13782 N N . GLN B 1 689 ? -21.562 -24.703 0.797 1 92.44 689 GLN B N 1
ATOM 13783 C CA . GLN B 1 689 ? -22.984 -24.547 1.047 1 92.44 689 GLN B CA 1
ATOM 13784 C C . GLN B 1 689 ? -23.453 -23.125 0.736 1 92.44 689 GLN B C 1
ATOM 13786 O O . GLN B 1 689 ? -24.641 -22.812 0.815 1 92.44 689 GLN B O 1
ATOM 13791 N N . GLY B 1 690 ? -22.578 -22.25 0.349 1 87.75 690 GLY B N 1
ATOM 13792 C CA . GLY B 1 690 ? -22.906 -20.891 -0.012 1 87.75 690 GLY B CA 1
ATOM 13793 C C . GLY B 1 690 ? -23.016 -19.953 1.186 1 87.75 690 GLY B C 1
ATOM 13794 O O . GLY B 1 690 ? -23.594 -18.875 1.098 1 87.75 690 GLY B O 1
ATOM 13795 N N . ALA B 1 691 ? -22.453 -20.328 2.271 1 76.31 691 ALA B N 1
ATOM 13796 C CA . ALA B 1 691 ? -22.5 -19.484 3.465 1 76.31 691 ALA B CA 1
ATOM 13797 C C . ALA B 1 691 ? -21.547 -18.297 3.324 1 76.31 691 ALA B C 1
ATOM 13799 O O . ALA B 1 691 ? -20.516 -18.391 2.664 1 76.31 691 ALA B O 1
ATOM 13800 N N . THR B 1 692 ? -22.141 -17.078 3.736 1 64.75 692 THR B N 1
ATOM 13801 C CA . THR B 1 692 ? -21.359 -15.859 3.639 1 64.75 692 THR B CA 1
ATOM 13802 C C . THR B 1 692 ? -20.297 -15.805 4.738 1 64.75 692 THR B C 1
ATOM 13804 O O . THR B 1 692 ? -20.547 -16.219 5.871 1 64.75 692 THR B O 1
ATOM 13807 N N . ALA B 1 693 ? -19.125 -15.633 4.293 1 57.03 693 ALA B N 1
ATOM 13808 C CA . ALA B 1 693 ? -18.047 -15.461 5.27 1 57.03 693 ALA B CA 1
ATOM 13809 C C . ALA B 1 693 ? -18.281 -14.203 6.109 1 57.03 693 ALA B C 1
ATOM 13811 O O . ALA B 1 693 ? -18.578 -13.133 5.57 1 57.03 693 ALA B O 1
ATOM 13812 N N . GLN B 1 694 ? -18.859 -14.289 7.344 1 47.69 694 GLN B N 1
ATOM 13813 C CA . GLN B 1 694 ? -18.938 -13.094 8.18 1 47.69 694 GLN B CA 1
ATOM 13814 C C . GLN B 1 694 ? -17.578 -12.398 8.281 1 47.69 694 GLN B C 1
ATOM 13816 O O . GLN B 1 694 ? -16.578 -13.039 8.594 1 47.69 694 GLN B O 1
ATOM 13821 N N . LEU B 1 695 ? -17.469 -11.445 7.527 1 45.53 695 LEU B N 1
ATOM 13822 C CA . LEU B 1 695 ? -16.25 -10.727 7.855 1 45.53 695 LEU B CA 1
ATOM 13823 C C . LEU B 1 695 ? -16.172 -10.43 9.352 1 45.53 695 LEU B C 1
ATOM 13825 O O . LEU B 1 695 ? -17.141 -9.953 9.938 1 45.53 695 LEU B O 1
ATOM 13829 N N . GLY B 1 696 ? -16.016 -11.406 10.141 1 42.66 696 GLY B N 1
ATOM 13830 C CA . GLY B 1 696 ? -15.891 -11.312 11.586 1 42.66 696 GLY B CA 1
ATOM 13831 C C . GLY B 1 696 ? -15.445 -9.938 12.062 1 42.66 696 GLY B C 1
ATOM 13832 O O . GLY B 1 696 ? -14.734 -9.82 13.062 1 42.66 696 GLY B O 1
ATOM 13833 N N . ASP B 1 697 ? -15.695 -8.922 11.273 1 41.94 697 ASP B N 1
ATOM 13834 C CA . ASP B 1 697 ? -15.242 -7.68 11.891 1 41.94 697 ASP B CA 1
ATOM 13835 C C . ASP B 1 697 ? -16.359 -7.02 12.695 1 41.94 697 ASP B C 1
ATOM 13837 O O . ASP B 1 697 ? -17.266 -6.414 12.117 1 41.94 697 ASP B O 1
ATOM 13841 N N . PRO B 1 698 ? -16.656 -7.551 13.93 1 41.09 698 PRO B N 1
ATOM 13842 C CA . PRO B 1 698 ? -17.672 -6.957 14.797 1 41.09 698 PRO B CA 1
ATOM 13843 C C . PRO B 1 698 ? -17.703 -5.434 14.711 1 41.09 698 PRO B C 1
ATOM 13845 O O . PRO B 1 698 ? -18.656 -4.805 15.188 1 41.09 698 PRO B O 1
ATOM 13848 N N . ALA B 1 699 ? -16.734 -4.883 14.281 1 41.78 699 ALA B N 1
ATOM 13849 C CA . ALA B 1 699 ? -16.625 -3.428 14.266 1 41.78 699 ALA B CA 1
ATOM 13850 C C . ALA B 1 699 ? -17.125 -2.859 12.938 1 41.78 699 ALA B C 1
ATOM 13852 O O . ALA B 1 699 ? -17.031 -1.653 12.695 1 41.78 699 ALA B O 1
ATOM 13853 N N . ALA B 1 700 ? -17.859 -3.719 12.164 1 46.38 700 ALA B N 1
ATOM 13854 C CA . ALA B 1 700 ? -18.312 -3.225 10.875 1 46.38 700 ALA B CA 1
ATOM 13855 C C . ALA B 1 700 ? -19.703 -2.611 10.984 1 46.38 700 ALA B C 1
ATOM 13857 O O . ALA B 1 700 ? -20.531 -3.072 11.773 1 46.38 700 ALA B O 1
ATOM 13858 N N . TYR B 1 701 ? -19.891 -1.402 10.5 1 46.38 701 TYR B N 1
ATOM 13859 C CA . TYR B 1 701 ? -21.219 -0.8 10.391 1 46.38 701 TYR B CA 1
ATOM 13860 C C . TYR B 1 701 ? -22.109 -1.612 9.469 1 46.38 701 TYR B C 1
ATOM 13862 O O . TYR B 1 701 ? -21.625 -2.254 8.531 1 46.38 701 TYR B O 1
ATOM 13870 N N . ASP B 1 702 ? -23.359 -1.761 9.805 1 42.56 702 ASP B N 1
ATOM 13871 C CA . ASP B 1 702 ? -24.344 -2.586 9.117 1 42.56 702 ASP B CA 1
ATOM 13872 C C . ASP B 1 702 ? -24.219 -2.439 7.602 1 42.56 702 ASP B C 1
ATOM 13874 O O . ASP B 1 702 ? -24.281 -3.43 6.871 1 42.56 702 ASP B O 1
ATOM 13878 N N . HIS B 1 703 ? -24.016 -1.269 7.32 1 44.72 703 HIS B N 1
ATOM 13879 C CA . HIS B 1 703 ? -24 -1.016 5.883 1 44.72 703 HIS B CA 1
ATOM 13880 C C . HIS B 1 703 ? -22.75 -1.604 5.242 1 44.72 703 HIS B C 1
ATOM 13882 O O . HIS B 1 703 ? -22.719 -1.841 4.031 1 44.72 703 HIS B O 1
ATOM 13888 N N . GLN B 1 704 ? -21.781 -1.836 6.098 1 46.53 704 GLN B N 1
ATOM 13889 C CA . GLN B 1 704 ? -20.516 -2.402 5.613 1 46.53 704 GLN B CA 1
ATOM 13890 C C . GLN B 1 704 ? -20.625 -3.92 5.48 1 46.53 704 GLN B C 1
ATOM 13892 O O . GLN B 1 704 ? -19.891 -4.527 4.688 1 46.53 704 GLN B O 1
ATOM 13897 N N . THR B 1 705 ? -21.391 -4.527 6.34 1 46.69 705 THR B N 1
ATOM 13898 C CA . THR B 1 705 ? -21.453 -5.984 6.395 1 46.69 705 THR B CA 1
ATOM 13899 C C . THR B 1 705 ? -22.031 -6.551 5.098 1 46.69 705 THR B C 1
ATOM 13901 O O . THR B 1 705 ? -21.562 -7.582 4.605 1 46.69 705 THR B O 1
ATOM 13904 N N . GLU B 1 706 ? -23.125 -6.027 4.746 1 46.03 706 GLU B N 1
ATOM 13905 C CA . GLU B 1 706 ? -23.703 -6.594 3.537 1 46.03 706 GLU B CA 1
ATOM 13906 C C . GLU B 1 706 ? -22.734 -6.52 2.363 1 46.03 706 GLU B C 1
ATOM 13908 O O . GLU B 1 706 ? -22.672 -7.445 1.553 1 46.03 706 GLU B O 1
ATOM 13913 N N . GLU B 1 707 ? -22.109 -5.418 2.332 1 46.91 707 GLU B N 1
ATOM 13914 C CA . GLU B 1 707 ? -21.25 -5.168 1.179 1 46.91 707 GLU B CA 1
ATOM 13915 C C . GLU B 1 707 ? -19.953 -5.973 1.271 1 46.91 707 GLU B C 1
ATOM 13917 O O . GLU B 1 707 ? -19.406 -6.395 0.25 1 46.91 707 GLU B O 1
ATOM 13922 N N . ARG B 1 708 ? -19.609 -6.285 2.473 1 50.19 708 ARG B N 1
ATOM 13923 C CA . ARG B 1 708 ? -18.312 -6.914 2.654 1 50.19 708 ARG B CA 1
ATOM 13924 C C . ARG B 1 708 ? -18.438 -8.438 2.645 1 50.19 708 ARG B C 1
ATOM 13926 O O . ARG B 1 708 ? -17.422 -9.141 2.529 1 50.19 708 ARG B O 1
ATOM 13933 N N . MET B 1 709 ? -19.547 -8.938 2.709 1 55.16 709 MET B N 1
ATOM 13934 C CA . MET B 1 709 ? -19.656 -10.391 2.748 1 55.16 709 MET B CA 1
ATOM 13935 C C . MET B 1 709 ? -19.656 -10.977 1.339 1 55.16 709 MET B C 1
ATOM 13937 O O . MET B 1 709 ? -20.578 -10.719 0.56 1 55.16 709 MET B O 1
ATOM 13941 N N . ARG B 1 710 ? -18.469 -11.398 0.897 1 61.69 710 ARG B N 1
ATOM 13942 C CA . ARG B 1 710 ? -18.469 -12.078 -0.392 1 61.69 710 ARG B CA 1
ATOM 13943 C C . ARG B 1 710 ? -18.984 -13.508 -0.258 1 61.69 710 ARG B C 1
ATOM 13945 O O . ARG B 1 710 ? -18.625 -14.219 0.68 1 61.69 710 ARG B O 1
ATOM 13952 N N . ALA B 1 711 ? -20.062 -13.766 -0.874 1 68.75 711 ALA B N 1
ATOM 13953 C CA . ALA B 1 711 ? -20.578 -15.133 -0.901 1 68.75 711 ALA B CA 1
ATOM 13954 C C . ALA B 1 711 ? -20.078 -15.891 -2.121 1 68.75 711 ALA B C 1
ATOM 13956 O O . ALA B 1 711 ? -19.984 -15.328 -3.217 1 68.75 711 ALA B O 1
ATOM 13957 N N . TYR B 1 712 ? -19.547 -17.125 -1.883 1 82.94 712 TYR B N 1
ATOM 13958 C CA . TYR B 1 712 ? -19.234 -18.047 -2.959 1 82.94 712 TYR B CA 1
ATOM 13959 C C . TYR B 1 712 ? -20.391 -19 -3.213 1 82.94 712 TYR B C 1
ATOM 13961 O O . TYR B 1 712 ? -21.172 -19.297 -2.301 1 82.94 712 TYR B O 1
ATOM 13969 N N . PRO B 1 713 ? -20.547 -19.438 -4.391 1 85.19 713 PRO B N 1
ATOM 13970 C CA . PRO B 1 713 ? -21.719 -20.219 -4.758 1 85.19 713 PRO B CA 1
ATOM 13971 C C . PRO B 1 713 ? -21.781 -21.562 -4.047 1 85.19 713 PRO B C 1
ATOM 13973 O O . PRO B 1 713 ? -20.734 -22.219 -3.859 1 85.19 713 PRO B O 1
ATOM 13976 N N . ALA B 1 714 ? -22.969 -21.906 -3.611 1 93.06 714 ALA B N 1
ATOM 13977 C CA . ALA B 1 714 ? -23.219 -23.266 -3.111 1 93.06 714 ALA B CA 1
ATOM 13978 C C . ALA B 1 714 ? -23.109 -24.297 -4.234 1 93.06 714 ALA B C 1
ATOM 13980 O O . ALA B 1 714 ? -23.5 -24.016 -5.375 1 93.06 714 ALA B O 1
ATOM 13981 N N . TRP B 1 715 ? -22.625 -25.453 -3.93 1 95.94 715 TRP B N 1
ATOM 13982 C CA . TRP B 1 715 ? -22.562 -26.547 -4.895 1 95.94 715 TRP B CA 1
ATOM 13983 C C . TRP B 1 715 ? -23.781 -27.453 -4.754 1 95.94 715 TRP B C 1
ATOM 13985 O O . TRP B 1 715 ? -23.656 -28.656 -4.531 1 95.94 715 TRP B O 1
ATOM 13995 N N . ASP B 1 716 ? -24.938 -26.875 -4.957 1 94.69 716 ASP B N 1
ATOM 13996 C CA . ASP B 1 716 ? -26.172 -27.641 -4.914 1 94.69 716 ASP B CA 1
ATOM 13997 C C . ASP B 1 716 ? -26.312 -28.547 -6.129 1 94.69 716 ASP B C 1
ATOM 13999 O O . ASP B 1 716 ? -27 -29.562 -6.074 1 94.69 716 ASP B O 1
ATOM 14003 N N . GLU B 1 717 ? -25.703 -28.141 -7.156 1 94.5 717 GLU B N 1
ATOM 14004 C CA . GLU B 1 717 ? -25.609 -28.922 -8.383 1 94.5 717 GLU B CA 1
ATOM 14005 C C . GLU B 1 717 ? -24.156 -29.219 -8.742 1 94.5 717 GLU B C 1
ATOM 14007 O O . GLU B 1 717 ? -23.422 -28.328 -9.164 1 94.5 717 GLU B O 1
ATOM 14012 N N . CYS B 1 718 ? -23.719 -30.453 -8.57 1 96 718 CYS B N 1
ATOM 14013 C CA . CYS B 1 718 ? -22.375 -30.844 -8.969 1 96 718 CYS B CA 1
ATOM 14014 C C . CYS B 1 718 ? -22.266 -32.344 -9.148 1 96 718 CYS B C 1
ATOM 14016 O O . CYS B 1 718 ? -23.188 -33.094 -8.766 1 96 718 CYS B O 1
ATOM 14018 N N . ALA B 1 719 ? -21.328 -32.75 -9.828 1 97.06 719 ALA B N 1
ATOM 14019 C CA . ALA B 1 719 ? -21.109 -34.156 -10.109 1 97.06 719 ALA B CA 1
ATOM 14020 C C . ALA B 1 719 ? -19.641 -34.438 -10.391 1 97.06 719 ALA B C 1
ATOM 14022 O O . ALA B 1 719 ? -18.859 -33.5 -10.617 1 97.06 719 ALA B O 1
ATOM 14023 N N . PHE B 1 720 ? -19.281 -35.656 -10.234 1 97.69 720 PHE B N 1
ATOM 14024 C CA . PHE B 1 720 ? -17.969 -36.125 -10.688 1 97.69 720 PHE B CA 1
ATOM 14025 C C . PHE B 1 720 ? -18.031 -37.531 -11.227 1 97.69 720 PHE B C 1
ATOM 14027 O O . PHE B 1 720 ? -18.969 -38.281 -10.922 1 97.69 720 PHE B O 1
ATOM 14034 N N . ARG B 1 721 ? -17.062 -37.844 -12.047 1 96.75 721 ARG B N 1
ATOM 14035 C CA . ARG B 1 721 ? -16.984 -39.156 -12.664 1 96.75 721 ARG B CA 1
ATOM 14036 C C . ARG B 1 721 ? -15.57 -39.75 -12.523 1 96.75 721 ARG B C 1
ATOM 14038 O O . ARG B 1 721 ? -14.586 -39.062 -12.789 1 96.75 721 ARG B O 1
ATOM 14045 N N . GLY B 1 722 ? -15.594 -40.938 -12.039 1 97.5 722 GLY B N 1
ATOM 14046 C CA . GLY B 1 722 ? -14.414 -41.781 -12.164 1 97.5 722 GLY B CA 1
ATOM 14047 C C . GLY B 1 722 ? -13.312 -41.406 -11.18 1 97.5 722 GLY B C 1
ATOM 14048 O O . GLY B 1 722 ? -12.164 -41.812 -11.359 1 97.5 722 GLY B O 1
ATOM 14049 N N . LEU B 1 723 ? -13.578 -40.625 -10.172 1 98.44 723 LEU B N 1
ATOM 14050 C CA . LEU B 1 723 ? -12.547 -40.375 -9.164 1 98.44 723 LEU B CA 1
ATOM 14051 C C . LEU B 1 723 ? -12.227 -41.688 -8.422 1 98.44 723 LEU B C 1
ATOM 14053 O O . LEU B 1 723 ? -13.078 -42.562 -8.32 1 98.44 723 LEU B O 1
ATOM 14057 N N . LEU B 1 724 ? -11.047 -41.781 -8 1 98.56 724 LEU B N 1
ATOM 14058 C CA . LEU B 1 724 ? -10.578 -43.031 -7.395 1 98.56 724 LEU B CA 1
ATOM 14059 C C . LEU B 1 724 ? -10.531 -42.906 -5.875 1 98.56 724 LEU B C 1
ATOM 14061 O O . LEU B 1 724 ? -10.094 -41.875 -5.34 1 98.56 724 LEU B O 1
ATOM 14065 N N . ALA B 1 725 ? -11.047 -43.875 -5.199 1 98.5 725 ALA B N 1
ATOM 14066 C CA . ALA B 1 725 ? -10.984 -43.969 -3.742 1 98.5 725 ALA B CA 1
ATOM 14067 C C . ALA B 1 725 ? -10.094 -45.125 -3.309 1 98.5 725 ALA B C 1
ATOM 14069 O O . ALA B 1 725 ? -9.781 -46.031 -4.109 1 98.5 725 ALA B O 1
ATOM 14070 N N . VAL B 1 726 ? -9.688 -45.094 -2.082 1 97.81 726 VAL B N 1
ATOM 14071 C CA . VAL B 1 726 ? -8.875 -46.156 -1.479 1 97.81 726 VAL B CA 1
ATOM 14072 C C . VAL B 1 726 ? -9.594 -47.469 -1.613 1 97.81 726 VAL B C 1
ATOM 14074 O O . VAL B 1 726 ? -10.812 -47.562 -1.449 1 97.81 726 VAL B O 1
ATOM 14077 N N . GLY B 1 727 ? -8.797 -48.562 -1.879 1 97.25 727 GLY B N 1
ATOM 14078 C CA . GLY B 1 727 ? -9.352 -49.875 -2.082 1 97.25 727 GLY B CA 1
ATOM 14079 C C . GLY B 1 727 ? -9.531 -50.25 -3.547 1 97.25 727 GLY B C 1
ATOM 14080 O O . GLY B 1 727 ? -9.93 -51.344 -3.875 1 97.25 727 GLY B O 1
ATOM 14081 N N . GLY B 1 728 ? -9.148 -49.281 -4.449 1 97.81 728 GLY B N 1
ATOM 14082 C CA . GLY B 1 728 ? -9.32 -49.469 -5.883 1 97.81 728 GLY B CA 1
ATOM 14083 C C . GLY B 1 728 ? -10.758 -49.312 -6.34 1 97.81 728 GLY B C 1
ATOM 14084 O O . GLY B 1 728 ? -11.234 -50.094 -7.172 1 97.81 728 GLY B O 1
ATOM 14085 N N . PHE B 1 729 ? -11.461 -48.406 -5.758 1 98.31 729 PHE B N 1
ATOM 14086 C CA . PHE B 1 729 ? -12.852 -48.156 -6.109 1 98.31 729 PHE B CA 1
ATOM 14087 C C . PHE B 1 729 ? -12.977 -46.875 -6.961 1 98.31 729 PHE B C 1
ATOM 14089 O O . PHE B 1 729 ? -12.672 -45.781 -6.5 1 98.31 729 PHE B O 1
ATOM 14096 N N . GLU B 1 730 ? -13.352 -47 -8.227 1 98.06 730 GLU B N 1
ATOM 14097 C CA . GLU B 1 730 ? -13.711 -45.844 -9.062 1 98.06 730 GLU B CA 1
ATOM 14098 C C . GLU B 1 730 ? -15.125 -45.375 -8.742 1 98.06 730 GLU B C 1
ATOM 14100 O O . GLU B 1 730 ? -16.094 -46.125 -8.891 1 98.06 730 GLU B O 1
ATOM 14105 N N . VAL B 1 731 ? -15.18 -44.156 -8.273 1 98.25 731 VAL B N 1
ATOM 14106 C CA . VAL B 1 731 ? -16.438 -43.625 -7.75 1 98.25 731 VAL B CA 1
ATOM 14107 C C . VAL B 1 731 ? -16.953 -42.5 -8.641 1 98.25 731 VAL B C 1
ATOM 14109 O O . VAL B 1 731 ? -16.188 -41.656 -9.07 1 98.25 731 VAL B O 1
ATOM 14112 N N . SER B 1 732 ? -18.203 -42.5 -9.062 1 97.44 732 SER B N 1
ATOM 14113 C CA . SER B 1 732 ? -18.938 -41.406 -9.703 1 97.44 732 SER B CA 1
ATOM 14114 C C . SER B 1 732 ? -20.188 -41.062 -8.906 1 97.44 732 SER B C 1
ATOM 14116 O O . SER B 1 732 ? -20.781 -41.906 -8.25 1 97.44 732 SER B O 1
ATOM 14118 N N . ALA B 1 733 ? -20.484 -39.781 -8.898 1 97.56 733 ALA B N 1
ATOM 14119 C CA . ALA B 1 733 ? -21.656 -39.375 -8.133 1 97.56 733 ALA B CA 1
ATOM 14120 C C . ALA B 1 733 ? -22.266 -38.094 -8.703 1 97.56 733 ALA B C 1
ATOM 14122 O O . ALA B 1 733 ? -21.594 -37.344 -9.398 1 97.56 733 ALA B O 1
ATOM 14123 N N . SER B 1 734 ? -23.516 -37.906 -8.453 1 95.81 734 SER B N 1
ATOM 14124 C CA . SER B 1 734 ? -24.234 -36.719 -8.844 1 95.81 734 SER B CA 1
ATOM 14125 C C . SER B 1 734 ? -25.031 -36.156 -7.68 1 95.81 734 SER B C 1
ATOM 14127 O O . SER B 1 734 ? -25.547 -36.906 -6.836 1 95.81 734 SER B O 1
ATOM 14129 N N . ARG B 1 735 ? -25.016 -34.906 -7.598 1 95.12 735 ARG B N 1
ATOM 14130 C CA . ARG B 1 735 ? -25.734 -34.125 -6.586 1 95.12 735 ARG B CA 1
ATOM 14131 C C . ARG B 1 735 ? -26.656 -33.094 -7.23 1 95.12 735 ARG B C 1
ATOM 14133 O O . ARG B 1 735 ? -26.234 -32.344 -8.125 1 95.12 735 ARG B O 1
ATOM 14140 N N . SER B 1 736 ? -27.922 -33 -6.879 1 93.44 736 SER B N 1
ATOM 14141 C CA . SER B 1 736 ? -28.906 -32.031 -7.355 1 93.44 736 SER B CA 1
ATOM 14142 C C . SER B 1 736 ? -29.766 -31.5 -6.211 1 93.44 736 SER B C 1
ATOM 14144 O O . SER B 1 736 ? -30.156 -32.281 -5.332 1 93.44 736 SER B O 1
ATOM 14146 N N . GLY B 1 737 ? -30.078 -30.203 -6.234 1 91.88 737 GLY B N 1
ATOM 14147 C CA . GLY B 1 737 ? -30.891 -29.594 -5.188 1 91.88 737 GLY B CA 1
ATOM 14148 C C . GLY B 1 737 ? -30.281 -29.75 -3.803 1 91.88 737 GLY B C 1
ATOM 14149 O O . GLY B 1 737 ? -31.016 -29.938 -2.822 1 91.88 737 GLY B O 1
ATOM 14150 N N . GLY B 1 738 ? -29.047 -29.922 -3.781 1 92.62 738 GLY B N 1
ATOM 14151 C CA . GLY B 1 738 ? -28.344 -30.031 -2.508 1 92.62 738 GLY B CA 1
ATOM 14152 C C . GLY B 1 738 ? -28.344 -31.438 -1.941 1 92.62 738 GLY B C 1
ATOM 14153 O O . GLY B 1 738 ? -27.891 -31.656 -0.821 1 92.62 738 GLY B O 1
ATOM 14154 N N . ARG B 1 739 ? -28.844 -32.406 -2.688 1 92.75 739 ARG B N 1
ATOM 14155 C CA . ARG B 1 739 ? -28.922 -33.812 -2.227 1 92.75 739 ARG B CA 1
ATOM 14156 C C . ARG B 1 739 ? -28.219 -34.75 -3.203 1 92.75 739 ARG B C 1
ATOM 14158 O O . ARG B 1 739 ? -28.25 -34.5 -4.414 1 92.75 739 ARG B O 1
ATOM 14165 N N . THR B 1 740 ? -27.688 -35.812 -2.658 1 95.56 740 THR B N 1
ATOM 14166 C CA . THR B 1 740 ? -27.047 -36.844 -3.494 1 95.56 740 THR B CA 1
ATOM 14167 C C . THR B 1 740 ? -28.094 -37.656 -4.25 1 95.56 740 THR B C 1
ATOM 14169 O O . THR B 1 740 ? -29.016 -38.188 -3.645 1 95.56 740 THR B O 1
ATOM 14172 N N . ASP B 1 741 ? -27.906 -37.781 -5.523 1 93.69 741 ASP B N 1
ATOM 14173 C CA . ASP B 1 741 ? -28.828 -38.562 -6.352 1 93.69 741 ASP B CA 1
ATOM 14174 C C . ASP B 1 741 ? -28.453 -40.031 -6.332 1 93.69 741 ASP B C 1
ATOM 14176 O O . ASP B 1 741 ? -29.312 -40.906 -6.102 1 93.69 741 ASP B O 1
ATOM 14180 N N . TRP B 1 742 ? -27.25 -40.281 -6.629 1 93.88 742 TRP B N 1
ATOM 14181 C CA . TRP B 1 742 ? -26.719 -41.625 -6.691 1 93.88 742 TRP B CA 1
ATOM 14182 C C . TRP B 1 742 ? -25.203 -41.625 -6.562 1 93.88 742 TRP B C 1
ATOM 14184 O O . TRP B 1 742 ? -24.562 -40.594 -6.727 1 93.88 742 TRP B O 1
ATOM 14194 N N . VAL B 1 743 ? -24.672 -42.75 -6.199 1 96.62 743 VAL B N 1
ATOM 14195 C CA . VAL B 1 743 ? -23.25 -43.031 -6.172 1 96.62 743 VAL B CA 1
ATOM 14196 C C . VAL B 1 743 ? -22.969 -44.312 -6.941 1 96.62 743 VAL B C 1
ATOM 14198 O O . VAL B 1 743 ? -23.562 -45.375 -6.656 1 96.62 743 VAL B O 1
ATOM 14201 N N . SER B 1 744 ? -22.156 -44.219 -7.918 1 96.19 744 SER B N 1
ATOM 14202 C CA . SER B 1 744 ? -21.703 -45.375 -8.656 1 96.19 744 SER B CA 1
ATOM 14203 C C . SER B 1 744 ? -20.297 -45.781 -8.242 1 96.19 744 SER B C 1
ATOM 14205 O O . SER B 1 744 ? -19.422 -44.938 -8.086 1 96.19 744 SER B O 1
ATOM 14207 N N . ILE B 1 745 ? -20.094 -47.094 -8.016 1 96.62 745 ILE B N 1
ATOM 14208 C CA . ILE B 1 745 ? -18.797 -47.625 -7.625 1 96.62 745 ILE B CA 1
ATOM 14209 C C . ILE B 1 745 ? -18.391 -48.75 -8.57 1 96.62 745 ILE B C 1
ATOM 14211 O O . ILE B 1 745 ? -19.078 -49.781 -8.656 1 96.62 745 ILE B O 1
ATOM 14215 N N . ARG B 1 746 ? -17.406 -48.562 -9.328 1 96.5 746 ARG B N 1
ATOM 14216 C CA . ARG B 1 746 ? -16.75 -49.688 -10.023 1 96.5 746 ARG B CA 1
ATOM 14217 C C . ARG B 1 746 ? -15.602 -50.25 -9.195 1 96.5 746 ARG B C 1
ATOM 14219 O O . ARG B 1 746 ? -14.656 -49.531 -8.867 1 96.5 746 ARG B O 1
ATOM 14226 N N . SER B 1 747 ? -15.703 -51.5 -8.812 1 96.5 747 SER B N 1
ATOM 14227 C CA . SER B 1 747 ? -14.672 -52.156 -8 1 96.5 747 SER B CA 1
ATOM 14228 C C . SER B 1 747 ? -13.562 -52.719 -8.867 1 96.5 747 SER B C 1
ATOM 14230 O O . SER B 1 747 ? -13.789 -53.719 -9.594 1 96.5 747 SER B O 1
ATOM 14232 N N . LEU B 1 748 ? -12.398 -52.156 -8.805 1 96.5 748 LEU B N 1
ATOM 14233 C CA . LEU B 1 748 ? -11.297 -52.562 -9.664 1 96.5 748 LEU B CA 1
ATOM 14234 C C . LEU B 1 748 ? -10.57 -53.781 -9.07 1 96.5 748 LEU B C 1
ATOM 14236 O O . LEU B 1 748 ? -10.008 -54.594 -9.805 1 96.5 748 LEU B O 1
ATOM 14240 N N . ALA B 1 749 ? -10.633 -53.906 -7.754 1 96.5 749 ALA B N 1
ATOM 14241 C CA . ALA B 1 749 ? -9.828 -54.938 -7.098 1 96.5 749 ALA B CA 1
ATOM 14242 C C . ALA B 1 749 ? -10.711 -55.906 -6.301 1 96.5 749 ALA B C 1
ATOM 14244 O O . ALA B 1 749 ? -10.227 -56.875 -5.734 1 96.5 749 ALA B O 1
ATOM 14245 N N . GLY B 1 750 ? -11.992 -55.625 -6.258 1 94.94 750 GLY B N 1
ATOM 14246 C CA . GLY B 1 750 ? -12.867 -56.344 -5.355 1 94.94 750 GLY B CA 1
ATOM 14247 C C . GLY B 1 750 ? -12.719 -55.938 -3.906 1 94.94 750 GLY B C 1
ATOM 14248 O O . GLY B 1 750 ? -12.242 -54.844 -3.617 1 94.94 750 GLY B O 1
ATOM 14249 N N . GLY B 1 751 ? -13.266 -56.656 -3.02 1 94.06 751 GLY B N 1
ATOM 14250 C CA . GLY B 1 751 ? -13.164 -56.375 -1.599 1 94.06 751 GLY B CA 1
ATOM 14251 C C . GLY B 1 751 ? -14.414 -55.75 -1.026 1 94.06 751 GLY B C 1
ATOM 14252 O O . GLY B 1 751 ? -15.453 -55.688 -1.693 1 94.06 751 GLY B O 1
ATOM 14253 N N . GLU B 1 752 ? -14.219 -55.281 0.167 1 95.94 752 GLU B N 1
ATOM 14254 C CA . GLU B 1 752 ? -15.344 -54.656 0.862 1 95.94 752 GLU B CA 1
ATOM 14255 C C . GLU B 1 752 ? -15.367 -53.156 0.653 1 95.94 752 GLU B C 1
ATOM 14257 O O . GLU B 1 752 ? -14.383 -52.469 0.917 1 95.94 752 GLU B O 1
ATOM 14262 N N . ALA B 1 753 ? -16.422 -52.688 0.093 1 97 753 ALA B N 1
ATOM 14263 C CA . ALA B 1 753 ? -16.641 -51.25 0.031 1 97 753 ALA B CA 1
ATOM 14264 C C . ALA B 1 753 ? -17.281 -50.719 1.316 1 97 753 ALA B C 1
ATOM 14266 O O . ALA B 1 753 ? -18.266 -51.281 1.788 1 97 753 ALA B O 1
ATOM 14267 N N . VAL B 1 754 ? -16.625 -49.812 1.976 1 97.25 754 VAL B N 1
ATOM 14268 C CA . VAL B 1 754 ? -17.141 -49.156 3.158 1 97.25 754 VAL B CA 1
ATOM 14269 C C . VAL B 1 754 ? -17.453 -47.688 2.828 1 97.25 754 VAL B C 1
ATOM 14271 O O . VAL B 1 754 ? -16.578 -46.938 2.395 1 97.25 754 VAL B O 1
ATOM 14274 N N . MET B 1 755 ? -18.672 -47.25 2.941 1 96.88 755 MET B N 1
ATOM 14275 C CA . MET B 1 755 ? -19.094 -45.906 2.533 1 96.88 755 MET B CA 1
ATOM 14276 C C . MET B 1 755 ? -19.891 -45.219 3.633 1 96.88 755 MET B C 1
ATOM 14278 O O . MET B 1 755 ? -20.719 -45.875 4.285 1 96.88 755 MET B O 1
ATOM 14282 N N . ARG B 1 756 ? -19.547 -44 3.908 1 95.06 756 ARG B N 1
ATOM 14283 C CA . ARG B 1 756 ? -20.453 -43.156 4.695 1 95.06 756 ARG B CA 1
ATOM 14284 C C . ARG B 1 756 ? -21.641 -42.688 3.859 1 95.06 756 ARG B C 1
ATOM 14286 O O . ARG B 1 756 ? -21.453 -42.188 2.752 1 95.06 756 ARG B O 1
ATOM 14293 N N . SER B 1 757 ? -22.828 -42.875 4.363 1 92.75 757 SER B N 1
ATOM 14294 C CA . SER B 1 757 ? -24 -42.562 3.562 1 92.75 757 SER B CA 1
ATOM 14295 C C . SER B 1 757 ? -24.047 -41.094 3.178 1 92.75 757 SER B C 1
ATOM 14297 O O . SER B 1 757 ? -24.047 -40.219 4.047 1 92.75 757 SER B O 1
ATOM 14299 N N . PRO B 1 758 ? -24.016 -40.844 1.932 1 94.19 758 PRO B N 1
ATOM 14300 C CA . PRO B 1 758 ? -24.141 -39.469 1.503 1 94.19 758 PRO B CA 1
ATOM 14301 C C . PRO B 1 758 ? -25.609 -39.031 1.356 1 94.19 758 PRO B C 1
ATOM 14303 O O . PRO B 1 758 ? -25.875 -37.906 0.874 1 94.19 758 PRO B O 1
ATOM 14306 N N . PHE B 1 759 ? -26.469 -39.906 1.805 1 92.19 759 PHE B N 1
ATOM 14307 C CA . PHE B 1 759 ? -27.891 -39.656 1.676 1 92.19 759 PHE B CA 1
ATOM 14308 C C . PHE B 1 759 ? -28.484 -39.219 3.004 1 92.19 759 PHE B C 1
ATOM 14310 O O . PHE B 1 759 ? -27.812 -39.219 4.031 1 92.19 759 PHE B O 1
ATOM 14317 N N . GLY B 1 760 ? -29.719 -38.75 2.986 1 86.56 760 GLY B N 1
ATOM 14318 C CA . GLY B 1 760 ? -30.375 -38.281 4.191 1 86.56 760 GLY B CA 1
ATOM 14319 C C . GLY B 1 760 ? -30.625 -39.344 5.219 1 86.56 760 GLY B C 1
ATOM 14320 O O . GLY B 1 760 ? -30.719 -40.531 4.867 1 86.56 760 GLY B O 1
ATOM 14321 N N . GLU B 1 761 ? -30.656 -38.969 6.43 1 82.5 761 GLU B N 1
ATOM 14322 C CA . GLU B 1 761 ? -30.938 -39.906 7.508 1 82.5 761 GLU B CA 1
ATOM 14323 C C . GLU B 1 761 ? -32.281 -40.562 7.32 1 82.5 761 GLU B C 1
ATOM 14325 O O . GLU B 1 761 ? -33.281 -39.906 6.969 1 82.5 761 GLU B O 1
ATOM 14330 N N . GLY B 1 762 ? -32.375 -41.812 7.516 1 80.88 762 GLY B N 1
ATOM 14331 C CA . GLY B 1 762 ? -33.656 -42.562 7.504 1 80.88 762 GLY B CA 1
ATOM 14332 C C . GLY B 1 762 ? -34.094 -42.938 6.109 1 80.88 762 GLY B C 1
ATOM 14333 O O . GLY B 1 762 ? -35.125 -43.625 5.945 1 80.88 762 GLY B O 1
ATOM 14334 N N . GLU B 1 763 ? -33.312 -42.562 5.105 1 87.38 763 GLU B N 1
ATOM 14335 C CA . GLU B 1 763 ? -33.688 -42.906 3.738 1 87.38 763 GLU B CA 1
ATOM 14336 C C . GLU B 1 763 ? -33.438 -44.375 3.443 1 87.38 763 GLU B C 1
ATOM 14338 O O . GLU B 1 763 ? -32.531 -45 3.994 1 87.38 763 GLU B O 1
ATOM 14343 N N . ASP B 1 764 ? -34.344 -44.969 2.631 1 88.62 764 ASP B N 1
ATOM 14344 C CA . ASP B 1 764 ? -34.156 -46.344 2.201 1 88.62 764 ASP B CA 1
ATOM 14345 C C . ASP B 1 764 ? -33.094 -46.469 1.127 1 88.62 764 ASP B C 1
ATOM 14347 O O . ASP B 1 764 ? -33.312 -46.094 -0.025 1 88.62 764 ASP B O 1
ATOM 14351 N N . ILE B 1 765 ? -31.891 -47 1.529 1 92.19 765 ILE B N 1
ATOM 14352 C CA . ILE B 1 765 ? -30.75 -47.062 0.632 1 92.19 765 ILE B CA 1
ATOM 14353 C C . ILE B 1 765 ? -30.75 -48.406 -0.102 1 92.19 765 ILE B C 1
ATOM 14355 O O . ILE B 1 765 ? -30.844 -49.469 0.524 1 92.19 765 ILE B O 1
ATOM 14359 N N . VAL B 1 766 ? -30.656 -48.344 -1.427 1 91.81 766 VAL B N 1
ATOM 14360 C CA . VAL B 1 766 ? -30.594 -49.531 -2.283 1 91.81 766 VAL B CA 1
ATOM 14361 C C . VAL B 1 766 ? -29.203 -49.625 -2.916 1 91.81 766 VAL B C 1
ATOM 14363 O O . VAL B 1 766 ? -28.641 -48.625 -3.367 1 91.81 766 VAL B O 1
ATOM 14366 N N . ILE B 1 767 ? -28.609 -50.812 -2.84 1 93.62 767 ILE B N 1
ATOM 14367 C CA . ILE B 1 767 ? -27.375 -51.094 -3.551 1 93.62 767 ILE B CA 1
ATOM 14368 C C . ILE B 1 767 ? -27.641 -52.094 -4.664 1 93.62 767 ILE B C 1
ATOM 14370 O O . ILE B 1 767 ? -28.109 -53.219 -4.406 1 93.62 767 ILE B O 1
ATOM 14374 N N . MET B 1 768 ? -27.422 -51.719 -5.855 1 91.5 768 MET B N 1
ATOM 14375 C CA . MET B 1 768 ? -27.656 -52.562 -7.016 1 91.5 768 MET B CA 1
ATOM 14376 C C . MET B 1 768 ? -26.344 -52.938 -7.695 1 91.5 768 MET B C 1
ATOM 14378 O O . MET B 1 768 ? -25.578 -52.062 -8.078 1 91.5 768 MET B O 1
ATOM 14382 N N . ALA B 1 769 ? -26.016 -54.188 -7.742 1 91.94 769 ALA B N 1
ATOM 14383 C CA . ALA B 1 769 ? -24.906 -54.656 -8.555 1 91.94 769 ALA B CA 1
ATOM 14384 C C . ALA B 1 769 ? -25.297 -54.75 -10.031 1 91.94 769 ALA B C 1
ATOM 14386 O O . ALA B 1 769 ? -26.312 -55.344 -10.375 1 91.94 769 ALA B O 1
ATOM 14387 N N . LEU B 1 770 ? -24.516 -54.094 -10.797 1 86.25 770 LEU B N 1
ATOM 14388 C CA . LEU B 1 770 ? -24.797 -54.062 -12.227 1 86.25 770 LEU B CA 1
ATOM 14389 C C . LEU B 1 770 ? -23.906 -55.031 -12.977 1 86.25 770 LEU B C 1
ATOM 14391 O O . LEU B 1 770 ? -22.672 -54.969 -12.859 1 86.25 770 LEU B O 1
ATOM 14395 N N . THR B 1 771 ? -24.281 -56.125 -13.414 1 72.69 771 THR B N 1
ATOM 14396 C CA . THR B 1 771 ? -23.547 -57 -14.32 1 72.69 771 THR B CA 1
ATOM 14397 C C . THR B 1 771 ? -24.031 -56.812 -15.758 1 72.69 771 THR B C 1
ATOM 14399 O O . THR B 1 771 ? -24.953 -56.062 -16.016 1 72.69 771 THR B O 1
ATOM 14402 N N . ALA B 1 772 ? -23.219 -57.25 -16.797 1 63.12 772 ALA B N 1
ATOM 14403 C CA . ALA B 1 772 ? -23.578 -57.125 -18.203 1 63.12 772 ALA B CA 1
ATOM 14404 C C . ALA B 1 772 ? -25.016 -57.625 -18.438 1 63.12 772 ALA B C 1
ATOM 14406 O O . ALA B 1 772 ? -25.703 -57.125 -19.328 1 63.12 772 ALA B O 1
ATOM 14407 N N . THR B 1 773 ? -25.531 -58.625 -17.688 1 65.44 773 THR B N 1
ATOM 14408 C CA . THR B 1 773 ? -26.781 -59.281 -18.062 1 65.44 773 THR B CA 1
ATOM 14409 C C . THR B 1 773 ? -27.812 -59.156 -16.953 1 65.44 773 THR B C 1
ATOM 14411 O O . THR B 1 773 ? -28.984 -59.5 -17.141 1 65.44 773 THR B O 1
ATOM 14414 N N . SER B 1 774 ? -27.328 -58.75 -15.703 1 70.44 774 SER B N 1
ATOM 14415 C CA . SER B 1 774 ? -28.312 -58.781 -14.633 1 70.44 774 SER B CA 1
ATOM 14416 C C . SER B 1 774 ? -28.094 -57.656 -13.633 1 70.44 774 SER B C 1
ATOM 14418 O O . SER B 1 774 ? -27.031 -57.062 -13.602 1 70.44 774 SER B O 1
ATOM 14420 N N . ARG B 1 775 ? -29.266 -57.188 -13.047 1 83.5 775 ARG B N 1
ATOM 14421 C CA . ARG B 1 775 ? -29.297 -56.312 -11.891 1 83.5 775 ARG B CA 1
ATOM 14422 C C . ARG B 1 775 ? -29.719 -57.062 -10.633 1 83.5 775 ARG B C 1
ATOM 14424 O O . ARG B 1 775 ? -30.797 -57.656 -10.602 1 83.5 775 ARG B O 1
ATOM 14431 N N . GLU B 1 776 ? -28.734 -57.125 -9.672 1 87 776 GLU B N 1
ATOM 14432 C CA . GLU B 1 776 ? -29.047 -57.812 -8.43 1 87 776 GLU B CA 1
ATOM 14433 C C . GLU B 1 776 ? -28.906 -56.906 -7.219 1 87 776 GLU B C 1
ATOM 14435 O O . GLU B 1 776 ? -27.938 -56.156 -7.113 1 87 776 GLU B O 1
ATOM 14440 N N . ARG B 1 777 ? -29.828 -56.906 -6.422 1 89.81 777 ARG B N 1
ATOM 14441 C CA . ARG B 1 777 ? -29.781 -56.125 -5.191 1 89.81 777 ARG B CA 1
ATOM 14442 C C . ARG B 1 777 ? -28.812 -56.75 -4.191 1 89.81 777 ARG B C 1
ATOM 14444 O O . ARG B 1 777 ? -28.766 -57.969 -4.035 1 89.81 777 ARG B O 1
ATOM 14451 N N . VAL B 1 778 ? -28.016 -55.938 -3.705 1 91.62 778 VAL B N 1
ATOM 14452 C CA . VAL B 1 778 ? -27.062 -56.344 -2.664 1 91.62 778 VAL B CA 1
ATOM 14453 C C . VAL B 1 778 ? -27.516 -55.781 -1.315 1 91.62 778 VAL B C 1
ATOM 14455 O O . VAL B 1 778 ? -27.828 -54.594 -1.199 1 91.62 778 VAL B O 1
ATOM 14458 N N . ALA B 1 779 ? -27.656 -56.625 -0.26 1 86.56 779 ALA B N 1
ATOM 14459 C CA . ALA B 1 779 ? -28.062 -56.156 1.067 1 86.56 779 ALA B CA 1
ATOM 14460 C C . ALA B 1 779 ? -26.891 -55.5 1.8 1 86.56 779 ALA B C 1
ATOM 14462 O O . ALA B 1 779 ? -25.844 -56.125 2 1 86.56 779 ALA B O 1
ATOM 14463 N N . PRO B 1 780 ? -27.031 -54.281 2.057 1 85.88 780 PRO B N 1
ATOM 14464 C CA . PRO B 1 780 ? -25.953 -53.625 2.805 1 85.88 780 PRO B CA 1
ATOM 14465 C C . PRO B 1 780 ? -25.891 -54.094 4.262 1 85.88 780 PRO B C 1
ATOM 14467 O O . PRO B 1 780 ? -26.922 -54.469 4.832 1 85.88 780 PRO B O 1
ATOM 14470 N N . VAL B 1 781 ? -24.656 -54.094 4.785 1 90.12 781 VAL B N 1
ATOM 14471 C CA . VAL B 1 781 ? -24.438 -54.281 6.215 1 90.12 781 VAL B CA 1
ATOM 14472 C C . VAL B 1 781 ? -24.062 -52.938 6.852 1 90.12 781 VAL B C 1
ATOM 14474 O O . VAL B 1 781 ? -23.188 -52.25 6.344 1 90.12 781 VAL B O 1
ATOM 14477 N N . TYR B 1 782 ? -24.828 -52.562 7.855 1 90.25 782 TYR B N 1
ATOM 14478 C CA . TYR B 1 782 ? -24.516 -51.312 8.562 1 90.25 782 TYR B CA 1
ATOM 14479 C C . TYR B 1 782 ? -23.672 -51.594 9.805 1 90.25 782 TYR B C 1
ATOM 14481 O O . TYR B 1 782 ? -24.062 -52.375 10.672 1 90.25 782 TYR B O 1
ATOM 14489 N N . ARG B 1 783 ? -22.484 -51.062 9.781 1 89.38 783 ARG B N 1
ATOM 14490 C CA . ARG B 1 783 ? -21.594 -51.156 10.93 1 89.38 783 ARG B CA 1
ATOM 14491 C C . ARG B 1 783 ? -20.875 -49.812 11.172 1 89.38 783 ARG B C 1
ATOM 14493 O O . ARG B 1 783 ? -20.312 -49.25 10.25 1 89.38 783 ARG B O 1
ATOM 14500 N N . ASP B 1 784 ? -20.891 -49.281 12.375 1 85.12 784 ASP B N 1
ATOM 14501 C CA . ASP B 1 784 ? -20.172 -48.094 12.812 1 85.12 784 ASP B CA 1
ATOM 14502 C C . ASP B 1 784 ? -20.578 -46.875 11.977 1 85.12 784 ASP B C 1
ATOM 14504 O O . ASP B 1 784 ? -19.734 -46.062 11.57 1 85.12 784 ASP B O 1
ATOM 14508 N N . GLY B 1 785 ? -21.812 -46.844 11.57 1 83.81 785 GLY B N 1
ATOM 14509 C CA . GLY B 1 785 ? -22.375 -45.688 10.859 1 83.81 785 GLY B CA 1
ATOM 14510 C C . GLY B 1 785 ? -22.047 -45.688 9.383 1 83.81 785 GLY B C 1
ATOM 14511 O O . GLY B 1 785 ? -22.25 -44.688 8.688 1 83.81 785 GLY B O 1
ATOM 14512 N N . CYS B 1 786 ? -21.484 -46.844 8.898 1 93.94 786 CYS B N 1
ATOM 14513 C CA . CYS B 1 786 ? -21.094 -46.938 7.492 1 93.94 786 CYS B CA 1
ATOM 14514 C C . CYS B 1 786 ? -21.859 -48.062 6.797 1 93.94 786 CYS B C 1
ATOM 14516 O O . CYS B 1 786 ? -22.281 -49.031 7.441 1 93.94 786 CYS B O 1
ATOM 14518 N N . LEU B 1 787 ? -22.078 -47.844 5.594 1 93.88 787 LEU B N 1
ATOM 14519 C CA . LEU B 1 787 ? -22.594 -48.875 4.715 1 93.88 787 LEU B CA 1
ATOM 14520 C C . LEU B 1 787 ? -21.484 -49.781 4.195 1 93.88 787 LEU B C 1
ATOM 14522 O O . LEU B 1 787 ? -20.469 -49.281 3.684 1 93.88 787 LEU B O 1
ATOM 14526 N N . ARG B 1 788 ? -21.609 -51.094 4.398 1 96.06 788 ARG B N 1
ATOM 14527 C CA . ARG B 1 788 ? -20.594 -52.062 3.961 1 96.06 788 ARG B CA 1
ATOM 14528 C C . ARG B 1 788 ? -21.172 -53.125 3.051 1 96.06 788 ARG B C 1
ATOM 14530 O O . ARG B 1 788 ? -22.297 -53.594 3.279 1 96.06 788 ARG B O 1
ATOM 14537 N N . PHE B 1 789 ? -20.547 -53.469 2.002 1 95.44 789 PHE B N 1
ATOM 14538 C CA . PHE B 1 789 ? -20.953 -54.562 1.131 1 95.44 789 PHE B CA 1
ATOM 14539 C C . PHE B 1 789 ? -19.75 -55.094 0.357 1 95.44 789 PHE B C 1
ATOM 14541 O O . PHE B 1 789 ? -18.844 -54.344 0.016 1 95.44 789 PHE B O 1
ATOM 14548 N N . ASN B 1 790 ? -19.719 -56.375 0.107 1 94.31 790 ASN B N 1
ATOM 14549 C CA . ASN B 1 790 ? -18.641 -57 -0.654 1 94.31 790 ASN B CA 1
ATOM 14550 C C . ASN B 1 790 ? -18.797 -56.75 -2.15 1 94.31 790 ASN B C 1
ATOM 14552 O O . ASN B 1 790 ? -19.922 -56.688 -2.664 1 94.31 790 ASN B O 1
ATOM 14556 N N . THR B 1 791 ? -17.766 -56.562 -2.768 1 95 791 THR B N 1
ATOM 14557 C CA . THR B 1 791 ? -17.781 -56.312 -4.203 1 95 791 THR B CA 1
ATOM 14558 C C . THR B 1 791 ? -16.906 -57.312 -4.941 1 95 791 THR B C 1
ATOM 14560 O O . THR B 1 791 ? -16.031 -57.938 -4.344 1 95 791 THR B O 1
ATOM 14563 N N . ALA B 1 792 ? -17.203 -57.531 -6.234 1 93.62 792 ALA B N 1
ATOM 14564 C CA . ALA B 1 792 ? -16.391 -58.375 -7.109 1 93.62 792 ALA B CA 1
ATOM 14565 C C . ALA B 1 792 ? -15.516 -57.531 -8.023 1 93.62 792 ALA B C 1
ATOM 14567 O O . ALA B 1 792 ? -15.883 -56.406 -8.398 1 93.62 792 ALA B O 1
ATOM 14568 N N . ARG B 1 793 ? -14.344 -58.031 -8.344 1 94.06 793 ARG B N 1
ATOM 14569 C CA . ARG B 1 793 ? -13.422 -57.344 -9.242 1 94.06 793 ARG B CA 1
ATOM 14570 C C . ARG B 1 793 ? -14.102 -57 -10.562 1 94.06 793 ARG B C 1
ATOM 14572 O O . ARG B 1 793 ? -14.75 -57.844 -11.18 1 94.06 793 ARG B O 1
ATOM 14579 N N . ASP B 1 794 ? -14.039 -55.75 -10.969 1 91.94 794 ASP B N 1
ATOM 14580 C CA . ASP B 1 794 ? -14.484 -55.219 -12.242 1 91.94 794 ASP B CA 1
ATOM 14581 C C . ASP B 1 794 ? -16.016 -55.156 -12.305 1 91.94 794 ASP B C 1
ATOM 14583 O O . ASP B 1 794 ? -16.594 -55.094 -13.398 1 91.94 794 ASP B O 1
ATOM 14587 N N . ALA B 1 795 ? -16.672 -55.219 -11.086 1 92.81 795 ALA B N 1
ATOM 14588 C CA . ALA B 1 795 ? -18.125 -55.125 -11.039 1 92.81 795 ALA B CA 1
ATOM 14589 C C . ALA B 1 795 ? -18.547 -53.688 -10.742 1 92.81 795 ALA B C 1
ATOM 14591 O O . ALA B 1 795 ? -17.797 -52.906 -10.141 1 92.81 795 ALA B O 1
ATOM 14592 N N . ASN B 1 796 ? -19.703 -53.375 -11.211 1 94.69 796 ASN B N 1
ATOM 14593 C CA . ASN B 1 796 ? -20.281 -52.062 -11.008 1 94.69 796 ASN B CA 1
ATOM 14594 C C . ASN B 1 796 ? -21.453 -52.094 -10.031 1 94.69 796 ASN B C 1
ATOM 14596 O O . ASN B 1 796 ? -22.25 -53.031 -10.062 1 94.69 796 ASN B O 1
ATOM 14600 N N . TYR B 1 797 ? -21.406 -51.188 -9.125 1 94.56 797 TYR B N 1
ATOM 14601 C CA . TYR B 1 797 ? -22.484 -51.031 -8.141 1 94.56 797 TYR B CA 1
ATOM 14602 C C . TYR B 1 797 ? -23.062 -49.625 -8.18 1 94.56 797 TYR B C 1
ATOM 14604 O O . TYR B 1 797 ? -22.328 -48.656 -8.414 1 94.56 797 TYR B O 1
ATOM 14612 N N . VAL B 1 798 ? -24.344 -49.469 -7.988 1 93.81 798 VAL B N 1
ATOM 14613 C CA . VAL B 1 798 ? -24.969 -48.188 -7.852 1 93.81 798 VAL B CA 1
ATOM 14614 C C . VAL B 1 798 ? -25.75 -48.094 -6.543 1 93.81 798 VAL B C 1
ATOM 14616 O O . VAL B 1 798 ? -26.5 -49.031 -6.207 1 93.81 798 VAL B O 1
ATOM 14619 N N . VAL B 1 799 ? -25.484 -47.125 -5.793 1 94.75 799 VAL B N 1
ATOM 14620 C CA . VAL B 1 799 ? -26.141 -46.875 -4.52 1 94.75 799 VAL B CA 1
ATOM 14621 C C . VAL B 1 799 ? -27.078 -45.656 -4.664 1 94.75 799 VAL B C 1
ATOM 14623 O O . VAL B 1 799 ? -26.672 -44.594 -5.113 1 94.75 799 VAL B O 1
ATOM 14626 N N . TYR B 1 800 ? -28.312 -45.812 -4.32 1 93 800 TYR B N 1
ATOM 14627 C CA . TYR B 1 800 ? -29.297 -44.75 -4.445 1 93 800 TYR B CA 1
ATOM 14628 C C . TYR B 1 800 ? -30.438 -44.938 -3.453 1 93 800 TYR B C 1
ATOM 14630 O O . TYR B 1 800 ? -30.484 -45.938 -2.732 1 93 800 TYR B O 1
ATOM 14638 N N . VAL B 1 801 ? -31.234 -43.906 -3.369 1 91.69 801 VAL B N 1
ATOM 14639 C CA . VAL B 1 801 ? -32.406 -43.969 -2.52 1 91.69 801 VAL B CA 1
ATOM 14640 C C . VAL B 1 801 ? -33.562 -44.625 -3.283 1 91.69 801 VAL B C 1
ATOM 14642 O O . VAL B 1 801 ? -33.938 -44.188 -4.379 1 91.69 801 VAL B O 1
ATOM 14645 N N . GLY B 1 802 ? -34.219 -45.656 -2.68 1 87.88 802 GLY B N 1
ATOM 14646 C CA . GLY B 1 802 ? -35.219 -46.469 -3.326 1 87.88 802 GLY B CA 1
ATOM 14647 C C . GLY B 1 802 ? -36.406 -45.656 -3.854 1 87.88 802 GLY B C 1
ATOM 14648 O O . GLY B 1 802 ? -36.875 -45.906 -4.961 1 87.88 802 GLY B O 1
ATOM 14649 N N . SER B 1 803 ? -36.875 -44.75 -3.137 1 80.5 803 SER B N 1
ATOM 14650 C CA . SER B 1 803 ? -38.062 -43.969 -3.52 1 80.5 803 SER B CA 1
ATOM 14651 C C . SER B 1 803 ? -37.75 -43.062 -4.703 1 80.5 803 SER B C 1
ATOM 14653 O O . SER B 1 803 ? -38.656 -42.531 -5.324 1 80.5 803 SER B O 1
ATOM 14655 N N . ARG B 1 804 ? -36.406 -42.969 -5.078 1 74.31 804 ARG B N 1
ATOM 14656 C CA . ARG B 1 804 ? -36.031 -42.062 -6.148 1 74.31 804 ARG B CA 1
ATOM 14657 C C . ARG B 1 804 ? -35.531 -42.812 -7.371 1 74.31 804 ARG B C 1
ATOM 14659 O O . ARG B 1 804 ? -34.781 -42.25 -8.18 1 74.31 804 ARG B O 1
ATOM 14666 N N . ALA B 1 805 ? -35.75 -44.125 -7.488 1 70.44 805 ALA B N 1
ATOM 14667 C CA . ALA B 1 805 ? -35.219 -45.031 -8.5 1 70.44 805 ALA B CA 1
ATOM 14668 C C . ALA B 1 805 ? -35.688 -44.625 -9.898 1 70.44 805 ALA B C 1
ATOM 14670 O O . ALA B 1 805 ? -34.938 -44.781 -10.867 1 70.44 805 ALA B O 1
ATOM 14671 N N . GLU B 1 806 ? -36.938 -44.344 -10.133 1 58.88 806 GLU B N 1
ATOM 14672 C CA . GLU B 1 806 ? -37.438 -44.062 -11.469 1 58.88 806 GLU B CA 1
ATOM 14673 C C . GLU B 1 806 ? -36.562 -43 -12.172 1 58.88 806 GLU B C 1
ATOM 14675 O O . GLU B 1 806 ? -36.344 -43.094 -13.383 1 58.88 806 GLU B O 1
ATOM 14680 N N . GLY B 1 807 ? -36.125 -42.031 -11.5 1 52.75 807 GLY B N 1
ATOM 14681 C CA . GLY B 1 807 ? -35.344 -41 -12.117 1 52.75 807 GLY B CA 1
ATOM 14682 C C . GLY B 1 807 ? -33.938 -41.438 -12.469 1 52.75 807 GLY B C 1
ATOM 14683 O O . GLY B 1 807 ? -33.219 -40.719 -13.188 1 52.75 807 GLY B O 1
ATOM 14684 N N . LEU B 1 808 ? -33.469 -42.469 -11.852 1 57.09 808 LEU B N 1
ATOM 14685 C CA . LEU B 1 808 ? -32.062 -42.906 -11.992 1 57.09 808 LEU B CA 1
ATOM 14686 C C . LEU B 1 808 ? -31.875 -43.656 -13.297 1 57.09 808 LEU B C 1
ATOM 14688 O O . LEU B 1 808 ? -30.734 -43.781 -13.781 1 57.09 808 LEU B O 1
ATOM 14692 N N . ARG B 1 809 ? -32.906 -44.469 -13.844 1 49.25 809 ARG B N 1
ATOM 14693 C CA . ARG B 1 809 ? -32.719 -45.188 -15.086 1 49.25 809 ARG B CA 1
ATOM 14694 C C . ARG B 1 809 ? -32.188 -44.281 -16.188 1 49.25 809 ARG B C 1
ATOM 14696 O O . ARG B 1 809 ? -31.391 -44.719 -17.031 1 49.25 809 ARG B O 1
ATOM 14703 N N . SER B 1 810 ? -32.812 -43.156 -16.281 1 44.38 810 SER B N 1
ATOM 14704 C CA . SER B 1 810 ? -32.375 -42.25 -17.344 1 44.38 810 SER B CA 1
ATOM 14705 C C . SER B 1 810 ? -31.031 -41.625 -17.031 1 44.38 810 SER B C 1
ATOM 14707 O O . SER B 1 810 ? -30.281 -41.25 -17.938 1 44.38 810 SER B O 1
ATOM 14709 N N . ALA B 1 811 ? -30.75 -41.406 -15.859 1 45.5 811 ALA B N 1
ATOM 14710 C CA . ALA B 1 811 ? -29.625 -40.562 -15.445 1 45.5 811 ALA B CA 1
ATOM 14711 C C . ALA B 1 811 ? -28.297 -41.312 -15.672 1 45.5 811 ALA B C 1
ATOM 14713 O O . ALA B 1 811 ? -27.234 -40.688 -15.734 1 45.5 811 ALA B O 1
ATOM 14714 N N . TRP B 1 812 ? -28.422 -42.688 -15.633 1 42.41 812 TRP B N 1
ATOM 14715 C CA . TRP B 1 812 ? -27.156 -43.406 -15.703 1 42.41 812 TRP B CA 1
ATOM 14716 C C . TRP B 1 812 ? -26.562 -43.344 -17.109 1 42.41 812 TRP B C 1
ATOM 14718 O O . TRP B 1 812 ? -25.328 -43.281 -17.266 1 42.41 812 TRP B O 1
ATOM 14728 N N . SER B 1 813 ? -27.359 -43.688 -18.141 1 35.19 813 SER B N 1
ATOM 14729 C CA . SER B 1 813 ? -26.859 -43.688 -19.516 1 35.19 813 SER B CA 1
ATOM 14730 C C . SER B 1 813 ? -26.609 -42.281 -20.016 1 35.19 813 SER B C 1
ATOM 14732 O O . SER B 1 813 ? -25.797 -42.062 -20.922 1 35.19 813 SER B O 1
ATOM 14734 N N . THR B 1 814 ? -27.516 -41.375 -19.828 1 35.38 814 THR B N 1
ATOM 14735 C CA . THR B 1 814 ? -27.578 -40.125 -20.578 1 35.38 814 THR B CA 1
ATOM 14736 C C . THR B 1 814 ? -26.516 -39.156 -20.109 1 35.38 814 THR B C 1
ATOM 14738 O O . THR B 1 814 ? -26.156 -38.219 -20.828 1 35.38 814 THR B O 1
ATOM 14741 N N . ARG B 1 815 ? -26.312 -38.969 -18.828 1 39.25 815 ARG B N 1
ATOM 14742 C CA . ARG B 1 815 ? -25.719 -37.719 -18.391 1 39.25 815 ARG B CA 1
ATOM 14743 C C . ARG B 1 815 ? -24.219 -37.688 -18.688 1 39.25 815 ARG B C 1
ATOM 14745 O O . ARG B 1 815 ? -23.531 -36.75 -18.25 1 39.25 815 ARG B O 1
ATOM 14752 N N . ALA B 1 816 ? -23.719 -38.781 -19.031 1 35.5 816 ALA B N 1
ATOM 14753 C CA . ALA B 1 816 ? -22.359 -38.562 -19.516 1 35.5 816 ALA B CA 1
ATOM 14754 C C . ALA B 1 816 ? -22.281 -37.375 -20.469 1 35.5 816 ALA B C 1
ATOM 14756 O O . ALA B 1 816 ? -21.25 -36.688 -20.547 1 35.5 816 ALA B O 1
ATOM 14757 N N . ARG B 1 817 ? -23.328 -37.25 -21.375 1 31.45 817 ARG B N 1
ATOM 14758 C CA . ARG B 1 817 ? -23.266 -36.406 -22.547 1 31.45 817 ARG B CA 1
ATOM 14759 C C . ARG B 1 817 ? -23.578 -34.938 -22.203 1 31.45 817 ARG B C 1
ATOM 14761 O O . ARG B 1 817 ? -23.406 -34.062 -23.016 1 31.45 817 ARG B O 1
ATOM 14768 N N . GLU B 1 818 ? -24.406 -34.75 -21.172 1 33.66 818 GLU B N 1
ATOM 14769 C CA . GLU B 1 818 ? -24.906 -33.406 -21.062 1 33.66 818 GLU B CA 1
ATOM 14770 C C . GLU B 1 818 ? -23.812 -32.438 -20.562 1 33.66 818 GLU B C 1
ATOM 14772 O O . GLU B 1 818 ? -24.031 -31.25 -20.453 1 33.66 818 GLU B O 1
ATOM 14777 N N . GLY B 1 819 ? -22.906 -33 -19.953 1 31.91 819 GLY B N 1
ATOM 14778 C CA . GLY B 1 819 ? -21.859 -32.062 -19.562 1 31.91 819 GLY B CA 1
ATOM 14779 C C . GLY B 1 819 ? -21.312 -31.25 -20.734 1 31.91 819 GLY B C 1
ATOM 14780 O O . GLY B 1 819 ? -20.328 -30.531 -20.594 1 31.91 819 GLY B O 1
ATOM 14781 N N . ARG B 1 820 ? -21.781 -31.797 -21.938 1 30.73 820 ARG B N 1
ATOM 14782 C CA . ARG B 1 820 ? -21.234 -31.172 -23.141 1 30.73 820 ARG B CA 1
ATOM 14783 C C . ARG B 1 820 ? -21.906 -29.828 -23.406 1 30.73 820 ARG B C 1
ATOM 14785 O O . ARG B 1 820 ? -21.594 -29.156 -24.391 1 30.73 820 ARG B O 1
ATOM 14792 N N . ALA B 1 821 ? -23.188 -29.734 -22.938 1 30.34 821 ALA B N 1
ATOM 14793 C CA . ALA B 1 821 ? -23.891 -28.625 -23.594 1 30.34 821 ALA B CA 1
ATOM 14794 C C . ALA B 1 821 ? -23.188 -27.297 -23.328 1 30.34 821 ALA B C 1
ATOM 14796 O O . ALA B 1 821 ? -23.391 -26.312 -24.047 1 30.34 821 ALA B O 1
ATOM 14797 N N . ALA B 1 822 ? -23.109 -27.078 -22.047 1 31.52 822 ALA B N 1
ATOM 14798 C CA . ALA B 1 822 ? -22.766 -25.672 -21.891 1 31.52 822 ALA B CA 1
ATOM 14799 C C . ALA B 1 822 ? -21.422 -25.359 -22.562 1 31.52 822 ALA B C 1
ATOM 14801 O O . ALA B 1 822 ? -20.438 -25.062 -21.875 1 31.52 822 ALA B O 1
ATOM 14802 N N . LEU B 1 823 ? -21.141 -26.234 -23.297 1 31.58 823 LEU B N 1
ATOM 14803 C CA . LEU B 1 823 ? -19.844 -26.141 -23.953 1 31.58 823 LEU B CA 1
ATOM 14804 C C . LEU B 1 823 ? -19.656 -24.797 -24.625 1 31.58 823 LEU B C 1
ATOM 14806 O O . LEU B 1 823 ? -18.531 -24.359 -24.859 1 31.58 823 LEU B O 1
ATOM 14810 N N . ALA B 1 824 ? -20.734 -24.469 -25.438 1 33.28 824 ALA B N 1
ATOM 14811 C CA . ALA B 1 824 ? -20.375 -23.625 -26.578 1 33.28 824 ALA B CA 1
ATOM 14812 C C . ALA B 1 824 ? -20.016 -22.219 -26.109 1 33.28 824 ALA B C 1
ATOM 14814 O O . ALA B 1 824 ? -20 -21.281 -26.906 1 33.28 824 ALA B O 1
ATOM 14815 N N . ALA B 1 825 ? -20.453 -21.969 -24.969 1 39.41 825 ALA B N 1
ATOM 14816 C CA . ALA B 1 825 ? -20.203 -20.531 -24.859 1 39.41 825 ALA B CA 1
ATOM 14817 C C . ALA B 1 825 ? -18.703 -20.234 -24.906 1 39.41 825 ALA B C 1
ATOM 14819 O O . ALA B 1 825 ? -18 -20.406 -23.922 1 39.41 825 ALA B O 1
ATOM 14820 N N . GLY B 1 826 ? -18 -20.609 -25.844 1 45.91 826 GLY B N 1
ATOM 14821 C CA . GLY B 1 826 ? -16.625 -20.656 -26.328 1 45.91 826 GLY B CA 1
ATOM 14822 C C . GLY B 1 826 ? -15.773 -19.516 -25.781 1 45.91 826 GLY B C 1
ATOM 14823 O O . GLY B 1 826 ? -15.117 -19.672 -24.75 1 45.91 826 GLY B O 1
ATOM 14824 N N . GLY B 1 827 ? -15.539 -18.344 -26.797 1 62.75 827 GLY B N 1
ATOM 14825 C CA . GLY B 1 827 ? -14.375 -17.516 -27.078 1 62.75 827 GLY B CA 1
ATOM 14826 C C . GLY B 1 827 ? -14.102 -16.469 -26.016 1 62.75 827 GLY B C 1
ATOM 14827 O O . GLY B 1 827 ? -13.016 -15.891 -25.969 1 62.75 827 GLY B O 1
ATOM 14828 N N . ALA B 1 828 ? -15.062 -16.406 -25.109 1 84.62 828 ALA B N 1
ATOM 14829 C CA . ALA B 1 828 ? -14.82 -15.297 -24.203 1 84.62 828 ALA B CA 1
ATOM 14830 C C . ALA B 1 828 ? -14.047 -15.766 -22.969 1 84.62 828 ALA B C 1
ATOM 14832 O O . ALA B 1 828 ? -14.211 -16.906 -22.516 1 84.62 828 ALA B O 1
ATOM 14833 N N . PRO B 1 829 ? -13.211 -15.008 -22.438 1 94 829 PRO B N 1
ATOM 14834 C CA . PRO B 1 829 ? -12.477 -15.367 -21.219 1 94 829 PRO B CA 1
ATOM 14835 C C . PRO B 1 829 ? -13.398 -15.57 -20.016 1 94 829 PRO B C 1
ATOM 14837 O O . PRO B 1 829 ? -14.461 -14.945 -19.938 1 94 829 PRO B O 1
ATOM 14840 N N . ARG B 1 830 ? -13.156 -16.531 -19.125 1 94.62 830 ARG B N 1
ATOM 14841 C CA . ARG B 1 830 ? -13.797 -16.609 -17.812 1 94.62 830 ARG B CA 1
ATOM 14842 C C . ARG B 1 830 ? -13.297 -15.516 -16.891 1 94.62 830 ARG B C 1
ATOM 14844 O O . ARG B 1 830 ? -12.086 -15.312 -16.75 1 94.62 830 ARG B O 1
ATOM 14851 N N . VAL B 1 831 ? -14.258 -14.805 -16.328 1 92.19 831 VAL B N 1
ATOM 14852 C CA . VAL B 1 831 ? -13.906 -13.664 -15.492 1 92.19 831 VAL B CA 1
ATOM 14853 C C . VAL B 1 831 ? -14.422 -13.883 -14.078 1 92.19 831 VAL B C 1
ATOM 14855 O O . VAL B 1 831 ? -15.555 -14.336 -13.883 1 92.19 831 VAL B O 1
ATOM 14858 N N . HIS B 1 832 ? -13.531 -13.711 -13.102 1 91.19 832 HIS B N 1
ATOM 14859 C CA . HIS B 1 832 ? -13.875 -13.766 -11.688 1 91.19 832 HIS B CA 1
ATOM 14860 C C . HIS B 1 832 ? -13.5 -12.469 -10.977 1 91.19 832 HIS B C 1
ATOM 14862 O O . HIS B 1 832 ? -12.391 -11.953 -11.156 1 91.19 832 HIS B O 1
ATOM 14868 N N . GLU B 1 833 ? -14.508 -11.891 -10.242 1 85.75 833 GLU B N 1
ATOM 14869 C CA . GLU B 1 833 ? -14.172 -10.75 -9.391 1 85.75 833 GLU B CA 1
ATOM 14870 C C . GLU B 1 833 ? -13.484 -11.211 -8.102 1 85.75 833 GLU B C 1
ATOM 14872 O O . GLU B 1 833 ? -14.117 -11.836 -7.25 1 85.75 833 GLU B O 1
ATOM 14877 N N . ALA B 1 834 ? -12.234 -10.922 -7.949 1 83.81 834 ALA B N 1
ATOM 14878 C CA . ALA B 1 834 ? -11.438 -11.305 -6.789 1 83.81 834 ALA B CA 1
ATOM 14879 C C . ALA B 1 834 ? -11.945 -10.617 -5.523 1 83.81 834 ALA B C 1
ATOM 14881 O O . ALA B 1 834 ? -12.664 -9.625 -5.598 1 83.81 834 ALA B O 1
ATOM 14882 N N . HIS B 1 835 ? -11.578 -11.156 -4.367 1 78.25 835 HIS B N 1
ATOM 14883 C CA . HIS B 1 835 ? -11.953 -10.586 -3.074 1 78.25 835 HIS B CA 1
ATOM 14884 C C . HIS B 1 835 ? -11.344 -9.195 -2.891 1 78.25 835 HIS B C 1
ATOM 14886 O O . HIS B 1 835 ? -11.82 -8.414 -2.068 1 78.25 835 HIS B O 1
ATOM 14892 N N . THR B 1 836 ? -10.375 -8.906 -3.729 1 69 836 THR B N 1
ATOM 14893 C CA . THR B 1 836 ? -9.742 -7.594 -3.699 1 69 836 THR B CA 1
ATOM 14894 C C . THR B 1 836 ? -10.531 -6.594 -4.547 1 69 836 THR B C 1
ATOM 14896 O O . THR B 1 836 ? -10.227 -5.402 -4.555 1 69 836 THR B O 1
ATOM 14899 N N . GLY B 1 837 ? -11.461 -7.012 -5.25 1 71.69 837 GLY B N 1
ATOM 14900 C CA . GLY B 1 837 ? -12.273 -6.152 -6.098 1 71.69 837 GLY B CA 1
ATOM 14901 C C . GLY B 1 837 ? -11.789 -6.09 -7.531 1 71.69 837 GLY B C 1
ATOM 14902 O O . GLY B 1 837 ? -12.469 -5.551 -8.406 1 71.69 837 GLY B O 1
ATOM 14903 N N . ARG B 1 838 ? -10.625 -6.656 -7.828 1 80.31 838 ARG B N 1
ATOM 14904 C CA . ARG B 1 838 ? -10.148 -6.711 -9.211 1 80.31 838 ARG B CA 1
ATOM 14905 C C . ARG B 1 838 ? -10.68 -7.949 -9.922 1 80.31 838 ARG B C 1
ATOM 14907 O O . ARG B 1 838 ? -10.938 -8.977 -9.289 1 80.31 838 ARG B O 1
ATOM 14914 N N . ARG B 1 839 ? -10.742 -7.961 -11.227 1 90.56 839 ARG B N 1
ATOM 14915 C CA . ARG B 1 839 ? -11.117 -9.125 -12.023 1 90.56 839 ARG B CA 1
ATOM 14916 C C . ARG B 1 839 ? -9.898 -9.992 -12.328 1 90.56 839 ARG B C 1
ATOM 14918 O O . ARG B 1 839 ? -8.812 -9.469 -12.586 1 90.56 839 ARG B O 1
ATOM 14925 N N . VAL B 1 840 ? -9.984 -11.227 -12.305 1 90.56 840 VAL B N 1
ATOM 14926 C CA . VAL B 1 840 ? -9.008 -12.203 -12.781 1 90.56 840 VAL B CA 1
ATOM 14927 C C . VAL B 1 840 ? -9.586 -12.977 -13.961 1 90.56 840 VAL B C 1
ATOM 14929 O O . VAL B 1 840 ? -10.805 -13.109 -14.086 1 90.56 840 VAL B O 1
ATOM 14932 N N . PHE B 1 841 ? -8.695 -13.5 -14.859 1 94.19 841 PHE B N 1
ATOM 14933 C CA . PHE B 1 841 ? -9.164 -13.992 -16.156 1 94.19 841 PHE B CA 1
ATOM 14934 C C . PHE B 1 841 ? -8.555 -15.352 -16.469 1 94.19 841 PHE B C 1
ATOM 14936 O O . PHE B 1 841 ? -7.379 -15.594 -16.172 1 94.19 841 PHE B O 1
ATOM 14943 N N . LEU B 1 842 ? -9.32 -16.234 -17.016 1 96.69 842 LEU B N 1
ATOM 14944 C CA . LEU B 1 842 ? -8.867 -17.375 -17.797 1 96.69 842 LEU B CA 1
ATOM 14945 C C . LEU B 1 842 ? -9.156 -17.172 -19.281 1 96.69 842 LEU B C 1
ATOM 14947 O O . LEU B 1 842 ? -10.312 -17.203 -19.688 1 96.69 842 LEU B O 1
ATOM 14951 N N . GLY B 1 843 ? -8.086 -16.938 -20.016 1 96.62 843 GLY B N 1
ATOM 14952 C CA . GLY B 1 843 ? -8.242 -16.453 -21.375 1 96.62 843 GLY B CA 1
ATOM 14953 C C . GLY B 1 843 ? -8.234 -14.945 -21.484 1 96.62 843 GLY B C 1
ATOM 14954 O O . GLY B 1 843 ? -8.125 -14.25 -20.469 1 96.62 843 GLY B O 1
ATOM 14955 N N . LYS B 1 844 ? -8.195 -14.445 -22.719 1 96.12 844 LYS B N 1
ATOM 14956 C CA . LYS B 1 844 ? -8.203 -13.008 -22.969 1 96.12 844 LYS B CA 1
ATOM 14957 C C . LYS B 1 844 ? -9.055 -12.672 -24.188 1 96.12 844 LYS B C 1
ATOM 14959 O O . LYS B 1 844 ? -9.266 -13.516 -25.062 1 96.12 844 LYS B O 1
ATOM 14964 N N . ASP B 1 845 ? -9.539 -11.547 -24.219 1 94.75 845 ASP B N 1
ATOM 14965 C CA . ASP B 1 845 ? -10.109 -10.938 -25.406 1 94.75 845 ASP B CA 1
ATOM 14966 C C . ASP B 1 845 ? -9.719 -9.469 -25.516 1 94.75 845 ASP B C 1
ATOM 14968 O O . ASP B 1 845 ? -8.797 -9.016 -24.844 1 94.75 845 ASP B O 1
ATOM 14972 N N . ARG B 1 846 ? -10.32 -8.727 -26.375 1 90.81 846 ARG B N 1
ATOM 14973 C CA . ARG B 1 846 ? -9.945 -7.348 -26.672 1 90.81 846 ARG B CA 1
ATOM 14974 C C . ARG B 1 846 ? -10.164 -6.449 -25.453 1 90.81 846 ARG B C 1
ATOM 14976 O O . ARG B 1 846 ? -9.5 -5.418 -25.312 1 90.81 846 ARG B O 1
ATOM 14983 N N . ASP B 1 847 ? -11.07 -6.879 -24.562 1 91.5 847 ASP B N 1
ATOM 14984 C CA . ASP B 1 847 ? -11.461 -6.012 -23.453 1 91.5 847 ASP B CA 1
ATOM 14985 C C . ASP B 1 847 ? -10.625 -6.301 -22.203 1 91.5 847 ASP B C 1
ATOM 14987 O O . ASP B 1 847 ? -10.625 -5.512 -21.266 1 91.5 847 ASP B O 1
ATOM 14991 N N . THR B 1 848 ? -9.898 -7.414 -22.234 1 92.06 848 THR B N 1
ATOM 14992 C CA . THR B 1 848 ? -9.203 -7.867 -21.031 1 92.06 848 THR B CA 1
ATOM 14993 C C . THR B 1 848 ? -8.211 -6.816 -20.562 1 92.06 848 THR B C 1
ATOM 14995 O O . THR B 1 848 ? -8.164 -6.496 -19.359 1 92.06 848 THR B O 1
ATOM 14998 N N . ARG B 1 849 ? -7.445 -6.254 -21.438 1 88.88 849 ARG B N 1
ATOM 14999 C CA . ARG B 1 849 ? -6.453 -5.254 -21.062 1 88.88 849 ARG B CA 1
ATOM 15000 C C . ARG B 1 849 ? -7.125 -4.02 -20.469 1 88.88 849 ARG B C 1
ATOM 15002 O O . ARG B 1 849 ? -6.648 -3.469 -19.469 1 88.88 849 ARG B O 1
ATOM 15009 N N . HIS B 1 850 ? -8.195 -3.568 -21.156 1 90.12 850 HIS B N 1
ATOM 15010 C CA . HIS B 1 850 ? -8.961 -2.438 -20.641 1 90.12 850 HIS B CA 1
ATOM 15011 C C . HIS B 1 850 ? -9.438 -2.693 -19.219 1 90.12 850 HIS B C 1
ATOM 15013 O O . HIS B 1 850 ? -9.258 -1.848 -18.344 1 90.12 850 HIS B O 1
ATOM 15019 N N . ASP B 1 851 ? -9.984 -3.824 -19 1 89.5 851 ASP B N 1
ATOM 15020 C CA . ASP B 1 851 ? -10.523 -4.168 -17.672 1 89.5 851 ASP B CA 1
ATOM 15021 C C . ASP B 1 851 ? -9.406 -4.234 -16.641 1 89.5 851 ASP B C 1
ATOM 15023 O O . ASP B 1 851 ? -9.578 -3.762 -15.508 1 89.5 851 ASP B O 1
ATOM 15027 N N . GLN B 1 852 ? -8.32 -4.82 -17.016 1 86.88 852 GLN B N 1
ATOM 15028 C CA . GLN B 1 852 ? -7.188 -4.918 -16.094 1 86.88 852 GLN B CA 1
ATOM 15029 C C . GLN B 1 852 ? -6.672 -3.535 -15.703 1 86.88 852 GLN B C 1
ATOM 15031 O O . GLN B 1 852 ? -6.391 -3.277 -14.531 1 86.88 852 GLN B O 1
ATOM 15036 N N . LEU B 1 853 ? -6.555 -2.689 -16.656 1 86.19 853 LEU B N 1
ATOM 15037 C CA . LEU B 1 853 ? -6.062 -1.339 -16.406 1 86.19 853 LEU B CA 1
ATOM 15038 C C . LEU B 1 853 ? -7.035 -0.562 -15.516 1 86.19 853 LEU B C 1
ATOM 15040 O O . LEU B 1 853 ? -6.621 0.113 -14.57 1 86.19 853 LEU B O 1
ATOM 15044 N N . LEU B 1 854 ? -8.281 -0.639 -15.898 1 86.25 854 LEU B N 1
ATOM 15045 C CA . LEU B 1 854 ? -9.305 0.069 -15.141 1 86.25 854 LEU B CA 1
ATOM 15046 C C . LEU B 1 854 ? -9.305 -0.375 -13.68 1 86.25 854 LEU B C 1
ATOM 15048 O O . LEU B 1 854 ? -9.344 0.458 -12.773 1 86.25 854 LEU B O 1
ATOM 15052 N N . ASP B 1 855 ? -9.273 -1.662 -13.469 1 80.81 855 ASP B N 1
ATOM 15053 C CA . ASP B 1 855 ? -9.297 -2.201 -12.109 1 80.81 855 ASP B CA 1
ATOM 15054 C C . ASP B 1 855 ? -8.062 -1.774 -11.328 1 80.81 855 ASP B C 1
ATOM 15056 O O . ASP B 1 855 ? -8.156 -1.382 -10.164 1 80.81 855 ASP B O 1
ATOM 15060 N N . HIS B 1 856 ? -6.934 -1.859 -12 1 75.56 856 HIS B N 1
ATOM 15061 C CA . HIS B 1 856 ? -5.684 -1.537 -11.328 1 75.56 856 HIS B CA 1
ATOM 15062 C C . HIS B 1 856 ? -5.598 -0.048 -11.008 1 75.56 856 HIS B C 1
ATOM 15064 O O . HIS B 1 856 ? -5.004 0.341 -10 1 75.56 856 HIS B O 1
ATOM 15070 N N . PHE B 1 857 ? -6.145 0.668 -11.891 1 75.56 857 PHE B N 1
ATOM 15071 C CA . PHE B 1 857 ? -6.012 2.113 -11.75 1 75.56 857 PHE B CA 1
ATOM 15072 C C . PHE B 1 857 ? -7.035 2.656 -10.758 1 75.56 857 PHE B C 1
ATOM 15074 O O . PHE B 1 857 ? -6.824 3.711 -10.156 1 75.56 857 PHE B O 1
ATOM 15081 N N . THR B 1 858 ? -8.148 1.992 -10.594 1 70.19 858 THR B N 1
ATOM 15082 C CA . THR B 1 858 ? -9.211 2.484 -9.727 1 70.19 858 THR B CA 1
ATOM 15083 C C . THR B 1 858 ? -9.203 1.744 -8.391 1 70.19 858 THR B C 1
ATOM 15085 O O . THR B 1 858 ? -9.961 2.092 -7.48 1 70.19 858 THR B O 1
ATOM 15088 N N . PHE B 1 859 ? -8.477 0.662 -8.477 1 59.12 859 PHE B N 1
ATOM 15089 C CA . PHE B 1 859 ? -8.453 -0.149 -7.262 1 59.12 859 PHE B CA 1
ATOM 15090 C C . PHE B 1 859 ? -7.707 0.567 -6.145 1 59.12 859 PHE B C 1
ATOM 15092 O O . PHE B 1 859 ? -6.605 1.079 -6.355 1 59.12 859 PHE B O 1
ATOM 15099 N N . ASP B 1 860 ? -8.57 1.068 -5.285 1 47.81 860 ASP B N 1
ATOM 15100 C CA . ASP B 1 860 ? -7.941 1.614 -4.086 1 47.81 860 ASP B CA 1
ATOM 15101 C C . ASP B 1 860 ? -7.309 0.507 -3.246 1 47.81 860 ASP B C 1
ATOM 15103 O O . ASP B 1 860 ? -7.949 -0.504 -2.957 1 47.81 860 ASP B O 1
ATOM 15107 N N . TYR B 1 861 ? -6.211 0.132 -3.672 1 40.5 861 TYR B N 1
ATOM 15108 C CA . TYR B 1 861 ? -5.586 -0.912 -2.869 1 40.5 861 TYR B CA 1
ATOM 15109 C C . TYR B 1 861 ? -6.004 -0.802 -1.408 1 40.5 861 TYR B C 1
ATOM 15111 O O . TYR B 1 861 ? -5.547 0.09 -0.689 1 40.5 861 TYR B O 1
ATOM 15119 N N . TYR B 1 862 ? -7.223 -0.92 -1.152 1 37.12 862 TYR B N 1
ATOM 15120 C CA . TYR B 1 862 ? -7.633 -0.975 0.245 1 37.12 862 TYR B CA 1
ATOM 15121 C C . TYR B 1 862 ? -6.551 -1.604 1.11 1 37.12 862 TYR B C 1
ATOM 15123 O O . TYR B 1 862 ? -6.391 -1.245 2.279 1 37.12 862 TYR B O 1
ATOM 15131 N N . ALA B 1 863 ? -6.34 -2.803 0.592 1 36.81 863 ALA B N 1
ATOM 15132 C CA . ALA B 1 863 ? -5.566 -3.543 1.587 1 36.81 863 ALA B CA 1
ATOM 15133 C C . ALA B 1 863 ? -4.305 -2.781 1.979 1 36.81 863 ALA B C 1
ATOM 15135 O O . ALA B 1 863 ? -3.525 -3.248 2.814 1 36.81 863 ALA B O 1
ATOM 15136 N N . GLY B 1 864 ? -3.818 -2.102 0.998 1 32.84 864 GLY B N 1
ATOM 15137 C CA . GLY B 1 864 ? -2.672 -1.438 1.596 1 32.84 864 GLY B CA 1
ATOM 15138 C C . GLY B 1 864 ? -3.043 -0.543 2.764 1 32.84 864 GLY B C 1
ATOM 15139 O O . GLY B 1 864 ? -4.223 -0.389 3.084 1 32.84 864 GLY B O 1
ATOM 15140 N N . ASN B 1 865 ? -2.096 0.403 3.17 1 33.06 865 ASN B N 1
ATOM 15141 C CA . ASN B 1 865 ? -2.148 1.158 4.418 1 33.06 865 ASN B CA 1
ATOM 15142 C C . ASN B 1 865 ? -3.383 2.055 4.477 1 33.06 865 ASN B C 1
ATOM 15144 O O . ASN B 1 865 ? -3.562 2.928 3.627 1 33.06 865 ASN B O 1
ATOM 15148 N N . SER B 1 866 ? -4.543 1.512 4.816 1 37.09 866 SER B N 1
ATOM 15149 C CA . SER B 1 866 ? -5.637 2.344 5.305 1 37.09 866 SER B CA 1
ATOM 15150 C C . SER B 1 866 ? -5.188 3.787 5.508 1 37.09 866 SER B C 1
ATOM 15152 O O . SER B 1 866 ? -6.008 4.707 5.469 1 37.09 866 SER B O 1
ATOM 15154 N N . ARG B 1 867 ? -3.984 3.902 5.887 1 37.97 867 ARG B N 1
ATOM 15155 C CA . ARG B 1 867 ? -3.607 5.238 6.34 1 37.97 867 ARG B CA 1
ATOM 15156 C C . ARG B 1 867 ? -3.277 6.145 5.16 1 37.97 867 ARG B C 1
ATOM 15158 O O . ARG B 1 867 ? -3.258 7.371 5.301 1 37.97 867 ARG B O 1
ATOM 15165 N N . VAL B 1 868 ? -2.66 5.488 4 1 39.56 868 VAL B N 1
ATOM 15166 C CA . VAL B 1 868 ? -2.309 6.441 2.951 1 39.56 868 VAL B CA 1
ATOM 15167 C C . VAL B 1 868 ? -3.141 6.164 1.7 1 39.56 868 VAL B C 1
ATOM 15169 O O . VAL B 1 868 ? -3.016 5.098 1.089 1 39.56 868 VAL B O 1
ATOM 15172 N N . SER B 1 869 ? -4.301 6.406 1.578 1 41.16 869 SER B N 1
ATOM 15173 C CA . SER B 1 869 ? -5.191 6.293 0.426 1 41.16 869 SER B CA 1
ATOM 15174 C C . SER B 1 869 ? -4.527 6.832 -0.837 1 41.16 869 SER B C 1
ATOM 15176 O O . SER B 1 869 ? -4.055 7.969 -0.86 1 41.16 869 SER B O 1
ATOM 15178 N N . LYS B 1 870 ? -3.773 6.023 -1.762 1 45.16 870 LYS B N 1
ATOM 15179 C CA . LYS B 1 870 ? -3.562 6.512 -3.121 1 45.16 870 LYS B CA 1
ATOM 15180 C C . LYS B 1 870 ? -4.867 7.008 -3.736 1 45.16 870 LYS B C 1
ATOM 15182 O O . LYS B 1 870 ? -5.723 6.207 -4.121 1 45.16 870 LYS B O 1
ATOM 15187 N N . LEU B 1 871 ? -5.48 7.91 -3.256 1 48.97 871 LEU B N 1
ATOM 15188 C CA . LEU B 1 871 ? -6.812 8.352 -3.654 1 48.97 871 LEU B CA 1
ATOM 15189 C C . LEU B 1 871 ? -6.77 9.062 -5.004 1 48.97 871 LEU B C 1
ATOM 15191 O O . LEU B 1 871 ? -5.82 9.789 -5.297 1 48.97 871 LEU B O 1
ATOM 15195 N N . ALA B 1 872 ? -7.484 8.398 -5.996 1 56.5 872 ALA B N 1
ATOM 15196 C CA . ALA B 1 872 ? -7.754 9.078 -7.266 1 56.5 872 ALA B CA 1
ATOM 15197 C C . ALA B 1 872 ? -8.062 10.555 -7.047 1 56.5 872 ALA B C 1
ATOM 15199 O O . ALA B 1 872 ? -8.891 10.906 -6.207 1 56.5 872 ALA B O 1
ATOM 15200 N N . SER B 1 873 ? -7.219 11.336 -7.824 1 60.88 873 SER B N 1
ATOM 15201 C CA . SER B 1 873 ? -7.48 12.773 -7.781 1 60.88 873 SER B CA 1
ATOM 15202 C C . SER B 1 873 ? -8.766 13.125 -8.523 1 60.88 873 SER B C 1
ATOM 15204 O O . SER B 1 873 ? -9.586 13.898 -8.031 1 60.88 873 SER B O 1
ATOM 15206 N N . TYR B 1 874 ? -8.938 12.492 -9.781 1 79.25 874 TYR B N 1
ATOM 15207 C CA . TYR B 1 874 ? -10.109 12.766 -10.609 1 79.25 874 TYR B CA 1
ATOM 15208 C C . TYR B 1 874 ? -10.562 11.516 -11.344 1 79.25 874 TYR B C 1
ATOM 15210 O O . TYR B 1 874 ? -9.742 10.75 -11.844 1 79.25 874 TYR B O 1
ATOM 15218 N N . ARG B 1 875 ? -11.891 11.18 -11.383 1 85.31 875 ARG B N 1
ATOM 15219 C CA . ARG B 1 875 ? -12.547 10.211 -12.258 1 85.31 875 ARG B CA 1
ATOM 15220 C C . ARG B 1 875 ? -13.578 10.898 -13.156 1 85.31 875 ARG B C 1
ATOM 15222 O O . ARG B 1 875 ? -14.68 11.234 -12.703 1 85.31 875 ARG B O 1
ATOM 15229 N N . LEU B 1 876 ? -13.195 11.016 -14.406 1 90.69 876 LEU B N 1
ATOM 15230 C CA . LEU B 1 876 ? -13.984 11.812 -15.336 1 90.69 876 LEU B CA 1
ATOM 15231 C C . LEU B 1 876 ? -14.625 10.93 -16.406 1 90.69 876 LEU B C 1
ATOM 15233 O O . LEU B 1 876 ? -13.922 10.273 -17.172 1 90.69 876 LEU B O 1
ATOM 15237 N N . ASP B 1 877 ? -15.945 10.883 -16.391 1 93 877 ASP B N 1
ATOM 15238 C CA . ASP B 1 877 ? -16.734 10.156 -17.375 1 93 877 ASP B CA 1
ATOM 15239 C C . ASP B 1 877 ? -17.25 11.094 -18.469 1 93 877 ASP B C 1
ATOM 15241 O O . ASP B 1 877 ? -18.094 11.961 -18.203 1 93 877 ASP B O 1
ATOM 15245 N N . PHE B 1 878 ? -16.781 10.906 -19.672 1 97.19 878 PHE B N 1
ATOM 15246 C CA . PHE B 1 878 ? -17.109 11.805 -20.766 1 97.19 878 PHE B CA 1
ATOM 15247 C C . PHE B 1 878 ? -18.328 11.297 -21.531 1 97.19 878 PHE B C 1
ATOM 15249 O O . PHE B 1 878 ? -18.391 10.109 -21.875 1 97.19 878 PHE B O 1
ATOM 15256 N N . GLY B 1 879 ? -19.25 12.18 -21.797 1 97.12 879 GLY B N 1
ATOM 15257 C CA . GLY B 1 879 ? -20.406 11.727 -22.547 1 97.12 879 GLY B CA 1
ATOM 15258 C C . GLY B 1 879 ? -21.547 12.727 -22.547 1 97.12 879 GLY B C 1
ATOM 15259 O O . GLY B 1 879 ? -21.328 13.938 -22.484 1 97.12 879 GLY B O 1
ATOM 15260 N N . VAL B 1 880 ? -22.734 12.188 -22.734 1 96 880 VAL B N 1
ATOM 15261 C CA . VAL B 1 880 ? -23.938 13.008 -22.875 1 96 880 VAL B CA 1
ATOM 15262 C C . VAL B 1 880 ? -24.406 13.477 -21.484 1 96 880 VAL B C 1
ATOM 15264 O O . VAL B 1 880 ? -23.922 12.969 -20.469 1 96 880 VAL B O 1
ATOM 15267 N N . LYS B 1 881 ? -25.203 14.422 -21.438 1 92.06 881 LYS B N 1
ATOM 15268 C CA . LYS B 1 881 ? -25.703 15.039 -20.203 1 92.06 881 LYS B CA 1
ATOM 15269 C C . LYS B 1 881 ? -26.438 14.023 -19.344 1 92.06 881 LYS B C 1
ATOM 15271 O O . LYS B 1 881 ? -27.062 13.102 -19.859 1 92.06 881 LYS B O 1
ATOM 15276 N N . PRO B 1 882 ? -26.25 14.25 -17.984 1 84.94 882 PRO B N 1
ATOM 15277 C CA . PRO B 1 882 ? -26.891 13.312 -17.062 1 84.94 882 PRO B CA 1
ATOM 15278 C C . PRO B 1 882 ? -28.406 13.211 -17.281 1 84.94 882 PRO B C 1
ATOM 15280 O O . PRO B 1 882 ? -29 12.164 -17 1 84.94 882 PRO B O 1
ATOM 15283 N N . GLU B 1 883 ? -28.953 14.258 -17.75 1 81.81 883 GLU B N 1
ATOM 15284 C CA . GLU B 1 883 ? -30.391 14.25 -18.016 1 81.81 883 GLU B CA 1
ATOM 15285 C C . GLU B 1 883 ? -30.734 13.242 -19.109 1 81.81 883 GLU B C 1
ATOM 15287 O O . GLU B 1 883 ? -31.828 12.688 -19.125 1 81.81 883 GLU B O 1
ATOM 15292 N N . LEU B 1 884 ? -29.844 13.039 -19.969 1 80.12 884 LEU B N 1
ATOM 15293 C CA . LEU B 1 884 ? -30.047 12.102 -21.062 1 80.12 884 LEU B CA 1
ATOM 15294 C C . LEU B 1 884 ? -29.641 10.688 -20.672 1 80.12 884 LEU B C 1
ATOM 15296 O O . LEU B 1 884 ? -30.281 9.719 -21.094 1 80.12 884 LEU B O 1
ATOM 15300 N N . LEU B 1 885 ? -28.656 10.578 -19.922 1 84.56 885 LEU B N 1
ATOM 15301 C CA . LEU B 1 885 ? -28.156 9.289 -19.484 1 84.56 885 LEU B CA 1
ATOM 15302 C C . LEU B 1 885 ? -27.656 9.359 -18.031 1 84.56 885 LEU B C 1
ATOM 15304 O O . LEU B 1 885 ? -26.562 9.852 -17.781 1 84.56 885 LEU B O 1
ATOM 15308 N N . ALA B 1 886 ? -28.5 8.867 -17.172 1 84.44 886 ALA B N 1
ATOM 15309 C CA . ALA B 1 886 ? -28.094 8.727 -15.781 1 84.44 886 ALA B CA 1
ATOM 15310 C C . ALA B 1 886 ? -27.422 7.379 -15.547 1 84.44 886 ALA B C 1
ATOM 15312 O O . ALA B 1 886 ? -27.984 6.328 -15.852 1 84.44 886 ALA B O 1
ATOM 15313 N N . LYS B 1 887 ? -26.219 7.406 -15.172 1 86.69 887 LYS B N 1
ATOM 15314 C CA . LYS B 1 887 ? -25.453 6.176 -14.969 1 86.69 887 LYS B CA 1
ATOM 15315 C C . LYS B 1 887 ? -25.406 5.801 -13.484 1 86.69 887 LYS B C 1
ATOM 15317 O O . LYS B 1 887 ? -25.266 6.672 -12.625 1 86.69 887 LYS B O 1
ATOM 15322 N N . ASP B 1 888 ? -25.641 4.621 -13.227 1 82 888 ASP B N 1
ATOM 15323 C CA . ASP B 1 888 ? -25.312 4.062 -11.922 1 82 888 ASP B CA 1
ATOM 15324 C C . ASP B 1 888 ? -23.859 3.586 -11.875 1 82 888 ASP B C 1
ATOM 15326 O O . ASP B 1 888 ? -23.562 2.428 -12.18 1 82 888 ASP B O 1
ATOM 15330 N N . TYR B 1 889 ? -23.016 4.5 -11.406 1 78.06 889 TYR B N 1
ATOM 15331 C CA . TYR B 1 889 ? -21.578 4.246 -11.469 1 78.06 889 TYR B CA 1
ATOM 15332 C C . TYR B 1 889 ? -21.188 3.111 -10.531 1 78.06 889 TYR B C 1
ATOM 15334 O O . TYR B 1 889 ? -20.078 2.564 -10.633 1 78.06 889 TYR B O 1
ATOM 15342 N N . ARG B 1 890 ? -22.078 2.658 -9.578 1 71.88 890 ARG B N 1
ATOM 15343 C CA . ARG B 1 890 ? -21.812 1.517 -8.703 1 71.88 890 ARG B CA 1
ATOM 15344 C C . ARG B 1 890 ? -21.703 0.228 -9.516 1 71.88 890 ARG B C 1
ATOM 15346 O O . ARG B 1 890 ? -21.078 -0.736 -9.062 1 71.88 890 ARG B O 1
ATOM 15353 N N . GLN B 1 891 ? -22.141 0.348 -10.672 1 76.94 891 GLN B N 1
ATOM 15354 C CA . GLN B 1 891 ? -22.141 -0.841 -11.516 1 76.94 891 GLN B CA 1
ATOM 15355 C C . GLN B 1 891 ? -20.984 -0.792 -12.523 1 76.94 891 GLN B C 1
ATOM 15357 O O . GLN B 1 891 ? -20.734 -1.771 -13.227 1 76.94 891 GLN B O 1
ATOM 15362 N N . ALA B 1 892 ? -20.391 0.341 -12.578 1 79.44 892 ALA B N 1
ATOM 15363 C CA . ALA B 1 892 ? -19.344 0.51 -13.586 1 79.44 892 ALA B CA 1
ATOM 15364 C C . ALA B 1 892 ? -18.047 -0.162 -13.148 1 79.44 892 ALA B C 1
ATOM 15366 O O . ALA B 1 892 ? -17.219 -0.532 -13.992 1 79.44 892 ALA B O 1
ATOM 15367 N N . LEU B 1 893 ? -17.766 -0.199 -11.781 1 73.81 893 LEU B N 1
ATOM 15368 C CA . LEU B 1 893 ? -16.578 -0.83 -11.227 1 73.81 893 LEU B CA 1
ATOM 15369 C C . LEU B 1 893 ? -16.953 -1.896 -10.203 1 73.81 893 LEU B C 1
ATOM 15371 O O . LEU B 1 893 ? -17.969 -1.772 -9.516 1 73.81 893 LEU B O 1
ATOM 15375 N N . PRO B 1 894 ? -16.203 -3.059 -10.25 1 61.69 894 PRO B N 1
ATOM 15376 C CA . PRO B 1 894 ? -16.531 -4.035 -9.211 1 61.69 894 PRO B CA 1
ATOM 15377 C C . PRO B 1 894 ? -16.5 -3.441 -7.801 1 61.69 894 PRO B C 1
ATOM 15379 O O . PRO B 1 894 ? -17.312 -3.799 -6.953 1 61.69 894 PRO B O 1
ATOM 15382 N N . ARG B 1 895 ? -15.312 -2.85 -7.293 1 55.72 895 ARG B N 1
ATOM 15383 C CA . ARG B 1 895 ? -15.25 -2.32 -5.938 1 55.72 895 ARG B CA 1
ATOM 15384 C C . ARG B 1 895 ? -15.109 -0.801 -5.949 1 55.72 895 ARG B C 1
ATOM 15386 O O . ARG B 1 895 ? -14.391 -0.243 -6.781 1 55.72 895 ARG B O 1
ATOM 15393 N N . GLN B 1 896 ? -16.203 -0.184 -5.508 1 48.19 896 GLN B N 1
ATOM 15394 C CA . GLN B 1 896 ? -15.969 1.226 -5.207 1 48.19 896 GLN B CA 1
ATOM 15395 C C . GLN B 1 896 ? -15.625 1.427 -3.734 1 48.19 896 GLN B C 1
ATOM 15397 O O . GLN B 1 896 ? -16.344 0.943 -2.854 1 48.19 896 GLN B O 1
ATOM 15402 N N . VAL B 1 897 ? -14.32 1.224 -3.402 1 42.84 897 VAL B N 1
ATOM 15403 C CA . VAL B 1 897 ? -13.898 1.258 -2.006 1 42.84 897 VAL B CA 1
ATOM 15404 C C . VAL B 1 897 ? -14.922 2.037 -1.177 1 42.84 897 VAL B C 1
ATOM 15406 O O . VAL B 1 897 ? -15.25 1.642 -0.057 1 42.84 897 VAL B O 1
ATOM 15409 N N . HIS B 1 898 ? -15.203 3.422 -1.459 1 40.66 898 HIS B N 1
ATOM 15410 C CA . HIS B 1 898 ? -15.898 4.266 -0.494 1 40.66 898 HIS B CA 1
ATOM 15411 C C . HIS B 1 898 ? -17.344 4.504 -0.915 1 40.66 898 HIS B C 1
ATOM 15413 O O . HIS B 1 898 ? -17.875 5.605 -0.732 1 40.66 898 HIS B O 1
ATOM 15419 N N . VAL B 1 899 ? -17.781 3.627 -1.604 1 35.22 899 VAL B N 1
ATOM 15420 C CA . VAL B 1 899 ? -19.172 3.996 -1.873 1 35.22 899 VAL B CA 1
ATOM 15421 C C . VAL B 1 899 ? -19.922 4.18 -0.555 1 35.22 899 VAL B C 1
ATOM 15423 O O . VAL B 1 899 ? -21 4.793 -0.523 1 35.22 899 VAL B O 1
ATOM 15426 N N . GLU B 1 900 ? -19.781 3.146 0.27 1 32.91 900 GLU B N 1
ATOM 15427 C CA . GLU B 1 900 ? -20.703 2.982 1.385 1 32.91 900 GLU B CA 1
ATOM 15428 C C . GLU B 1 900 ? -20.422 4 2.488 1 32.91 900 GLU B C 1
ATOM 15430 O O . GLU B 1 900 ? -19.609 3.75 3.379 1 32.91 900 GLU B O 1
ATOM 15435 N N . GLY B 1 901 ? -20.844 5.172 2.424 1 35.06 901 GLY B N 1
ATOM 15436 C CA . GLY B 1 901 ? -20.859 6.312 3.328 1 35.06 901 GLY B CA 1
ATOM 15437 C C . GLY B 1 901 ? -19.578 7.121 3.273 1 35.06 901 GLY B C 1
ATOM 15438 O O . GLY B 1 901 ? -19.453 8.148 3.945 1 35.06 901 GLY B O 1
ATOM 15439 N N . VAL B 1 902 ? -18.5 6.289 3.107 1 36.88 902 VAL B N 1
ATOM 15440 C CA . VAL B 1 902 ? -17.281 7.055 2.84 1 36.88 902 VAL B CA 1
ATOM 15441 C C . VAL B 1 902 ? -17.328 7.621 1.423 1 36.88 902 VAL B C 1
ATOM 15443 O O . VAL B 1 902 ? -17.703 6.922 0.481 1 36.88 902 VAL B O 1
ATOM 15446 N N . LEU B 1 903 ? -17.375 8.82 1.287 1 40.06 903 LEU B N 1
ATOM 15447 C CA . LEU B 1 903 ? -17.375 9.625 0.069 1 40.06 903 LEU B CA 1
ATOM 15448 C C . LEU B 1 903 ? -16.375 9.062 -0.942 1 40.06 903 LEU B C 1
ATOM 15450 O O . LEU B 1 903 ? -15.164 9.055 -0.689 1 40.06 903 LEU B O 1
ATOM 15454 N N . GLY B 1 904 ? -16.609 7.805 -1.443 1 46.69 904 GLY B N 1
ATOM 15455 C CA . GLY B 1 904 ? -15.742 7.301 -2.494 1 46.69 904 GLY B CA 1
ATOM 15456 C C . GLY B 1 904 ? -15.648 8.234 -3.688 1 46.69 904 GLY B C 1
ATOM 15457 O O . GLY B 1 904 ? -16.453 9.156 -3.826 1 46.69 904 GLY B O 1
ATOM 15458 N N . GLN B 1 905 ? -14.547 8.18 -4.355 1 55.91 905 GLN B N 1
ATOM 15459 C CA . GLN B 1 905 ? -14.352 9.031 -5.527 1 55.91 905 GLN B CA 1
ATOM 15460 C C . GLN B 1 905 ? -15.422 8.75 -6.586 1 55.91 905 GLN B C 1
ATOM 15462 O O . GLN B 1 905 ? -15.523 7.633 -7.086 1 55.91 905 GLN B O 1
ATOM 15467 N N . ALA B 1 906 ? -16.516 9.555 -6.621 1 63.94 906 ALA B N 1
ATOM 15468 C CA . ALA B 1 906 ? -17.547 9.469 -7.645 1 63.94 906 ALA B CA 1
ATOM 15469 C C . ALA B 1 906 ? -17.031 9.969 -8.992 1 63.94 906 ALA B C 1
ATOM 15471 O O . ALA B 1 906 ? -16.109 10.789 -9.047 1 63.94 906 ALA B O 1
ATOM 15472 N N . PHE B 1 907 ? -17.422 9.242 -10.062 1 79 907 PHE B N 1
ATOM 15473 C CA . PHE B 1 907 ? -17.156 9.742 -11.406 1 79 907 PHE B CA 1
ATOM 15474 C C . PHE B 1 907 ? -17.859 11.078 -11.633 1 79 907 PHE B C 1
ATOM 15476 O O . PHE B 1 907 ? -19 11.273 -11.211 1 79 907 PHE B O 1
ATOM 15483 N N . ARG B 1 908 ? -17.125 12.031 -12.062 1 82 908 ARG B N 1
ATOM 15484 C CA . ARG B 1 908 ? -17.688 13.297 -12.523 1 82 908 ARG B CA 1
ATOM 15485 C C . ARG B 1 908 ? -18.031 13.242 -14.008 1 82 908 ARG B C 1
ATOM 15487 O O . ARG B 1 908 ? -17.203 12.828 -14.82 1 82 908 ARG B O 1
ATOM 15494 N N . LYS B 1 909 ? -19.25 13.633 -14.297 1 88.94 909 LYS B N 1
ATOM 15495 C CA . LYS B 1 909 ? -19.672 13.688 -15.695 1 88.94 909 LYS B CA 1
ATOM 15496 C C . LYS B 1 909 ? -19.094 14.914 -16.391 1 88.94 909 LYS B C 1
ATOM 15498 O O . LYS B 1 909 ? -19.188 16.031 -15.875 1 88.94 909 LYS B O 1
ATOM 15503 N N . VAL B 1 910 ? -18.422 14.695 -17.5 1 94.25 910 VAL B N 1
ATOM 15504 C CA . VAL B 1 910 ? -17.938 15.773 -18.344 1 94.25 910 VAL B CA 1
ATOM 15505 C C . VAL B 1 910 ? -18.672 15.758 -19.688 1 94.25 910 VAL B C 1
ATOM 15507 O O . VAL B 1 910 ? -18.641 14.758 -20.406 1 94.25 910 VAL B O 1
ATOM 15510 N N . THR B 1 911 ? -19.359 16.828 -20.016 1 96.38 911 THR B N 1
ATOM 15511 C CA . THR B 1 911 ? -20.141 16.922 -21.234 1 96.38 911 THR B CA 1
ATOM 15512 C C . THR B 1 911 ? -19.484 17.891 -22.219 1 96.38 911 THR B C 1
ATOM 15514 O O . THR B 1 911 ? -18.438 18.469 -21.922 1 96.38 911 THR B O 1
ATOM 15517 N N . ALA B 1 912 ? -20.094 17.953 -23.391 1 96.44 912 ALA B N 1
ATOM 15518 C CA . ALA B 1 912 ? -19.594 18.891 -24.391 1 96.44 912 ALA B CA 1
ATOM 15519 C C . ALA B 1 912 ? -19.734 20.328 -23.922 1 96.44 912 ALA B C 1
ATOM 15521 O O . ALA B 1 912 ? -19.031 21.219 -24.422 1 96.44 912 ALA B O 1
ATOM 15522 N N . ASP B 1 913 ? -20.5 20.594 -22.797 1 94.25 913 ASP B N 1
ATOM 15523 C CA . ASP B 1 913 ? -20.766 21.938 -22.312 1 94.25 913 ASP B CA 1
ATOM 15524 C C . ASP B 1 913 ? -19.953 22.234 -21.062 1 94.25 913 ASP B C 1
ATOM 15526 O O . ASP B 1 913 ? -20.078 23.312 -20.469 1 94.25 913 ASP B O 1
ATOM 15530 N N . SER B 1 914 ? -19.188 21.281 -20.625 1 94 914 SER B N 1
ATOM 15531 C CA . SER B 1 914 ? -18.406 21.453 -19.406 1 94 914 SER B CA 1
ATOM 15532 C C . SER B 1 914 ? -17.266 22.453 -19.625 1 94 914 SER B C 1
ATOM 15534 O O . SER B 1 914 ? -16.109 22.047 -19.781 1 94 914 SER B O 1
ATOM 15536 N N . LEU B 1 915 ? -17.578 23.734 -19.516 1 93.94 915 LEU B N 1
ATOM 15537 C CA . LEU B 1 915 ? -16.594 24.781 -19.703 1 93.94 915 LEU B CA 1
ATOM 15538 C C . LEU B 1 915 ? -15.727 24.953 -18.453 1 93.94 915 LEU B C 1
ATOM 15540 O O . LEU B 1 915 ? -16.234 24.906 -17.328 1 93.94 915 LEU B O 1
ATOM 15544 N N . PHE B 1 916 ? -14.461 25.188 -18.719 1 91.62 916 PHE B N 1
ATOM 15545 C CA . PHE B 1 916 ? -13.547 25.422 -17.609 1 91.62 916 PHE B CA 1
ATOM 15546 C C . PHE B 1 916 ? -13.836 26.781 -16.953 1 91.62 916 PHE B C 1
ATOM 15548 O O . PHE B 1 916 ? -13.992 27.781 -17.656 1 91.62 916 PHE B O 1
ATOM 15555 N N . THR B 1 917 ? -13.891 26.75 -15.586 1 82.38 917 THR B N 1
ATOM 15556 C CA . THR B 1 917 ? -13.852 27.953 -14.75 1 82.38 917 THR B CA 1
ATOM 15557 C C . THR B 1 917 ? -12.922 27.75 -13.555 1 82.38 917 THR B C 1
ATOM 15559 O O . THR B 1 917 ? -12.68 26.609 -13.141 1 82.38 917 THR B O 1
ATOM 15562 N N . PRO B 1 918 ? -12.328 28.766 -13.109 1 75 918 PRO B N 1
ATOM 15563 C CA . PRO B 1 918 ? -11.5 28.609 -11.914 1 75 918 PRO B CA 1
ATOM 15564 C C . PRO B 1 918 ? -12.25 27.938 -10.766 1 75 918 PRO B C 1
ATOM 15566 O O . PRO B 1 918 ? -11.633 27.312 -9.898 1 75 918 PRO B O 1
ATOM 15569 N N . GLN B 1 919 ? -13.547 28.078 -10.742 1 72.62 919 GLN B N 1
ATOM 15570 C CA . GLN B 1 919 ? -14.367 27.469 -9.695 1 72.62 919 GLN B CA 1
ATOM 15571 C C . GLN B 1 919 ? -14.445 25.969 -9.867 1 72.62 919 GLN B C 1
ATOM 15573 O O . GLN B 1 919 ? -14.328 25.219 -8.891 1 72.62 919 GLN B O 1
ATOM 15578 N N . THR B 1 920 ? -14.664 25.562 -11.125 1 76.75 920 THR B N 1
ATOM 15579 C CA . THR B 1 920 ? -14.805 24.141 -11.352 1 76.75 920 THR B CA 1
ATOM 15580 C C . THR B 1 920 ? -13.445 23.453 -11.312 1 76.75 920 THR B C 1
ATOM 15582 O O . THR B 1 920 ? -13.352 22.281 -10.922 1 76.75 920 THR B O 1
ATOM 15585 N N . GLY B 1 921 ? -12.422 24.188 -11.719 1 82.12 921 GLY B N 1
ATOM 15586 C CA . GLY B 1 921 ? -11.07 23.672 -11.758 1 82.12 921 GLY B CA 1
ATOM 15587 C C . GLY B 1 921 ? -10.859 22.641 -12.852 1 82.12 921 GLY B C 1
ATOM 15588 O O . GLY B 1 921 ? -9.766 22.078 -12.992 1 82.12 921 GLY B O 1
ATOM 15589 N N . ILE B 1 922 ? -11.938 22.219 -13.57 1 90.06 922 ILE B N 1
ATOM 15590 C CA . ILE B 1 922 ? -11.828 21.281 -14.688 1 90.06 922 ILE B CA 1
ATOM 15591 C C . ILE B 1 922 ? -12.828 21.672 -15.781 1 90.06 922 ILE B C 1
ATOM 15593 O O . ILE B 1 922 ? -13.922 22.172 -15.484 1 90.06 922 ILE B O 1
ATOM 15597 N N . GLY B 1 923 ? -12.484 21.484 -17.016 1 93.25 923 GLY B N 1
ATOM 15598 C CA . GLY B 1 923 ? -13.383 21.719 -18.125 1 93.25 923 GLY B CA 1
ATOM 15599 C C . GLY B 1 923 ? -12.664 22 -19.438 1 93.25 923 GLY B C 1
ATOM 15600 O O . GLY B 1 923 ? -11.438 22.016 -19.484 1 93.25 923 GLY B O 1
ATOM 15601 N N . TRP B 1 924 ? -13.508 22.125 -20.484 1 96.81 924 TRP B N 1
ATOM 15602 C CA . TRP B 1 924 ? -12.984 22.484 -21.797 1 96.81 924 TRP B CA 1
ATOM 15603 C C . TRP B 1 924 ? -12.609 23.953 -21.859 1 96.81 924 TRP B C 1
ATOM 15605 O O . TRP B 1 924 ? -13.32 24.812 -21.312 1 96.81 924 TRP B O 1
ATOM 15615 N N . ALA B 1 925 ? -11.461 24.266 -22.531 1 96.06 925 ALA B N 1
ATOM 15616 C CA . ALA B 1 925 ? -11.094 25.656 -22.766 1 96.06 925 ALA B CA 1
ATOM 15617 C C . ALA B 1 925 ? -12.133 26.359 -23.641 1 96.06 925 ALA B C 1
ATOM 15619 O O . ALA B 1 925 ? -12.43 27.547 -23.438 1 96.06 925 ALA B O 1
ATOM 15620 N N . ARG B 1 926 ? -12.625 25.594 -24.656 1 95.12 926 ARG B N 1
ATOM 15621 C CA . ARG B 1 926 ? -13.703 26.016 -25.547 1 95.12 926 ARG B CA 1
ATOM 15622 C C . ARG B 1 926 ? -14.656 24.859 -25.844 1 95.12 926 ARG B C 1
ATOM 15624 O O . ARG B 1 926 ? -14.234 23.703 -25.906 1 95.12 926 ARG B O 1
ATOM 15631 N N . THR B 1 927 ? -15.938 25.188 -26 1 92.94 927 THR B N 1
ATOM 15632 C CA . THR B 1 927 ? -16.906 24.109 -26.125 1 92.94 927 THR B CA 1
ATOM 15633 C C . THR B 1 927 ? -17.438 24.047 -27.547 1 92.94 927 THR B C 1
ATOM 15635 O O . THR B 1 927 ? -18.188 23.125 -27.891 1 92.94 927 THR B O 1
ATOM 15638 N N . GLU B 1 928 ? -17.188 24.922 -28.469 1 89.56 928 GLU B N 1
ATOM 15639 C CA . GLU B 1 928 ? -17.812 25.062 -29.781 1 89.56 928 GLU B CA 1
ATOM 15640 C C . GLU B 1 928 ? -17.5 23.859 -30.672 1 89.56 928 GLU B C 1
ATOM 15642 O O . GLU B 1 928 ? -18.328 23.453 -31.484 1 89.56 928 GLU B O 1
ATOM 15647 N N . SER B 1 929 ? -16.438 23.203 -30.578 1 89 929 SER B N 1
ATOM 15648 C CA . SER B 1 929 ? -16.031 22.188 -31.547 1 89 929 SER B CA 1
ATOM 15649 C C . SER B 1 929 ? -16.062 20.797 -30.938 1 89 929 SER B C 1
ATOM 15651 O O . SER B 1 929 ? -15.43 19.875 -31.453 1 89 929 SER B O 1
ATOM 15653 N N . VAL B 1 930 ? -16.75 20.562 -29.859 1 95.38 930 VAL B N 1
ATOM 15654 C CA . VAL B 1 930 ? -16.781 19.25 -29.219 1 95.38 930 VAL B CA 1
ATOM 15655 C C . VAL B 1 930 ? -18.219 18.75 -29.141 1 95.38 930 VAL B C 1
ATOM 15657 O O . VAL B 1 930 ? -19.156 19.531 -28.969 1 95.38 930 VAL B O 1
ATOM 15660 N N . GLU B 1 931 ? -18.422 17.516 -29.359 1 96 931 GLU B N 1
ATOM 15661 C CA . GLU B 1 931 ? -19.734 16.891 -29.328 1 96 931 GLU B CA 1
ATOM 15662 C C . GLU B 1 931 ? -19.734 15.664 -28.406 1 96 931 GLU B C 1
ATOM 15664 O O . GLU B 1 931 ? -18.688 15.039 -28.203 1 96 931 GLU B O 1
ATOM 15669 N N . ALA B 1 932 ? -20.891 15.367 -27.812 1 97.62 932 ALA B N 1
ATOM 15670 C CA . ALA B 1 932 ? -21.078 14.18 -26.984 1 97.62 932 ALA B CA 1
ATOM 15671 C C . ALA B 1 932 ? -22.031 13.195 -27.656 1 97.62 932 ALA B C 1
ATOM 15673 O O . ALA B 1 932 ? -23.062 13.594 -28.219 1 97.62 932 ALA B O 1
ATOM 15674 N N . VAL B 1 933 ? -21.641 11.914 -27.641 1 97.5 933 VAL B N 1
ATOM 15675 C CA . VAL B 1 933 ? -22.438 10.891 -28.297 1 97.5 933 VAL B CA 1
ATOM 15676 C C . VAL B 1 933 ? -22.562 9.664 -27.391 1 97.5 933 VAL B C 1
ATOM 15678 O O . VAL B 1 933 ? -21.594 9.289 -26.719 1 97.5 933 VAL B O 1
ATOM 15681 N N . ASP B 1 934 ? -23.734 9.102 -27.266 1 97.25 934 ASP B N 1
ATOM 15682 C CA . ASP B 1 934 ? -23.984 7.828 -26.594 1 97.25 934 ASP B CA 1
ATOM 15683 C C . ASP B 1 934 ? -24.266 6.723 -27.609 1 97.25 934 ASP B C 1
ATOM 15685 O O . ASP B 1 934 ? -25.156 6.848 -28.438 1 97.25 934 ASP B O 1
ATOM 15689 N N . ARG B 1 935 ? -23.469 5.652 -27.578 1 96.88 935 ARG B N 1
ATOM 15690 C CA . ARG B 1 935 ? -23.625 4.516 -28.484 1 96.88 935 ARG B CA 1
ATOM 15691 C C . ARG B 1 935 ? -24.375 3.373 -27.812 1 96.88 935 ARG B C 1
ATOM 15693 O O . ARG B 1 935 ? -24.469 2.277 -28.359 1 96.88 935 ARG B O 1
ATOM 15700 N N . GLU B 1 936 ? -24.766 3.562 -26.562 1 93.56 936 GLU B N 1
ATOM 15701 C CA . GLU B 1 936 ? -25.578 2.637 -25.781 1 93.56 936 GLU B CA 1
ATOM 15702 C C . GLU B 1 936 ? -24.75 1.463 -25.266 1 93.56 936 GLU B C 1
ATOM 15704 O O . GLU B 1 936 ? -25.203 0.681 -24.438 1 93.56 936 GLU B O 1
ATOM 15709 N N . GLY B 1 937 ? -23.609 1.29 -25.734 1 92.06 937 GLY B N 1
ATOM 15710 C CA . GLY B 1 937 ? -22.688 0.269 -25.266 1 92.06 937 GLY B CA 1
ATOM 15711 C C . GLY B 1 937 ? -21.234 0.647 -25.469 1 92.06 937 GLY B C 1
ATOM 15712 O O . GLY B 1 937 ? -20.938 1.735 -25.953 1 92.06 937 GLY B O 1
ATOM 15713 N N . PRO B 1 938 ? -20.406 -0.379 -25.125 1 92.88 938 PRO B N 1
ATOM 15714 C CA . PRO B 1 938 ? -20.531 -1.757 -24.641 1 92.88 938 PRO B CA 1
ATOM 15715 C C . PRO B 1 938 ? -20.734 -1.836 -23.125 1 92.88 938 PRO B C 1
ATOM 15717 O O . PRO B 1 938 ? -21.172 -2.867 -22.609 1 92.88 938 PRO B O 1
ATOM 15720 N N . ASP B 1 939 ? -20.281 -0.869 -22.344 1 92 939 ASP B N 1
ATOM 15721 C CA . ASP B 1 939 ? -20.453 -0.792 -20.906 1 92 939 ASP B CA 1
ATOM 15722 C C . ASP B 1 939 ? -20.688 0.65 -20.453 1 92 939 ASP B C 1
ATOM 15724 O O . ASP B 1 939 ? -20.703 1.566 -21.281 1 92 939 ASP B O 1
ATOM 15728 N N . LEU B 1 940 ? -20.766 0.907 -19.219 1 91.5 940 LEU B N 1
ATOM 15729 C CA . LEU B 1 940 ? -21.203 2.199 -18.703 1 91.5 940 LEU B CA 1
ATOM 15730 C C . LEU B 1 940 ? -20.125 3.26 -18.922 1 91.5 940 LEU B C 1
ATOM 15732 O O . LEU B 1 940 ? -20.438 4.445 -19.047 1 91.5 940 LEU B O 1
ATOM 15736 N N . LEU B 1 941 ? -18.891 2.898 -19.016 1 92.88 941 LEU B N 1
ATOM 15737 C CA . LEU B 1 941 ? -17.828 3.883 -19.047 1 92.88 941 LEU B CA 1
ATOM 15738 C C . LEU B 1 941 ? -17.328 4.098 -20.484 1 92.88 941 LEU B C 1
ATOM 15740 O O . LEU B 1 941 ? -16.719 5.125 -20.781 1 92.88 941 LEU B O 1
ATOM 15744 N N . ARG B 1 942 ? -17.688 3.168 -21.406 1 95.88 942 ARG B N 1
ATOM 15745 C CA . ARG B 1 942 ? -17.203 3.277 -22.766 1 95.88 942 ARG B CA 1
ATOM 15746 C C . ARG B 1 942 ? -18.328 3.68 -23.719 1 95.88 942 ARG B C 1
ATOM 15748 O O . ARG B 1 942 ? -18.078 4.102 -24.844 1 95.88 942 ARG B O 1
ATOM 15755 N N . ARG B 1 943 ? -19.484 3.516 -23.344 1 95.81 943 ARG B N 1
ATOM 15756 C CA . ARG B 1 943 ? -20.641 3.602 -24.234 1 95.81 943 ARG B CA 1
ATOM 15757 C C . ARG B 1 943 ? -20.766 5.004 -24.828 1 95.81 943 ARG B C 1
ATOM 15759 O O . ARG B 1 943 ? -21.281 5.172 -25.938 1 95.81 943 ARG B O 1
ATOM 15766 N N . ASP B 1 944 ? -20.469 6.043 -24 1 96.81 944 ASP B N 1
ATOM 15767 C CA . ASP B 1 944 ? -20.531 7.406 -24.516 1 96.81 944 ASP B CA 1
ATOM 15768 C C . ASP B 1 944 ? -19.188 8.109 -24.422 1 96.81 944 ASP B C 1
ATOM 15770 O O . ASP B 1 944 ? -18.266 7.598 -23.781 1 96.81 944 ASP B O 1
ATOM 15774 N N . PHE B 1 945 ? -19.047 9.148 -25.203 1 98.06 945 PHE B N 1
ATOM 15775 C CA . PHE B 1 945 ? -17.781 9.859 -25.312 1 98.06 945 PHE B CA 1
ATOM 15776 C C . PHE B 1 945 ? -18 11.305 -25.719 1 98.06 945 PHE B C 1
ATOM 15778 O O . PHE B 1 945 ? -19.125 11.688 -26.078 1 98.06 945 PHE B O 1
ATOM 15785 N N . VAL B 1 946 ? -17.016 12.141 -25.5 1 98.31 946 VAL B N 1
ATOM 15786 C CA . VAL B 1 946 ? -16.906 13.453 -26.141 1 98.31 946 VAL B CA 1
ATOM 15787 C C . VAL B 1 946 ? -15.805 13.414 -27.203 1 98.31 946 VAL B C 1
ATOM 15789 O O . VAL B 1 946 ? -14.781 12.75 -27.016 1 98.31 946 VAL B O 1
ATOM 15792 N N . GLY B 1 947 ? -16.094 13.945 -28.359 1 97.81 947 GLY B N 1
ATOM 15793 C CA . GLY B 1 947 ? -15.133 13.938 -29.453 1 97.81 947 GLY B CA 1
ATOM 15794 C C . GLY B 1 947 ? -15.367 15.039 -30.469 1 97.81 947 GLY B C 1
ATOM 15795 O O . GLY B 1 947 ? -16.203 15.914 -30.25 1 97.81 947 GLY B O 1
ATOM 15796 N N . GLY B 1 948 ? -14.461 15.023 -31.406 1 96.56 948 GLY B N 1
ATOM 15797 C CA . GLY B 1 948 ? -14.531 16 -32.5 1 96.56 948 GLY B CA 1
ATOM 15798 C C . GLY B 1 948 ? -13.414 15.852 -33.5 1 96.56 948 GLY B C 1
ATOM 15799 O O . GLY B 1 948 ? -12.617 14.914 -33.438 1 96.56 948 GLY B O 1
ATOM 15800 N N . THR B 1 949 ? -13.477 16.656 -34.469 1 96 949 THR B N 1
ATOM 15801 C CA . THR B 1 949 ? -12.453 16.656 -35.5 1 96 949 THR B CA 1
ATOM 15802 C C . THR B 1 949 ? -11.438 17.766 -35.25 1 96 949 THR B C 1
ATOM 15804 O O . THR B 1 949 ? -10.25 17.609 -35.531 1 96 949 THR B O 1
ATOM 15807 N N . ASP B 1 950 ? -11.891 18.906 -34.656 1 95.5 950 ASP B N 1
ATOM 15808 C CA . ASP B 1 950 ? -11 20.016 -34.344 1 95.5 950 ASP B CA 1
ATOM 15809 C C . ASP B 1 950 ? -10.266 19.766 -33.031 1 95.5 950 ASP B C 1
ATOM 15811 O O . ASP B 1 950 ? -10.734 18.984 -32.188 1 95.5 950 ASP B O 1
ATOM 15815 N N . GLU B 1 951 ? -9.211 20.391 -32.938 1 95.69 951 GLU B N 1
ATOM 15816 C CA . GLU B 1 951 ? -8.445 20.312 -31.703 1 95.69 951 GLU B CA 1
ATOM 15817 C C . GLU B 1 951 ? -9.25 20.859 -30.531 1 95.69 951 GLU B C 1
ATOM 15819 O O . GLU B 1 951 ? -9.969 21.859 -30.672 1 95.69 951 GLU B O 1
ATOM 15824 N N . ALA B 1 952 ? -9.195 20.25 -29.391 1 96.94 952 ALA B N 1
ATOM 15825 C CA . ALA B 1 952 ? -9.836 20.703 -28.172 1 96.94 952 ALA B CA 1
ATOM 15826 C C . ALA B 1 952 ? -8.898 20.562 -26.969 1 96.94 952 ALA B C 1
ATOM 15828 O O . ALA B 1 952 ? -8.102 19.625 -26.906 1 96.94 952 ALA B O 1
ATOM 15829 N N . VAL B 1 953 ? -8.953 21.516 -26.094 1 97.06 953 VAL B N 1
ATOM 15830 C CA . VAL B 1 953 ? -8.102 21.516 -24.906 1 97.06 953 VAL B CA 1
ATOM 15831 C C . VAL B 1 953 ? -8.961 21.344 -23.656 1 97.06 953 VAL B C 1
ATOM 15833 O O . VAL B 1 953 ? -9.914 22.094 -23.438 1 97.06 953 VAL B O 1
ATOM 15836 N N . PHE B 1 954 ? -8.695 20.359 -22.891 1 96.56 954 PHE B N 1
ATOM 15837 C CA . PHE B 1 954 ? -9.312 20.109 -21.594 1 96.56 954 PHE B CA 1
ATOM 15838 C C . PHE B 1 954 ? -8.367 20.484 -20.453 1 96.56 954 PHE B C 1
ATOM 15840 O O . PHE B 1 954 ? -7.223 20.031 -20.422 1 96.56 954 PHE B O 1
ATOM 15847 N N . LEU B 1 955 ? -8.867 21.312 -19.547 1 94.88 955 LEU B N 1
ATOM 15848 C CA . LEU B 1 955 ? -8.055 21.828 -18.453 1 94.88 955 LEU B CA 1
ATOM 15849 C C . LEU B 1 955 ? -8.422 21.141 -17.141 1 94.88 955 LEU B C 1
ATOM 15851 O O . LEU B 1 955 ? -9.609 20.969 -16.844 1 94.88 955 LEU B O 1
ATOM 15855 N N . VAL B 1 956 ? -7.414 20.719 -16.391 1 91.38 956 VAL B N 1
ATOM 15856 C CA . VAL B 1 956 ? -7.598 20.125 -15.07 1 91.38 956 VAL B CA 1
ATOM 15857 C C . VAL B 1 956 ? -6.641 20.766 -14.07 1 91.38 956 VAL B C 1
ATOM 15859 O O . VAL B 1 956 ? -5.422 20.688 -14.234 1 91.38 956 VAL B O 1
ATOM 15862 N N . GLU B 1 957 ? -7.121 21.375 -13.07 1 87.38 957 GLU B N 1
ATOM 15863 C CA . GLU B 1 957 ? -6.27 21.938 -12.016 1 87.38 957 GLU B CA 1
ATOM 15864 C C . GLU B 1 957 ? -5.695 20.828 -11.141 1 87.38 957 GLU B C 1
ATOM 15866 O O . GLU B 1 957 ? -6.434 19.984 -10.625 1 87.38 957 GLU B O 1
ATOM 15871 N N . LEU B 1 958 ? -4.383 20.766 -11.023 1 84.31 958 LEU B N 1
ATOM 15872 C CA . LEU B 1 958 ? -3.67 19.781 -10.219 1 84.31 958 LEU B CA 1
ATOM 15873 C C . LEU B 1 958 ? -2.639 20.453 -9.32 1 84.31 958 LEU B C 1
ATOM 15875 O O . LEU B 1 958 ? -1.916 21.344 -9.758 1 84.31 958 LEU B O 1
ATOM 15879 N N . PRO B 1 959 ? -2.582 20.094 -8.016 1 81.12 959 PRO B N 1
ATOM 15880 C CA . PRO B 1 959 ? -1.435 20.516 -7.207 1 81.12 959 PRO B CA 1
ATOM 15881 C C . PRO B 1 959 ? -0.116 19.922 -7.707 1 81.12 959 PRO B C 1
ATOM 15883 O O . PRO B 1 959 ? -0.118 19 -8.523 1 81.12 959 PRO B O 1
ATOM 15886 N N . ARG B 1 960 ? 0.919 20.562 -7.262 1 82.88 960 ARG B N 1
ATOM 15887 C CA . ARG B 1 960 ? 2.244 20.031 -7.547 1 82.88 960 ARG B CA 1
ATOM 15888 C C . ARG B 1 960 ? 2.326 18.547 -7.184 1 82.88 960 ARG B C 1
ATOM 15890 O O . ARG B 1 960 ? 1.837 18.141 -6.129 1 82.88 960 ARG B O 1
ATOM 15897 N N . GLY B 1 961 ? 2.818 17.75 -8.094 1 79.44 961 GLY B N 1
ATOM 15898 C CA . GLY B 1 961 ? 2.955 16.328 -7.852 1 79.44 961 GLY B CA 1
ATOM 15899 C C . GLY B 1 961 ? 3.135 15.516 -9.125 1 79.44 961 GLY B C 1
ATOM 15900 O O . GLY B 1 961 ? 3.25 16.078 -10.211 1 79.44 961 GLY B O 1
ATOM 15901 N N . ARG B 1 962 ? 3.289 14.289 -8.953 1 83.12 962 ARG B N 1
ATOM 15902 C CA . ARG B 1 962 ? 3.338 13.344 -10.062 1 83.12 962 ARG B CA 1
ATOM 15903 C C . ARG B 1 962 ? 2.043 12.547 -10.156 1 83.12 962 ARG B C 1
ATOM 15905 O O . ARG B 1 962 ? 1.553 12.031 -9.148 1 83.12 962 ARG B O 1
ATOM 15912 N N . TYR B 1 963 ? 1.538 12.484 -11.32 1 84.31 963 TYR B N 1
ATOM 15913 C CA . TYR B 1 963 ? 0.242 11.852 -11.547 1 84.31 963 TYR B CA 1
ATOM 15914 C C . TYR B 1 963 ? 0.314 10.844 -12.688 1 84.31 963 TYR B C 1
ATOM 15916 O O . TYR B 1 963 ? 1.208 10.922 -13.531 1 84.31 963 TYR B O 1
ATOM 15924 N N . ASP B 1 964 ? -0.569 9.875 -12.641 1 84.56 964 ASP B N 1
ATOM 15925 C CA . ASP B 1 964 ? -0.86 8.984 -13.758 1 84.56 964 ASP B CA 1
ATOM 15926 C C . ASP B 1 964 ? -2.264 9.227 -14.305 1 84.56 964 ASP B C 1
ATOM 15928 O O . ASP B 1 964 ? -3.221 9.359 -13.539 1 84.56 964 ASP B O 1
ATOM 15932 N N . LEU B 1 965 ? -2.266 9.375 -15.594 1 91.38 965 LEU B N 1
ATOM 15933 C CA . LEU B 1 965 ? -3.541 9.547 -16.281 1 91.38 965 LEU B CA 1
ATOM 15934 C C . LEU B 1 965 ? -3.912 8.297 -17.078 1 91.38 965 LEU B C 1
ATOM 15936 O O . LEU B 1 965 ? -3.168 7.875 -17.953 1 91.38 965 LEU B O 1
ATOM 15940 N N . LEU B 1 966 ? -5.027 7.641 -16.719 1 92.06 966 LEU B N 1
ATOM 15941 C CA . LEU B 1 966 ? -5.617 6.598 -17.547 1 92.06 966 LEU B CA 1
ATOM 15942 C C . LEU B 1 966 ? -6.562 7.199 -18.578 1 92.06 966 LEU B C 1
ATOM 15944 O O . LEU B 1 966 ? -7.516 7.898 -18.219 1 92.06 966 LEU B O 1
ATOM 15948 N N . ILE B 1 967 ? -6.312 6.953 -19.812 1 95.75 967 ILE B N 1
ATOM 15949 C CA . ILE B 1 967 ? -7.203 7.402 -20.875 1 95.75 967 ILE B CA 1
ATOM 15950 C C . ILE B 1 967 ? -7.855 6.195 -21.547 1 95.75 967 ILE B C 1
ATOM 15952 O O . ILE B 1 967 ? -7.203 5.176 -21.766 1 95.75 967 ILE B O 1
ATOM 15956 N N . VAL B 1 968 ? -9.141 6.258 -21.766 1 96.38 968 VAL B N 1
ATOM 15957 C CA . VAL B 1 968 ? -9.875 5.32 -22.609 1 96.38 968 VAL B CA 1
ATOM 15958 C C . VAL B 1 968 ? -10.461 6.055 -23.812 1 96.38 968 VAL B C 1
ATOM 15960 O O . VAL B 1 968 ? -11.133 7.078 -23.656 1 96.38 968 VAL B O 1
ATOM 15963 N N . SER B 1 969 ? -10.141 5.57 -25 1 97.62 969 SER B N 1
ATOM 15964 C CA . SER B 1 969 ? -10.594 6.191 -26.25 1 97.62 969 SER B CA 1
ATOM 15965 C C . SER B 1 969 ? -11.117 5.148 -27.234 1 97.62 969 SER B C 1
ATOM 15967 O O . SER B 1 969 ? -10.516 4.09 -27.391 1 97.62 969 SER B O 1
ATOM 15969 N N . GLY B 1 970 ? -12.234 5.402 -27.812 1 97.12 970 GLY B N 1
ATOM 15970 C CA . GLY B 1 970 ? -12.812 4.539 -28.828 1 97.12 970 GLY B CA 1
ATOM 15971 C C . GLY B 1 970 ? -14.266 4.844 -29.109 1 97.12 970 GLY B C 1
ATOM 15972 O O . GLY B 1 970 ? -14.859 5.73 -28.484 1 97.12 970 GLY B O 1
ATOM 15973 N N . ASP B 1 971 ? -14.781 4.23 -30.125 1 97.06 971 ASP B N 1
ATOM 15974 C CA . ASP B 1 971 ? -16.141 4.406 -30.609 1 97.06 971 ASP B CA 1
ATOM 15975 C C . ASP B 1 971 ? -16.766 3.074 -31.016 1 97.06 971 ASP B C 1
ATOM 15977 O O . ASP B 1 971 ? -16.188 2.348 -31.828 1 97.06 971 ASP B O 1
ATOM 15981 N N . ALA B 1 972 ? -17.891 2.777 -30.453 1 96.19 972 ALA B N 1
ATOM 15982 C CA . ALA B 1 972 ? -18.531 1.488 -30.703 1 96.19 972 ALA B CA 1
ATOM 15983 C C . ALA B 1 972 ? -18.984 1.377 -32.156 1 96.19 972 ALA B C 1
ATOM 15985 O O . ALA B 1 972 ? -19.109 0.272 -32.688 1 96.19 972 ALA B O 1
ATOM 15986 N N . ALA B 1 973 ? -19.172 2.523 -32.875 1 96.31 973 ALA B N 1
ATOM 15987 C CA . ALA B 1 973 ? -19.891 2.461 -34.156 1 96.31 973 ALA B CA 1
ATOM 15988 C C . ALA B 1 973 ? -19.031 3.021 -35.281 1 96.31 973 ALA B C 1
ATOM 15990 O O . ALA B 1 973 ? -19.359 2.826 -36.469 1 96.31 973 ALA B O 1
ATOM 15991 N N . ALA B 1 974 ? -17.938 3.691 -34.969 1 96.06 974 ALA B N 1
ATOM 15992 C CA . ALA B 1 974 ? -17.219 4.383 -36.031 1 96.06 974 ALA B CA 1
ATOM 15993 C C . ALA B 1 974 ? -15.711 4.312 -35.812 1 96.06 974 ALA B C 1
ATOM 15995 O O . ALA B 1 974 ? -15.25 4.082 -34.688 1 96.06 974 ALA B O 1
ATOM 15996 N N . LEU B 1 975 ? -14.984 4.57 -36.875 1 96.19 975 LEU B N 1
ATOM 15997 C CA . LEU B 1 975 ? -13.531 4.699 -36.812 1 96.19 975 LEU B CA 1
ATOM 15998 C C . LEU B 1 975 ? -13.133 5.957 -36.062 1 96.19 975 LEU B C 1
ATOM 16000 O O . LEU B 1 975 ? -13.797 6.992 -36.156 1 96.19 975 LEU B O 1
ATOM 16004 N N . SER B 1 976 ? -12.086 5.883 -35.281 1 97.25 976 SER B N 1
ATOM 16005 C CA . SER B 1 976 ? -11.555 7.039 -34.562 1 97.25 976 SER B CA 1
ATOM 16006 C C . SER B 1 976 ? -10.039 6.961 -34.406 1 97.25 976 SER B C 1
ATOM 16008 O O . SER B 1 976 ? -9.453 5.883 -34.531 1 97.25 976 SER B O 1
ATOM 16010 N N . TYR B 1 977 ? -9.438 8.039 -34.344 1 97.69 977 TYR B N 1
ATOM 16011 C CA . TYR B 1 977 ? -7.992 8.141 -34.156 1 97.69 977 TYR B CA 1
ATOM 16012 C C . TYR B 1 977 ? -7.641 9.344 -33.281 1 97.69 977 TYR B C 1
ATOM 16014 O O . TYR B 1 977 ? -7.539 10.469 -33.812 1 97.69 977 TYR B O 1
ATOM 16022 N N . THR B 1 978 ? -7.34 9.117 -31.953 1 97.12 978 THR B N 1
ATOM 16023 C CA . THR B 1 978 ? -7.152 10.172 -30.969 1 97.12 978 THR B CA 1
ATOM 16024 C C . THR B 1 978 ? -5.668 10.406 -30.703 1 97.12 978 THR B C 1
ATOM 16026 O O . THR B 1 978 ? -4.918 9.453 -30.469 1 97.12 978 THR B O 1
ATOM 16029 N N . GLU B 1 979 ? -5.27 11.586 -30.812 1 96.44 979 GLU B N 1
ATOM 16030 C CA . GLU B 1 979 ? -3.982 12.039 -30.297 1 96.44 979 GLU B CA 1
ATOM 16031 C C . GLU B 1 979 ? -4.168 12.914 -29.047 1 96.44 979 GLU B C 1
ATOM 16033 O O . GLU B 1 979 ? -5.004 13.82 -29.047 1 96.44 979 GLU B O 1
ATOM 16038 N N . LEU B 1 980 ? -3.494 12.633 -27.969 1 96 980 LEU B N 1
ATOM 16039 C CA . LEU B 1 980 ? -3.51 13.422 -26.75 1 96 980 LEU B CA 1
ATOM 16040 C C . LEU B 1 980 ? -2.131 14.008 -26.453 1 96 980 LEU B C 1
ATOM 16042 O O . LEU B 1 980 ? -1.147 13.266 -26.359 1 96 980 LEU B O 1
ATOM 16046 N N . ASN B 1 981 ? -2.07 15.289 -26.391 1 93.94 981 ASN B N 1
ATOM 16047 C CA . ASN B 1 981 ? -0.855 15.992 -26 1 93.94 981 ASN B CA 1
ATOM 16048 C C . ASN B 1 981 ? -1.015 16.672 -24.656 1 93.94 981 ASN B C 1
ATOM 16050 O O . ASN B 1 981 ? -1.927 17.484 -24.469 1 93.94 981 ASN B O 1
ATOM 16054 N N . ILE B 1 982 ? -0.157 16.312 -23.75 1 90.75 982 ILE B N 1
ATOM 16055 C CA . ILE B 1 982 ? -0.129 16.969 -22.453 1 90.75 982 ILE B CA 1
ATOM 16056 C C . ILE B 1 982 ? 1.002 17.984 -22.406 1 90.75 982 ILE B C 1
ATOM 16058 O O . ILE B 1 982 ? 2.162 17.656 -22.656 1 90.75 982 ILE B O 1
ATOM 16062 N N . GLN B 1 983 ? 0.72 19.156 -22.125 1 82.81 983 GLN B N 1
ATOM 16063 C CA . GLN B 1 983 ? 1.725 20.203 -22.125 1 82.81 983 GLN B CA 1
ATOM 16064 C C . GLN B 1 983 ? 2.887 19.859 -21.203 1 82.81 983 GLN B C 1
ATOM 16066 O O . GLN B 1 983 ? 2.684 19.578 -20.016 1 82.81 983 GLN B O 1
ATOM 16071 N N . GLY B 1 984 ? 4.062 19.938 -21.688 1 74.31 984 GLY B N 1
ATOM 16072 C CA . GLY B 1 984 ? 5.25 19.609 -20.922 1 74.31 984 GLY B CA 1
ATOM 16073 C C . GLY B 1 984 ? 5.434 18.109 -20.719 1 74.31 984 GLY B C 1
ATOM 16074 O O . GLY B 1 984 ? 6.383 17.688 -20.062 1 74.31 984 GLY B O 1
ATOM 16075 N N . GLY B 1 985 ? 4.449 17.391 -21.219 1 77.38 985 GLY B N 1
ATOM 16076 C CA . GLY B 1 985 ? 4.48 15.945 -21.047 1 77.38 985 GLY B CA 1
ATOM 16077 C C . GLY B 1 985 ? 4.523 15.188 -22.359 1 77.38 985 GLY B C 1
ATOM 16078 O O . GLY B 1 985 ? 4.945 15.727 -23.375 1 77.38 985 GLY B O 1
ATOM 16079 N N . PRO B 1 986 ? 4.227 13.945 -22.344 1 78.69 986 PRO B N 1
ATOM 16080 C CA . PRO B 1 986 ? 4.316 13.094 -23.531 1 78.69 986 PRO B CA 1
ATOM 16081 C C . PRO B 1 986 ? 3.135 13.273 -24.484 1 78.69 986 PRO B C 1
ATOM 16083 O O . PRO B 1 986 ? 2.094 13.805 -24.078 1 78.69 986 PRO B O 1
ATOM 16086 N N . ARG B 1 987 ? 3.445 13.008 -25.75 1 87.56 987 ARG B N 1
ATOM 16087 C CA . ARG B 1 987 ? 2.412 12.852 -26.766 1 87.56 987 ARG B CA 1
ATOM 16088 C C . ARG B 1 987 ? 2.006 11.391 -26.922 1 87.56 987 ARG B C 1
ATOM 16090 O O . ARG B 1 987 ? 2.859 10.516 -27.062 1 87.56 987 ARG B O 1
ATOM 16097 N N . TRP B 1 988 ? 0.651 11.156 -26.812 1 91 988 TRP B N 1
ATOM 16098 C CA . TRP B 1 988 ? 0.162 9.789 -26.906 1 91 988 TRP B CA 1
ATOM 16099 C C . TRP B 1 988 ? -0.757 9.617 -28.109 1 91 988 TRP B C 1
ATOM 16101 O O . TRP B 1 988 ? -1.577 10.492 -28.391 1 91 988 TRP B O 1
ATOM 16111 N N . THR B 1 989 ? -0.559 8.586 -28.828 1 92.19 989 THR B N 1
ATOM 16112 C CA . THR B 1 989 ? -1.465 8.109 -29.875 1 92.19 989 THR B CA 1
ATOM 16113 C C . THR B 1 989 ? -1.501 6.582 -29.906 1 92.19 989 THR B C 1
ATOM 16115 O O . THR B 1 989 ? -0.585 5.926 -29.406 1 92.19 989 THR B O 1
ATOM 16118 N N . THR B 1 990 ? -2.629 6.066 -30.422 1 88.88 990 THR B N 1
ATOM 16119 C CA . THR B 1 990 ? -2.641 4.633 -30.703 1 88.88 990 THR B CA 1
ATOM 16120 C C . THR B 1 990 ? -1.763 4.312 -31.922 1 88.88 990 THR B C 1
ATOM 16122 O O . THR B 1 990 ? -1.462 5.195 -32.719 1 88.88 990 THR B O 1
ATOM 16125 N N . GLU B 1 991 ? -1.308 3.104 -31.969 1 82.12 991 GLU B N 1
ATOM 16126 C CA . GLU B 1 991 ? -0.451 2.676 -33.062 1 82.12 991 GLU B CA 1
ATOM 16127 C C . GLU B 1 991 ? -1.168 2.814 -34.406 1 82.12 991 GLU B C 1
ATOM 16129 O O . GLU B 1 991 ? -0.539 3.102 -35.438 1 82.12 991 GLU B O 1
ATOM 16134 N N . ARG B 1 992 ? -2.422 2.6 -34.375 1 89.5 992 ARG B N 1
ATOM 16135 C CA . ARG B 1 992 ? -3.279 2.713 -35.562 1 89.5 992 ARG B CA 1
ATOM 16136 C C . ARG B 1 992 ? -4.656 3.25 -35.188 1 89.5 992 ARG B C 1
ATOM 16138 O O . ARG B 1 992 ? -4.973 3.393 -34 1 89.5 992 ARG B O 1
ATOM 16145 N N . ALA B 1 993 ? -5.387 3.559 -36.281 1 95.06 993 ALA B N 1
ATOM 16146 C CA . ALA B 1 993 ? -6.773 3.965 -36.062 1 95.06 993 ALA B CA 1
ATOM 16147 C C . ALA B 1 993 ? -7.574 2.84 -35.406 1 95.06 993 ALA B C 1
ATOM 16149 O O . ALA B 1 993 ? -7.34 1.661 -35.688 1 95.06 993 ALA B O 1
ATOM 16150 N N . LEU B 1 994 ? -8.469 3.162 -34.562 1 95.44 994 LEU B N 1
ATOM 16151 C CA . LEU B 1 994 ? -9.344 2.188 -33.938 1 95.44 994 LEU B CA 1
ATOM 16152 C C . LEU B 1 994 ? -10.594 1.947 -34.75 1 95.44 994 LEU B C 1
ATOM 16154 O O . LEU B 1 994 ? -11.281 2.896 -35.125 1 95.44 994 LEU B O 1
ATOM 16158 N N . ARG B 1 995 ? -10.852 0.762 -35.094 1 93.88 995 ARG B N 1
ATOM 16159 C CA . ARG B 1 995 ? -12.078 0.395 -35.812 1 93.88 995 ARG B CA 1
ATOM 16160 C C . ARG B 1 995 ? -13.289 0.493 -34.875 1 93.88 995 ARG B C 1
ATOM 16162 O O . ARG B 1 995 ? -13.156 0.685 -33.688 1 93.88 995 ARG B O 1
ATOM 16169 N N . ALA B 1 996 ? -14.492 0.377 -35.531 1 94.81 996 ALA B N 1
ATOM 16170 C CA . ALA B 1 996 ? -15.727 0.336 -34.75 1 94.81 996 ALA B CA 1
ATOM 16171 C C . ALA B 1 996 ? -15.68 -0.784 -33.719 1 94.81 996 ALA B C 1
ATOM 16173 O O . ALA B 1 996 ? -15.359 -1.93 -34.031 1 94.81 996 ALA B O 1
ATOM 16174 N N . GLY B 1 997 ? -15.906 -0.408 -32.438 1 93.38 997 GLY B N 1
ATOM 16175 C CA . GLY B 1 997 ? -15.938 -1.418 -31.406 1 93.38 997 GLY B CA 1
ATOM 16176 C C . GLY B 1 997 ? -14.602 -1.61 -30.703 1 93.38 997 GLY B C 1
ATOM 16177 O O . GLY B 1 997 ? -14.516 -2.297 -29.688 1 93.38 997 GLY B O 1
ATOM 16178 N N . GLU B 1 998 ? -13.547 -0.981 -31.25 1 93.81 998 GLU B N 1
ATOM 16179 C CA . GLU B 1 998 ? -12.227 -1.065 -30.625 1 93.81 998 GLU B CA 1
ATOM 16180 C C . GLU B 1 998 ? -11.984 0.121 -29.688 1 93.81 998 GLU B C 1
ATOM 16182 O O . GLU B 1 998 ? -12.375 1.249 -30 1 93.81 998 GLU B O 1
ATOM 16187 N N . TYR B 1 999 ? -11.406 -0.168 -28.562 1 95.75 999 TYR B N 1
ATOM 16188 C CA . TYR B 1 999 ? -11.055 0.871 -27.594 1 95.75 999 TYR B CA 1
ATOM 16189 C C . TYR B 1 999 ? -9.594 0.763 -27.188 1 95.75 999 TYR B C 1
ATOM 16191 O O . TYR B 1 999 ? -9.031 -0.334 -27.141 1 95.75 999 TYR B O 1
ATOM 16199 N N . ALA B 1 1000 ? -8.984 1.863 -27.016 1 94.5 1000 ALA B N 1
ATOM 16200 C CA . ALA B 1 1000 ? -7.637 1.921 -26.453 1 94.5 1000 ALA B CA 1
ATOM 16201 C C . ALA B 1 1000 ? -7.66 2.41 -25 1 94.5 1000 ALA B C 1
ATOM 16203 O O . ALA B 1 1000 ? -8.414 3.324 -24.672 1 94.5 1000 ALA B O 1
ATOM 16204 N N . ALA B 1 1001 ? -7.023 1.77 -24.125 1 92.94 1001 ALA B N 1
ATOM 16205 C CA . ALA B 1 1001 ? -6.77 2.189 -22.734 1 92.94 1001 ALA B CA 1
ATOM 16206 C C . ALA B 1 1001 ? -5.273 2.275 -22.453 1 92.94 1001 ALA B C 1
ATOM 16208 O O . ALA B 1 1001 ? -4.523 1.348 -22.766 1 92.94 1001 ALA B O 1
ATOM 16209 N N . GLU B 1 1002 ? -4.875 3.418 -21.969 1 90.88 1002 GLU B N 1
ATOM 16210 C CA . GLU B 1 1002 ? -3.451 3.619 -21.719 1 90.88 1002 GLU B CA 1
ATOM 16211 C C . GLU B 1 1002 ? -3.232 4.496 -20.484 1 90.88 1002 GLU B C 1
ATOM 16213 O O . GLU B 1 1002 ? -4.07 5.336 -20.156 1 90.88 1002 GLU B O 1
ATOM 16218 N N . ILE B 1 1003 ? -2.133 4.27 -19.734 1 88.31 1003 ILE B N 1
ATOM 16219 C CA . ILE B 1 1003 ? -1.716 5.109 -18.609 1 88.31 1003 ILE B CA 1
ATOM 16220 C C . ILE B 1 1003 ? -0.627 6.078 -19.078 1 88.31 1003 ILE B C 1
ATOM 16222 O O . ILE B 1 1003 ? 0.398 5.656 -19.625 1 88.31 1003 ILE B O 1
ATOM 16226 N N . ILE B 1 1004 ? -0.873 7.309 -18.938 1 89.25 1004 ILE B N 1
ATOM 16227 C CA . ILE B 1 1004 ? 0.055 8.359 -19.344 1 89.25 1004 ILE B CA 1
ATOM 16228 C C . ILE B 1 1004 ? 0.519 9.141 -18.109 1 89.25 1004 ILE B C 1
ATOM 16230 O O . ILE B 1 1004 ? -0.302 9.641 -17.344 1 89.25 1004 ILE B O 1
ATOM 16234 N N . PRO B 1 1005 ? 1.829 9.281 -17.875 1 83.94 1005 PRO B N 1
ATOM 16235 C CA . PRO B 1 1005 ? 2.316 10.047 -16.719 1 83.94 1005 PRO B CA 1
ATOM 16236 C C . PRO B 1 1005 ? 2.133 11.555 -16.891 1 83.94 1005 PRO B C 1
ATOM 16238 O O . PRO B 1 1005 ? 2.27 12.078 -18 1 83.94 1005 PRO B O 1
ATOM 16241 N N . ILE B 1 1006 ? 1.821 12.25 -15.812 1 87.19 1006 ILE B N 1
ATOM 16242 C CA . ILE B 1 1006 ? 1.766 13.711 -15.742 1 87.19 1006 ILE B CA 1
ATOM 16243 C C . ILE B 1 1006 ? 2.693 14.203 -14.633 1 87.19 1006 ILE B C 1
ATOM 16245 O O . ILE B 1 1006 ? 2.588 13.773 -13.484 1 87.19 1006 ILE B O 1
ATOM 16249 N N . THR B 1 1007 ? 3.611 15.086 -14.992 1 82.62 1007 THR B N 1
ATOM 16250 C CA . THR B 1 1007 ? 4.434 15.758 -13.992 1 82.62 1007 THR B CA 1
ATOM 16251 C C . THR B 1 1007 ? 3.988 17.203 -13.82 1 82.62 1007 THR B C 1
ATOM 16253 O O . THR B 1 1007 ? 4.129 18.016 -14.734 1 82.62 1007 THR B O 1
ATOM 16256 N N . GLN B 1 1008 ? 3.391 17.453 -12.711 1 84.25 1008 GLN B N 1
ATOM 16257 C CA . GLN B 1 1008 ? 2.998 18.797 -12.352 1 84.25 1008 GLN B CA 1
ATOM 16258 C C . GLN B 1 1008 ? 4.031 19.453 -11.43 1 84.25 1008 GLN B C 1
ATOM 16260 O O . GLN B 1 1008 ? 4.066 19.156 -10.227 1 84.25 1008 GLN B O 1
ATOM 16265 N N . ARG B 1 1009 ? 4.801 20.391 -11.93 1 80.19 1009 ARG B N 1
ATOM 16266 C CA . ARG B 1 1009 ? 5.941 20.938 -11.203 1 80.19 1009 ARG B CA 1
ATOM 16267 C C . ARG B 1 1009 ? 5.5 22.062 -10.266 1 80.19 1009 ARG B C 1
ATOM 16269 O O . ARG B 1 1009 ? 6.234 22.438 -9.352 1 80.19 1009 ARG B O 1
ATOM 16276 N N . LYS B 1 1010 ? 4.391 22.656 -10.555 1 83.06 1010 LYS B N 1
ATOM 16277 C CA . LYS B 1 1010 ? 3.791 23.688 -9.703 1 83.06 1010 LYS B CA 1
ATOM 16278 C C . LYS B 1 1010 ? 2.27 23.562 -9.68 1 83.06 1010 LYS B C 1
ATOM 16280 O O . LYS B 1 1010 ? 1.68 22.922 -10.555 1 83.06 1010 LYS B O 1
ATOM 16285 N N . ASP B 1 1011 ? 1.687 24.141 -8.711 1 82 1011 ASP B N 1
ATOM 16286 C CA . ASP B 1 1011 ? 0.227 24.172 -8.695 1 82 1011 ASP B CA 1
ATOM 16287 C C . ASP B 1 1011 ? -0.324 24.859 -9.945 1 82 1011 ASP B C 1
ATOM 16289 O O . ASP B 1 1011 ? 0.233 25.844 -10.414 1 82 1011 ASP B O 1
ATOM 16293 N N . GLY B 1 1012 ? -1.315 24.328 -10.57 1 85.44 1012 GLY B N 1
ATOM 16294 C CA . GLY B 1 1012 ? -1.923 24.922 -11.75 1 85.44 1012 GLY B CA 1
ATOM 16295 C C . GLY B 1 1012 ? -2.725 23.938 -12.578 1 85.44 1012 GLY B C 1
ATOM 16296 O O . GLY B 1 1012 ? -3.271 22.969 -12.039 1 85.44 1012 GLY B O 1
ATOM 16297 N N . CYS B 1 1013 ? -2.859 24.266 -13.836 1 89.81 1013 CYS B N 1
ATOM 16298 C CA . CYS B 1 1013 ? -3.701 23.438 -14.695 1 89.81 1013 CYS B CA 1
ATOM 16299 C C . CYS B 1 1013 ? -2.852 22.562 -15.609 1 89.81 1013 CYS B C 1
ATOM 16301 O O . CYS B 1 1013 ? -1.879 23.031 -16.203 1 89.81 1013 CYS B O 1
ATOM 16303 N N . ALA B 1 1014 ? -3.152 21.328 -15.664 1 91.81 1014 ALA B N 1
ATOM 16304 C CA . ALA B 1 1014 ? -2.678 20.469 -16.75 1 91.81 1014 ALA B CA 1
ATOM 16305 C C . ALA B 1 1014 ? -3.533 20.641 -18 1 91.81 1014 ALA B C 1
ATOM 16307 O O . ALA B 1 1014 ? -4.762 20.625 -17.922 1 91.81 1014 ALA B O 1
ATOM 16308 N N . GLU B 1 1015 ? -2.855 20.906 -19.094 1 95.31 1015 GLU B N 1
ATOM 16309 C CA . GLU B 1 1015 ? -3.553 21.062 -20.375 1 95.31 1015 GLU B CA 1
ATOM 16310 C C . GLU B 1 1015 ? -3.525 19.766 -21.188 1 95.31 1015 GLU B C 1
ATOM 16312 O O . GLU B 1 1015 ? -2.461 19.328 -21.625 1 95.31 1015 GLU B O 1
ATOM 16317 N N . LEU B 1 1016 ? -4.691 19.188 -21.406 1 96.31 1016 LEU B N 1
ATOM 16318 C CA . LEU B 1 1016 ? -4.852 18 -22.234 1 96.31 1016 LEU B CA 1
ATOM 16319 C C . LEU B 1 1016 ? -5.406 18.375 -23.609 1 96.31 1016 LEU B C 1
ATOM 16321 O O . LEU B 1 1016 ? -6.59 18.672 -23.734 1 96.31 1016 LEU B O 1
ATOM 16325 N N . ARG B 1 1017 ? -4.531 18.312 -24.578 1 96.81 1017 ARG B N 1
ATOM 16326 C CA . ARG B 1 1017 ? -4.91 18.703 -25.938 1 96.81 1017 ARG B CA 1
ATOM 16327 C C . ARG B 1 1017 ? -5.254 17.469 -26.781 1 96.81 1017 ARG B C 1
ATOM 16329 O O . ARG B 1 1017 ? -4.402 16.609 -27 1 96.81 1017 ARG B O 1
ATOM 16336 N N . PHE B 1 1018 ? -6.512 17.375 -27.266 1 96.94 1018 PHE B N 1
ATOM 16337 C CA . PHE B 1 1018 ? -6.984 16.297 -28.125 1 96.94 1018 PHE B CA 1
ATOM 16338 C C . PHE B 1 1018 ? -6.949 16.719 -29.594 1 96.94 1018 PHE B C 1
ATOM 16340 O O . PHE B 1 1018 ? -7.375 17.828 -29.938 1 96.94 1018 PHE B O 1
ATOM 16347 N N . ARG B 1 1019 ? -6.398 15.828 -30.406 1 96.44 1019 ARG B N 1
ATOM 16348 C CA . ARG B 1 1019 ? -6.301 16.109 -31.844 1 96.44 1019 ARG B CA 1
ATOM 16349 C C . ARG B 1 1019 ? -6.707 14.891 -32.656 1 96.44 1019 ARG B C 1
ATOM 16351 O O . ARG B 1 1019 ? -6.578 13.75 -32.219 1 96.44 1019 ARG B O 1
ATOM 16358 N N . SER B 1 1020 ? -7.25 15.188 -33.844 1 95.94 1020 SER B N 1
ATOM 16359 C CA . SER B 1 1020 ? -7.531 14.156 -34.844 1 95.94 1020 SER B CA 1
ATOM 16360 C C . SER B 1 1020 ? -6.262 13.719 -35.562 1 95.94 1020 SER B C 1
ATOM 16362 O O . SER B 1 1020 ? -5.273 14.461 -35.594 1 95.94 1020 SER B O 1
ATOM 16364 N N . ARG B 1 1021 ? -6.309 12.555 -35.969 1 95.25 1021 ARG B N 1
ATOM 16365 C CA . ARG B 1 1021 ? -5.203 12.023 -36.781 1 95.25 1021 ARG B CA 1
ATOM 16366 C C . ARG B 1 1021 ? -5.719 11.312 -38.031 1 95.25 1021 ARG B C 1
ATOM 16368 O O . ARG B 1 1021 ? -6.727 10.609 -37.969 1 95.25 1021 ARG B O 1
ATOM 16375 N N . SER B 1 1022 ? -5.027 11.492 -39.156 1 94.81 1022 SER B N 1
ATOM 16376 C CA . SER B 1 1022 ? -5.316 10.859 -40.438 1 94.81 1022 SER B CA 1
ATOM 16377 C C . SER B 1 1022 ? -6.754 11.125 -40.844 1 94.81 1022 SER B C 1
ATOM 16379 O O . SER B 1 1022 ? -7.43 10.227 -41.375 1 94.81 1022 SER B O 1
ATOM 16381 N N . GLY B 1 1023 ? -7.234 12.242 -40.531 1 94.12 1023 GLY B N 1
ATOM 16382 C CA . GLY B 1 1023 ? -8.555 12.664 -40.969 1 94.12 1023 GLY B CA 1
ATOM 16383 C C . GLY B 1 1023 ? -9.672 12.039 -40.156 1 94.12 1023 GLY B C 1
ATOM 16384 O O . GLY B 1 1023 ? -10.852 12.25 -40.438 1 94.12 1023 GLY B O 1
ATOM 16385 N N . LEU B 1 1024 ? -9.406 11.258 -39.156 1 97.25 1024 LEU B N 1
ATOM 16386 C CA . LEU B 1 1024 ? -10.414 10.609 -38.312 1 97.25 1024 LEU B CA 1
ATOM 16387 C C . LEU B 1 1024 ? -10.602 11.367 -37 1 97.25 1024 LEU B C 1
ATOM 16389 O O . LEU B 1 1024 ? -9.648 11.922 -36.469 1 97.25 1024 LEU B O 1
ATOM 16393 N N . PRO B 1 1025 ? -11.766 11.383 -36.5 1 97.31 1025 PRO B N 1
ATOM 16394 C CA . PRO B 1 1025 ? -12.047 12.156 -35.281 1 97.31 1025 PRO B CA 1
ATOM 16395 C C . PRO B 1 1025 ? -11.414 11.547 -34.031 1 97.31 1025 PRO B C 1
ATOM 16397 O O . PRO B 1 1025 ? -11.18 10.336 -33.969 1 97.31 1025 PRO B O 1
ATOM 16400 N N . TRP B 1 1026 ? -11.133 12.383 -33.062 1 97.62 1026 TRP B N 1
ATOM 16401 C CA . TRP B 1 1026 ? -10.719 11.914 -31.75 1 97.62 1026 TRP B CA 1
ATOM 16402 C C . TRP B 1 1026 ? -11.922 11.656 -30.859 1 97.62 1026 TRP B C 1
ATOM 16404 O O . TRP B 1 1026 ? -12.984 12.25 -31.047 1 97.62 1026 TRP B O 1
ATOM 16414 N N . ARG B 1 1027 ? -11.859 10.711 -29.938 1 98.06 1027 ARG B N 1
ATOM 16415 C CA . ARG B 1 1027 ? -12.836 10.367 -28.906 1 98.06 1027 ARG B CA 1
ATOM 16416 C C . ARG B 1 1027 ? -12.18 10.242 -27.547 1 98.06 1027 ARG B C 1
ATOM 16418 O O . ARG B 1 1027 ? -11.047 9.758 -27.438 1 98.06 1027 ARG B O 1
ATOM 16425 N N . VAL B 1 1028 ? -12.82 10.75 -26.516 1 98.25 1028 VAL B N 1
ATOM 16426 C CA . VAL B 1 1028 ? -12.422 10.445 -25.141 1 98.25 1028 VAL B CA 1
ATOM 16427 C C . VAL B 1 1028 ? -13.633 9.945 -24.344 1 98.25 1028 VAL B C 1
ATOM 16429 O O . VAL B 1 1028 ? -14.664 10.617 -24.297 1 98.25 1028 VAL B O 1
ATOM 16432 N N . ASN B 1 1029 ? -13.492 8.758 -23.781 1 97.94 1029 ASN B N 1
ATOM 16433 C CA . ASN B 1 1029 ? -14.57 8.141 -23 1 97.94 1029 ASN B CA 1
ATOM 16434 C C . ASN B 1 1029 ? -14.367 8.344 -21.5 1 97.94 1029 ASN B C 1
ATOM 16436 O O . ASN B 1 1029 ? -15.336 8.578 -20.781 1 97.94 1029 ASN B O 1
ATOM 16440 N N . LEU B 1 1030 ? -13.203 8.211 -21.094 1 95.81 1030 LEU B N 1
ATOM 16441 C CA . LEU B 1 1030 ? -12.867 8.18 -19.672 1 95.81 1030 LEU B CA 1
ATOM 16442 C C . LEU B 1 1030 ? -11.484 8.758 -19.438 1 95.81 1030 LEU B C 1
ATOM 16444 O O . LEU B 1 1030 ? -10.547 8.477 -20.188 1 95.81 1030 LEU B O 1
ATOM 16448 N N . LEU B 1 1031 ? -11.352 9.594 -18.453 1 94.38 1031 LEU B N 1
ATOM 16449 C CA . LEU B 1 1031 ? -10.062 9.969 -17.875 1 94.38 1031 LEU B CA 1
ATOM 16450 C C . LEU B 1 1031 ? -10.062 9.727 -16.359 1 94.38 1031 LEU B C 1
ATOM 16452 O O . LEU B 1 1031 ? -10.977 10.164 -15.656 1 94.38 1031 LEU B O 1
ATOM 16456 N N . VAL B 1 1032 ? -9.078 9.039 -15.875 1 88.62 1032 VAL B N 1
ATOM 16457 C CA . VAL B 1 1032 ? -8.844 8.906 -14.445 1 88.62 1032 VAL B CA 1
ATOM 16458 C C . VAL B 1 1032 ? -7.438 9.398 -14.102 1 88.62 1032 VAL B C 1
ATOM 16460 O O . VAL B 1 1032 ? -6.461 9.008 -14.75 1 88.62 1032 VAL B O 1
ATOM 16463 N N . ILE B 1 1033 ? -7.332 10.281 -13.172 1 87.5 1033 ILE B N 1
ATOM 16464 C CA . ILE B 1 1033 ? -6.051 10.852 -12.773 1 87.5 1033 ILE B CA 1
ATOM 16465 C C . ILE B 1 1033 ? -5.758 10.492 -11.32 1 87.5 1033 ILE B C 1
ATOM 16467 O O . ILE B 1 1033 ? -6.512 10.875 -10.414 1 87.5 1033 ILE B O 1
ATOM 16471 N N . ASN B 1 1034 ? -4.668 9.773 -11.141 1 79.69 1034 ASN B N 1
ATOM 16472 C CA . ASN B 1 1034 ? -4.234 9.375 -9.805 1 79.69 1034 ASN B CA 1
ATOM 16473 C C . ASN B 1 1034 ? -2.902 10.023 -9.438 1 79.69 1034 ASN B C 1
ATOM 16475 O O . ASN B 1 1034 ? -1.998 10.109 -10.266 1 79.69 1034 ASN B O 1
ATOM 16479 N N . ARG B 1 1035 ? -2.846 10.469 -8.188 1 78.94 1035 ARG B N 1
ATOM 16480 C CA . ARG B 1 1035 ? -1.544 10.891 -7.676 1 78.94 1035 ARG B CA 1
ATOM 16481 C C . ARG B 1 1035 ? -0.668 9.688 -7.344 1 78.94 1035 ARG B C 1
ATOM 16483 O O . ARG B 1 1035 ? -1.123 8.742 -6.699 1 78.94 1035 ARG B O 1
ATOM 16490 N N . ASN B 1 1036 ? 0.529 9.531 -7.809 1 70.06 1036 ASN B N 1
ATOM 16491 C CA . ASN B 1 1036 ? 1.403 8.375 -7.656 1 70.06 1036 ASN B CA 1
ATOM 16492 C C . ASN B 1 1036 ? 2.346 8.539 -6.465 1 70.06 1036 ASN B C 1
ATOM 16494 O O . ASN B 1 1036 ? 2.668 7.562 -5.785 1 70.06 1036 ASN B O 1
ATOM 16498 N N . TYR B 1 1037 ? 2.971 9.773 -6.168 1 67.5 1037 TYR B N 1
ATOM 16499 C CA . TYR B 1 1037 ? 3.924 10 -5.086 1 67.5 1037 TYR B CA 1
ATOM 16500 C C . TYR B 1 1037 ? 3.408 11.055 -4.113 1 67.5 1037 TYR B C 1
ATOM 16502 O O . TYR B 1 1037 ? 3.725 12.242 -4.25 1 67.5 1037 TYR B O 1
ATOM 16510 N N . THR B 1 1038 ? 2.609 10.5 -3.145 1 57.81 1038 THR B N 1
ATOM 16511 C CA . THR B 1 1038 ? 1.818 11.375 -2.287 1 57.81 1038 THR B CA 1
ATOM 16512 C C . THR B 1 1038 ? 2.723 12.305 -1.479 1 57.81 1038 THR B C 1
ATOM 16514 O O . THR B 1 1038 ? 2.316 13.406 -1.108 1 57.81 1038 THR B O 1
ATOM 16517 N N . TYR B 1 1039 ? 3.967 11.922 -1.218 1 57.56 1039 TYR B N 1
ATOM 16518 C CA . TYR B 1 1039 ? 4.734 12.758 -0.302 1 57.56 1039 TYR B CA 1
ATOM 16519 C C . TYR B 1 1039 ? 5.684 13.672 -1.067 1 57.56 1039 TYR B C 1
ATOM 16521 O O . TYR B 1 1039 ? 6.582 14.281 -0.477 1 57.56 1039 TYR B O 1
ATOM 16529 N N . LEU B 1 1040 ? 5.527 13.75 -2.385 1 62.81 1040 LEU B N 1
ATOM 16530 C CA . LEU B 1 1040 ? 6.324 14.688 -3.17 1 62.81 1040 LEU B CA 1
ATOM 16531 C C . LEU B 1 1040 ? 5.492 15.898 -3.584 1 62.81 1040 LEU B C 1
ATOM 16533 O O . LEU B 1 1040 ? 4.324 15.758 -3.949 1 62.81 1040 LEU B O 1
#

Secondary structure (DSSP, 8-state):
--EEEEES----GGGPEEEESSSEEEEEEEETTEEEEEEEEHHHHTTTSGGGSHHIIIII----S-BTTB-HHHHHHHHHHT---TTTSPPPPHHHHH-SS-S----S--TT--S----EEEEEEE-GGGSS-SEEEEEEETTTTEEEEEEEETTEEEEEEEEE-SSSSEEEEEEEESSTTSEEEEEEE--GGGSTT-EEEEEE-SSSEEEEEEEEPPTT--TTTSPPEEEEEEEEEES-EEEEEEETTEEEEEEES--SEEEEEEEEEETTT-S-HHHHHHHHHHHHHTTHHHHHHHHHHHHHHHHHH-EEE-S-HHHHHHHHHHHHHHHHTS-TT-S-GGGTT-TTTT---SS--TTTT---TTTHHHHHHTHHHHTT-HHHHHHHHHHHHTTHHHHHHHIIIII--SS--TTTTSTT-TTHHHHHHHHHHHHHHHH--HHHIIIIIHHHHHHHHHHHHHH-EEETTTTEEE--SEE-TTT-SEESS-HHHHHHHHHHHHHHHHHHHHHT--HHHHHHHHHHHHTBPPPPEEEETTTEEEE-SSTTS-TT--BSS-GGGTTTTTS-SS-TTS-HHHHHHHHHHHHHHHHHBPP-SSSHHHHHHHHHHTT-HHHHHHHHIIIIIHHHB-TTS-BB---HHHHHHHHHTTPPP---B-HHHHHHHHHHHHHHHEE-TTS-EEESTT-----B-----TT-BHHHHHHH-PBPPP-SSEEEEEEEETTTEEEEEEEETTEEEEEEEEESS-EEEEEE--SPTT--EEEEEE-SS-EEEE--EEETTEEEEEE-TTEEEEEEEGGG-HHHHHHHHHTTSGGGGGG---SSPEEEE-TTS-EEEESB-TTHHHHHHHHHHH---SSS-TTS---EEEEEEESS-TTT----GGGTSS--GGGSSS---PPEEE-TT-B--TTTSEEES--TT-EEEE---SSTTTSEEEEESS-EEEEEEE-SEEEEEEEEEE-SSS-B-EEEEETTS-EEE-SSPBPTT-EEEEEEEEEE-SSEEEEEEEEEBTTBPEEE-EEEEEES-TT-/--EEEEES----GGGPEEEESSSEEEEEEEETTEEEEEEEEHHHHTTTSGGGSHHIIIII----S-BTTB-HHHHHHHHHHT---TTTSPBPPHHHHH-SS-S----S--TT--S----EEEEEEE-GGGSS-SEEEEEEETTTTEEEEEEEETTEEEEEEEEE-SSSSEEEEEEEESSTTSEEEEEEE--GGGSTT-EEEEEE-SSSEEEEEEEEPPTT--TTTSPPEEEEEEEEEES-EEEEEE-SS-EEEEEES--SEEEEEEEEEETTT-S-HHHHHHHHHHHHHTTHHHHHHHHHHHHHHHHHH-EEE-S-HHHHHHHHHHHHHHHHTS-TT-S-GGGTT-TTTT---SS--TTTT---TTTHHHHHHTHHHHTT-HHHHHHHHHHHHTTHHHHHHHIIIII--SS--TTTTSTT-TTHHHHHHHHHHHHHHHH--HHHIIIIIHHHHHHHHHHHHHH-EEETTTTEEE--SEE-TTT-SEESS-HHHHHHHHHHHHHHHHHHHHHT--HHHHHHHHHHHHTBPPPPEEEETTTEEEE-SSTTS-TT--BSS-GGGTTTTTS-SS-TTS-HHHHHHHHHHHHHHHHHBPP-SSSHHHHHHHHHHTT-HHHHHHHHIIIIIHHHB-TTS-BB---HHHHHHHHHTTPPP---B-HHHHHHHHHHHHHHHEE-TTSSEEESTT-----B-----TT--HHHHHHH--BPPP-SSEEEEEEEETTTEEEEEEEETTEEEEEEEEESS-EEEEEE--SPTT--EEEEEE-SS-EEEE--EEETTEEEEEE-TTEEEEEEEGGG-HHHHHHHHHTTSGGGGGG---SSPEEEE-TTS-EEEESB-TTHHHHHHHHHHH---SSS-TTS---EEEEEEESS-TTT----GGGTSS--TT-SSS---PPEEE-TT-B--TTTSEEES--TT-EEEE---SSTTTSEEEEESS-EEEEEEE-SEEEEEEEEEE-SSS-B-EEEEETTS-EEE-SSPBPTT-EEEEEEEEEE-SSEEEEEEEEEBTTBPEEE-EEEEEES-TT-

Nearest PDB structures (foldseek):
  2rdy-assembly1_B  TM=7.604E-01  e=1.399E-41  Halalkalibacterium halodurans C-125
  4ufc-assembly2_B  TM=7.473E-01  e=3.489E-39  Bacteroides ovatus
  7kmq-assembly1_A  TM=7.803E-01  e=1.452E-37  Xanthomonas citri pv. citri str. 306
  2eab-assembly2_B  TM=7.408E-01  e=6.575E-35  Bifidobacterium bifidum
  7fe3-assembly1_A  TM=7.418E-01  e=6.886E-22  Flavobacterium johnsoniae UW101

Solvent-accessible surface area (backbone atoms only — not comparable to full-atom values): 104013 Å² total; per-residue (Å²): 103,57,66,40,29,24,32,58,36,75,34,47,79,80,38,29,43,80,47,29,46,9,30,42,30,24,28,37,28,39,46,94,68,31,40,39,31,36,34,22,35,52,78,48,25,46,40,30,32,42,74,67,11,65,49,33,68,73,61,62,58,84,74,39,59,43,59,74,86,28,44,53,69,56,46,45,55,51,48,63,68,58,61,58,57,50,92,78,36,45,44,53,44,30,46,59,70,52,28,91,69,33,60,69,51,60,67,39,47,60,92,74,65,52,24,37,41,64,59,22,33,44,35,38,30,58,24,77,82,51,56,88,47,79,40,37,34,43,32,36,33,64,66,71,54,33,42,34,40,39,41,31,31,96,88,42,40,40,35,42,40,35,36,43,32,64,79,61,65,37,39,40,33,43,34,40,27,77,47,39,67,46,54,36,34,42,33,43,32,54,78,47,68,47,43,83,74,55,48,74,48,53,46,67,77,56,52,38,34,38,34,37,39,40,34,33,60,25,37,84,42,53,71,91,82,42,82,61,49,44,36,32,42,38,42,37,43,47,53,33,35,30,57,67,46,67,48,98,69,29,31,34,32,38,56,36,78,33,46,44,54,36,37,40,42,32,38,65,35,39,53,91,77,33,88,54,42,66,62,51,46,51,51,49,52,65,54,42,67,82,35,49,68,57,39,52,50,49,32,49,50,50,39,48,53,58,58,68,36,30,52,70,44,51,69,49,60,62,59,39,44,40,36,51,50,22,50,48,53,47,54,22,17,29,20,50,96,47,93,50,36,65,48,35,42,6,43,41,44,56,48,75,61,81,53,50,42,91,70,29,42,36,72,42,72,82,50,46,46,56,33,40,48,60,23,27,54,44,49,43,35,55,82,55,44,46,29,55,55,53,18,54,60,72,44,45,69,59,22,27,47,34,14,40,55,31,68,66,33,56,38,25,33,33,15,56,90,47,84,44,28,49,30,29,39,26,48,52,43,50,54,45,51,45,54,26,41,38,60,63,40,62,64,53,36,64,72,58,35,43,60,54,34,47,22,37,42,43,21,49,68,60,65,48,39,78,36,80,90,76,66,25,31,43,43,73,66,23,36,50,71,83,60,41,40,69,38,34,42,22,24,31,34,49,40,22,45,35,48,30,21,45,51,31,25,51,51,32,60,76,70,66,50,69,63,67,60,30,54,50,30,47,51,50,41,73,32,39,54,74,75,30,65,42,70,24,85,85,50,40,48,22,64,19,56,17,60,66,46,55,64,69,51,69,30,60,54,65,46,57,39,29,38,33,38,87,70,48,78,44,30,60,82,44,56,68,70,59,35,48,26,49,52,22,30,49,53,44,44,71,70,41,39,53,84,62,66,71,43,23,27,54,53,9,32,31,28,17,45,49,47,35,13,42,58,13,54,48,35,33,35,65,54,28,51,56,74,33,56,28,37,56,51,48,36,40,54,81,34,54,68,55,54,18,47,23,37,64,43,56,39,62,70,77,57,56,48,37,36,24,37,33,13,20,51,34,29,29,55,41,37,17,45,44,44,21,93,88,60,40,41,29,57,55,57,8,52,26,72,36,59,57,51,69,67,78,50,74,60,40,40,38,74,44,48,69,73,58,35,63,64,54,78,43,49,30,46,33,34,38,35,32,30,32,32,48,55,18,29,33,34,27,37,39,31,50,89,66,36,57,58,39,38,36,38,36,22,64,66,23,48,72,49,37,29,43,72,57,57,66,89,89,59,58,76,40,37,35,37,46,53,100,88,48,82,42,78,47,80,70,42,80,57,95,81,21,43,30,42,79,46,50,59,74,31,35,34,39,38,32,43,56,95,56,44,81,67,44,70,59,52,69,75,50,51,78,61,57,74,46,61,82,25,70,82,57,68,62,42,43,76,44,75,25,91,82,36,36,74,45,44,39,20,27,32,70,58,46,62,46,51,50,49,52,34,64,73,60,50,55,65,61,75,24,33,78,78,58,58,66,52,64,67,43,38,36,40,23,11,56,51,57,90,80,50,75,76,68,66,78,71,64,42,84,48,62,82,27,61,70,84,40,57,27,78,52,70,40,82,38,39,40,75,39,55,51,38,64,55,49,31,41,21,23,78,62,44,88,63,41,42,47,47,70,67,86,23,92,47,83,60,55,13,19,19,29,31,30,62,53,72,42,41,38,37,37,50,41,54,48,30,40,32,37,33,38,40,32,30,46,32,60,82,38,65,26,20,42,31,41,39,33,72,100,48,60,76,46,63,65,98,58,71,33,48,53,62,35,68,48,62,48,78,42,70,39,79,33,90,48,68,44,67,48,44,42,33,38,28,43,42,95,91,25,32,19,39,37,11,33,42,34,33,29,48,72,46,86,90,86,100,57,66,42,28,23,32,59,36,74,32,47,78,81,38,29,44,80,48,28,46,8,30,42,30,23,29,38,28,39,47,92,68,33,41,37,31,35,34,21,32,54,77,49,23,45,39,30,31,41,74,66,11,64,48,33,70,72,63,63,58,85,73,40,60,44,59,74,84,28,42,53,69,55,46,45,54,50,48,63,69,56,58,56,56,48,93,78,37,47,41,51,46,29,46,58,70,52,28,90,68,35,59,69,49,62,65,34,47,60,93,75,68,51,24,38,40,64,60,22,34,42,35,37,31,59,25,78,84,51,55,89,47,80,42,38,35,44,33,36,32,65,65,68,53,33,41,34,39,37,42,31,31,95,88,41,40,40,34,41,40,36,37,41,33,65,78,62,65,36,39,41,33,42,33,40,28,77,46,39,65,46,56,35,33,43,34,42,32,54,78,45,67,46,42,84,74,54,47,74,48,54,46,68,77,56,52,36,32,38,35,37,39,38,33,33,62,25,38,83,43,52,71,90,81,41,80,62,48,44,35,32,42,40,41,36,42,47,53,33,34,31,57,69,46,66,49,98,69,30,31,36,32,39,57,36,80,34,46,44,53,34,37,41,42,32,39,66,31,40,54,92,77,33,88,53,41,66,61,50,48,53,52,50,52,64,56,43,68,81,35,47,68,58,39,51,49,51,34,48,49,48,39,48,54,58,58,68,37,29,52,71,44,51,71,50,60,62,58,39,43,40,34,52,49,22,51,48,52,47,55,20,17,28,19,49,97,47,93,50,36,67,48,35,42,6,42,41,44,58,47,74,61,81,52,50,42,91,70,28,42,35,73,42,71,83,48,45,47,56,32,39,48,60,25,29,55,44,50,45,34,56,81,57,43,46,28,56,54,52,18,54,60,71,45,46,68,60,22,28,48,33,14,41,54,33,70,66,33,55,37,24,34,34,16,56,90,47,83,44,26,48,30,28,38,26,47,53,42,49,53,47,51,45,53,27,40,38,60,63,40,60,63,53,36,64,72,57,35,42,59,53,33,46,22,36,43,43,21,47,68,60,63,48,40,77,37,81,91,77,67,26,29,41,42,74,67,22,37,51,70,83,59,41,39,69,36,34,43,22,23,32,32,48,40,22,45,34,48,30,20,44,51,31,26,52,51,32,58,77,69,67,50,70,63,69,62,30,53,50,30,48,51,50,40,72,32,38,55,73,75,28,65,42,70,25,85,84,50,41,49,22,65,18,56,17,62,66,46,56,63,70,49,71,29,57,55,64,46,56,40,28,41,33,38,86,70,49,79,43,30,60,80,44,56,67,69,59,35,49,26,49,53,23,29,49,53,45,43,72,72,40,40,52,84,62,65,70,41,21,25,53,54,10,32,32,28,18,43,50,47,35,11,42,57,14,55,48,35,32,36,67,54,29,52,56,73,34,56,28,37,55,52,48,37,42,54,80,35,61,67,53,54,19,47,24,38,61,45,56,38,60,69,78,55,55,50,38,36,23,35,31,14,20,52,36,30,29,55,42,37,18,45,45,45,22,92,86,59,39,40,31,57,55,58,8,51,26,73,35,58,58,52,69,67,80,51,80,58,40,42,37,77,47,47,68,72,58,33,64,61,53,76,43,49,31,47,33,34,38,36,31,30,34,32,49,54,18,29,33,35,27,37,38,31,50,89,67,38,57,59,38,39,35,37,36,22,63,65,23,48,72,49,37,26,44,71,58,56,66,88,91,60,58,75,39,36,34,36,45,53,101,89,47,81,43,79,48,80,70,43,81,56,96,80,22,44,31,43,78,46,49,60,74,32,35,34,39,38,33,44,55,94,55,45,81,66,45,68,57,51,67,76,51,51,77,60,57,74,46,59,83,24,68,81,59,68,64,42,44,75,43,76,25,90,83,37,37,72,42,44,39,19,27,31,70,58,45,61,46,52,50,48,51,36,63,70,60,47,56,66,58,75,24,36,80,75,62,58,69,50,65,69,44,39,37,39,23,11,56,51,59,89,79,51,74,75,66,65,77,72,64,40,85,48,61,86,24,62,80,83,42,56,25,77,54,70,41,83,40,38,39,75,38,56,51,41,64,56,50,30,40,22,24,78,61,47,87,62,44,42,47,45,70,68,87,24,93,48,82,60,54,14,20,19,30,29,30,61,55,71,44,43,38,37,37,51,41,54,48,29,40,32,38,31,38,39,32,31,46,32,60,82,38,66,28,20,42,31,42,37,32,72,99,48,60,78,46,62,65,98,58,70,33,48,53,62,35,67,48,62,49,77,44,71,40,80,32,90,49,67,43,66,48,46,41,34,38,27,43,40,95,88,26,32,20,38,38,10,33,41,35,33,28,49,72,44,86,91,85

pLDDT: mean 87.18, std 15.63, range [30.34, 98.75]

InterPro domains:
  IPR008928 Six-hairpin glycosidase superfamily [SSF48208] (279-690)
  IPR008979 Galactose-binding-like domain superfamily [SSF49785] (906-1035)
  IPR012341 Six-hairpin glycosidase-like superfamily [G3DSA:1.50.10.10] (254-673)
  IPR013780 Glycosyl hydrolase, all-beta [G3DSA:2.60.40.1180] (710-801)
  IPR054363 Glycosyl hydrolase family 95, catalytic domain [PF22124] (319-673)

Sequence (2080 aa):
MTTVTYDNAPSGWNEALPLGNGHFGGMIHYEDHILTMALNHYEVYYRKLHRYSHRYMEGEGPDFSLQYGRTFEQLKRRALELYRDSAEGPLFLYGDALNEQSMYRKYGKPSGGVSHYPTGEIKLFPSAALEDPDHYDLRLDVEQAEVRLRIEREGRKLTASTIVAEDGDYVLTEIRQTEGSLLSAVELSVPARRYAEMDVSYHARDESIFYYTGSFYPDGEDKERSPPFSFLVMTKAIGATGDIECASDGVRMRLRDAGERLTLLTTVVTEAQATDLLQTALDRMAEAVSRIEAMKANHRAYWSRFWSRSSVALPDKLLQDLWHVNLYALACCNGRGGSMPEQACGLNGLWDIKQPTKWGSMWYWDVNIQAAFWPLYTANHLELAEAFNEGLLAYVGHAERMAERFYGVEGIAGDYPHALYFSIWPWCAQFLWDYYRYGMNEAFLRDKAYPVLRGIARFFEGVLEYDADSGRYGIFPDISPEQGPLTRNSTCTLAAVKYALRIAAEASELLGETYEERDRWKALAERLAPYPSAVSARYGEVMLDSEWAPADLPLRHPSLLMPIYPIGEIDRRSGPELRQRAANTLRYASARMEYGMFQFGWLSCAASRLGDGDAALRLLYEQGIDLSLRCNGLFAEETERWMNYCNITNEPLYHPHMMEASGEIVAAVNEMLLQSYDGVIDVFPAVPQGATAQLGDPAAYDHQTEERMRAYPAWDECAFRGLLAVGGFEVSASRSGGRTDWVSIRSLAGGEAVMRSPFGEGEDIVIMALTATSRERVAPVYRDGCLRFNTARDANYVVYVGSRAEGLRSAWSTRAREGRAALAAGGAPRVHEAHTGRRVFLGKDRDTRHDQLLDHFTFDYYAGNSRVSKLASYRLDFGVKPELLAKDYRQALPRQVHVEGVLGQAFRKVTADSLFTPQTGIGWARTESVEAVDREGPDLLRRDFVGGTDEAVFLVELPRGRYDLLIVSGDAAALSYTELNIQGGPRWTTERALRAGEYAAEIIPITQRKDGCAELRFRSRSGLPWRVNLLVINRNYTYLMTTVTYDNAPSGWNEALPLGNGHFGGMIHYEDHILTMALNHYEVYYRKLHRYSHRYMEGEGPDFSLQYGRTFEQLKRRALELYRDSAEGPLFLYGDALNEQSMYRKYGKPSGGVSHYPTGEIKLFPSAALEDPDHYDLRLDVEQAEVRLRIEREGRKLTASTIVAEDGDYVLTEIRQTEGSLLSAVELSVPARRYAEMDVSYHARDESIFYYTGSFYPDGEDKERSPPFSFLVMTKAIGATGDIECASDGVRMRLRDAGERLTLLTTVVTEAQATDLLQTALDRMAEAVSRIEAMKANHRAYWSRFWSRSSVALPDKLLQDLWHVNLYALACCNGRGGSMPEQACGLNGLWDIKQPTKWGSMWYWDVNIQAAFWPLYTANHLELAEAFNEGLLAYVGHAERMAERFYGVEGIAGDYPHALYFSIWPWCAQFLWDYYRYGMNEAFLRDKAYPVLRGIARFFEGVLEYDADSGRYGIFPDISPEQGPLTRNSTCTLAAVKYALRIAAEASELLGETYEERDRWKALAERLAPYPSAVSARYGEVMLDSEWAPADLPLRHPSLLMPIYPIGEIDRRSGPELRQRAANTLRYASARMEYGMFQFGWLSCAASRLGDGDAALRLLYEQGIDLSLRCNGLFAEETERWMNYCNITNEPLYHPHMMEASGEIVAAVNEMLLQSYDGVIDVFPAVPQGATAQLGDPAAYDHQTEERMRAYPAWDECAFRGLLAVGGFEVSASRSGGRTDWVSIRSLAGGEAVMRSPFGEGEDIVIMALTATSRERVAPVYRDGCLRFNTARDANYVVYVGSRAEGLRSAWSTRAREGRAALAAGGAPRVHEAHTGRRVFLGKDRDTRHDQLLDHFTFDYYAGNSRVSKLASYRLDFGVKPELLAKDYRQALPRQVHVEGVLGQAFRKVTADSLFTPQTGIGWARTESVEAVDREGPDLLRRDFVGGTDEAVFLVELPRGRYDLLIVSGDAAALSYTELNIQGGPRWTTERALRAGEYAAEIIPITQRKDGCAELRFRSRSGLPWRVNLLVINRNYTYL

Foldseek 3Di:
DQKFKFKAHFDDDLQWFWAFQAFWTWTWTDDPQKIKTFIFGNCQFQCQAPCNAPVNVVPPPDDLQDDLNDFPVVVQVQQVVQDDFVVGHPHFFVQQRRRPVHPVPLLQPALASFQTATPWMKMWHFDPQQPPFPIWMWMADLLLRKTKIWTHHPHWIKIWIWHQFNPAFKIKIKIAIPDQPRTFKMKIFAPCVQHPAKDKDWDDDDFFKIKMKIWGAHPPHDVVVDPTWMKMKMKGKAQWGFDWDDDPTIIMGGTDRHDRIIMIMMGMGTVVHHVDRVVVRVVCVVVCVVCVVVRSVNSSVVSNVVPQQKAKFFPDVLLRSLLSSLVSLLSRFLNPPHDQLLLGQFFQGGYDNPHRDSVSSGDDQQFFVCLLLVQCLQRRNLVSLVSLLVSVLVCQVVQQCSLCNRVNFGFGQQCPPHPQQNLGLLSSLVSQLSSCQQAVDLCSLVPRNQSNLLRSLRSCVRQWDADPVLRATWHPQHDNPPLGGGAIAFLLNLLSLLLSLQSNLVSCVVVVHDDVSSVVSPVNSVRHDDFAWDQDPPQGIETARHNSGDRLRQAAELSSLVCQPPQNVDFLPDDPVSLSRSVSHLVSCLVRYFQWLRHQLVSLLSCLRNQAQQRSVQSNFQRAVLPAADQNSFGWTDGPVQQVVCVSNVHDDDIGTTSSNSSSSNNSVSSQAWDCSVNATEGRRHFHQFDWDQPPPPPDDPLVRVVLTDTDDGRQWMWMFNGTHGQNWGWTWTGHNNATAKIKIFHAPWFKHKYQDSGDPPFAKWKWKDDPVDTDTFDWDDDPRITIGTTDHRIMMMIGGPVNVVVVVVVPPPPVPVVCPVPPVPHDWDWDQGSQQAIDTHHHYQCRVVRNCVCVQQRQRVPPDPPDRLAWPAKEFEAADCVVPPDPCPPVGRDQPQPSVRPGRDYDYAYLPFDDDPVVQKHKVDSVFKHKDACVDDGDQARIWIKGADKIKIKHWDAAAKKKKKWKWDAQAAKFWKWKDKVVFDIDTDPDIAGHHHMDIDIGMDGHHHTTIIIIMIHGDPRGMTITGIMIMTGDDVVD/DQKFKFKAHFDDDLQWFWAFLAFWTWTWTDDPQKIKTFIFGNCQFQCQAPCNAPVNVVPPPDDLQDDLNDFPVVVQVQQVVQDDFVVGHDHFFVQQRRRPVRVVPLLLPPLASFQTAGPWMKMWHFDPQQPPFPIWMWMADLLLRKTKIWTHHPHWIKIWIWHQFNPAFKIKIKIAIPDQPRTFKMKIFAPCVQHPAKDKAWDDDDQFKIKMKIWGAHPPHDVVVDPTWMKMKMKGKAQWGFDWDDDPTIIMGGTDRHDRIMMIMMGMGTVVHDVDRVVVRVVCVVVVVVCVVVRSVNSSVVSNVVPQQKAKFFPAVLLRSLLSSLVSLLSRFLNPPHDQLLAGQFFQGGYDNPHRDSVSSGDDQQFFVCLLLVQCLQRRNLVSLVSLLVNVLVCQVVQQCSLCNRVNFGFGQQCPPHPQQNLGLLSSLVSQLSSCQQAVDLCSLVPRNQRNLLRSLRSCVRQWDADPVLRATWHPQHDNPPLGGGAIAFLLNLLSLLLSLQSNLVSCVVVVHDPVSSVVSPVNSVRHDDFAWDQDPPQGIETARHNSGDRLRQAAELSSLVCQPPQNVDFLPDDPVSLSRSVSHLVSCLVRYFQWLRHQLVSLLSCLRNQAQQRSVQSNFQRAVLPAADQNSFGWTPGPVQQVSCVSNVHDDDIGTTSSNSSSSNNSVSSQAWDCSVNATEGRRHFHQFDWDQPPPPPDDPLRRVVLTDTDDGRQWMWMFNGTHGQNWGKTWTGHNNATAKIKTFHAPWFKHKYQDRGDPPFAKWKWKDDPVDTDTFDWDDDPNITIGTTDHRIMMMIGGPVNPVVVVVVPPPVVPVVCPVPPVPHDWDWDQGSQQAIDTHHHYLCRVVSNCVCVQQRQSVPPDPVDGLAWPAKEFEAADCVVPPDDCPPVGRDQPQPRPRPGHDYDYAYLPFDDDPVVQKHKVDSVFKHKDACVDDGDQARIWIKGADKIKIKHWDAAAKKKKKWKWDAQAAKFWKWKDKVVFDIDTDPDIAGHHHMDIDIGMDGHHHTTIIIIMIHGDPRGMTITGIMIMTGDDVVD